Protein AF-0000000078901678 (afdb_homodimer)

Structure (mmCIF, N/CA/C/O backbone):
data_AF-0000000078901678-model_v1
#
loop_
_entity.id
_entity.type
_entity.pdbx_description
1 polymer 'Vitamin B12 transporter btuB, putative'
#
loop_
_atom_site.group_PDB
_atom_site.id
_atom_site.type_symbol
_atom_site.label_atom_id
_atom_site.label_alt_id
_atom_site.label_comp_id
_atom_site.label_asym_id
_atom_site.label_entity_id
_atom_site.label_seq_id
_atom_site.pdbx_PDB_ins_code
_atom_site.Cartn_x
_atom_site.Cartn_y
_atom_site.Cartn_z
_atom_site.occupancy
_atom_site.B_iso_or_equiv
_atom_site.auth_seq_id
_atom_site.auth_comp_id
_atom_site.auth_asym_id
_atom_site.auth_atom_id
_atom_site.pdbx_PDB_model_num
ATOM 1 N N . MET A 1 1 ? 14.195 -11.977 46.625 1 20.39 1 MET A N 1
ATOM 2 C CA . MET A 1 1 ? 13.953 -10.617 46.156 1 20.39 1 MET A CA 1
ATOM 3 C C . MET A 1 1 ? 15.25 -9.812 46.125 1 20.39 1 MET A C 1
ATOM 5 O O . MET A 1 1 ? 15.242 -8.633 45.75 1 20.39 1 MET A O 1
ATOM 9 N N . ASP A 1 2 ? 16.281 -10.297 46.906 1 17.98 2 ASP A N 1
ATOM 10 C CA . ASP A 1 2 ? 17.469 -9.773 47.594 1 17.98 2 ASP A CA 1
ATOM 11 C C . ASP A 1 2 ? 18.516 -9.281 46.594 1 17.98 2 ASP A C 1
ATOM 13 O O . ASP A 1 2 ? 18.188 -9.031 45.438 1 17.98 2 ASP A O 1
ATOM 17 N N . LEU A 1 3 ? 19.688 -9.906 46.562 1 17.17 3 LEU A N 1
ATOM 18 C CA . LEU A 1 3 ? 21.125 -9.695 46.719 1 17.17 3 LEU A CA 1
ATOM 19 C C . LEU A 1 3 ? 21.812 -9.633 45.375 1 17.17 3 LEU A C 1
ATOM 21 O O . LEU A 1 3 ? 23.031 -9.453 45.281 1 17.17 3 LEU A O 1
ATOM 25 N N . ARG A 1 4 ? 21.125 -10.289 44.312 1 21.28 4 ARG A N 1
ATOM 26 C CA . ARG A 1 4 ? 22.047 -10.844 43.312 1 21.28 4 ARG A CA 1
ATOM 27 C C . ARG A 1 4 ? 22.594 -9.75 42.406 1 21.28 4 ARG A C 1
ATOM 29 O O . ARG A 1 4 ? 22.391 -9.797 41.188 1 21.28 4 ARG A O 1
ATOM 36 N N . GLU A 1 5 ? 22.516 -8.336 43 1 19.81 5 GLU A N 1
ATOM 37 C CA . GLU A 1 5 ? 22.703 -7.098 42.25 1 19.81 5 GLU A CA 1
ATOM 38 C C . GLU A 1 5 ? 24.172 -6.918 41.812 1 19.81 5 GLU A C 1
ATOM 40 O O . GLU A 1 5 ? 24.484 -6.055 41 1 19.81 5 GLU A O 1
ATOM 45 N N . THR A 1 6 ? 25.156 -7.57 42.531 1 20.72 6 THR A N 1
ATOM 46 C CA . THR A 1 6 ? 26.375 -6.848 42.906 1 20.72 6 THR A CA 1
ATOM 47 C C . THR A 1 6 ? 27.297 -6.723 41.688 1 20.72 6 THR A C 1
ATOM 49 O O . THR A 1 6 ? 27.812 -5.637 41.406 1 20.72 6 THR A O 1
ATOM 52 N N . ALA A 1 7 ? 28.172 -7.797 41.25 1 20.97 7 ALA A N 1
ATOM 53 C CA . ALA A 1 7 ? 29.625 -7.859 41.188 1 20.97 7 ALA A CA 1
ATOM 54 C C . ALA A 1 7 ? 30.125 -7.613 39.781 1 20.97 7 ALA A C 1
ATOM 56 O O . ALA A 1 7 ? 31.328 -7.582 39.531 1 20.97 7 ALA A O 1
ATOM 57 N N . ILE A 1 8 ? 29.25 -7.797 38.719 1 22.08 8 ILE A N 1
ATOM 58 C CA . ILE A 1 8 ? 29.906 -8.008 37.438 1 22.08 8 ILE A CA 1
ATOM 59 C C . ILE A 1 8 ? 30.594 -6.711 37 1 22.08 8 ILE A C 1
ATOM 61 O O . ILE A 1 8 ? 29.938 -5.824 36.438 1 22.08 8 ILE A O 1
ATOM 65 N N . ARG A 1 9 ? 31.281 -5.844 37.969 1 21.73 9 ARG A N 1
ATOM 66 C CA . ARG A 1 9 ? 31.953 -4.551 38 1 21.73 9 ARG A CA 1
ATOM 67 C C . ARG A 1 9 ? 33.062 -4.477 36.938 1 21.73 9 ARG A C 1
ATOM 69 O O . ARG A 1 9 ? 33.188 -3.471 36.25 1 21.73 9 ARG A O 1
ATOM 76 N N . ARG A 1 10 ? 34.156 -5.23 37.094 1 21.2 10 ARG A N 1
ATOM 77 C CA . ARG A 1 10 ? 35.5 -4.656 37.125 1 21.2 10 ARG A CA 1
ATOM 78 C C . ARG A 1 10 ? 36.062 -4.555 35.688 1 21.2 10 ARG A C 1
ATOM 80 O O . ARG A 1 10 ? 36.906 -3.686 35.406 1 21.2 10 ARG A O 1
ATOM 87 N N . GLY A 1 11 ? 35.938 -5.586 34.938 1 21.55 11 GLY A N 1
ATOM 88 C CA . GLY A 1 11 ? 37.094 -5.926 34.125 1 21.55 11 GLY A CA 1
ATOM 89 C C . GLY A 1 11 ? 37.281 -4.996 32.938 1 21.55 11 GLY A C 1
ATOM 90 O O . GLY A 1 11 ? 38.094 -5.273 32.062 1 21.55 11 GLY A O 1
ATOM 91 N N . LEU A 1 12 ? 36.438 -3.873 32.844 1 19.53 12 LEU A N 1
ATOM 92 C CA . LEU A 1 12 ? 36.375 -3.299 31.5 1 19.53 12 LEU A CA 1
ATOM 93 C C . LEU A 1 12 ? 37.594 -2.467 31.219 1 19.53 12 LEU A C 1
ATOM 95 O O . LEU A 1 12 ? 37.594 -1.642 30.297 1 19.53 12 LEU A O 1
ATOM 99 N N . MET A 1 13 ? 38.719 -2.623 32.062 1 20.05 13 MET A N 1
ATOM 100 C CA . MET A 1 13 ? 39.562 -1.437 32.125 1 20.05 13 MET A CA 1
ATOM 101 C C . MET A 1 13 ? 40.25 -1.18 30.797 1 20.05 13 MET A C 1
ATOM 103 O O . MET A 1 13 ? 40.469 -0.028 30.422 1 20.05 13 MET A O 1
ATOM 107 N N . ALA A 1 14 ? 41.062 -2.123 30.25 1 23.36 14 ALA A N 1
ATOM 108 C CA . ALA A 1 14 ? 42.406 -1.778 29.844 1 23.36 14 ALA A CA 1
ATOM 109 C C . ALA A 1 14 ? 42.406 -1.113 28.469 1 23.36 14 ALA A C 1
ATOM 111 O O . ALA A 1 14 ? 42.281 -1.789 27.453 1 23.36 14 ALA A O 1
ATOM 112 N N . GLY A 1 15 ? 41.719 -0.047 28.266 1 21.25 15 GLY A N 1
ATOM 113 C CA . GLY A 1 15 ? 41.562 0.588 26.969 1 21.25 15 GLY A CA 1
ATOM 114 C C . GLY A 1 15 ? 42.875 1.154 26.438 1 21.25 15 GLY A C 1
ATOM 115 O O . GLY A 1 15 ? 43.5 1.981 27.078 1 21.25 15 GLY A O 1
ATOM 116 N N . ALA A 1 16 ? 43.719 0.34 25.719 1 22.91 16 ALA A N 1
ATOM 117 C CA . ALA A 1 16 ? 45 0.691 25.141 1 22.91 16 ALA A CA 1
ATOM 118 C C . ALA A 1 16 ? 44.906 1.952 24.297 1 22.91 16 ALA A C 1
ATOM 120 O O . ALA A 1 16 ? 44.094 2.025 23.375 1 22.91 16 ALA A O 1
ATOM 121 N N . ALA A 1 17 ? 45.312 3.062 24.781 1 23.89 17 ALA A N 1
ATOM 122 C CA . ALA A 1 17 ? 45.406 4.445 24.312 1 23.89 17 ALA A CA 1
ATOM 123 C C . ALA A 1 17 ? 46.344 4.566 23.109 1 23.89 17 ALA A C 1
ATOM 125 O O . ALA A 1 17 ? 47.562 4.57 23.266 1 23.89 17 ALA A O 1
ATOM 126 N N . ILE A 1 18 ? 46.188 3.814 22.047 1 23.81 18 ILE A N 1
ATOM 127 C CA . ILE A 1 18 ? 47.188 4.027 21.016 1 23.81 18 ILE A CA 1
ATOM 128 C C . ILE A 1 18 ? 47.125 5.461 20.5 1 23.81 18 ILE A C 1
ATOM 130 O O . ILE A 1 18 ? 46.094 5.895 20 1 23.81 18 ILE A O 1
ATOM 134 N N . GLY A 1 19 ? 47.969 6.355 20.969 1 22.89 19 GLY A N 1
ATOM 135 C CA . GLY A 1 19 ? 48.188 7.773 20.719 1 22.89 19 GLY A CA 1
ATOM 136 C C . GLY A 1 19 ? 48.562 8.078 19.281 1 22.89 19 GLY A C 1
ATOM 137 O O . GLY A 1 19 ? 49.688 7.719 18.844 1 22.89 19 GLY A O 1
ATOM 138 N N . VAL A 1 20 ? 47.75 7.863 18.328 1 24.97 20 VAL A N 1
ATOM 139 C CA . VAL A 1 20 ? 48.156 8.242 16.984 1 24.97 20 VAL A CA 1
ATOM 140 C C . VAL A 1 20 ? 48.375 9.75 16.922 1 24.97 20 VAL A C 1
ATOM 142 O O . VAL A 1 20 ? 47.5 10.539 17.219 1 24.97 20 VAL A O 1
ATOM 145 N N . LEU A 1 21 ? 49.594 10.172 17 1 23.38 21 LEU A N 1
ATOM 146 C CA . LEU A 1 21 ? 50.094 11.531 16.812 1 23.38 21 LEU A CA 1
ATOM 147 C C . LEU A 1 21 ? 49.75 12.047 15.422 1 23.38 21 LEU A C 1
ATOM 149 O O . LEU A 1 21 ? 50.312 11.562 14.422 1 23.38 21 LEU A O 1
ATOM 153 N N . ILE A 1 22 ? 48.594 12.422 15.242 1 24.97 22 ILE A N 1
ATOM 154 C CA . ILE A 1 22 ? 48.25 13.102 13.992 1 24.97 22 ILE A CA 1
ATOM 155 C C . ILE A 1 22 ? 49 14.43 13.906 1 24.97 22 ILE A C 1
ATOM 157 O O . ILE A 1 22 ? 48.781 15.32 14.734 1 24.97 22 ILE A O 1
ATOM 161 N N . THR A 1 23 ? 50.219 14.414 13.359 1 26.86 23 THR A N 1
ATOM 162 C CA . THR A 1 23 ? 50.969 15.625 13.047 1 26.86 23 THR A CA 1
ATOM 163 C C . THR A 1 23 ? 50.156 16.562 12.18 1 26.86 23 THR A C 1
ATOM 165 O O . THR A 1 23 ? 49.562 16.141 11.18 1 26.86 23 THR A O 1
ATOM 168 N N . ALA A 1 24 ? 49.781 17.719 12.688 1 26.27 24 ALA A N 1
ATOM 169 C CA . ALA A 1 24 ? 49.094 18.875 12.109 1 26.27 24 ALA A CA 1
ATOM 170 C C . ALA A 1 24 ? 49.938 19.531 11.016 1 26.27 24 ALA A C 1
ATOM 172 O O . ALA A 1 24 ? 50.969 20.109 11.305 1 26.27 24 ALA A O 1
ATOM 173 N N . MET A 1 25 ? 50.094 18.891 9.883 1 29.25 25 MET A N 1
ATOM 174 C CA . MET A 1 25 ? 50.781 19.688 8.875 1 29.25 25 MET A CA 1
ATOM 175 C C . MET A 1 25 ? 50.094 21.031 8.664 1 29.25 25 MET A C 1
ATOM 177 O O . MET A 1 25 ? 48.875 21.094 8.641 1 29.25 25 MET A O 1
ATOM 181 N N . PRO A 1 26 ? 50.812 22.125 8.742 1 27.52 26 PRO A N 1
ATOM 182 C CA . PRO A 1 26 ? 50.25 23.453 8.5 1 27.52 26 PRO A CA 1
ATOM 183 C C . PRO A 1 26 ? 49.625 23.594 7.109 1 27.52 26 PRO A C 1
ATOM 185 O O . PRO A 1 26 ? 50.188 23.141 6.125 1 27.52 26 PRO A O 1
ATOM 188 N N . ALA A 1 27 ? 48.344 23.703 6.973 1 26.05 27 ALA A N 1
ATOM 189 C CA . ALA A 1 27 ? 47.625 23.984 5.734 1 26.05 27 ALA A CA 1
ATOM 190 C C . ALA A 1 27 ? 48.156 25.266 5.082 1 26.05 27 ALA A C 1
ATOM 192 O O . ALA A 1 27 ? 48.094 26.344 5.684 1 26.05 27 ALA A O 1
ATOM 193 N N . ALA A 1 28 ? 49.062 25.203 4.266 1 28.06 28 ALA A N 1
ATOM 194 C CA . ALA A 1 28 ? 49.312 26.359 3.408 1 28.06 28 ALA A CA 1
ATOM 195 C C . ALA A 1 28 ? 48 26.984 2.928 1 28.06 28 ALA A C 1
ATOM 197 O O . ALA A 1 28 ? 47.094 26.281 2.506 1 28.06 28 ALA A O 1
ATOM 198 N N . ALA A 1 29 ? 47.875 28.234 3.213 1 27.08 29 ALA A N 1
ATOM 199 C CA . ALA A 1 29 ? 46.781 29.125 2.785 1 27.08 29 ALA A CA 1
ATOM 200 C C . ALA A 1 29 ? 46.594 29.062 1.272 1 27.08 29 ALA A C 1
ATOM 202 O O . ALA A 1 29 ? 47.406 29.641 0.523 1 27.08 29 ALA A O 1
ATOM 203 N N . GLN A 1 30 ? 46.344 28 0.644 1 28.28 30 GLN A N 1
ATOM 204 C CA . GLN A 1 30 ? 46.062 28.141 -0.781 1 28.28 30 GLN A CA 1
ATOM 205 C C . GLN A 1 30 ? 45.062 29.25 -1.036 1 28.28 30 GLN A C 1
ATOM 207 O O . GLN A 1 30 ? 44.031 29.344 -0.362 1 28.28 30 GLN A O 1
ATOM 212 N N . GLN A 1 31 ? 45.5 30.391 -1.538 1 28.8 31 GLN A N 1
ATOM 213 C CA . GLN A 1 31 ? 44.625 31.375 -2.143 1 28.8 31 GLN A CA 1
ATOM 214 C C . GLN A 1 31 ? 43.438 30.703 -2.861 1 28.8 31 GLN A C 1
ATOM 216 O O . GLN A 1 31 ? 43.625 30.125 -3.936 1 28.8 31 GLN A O 1
ATOM 221 N N . GLY A 1 32 ? 42.688 29.984 -2.211 1 31.53 32 GLY A N 1
ATOM 222 C CA . GLY A 1 32 ? 41.594 29.156 -2.637 1 31.53 32 GLY A CA 1
ATOM 223 C C . GLY A 1 32 ? 40.594 29.891 -3.549 1 31.53 32 GLY A C 1
ATOM 224 O O . GLY A 1 32 ? 40.312 31.062 -3.348 1 31.53 32 GLY A O 1
ATOM 225 N N . GLN A 1 33 ? 40.688 29.609 -4.875 1 34.09 33 GLN A N 1
ATOM 226 C CA . GLN A 1 33 ? 39.625 30.016 -5.785 1 34.09 33 GLN A CA 1
ATOM 227 C C . GLN A 1 33 ? 38.281 30.078 -5.066 1 34.09 33 GLN A C 1
ATOM 229 O O . GLN A 1 33 ? 37.875 29.094 -4.43 1 34.09 33 GLN A O 1
ATOM 234 N N . VAL A 1 34 ? 37.938 31.156 -4.637 1 36.38 34 VAL A N 1
ATOM 235 C CA . VAL A 1 34 ? 36.625 31.406 -4.109 1 36.38 34 VAL A CA 1
ATOM 236 C C . VAL A 1 34 ? 35.594 30.656 -4.945 1 36.38 34 VAL A C 1
ATOM 238 O O . VAL A 1 34 ? 35.406 30.938 -6.133 1 36.38 34 VAL A O 1
ATOM 241 N N . GLU A 1 35 ? 35.344 29.469 -4.754 1 47.03 35 GLU A N 1
ATOM 242 C CA . GLU A 1 35 ? 34.312 28.688 -5.414 1 47.03 35 GLU A CA 1
ATOM 243 C C . GLU A 1 35 ? 32.969 29.391 -5.383 1 47.03 35 GLU A C 1
ATOM 245 O O . GLU A 1 35 ? 32.531 29.875 -4.332 1 47.03 35 GLU A O 1
ATOM 250 N N . GLU A 1 36 ? 32.562 29.859 -6.543 1 55.22 36 GLU A N 1
ATOM 251 C CA . GLU A 1 36 ? 31.219 30.438 -6.727 1 55.22 36 GLU A CA 1
ATOM 252 C C . GLU A 1 36 ? 30.125 29.438 -6.336 1 55.22 36 GLU A C 1
ATOM 254 O O . GLU A 1 36 ? 30.203 28.266 -6.676 1 55.22 36 GLU A O 1
ATOM 259 N N . ILE A 1 37 ? 29.406 29.859 -5.242 1 57.59 37 ILE A N 1
ATOM 260 C CA . ILE A 1 37 ? 28.359 28.984 -4.77 1 57.59 37 ILE A CA 1
ATOM 261 C C . ILE A 1 37 ? 26.984 29.641 -5.004 1 57.59 37 ILE A C 1
ATOM 263 O O . ILE A 1 37 ? 26.859 30.859 -4.941 1 57.59 37 ILE A O 1
ATOM 267 N N . VAL A 1 38 ? 26.172 28.891 -5.5 1 63.94 38 VAL A N 1
ATOM 268 C CA . VAL A 1 38 ? 24.781 29.344 -5.602 1 63.94 38 VAL A CA 1
ATOM 269 C C . VAL A 1 38 ? 24.094 29.234 -4.234 1 63.94 38 VAL A C 1
ATOM 271 O O . VAL A 1 38 ? 24.141 28.172 -3.594 1 63.94 38 VAL A O 1
ATOM 274 N N . ILE A 1 39 ? 23.625 30.312 -3.82 1 70.06 39 ILE A N 1
ATOM 275 C CA . ILE A 1 39 ? 22.938 30.375 -2.533 1 70.06 39 ILE A CA 1
ATOM 276 C C . ILE A 1 39 ? 21.422 30.375 -2.75 1 70.06 39 ILE A C 1
ATOM 278 O O . ILE A 1 39 ? 20.938 30.797 -3.799 1 70.06 39 ILE A O 1
ATOM 282 N N . THR A 1 40 ? 20.766 29.875 -1.802 1 78.81 40 THR A N 1
ATOM 283 C CA . THR A 1 40 ? 19.312 29.875 -1.884 1 78.81 40 THR A CA 1
ATOM 284 C C . THR A 1 40 ? 18.781 31.281 -2.098 1 78.81 40 THR A C 1
ATOM 286 O O . THR A 1 40 ? 19.172 32.219 -1.397 1 78.81 40 THR A O 1
ATOM 289 N N . GLY A 1 41 ? 17.969 31.453 -3.053 1 80.44 41 GLY A N 1
ATOM 290 C CA . GLY A 1 41 ? 17.375 32.75 -3.4 1 80.44 41 GLY A CA 1
ATOM 291 C C . GLY A 1 41 ? 17.828 33.25 -4.758 1 80.44 41 GLY A C 1
ATOM 292 O O . GLY A 1 41 ? 17.234 34.188 -5.293 1 80.44 41 GLY A O 1
ATOM 293 N N . SER A 1 42 ? 18.875 32.656 -5.246 1 82.88 42 SER A N 1
ATOM 294 C CA . SER A 1 42 ? 19.375 33.062 -6.555 1 82.88 42 SER A CA 1
ATOM 295 C C . SER A 1 42 ? 19.938 31.875 -7.324 1 82.88 42 SER A C 1
ATOM 297 O O . SER A 1 42 ? 20.422 30.906 -6.723 1 82.88 42 SER A O 1
ATOM 299 N N . ARG A 1 43 ? 19.844 31.984 -8.672 1 86.44 43 ARG A N 1
ATOM 300 C CA . ARG A 1 43 ? 20.453 30.984 -9.539 1 86.44 43 ARG A CA 1
ATOM 301 C C . ARG A 1 43 ? 21.797 31.453 -10.07 1 86.44 43 ARG A C 1
ATOM 303 O O . ARG A 1 43 ? 22.5 30.719 -10.766 1 86.44 43 ARG A O 1
ATOM 310 N N . ILE A 1 44 ? 22.109 32.688 -9.695 1 83.56 44 ILE A N 1
ATOM 311 C CA . ILE A 1 44 ? 23.375 33.219 -10.148 1 83.56 44 ILE A CA 1
ATOM 312 C C . ILE A 1 44 ? 24.5 32.844 -9.188 1 83.56 44 ILE A C 1
ATOM 314 O O . ILE A 1 44 ? 24.391 33.031 -7.977 1 83.56 44 ILE A O 1
ATOM 318 N N . ALA A 1 45 ? 25.484 32.281 -9.648 1 76.25 45 ALA A N 1
ATOM 319 C CA . ALA A 1 45 ? 26.641 31.922 -8.836 1 76.25 45 ALA A CA 1
ATOM 320 C C . ALA A 1 45 ? 27.391 33.156 -8.359 1 76.25 45 ALA A C 1
ATOM 322 O O . ALA A 1 45 ? 27.547 34.125 -9.109 1 76.25 45 ALA A O 1
ATOM 323 N N . SER A 1 46 ? 27.484 33.25 -7.09 1 64.38 46 SER A N 1
ATOM 324 C CA . SER A 1 46 ? 28.188 34.438 -6.57 1 64.38 46 SER A CA 1
ATOM 325 C C . SER A 1 46 ? 29.297 34.031 -5.602 1 64.38 46 SER A C 1
ATOM 327 O O . SER A 1 46 ? 29.203 32.969 -4.949 1 64.38 46 SER A O 1
ATOM 329 N N . SER A 1 47 ? 30.344 34.719 -5.676 1 51.97 47 SER A N 1
ATOM 330 C CA . SER A 1 47 ? 31.422 34.531 -4.727 1 51.97 47 SER A CA 1
ATOM 331 C C . SER A 1 47 ? 31.062 35.094 -3.355 1 51.97 47 SER A C 1
ATOM 333 O O . SER A 1 47 ? 31.688 34.75 -2.35 1 51.97 47 SER A O 1
ATOM 335 N N . ASN A 1 48 ? 30.094 36 -3.383 1 46.03 48 ASN A N 1
ATOM 336 C CA . ASN A 1 48 ? 29.688 36.594 -2.113 1 46.03 48 ASN A CA 1
ATOM 337 C C . ASN A 1 48 ? 28.609 35.75 -1.427 1 46.03 48 ASN A C 1
ATOM 339 O O . ASN A 1 48 ? 27.625 35.344 -2.059 1 46.03 48 ASN A O 1
ATOM 343 N N . LEU A 1 49 ? 28.844 35.438 -0.237 1 48.94 49 LEU A N 1
ATOM 344 C CA . LEU A 1 49 ? 28 34.531 0.549 1 48.94 49 LEU A CA 1
ATOM 345 C C . LEU A 1 49 ? 26.75 35.25 1.042 1 48.94 49 LEU A C 1
ATOM 347 O O . LEU A 1 49 ? 25.891 34.625 1.682 1 48.94 49 LEU A O 1
ATOM 351 N N . ASN A 1 50 ? 26.594 36.5 0.63 1 59.59 50 ASN A N 1
ATOM 352 C CA . ASN A 1 50 ? 25.438 37.219 1.19 1 59.59 50 ASN A CA 1
ATOM 353 C C . ASN A 1 50 ? 24.188 37 0.33 1 59.59 50 ASN A C 1
ATOM 355 O O . ASN A 1 50 ? 24.234 37.219 -0.883 1 59.59 50 ASN A O 1
ATOM 359 N N . SER A 1 51 ? 23.219 36.531 0.93 1 67.19 51 SER A N 1
ATOM 360 C CA . SER A 1 51 ? 21.953 36.312 0.236 1 67.19 51 SER A CA 1
ATOM 361 C C . SER A 1 51 ? 21.219 37.625 0 1 67.19 51 SER A C 1
ATOM 363 O O . SER A 1 51 ? 21.141 38.469 0.899 1 67.19 51 SER A O 1
ATOM 365 N N . PRO A 1 52 ? 20.781 37.875 -1.171 1 70.88 52 PRO A N 1
ATOM 366 C CA . PRO A 1 52 ? 19.984 39.094 -1.459 1 70.88 52 PRO A CA 1
ATOM 367 C C . PRO A 1 52 ? 18.594 39.062 -0.809 1 70.88 52 PRO A C 1
ATOM 369 O O . PRO A 1 52 ? 17.938 40.094 -0.699 1 70.88 52 PRO A O 1
ATOM 372 N N . SER A 1 53 ? 18.156 37.969 -0.466 1 80.31 53 SER A N 1
ATOM 373 C CA . SER A 1 53 ? 16.844 37.75 0.133 1 80.31 53 SER A CA 1
ATOM 374 C C . SER A 1 53 ? 16.953 37.406 1.61 1 80.31 53 SER A C 1
ATOM 376 O O . SER A 1 53 ? 18 36.938 2.064 1 80.31 53 SER A O 1
ATOM 378 N N . PRO A 1 54 ? 15.859 37.719 2.271 1 82.94 54 PRO A N 1
ATOM 379 C CA . PRO A 1 54 ? 15.883 37.281 3.674 1 82.94 54 PRO A CA 1
ATOM 380 C C . PRO A 1 54 ? 16.031 35.781 3.836 1 82.94 54 PRO A C 1
ATOM 382 O O . PRO A 1 54 ? 15.172 35.031 3.385 1 82.94 54 PRO A O 1
ATOM 385 N N . LEU A 1 55 ? 17.109 35.438 4.406 1 86.06 55 LEU A N 1
ATOM 386 C CA . LEU A 1 55 ? 17.453 34.031 4.547 1 86.06 55 LEU A CA 1
ATOM 387 C C . LEU A 1 55 ? 17.812 33.688 5.992 1 86.06 55 LEU A C 1
ATOM 389 O O . LEU A 1 55 ? 18.688 34.312 6.582 1 86.06 55 LEU A O 1
ATOM 393 N N . GLN A 1 56 ? 17.016 32.812 6.512 1 88.5 56 GLN A N 1
ATOM 394 C CA . GLN A 1 56 ? 17.391 32.25 7.809 1 88.5 56 GLN A CA 1
ATOM 395 C C . GLN A 1 56 ? 17.984 30.844 7.652 1 88.5 56 GLN A C 1
ATOM 397 O O . GLN A 1 56 ? 17.484 30.031 6.871 1 88.5 56 GLN A O 1
ATOM 402 N N . VAL A 1 57 ? 19.016 30.562 8.391 1 88.38 57 VAL A N 1
ATOM 403 C CA . VAL A 1 57 ? 19.703 29.281 8.258 1 88.38 57 VAL A CA 1
ATOM 404 C C . VAL A 1 57 ? 19.641 28.531 9.586 1 88.38 57 VAL A C 1
ATOM 406 O O . VAL A 1 57 ? 19.953 29.094 10.641 1 88.38 57 VAL A O 1
ATOM 409 N N . VAL A 1 58 ? 19.172 27.344 9.516 1 89 58 VAL A N 1
ATOM 410 C CA . VAL A 1 58 ? 19.266 26.391 10.617 1 89 58 VAL A CA 1
ATOM 411 C C . VAL A 1 58 ? 20.406 25.406 10.336 1 89 58 VAL A C 1
ATOM 413 O O . VAL A 1 58 ? 20.266 24.5 9.516 1 89 58 VAL A O 1
ATOM 416 N N . GLY A 1 59 ? 21.438 25.547 11.07 1 86.31 59 GLY A N 1
ATOM 417 C CA . GLY A 1 59 ? 22.656 24.797 10.797 1 86.31 59 GLY A CA 1
ATOM 418 C C . GLY A 1 59 ? 22.672 23.438 11.453 1 86.31 59 GLY A C 1
ATOM 419 O O . GLY A 1 59 ? 21.781 23.109 12.234 1 86.31 59 GLY A O 1
ATOM 420 N N . GLY A 1 60 ? 23.703 22.75 11.102 1 82.06 60 GLY A N 1
ATOM 421 C CA . GLY A 1 60 ? 23.875 21.406 11.633 1 82.06 60 GLY A CA 1
ATOM 422 C C . GLY A 1 60 ? 23.969 21.375 13.148 1 82.06 60 GLY A C 1
ATOM 423 O O . GLY A 1 60 ? 23.438 20.469 13.797 1 82.06 60 GLY A O 1
ATOM 424 N N . GLU A 1 61 ? 24.625 22.297 13.672 1 78.62 61 GLU A N 1
ATOM 425 C CA . GLU A 1 61 ? 24.766 22.375 15.125 1 78.62 61 GLU A CA 1
ATOM 426 C C . GLU A 1 61 ? 23.406 22.547 15.797 1 78.62 61 GLU A C 1
ATOM 428 O O . GLU A 1 61 ? 23.125 21.953 16.844 1 78.62 61 GLU A O 1
ATOM 433 N N . ASP A 1 62 ? 22.609 23.391 15.211 1 81 62 ASP A N 1
ATOM 434 C CA . ASP A 1 62 ? 21.266 23.594 15.719 1 81 62 ASP A CA 1
ATOM 435 C C . ASP A 1 62 ? 20.469 22.297 15.68 1 81 62 ASP A C 1
ATOM 437 O O . ASP A 1 62 ? 19.703 22 16.594 1 81 62 ASP A O 1
ATOM 441 N N . ILE A 1 63 ? 20.656 21.609 14.68 1 84.06 63 ILE A N 1
ATOM 442 C CA . ILE A 1 63 ? 19.938 20.344 14.477 1 84.06 63 ILE A CA 1
ATOM 443 C C . ILE A 1 63 ? 20.406 19.312 15.5 1 84.06 63 ILE A C 1
ATOM 445 O O . ILE A 1 63 ? 19.594 18.594 16.078 1 84.06 63 ILE A O 1
ATOM 449 N N . ASP A 1 64 ? 21.672 19.344 15.75 1 80.31 64 ASP A N 1
ATOM 450 C CA . ASP A 1 64 ? 22.234 18.422 16.734 1 80.31 64 ASP A CA 1
ATOM 451 C C . ASP A 1 64 ? 21.719 18.734 18.141 1 80.31 64 ASP A C 1
ATOM 453 O O . ASP A 1 64 ? 21.406 17.828 18.906 1 80.31 64 ASP A O 1
ATOM 457 N N . ILE A 1 65 ? 21.672 19.984 18.406 1 79.75 65 ILE A N 1
ATOM 458 C CA . ILE A 1 65 ? 21.266 20.406 19.734 1 79.75 65 ILE A CA 1
ATOM 459 C C . ILE A 1 65 ? 19.766 20.141 19.922 1 79.75 65 ILE A C 1
ATOM 461 O O . ILE A 1 65 ? 19.328 19.781 21.016 1 79.75 65 ILE A O 1
ATOM 465 N N . ALA A 1 66 ? 19.078 20.328 18.875 1 78.38 66 ALA A N 1
ATOM 466 C CA . ALA A 1 66 ? 17.656 20.031 18.969 1 78.38 66 ALA A CA 1
ATOM 467 C C . ALA A 1 66 ? 17.422 18.547 19.219 1 78.38 66 ALA A C 1
ATOM 469 O O . ALA A 1 66 ? 16.406 18.172 19.828 1 78.38 66 ALA A O 1
ATOM 470 N N . ALA A 1 67 ? 18.328 17.719 18.75 1 70.56 67 ALA A N 1
ATOM 471 C CA . ALA A 1 67 ? 18.297 16.281 18.953 1 70.56 67 ALA A CA 1
ATOM 472 C C . ALA A 1 67 ? 16.891 15.711 18.734 1 70.56 67 ALA A C 1
ATOM 474 O O . ALA A 1 67 ? 16.438 14.852 19.484 1 70.56 67 ALA A O 1
ATOM 475 N N . SER A 1 68 ? 16.234 16.297 17.781 1 78.75 68 SER A N 1
ATOM 476 C CA . SER A 1 68 ? 14.867 15.844 17.531 1 78.75 68 SER A CA 1
ATOM 477 C C . SER A 1 68 ? 14.844 14.703 16.516 1 78.75 68 SER A C 1
ATOM 479 O O . SER A 1 68 ? 15.734 14.578 15.688 1 78.75 68 SER A O 1
ATOM 481 N N . ALA A 1 69 ? 13.773 13.945 16.703 1 76.94 69 ALA A N 1
ATOM 482 C CA . ALA A 1 69 ? 13.594 12.797 15.82 1 76.94 69 ALA A CA 1
ATOM 483 C C . ALA A 1 69 ? 13.18 13.242 14.414 1 76.94 69 ALA A C 1
ATOM 485 O O . ALA A 1 69 ? 13.406 12.531 13.438 1 76.94 69 ALA A O 1
ATOM 486 N N . THR A 1 70 ? 12.531 14.414 14.367 1 88.38 70 THR A N 1
ATOM 487 C CA . THR A 1 70 ? 12.031 14.844 13.062 1 88.38 70 THR A CA 1
ATOM 488 C C . THR A 1 70 ? 12.461 16.281 12.766 1 88.38 70 THR A C 1
ATOM 490 O O . THR A 1 70 ? 12.602 17.094 13.688 1 88.38 70 THR A O 1
ATOM 493 N N . LEU A 1 71 ? 12.578 16.562 11.531 1 93.06 71 LEU A N 1
ATOM 494 C CA . LEU A 1 71 ? 12.914 17.922 11.086 1 93.06 71 LEU A CA 1
ATOM 495 C C . LEU A 1 71 ? 11.789 18.891 11.398 1 93.06 71 LEU A C 1
ATOM 497 O O . LEU A 1 71 ? 12.031 20.078 11.648 1 93.06 71 LEU A O 1
ATOM 501 N N . GLN A 1 72 ? 10.562 18.375 11.422 1 94.12 72 GLN A N 1
ATOM 502 C CA . GLN A 1 72 ? 9.422 19.219 11.742 1 94.12 72 GLN A CA 1
ATOM 503 C C . GLN A 1 72 ? 9.578 19.859 13.117 1 94.12 72 GLN A C 1
ATOM 505 O O . GLN A 1 72 ? 9.352 21.062 13.281 1 94.12 72 GLN A O 1
ATOM 510 N N . ASP A 1 73 ? 10.031 19.109 14.07 1 90.19 73 ASP A N 1
ATOM 511 C CA . ASP A 1 73 ? 10.172 19.578 15.445 1 90.19 73 ASP A CA 1
ATOM 512 C C . ASP A 1 73 ? 11.227 20.688 15.531 1 90.19 73 ASP A C 1
ATOM 514 O O . ASP A 1 73 ? 11.086 21.625 16.312 1 90.19 73 ASP A O 1
ATOM 518 N N . VAL A 1 74 ? 12.164 20.547 14.742 1 90.25 74 VAL A N 1
ATOM 519 C CA . VAL A 1 74 ? 13.242 21.531 14.719 1 90.25 74 VAL A CA 1
ATOM 520 C C . VAL A 1 74 ? 12.734 22.828 14.125 1 90.25 74 VAL A C 1
ATOM 522 O O . VAL A 1 74 ? 12.961 23.906 14.688 1 90.25 74 VAL A O 1
ATOM 525 N N . LEU A 1 75 ? 12.062 22.719 13.102 1 93.38 75 LEU A N 1
ATOM 526 C CA . LEU A 1 75 ? 11.68 23.906 12.352 1 93.38 75 LEU A CA 1
ATOM 527 C C . LEU A 1 75 ? 10.539 24.641 13.039 1 93.38 75 LEU A C 1
ATOM 529 O O . LEU A 1 75 ? 10.438 25.875 12.938 1 93.38 75 LEU A O 1
ATOM 533 N N . LEU A 1 76 ? 9.703 23.969 13.758 1 92.62 76 LEU A N 1
ATOM 534 C CA . LEU A 1 76 ? 8.531 24.578 14.375 1 92.62 76 LEU A CA 1
ATOM 535 C C . LEU A 1 76 ? 8.938 25.516 15.516 1 92.62 76 LEU A C 1
ATOM 537 O O . LEU A 1 76 ? 8.141 26.328 15.969 1 92.62 76 LEU A O 1
ATOM 541 N N . LYS A 1 77 ? 10.141 25.438 15.992 1 90.62 77 LYS A N 1
ATOM 542 C CA . LYS A 1 77 ? 10.617 26.359 17.016 1 90.62 77 LYS A CA 1
ATOM 543 C C . LYS A 1 77 ? 10.906 27.734 16.406 1 90.62 77 LYS A C 1
ATOM 545 O O . LYS A 1 77 ? 10.93 28.734 17.109 1 90.62 77 LYS A O 1
ATOM 550 N N . ASN A 1 78 ? 11.18 27.688 15.125 1 92.5 78 ASN A N 1
ATOM 551 C CA . ASN A 1 78 ? 11.391 28.953 14.414 1 92.5 78 ASN A CA 1
ATOM 552 C C . ASN A 1 78 ? 10.078 29.719 14.242 1 92.5 78 ASN A C 1
ATOM 554 O O . ASN A 1 78 ? 9.109 29.188 13.695 1 92.5 78 ASN A O 1
ATOM 558 N N . PRO A 1 79 ? 10.047 30.984 14.664 1 94.94 79 PRO A N 1
ATOM 559 C CA . PRO A 1 79 ? 8.797 31.75 14.695 1 94.94 79 PRO A CA 1
ATOM 560 C C . PRO A 1 79 ? 8.25 32.062 13.305 1 94.94 79 PRO A C 1
ATOM 562 O O . PRO A 1 79 ? 7.105 32.5 13.164 1 94.94 79 PRO A O 1
ATOM 565 N N . THR A 1 80 ? 9.008 31.844 12.273 1 94.06 80 THR A N 1
ATOM 566 C CA . THR A 1 80 ? 8.516 32.094 10.922 1 94.06 80 THR A CA 1
ATOM 567 C C . THR A 1 80 ? 7.496 31.047 10.508 1 94.06 80 THR A C 1
ATOM 569 O O . THR A 1 80 ? 6.734 31.25 9.562 1 94.06 80 THR A O 1
ATOM 572 N N . PHE A 1 81 ? 7.539 29.922 11.195 1 94.69 81 PHE A N 1
ATOM 573 C CA . PHE A 1 81 ? 6.617 28.828 10.891 1 94.69 81 PHE A CA 1
ATOM 574 C C . PHE A 1 81 ? 5.375 28.906 11.773 1 94.69 81 PHE A C 1
ATOM 576 O O . PHE A 1 81 ? 5.465 29.234 12.961 1 94.69 81 PHE A O 1
ATOM 583 N N . GLY A 1 82 ? 4.23 28.656 11.164 1 92.94 82 GLY A N 1
ATOM 584 C CA . GLY A 1 82 ? 2.988 28.516 11.906 1 92.94 82 GLY A CA 1
ATOM 585 C C . GLY A 1 82 ? 2.727 27.094 12.367 1 92.94 82 GLY A C 1
ATOM 586 O O . GLY A 1 82 ? 3.633 26.266 12.375 1 92.94 82 GLY A O 1
ATOM 587 N N . ALA A 1 83 ? 1.535 26.906 12.906 1 92.12 83 ALA A N 1
ATOM 588 C CA . ALA A 1 83 ? 1.131 25.562 13.312 1 92.12 83 ALA A CA 1
ATOM 589 C C . ALA A 1 83 ? 1.135 24.609 12.125 1 92.12 83 ALA A C 1
ATOM 591 O O . ALA A 1 83 ? 0.755 24.984 11.016 1 92.12 83 ALA A O 1
ATOM 592 N N . PRO A 1 84 ? 1.607 23.375 12.344 1 93.88 84 PRO A N 1
ATOM 593 C CA . PRO A 1 84 ? 1.607 22.438 11.234 1 93.88 84 PRO A CA 1
ATOM 594 C C . PRO A 1 84 ? 0.203 21.969 10.852 1 93.88 84 PRO A C 1
ATOM 596 O O . PRO A 1 84 ? -0.651 21.797 11.719 1 93.88 84 PRO A O 1
ATOM 599 N N . SER A 1 85 ? 0.002 21.766 9.594 1 92.75 85 SER A N 1
ATOM 600 C CA . SER A 1 85 ? -1.269 21.203 9.148 1 92.75 85 SER A CA 1
ATOM 601 C C . SER A 1 85 ? -1.405 19.734 9.562 1 92.75 85 SER A C 1
ATOM 603 O O . SER A 1 85 ? -2.504 19.281 9.883 1 92.75 85 SER A O 1
ATOM 605 N N . ILE A 1 86 ? -0.351 19.016 9.461 1 96 86 ILE A N 1
ATOM 606 C CA . ILE A 1 86 ? -0.349 17.625 9.898 1 96 86 ILE A CA 1
ATOM 607 C C . ILE A 1 86 ? 0.882 17.359 10.766 1 96 86 ILE A C 1
ATOM 609 O O . ILE A 1 86 ? 1.986 17.812 10.438 1 96 86 ILE A O 1
ATOM 613 N N . SER A 1 87 ? 0.692 16.672 11.805 1 96.12 87 SER A N 1
ATOM 614 C CA . SER A 1 87 ? 1.72 16.156 12.695 1 96.12 87 SER A CA 1
ATOM 615 C C . SER A 1 87 ? 1.241 14.891 13.406 1 96.12 87 SER A C 1
ATOM 617 O O . SER A 1 87 ? 0.076 14.5 13.281 1 96.12 87 SER A O 1
ATOM 619 N N . ARG A 1 88 ? 2.119 14.266 14.148 1 95.5 88 ARG A N 1
ATOM 620 C CA . ARG A 1 88 ? 1.725 13.047 14.844 1 95.5 88 ARG A CA 1
ATOM 621 C C . ARG A 1 88 ? 0.787 13.367 16.016 1 95.5 88 ARG A C 1
ATOM 623 O O . ARG A 1 88 ? 0.12 12.469 16.531 1 95.5 88 ARG A O 1
ATOM 630 N N . THR A 1 89 ? 0.67 14.688 16.375 1 96.5 89 THR A N 1
ATOM 631 C CA . THR A 1 89 ? -0.149 15.031 17.531 1 96.5 89 THR A CA 1
ATOM 632 C C . THR A 1 89 ? -1.477 15.641 17.094 1 96.5 89 THR A C 1
ATOM 634 O O . THR A 1 89 ? -2.277 16.062 17.922 1 96.5 89 THR A O 1
ATOM 637 N N . ASN A 1 90 ? -1.758 15.711 15.836 1 95.88 90 ASN A N 1
ATOM 638 C CA . ASN A 1 90 ? -3.037 16.281 15.438 1 95.88 90 ASN A CA 1
ATOM 639 C C . ASN A 1 90 ? -3.674 15.492 14.297 1 95.88 90 ASN A C 1
ATOM 641 O O . ASN A 1 90 ? -4.543 16.016 13.594 1 95.88 90 ASN A O 1
ATOM 645 N N . SER A 1 91 ? -3.268 14.312 14.047 1 96 91 SER A N 1
ATOM 646 C CA . SER A 1 91 ? -3.732 13.625 12.852 1 96 91 SER A CA 1
ATOM 647 C C . SER A 1 91 ? -4.395 12.289 13.203 1 96 91 SER A C 1
ATOM 649 O O . SER A 1 91 ? -4.594 11.445 12.328 1 96 91 SER A O 1
ATOM 651 N N . ASN A 1 92 ? -4.715 12.102 14.414 1 96.38 92 ASN A N 1
ATOM 652 C CA . ASN A 1 92 ? -5.32 10.836 14.82 1 96.38 92 ASN A CA 1
ATOM 653 C C . ASN A 1 92 ? -6.645 10.586 14.102 1 96.38 92 ASN A C 1
ATOM 655 O O . ASN A 1 92 ? -7.027 9.438 13.875 1 96.38 92 ASN A O 1
ATOM 659 N N . PHE A 1 93 ? -7.367 11.609 13.742 1 92.31 93 PHE A N 1
ATOM 660 C CA . PHE A 1 93 ? -8.703 11.477 13.18 1 92.31 93 PHE A CA 1
ATOM 661 C C . PHE A 1 93 ? -8.672 11.633 11.664 1 92.31 93 PHE A C 1
ATOM 663 O O . PHE A 1 93 ? -9.719 11.648 11.008 1 92.31 93 PHE A O 1
ATOM 670 N N . GLN A 1 94 ? -7.527 11.758 11.125 1 90.44 94 GLN A N 1
ATOM 671 C CA . GLN A 1 94 ? -7.438 11.898 9.672 1 90.44 94 GLN A CA 1
ATOM 672 C C . GLN A 1 94 ? -7.719 10.57 8.977 1 90.44 94 GLN A C 1
ATOM 674 O O . GLN A 1 94 ? -7.328 9.508 9.469 1 90.44 94 GLN A O 1
ATOM 679 N N . THR A 1 95 ? -8.344 10.664 7.832 1 88 95 THR A N 1
ATOM 680 C CA . THR A 1 95 ? -8.672 9.461 7.07 1 88 95 THR A CA 1
ATOM 681 C C . THR A 1 95 ? -7.5 9.055 6.18 1 88 95 THR A C 1
ATOM 683 O O . THR A 1 95 ? -7.441 7.918 5.707 1 88 95 THR A O 1
ATOM 686 N N . ALA A 1 96 ? -6.645 9.961 5.941 1 90.56 96 ALA A N 1
ATOM 687 C CA . ALA A 1 96 ? -5.465 9.711 5.117 1 90.56 96 ALA A CA 1
ATOM 688 C C . ALA A 1 96 ? -4.266 10.508 5.613 1 90.56 96 ALA A C 1
ATOM 690 O O . ALA A 1 96 ? -4.426 11.547 6.258 1 90.56 96 ALA A O 1
ATOM 691 N N . SER A 1 97 ? -3.084 10 5.438 1 94.69 97 SER A N 1
ATOM 692 C CA . SER A 1 97 ? -1.817 10.688 5.664 1 94.69 97 SER A CA 1
ATOM 693 C C . SER A 1 97 ? -1.622 11.008 7.141 1 94.69 97 SER A C 1
ATOM 695 O O . SER A 1 97 ? -0.977 12 7.484 1 94.69 97 SER A O 1
ATOM 697 N N . ALA A 1 98 ? -2.238 10.281 8.008 1 96.25 98 ALA A N 1
ATOM 698 C CA . ALA A 1 98 ? -2.02 10.492 9.438 1 96.25 98 ALA A CA 1
ATOM 699 C C . ALA A 1 98 ? -0.545 10.32 9.797 1 96.25 98 ALA A C 1
ATOM 701 O O . ALA A 1 98 ? 0.127 9.422 9.289 1 96.25 98 ALA A O 1
ATOM 702 N N . GLY A 1 99 ? -0.087 11.234 10.562 1 96.19 99 GLY A N 1
ATOM 703 C CA . GLY A 1 99 ? 1.279 11.133 11.047 1 96.19 99 GLY A CA 1
ATOM 704 C C . GLY A 1 99 ? 2.293 11.781 10.125 1 96.19 99 GLY A C 1
ATOM 705 O O . GLY A 1 99 ? 3.477 11.867 10.453 1 96.19 99 GLY A O 1
ATOM 706 N N . ALA A 1 100 ? 1.889 12.195 8.953 1 96.69 100 ALA A N 1
ATOM 707 C CA . ALA A 1 100 ? 2.801 12.992 8.133 1 96.69 100 ALA A CA 1
ATOM 708 C C . ALA A 1 100 ? 3.25 14.25 8.875 1 96.69 100 ALA A C 1
ATOM 710 O O . ALA A 1 100 ? 2.613 14.664 9.844 1 96.69 100 ALA A O 1
ATOM 711 N N . ALA A 1 101 ? 4.371 14.773 8.453 1 97.38 101 ALA A N 1
ATOM 712 C CA . ALA A 1 101 ? 4.93 15.977 9.062 1 97.38 101 ALA A CA 1
ATOM 713 C C . ALA A 1 101 ? 5.059 17.094 8.031 1 97.38 101 ALA A C 1
ATOM 715 O O . ALA A 1 101 ? 5.957 17.078 7.191 1 97.38 101 ALA A O 1
ATOM 716 N N . THR A 1 102 ? 4.199 18.078 8.156 1 97.06 102 THR A N 1
ATOM 717 C CA . THR A 1 102 ? 4.227 19.172 7.191 1 97.06 102 THR A CA 1
ATOM 718 C C . THR A 1 102 ? 4.641 20.469 7.867 1 97.06 102 THR A C 1
ATOM 720 O O . THR A 1 102 ? 4.688 20.547 9.102 1 97.06 102 THR A O 1
ATOM 723 N N . ILE A 1 103 ? 5.023 21.484 7.102 1 95.56 103 ILE A N 1
ATOM 724 C CA . ILE A 1 103 ? 5.359 22.828 7.602 1 95.56 103 ILE A CA 1
ATOM 725 C C . ILE A 1 103 ? 4.559 23.875 6.836 1 95.56 103 ILE A C 1
ATOM 727 O O . ILE A 1 103 ? 4.164 23.656 5.691 1 95.56 103 ILE A O 1
ATOM 731 N N . ASN A 1 104 ? 4.328 24.922 7.516 1 94.31 104 ASN A N 1
ATOM 732 C CA . ASN A 1 104 ? 3.496 26.031 7.043 1 94.31 104 ASN A CA 1
ATOM 733 C C . ASN A 1 104 ? 4.129 27.375 7.348 1 94.31 104 ASN A C 1
ATOM 735 O O . ASN A 1 104 ? 4.039 27.875 8.477 1 94.31 104 ASN A O 1
ATOM 739 N N . LEU A 1 105 ? 4.703 28.031 6.324 1 93.62 105 LEU A N 1
ATOM 740 C CA . LEU A 1 105 ? 5.336 29.328 6.523 1 93.62 105 LEU A CA 1
ATOM 741 C C . LEU A 1 105 ? 4.289 30.438 6.66 1 93.62 105 LEU A C 1
ATOM 743 O O . LEU A 1 105 ? 3.377 30.531 5.84 1 93.62 105 LEU A O 1
ATOM 747 N N . ARG A 1 106 ? 4.406 31.234 7.719 1 92.94 106 ARG A N 1
ATOM 748 C CA . ARG A 1 106 ? 3.658 32.469 7.945 1 92.94 106 ARG A CA 1
ATOM 749 C C . ARG A 1 106 ? 2.162 32.188 8.047 1 92.94 106 ARG A C 1
ATOM 751 O O . ARG A 1 106 ? 1.344 33.094 7.867 1 92.94 106 ARG A O 1
ATOM 758 N N . ASN A 1 107 ? 1.789 30.844 8.188 1 92.06 107 ASN A N 1
ATOM 759 C CA . ASN A 1 107 ? 0.397 30.422 8.297 1 92.06 107 ASN A CA 1
ATOM 760 C C . ASN A 1 107 ? -0.384 30.719 7.023 1 92.06 107 ASN A C 1
ATOM 762 O O . ASN A 1 107 ? -1.56 31.094 7.078 1 92.06 107 ASN A O 1
ATOM 766 N N . LEU A 1 108 ? 0.297 30.641 5.906 1 92.94 108 LEU A N 1
ATOM 767 C CA . LEU A 1 108 ? -0.358 30.938 4.637 1 92.94 108 LEU A CA 1
ATOM 768 C C . LEU A 1 108 ? -0.808 29.641 3.951 1 92.94 108 LEU A C 1
ATOM 770 O O . LEU A 1 108 ? -1.463 29.688 2.908 1 92.94 108 LEU A O 1
ATOM 774 N N . GLY A 1 109 ? -0.472 28.547 4.578 1 91.62 109 GLY A N 1
ATOM 775 C CA . GLY A 1 109 ? -0.882 27.266 4.023 1 91.62 109 GLY A CA 1
ATOM 776 C C . GLY A 1 109 ? 0.286 26.406 3.58 1 91.62 109 GLY A C 1
ATOM 777 O O . GLY A 1 109 ? 1.284 26.922 3.07 1 91.62 109 GLY A O 1
ATOM 778 N N . VAL A 1 110 ? 0.125 25.125 3.625 1 92.69 110 VAL A N 1
ATOM 779 C CA . VAL A 1 110 ? 1.206 24.188 3.363 1 92.69 110 VAL A CA 1
ATOM 780 C C . VAL A 1 110 ? 1.526 24.172 1.869 1 92.69 110 VAL A C 1
ATOM 782 O O . VAL A 1 110 ? 2.66 23.875 1.475 1 92.69 110 VAL A O 1
ATOM 785 N N . ASP A 1 111 ? 0.534 24.438 1.062 1 93.94 111 ASP A N 1
ATOM 786 C CA . ASP A 1 111 ? 0.723 24.359 -0.383 1 93.94 111 ASP A CA 1
ATOM 787 C C . ASP A 1 111 ? 1.4 25.625 -0.911 1 93.94 111 ASP A C 1
ATOM 789 O O . ASP A 1 111 ? 1.733 25.703 -2.094 1 93.94 111 ASP A O 1
ATOM 793 N N . ARG A 1 112 ? 1.644 26.609 -0.061 1 94.94 112 ARG A N 1
ATOM 794 C CA . ARG A 1 112 ? 2.279 27.859 -0.44 1 94.94 112 ARG A CA 1
ATOM 795 C C . ARG A 1 112 ? 3.705 27.938 0.093 1 94.94 112 ARG A C 1
ATOM 797 O O . ARG A 1 112 ? 4.328 29 0.071 1 94.94 112 ARG A O 1
ATOM 804 N N . THR A 1 113 ? 4.176 26.828 0.658 1 94.69 113 THR A N 1
ATOM 805 C CA . THR A 1 113 ? 5.551 26.656 1.105 1 94.69 113 THR A CA 1
ATOM 806 C C . THR A 1 113 ? 6.281 25.641 0.223 1 94.69 113 THR A C 1
ATOM 808 O O . THR A 1 113 ? 6.008 24.438 0.285 1 94.69 113 THR A O 1
ATOM 811 N N . LEU A 1 114 ? 7.234 26.109 -0.519 1 95.38 114 LEU A N 1
ATOM 812 C CA . LEU A 1 114 ? 7.988 25.203 -1.385 1 95.38 114 LEU A CA 1
ATOM 813 C C . LEU A 1 114 ? 9.141 24.562 -0.624 1 95.38 114 LEU A C 1
ATOM 815 O O . LEU A 1 114 ? 9.938 25.25 0.014 1 95.38 114 LEU A O 1
ATOM 819 N N . VAL A 1 115 ? 9.188 23.266 -0.653 1 96.06 115 VAL A N 1
ATOM 820 C CA . VAL A 1 115 ? 10.266 22.531 -0.002 1 96.06 115 VAL A CA 1
ATOM 821 C C . VAL A 1 115 ? 11.219 21.969 -1.057 1 96.06 115 VAL A C 1
ATOM 823 O O . VAL A 1 115 ? 10.789 21.297 -1.992 1 96.06 115 VAL A O 1
ATOM 826 N N . LEU A 1 116 ? 12.477 22.266 -0.869 1 96.25 116 LEU A N 1
ATOM 827 C CA . LEU A 1 116 ? 13.531 21.812 -1.772 1 96.25 116 LEU A CA 1
ATOM 828 C C . LEU A 1 116 ? 14.57 21 -1.022 1 96.25 116 LEU A C 1
ATOM 830 O O . LEU A 1 116 ? 14.75 21.156 0.187 1 96.25 116 LEU A O 1
ATOM 834 N N . VAL A 1 117 ? 15.188 20.141 -1.757 1 96 117 VAL A N 1
ATOM 835 C CA . VAL A 1 117 ? 16.422 19.5 -1.319 1 96 117 VAL A CA 1
ATOM 836 C C . VAL A 1 117 ? 17.547 19.828 -2.295 1 96 117 VAL A C 1
ATOM 838 O O . VAL A 1 117 ? 17.422 19.578 -3.498 1 96 117 VAL A O 1
ATOM 841 N N . ASN A 1 118 ? 18.547 20.422 -1.813 1 94.38 118 ASN A N 1
ATOM 842 C CA . ASN A 1 118 ? 19.672 20.859 -2.629 1 94.38 118 ASN A CA 1
ATOM 843 C C . ASN A 1 118 ? 19.203 21.719 -3.807 1 94.38 118 ASN A C 1
ATOM 845 O O . ASN A 1 118 ? 19.703 21.562 -4.926 1 94.38 118 ASN A O 1
ATOM 849 N N . GLY A 1 119 ? 18.203 22.469 -3.566 1 93 119 GLY A N 1
ATOM 850 C CA . GLY A 1 119 ? 17.75 23.453 -4.547 1 93 119 GLY A CA 1
ATOM 851 C C . GLY A 1 119 ? 16.75 22.875 -5.543 1 93 119 GLY A C 1
ATOM 852 O O . GLY A 1 119 ? 16.312 23.578 -6.457 1 93 119 GLY A O 1
ATOM 853 N N . ARG A 1 120 ? 16.359 21.688 -5.348 1 94.5 120 ARG A N 1
ATOM 854 C CA . ARG A 1 120 ? 15.438 21.047 -6.281 1 94.5 120 ARG A CA 1
ATOM 855 C C . ARG A 1 120 ? 14.172 20.578 -5.566 1 94.5 120 ARG A C 1
ATOM 857 O O . ARG A 1 120 ? 14.234 20.109 -4.426 1 94.5 120 ARG A O 1
ATOM 864 N N . ARG A 1 121 ? 13.094 20.594 -6.285 1 95.56 121 ARG A N 1
ATOM 865 C CA . ARG A 1 121 ? 11.805 20.219 -5.719 1 95.56 121 ARG A CA 1
ATOM 866 C C . ARG A 1 121 ? 11.82 18.797 -5.199 1 95.56 121 ARG A C 1
ATOM 868 O O . ARG A 1 121 ? 12.414 17.906 -5.82 1 95.56 121 ARG A O 1
ATOM 875 N N . PHE A 1 122 ? 11.18 18.562 -4.102 1 96.5 122 PHE A N 1
ATOM 876 C CA . PHE A 1 122 ? 11 17.25 -3.508 1 96.5 122 PHE A CA 1
ATOM 877 C C . PHE A 1 122 ? 9.57 16.75 -3.707 1 96.5 122 PHE A C 1
ATOM 879 O O . PHE A 1 122 ? 8.625 17.547 -3.684 1 96.5 122 PHE A O 1
ATOM 886 N N . VAL A 1 123 ? 9.391 15.539 -3.898 1 97.19 123 VAL A N 1
ATOM 887 C CA . VAL A 1 123 ? 8.078 14.953 -4.152 1 97.19 123 VAL A CA 1
ATOM 888 C C . VAL A 1 123 ? 7.184 15.148 -2.93 1 97.19 123 VAL A C 1
ATOM 890 O O . VAL A 1 123 ? 7.648 15.055 -1.791 1 97.19 123 VAL A O 1
ATOM 893 N N . SER A 1 124 ? 5.914 15.336 -3.172 1 97 124 SER A N 1
ATOM 894 C CA . SER A 1 124 ? 4.922 15.555 -2.123 1 97 124 SER A CA 1
ATOM 895 C C . SER A 1 124 ? 4.734 14.297 -1.272 1 97 124 SER A C 1
ATOM 897 O O . SER A 1 124 ? 4.949 13.18 -1.748 1 97 124 SER A O 1
ATOM 899 N N . GLY A 1 125 ? 4.367 14.531 -0.049 1 96.62 125 GLY A N 1
ATOM 900 C CA . GLY A 1 125 ? 4.031 13.445 0.849 1 96.62 125 GLY A CA 1
ATOM 901 C C . GLY A 1 125 ? 2.535 13.242 1.016 1 96.62 125 GLY A C 1
ATOM 902 O O . GLY A 1 125 ? 2.098 12.281 1.65 1 96.62 125 GLY A O 1
ATOM 903 N N . ILE A 1 126 ? 1.719 14.117 0.517 1 96.44 126 ILE A N 1
ATOM 904 C CA . ILE A 1 126 ? 0.263 14.102 0.606 1 96.44 126 ILE A CA 1
ATOM 905 C C . ILE A 1 126 ? -0.338 13.969 -0.792 1 96.44 126 ILE A C 1
ATOM 907 O O . ILE A 1 126 ? -0.072 14.797 -1.668 1 96.44 126 ILE A O 1
ATOM 911 N N . PRO A 1 127 ? -1.185 12.961 -0.999 1 95.62 127 PRO A N 1
ATOM 912 C CA . PRO A 1 127 ? -1.717 12.773 -2.352 1 95.62 127 PRO A CA 1
ATOM 913 C C . PRO A 1 127 ? -2.479 13.992 -2.861 1 95.62 127 PRO A C 1
ATOM 915 O O . PRO A 1 127 ? -3.391 14.484 -2.189 1 95.62 127 PRO A O 1
ATOM 918 N N . GLY A 1 128 ? -2.115 14.469 -3.996 1 95.5 128 GLY A N 1
ATOM 919 C CA . GLY A 1 128 ? -2.803 15.547 -4.688 1 95.5 128 GLY A CA 1
ATOM 920 C C . GLY A 1 128 ? -2.395 16.922 -4.203 1 95.5 128 GLY A C 1
ATOM 921 O O . GLY A 1 128 ? -2.854 17.938 -4.734 1 95.5 128 GLY A O 1
ATOM 922 N N . SER A 1 129 ? -1.528 17 -3.207 1 95.44 129 SER A N 1
ATOM 923 C CA . SER A 1 129 ? -1.011 18.25 -2.639 1 95.44 129 SER A CA 1
ATOM 924 C C . SER A 1 129 ? 0.466 18.438 -2.971 1 95.44 129 SER A C 1
ATOM 926 O O . SER A 1 129 ? 1.125 17.5 -3.438 1 95.44 129 SER A O 1
ATOM 928 N N . ALA A 1 130 ? 0.939 19.641 -2.766 1 93.69 130 ALA A N 1
ATOM 929 C CA . ALA A 1 130 ? 2.361 19.906 -2.951 1 93.69 130 ALA A CA 1
ATOM 930 C C . ALA A 1 130 ? 3.129 19.75 -1.643 1 93.69 130 ALA A C 1
ATOM 932 O O . ALA A 1 130 ? 4.359 19.797 -1.627 1 93.69 130 ALA A O 1
ATOM 933 N N . ALA A 1 131 ? 2.459 19.438 -0.607 1 96.12 131 ALA A N 1
ATOM 934 C CA . ALA A 1 131 ? 3.068 19.406 0.719 1 96.12 131 ALA A CA 1
ATOM 935 C C . ALA A 1 131 ? 4.02 18.219 0.851 1 96.12 131 ALA A C 1
ATOM 937 O O . ALA A 1 131 ? 3.65 17.078 0.537 1 96.12 131 ALA A O 1
ATOM 938 N N . VAL A 1 132 ? 5.195 18.484 1.323 1 97.31 132 VAL A N 1
ATOM 939 C CA . VAL A 1 132 ? 6.211 17.469 1.52 1 97.31 132 VAL A CA 1
ATOM 940 C C . VAL A 1 132 ? 6.125 16.922 2.941 1 97.31 132 VAL A C 1
ATOM 942 O O . VAL A 1 132 ? 5.859 17.656 3.887 1 97.31 132 VAL A O 1
ATOM 945 N N . ASP A 1 133 ? 6.234 15.609 3.104 1 97.88 133 ASP A N 1
ATOM 946 C CA . ASP A 1 133 ? 6.332 14.969 4.41 1 97.88 133 ASP A CA 1
ATOM 947 C C . ASP A 1 133 ? 7.77 14.992 4.93 1 97.88 133 ASP A C 1
ATOM 949 O O . ASP A 1 133 ? 8.617 14.227 4.461 1 97.88 133 ASP A O 1
ATOM 953 N N . LEU A 1 134 ? 8.008 15.688 5.906 1 97.44 134 LEU A N 1
ATOM 954 C CA . LEU A 1 134 ? 9.375 15.875 6.395 1 97.44 134 LEU A CA 1
ATOM 955 C C . LEU A 1 134 ? 9.875 14.617 7.094 1 97.44 134 LEU A C 1
ATOM 957 O O . LEU A 1 134 ? 11.078 14.477 7.34 1 97.44 134 LEU A O 1
ATOM 961 N N . ASN A 1 135 ? 8.969 13.695 7.371 1 96.06 135 ASN A N 1
ATOM 962 C CA . ASN A 1 135 ? 9.398 12.414 7.91 1 96.06 135 ASN A CA 1
ATOM 963 C C . ASN A 1 135 ? 10.352 11.695 6.953 1 96.06 135 ASN A C 1
ATOM 965 O O . ASN A 1 135 ? 11.07 10.773 7.355 1 96.06 135 ASN A O 1
ATOM 969 N N . THR A 1 136 ? 10.367 12.086 5.73 1 96 136 THR A N 1
ATOM 970 C CA . THR A 1 136 ? 11.094 11.344 4.707 1 96 136 THR A CA 1
ATOM 971 C C . THR A 1 136 ? 12.531 11.844 4.586 1 96 136 THR A C 1
ATOM 973 O O . THR A 1 136 ? 13.344 11.242 3.873 1 96 136 THR A O 1
ATOM 976 N N . ILE A 1 137 ? 12.852 12.914 5.285 1 94.81 137 ILE A N 1
ATOM 977 C CA . ILE A 1 137 ? 14.172 13.516 5.23 1 94.81 137 ILE A CA 1
ATOM 978 C C . ILE A 1 137 ? 14.953 13.164 6.496 1 94.81 137 ILE A C 1
ATOM 980 O O . ILE A 1 137 ? 14.578 13.57 7.598 1 94.81 137 ILE A O 1
ATOM 984 N N . PRO A 1 138 ? 16.031 12.5 6.34 1 93.5 138 PRO A N 1
ATOM 985 C CA . PRO A 1 138 ? 16.812 12.188 7.543 1 93.5 138 PRO A CA 1
ATOM 986 C C . PRO A 1 138 ? 17.5 13.406 8.148 1 93.5 138 PRO A C 1
ATOM 988 O O . PRO A 1 138 ? 18.359 14.008 7.508 1 93.5 138 PRO A O 1
ATOM 991 N N . THR A 1 139 ? 17.203 13.609 9.312 1 92.25 139 THR A N 1
ATOM 992 C CA . THR A 1 139 ? 17.703 14.812 9.977 1 92.25 139 THR A CA 1
ATOM 993 C C . THR A 1 139 ? 19.219 14.773 10.094 1 92.25 139 THR A C 1
ATOM 995 O O . THR A 1 139 ? 19.891 15.797 9.945 1 92.25 139 THR A O 1
ATOM 998 N N . GLN A 1 140 ? 19.844 13.633 10.344 1 91.19 140 GLN A N 1
ATOM 999 C CA . GLN A 1 140 ? 21.266 13.477 10.562 1 91.19 140 GLN A CA 1
ATOM 1000 C C . GLN A 1 140 ? 22.047 13.625 9.258 1 91.19 140 GLN A C 1
ATOM 1002 O O . GLN A 1 140 ? 23.281 13.773 9.273 1 91.19 140 GLN A O 1
ATOM 1007 N N . PHE A 1 141 ? 21.344 13.562 8.18 1 92.75 141 PHE A N 1
ATOM 1008 C CA . PHE A 1 141 ? 21.969 13.672 6.871 1 92.75 141 PHE A CA 1
ATOM 1009 C C . PHE A 1 141 ? 21.969 15.109 6.383 1 92.75 141 PHE A C 1
ATOM 1011 O O . PHE A 1 141 ? 22.531 15.414 5.324 1 92.75 141 PHE A O 1
ATOM 1018 N N . ILE A 1 142 ? 21.422 16.016 7.195 1 94.19 142 ILE A N 1
ATOM 1019 C CA . ILE A 1 142 ? 21.25 17.422 6.809 1 94.19 142 ILE A CA 1
ATOM 1020 C C . ILE A 1 142 ? 22.469 18.234 7.246 1 94.19 142 ILE A C 1
ATOM 1022 O O . ILE A 1 142 ? 22.953 18.062 8.367 1 94.19 142 ILE A O 1
ATOM 1026 N N . ASP A 1 143 ? 22.969 19.016 6.344 1 93.31 143 ASP A N 1
ATOM 1027 C CA . ASP A 1 143 ? 24 20 6.684 1 93.31 143 ASP A CA 1
ATOM 1028 C C . ASP A 1 143 ? 23.391 21.25 7.285 1 93.31 143 ASP A C 1
ATOM 1030 O O . ASP A 1 143 ? 23.891 21.781 8.289 1 93.31 143 ASP A O 1
ATOM 1034 N N . ARG A 1 144 ? 22.422 21.766 6.609 1 93 144 ARG A N 1
ATOM 1035 C CA . ARG A 1 144 ? 21.703 22.953 7.07 1 93 144 ARG A CA 1
ATOM 1036 C C . ARG A 1 144 ? 20.375 23.094 6.348 1 93 144 ARG A C 1
ATOM 1038 O O . ARG A 1 144 ? 20.156 22.484 5.297 1 93 144 ARG A O 1
ATOM 1045 N N . VAL A 1 145 ? 19.469 23.812 6.906 1 94.19 145 VAL A N 1
ATOM 1046 C CA . VAL A 1 145 ? 18.203 24.188 6.301 1 94.19 145 VAL A CA 1
ATOM 1047 C C . VAL A 1 145 ? 18.141 25.688 6.082 1 94.19 145 VAL A C 1
ATOM 1049 O O . VAL A 1 145 ? 18.453 26.469 6.992 1 94.19 145 VAL A O 1
ATOM 1052 N N . GLU A 1 146 ? 17.859 26.109 4.898 1 93.25 146 GLU A N 1
ATOM 1053 C CA . GLU A 1 146 ? 17.719 27.516 4.547 1 93.25 146 GLU A CA 1
ATOM 1054 C C . GLU A 1 146 ? 16.25 27.891 4.34 1 93.25 146 GLU A C 1
ATOM 1056 O O . GLU A 1 146 ? 15.555 27.281 3.527 1 93.25 146 GLU A O 1
ATOM 1061 N N . VAL A 1 147 ? 15.828 28.812 5.086 1 92.75 147 VAL A N 1
ATOM 1062 C CA . VAL A 1 147 ? 14.453 29.281 4.996 1 92.75 147 VAL A CA 1
ATOM 1063 C C . VAL A 1 147 ? 14.406 30.672 4.359 1 92.75 147 VAL A C 1
ATOM 1065 O O . VAL A 1 147 ? 14.906 31.625 4.941 1 92.75 147 VAL A O 1
ATOM 1068 N N . LEU A 1 148 ? 13.906 30.656 3.191 1 91.25 148 LEU A N 1
ATOM 1069 C CA . LEU A 1 148 ? 13.711 31.922 2.469 1 91.25 148 LEU A CA 1
ATOM 1070 C C . LEU A 1 148 ? 12.273 32.406 2.588 1 91.25 148 LEU A C 1
ATOM 1072 O O . LEU A 1 148 ? 11.344 31.703 2.172 1 91.25 148 LEU A O 1
ATOM 1076 N N . THR A 1 149 ? 12.164 33.531 3.158 1 84.19 149 THR A N 1
ATOM 1077 C CA . THR A 1 149 ? 10.805 34.062 3.312 1 84.19 149 THR A CA 1
ATOM 1078 C C . THR A 1 149 ? 10.508 35.125 2.262 1 84.19 149 THR A C 1
ATOM 1080 O O . THR A 1 149 ? 11.398 35.875 1.854 1 84.19 149 THR A O 1
ATOM 1083 N N . GLY A 1 150 ? 9.414 35.125 1.706 1 79.44 150 GLY A N 1
ATOM 1084 C CA . GLY A 1 150 ? 8.992 36.031 0.636 1 79.44 150 GLY A CA 1
ATOM 1085 C C . GLY A 1 150 ? 8.805 35.312 -0.692 1 79.44 150 GLY A C 1
ATOM 1086 O O . GLY A 1 150 ? 9.211 34.156 -0.845 1 79.44 150 GLY A O 1
ATOM 1087 N N . GLY A 1 151 ? 8.195 36.031 -1.597 1 77.44 151 GLY A N 1
ATOM 1088 C CA . GLY A 1 151 ? 7.891 35.469 -2.902 1 77.44 151 GLY A CA 1
ATOM 1089 C C . GLY A 1 151 ? 9.133 35.094 -3.691 1 77.44 151 GLY A C 1
ATOM 1090 O O . GLY A 1 151 ? 10.031 35.906 -3.885 1 77.44 151 GLY A O 1
ATOM 1091 N N . ALA A 1 152 ? 9.234 33.812 -4.062 1 80.44 152 ALA A N 1
ATOM 1092 C CA . ALA A 1 152 ? 10.438 33.312 -4.719 1 80.44 152 ALA A CA 1
ATOM 1093 C C . ALA A 1 152 ? 10.094 32.5 -5.969 1 80.44 152 ALA A C 1
ATOM 1095 O O . ALA A 1 152 ? 10.914 31.719 -6.465 1 80.44 152 ALA A O 1
ATOM 1096 N N . SER A 1 153 ? 8.977 32.719 -6.484 1 82.88 153 SER A N 1
ATOM 1097 C CA . SER A 1 153 ? 8.484 31.922 -7.602 1 82.88 153 SER A CA 1
ATOM 1098 C C . SER A 1 153 ? 9.281 32.188 -8.875 1 82.88 153 SER A C 1
ATOM 1100 O O . SER A 1 153 ? 9.398 31.328 -9.742 1 82.88 153 SER A O 1
ATOM 1102 N N . ALA A 1 154 ? 9.75 33.375 -8.992 1 86.56 154 ALA A N 1
ATOM 1103 C CA . ALA A 1 154 ? 10.492 33.688 -10.203 1 86.56 154 ALA A CA 1
ATOM 1104 C C . ALA A 1 154 ? 11.781 32.875 -10.305 1 86.56 154 ALA A C 1
ATOM 1106 O O . ALA A 1 154 ? 12.242 32.562 -11.406 1 86.56 154 ALA A O 1
ATOM 1107 N N . VAL A 1 155 ? 12.266 32.531 -9.195 1 85 155 VAL A N 1
ATOM 1108 C CA . VAL A 1 155 ? 13.523 31.781 -9.156 1 85 155 VAL A CA 1
ATOM 1109 C C . VAL A 1 155 ? 13.242 30.281 -9.094 1 85 155 VAL A C 1
ATOM 1111 O O . VAL A 1 155 ? 13.922 29.484 -9.75 1 85 155 VAL A O 1
ATOM 1114 N N . TYR A 1 156 ? 12.234 29.891 -8.273 1 87.75 156 TYR A N 1
ATOM 1115 C CA . TYR A 1 156 ? 12.094 28.484 -7.973 1 87.75 156 TYR A CA 1
ATOM 1116 C C . TYR A 1 156 ? 10.805 27.922 -8.555 1 87.75 156 TYR A C 1
ATOM 1118 O O . TYR A 1 156 ? 10.586 26.703 -8.547 1 87.75 156 TYR A O 1
ATOM 1126 N N . GLY A 1 157 ? 9.945 28.75 -8.977 1 86.44 157 GLY A N 1
ATOM 1127 C CA . GLY A 1 157 ? 8.711 28.281 -9.586 1 86.44 157 GLY A CA 1
ATOM 1128 C C . GLY A 1 157 ? 7.52 28.344 -8.648 1 86.44 157 GLY A C 1
ATOM 1129 O O . GLY A 1 157 ? 7.605 28.938 -7.57 1 86.44 157 GLY A O 1
ATOM 1130 N N . SER A 1 158 ? 6.52 27.719 -9.094 1 86.81 158 SER A N 1
ATOM 1131 C CA . SER A 1 158 ? 5.227 27.766 -8.414 1 86.81 158 SER A CA 1
ATOM 1132 C C . SER A 1 158 ? 5.348 27.312 -6.961 1 86.81 158 SER A C 1
ATOM 1134 O O . SER A 1 158 ? 6.289 26.594 -6.605 1 86.81 158 SER A O 1
ATOM 1136 N N . ASP A 1 159 ? 4.398 27.766 -6.027 1 87.12 159 ASP A N 1
ATOM 1137 C CA . ASP A 1 159 ? 4.18 27.344 -4.648 1 87.12 159 ASP A CA 1
ATOM 1138 C C . ASP A 1 159 ? 5.035 28.156 -3.682 1 87.12 159 ASP A C 1
ATOM 1140 O O . ASP A 1 159 ? 4.801 28.141 -2.471 1 87.12 159 ASP A O 1
ATOM 1144 N N . ALA A 1 160 ? 5.996 28.812 -4.195 1 90.94 160 ALA A N 1
ATOM 1145 C CA . ALA A 1 160 ? 6.832 29.641 -3.318 1 90.94 160 ALA A CA 1
ATOM 1146 C C . ALA A 1 160 ? 6.18 30.984 -3.047 1 90.94 160 ALA A C 1
ATOM 1148 O O . ALA A 1 160 ? 6.809 32.031 -3.23 1 90.94 160 ALA A O 1
ATOM 1149 N N . VAL A 1 161 ? 5.043 30.938 -2.588 1 91.38 161 VAL A N 1
ATOM 1150 C CA . VAL A 1 161 ? 4.293 32.156 -2.299 1 91.38 161 VAL A CA 1
ATOM 1151 C C . VAL A 1 161 ? 4.66 32.688 -0.912 1 91.38 161 VAL A C 1
ATOM 1153 O O . VAL A 1 161 ? 4.953 33.875 -0.744 1 91.38 161 VAL A O 1
ATOM 1156 N N . ALA A 1 162 ? 4.641 31.734 0.009 1 92.62 162 ALA A N 1
ATOM 1157 C CA . ALA A 1 162 ? 5.043 32.094 1.363 1 92.62 162 ALA A CA 1
ATOM 1158 C C . ALA A 1 162 ? 6.566 32.094 1.501 1 92.62 162 ALA A C 1
ATOM 1160 O O . ALA A 1 162 ? 7.117 32.844 2.332 1 92.62 162 ALA A O 1
ATOM 1161 N N . GLY A 1 163 ? 7.176 31.281 0.735 1 93.31 163 GLY A N 1
ATOM 1162 C CA . GLY A 1 163 ? 8.625 31.156 0.78 1 93.31 163 GLY A CA 1
ATOM 1163 C C . GLY A 1 163 ? 9.125 29.781 0.409 1 93.31 163 GLY A C 1
ATOM 1164 O O . GLY A 1 163 ? 8.383 28.984 -0.177 1 93.31 163 GLY A O 1
ATOM 1165 N N . VAL A 1 164 ? 10.461 29.609 0.66 1 94.19 164 VAL A N 1
ATOM 1166 C CA . VAL A 1 164 ? 11.133 28.359 0.294 1 94.19 164 VAL A CA 1
ATOM 1167 C C . VAL A 1 164 ? 11.875 27.797 1.502 1 94.19 164 VAL A C 1
ATOM 1169 O O . VAL A 1 164 ? 12.508 28.547 2.254 1 94.19 164 VAL A O 1
ATOM 1172 N N . VAL A 1 165 ? 11.672 26.531 1.719 1 95.5 165 VAL A N 1
ATOM 1173 C CA . VAL A 1 165 ? 12.508 25.781 2.65 1 95.5 165 VAL A CA 1
ATOM 1174 C C . VAL A 1 165 ? 13.438 24.844 1.876 1 95.5 165 VAL A C 1
ATOM 1176 O O . VAL A 1 165 ? 12.984 23.844 1.311 1 95.5 165 VAL A O 1
ATOM 1179 N N . ASN A 1 166 ? 14.672 25.172 1.879 1 95.44 166 ASN A N 1
ATOM 1180 C CA . ASN A 1 166 ? 15.672 24.391 1.157 1 95.44 166 ASN A CA 1
ATOM 1181 C C . ASN A 1 166 ? 16.547 23.594 2.111 1 95.44 166 ASN A C 1
ATOM 1183 O O . ASN A 1 166 ? 17.312 24.156 2.885 1 95.44 166 ASN A O 1
ATOM 1187 N N . ILE A 1 167 ? 16.438 22.328 2.002 1 96.19 167 ILE A N 1
ATOM 1188 C CA . ILE A 1 167 ? 17.219 21.406 2.828 1 96.19 167 ILE A CA 1
ATOM 1189 C C . ILE A 1 167 ? 18.484 21 2.084 1 96.19 167 ILE A C 1
ATOM 1191 O O . ILE A 1 167 ? 18.422 20.469 0.974 1 96.19 167 ILE A O 1
ATOM 1195 N N . ILE A 1 168 ? 19.578 21.266 2.715 1 94.5 168 ILE A N 1
ATOM 1196 C CA . ILE A 1 168 ? 20.859 20.953 2.102 1 94.5 168 ILE A CA 1
ATOM 1197 C C . ILE A 1 168 ? 21.469 19.719 2.775 1 94.5 168 ILE A C 1
ATOM 1199 O O . ILE A 1 168 ? 21.703 19.719 3.988 1 94.5 168 ILE A O 1
ATOM 1203 N N . TYR A 1 169 ? 21.812 18.734 2.002 1 93.5 169 TYR A N 1
ATOM 1204 C CA . TYR A 1 169 ? 22.422 17.5 2.502 1 93.5 169 TYR A CA 1
ATOM 1205 C C . TYR A 1 169 ? 23.922 17.688 2.723 1 93.5 169 TYR A C 1
ATOM 1207 O O . TYR A 1 169 ? 24.547 18.594 2.139 1 93.5 169 TYR A O 1
ATOM 1215 N N . LYS A 1 170 ? 24.438 16.922 3.598 1 90.75 170 LYS A N 1
ATOM 1216 C CA . LYS A 1 170 ? 25.891 16.891 3.795 1 90.75 170 LYS A CA 1
ATOM 1217 C C . LYS A 1 170 ? 26.609 16.469 2.521 1 90.75 170 LYS A C 1
ATOM 1219 O O . LYS A 1 170 ? 26.188 15.508 1.862 1 90.75 170 LYS A O 1
ATOM 1224 N N . GLN A 1 171 ? 27.625 17.281 2.264 1 85.06 171 GLN A N 1
ATOM 1225 C CA . GLN A 1 171 ? 28.469 17 1.106 1 85.06 171 GLN A CA 1
ATOM 1226 C C . GLN A 1 171 ? 29.906 16.734 1.529 1 85.06 171 GLN A C 1
ATOM 1228 O O . GLN A 1 171 ? 30.344 17.203 2.586 1 85.06 171 GLN A O 1
ATOM 1233 N N . ASP A 1 172 ? 30.656 15.961 0.801 1 86.69 172 ASP A N 1
ATOM 1234 C CA . ASP A 1 172 ? 32.062 15.711 0.98 1 86.69 172 ASP A CA 1
ATOM 1235 C C . ASP A 1 172 ? 32.344 15.109 2.354 1 86.69 172 ASP A C 1
ATOM 1237 O O . ASP A 1 172 ? 33.312 15.5 3.025 1 86.69 172 ASP A O 1
ATOM 1241 N N . PHE A 1 173 ? 31.406 14.367 2.783 1 88.88 173 PHE A N 1
ATOM 1242 C CA . PHE A 1 173 ? 31.578 13.68 4.059 1 88.88 173 PHE A CA 1
ATOM 1243 C C . PHE A 1 173 ? 32.625 12.578 3.947 1 88.88 173 PHE A C 1
ATOM 1245 O O . PHE A 1 173 ? 32.688 11.859 2.945 1 88.88 173 PHE A O 1
ATOM 1252 N N . GLU A 1 174 ? 33.5 12.492 4.902 1 87.5 174 GLU A N 1
ATOM 1253 C CA . GLU A 1 174 ? 34.531 11.445 4.988 1 87.5 174 GLU A CA 1
ATOM 1254 C C . GLU A 1 174 ? 34.5 10.773 6.359 1 87.5 174 GLU A C 1
ATOM 1256 O O . GLU A 1 174 ? 34.594 11.453 7.387 1 87.5 174 GLU A O 1
ATOM 1261 N N . GLY A 1 175 ? 34.406 9.461 6.336 1 85.88 175 GLY A N 1
ATOM 1262 C CA . GLY A 1 175 ? 34.469 8.719 7.586 1 85.88 175 GLY A CA 1
ATOM 1263 C C . GLY A 1 175 ? 33.156 8.008 7.914 1 85.88 175 GLY A C 1
ATOM 1264 O O . GLY A 1 175 ? 32.438 7.57 7.012 1 85.88 175 GLY A O 1
ATOM 1265 N N . ILE A 1 176 ? 33.031 7.73 9.203 1 87.88 176 ILE A N 1
ATOM 1266 C CA . ILE A 1 176 ? 31.828 7.062 9.703 1 87.88 176 ILE A CA 1
ATOM 1267 C C . ILE A 1 176 ? 31.266 7.824 10.906 1 87.88 176 ILE A C 1
ATOM 1269 O O . ILE A 1 176 ? 32.031 8.336 11.734 1 87.88 176 ILE A O 1
ATOM 1273 N N . GLU A 1 177 ? 30.016 7.941 10.961 1 91.62 177 GLU A N 1
ATOM 1274 C CA . GLU A 1 177 ? 29.312 8.547 12.078 1 91.62 177 GLU A CA 1
ATOM 1275 C C . GLU A 1 177 ? 28.094 7.703 12.484 1 91.62 177 GLU A C 1
ATOM 1277 O O . GLU A 1 177 ? 27.297 7.316 11.633 1 91.62 177 GLU A O 1
ATOM 1282 N N . ALA A 1 178 ? 28.047 7.285 13.688 1 92.12 178 ALA A N 1
ATOM 1283 C CA . ALA A 1 178 ? 26.906 6.555 14.234 1 92.12 178 ALA A CA 1
ATOM 1284 C C . ALA A 1 178 ? 26.266 7.32 15.391 1 92.12 178 ALA A C 1
ATOM 1286 O O . ALA A 1 178 ? 26.969 7.949 16.188 1 92.12 178 ALA A O 1
ATOM 1287 N N . ASP A 1 179 ? 24.969 7.262 15.492 1 94 179 ASP A N 1
ATOM 1288 C CA . ASP A 1 179 ? 24.234 7.938 16.547 1 94 179 ASP A CA 1
ATOM 1289 C C . ASP A 1 179 ? 23.109 7.043 17.094 1 94 179 ASP A C 1
ATOM 1291 O O . ASP A 1 179 ? 22.438 6.355 16.328 1 94 179 ASP A O 1
ATOM 1295 N N . ALA A 1 180 ? 22.969 6.934 18.391 1 95.19 180 ALA A N 1
ATOM 1296 C CA . ALA A 1 180 ? 21.875 6.219 19.062 1 95.19 180 ALA A CA 1
ATOM 1297 C C . ALA A 1 180 ? 21.266 7.078 20.156 1 95.19 180 ALA A C 1
ATOM 1299 O O . ALA A 1 180 ? 21.969 7.652 20.984 1 95.19 180 ALA A O 1
ATOM 1300 N N . ARG A 1 181 ? 19.953 7.172 20.156 1 95.81 181 ARG A N 1
ATOM 1301 C CA . ARG A 1 181 ? 19.234 8.008 21.094 1 95.81 181 ARG A CA 1
ATOM 1302 C C . ARG A 1 181 ? 18 7.285 21.641 1 95.81 181 ARG A C 1
ATOM 1304 O O . ARG A 1 181 ? 17.297 6.609 20.891 1 95.81 181 ARG A O 1
ATOM 1311 N N . TYR A 1 182 ? 17.734 7.363 22.938 1 97.19 182 TYR A N 1
ATOM 1312 C CA . TYR A 1 182 ? 16.547 6.852 23.625 1 97.19 182 TYR A CA 1
ATOM 1313 C C . TYR A 1 182 ? 15.836 7.965 24.375 1 97.19 182 TYR A C 1
ATOM 1315 O O . TYR A 1 182 ? 16.484 8.789 25.031 1 97.19 182 TYR A O 1
ATOM 1323 N N . GLY A 1 183 ? 14.539 8.047 24.234 1 97.5 183 GLY A N 1
ATOM 1324 C CA . GLY A 1 183 ? 13.75 9.047 24.938 1 97.5 183 GLY A CA 1
ATOM 1325 C C . GLY A 1 183 ? 12.477 8.484 25.547 1 97.5 183 GLY A C 1
ATOM 1326 O O . GLY A 1 183 ? 11.977 7.445 25.109 1 97.5 183 GLY A O 1
ATOM 1327 N N . ILE A 1 184 ? 11.914 9.219 26.547 1 97.88 184 ILE A N 1
ATOM 1328 C CA . ILE A 1 184 ? 10.719 8.781 27.266 1 97.88 184 ILE A CA 1
ATOM 1329 C C . ILE A 1 184 ? 10.055 9.984 27.938 1 97.88 184 ILE A C 1
ATOM 1331 O O . ILE A 1 184 ? 10.734 10.883 28.438 1 97.88 184 ILE A O 1
ATOM 1335 N N . SER A 1 185 ? 8.789 10 27.844 1 98 185 SER A N 1
ATOM 1336 C CA . SER A 1 185 ? 8.086 11.055 28.562 1 98 185 SER A CA 1
ATOM 1337 C C . SER A 1 185 ? 8.094 10.789 30.078 1 98 185 SER A C 1
ATOM 1339 O O . SER A 1 185 ? 8.336 9.664 30.516 1 98 185 SER A O 1
ATOM 1341 N N . GLU A 1 186 ? 7.828 11.805 30.844 1 97.44 186 GLU A N 1
ATOM 1342 C CA . GLU A 1 186 ? 7.785 11.664 32.281 1 97.44 186 GLU A CA 1
ATOM 1343 C C . GLU A 1 186 ? 6.703 10.68 32.719 1 97.44 186 GLU A C 1
ATOM 1345 O O . GLU A 1 186 ? 6.836 10.016 33.75 1 97.44 186 GLU A O 1
ATOM 1350 N N . GLU A 1 187 ? 5.691 10.539 31.922 1 97.19 187 GLU A N 1
ATOM 1351 C CA . GLU A 1 187 ? 4.586 9.648 32.25 1 97.19 187 GLU A CA 1
ATOM 1352 C C . GLU A 1 187 ? 4.914 8.203 31.875 1 97.19 187 GLU A C 1
ATOM 1354 O O . GLU A 1 187 ? 4.086 7.309 32.031 1 97.19 187 GLU A O 1
ATOM 1359 N N . GLY A 1 188 ? 5.973 7.957 31.281 1 97.38 188 GLY A N 1
ATOM 1360 C CA . GLY A 1 188 ? 6.441 6.609 30.984 1 97.38 188 GLY A CA 1
ATOM 1361 C C . GLY A 1 188 ? 6.004 6.105 29.625 1 97.38 188 GLY A C 1
ATOM 1362 O O . GLY A 1 188 ? 6.059 4.902 29.359 1 97.38 188 GLY A O 1
ATOM 1363 N N . ASP A 1 189 ? 5.512 6.941 28.812 1 97.81 189 ASP A N 1
ATOM 1364 C CA . ASP A 1 189 ? 5.074 6.566 27.469 1 97.81 189 ASP A CA 1
ATOM 1365 C C . ASP A 1 189 ? 5.75 7.438 26.406 1 97.81 189 ASP A C 1
ATOM 1367 O O . ASP A 1 189 ? 6.781 8.062 26.672 1 97.81 189 ASP A O 1
ATOM 1371 N N . GLY A 1 190 ? 5.359 7.281 25.172 1 97.06 190 GLY A N 1
ATOM 1372 C CA . GLY A 1 190 ? 5.98 8.031 24.094 1 97.06 190 GLY A CA 1
ATOM 1373 C C . GLY A 1 190 ? 7.438 7.664 23.875 1 97.06 190 GLY A C 1
ATOM 1374 O O . GLY A 1 190 ? 8.25 8.516 23.5 1 97.06 190 GLY A O 1
ATOM 1375 N N . ILE A 1 191 ? 7.82 6.508 24.109 1 97.56 191 ILE A N 1
ATOM 1376 C CA . ILE A 1 191 ? 9.203 6.066 23.984 1 97.56 191 ILE A CA 1
ATOM 1377 C C . ILE A 1 191 ? 9.711 6.34 22.578 1 97.56 191 ILE A C 1
ATOM 1379 O O . ILE A 1 191 ? 9.008 6.082 21.594 1 97.56 191 ILE A O 1
ATOM 1383 N N . GLU A 1 192 ? 10.898 6.898 22.516 1 96.75 192 GLU A N 1
ATOM 1384 C CA . GLU A 1 192 ? 11.555 7.168 21.234 1 96.75 192 GLU A CA 1
ATOM 1385 C C . GLU A 1 192 ? 12.867 6.402 21.125 1 96.75 192 GLU A C 1
ATOM 1387 O O . GLU A 1 192 ? 13.641 6.336 22.078 1 96.75 192 GLU A O 1
ATOM 1392 N N . LYS A 1 193 ? 13.055 5.762 20.078 1 96.38 193 LYS A N 1
ATOM 1393 C CA . LYS A 1 193 ? 14.305 5.09 19.734 1 96.38 193 LYS A CA 1
ATOM 1394 C C . LYS A 1 193 ? 14.805 5.543 18.359 1 96.38 193 LYS A C 1
ATOM 1396 O O . LYS A 1 193 ? 14.102 5.414 17.359 1 96.38 193 LYS A O 1
ATOM 1401 N N . ASP A 1 194 ? 16 6.078 18.359 1 95.19 194 ASP A N 1
ATOM 1402 C CA . ASP A 1 194 ? 16.625 6.523 17.109 1 95.19 194 ASP A CA 1
ATOM 1403 C C . ASP A 1 194 ? 18.031 5.945 16.953 1 95.19 194 ASP A C 1
ATOM 1405 O O . ASP A 1 194 ? 18.844 6.02 17.891 1 95.19 194 ASP A O 1
ATOM 1409 N N . VAL A 1 195 ? 18.328 5.359 15.844 1 94.06 195 VAL A N 1
ATOM 1410 C CA . VAL A 1 195 ? 19.656 4.855 15.523 1 94.06 195 VAL A CA 1
ATOM 1411 C C . VAL A 1 195 ? 20 5.191 14.07 1 94.06 195 VAL A C 1
ATOM 1413 O O . VAL A 1 195 ? 19.156 5.094 13.188 1 94.06 195 VAL A O 1
ATOM 1416 N N . SER A 1 196 ? 21.188 5.656 13.844 1 93.12 196 SER A N 1
ATOM 1417 C CA . SER A 1 196 ? 21.594 5.965 12.477 1 93.12 196 SER A CA 1
ATOM 1418 C C . SER A 1 196 ? 23.062 5.656 12.242 1 93.12 196 SER A C 1
ATOM 1420 O O . SER A 1 196 ? 23.844 5.602 13.188 1 93.12 196 SER A O 1
ATOM 1422 N N . LEU A 1 197 ? 23.453 5.461 11.031 1 90.75 197 LEU A N 1
ATOM 1423 C CA . LEU A 1 197 ? 24.797 5.227 10.547 1 90.75 197 LEU A CA 1
ATOM 1424 C C . LEU A 1 197 ? 25.047 5.969 9.234 1 90.75 197 LEU A C 1
ATOM 1426 O O . LEU A 1 197 ? 24.25 5.871 8.305 1 90.75 197 LEU A O 1
ATOM 1430 N N . MET A 1 198 ? 26.031 6.738 9.172 1 90.88 198 MET A N 1
ATOM 1431 C CA . MET A 1 198 ? 26.469 7.453 7.973 1 90.88 198 MET A CA 1
ATOM 1432 C C . MET A 1 198 ? 27.906 7.113 7.629 1 90.88 198 MET A C 1
ATOM 1434 O O . MET A 1 198 ? 28.766 7.031 8.516 1 90.88 198 MET A O 1
ATOM 1438 N N . MET A 1 199 ? 28.172 6.926 6.395 1 88.12 199 MET A N 1
ATOM 1439 C CA . MET A 1 199 ? 29.5 6.594 5.914 1 88.12 199 MET A CA 1
ATOM 1440 C C . MET A 1 199 ? 29.766 7.242 4.559 1 88.12 199 MET A C 1
ATOM 1442 O O . MET A 1 199 ? 28.875 7.344 3.725 1 88.12 199 MET A O 1
ATOM 1446 N N . GLY A 1 200 ? 30.984 7.711 4.355 1 87.5 200 GLY A N 1
ATOM 1447 C CA . GLY A 1 200 ? 31.359 8.289 3.072 1 87.5 200 GLY A CA 1
ATOM 1448 C C . GLY A 1 200 ? 32.844 8.57 2.951 1 87.5 200 GLY A C 1
ATOM 1449 O O . GLY A 1 200 ? 33.594 8.398 3.914 1 87.5 200 GLY A O 1
ATOM 1450 N N . GLY A 1 201 ? 33.219 8.875 1.655 1 86.88 201 GLY A N 1
ATOM 1451 C CA . GLY A 1 201 ? 34.625 9.188 1.442 1 86.88 201 GLY A CA 1
ATOM 1452 C C . GLY A 1 201 ? 34.906 9.742 0.06 1 86.88 201 GLY A C 1
ATOM 1453 O O . GLY A 1 201 ? 34.094 9.617 -0.847 1 86.88 201 GLY A O 1
ATOM 1454 N N . ASN A 1 202 ? 36 10.375 0.011 1 89 202 ASN A N 1
ATOM 1455 C CA . ASN A 1 202 ? 36.562 10.844 -1.262 1 89 202 ASN A CA 1
ATOM 1456 C C . ASN A 1 202 ? 37.375 9.758 -1.947 1 89 202 ASN A C 1
ATOM 1458 O O . ASN A 1 202 ? 38.062 8.977 -1.281 1 89 202 ASN A O 1
ATOM 1462 N N . PHE A 1 203 ? 37.219 9.727 -3.273 1 81.94 203 PHE A N 1
ATOM 1463 C CA . PHE A 1 203 ? 37.969 8.711 -3.986 1 81.94 203 PHE A CA 1
ATOM 1464 C C . PHE A 1 203 ? 38.531 9.258 -5.293 1 81.94 203 PHE A C 1
ATOM 1466 O O . PHE A 1 203 ? 38.156 10.352 -5.723 1 81.94 203 PHE A O 1
ATOM 1473 N N . ASP A 1 204 ? 39.438 8.523 -5.941 1 82.25 204 ASP A N 1
ATOM 1474 C CA . ASP A 1 204 ? 40.094 8.875 -7.195 1 82.25 204 ASP A CA 1
ATOM 1475 C C . ASP A 1 204 ? 40.781 10.242 -7.098 1 82.25 204 ASP A C 1
ATOM 1477 O O . ASP A 1 204 ? 40.5 11.133 -7.914 1 82.25 204 ASP A O 1
ATOM 1481 N N . ASP A 1 205 ? 41.625 10.406 -6.18 1 82.81 205 ASP A N 1
ATOM 1482 C CA . ASP A 1 205 ? 42.344 11.641 -5.934 1 82.81 205 ASP A CA 1
ATOM 1483 C C . ASP A 1 205 ? 41.406 12.828 -5.781 1 82.81 205 ASP A C 1
ATOM 1485 O O . ASP A 1 205 ? 41.562 13.852 -6.449 1 82.81 205 ASP A O 1
ATOM 1489 N N . ASN A 1 206 ? 40.219 12.594 -5.059 1 83.94 206 ASN A N 1
ATOM 1490 C CA . ASN A 1 206 ? 39.25 13.602 -4.664 1 83.94 206 ASN A CA 1
ATOM 1491 C C . ASN A 1 206 ? 38.375 14.039 -5.844 1 83.94 206 ASN A C 1
ATOM 1493 O O . ASN A 1 206 ? 37.719 15.086 -5.785 1 83.94 206 ASN A O 1
ATOM 1497 N N . ARG A 1 207 ? 38.375 13.305 -6.926 1 88.06 207 ARG A N 1
ATOM 1498 C CA . ARG A 1 207 ? 37.5 13.594 -8.055 1 88.06 207 ARG A CA 1
ATOM 1499 C C . ARG A 1 207 ? 36.062 13.125 -7.785 1 88.06 207 ARG A C 1
ATOM 1501 O O . ARG A 1 207 ? 35.125 13.555 -8.461 1 88.06 207 ARG A O 1
ATOM 1508 N N . GLY A 1 208 ? 36.031 12.312 -6.855 1 88.62 208 GLY A N 1
ATOM 1509 C CA . GLY A 1 208 ? 34.719 11.789 -6.543 1 88.62 208 GLY A CA 1
ATOM 1510 C C . GLY A 1 208 ? 34.438 11.727 -5.051 1 88.62 208 GLY A C 1
ATOM 1511 O O . GLY A 1 208 ? 35.375 11.68 -4.242 1 88.62 208 GLY A O 1
ATOM 1512 N N . ASN A 1 209 ? 33.188 11.758 -4.656 1 91.5 209 ASN A N 1
ATOM 1513 C CA . ASN A 1 209 ? 32.719 11.57 -3.289 1 91.5 209 ASN A CA 1
ATOM 1514 C C . ASN A 1 209 ? 31.375 10.852 -3.258 1 91.5 209 ASN A C 1
ATOM 1516 O O . ASN A 1 209 ? 30.516 11.102 -4.109 1 91.5 209 ASN A O 1
ATOM 1520 N N . ILE A 1 210 ? 31.25 9.984 -2.363 1 89.81 210 ILE A N 1
ATOM 1521 C CA . ILE A 1 210 ? 29.938 9.359 -2.154 1 89.81 210 ILE A CA 1
ATOM 1522 C C . ILE A 1 210 ? 29.688 9.172 -0.66 1 89.81 210 ILE A C 1
ATOM 1524 O O . ILE A 1 210 ? 30.625 8.875 0.1 1 89.81 210 ILE A O 1
ATOM 1528 N N . VAL A 1 211 ? 28.484 9.508 -0.221 1 90.25 211 VAL A N 1
ATOM 1529 C CA . VAL A 1 211 ? 28.062 9.344 1.165 1 90.25 211 VAL A CA 1
ATOM 1530 C C . VAL A 1 211 ? 26.781 8.523 1.215 1 90.25 211 VAL A C 1
ATOM 1532 O O . VAL A 1 211 ? 25.891 8.703 0.384 1 90.25 211 VAL A O 1
ATOM 1535 N N . GLY A 1 212 ? 26.719 7.605 2.145 1 88 212 GLY A N 1
ATOM 1536 C CA . GLY A 1 212 ? 25.531 6.824 2.412 1 88 212 GLY A CA 1
ATOM 1537 C C . GLY A 1 212 ? 25.047 6.93 3.85 1 88 212 GLY A C 1
ATOM 1538 O O . GLY A 1 212 ? 25.859 7.066 4.766 1 88 212 GLY A O 1
ATOM 1539 N N . PHE A 1 213 ? 23.734 6.855 4.094 1 91.44 213 PHE A N 1
ATOM 1540 C CA . PHE A 1 213 ? 23.109 6.988 5.402 1 91.44 213 PHE A CA 1
ATOM 1541 C C . PHE A 1 213 ? 22.016 5.945 5.594 1 91.44 213 PHE A C 1
ATOM 1543 O O . PHE A 1 213 ? 21.234 5.668 4.672 1 91.44 213 PHE A O 1
ATOM 1550 N N . LEU A 1 214 ? 22 5.285 6.707 1 91.38 214 LEU A N 1
ATOM 1551 C CA . LEU A 1 214 ? 20.938 4.422 7.184 1 91.38 214 LEU A CA 1
ATOM 1552 C C . LEU A 1 214 ? 20.406 4.906 8.531 1 91.38 214 LEU A C 1
ATOM 1554 O O . LEU A 1 214 ? 21.188 5.277 9.406 1 91.38 214 LEU A O 1
ATOM 1558 N N . GLY A 1 215 ? 19.062 4.961 8.625 1 92.56 215 GLY A N 1
ATOM 1559 C CA . GLY A 1 215 ? 18.469 5.402 9.883 1 92.56 215 GLY A CA 1
ATOM 1560 C C . GLY A 1 215 ? 17.203 4.652 10.25 1 92.56 215 GLY A C 1
ATOM 1561 O O . GLY A 1 215 ? 16.469 4.207 9.367 1 92.56 215 GLY A O 1
ATOM 1562 N N . TYR A 1 216 ? 16.953 4.461 11.5 1 93.38 216 TYR A N 1
ATOM 1563 C CA . TYR A 1 216 ? 15.75 3.916 12.102 1 93.38 216 TYR A CA 1
ATOM 1564 C C . TYR A 1 216 ? 15.219 4.84 13.195 1 93.38 216 TYR A C 1
ATOM 1566 O O . TYR A 1 216 ? 15.984 5.332 14.023 1 93.38 216 TYR A O 1
ATOM 1574 N N . SER A 1 217 ? 13.961 5.098 13.117 1 95.62 217 SER A N 1
ATOM 1575 C CA . SER A 1 217 ? 13.312 5.922 14.125 1 95.62 217 SER A CA 1
ATOM 1576 C C . SER A 1 217 ? 11.953 5.352 14.523 1 95.62 217 SER A C 1
ATOM 1578 O O . SER A 1 217 ? 11.18 4.922 13.664 1 95.62 217 SER A O 1
ATOM 1580 N N . ASN A 1 218 ? 11.695 5.262 15.812 1 96.25 218 ASN A N 1
ATOM 1581 C CA . ASN A 1 218 ? 10.422 4.832 16.375 1 96.25 218 ASN A CA 1
ATOM 1582 C C . ASN A 1 218 ? 9.938 5.777 17.469 1 96.25 218 ASN A C 1
ATOM 1584 O O . ASN A 1 218 ? 10.633 5.969 18.469 1 96.25 218 ASN A O 1
ATOM 1588 N N . GLN A 1 219 ? 8.82 6.359 17.266 1 97.06 219 GLN A N 1
ATOM 1589 C CA . GLN A 1 219 ? 8.148 7.184 18.266 1 97.06 219 GLN A CA 1
ATOM 1590 C C . GLN A 1 219 ? 6.852 6.539 18.734 1 97.06 219 GLN A C 1
ATOM 1592 O O . GLN A 1 219 ? 5.914 6.375 17.953 1 97.06 219 GLN A O 1
ATOM 1597 N N . GLY A 1 220 ? 6.758 6.328 19.984 1 97.5 220 GLY A N 1
ATOM 1598 C CA . GLY A 1 220 ? 5.637 5.59 20.547 1 97.5 220 GLY A CA 1
ATOM 1599 C C . GLY A 1 220 ? 4.398 6.445 20.734 1 97.5 220 GLY A C 1
ATOM 1600 O O . GLY A 1 220 ? 4.465 7.676 20.656 1 97.5 220 GLY A O 1
ATOM 1601 N N . ALA A 1 221 ? 3.295 5.797 21.078 1 98 221 ALA A N 1
ATOM 1602 C CA . ALA A 1 221 ? 1.995 6.441 21.25 1 98 221 ALA A CA 1
ATOM 1603 C C . ALA A 1 221 ? 1.908 7.148 22.609 1 98 221 ALA A C 1
ATOM 1605 O O . ALA A 1 221 ? 2.598 6.77 23.562 1 98 221 ALA A O 1
ATOM 1606 N N . VAL A 1 222 ? 1.141 8.148 22.656 1 98.44 222 VAL A N 1
ATOM 1607 C CA . VAL A 1 222 ? 0.667 8.797 23.875 1 98.44 222 VAL A CA 1
ATOM 1608 C C . VAL A 1 222 ? -0.859 8.844 23.875 1 98.44 222 VAL A C 1
ATOM 1610 O O . VAL A 1 222 ? -1.47 9.492 23.016 1 98.44 222 VAL A O 1
ATOM 1613 N N . PHE A 1 223 ? -1.442 8.234 24.797 1 98.44 223 PHE A N 1
ATOM 1614 C CA . PHE A 1 223 ? -2.896 8.141 24.859 1 98.44 223 PHE A CA 1
ATOM 1615 C C . PHE A 1 223 ? -3.473 9.25 25.734 1 98.44 223 PHE A C 1
ATOM 1617 O O . PHE A 1 223 ? -2.865 9.641 26.734 1 98.44 223 PHE A O 1
ATOM 1624 N N . SER A 1 224 ? -4.672 9.672 25.344 1 98.31 224 SER A N 1
ATOM 1625 C CA . SER A 1 224 ? -5.367 10.703 26.125 1 98.31 224 SER A CA 1
ATOM 1626 C C . SER A 1 224 ? -5.605 10.25 27.562 1 98.31 224 SER A C 1
ATOM 1628 O O . SER A 1 224 ? -5.48 11.039 28.5 1 98.31 224 SER A O 1
ATOM 1630 N N . ARG A 1 225 ? -5.922 9.031 27.75 1 98 225 ARG A N 1
ATOM 1631 C CA . ARG A 1 225 ? -6.246 8.469 29.062 1 98 225 ARG A CA 1
ATOM 1632 C C . ARG A 1 225 ? -5.062 8.594 30.016 1 98 225 ARG A C 1
ATOM 1634 O O . ARG A 1 225 ? -5.234 8.531 31.234 1 98 225 ARG A O 1
ATOM 1641 N N . ASN A 1 226 ? -3.887 8.789 29.484 1 97.56 226 ASN A N 1
ATOM 1642 C CA . ASN A 1 226 ? -2.688 8.812 30.312 1 97.56 226 ASN A CA 1
ATOM 1643 C C . ASN A 1 226 ? -2.303 10.234 30.703 1 97.56 226 ASN A C 1
ATOM 1645 O O . ASN A 1 226 ? -1.243 10.453 31.297 1 97.56 226 ASN A O 1
ATOM 1649 N N . ARG A 1 227 ? -3.041 11.148 30.359 1 97.69 227 ARG A N 1
ATOM 1650 C CA . ARG A 1 227 ? -2.914 12.539 30.797 1 97.69 227 ARG A CA 1
ATOM 1651 C C . ARG A 1 227 ? -4.156 12.992 31.562 1 97.69 227 ARG A C 1
ATOM 1653 O O . ARG A 1 227 ? -5.254 13.023 31 1 97.69 227 ARG A O 1
ATOM 1660 N N . ASP A 1 228 ? -4.066 13.477 32.688 1 96.12 228 ASP A N 1
ATOM 1661 C CA . ASP A 1 228 ? -5.188 13.828 33.562 1 96.12 228 ASP A CA 1
ATOM 1662 C C . ASP A 1 228 ? -6.082 14.875 32.906 1 96.12 228 ASP A C 1
ATOM 1664 O O . ASP A 1 228 ? -7.305 14.82 33.031 1 96.12 228 ASP A O 1
ATOM 1668 N N . PHE A 1 229 ? -5.574 15.789 32.219 1 96.62 229 PHE A N 1
ATOM 1669 C CA . PHE A 1 229 ? -6.348 16.891 31.672 1 96.62 229 PHE A CA 1
ATOM 1670 C C . PHE A 1 229 ? -7.125 16.453 30.438 1 96.62 229 PHE A C 1
ATOM 1672 O O . PHE A 1 229 ? -8.008 17.172 29.969 1 96.62 229 PHE A O 1
ATOM 1679 N N . ALA A 1 230 ? -6.867 15.234 29.859 1 97.38 230 ALA A N 1
ATOM 1680 C CA . ALA A 1 230 ? -7.504 14.797 28.609 1 97.38 230 ALA A CA 1
ATOM 1681 C C . ALA A 1 230 ? -8.141 13.422 28.781 1 97.38 230 ALA A C 1
ATOM 1683 O O . ALA A 1 230 ? -8.719 12.883 27.828 1 97.38 230 ALA A O 1
ATOM 1684 N N . ALA A 1 231 ? -8.141 12.812 29.922 1 97.75 231 ALA A N 1
ATOM 1685 C CA . ALA A 1 231 ? -8.508 11.422 30.172 1 97.75 231 ALA A CA 1
ATOM 1686 C C . ALA A 1 231 ? -10.023 11.234 30.094 1 97.75 231 ALA A C 1
ATOM 1688 O O . ALA A 1 231 ? -10.508 10.109 29.938 1 97.75 231 ALA A O 1
ATOM 1689 N N . VAL A 1 232 ? -10.797 12.305 30.328 1 97.69 232 VAL A N 1
ATOM 1690 C CA . VAL A 1 232 ? -12.25 12.258 30.359 1 97.69 232 VAL A CA 1
ATOM 1691 C C . VAL A 1 232 ? -12.82 13.211 29.312 1 97.69 232 VAL A C 1
ATOM 1693 O O . VAL A 1 232 ? -12.352 14.336 29.172 1 97.69 232 VAL A O 1
ATOM 1696 N N . ASP A 1 233 ? -13.844 12.648 28.578 1 96.12 233 ASP A N 1
ATOM 1697 C CA . ASP A 1 233 ? -14.539 13.562 27.688 1 96.12 233 ASP A CA 1
ATOM 1698 C C . ASP A 1 233 ? -15.039 14.797 28.438 1 96.12 233 ASP A C 1
ATOM 1700 O O . ASP A 1 233 ? -15.664 14.672 29.5 1 96.12 233 ASP A O 1
ATOM 1704 N N . GLN A 1 234 ? -14.781 15.953 27.859 1 96.12 234 GLN A N 1
ATOM 1705 C CA . GLN A 1 234 ? -15.094 17.203 28.531 1 96.12 234 GLN A CA 1
ATOM 1706 C C . GLN A 1 234 ? -15.461 18.297 27.531 1 96.12 234 GLN A C 1
ATOM 1708 O O . GLN A 1 234 ? -15.461 18.062 26.328 1 96.12 234 GLN A O 1
ATOM 1713 N N . SER A 1 235 ? -15.977 19.391 28 1 93.25 235 SER A N 1
ATOM 1714 C CA . SER A 1 235 ? -16.312 20.562 27.203 1 93.25 235 SER A CA 1
ATOM 1715 C C . SER A 1 235 ? -15.953 21.859 27.938 1 93.25 235 SER A C 1
ATOM 1717 O O . SER A 1 235 ? -15.758 21.844 29.156 1 93.25 235 SER A O 1
ATOM 1719 N N . SER A 1 236 ? -15.773 22.906 27.203 1 95.69 236 SER A N 1
ATOM 1720 C CA . SER A 1 236 ? -15.734 24.234 27.781 1 95.69 236 SER A CA 1
ATOM 1721 C C . SER A 1 236 ? -17.062 24.594 28.453 1 95.69 236 SER A C 1
ATOM 1723 O O . SER A 1 236 ? -18.109 24.5 27.812 1 95.69 236 SER A O 1
ATOM 1725 N N . LEU A 1 237 ? -16.953 24.922 29.734 1 96.44 237 LEU A N 1
ATOM 1726 C CA . LEU A 1 237 ? -18.156 25.375 30.406 1 96.44 237 LEU A CA 1
ATOM 1727 C C . LEU A 1 237 ? -18.719 26.625 29.75 1 96.44 237 LEU A C 1
ATOM 1729 O O . LEU A 1 237 ? -19.938 26.797 29.656 1 96.44 237 LEU A O 1
ATOM 1733 N N . GLY A 1 238 ? -17.828 27.484 29.297 1 95.06 238 GLY A N 1
ATOM 1734 C CA . GLY A 1 238 ? -18.25 28.703 28.609 1 95.06 238 GLY A CA 1
ATOM 1735 C C . GLY A 1 238 ? -19 28.422 27.328 1 95.06 238 GLY A C 1
ATOM 1736 O O . GLY A 1 238 ? -19.969 29.125 27 1 95.06 238 GLY A O 1
ATOM 1737 N N . ALA A 1 239 ? -18.547 27.484 26.578 1 88.69 239 ALA A N 1
ATOM 1738 C CA . ALA A 1 239 ? -19.234 27.141 25.344 1 88.69 239 ALA A CA 1
ATOM 1739 C C . ALA A 1 239 ? -20.625 26.594 25.609 1 88.69 239 ALA A C 1
ATOM 1741 O O . ALA A 1 239 ? -21.531 26.734 24.781 1 88.69 239 ALA A O 1
ATOM 1742 N N . LEU A 1 240 ? -20.781 26.016 26.797 1 85.44 240 LEU A N 1
ATOM 1743 C CA . LEU A 1 240 ? -22.062 25.422 27.141 1 85.44 240 LEU A CA 1
ATOM 1744 C C . LEU A 1 240 ? -23.016 26.469 27.719 1 85.44 240 LEU A C 1
ATOM 1746 O O . LEU A 1 240 ? -24.203 26.453 27.422 1 85.44 240 LEU A O 1
ATOM 1750 N N . ASP A 1 241 ? -22.547 27.344 28.578 1 90.06 241 ASP A N 1
ATOM 1751 C CA . ASP A 1 241 ? -23.453 28.234 29.312 1 90.06 241 ASP A CA 1
ATOM 1752 C C . ASP A 1 241 ? -23.438 29.641 28.719 1 90.06 241 ASP A C 1
ATOM 1754 O O . ASP A 1 241 ? -24.25 30.484 29.125 1 90.06 241 ASP A O 1
ATOM 1758 N N . GLY A 1 242 ? -22.5 29.891 27.766 1 89.5 242 GLY A N 1
ATOM 1759 C CA . GLY A 1 242 ? -22.469 31.172 27.078 1 89.5 242 GLY A CA 1
ATOM 1760 C C . GLY A 1 242 ? -21.703 32.219 27.828 1 89.5 242 GLY A C 1
ATOM 1761 O O . GLY A 1 242 ? -21.594 33.375 27.359 1 89.5 242 GLY A O 1
ATOM 1762 N N . ASP A 1 243 ? -21.078 31.906 29 1 95.38 243 ASP A N 1
ATOM 1763 C CA . ASP A 1 243 ? -20.297 32.875 29.797 1 95.38 243 ASP A CA 1
ATOM 1764 C C . ASP A 1 243 ? -18.828 32.875 29.375 1 95.38 243 ASP A C 1
ATOM 1766 O O . ASP A 1 243 ? -18.141 31.875 29.547 1 95.38 243 ASP A O 1
ATOM 1770 N N . PRO A 1 244 ? -18.391 33.969 28.859 1 96.31 244 PRO A N 1
ATOM 1771 C CA . PRO A 1 244 ? -17 34.031 28.406 1 96.31 244 PRO A CA 1
ATOM 1772 C C . PRO A 1 244 ? -16 33.812 29.531 1 96.31 244 PRO A C 1
ATOM 1774 O O . PRO A 1 244 ? -14.883 33.344 29.281 1 96.31 244 PRO A O 1
ATOM 1777 N N . SER A 1 245 ? -16.391 34.094 30.766 1 96.31 245 SER A N 1
ATOM 1778 C CA . SER A 1 245 ? -15.492 33.938 31.891 1 96.31 245 SER A CA 1
ATOM 1779 C C . SER A 1 245 ? -15.234 32.438 32.156 1 96.31 245 SER A C 1
ATOM 1781 O O . SER A 1 245 ? -14.273 32.094 32.844 1 96.31 245 SER A O 1
ATOM 1783 N N . HIS A 1 246 ? -16.031 31.578 31.609 1 97.06 246 HIS A N 1
ATOM 1784 C CA . HIS A 1 246 ? -15.898 30.141 31.797 1 97.06 246 HIS A CA 1
ATOM 1785 C C . HIS A 1 246 ? -15.297 29.484 30.562 1 97.06 246 HIS A C 1
ATOM 1787 O O . HIS A 1 246 ? -15.32 28.25 30.438 1 97.06 246 HIS A O 1
ATOM 1793 N N . ALA A 1 247 ? -14.75 30.266 29.672 1 97 247 ALA A N 1
ATOM 1794 C CA . ALA A 1 247 ? -14.266 29.719 28.406 1 97 247 ALA A CA 1
ATOM 1795 C C . ALA A 1 247 ? -13.281 28.594 28.625 1 97 247 ALA A C 1
ATOM 1797 O O . ALA A 1 247 ? -13.328 27.562 27.938 1 97 247 ALA A O 1
ATOM 1798 N N . PHE A 1 248 ? -12.414 28.719 29.594 1 97.44 248 PHE A N 1
ATOM 1799 C CA . PHE A 1 248 ? -11.352 27.75 29.781 1 97.44 248 PHE A CA 1
ATOM 1800 C C . PHE A 1 248 ? -11.57 26.953 31.062 1 97.44 248 PHE A C 1
ATOM 1802 O O . PHE A 1 248 ? -10.625 26.359 31.609 1 97.44 248 PHE A O 1
ATOM 1809 N N . THR A 1 249 ? -12.805 27.016 31.562 1 97.44 249 THR A N 1
ATOM 1810 C CA . THR A 1 249 ? -13.219 26.188 32.688 1 97.44 249 THR A CA 1
ATOM 1811 C C . THR A 1 249 ? -13.758 24.844 32.188 1 97.44 249 THR A C 1
ATOM 1813 O O . THR A 1 249 ? -14.586 24.797 31.281 1 97.44 249 THR A O 1
ATOM 1816 N N . VAL A 1 250 ? -13.328 23.797 32.812 1 97.25 250 VAL A N 1
ATOM 1817 C CA . VAL A 1 250 ? -13.648 22.438 32.375 1 97.25 250 VAL A CA 1
ATOM 1818 C C . VAL A 1 250 ? -15.023 22.031 32.875 1 97.25 250 VAL A C 1
ATOM 1820 O O . VAL A 1 250 ? -15.352 22.266 34.031 1 97.25 250 VAL A O 1
ATOM 1823 N N . SER A 1 251 ? -15.844 21.562 32.031 1 95.56 251 SER A N 1
ATOM 1824 C CA . SER A 1 251 ? -17.047 20.828 32.375 1 95.56 251 SER A CA 1
ATOM 1825 C C . SER A 1 251 ? -16.906 19.344 32.062 1 95.56 251 SER A C 1
ATOM 1827 O O . SER A 1 251 ? -16.828 18.953 30.891 1 95.56 251 SER A O 1
ATOM 1829 N N . ARG A 1 252 ? -16.828 18.547 33 1 93.69 252 ARG A N 1
ATOM 1830 C CA . ARG A 1 252 ? -16.688 17.109 32.781 1 93.69 252 ARG A CA 1
ATOM 1831 C C . ARG A 1 252 ? -17.484 16.312 33.844 1 93.69 252 ARG A C 1
ATOM 1833 O O . ARG A 1 252 ? -17.625 16.75 34.969 1 93.69 252 ARG A O 1
ATOM 1840 N N . PRO A 1 253 ? -18.266 15.203 33.438 1 94.88 253 PRO A N 1
ATOM 1841 C CA . PRO A 1 253 ? -18.078 14.586 32.125 1 94.88 253 PRO A CA 1
ATOM 1842 C C . PRO A 1 253 ? -18.969 15.219 31.047 1 94.88 253 PRO A C 1
ATOM 1844 O O . PRO A 1 253 ? -19.969 15.859 31.375 1 94.88 253 PRO A O 1
ATOM 1847 N N . TYR A 1 254 ? -18.562 15.188 29.844 1 93.5 254 TYR A N 1
ATOM 1848 C CA . TYR A 1 254 ? -19.328 15.461 28.641 1 93.5 254 TYR A CA 1
ATOM 1849 C C . TYR A 1 254 ? -19.234 14.297 27.656 1 93.5 254 TYR A C 1
ATOM 1851 O O . TYR A 1 254 ? -18.688 14.445 26.562 1 93.5 254 TYR A O 1
ATOM 1859 N N . TYR A 1 255 ? -19.844 13.188 28.016 1 95.25 255 TYR A N 1
ATOM 1860 C CA . TYR A 1 255 ? -19.688 11.898 27.359 1 95.25 255 TYR A CA 1
ATOM 1861 C C . TYR A 1 255 ? -20.422 11.875 26.016 1 95.25 255 TYR A C 1
ATOM 1863 O O . TYR A 1 255 ? -21.203 12.789 25.719 1 95.25 255 TYR A O 1
ATOM 1871 N N . SER A 1 256 ? -20.094 10.914 25.234 1 93 256 SER A N 1
ATOM 1872 C CA . SER A 1 256 ? -20.859 10.617 24.031 1 93 256 SER A CA 1
ATOM 1873 C C . SER A 1 256 ? -22.188 9.93 24.359 1 93 256 SER A C 1
ATOM 1875 O O . SER A 1 256 ? -22.234 9.07 25.25 1 93 256 SER A O 1
ATOM 1877 N N . SER A 1 257 ? -23.219 10.344 23.672 1 92.44 257 SER A N 1
ATOM 1878 C CA . SER A 1 257 ? -24.531 9.734 23.891 1 92.44 257 SER A CA 1
ATOM 1879 C C . SER A 1 257 ? -24.641 8.383 23.188 1 92.44 257 SER A C 1
ATOM 1881 O O . SER A 1 257 ? -25.656 7.691 23.328 1 92.44 257 SER A O 1
ATOM 1883 N N . TYR A 1 258 ? -23.719 7.961 22.328 1 95 258 TYR A N 1
ATOM 1884 C CA . TYR A 1 258 ? -23.656 6.613 21.781 1 95 258 TYR A CA 1
ATOM 1885 C C . TYR A 1 258 ? -23.047 5.637 22.781 1 95 258 TYR A C 1
ATOM 1887 O O . TYR A 1 258 ? -21.812 5.527 22.891 1 95 258 TYR A O 1
ATOM 1895 N N . ALA A 1 259 ? -23.891 4.969 23.453 1 96.62 259 ALA A N 1
ATOM 1896 C CA . ALA A 1 259 ? -23.453 4.105 24.547 1 96.62 259 ALA A CA 1
ATOM 1897 C C . ALA A 1 259 ? -23.359 2.652 24.094 1 96.62 259 ALA A C 1
ATOM 1899 O O . ALA A 1 259 ? -24.094 2.221 23.203 1 96.62 259 ALA A O 1
ATOM 1900 N N . PRO A 1 260 ? -22.484 1.867 24.766 1 97.75 260 PRO A N 1
ATOM 1901 C CA . PRO A 1 260 ? -22.312 0.472 24.359 1 97.75 260 PRO A CA 1
ATOM 1902 C C . PRO A 1 260 ? -23.531 -0.392 24.656 1 97.75 260 PRO A C 1
ATOM 1904 O O . PRO A 1 260 ? -23.734 -1.417 24 1 97.75 260 PRO A O 1
ATOM 1907 N N . GLN A 1 261 ? -24.359 0.059 25.625 1 98 261 GLN A N 1
ATOM 1908 C CA . GLN A 1 261 ? -25.578 -0.684 25.953 1 98 261 GLN A CA 1
ATOM 1909 C C . GLN A 1 261 ? -26.75 -0.267 25.062 1 98 261 GLN A C 1
ATOM 1911 O O . GLN A 1 261 ? -27.781 -0.924 25.047 1 98 261 GLN A O 1
ATOM 1916 N N . GLY A 1 262 ? -26.625 0.739 24.359 1 97.62 262 GLY A N 1
ATOM 1917 C CA . GLY A 1 262 ? -27.641 1.208 23.422 1 97.62 262 GLY A CA 1
ATOM 1918 C C . GLY A 1 262 ? -28.562 2.25 24.016 1 97.62 262 GLY A C 1
ATOM 1919 O O . GLY A 1 262 ? -28.766 2.285 25.234 1 97.62 262 GLY A O 1
ATOM 1920 N N . ARG A 1 263 ? -28.969 3.131 23.25 1 96.62 263 ARG A N 1
ATOM 1921 C CA . ARG A 1 263 ? -30.078 4.047 23.5 1 96.62 263 ARG A CA 1
ATOM 1922 C C . ARG A 1 263 ? -31.203 3.84 22.469 1 96.62 263 ARG A C 1
ATOM 1924 O O . ARG A 1 263 ? -30.938 3.803 21.266 1 96.62 263 ARG A O 1
ATOM 1931 N N . PHE A 1 264 ? -32.344 3.633 22.969 1 96.94 264 PHE A N 1
ATOM 1932 C CA . PHE A 1 264 ? -33.5 3.285 22.125 1 96.94 264 PHE A CA 1
ATOM 1933 C C . PHE A 1 264 ? -34.656 4.266 22.328 1 96.94 264 PHE A C 1
ATOM 1935 O O . PHE A 1 264 ? -34.938 4.648 23.469 1 96.94 264 PHE A O 1
ATOM 1942 N N . THR A 1 265 ? -35.188 4.707 21.297 1 93.81 265 THR A N 1
ATOM 1943 C CA . THR A 1 265 ? -36.344 5.594 21.359 1 93.81 265 THR A CA 1
ATOM 1944 C C . THR A 1 265 ? -37.594 4.902 20.812 1 93.81 265 THR A C 1
ATOM 1946 O O . THR A 1 265 ? -37.625 4.496 19.656 1 93.81 265 THR A O 1
ATOM 1949 N N . ALA A 1 266 ? -38.5 4.73 21.594 1 94.19 266 ALA A N 1
ATOM 1950 C CA . ALA A 1 266 ? -39.812 4.113 21.297 1 94.19 266 ALA A CA 1
ATOM 1951 C C . ALA A 1 266 ? -40.938 4.918 21.891 1 94.19 266 ALA A C 1
ATOM 1953 O O . ALA A 1 266 ? -40.906 5.281 23.062 1 94.19 266 ALA A O 1
ATOM 1954 N N . GLY A 1 267 ? -41.875 5.266 21.094 1 90.44 267 GLY A N 1
ATOM 1955 C CA . GLY A 1 267 ? -43.031 6.016 21.578 1 90.44 267 GLY A CA 1
ATOM 1956 C C . GLY A 1 267 ? -42.656 7.367 22.156 1 90.44 267 GLY A C 1
ATOM 1957 O O . GLY A 1 267 ? -43.219 7.785 23.172 1 90.44 267 GLY A O 1
ATOM 1958 N N . GLY A 1 268 ? -41.594 7.895 21.625 1 83.12 268 GLY A N 1
ATOM 1959 C CA . GLY A 1 268 ? -41.188 9.219 22.062 1 83.12 268 GLY A CA 1
ATOM 1960 C C . GLY A 1 268 ? -40.375 9.195 23.344 1 83.12 268 GLY A C 1
ATOM 1961 O O . GLY A 1 268 ? -40 10.25 23.875 1 83.12 268 GLY A O 1
ATOM 1962 N N . ARG A 1 269 ? -40.156 8.016 23.875 1 89.44 269 ARG A N 1
ATOM 1963 C CA . ARG A 1 269 ? -39.406 7.871 25.094 1 89.44 269 ARG A CA 1
ATOM 1964 C C . ARG A 1 269 ? -38.062 7.156 24.828 1 89.44 269 ARG A C 1
ATOM 1966 O O . ARG A 1 269 ? -38 6.305 23.938 1 89.44 269 ARG A O 1
ATOM 1973 N N . ASN A 1 270 ? -37.094 7.562 25.656 1 93.56 270 ASN A N 1
ATOM 1974 C CA . ASN A 1 270 ? -35.812 6.895 25.562 1 93.56 270 ASN A CA 1
ATOM 1975 C C . ASN A 1 270 ? -35.688 5.75 26.562 1 93.56 270 ASN A C 1
ATOM 1977 O O . ASN A 1 270 ? -36.219 5.824 27.656 1 93.56 270 ASN A O 1
ATOM 1981 N N . PHE A 1 271 ? -35.031 4.766 26.109 1 96.81 271 PHE A N 1
ATOM 1982 C CA . PHE A 1 271 ? -34.719 3.604 26.938 1 96.81 271 PHE A CA 1
ATOM 1983 C C . PHE A 1 271 ? -33.25 3.236 26.812 1 96.81 271 PHE A C 1
ATOM 1985 O O . PHE A 1 271 ? -32.625 3.562 25.812 1 96.81 271 PHE A O 1
ATOM 1992 N N . THR A 1 272 ? -32.75 2.617 27.844 1 98 272 THR A N 1
ATOM 1993 C CA . THR A 1 272 ? -31.406 2.059 27.812 1 98 272 THR A CA 1
ATOM 1994 C C . THR A 1 272 ? -31.281 0.906 28.812 1 98 272 THR A C 1
ATOM 1996 O O . THR A 1 272 ? -32.281 0.38 29.281 1 98 272 THR A O 1
ATOM 1999 N N . TYR A 1 273 ? -30.094 0.459 28.984 1 98.06 273 TYR A N 1
ATOM 2000 C CA . TYR A 1 273 ? -29.844 -0.599 29.953 1 98.06 273 TYR A CA 1
ATOM 2001 C C . TYR A 1 273 ? -28.938 -0.105 31.078 1 98.06 273 TYR A C 1
ATOM 2003 O O . TYR A 1 273 ? -28 0.656 30.828 1 98.06 273 TYR A O 1
ATOM 2011 N N . ASP A 1 274 ? -29.188 -0.51 32.25 1 95.38 274 ASP A N 1
ATOM 2012 C CA . ASP A 1 274 ? -28.344 -0.145 33.375 1 95.38 274 ASP A CA 1
ATOM 2013 C C . ASP A 1 274 ? -27.141 -1.079 33.5 1 95.38 274 ASP A C 1
ATOM 2015 O O . ASP A 1 274 ? -26.938 -1.932 32.625 1 95.38 274 ASP A O 1
ATOM 2019 N N . LYS A 1 275 ? -26.297 -0.923 34.5 1 92.5 275 LYS A N 1
ATOM 2020 C CA . LYS A 1 275 ? -25.031 -1.648 34.656 1 92.5 275 LYS A CA 1
ATOM 2021 C C . LYS A 1 275 ? -25.281 -3.146 34.812 1 92.5 275 LYS A C 1
ATOM 2023 O O . LYS A 1 275 ? -24.391 -3.957 34.5 1 92.5 275 LYS A O 1
ATOM 2028 N N . ASN A 1 276 ? -26.484 -3.518 35.312 1 94.69 276 ASN A N 1
ATOM 2029 C CA . ASN A 1 276 ? -26.859 -4.922 35.469 1 94.69 276 ASN A CA 1
ATOM 2030 C C . ASN A 1 276 ? -27.562 -5.457 34.219 1 94.69 276 ASN A C 1
ATOM 2032 O O . ASN A 1 276 ? -28.078 -6.574 34.219 1 94.69 276 ASN A O 1
ATOM 2036 N N . ASN A 1 277 ? -27.641 -4.605 33.188 1 96.88 277 ASN A N 1
ATOM 2037 C CA . ASN A 1 277 ? -28.188 -4.941 31.875 1 96.88 277 ASN A CA 1
ATOM 2038 C C . ASN A 1 277 ? -29.703 -5.086 31.922 1 96.88 277 ASN A C 1
ATOM 2040 O O . ASN A 1 277 ? -30.266 -5.93 31.234 1 96.88 277 ASN A O 1
ATOM 2044 N N . ASN A 1 278 ? -30.328 -4.398 32.875 1 96.56 278 ASN A N 1
ATOM 2045 C CA . ASN A 1 278 ? -31.781 -4.285 32.906 1 96.56 278 ASN A CA 1
ATOM 2046 C C . ASN A 1 278 ? -32.25 -3.113 32.031 1 96.56 278 ASN A C 1
ATOM 2048 O O . ASN A 1 278 ? -31.656 -2.035 32.062 1 96.56 278 ASN A O 1
ATOM 2052 N N . LEU A 1 279 ? -33.312 -3.451 31.266 1 97.75 279 LEU A N 1
ATOM 2053 C CA . LEU A 1 279 ? -33.906 -2.377 30.469 1 97.75 279 LEU A CA 1
ATOM 2054 C C . LEU A 1 279 ? -34.562 -1.342 31.375 1 97.75 279 LEU A C 1
ATOM 2056 O O . LEU A 1 279 ? -35.344 -1.693 32.25 1 97.75 279 LEU A O 1
ATOM 2060 N N . ILE A 1 280 ? -34.219 -0.101 31.219 1 96.31 280 ILE A N 1
ATOM 2061 C CA . ILE A 1 280 ? -34.781 0.969 32.031 1 96.31 280 ILE A CA 1
ATOM 2062 C C . ILE A 1 280 ? -35.25 2.111 31.141 1 96.31 280 ILE A C 1
ATOM 2064 O O . ILE A 1 280 ? -34.781 2.25 30 1 96.31 280 ILE A O 1
ATOM 2068 N N . SER A 1 281 ? -36.125 2.9 31.656 1 95.06 281 SER A N 1
ATOM 2069 C CA . SER A 1 281 ? -36.594 4.09 30.953 1 95.06 281 SER A CA 1
ATOM 2070 C C . SER A 1 281 ? -35.688 5.281 31.203 1 95.06 281 SER A C 1
ATOM 2072 O O . SER A 1 281 ? -35.125 5.43 32.281 1 95.06 281 SER A O 1
ATOM 2074 N N . GLY A 1 282 ? -35.5 6.016 30.125 1 92.88 282 GLY A N 1
ATOM 2075 C CA . GLY A 1 282 ? -34.688 7.219 30.234 1 92.88 282 GLY A CA 1
ATOM 2076 C C . GLY A 1 282 ? -33.25 7.02 29.781 1 92.88 282 GLY A C 1
ATOM 2077 O O . GLY A 1 282 ? -32.812 5.883 29.594 1 92.88 282 GLY A O 1
ATOM 2078 N N . PHE A 1 283 ? -32.594 8.07 29.578 1 93.44 283 PHE A N 1
ATOM 2079 C CA . PHE A 1 283 ? -31.188 8.117 29.219 1 93.44 283 PHE A CA 1
ATOM 2080 C C . PHE A 1 283 ? -30.547 9.43 29.641 1 93.44 283 PHE A C 1
ATOM 2082 O O . PHE A 1 283 ? -31.078 10.508 29.359 1 93.44 283 PHE A O 1
ATOM 2089 N N . SER A 1 284 ? -29.469 9.32 30.422 1 94.19 284 SER A N 1
ATOM 2090 C CA . SER A 1 284 ? -28.703 10.5 30.812 1 94.19 284 SER A CA 1
ATOM 2091 C C . SER A 1 284 ? -27.25 10.375 30.391 1 94.19 284 SER A C 1
ATOM 2093 O O . SER A 1 284 ? -26.469 9.641 31.016 1 94.19 284 SER A O 1
ATOM 2095 N N . THR A 1 285 ? -26.922 11.102 29.422 1 93.31 285 THR A N 1
ATOM 2096 C CA . THR A 1 285 ? -25.594 10.977 28.828 1 93.31 285 THR A CA 1
ATOM 2097 C C . THR A 1 285 ? -24.5 11.219 29.875 1 93.31 285 THR A C 1
ATOM 2099 O O . THR A 1 285 ? -23.594 10.398 30.031 1 93.31 285 THR A O 1
ATOM 2102 N N . ASN A 1 286 ? -24.641 12.312 30.688 1 94.25 286 ASN A N 1
ATOM 2103 C CA . ASN A 1 286 ? -23.594 12.75 31.594 1 94.25 286 ASN A CA 1
ATOM 2104 C C . ASN A 1 286 ? -23.953 12.508 33.031 1 94.25 286 ASN A C 1
ATOM 2106 O O . ASN A 1 286 ? -23.172 12.789 33.938 1 94.25 286 ASN A O 1
ATOM 2110 N N . GLY A 1 287 ? -25.078 12.023 33.281 1 93.44 287 GLY A N 1
ATOM 2111 C CA . GLY A 1 287 ? -25.531 11.789 34.656 1 93.44 287 GLY A CA 1
ATOM 2112 C C . GLY A 1 287 ? -26.125 13.031 35.312 1 93.44 287 GLY A C 1
ATOM 2113 O O . GLY A 1 287 ? -26.062 14.117 34.719 1 93.44 287 GLY A O 1
ATOM 2114 N N . THR A 1 288 ? -26.875 12.781 36.312 1 90.44 288 THR A N 1
ATOM 2115 C CA . THR A 1 288 ? -27.391 13.812 37.188 1 90.44 288 THR A CA 1
ATOM 2116 C C . THR A 1 288 ? -27.047 13.5 38.656 1 90.44 288 THR A C 1
ATOM 2118 O O . THR A 1 288 ? -26.281 12.578 38.906 1 90.44 288 THR A O 1
ATOM 2121 N N . GLU A 1 289 ? -27.594 14.383 39.469 1 88.06 289 GLU A N 1
ATOM 2122 C CA . GLU A 1 289 ? -27.375 14.156 40.875 1 88.06 289 GLU A CA 1
ATOM 2123 C C . GLU A 1 289 ? -28 12.852 41.344 1 88.06 289 GLU A C 1
ATOM 2125 O O . GLU A 1 289 ? -27.516 12.211 42.281 1 88.06 289 GLU A O 1
ATOM 2130 N N . THR A 1 290 ? -28.984 12.461 40.688 1 88.5 290 THR A N 1
ATOM 2131 C CA . THR A 1 290 ? -29.734 11.32 41.188 1 88.5 290 THR A CA 1
ATOM 2132 C C . THR A 1 290 ? -29.594 10.125 40.25 1 88.5 290 THR A C 1
ATOM 2134 O O . THR A 1 290 ? -30.141 9.055 40.531 1 88.5 290 THR A O 1
ATOM 2137 N N . ARG A 1 291 ? -28.844 10.375 39.156 1 91 291 ARG A N 1
ATOM 2138 C CA . ARG A 1 291 ? -28.688 9.297 38.188 1 91 291 ARG A CA 1
ATOM 2139 C C . ARG A 1 291 ? -27.281 9.242 37.625 1 91 291 ARG A C 1
ATOM 2141 O O . ARG A 1 291 ? -26.688 10.281 37.312 1 91 291 ARG A O 1
ATOM 2148 N N . ALA A 1 292 ? -26.812 8.086 37.594 1 92.38 292 ALA A N 1
ATOM 2149 C CA . ALA A 1 292 ? -25.484 7.895 37.031 1 92.38 292 ALA A CA 1
ATOM 2150 C C . ALA A 1 292 ? -25.469 8.172 35.531 1 92.38 292 ALA A C 1
ATOM 2152 O O . ALA A 1 292 ? -26.5 8.047 34.844 1 92.38 292 ALA A O 1
ATOM 2153 N N . ALA A 1 293 ? -24.312 8.531 34.969 1 95.56 293 ALA A N 1
ATOM 2154 C CA . ALA A 1 293 ? -24.172 8.781 33.531 1 95.56 293 ALA A CA 1
ATOM 2155 C C . ALA A 1 293 ? -24.328 7.496 32.719 1 95.56 293 ALA A C 1
ATOM 2157 O O . ALA A 1 293 ? -23.859 6.434 33.156 1 95.56 293 ALA A O 1
ATOM 2158 N N . ASP A 1 294 ? -25.016 7.551 31.594 1 95.88 294 ASP A N 1
ATOM 2159 C CA . ASP A 1 294 ? -25.203 6.426 30.672 1 95.88 294 ASP A CA 1
ATOM 2160 C C . ASP A 1 294 ? -24.266 6.535 29.469 1 95.88 294 ASP A C 1
ATOM 2162 O O . ASP A 1 294 ? -24.156 5.598 28.672 1 95.88 294 ASP A O 1
ATOM 2166 N N . GLY A 1 295 ? -23.578 7.695 29.359 1 95.19 295 GLY A N 1
ATOM 2167 C CA . GLY A 1 295 ? -22.797 7.984 28.172 1 95.19 295 GLY A CA 1
ATOM 2168 C C . GLY A 1 295 ? -21.469 7.242 28.125 1 95.19 295 GLY A C 1
ATOM 2169 O O . GLY A 1 295 ? -21.219 6.383 28.969 1 95.19 295 GLY A O 1
ATOM 2170 N N . PHE A 1 296 ? -20.719 7.453 27.125 1 96.25 296 PHE A N 1
ATOM 2171 C CA . PHE A 1 296 ? -19.484 6.723 26.828 1 96.25 296 PHE A CA 1
ATOM 2172 C C . PHE A 1 296 ? -18.297 7.668 26.797 1 96.25 296 PHE A C 1
ATOM 2174 O O . PHE A 1 296 ? -18.312 8.688 26.094 1 96.25 296 PHE A O 1
ATOM 2181 N N . ASN A 1 297 ? -17.172 7.293 27.5 1 97.38 297 ASN A N 1
ATOM 2182 C CA . ASN A 1 297 ? -15.945 8.086 27.5 1 97.38 297 ASN A CA 1
ATOM 2183 C C . ASN A 1 297 ? -15.047 7.734 26.328 1 97.38 297 ASN A C 1
ATOM 2185 O O . ASN A 1 297 ? -14.352 6.715 26.344 1 97.38 297 ASN A O 1
ATOM 2189 N N . ARG A 1 298 ? -14.938 8.57 25.406 1 96.62 298 ARG A N 1
ATOM 2190 C CA . ARG A 1 298 ? -14.164 8.336 24.188 1 96.62 298 ARG A CA 1
ATOM 2191 C C . ARG A 1 298 ? -12.672 8.516 24.453 1 96.62 298 ARG A C 1
ATOM 2193 O O . ARG A 1 298 ? -11.844 7.898 23.781 1 96.62 298 ARG A O 1
ATOM 2200 N N . SER A 1 299 ? -12.266 9.281 25.328 1 97.69 299 SER A N 1
ATOM 2201 C CA . SER A 1 299 ? -10.883 9.609 25.641 1 97.69 299 SER A CA 1
ATOM 2202 C C . SER A 1 299 ? -10.117 8.383 26.125 1 97.69 299 SER A C 1
ATOM 2204 O O . SER A 1 299 ? -8.883 8.375 26.125 1 97.69 299 SER A O 1
ATOM 2206 N N . ASP A 1 300 ? -10.82 7.375 26.547 1 97.38 300 ASP A N 1
ATOM 2207 C CA . ASP A 1 300 ? -10.188 6.129 26.953 1 97.38 300 ASP A CA 1
ATOM 2208 C C . ASP A 1 300 ? -9.445 5.469 25.797 1 97.38 300 ASP A C 1
ATOM 2210 O O . ASP A 1 300 ? -8.578 4.617 26.016 1 97.38 300 ASP A O 1
ATOM 2214 N N . TYR A 1 301 ? -9.812 5.879 24.594 1 97.56 301 TYR A N 1
ATOM 2215 C CA . TYR A 1 301 ? -9.297 5.188 23.422 1 97.56 301 TYR A CA 1
ATOM 2216 C C . TYR A 1 301 ? -8.445 6.117 22.578 1 97.56 301 TYR A C 1
ATOM 2218 O O . TYR A 1 301 ? -7.539 5.668 21.859 1 97.56 301 TYR A O 1
ATOM 2226 N N . ARG A 1 302 ? -8.641 7.387 22.547 1 97.88 302 ARG A N 1
ATOM 2227 C CA . ARG A 1 302 ? -8.039 8.367 21.656 1 97.88 302 ARG A CA 1
ATOM 2228 C C . ARG A 1 302 ? -6.566 8.594 22 1 97.88 302 ARG A C 1
ATOM 2230 O O . ARG A 1 302 ? -6.117 8.227 23.078 1 97.88 302 ARG A O 1
ATOM 2237 N N . THR A 1 303 ? -5.875 9.125 21.062 1 97.62 303 THR A N 1
ATOM 2238 C CA . THR A 1 303 ? -4.461 9.391 21.281 1 97.62 303 THR A CA 1
ATOM 2239 C C . THR A 1 303 ? -4.168 10.891 21.188 1 97.62 303 THR A C 1
ATOM 2241 O O . THR A 1 303 ? -4.844 11.609 20.438 1 97.62 303 THR A O 1
ATOM 2244 N N . ILE A 1 304 ? -3.158 11.273 21.938 1 97.94 304 ILE A N 1
ATOM 2245 C CA . ILE A 1 304 ? -2.547 12.594 21.828 1 97.94 304 ILE A CA 1
ATOM 2246 C C . ILE A 1 304 ? -1.487 12.578 20.719 1 97.94 304 ILE A C 1
ATOM 2248 O O . ILE A 1 304 ? -1.381 13.531 19.938 1 97.94 304 ILE A O 1
ATOM 2252 N N . ALA A 1 305 ? -0.754 11.523 20.656 1 97.75 305 ALA A N 1
ATOM 2253 C CA . ALA A 1 305 ? 0.262 11.336 19.625 1 97.75 305 ALA A CA 1
ATOM 2254 C C . ALA A 1 305 ? 0.206 9.922 19.047 1 97.75 305 ALA A C 1
ATOM 2256 O O . ALA A 1 305 ? 0.214 8.938 19.797 1 97.75 305 ALA A O 1
ATOM 2257 N N . ILE A 1 306 ? 0.14 9.836 17.797 1 96.94 306 ILE A N 1
ATOM 2258 C CA . ILE A 1 306 ? 0.075 8.516 17.188 1 96.94 306 ILE A CA 1
ATOM 2259 C C . ILE A 1 306 ? 1.486 7.953 17.031 1 96.94 306 ILE A C 1
ATOM 2261 O O . ILE A 1 306 ? 2.434 8.703 16.781 1 96.94 306 ILE A O 1
ATOM 2265 N N . PRO A 1 307 ? 1.663 6.703 17.203 1 97.69 307 PRO A N 1
ATOM 2266 C CA . PRO A 1 307 ? 2.986 6.109 17 1 97.69 307 PRO A CA 1
ATOM 2267 C C . PRO A 1 307 ? 3.432 6.164 15.539 1 97.69 307 PRO A C 1
ATOM 2269 O O . PRO A 1 307 ? 2.609 6.008 14.633 1 97.69 307 PRO A O 1
ATOM 2272 N N . THR A 1 308 ? 4.707 6.359 15.297 1 96.75 308 THR A N 1
ATOM 2273 C CA . THR A 1 308 ? 5.312 6.512 13.977 1 96.75 308 THR A CA 1
ATOM 2274 C C . THR A 1 308 ? 6.648 5.785 13.914 1 96.75 308 THR A C 1
ATOM 2276 O O . THR A 1 308 ? 7.578 6.105 14.656 1 96.75 308 THR A O 1
ATOM 2279 N N . GLU A 1 309 ? 6.754 4.812 13.086 1 95.12 309 GLU A N 1
ATOM 2280 C CA . GLU A 1 309 ? 7.988 4.074 12.836 1 95.12 309 GLU A CA 1
ATOM 2281 C C . GLU A 1 309 ? 8.539 4.391 11.445 1 95.12 309 GLU A C 1
ATOM 2283 O O . GLU A 1 309 ? 7.805 4.383 10.461 1 95.12 309 GLU A O 1
ATOM 2288 N N . ARG A 1 310 ? 9.906 4.629 11.352 1 95.19 310 ARG A N 1
ATOM 2289 C CA . ARG A 1 310 ? 10.477 5.035 10.07 1 95.19 310 ARG A CA 1
ATOM 2290 C C . ARG A 1 310 ? 11.797 4.312 9.805 1 95.19 310 ARG A C 1
ATOM 2292 O O . ARG A 1 310 ? 12.602 4.125 10.727 1 95.19 310 ARG A O 1
ATOM 2299 N N . TYR A 1 311 ? 12.031 3.941 8.672 1 91.44 311 TYR A N 1
ATOM 2300 C CA . TYR A 1 311 ? 13.297 3.5 8.102 1 91.44 311 TYR A CA 1
ATOM 2301 C C . TYR A 1 311 ? 13.758 4.457 7.008 1 91.44 311 TYR A C 1
ATOM 2303 O O . TYR A 1 311 ? 13.023 4.738 6.062 1 91.44 311 TYR A O 1
ATOM 2311 N N . LEU A 1 312 ? 14.938 4.934 7.168 1 93.38 312 LEU A N 1
ATOM 2312 C CA . LEU A 1 312 ? 15.406 6.004 6.293 1 93.38 312 LEU A CA 1
ATOM 2313 C C . LEU A 1 312 ? 16.719 5.617 5.609 1 93.38 312 LEU A C 1
ATOM 2315 O O . LEU A 1 312 ? 17.594 5.016 6.234 1 93.38 312 LEU A O 1
ATOM 2319 N N . PHE A 1 313 ? 16.812 5.949 4.367 1 90.75 313 PHE A N 1
ATOM 2320 C CA . PHE A 1 313 ? 18.031 5.832 3.57 1 90.75 313 PHE A CA 1
ATOM 2321 C C . PHE A 1 313 ? 18.266 7.098 2.756 1 90.75 313 PHE A C 1
ATOM 2323 O O . PHE A 1 313 ? 17.328 7.715 2.262 1 90.75 313 PHE A O 1
ATOM 2330 N N . ALA A 1 314 ? 19.422 7.484 2.674 1 92.5 314 ALA A N 1
ATOM 2331 C CA . ALA A 1 314 ? 19.812 8.602 1.812 1 92.5 314 ALA A CA 1
ATOM 2332 C C . ALA A 1 314 ? 21.234 8.422 1.277 1 92.5 314 ALA A C 1
ATOM 2334 O O . ALA A 1 314 ? 22.078 7.844 1.952 1 92.5 314 ALA A O 1
ATOM 2335 N N . THR A 1 315 ? 21.5 8.898 0.106 1 90.12 315 THR A N 1
ATOM 2336 C CA . THR A 1 315 ? 22.828 8.875 -0.498 1 90.12 315 THR A CA 1
ATOM 2337 C C . THR A 1 315 ? 23.016 10.078 -1.419 1 90.12 315 THR A C 1
ATOM 2339 O O . THR A 1 315 ? 22.047 10.641 -1.932 1 90.12 315 THR A O 1
ATOM 2342 N N . GLN A 1 316 ? 24.203 10.516 -1.513 1 91.38 316 GLN A N 1
ATOM 2343 C CA . GLN A 1 316 ? 24.625 11.523 -2.475 1 91.38 316 GLN A CA 1
ATOM 2344 C C . GLN A 1 316 ? 26.062 11.273 -2.941 1 91.38 316 GLN A C 1
ATOM 2346 O O . GLN A 1 316 ? 26.906 10.836 -2.158 1 91.38 316 GLN A O 1
ATOM 2351 N N . GLY A 1 317 ? 26.281 11.547 -4.195 1 89.5 317 GLY A N 1
ATOM 2352 C CA . GLY A 1 317 ? 27.609 11.375 -4.77 1 89.5 317 GLY A CA 1
ATOM 2353 C C . GLY A 1 317 ? 27.875 12.297 -5.941 1 89.5 317 GLY A C 1
ATOM 2354 O O . GLY A 1 317 ? 26.953 12.82 -6.559 1 89.5 317 GLY A O 1
ATOM 2355 N N . ASP A 1 318 ? 29.062 12.539 -6.172 1 91.31 318 ASP A N 1
ATOM 2356 C CA . ASP A 1 318 ? 29.484 13.289 -7.352 1 91.31 318 ASP A CA 1
ATOM 2357 C C . ASP A 1 318 ? 30.828 12.797 -7.859 1 91.31 318 ASP A C 1
ATOM 2359 O O . ASP A 1 318 ? 31.594 12.172 -7.121 1 91.31 318 ASP A O 1
ATOM 2363 N N . TYR A 1 319 ? 31.109 13.055 -9.102 1 90.25 319 TYR A N 1
ATOM 2364 C CA . TYR A 1 319 ? 32.344 12.656 -9.75 1 90.25 319 TYR A CA 1
ATOM 2365 C C . TYR A 1 319 ? 32.719 13.625 -10.867 1 90.25 319 TYR A C 1
ATOM 2367 O O . TYR A 1 319 ? 31.938 13.844 -11.797 1 90.25 319 TYR A O 1
ATOM 2375 N N . GLU A 1 320 ? 33.875 14.078 -10.711 1 92.19 320 GLU A N 1
ATOM 2376 C CA . GLU A 1 320 ? 34.406 14.977 -11.734 1 92.19 320 GLU A CA 1
ATOM 2377 C C . GLU A 1 320 ? 35.031 14.195 -12.875 1 92.19 320 GLU A C 1
ATOM 2379 O O . GLU A 1 320 ? 36.188 13.781 -12.773 1 92.19 320 GLU A O 1
ATOM 2384 N N . VAL A 1 321 ? 34.344 14.148 -14 1 87.12 321 VAL A N 1
ATOM 2385 C CA . VAL A 1 321 ? 34.875 13.461 -15.172 1 87.12 321 VAL A CA 1
ATOM 2386 C C . VAL A 1 321 ? 36.031 14.258 -15.766 1 87.12 321 VAL A C 1
ATOM 2388 O O . VAL A 1 321 ? 37.094 13.695 -16.109 1 87.12 321 VAL A O 1
ATOM 2391 N N . ASN A 1 322 ? 35.844 15.492 -15.938 1 87.69 322 ASN A N 1
ATOM 2392 C CA . ASN A 1 322 ? 36.844 16.484 -16.344 1 87.69 322 ASN A CA 1
ATOM 2393 C C . ASN A 1 322 ? 36.438 17.891 -15.875 1 87.69 322 ASN A C 1
ATOM 2395 O O . ASN A 1 322 ? 35.5 18.047 -15.094 1 87.69 322 ASN A O 1
ATOM 2399 N N . ASP A 1 323 ? 37.156 18.75 -16.281 1 82.19 323 ASP A N 1
ATOM 2400 C CA . ASP A 1 323 ? 36.938 20.109 -15.805 1 82.19 323 ASP A CA 1
ATOM 2401 C C . ASP A 1 323 ? 35.562 20.641 -16.266 1 82.19 323 ASP A C 1
ATOM 2403 O O . ASP A 1 323 ? 35 21.562 -15.656 1 82.19 323 ASP A O 1
ATOM 2407 N N . ASN A 1 324 ? 35.031 20.109 -17.25 1 91.19 324 ASN A N 1
ATOM 2408 C CA . ASN 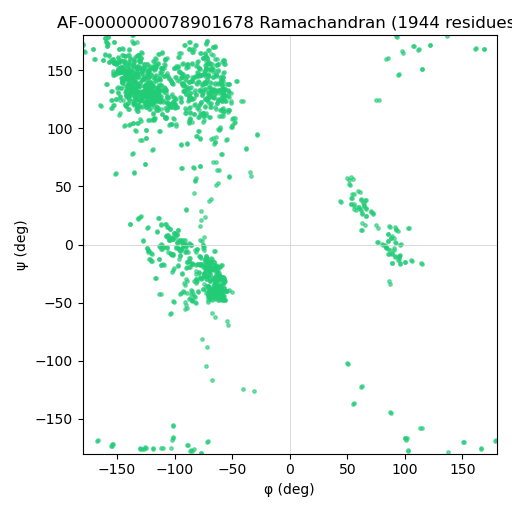A 1 324 ? 33.812 20.641 -17.844 1 91.19 324 ASN A CA 1
ATOM 2409 C C . ASN A 1 324 ? 32.594 19.781 -17.531 1 91.19 324 ASN A C 1
ATOM 2411 O O . ASN A 1 324 ? 31.453 20.156 -17.844 1 91.19 324 ASN A O 1
ATOM 2415 N N . LEU A 1 325 ? 32.844 18.719 -16.844 1 91.62 325 LEU A N 1
ATOM 2416 C CA . LEU A 1 325 ? 31.75 17.812 -16.641 1 91.62 325 LEU A CA 1
ATOM 2417 C C . LEU A 1 325 ? 31.859 17.094 -15.297 1 91.62 325 LEU A C 1
ATOM 2419 O O . LEU A 1 325 ? 32.781 16.312 -15.078 1 91.62 325 LEU A O 1
ATOM 2423 N N . ARG A 1 326 ? 30.953 17.391 -14.367 1 93.69 326 ARG A N 1
ATOM 2424 C CA . ARG A 1 326 ? 30.766 16.703 -13.094 1 93.69 326 ARG A CA 1
ATOM 2425 C C . ARG A 1 326 ? 29.391 16.078 -13 1 93.69 326 ARG A C 1
ATOM 2427 O O . ARG A 1 326 ? 28.375 16.766 -13.125 1 93.69 326 ARG A O 1
ATOM 2434 N N . PHE A 1 327 ? 29.5 14.797 -12.789 1 92.44 327 PHE A N 1
ATOM 2435 C CA . PHE A 1 327 ? 28.25 14.078 -12.586 1 92.44 327 PHE A CA 1
ATOM 2436 C C . PHE A 1 327 ? 27.859 14.07 -11.109 1 92.44 327 PHE A C 1
ATOM 2438 O O . PHE A 1 327 ? 28.734 14.031 -10.242 1 92.44 327 PHE A O 1
ATOM 2445 N N . PHE A 1 328 ? 26.5 14.141 -10.828 1 91.44 328 PHE A N 1
ATOM 2446 C CA . PHE A 1 328 ? 26.047 13.969 -9.453 1 91.44 328 PHE A CA 1
ATOM 2447 C C . PHE A 1 328 ? 24.781 13.133 -9.398 1 91.44 328 PHE A C 1
ATOM 2449 O O . PHE A 1 328 ? 24.031 13.055 -10.383 1 91.44 328 PHE A O 1
ATOM 2456 N N . MET A 1 329 ? 24.594 12.508 -8.289 1 91 329 MET A N 1
ATOM 2457 C CA . MET A 1 329 ? 23.391 11.711 -8.031 1 91 329 MET A CA 1
ATOM 2458 C C . MET A 1 329 ? 22.906 11.914 -6.605 1 91 329 MET A C 1
ATOM 2460 O O . MET A 1 329 ? 23.688 12.188 -5.699 1 91 329 MET A O 1
ATOM 2464 N N . GLU A 1 330 ? 21.594 11.844 -6.387 1 93.19 330 GLU A N 1
ATOM 2465 C CA . GLU A 1 330 ? 20.922 11.891 -5.098 1 93.19 330 GLU A CA 1
ATOM 2466 C C . GLU A 1 330 ? 19.844 10.812 -4.992 1 93.19 330 GLU A C 1
ATOM 2468 O O . GLU A 1 330 ? 19.125 10.547 -5.957 1 93.19 330 GLU A O 1
ATOM 2473 N N . GLY A 1 331 ? 19.875 10.141 -3.885 1 91.19 331 GLY A N 1
ATOM 2474 C CA . GLY A 1 331 ? 18.844 9.156 -3.594 1 91.19 331 GLY A CA 1
ATOM 2475 C C . GLY A 1 331 ? 18.297 9.258 -2.18 1 91.19 331 GLY A C 1
ATOM 2476 O O . GLY A 1 331 ? 19.062 9.492 -1.235 1 91.19 331 GLY A O 1
ATOM 2477 N N . THR A 1 332 ? 16.969 9.195 -2.061 1 94.06 332 THR A N 1
ATOM 2478 C CA . THR A 1 332 ? 16.312 9.172 -0.759 1 94.06 332 THR A CA 1
ATOM 2479 C C . THR A 1 332 ? 15.195 8.141 -0.736 1 94.06 332 THR A C 1
ATOM 2481 O O . THR A 1 332 ? 14.453 7.996 -1.709 1 94.06 332 THR A O 1
ATOM 2484 N N . TYR A 1 333 ? 15.102 7.367 0.34 1 92.38 333 TYR A N 1
ATOM 2485 C CA . TYR A 1 333 ? 13.977 6.484 0.618 1 92.38 333 TYR A CA 1
ATOM 2486 C C . TYR A 1 333 ? 13.531 6.609 2.07 1 92.38 333 TYR A C 1
ATOM 2488 O O . TYR A 1 333 ? 14.359 6.758 2.971 1 92.38 333 TYR A O 1
ATOM 2496 N N . ALA A 1 334 ? 12.25 6.547 2.244 1 95.12 334 ALA A N 1
ATOM 2497 C CA . ALA A 1 334 ? 11.68 6.52 3.588 1 95.12 334 ALA A CA 1
ATOM 2498 C C . ALA A 1 334 ? 10.477 5.578 3.652 1 95.12 334 ALA A C 1
ATOM 2500 O O . ALA A 1 334 ? 9.531 5.723 2.879 1 95.12 334 ALA A O 1
ATOM 2501 N N . GLY A 1 335 ? 10.547 4.555 4.484 1 92.81 335 GLY A N 1
ATOM 2502 C CA . GLY A 1 335 ? 9.391 3.764 4.879 1 92.81 335 GLY A CA 1
ATOM 2503 C C . GLY A 1 335 ? 8.836 4.148 6.238 1 92.81 335 GLY A C 1
ATOM 2504 O O . GLY A 1 335 ? 9.555 4.098 7.242 1 92.81 335 GLY A O 1
ATOM 2505 N N . THR A 1 336 ? 7.57 4.551 6.227 1 95.5 336 THR A N 1
ATOM 2506 C CA . THR A 1 336 ? 6.934 4.992 7.465 1 95.5 336 THR A CA 1
ATOM 2507 C C . THR A 1 336 ? 5.684 4.168 7.75 1 95.5 336 THR A C 1
ATOM 2509 O O . THR A 1 336 ? 4.895 3.887 6.848 1 95.5 336 THR A O 1
ATOM 2512 N N . GLN A 1 337 ? 5.504 3.742 8.969 1 94.19 337 GLN A N 1
ATOM 2513 C CA . GLN A 1 337 ? 4.258 3.143 9.43 1 94.19 337 GLN A CA 1
ATOM 2514 C C . GLN A 1 337 ? 3.645 3.959 10.57 1 94.19 337 GLN A C 1
ATOM 2516 O O . GLN A 1 337 ? 4.344 4.352 11.508 1 94.19 337 GLN A O 1
ATOM 2521 N N . THR A 1 338 ? 2.449 4.277 10.453 1 97.19 338 THR A N 1
ATOM 2522 C CA . THR A 1 338 ? 1.702 4.957 11.508 1 97.19 338 THR A CA 1
ATOM 2523 C C . THR A 1 338 ? 0.457 4.164 11.891 1 97.19 338 THR A C 1
ATOM 2525 O O . THR A 1 338 ? -0.032 3.35 11.102 1 97.19 338 THR A O 1
ATOM 2528 N N . LYS A 1 339 ? -0.018 4.367 13.109 1 97 339 LYS A N 1
ATOM 2529 C CA . LYS A 1 339 ? -1.228 3.725 13.617 1 97 339 LYS A CA 1
ATOM 2530 C C . LYS A 1 339 ? -2.113 4.719 14.359 1 97 339 LYS A C 1
ATOM 2532 O O . LYS A 1 339 ? -1.671 5.363 15.312 1 97 339 LYS A O 1
ATOM 2537 N N . THR A 1 340 ? -3.305 4.898 13.891 1 97.44 340 THR A N 1
ATOM 2538 C CA . THR A 1 340 ? -4.297 5.688 14.609 1 97.44 340 THR A CA 1
ATOM 2539 C C . THR A 1 340 ? -5.215 4.785 15.43 1 97.44 340 THR A C 1
ATOM 2541 O O . THR A 1 340 ? -5.379 3.605 15.117 1 97.44 340 THR A O 1
ATOM 2544 N N . GLU A 1 341 ? -5.758 5.309 16.484 1 96.12 341 GLU A N 1
ATOM 2545 C CA . GLU A 1 341 ? -6.688 4.582 17.344 1 96.12 341 GLU A CA 1
ATOM 2546 C C . GLU A 1 341 ? -7.727 5.52 17.953 1 96.12 341 GLU A C 1
ATOM 2548 O O . GLU A 1 341 ? -7.379 6.555 18.516 1 96.12 341 GLU A O 1
ATOM 2553 N N . MET A 1 342 ? -8.938 5.172 17.797 1 95.62 342 MET A N 1
ATOM 2554 C CA . MET A 1 342 ? -10.102 5.883 18.312 1 95.62 342 MET A CA 1
ATOM 2555 C C . MET A 1 342 ? -11.117 4.906 18.906 1 95.62 342 MET A C 1
ATOM 2557 O O . MET A 1 342 ? -10.922 3.691 18.844 1 95.62 342 MET A O 1
ATOM 2561 N N . GLU A 1 343 ? -12.109 5.445 19.469 1 97.44 343 GLU A N 1
ATOM 2562 C CA . GLU A 1 343 ? -13.18 4.656 20.078 1 97.44 343 GLU A CA 1
ATOM 2563 C C . GLU A 1 343 ? -13.938 3.857 19.016 1 97.44 343 GLU A C 1
ATOM 2565 O O . GLU A 1 343 ? -13.891 4.184 17.828 1 97.44 343 GLU A O 1
ATOM 2570 N N . PRO A 1 344 ? -14.648 2.791 19.469 1 97.62 344 PRO A N 1
ATOM 2571 C CA . PRO A 1 344 ? -15.469 2.018 18.531 1 97.62 344 PRO A CA 1
ATOM 2572 C C . PRO A 1 344 ? -16.516 2.873 17.828 1 97.62 344 PRO A C 1
ATOM 2574 O O . PRO A 1 344 ? -16.891 3.943 18.312 1 97.62 344 PRO A O 1
ATOM 2577 N N . PHE A 1 345 ? -16.969 2.441 16.766 1 96.44 345 PHE A N 1
ATOM 2578 C CA . PHE A 1 345 ? -17.875 3.188 15.906 1 96.44 345 PHE A CA 1
ATOM 2579 C C . PHE A 1 345 ? -19.234 3.389 16.594 1 96.44 345 PHE A C 1
ATOM 2581 O O . PHE A 1 345 ? -19.734 2.477 17.234 1 96.44 345 PHE A O 1
ATOM 2588 N N . GLY A 1 346 ? -19.766 4.633 16.562 1 95.25 346 GLY A N 1
ATOM 2589 C CA . GLY A 1 346 ? -21.125 4.926 16.984 1 95.25 346 GLY A CA 1
ATOM 2590 C C . GLY A 1 346 ? -22.156 4.754 15.875 1 95.25 346 GLY A C 1
ATOM 2591 O O . GLY A 1 346 ? -22.281 5.617 15.008 1 95.25 346 GLY A O 1
ATOM 2592 N N . LEU A 1 347 ? -22.875 3.715 15.945 1 95.75 347 LEU A N 1
ATOM 2593 C CA . LEU A 1 347 ? -23.859 3.381 14.914 1 95.75 347 LEU A CA 1
ATOM 2594 C C . LEU A 1 347 ? -25.234 3.961 15.266 1 95.75 347 LEU A C 1
ATOM 2596 O O . LEU A 1 347 ? -25.688 3.85 16.406 1 95.75 347 LEU A O 1
ATOM 2600 N N . ALA A 1 348 ? -25.859 4.598 14.344 1 93.44 348 ALA A N 1
ATOM 2601 C CA . ALA A 1 348 ? -27.234 5.086 14.484 1 93.44 348 ALA A CA 1
ATOM 2602 C C . ALA A 1 348 ? -28.156 4.418 13.469 1 93.44 348 ALA A C 1
ATOM 2604 O O . ALA A 1 348 ? -27.703 3.959 12.414 1 93.44 348 ALA A O 1
ATOM 2605 N N . SER A 1 349 ? -29.406 4.316 13.828 1 94.31 349 SER A N 1
ATOM 2606 C CA . SER A 1 349 ? -30.391 3.67 12.953 1 94.31 349 SER A CA 1
ATOM 2607 C C . SER A 1 349 ? -30.438 4.344 11.586 1 94.31 349 SER A C 1
ATOM 2609 O O . SER A 1 349 ? -30.672 3.684 10.57 1 94.31 349 SER A O 1
ATOM 2611 N N . ASP A 1 350 ? -30.156 5.641 11.484 1 90.19 350 ASP A N 1
ATOM 2612 C CA . ASP A 1 350 ? -30.25 6.352 10.211 1 90.19 350 ASP A CA 1
ATOM 2613 C C . ASP A 1 350 ? -29.047 6.043 9.32 1 90.19 350 ASP A C 1
ATOM 2615 O O . ASP A 1 350 ? -29.078 6.316 8.117 1 90.19 350 ASP A O 1
ATOM 2619 N N . ASP A 1 351 ? -27.953 5.52 9.898 1 91.81 351 ASP A N 1
ATOM 2620 C CA . ASP A 1 351 ? -26.844 5.023 9.086 1 91.81 351 ASP A CA 1
ATOM 2621 C C . ASP A 1 351 ? -27.281 3.826 8.242 1 91.81 351 ASP A C 1
ATOM 2623 O O . ASP A 1 351 ? -26.766 3.613 7.141 1 91.81 351 ASP A O 1
ATOM 2627 N N . ILE A 1 352 ? -28.188 3.064 8.781 1 95.75 352 ILE A N 1
ATOM 2628 C CA . ILE A 1 352 ? -28.672 1.829 8.164 1 95.75 352 ILE A CA 1
ATOM 2629 C C . ILE A 1 352 ? -29.891 2.121 7.301 1 95.75 352 ILE A C 1
ATOM 2631 O O . ILE A 1 352 ? -30.047 1.538 6.227 1 95.75 352 ILE A O 1
ATOM 2635 N N . PHE A 1 353 ? -30.766 3.002 7.848 1 94.5 353 PHE A N 1
ATOM 2636 C CA . PHE A 1 353 ? -32.031 3.355 7.203 1 94.5 353 PHE A CA 1
ATOM 2637 C C . PHE A 1 353 ? -32.062 4.844 6.887 1 94.5 353 PHE A C 1
ATOM 2639 O O . PHE A 1 353 ? -32.75 5.609 7.574 1 94.5 353 PHE A O 1
ATOM 2646 N N . PRO A 1 354 ? -31.469 5.238 5.801 1 89.81 354 PRO A N 1
ATOM 2647 C CA . PRO A 1 354 ? -31.344 6.672 5.52 1 89.81 354 PRO A CA 1
ATOM 2648 C C . PRO A 1 354 ? -32.656 7.285 5.004 1 89.81 354 PRO A C 1
ATOM 2650 O O . PRO A 1 354 ? -32.781 8.508 4.969 1 89.81 354 PRO A O 1
ATOM 2653 N N . ALA A 1 355 ? -33.594 6.477 4.559 1 89.88 355 ALA A N 1
ATOM 2654 C CA . ALA A 1 355 ? -34.844 7.016 4.004 1 89.88 355 ALA A CA 1
ATOM 2655 C C . ALA A 1 355 ? -36.062 6.527 4.789 1 89.88 355 ALA A C 1
ATOM 2657 O O . ALA A 1 355 ? -37.156 7.094 4.68 1 89.88 355 ALA A O 1
ATOM 2658 N N . THR A 1 356 ? -35.812 5.52 5.594 1 91.62 356 THR A N 1
ATOM 2659 C CA . THR A 1 356 ? -36.875 4.949 6.406 1 91.62 356 THR A CA 1
ATOM 2660 C C . THR A 1 356 ? -36.438 4.824 7.863 1 91.62 356 THR A C 1
ATOM 2662 O O . THR A 1 356 ? -35.469 5.453 8.281 1 91.62 356 THR A O 1
ATOM 2665 N N . VAL A 1 357 ? -37.344 4.219 8.641 1 91.31 357 VAL A N 1
ATOM 2666 C CA . VAL A 1 357 ? -37.031 3.891 10.023 1 91.31 357 VAL A CA 1
ATOM 2667 C C . VAL A 1 357 ? -37.125 2.379 10.227 1 91.31 357 VAL A C 1
ATOM 2669 O O . VAL A 1 357 ? -37.781 1.678 9.461 1 91.31 357 VAL A O 1
ATOM 2672 N N . TRP A 1 358 ? -36.406 1.875 11.148 1 94.5 358 TRP A N 1
ATOM 2673 C CA . TRP A 1 358 ? -36.406 0.435 11.383 1 94.5 358 TRP A CA 1
ATOM 2674 C C . TRP A 1 358 ? -37.812 -0.035 11.766 1 94.5 358 TRP A C 1
ATOM 2676 O O . TRP A 1 358 ? -38.281 0.264 12.859 1 94.5 358 TRP A O 1
ATOM 2686 N N . ASN A 1 359 ? -38.438 -0.78 10.852 1 93.25 359 ASN A N 1
ATOM 2687 C CA . ASN A 1 359 ? -39.719 -1.434 11.133 1 93.25 359 ASN A CA 1
ATOM 2688 C C . ASN A 1 359 ? -39.531 -2.699 11.961 1 93.25 359 ASN A C 1
ATOM 2690 O O . ASN A 1 359 ? -38.875 -3.645 11.523 1 93.25 359 ASN A O 1
ATOM 2694 N N . ILE A 1 360 ? -40.156 -2.732 13.125 1 94.62 360 ILE A N 1
ATOM 2695 C CA . ILE A 1 360 ? -39.875 -3.836 14.039 1 94.62 360 ILE A CA 1
ATOM 2696 C C . ILE A 1 360 ? -41.062 -4.789 14.062 1 94.62 360 ILE A C 1
ATOM 2698 O O . ILE A 1 360 ? -41.219 -5.586 14.992 1 94.62 360 ILE A O 1
ATOM 2702 N N . GLN A 1 361 ? -41.875 -4.59 13.086 1 88.81 361 GLN A N 1
ATOM 2703 C CA . GLN A 1 361 ? -43.031 -5.457 12.906 1 88.81 361 GLN A CA 1
ATOM 2704 C C . GLN A 1 361 ? -42.938 -6.242 11.602 1 88.81 361 GLN A C 1
ATOM 2706 O O . GLN A 1 361 ? -42.625 -5.672 10.555 1 88.81 361 GLN A O 1
ATOM 2711 N N . ASN A 1 362 ? -43.188 -7.523 11.656 1 83.69 362 ASN A N 1
ATOM 2712 C CA . ASN A 1 362 ? -43.156 -8.383 10.484 1 83.69 362 ASN A CA 1
ATOM 2713 C C . ASN A 1 362 ? -44.438 -8.203 9.648 1 83.69 362 ASN A C 1
ATOM 2715 O O . ASN A 1 362 ? -45.406 -7.609 10.109 1 83.69 362 ASN A O 1
ATOM 2719 N N . ALA A 1 363 ? -44.312 -8.711 8.438 1 75.56 363 ALA A N 1
ATOM 2720 C CA . ALA A 1 363 ? -45.438 -8.594 7.52 1 75.56 363 ALA A CA 1
ATOM 2721 C C . ALA A 1 363 ? -46.688 -9.227 8.102 1 75.56 363 ALA A C 1
ATOM 2723 O O . ALA A 1 363 ? -47.812 -8.758 7.863 1 75.56 363 ALA A O 1
ATOM 2724 N N . ASP A 1 364 ? -46.531 -10.219 8.93 1 80.56 364 ASP A N 1
ATOM 2725 C CA . ASP A 1 364 ? -47.688 -10.906 9.523 1 80.56 364 ASP A CA 1
ATOM 2726 C C . ASP A 1 364 ? -48.156 -10.203 10.789 1 80.56 364 ASP A C 1
ATOM 2728 O O . ASP A 1 364 ? -49.031 -10.703 11.492 1 80.56 364 ASP A O 1
ATOM 2732 N N . GLY A 1 365 ? -47.469 -9.148 11.102 1 83.94 365 GLY A N 1
ATOM 2733 C CA . GLY A 1 365 ? -47.875 -8.352 12.25 1 83.94 365 GLY A CA 1
ATOM 2734 C C . GLY A 1 365 ? -47.125 -8.719 13.516 1 83.94 365 GLY A C 1
ATOM 2735 O O . GLY A 1 365 ? -47.188 -7.988 14.508 1 83.94 365 GLY A O 1
ATOM 2736 N N . SER A 1 366 ? -46.406 -9.773 13.43 1 90.75 366 SER A N 1
ATOM 2737 C CA . SER A 1 366 ? -45.688 -10.203 14.617 1 90.75 366 SER A CA 1
ATOM 2738 C C . SER A 1 366 ? -44.469 -9.312 14.883 1 90.75 366 SER A C 1
ATOM 2740 O O . SER A 1 366 ? -44 -8.609 13.992 1 90.75 366 SER A O 1
ATOM 2742 N N . ARG A 1 367 ? -44 -9.352 16.109 1 94.31 367 ARG A N 1
ATOM 2743 C CA . ARG A 1 367 ? -42.844 -8.602 16.547 1 94.31 367 ARG A CA 1
ATOM 2744 C C . ARG A 1 367 ? -41.562 -9.211 15.992 1 94.31 367 ARG A C 1
ATOM 2746 O O . ARG A 1 367 ? -41.406 -10.438 15.961 1 94.31 367 ARG A O 1
ATOM 2753 N N . ASN A 1 368 ? -40.688 -8.367 15.469 1 95.38 368 ASN A N 1
ATOM 2754 C CA . ASN A 1 368 ? -39.312 -8.82 15.281 1 95.38 368 ASN A CA 1
ATOM 2755 C C . ASN A 1 368 ? -38.75 -9.43 16.547 1 95.38 368 ASN A C 1
ATOM 2757 O O . ASN A 1 368 ? -38.688 -8.758 17.594 1 95.38 368 ASN A O 1
ATOM 2761 N N . PRO A 1 369 ? -38.344 -10.594 16.516 1 95.56 369 PRO A N 1
ATOM 2762 C CA . PRO A 1 369 ? -38 -11.297 17.766 1 95.56 369 PRO A CA 1
ATOM 2763 C C . PRO A 1 369 ? -36.75 -10.719 18.438 1 95.56 369 PRO A C 1
ATOM 2765 O O . PRO A 1 369 ? -36.469 -11.023 19.594 1 95.56 369 PRO A O 1
ATOM 2768 N N . LEU A 1 370 ? -36 -9.961 17.781 1 96.12 370 LEU A N 1
ATOM 2769 C CA . LEU A 1 370 ? -34.812 -9.328 18.375 1 96.12 370 LEU A CA 1
ATOM 2770 C C . LEU A 1 370 ? -35.219 -8.258 19.375 1 96.12 370 LEU A C 1
ATOM 2772 O O . LEU A 1 370 ? -34.5 -7.977 20.328 1 96.12 370 LEU A O 1
ATOM 2776 N N . VAL A 1 371 ? -36.344 -7.676 19.188 1 97.81 371 VAL A N 1
ATOM 2777 C CA . VAL A 1 371 ? -36.75 -6.484 19.906 1 97.81 371 VAL A CA 1
ATOM 2778 C C . VAL A 1 371 ? -37.438 -6.891 21.219 1 97.81 371 VAL A C 1
ATOM 2780 O O . VAL A 1 371 ? -38.375 -7.668 21.219 1 97.81 371 VAL A O 1
ATOM 2783 N N . PRO A 1 372 ? -36.938 -6.371 22.312 1 97.25 372 PRO A N 1
ATOM 2784 C CA . PRO A 1 372 ? -37.594 -6.652 23.594 1 97.25 372 PRO A CA 1
ATOM 2785 C C . PRO A 1 372 ? -39.062 -6.234 23.594 1 97.25 372 PRO A C 1
ATOM 2787 O O . PRO A 1 372 ? -39.438 -5.195 23.031 1 97.25 372 PRO A O 1
ATOM 2790 N N . THR A 1 373 ? -39.844 -7.008 24.375 1 96.44 373 THR A N 1
ATOM 2791 C CA . THR A 1 373 ? -41.312 -6.805 24.406 1 96.44 373 THR A CA 1
ATOM 2792 C C . THR A 1 373 ? -41.625 -5.398 24.891 1 96.44 373 THR A C 1
ATOM 2794 O O . THR A 1 373 ? -42.5 -4.738 24.328 1 96.44 373 THR A O 1
ATOM 2797 N N . ALA A 1 374 ? -40.906 -4.98 25.875 1 96.56 374 ALA A N 1
ATOM 2798 C CA . ALA A 1 374 ? -41.219 -3.674 26.469 1 96.56 374 ALA A CA 1
ATOM 2799 C C . ALA A 1 374 ? -41 -2.557 25.453 1 96.56 374 ALA A C 1
ATOM 2801 O O . ALA A 1 374 ? -41.75 -1.578 25.422 1 96.56 374 ALA A O 1
ATOM 2802 N N . LEU A 1 375 ? -40.031 -2.664 24.672 1 97.44 375 LEU A N 1
ATOM 2803 C CA . LEU A 1 375 ? -39.75 -1.671 23.641 1 97.44 375 LEU A CA 1
ATOM 2804 C C . LEU A 1 375 ? -40.781 -1.749 22.531 1 97.44 375 LEU A C 1
ATOM 2806 O O . LEU A 1 375 ? -41.219 -0.719 22.016 1 97.44 375 LEU A O 1
ATOM 2810 N N . TYR A 1 376 ? -41.094 -2.957 22.172 1 96.69 376 TYR A N 1
ATOM 2811 C CA . TYR A 1 376 ? -42.094 -3.152 21.156 1 96.69 376 TYR A CA 1
ATOM 2812 C C . TYR A 1 376 ? -43.438 -2.535 21.594 1 96.69 376 TYR A C 1
ATOM 2814 O O . TYR A 1 376 ? -44.125 -1.879 20.797 1 96.69 376 TYR A O 1
ATOM 2822 N N . ASP A 1 377 ? -43.781 -2.787 22.859 1 96.12 377 ASP A N 1
ATOM 2823 C CA . ASP A 1 377 ? -45.031 -2.287 23.391 1 96.12 377 ASP A CA 1
ATOM 2824 C C . ASP A 1 377 ? -45.062 -0.761 23.422 1 96.12 377 ASP A C 1
ATOM 2826 O O . ASP A 1 377 ? -46.125 -0.146 23.234 1 96.12 377 ASP A O 1
ATOM 2830 N N . ALA A 1 378 ? -43.938 -0.192 23.609 1 96.25 378 ALA A N 1
ATOM 2831 C CA . ALA A 1 378 ? -43.812 1.263 23.688 1 96.25 378 ALA A CA 1
ATOM 2832 C C . ALA A 1 378 ? -43.781 1.887 22.297 1 96.25 378 ALA A C 1
ATOM 2834 O O . ALA A 1 378 ? -44.188 3.035 22.109 1 96.25 378 ALA A O 1
ATOM 2835 N N . ALA A 1 379 ? -43.375 1.209 21.281 1 96.31 379 ALA A N 1
ATOM 2836 C CA . ALA A 1 379 ? -43.125 1.727 19.938 1 96.31 379 ALA A CA 1
ATOM 2837 C C . ALA A 1 379 ? -44.438 2.09 19.234 1 96.31 379 ALA A C 1
ATOM 2839 O O . ALA A 1 379 ? -45.5 1.475 19.5 1 96.31 379 ALA A O 1
ATOM 2840 N N . THR A 1 380 ? -44.406 3.148 18.406 1 93.81 380 THR A N 1
ATOM 2841 C CA . THR A 1 380 ? -45.531 3.598 17.578 1 93.81 380 THR A CA 1
ATOM 2842 C C . THR A 1 380 ? -45.094 3.77 16.125 1 93.81 380 THR A C 1
ATOM 2844 O O . THR A 1 380 ? -43.906 3.676 15.812 1 93.81 380 THR A O 1
ATOM 2847 N N . ASP A 1 381 ? -46.031 3.861 15.312 1 91.75 381 ASP A N 1
ATOM 2848 C CA . ASP A 1 381 ? -45.75 4.223 13.922 1 91.75 381 ASP A CA 1
ATOM 2849 C C . ASP A 1 381 ? -45.375 5.695 13.805 1 91.75 381 ASP A C 1
ATOM 2851 O O . ASP A 1 381 ? -46.188 6.578 14.031 1 91.75 381 ASP A O 1
ATOM 2855 N N . THR A 1 382 ? -44.188 5.918 13.469 1 84.94 382 THR A N 1
ATOM 2856 C CA . THR A 1 382 ? -43.719 7.293 13.477 1 84.94 382 THR A CA 1
ATOM 2857 C C . THR A 1 382 ? -43.594 7.844 12.055 1 84.94 382 THR A C 1
ATOM 2859 O O . THR A 1 382 ? -43.344 9.031 11.859 1 84.94 382 THR A O 1
ATOM 2862 N N . ASN A 1 383 ? -43.781 7.047 11.031 1 81.69 383 ASN A N 1
ATOM 2863 C CA . ASN A 1 383 ? -43.594 7.527 9.664 1 81.69 383 ASN A CA 1
ATOM 2864 C C . ASN A 1 383 ? -44.875 7.32 8.836 1 81.69 383 ASN A C 1
ATOM 2866 O O . ASN A 1 383 ? -44.875 7.613 7.637 1 81.69 383 ASN A O 1
ATOM 2870 N N . GLY A 1 384 ? -45.938 6.691 9.336 1 83.44 384 GLY A N 1
ATOM 2871 C CA . GLY A 1 384 ? -47.25 6.617 8.711 1 83.44 384 GLY A CA 1
ATOM 2872 C C . GLY A 1 384 ? -47.438 5.398 7.828 1 83.44 384 GLY A C 1
ATOM 2873 O O . GLY A 1 384 ? -48.375 5.32 7.043 1 83.44 384 GLY A O 1
ATOM 2874 N N . ASP A 1 385 ? -46.562 4.387 7.902 1 84.81 385 ASP A N 1
ATOM 2875 C CA . ASP A 1 385 ? -46.656 3.236 7.012 1 84.81 385 ASP A CA 1
ATOM 2876 C C . ASP A 1 385 ? -47.469 2.107 7.664 1 84.81 385 ASP A C 1
ATOM 2878 O O . ASP A 1 385 ? -47.594 1.027 7.086 1 84.81 385 ASP A O 1
ATOM 2882 N N . GLY A 1 386 ? -47.844 2.355 8.867 1 88.75 386 GLY A N 1
ATOM 2883 C CA . GLY A 1 386 ? -48.719 1.407 9.531 1 88.75 386 GLY A CA 1
ATOM 2884 C C . GLY A 1 386 ? -47.969 0.416 10.406 1 88.75 386 GLY A C 1
ATOM 2885 O O . GLY A 1 386 ? -48.594 -0.411 11.078 1 88.75 386 GLY A O 1
ATOM 2886 N N . LEU A 1 387 ? -46.656 0.521 10.461 1 91.94 387 LEU A N 1
ATOM 2887 C CA . LEU A 1 387 ? -45.844 -0.406 11.242 1 91.94 387 LEU A CA 1
ATOM 2888 C C . LEU A 1 387 ? -45.125 0.323 12.359 1 91.94 387 LEU A C 1
ATOM 2890 O O . LEU A 1 387 ? -44.781 1.499 12.227 1 91.94 387 LEU A O 1
ATOM 2894 N N . LYS A 1 388 ? -44.781 -0.389 13.492 1 94.25 388 LYS A N 1
ATOM 2895 C CA . LYS A 1 388 ? -44.062 0.195 14.625 1 94.25 388 LYS A CA 1
ATOM 2896 C C . LYS A 1 388 ? -42.594 0.421 14.289 1 94.25 388 LYS A C 1
ATOM 2898 O O . LYS A 1 388 ? -41.969 -0.407 13.625 1 94.25 388 LYS A O 1
ATOM 2903 N N . ASP A 1 389 ? -42.156 1.551 14.773 1 93 389 ASP A N 1
ATOM 2904 C CA . ASP A 1 389 ? -40.781 1.963 14.453 1 93 389 ASP A CA 1
ATOM 2905 C C . ASP A 1 389 ? -39.906 2.025 15.711 1 93 389 ASP A C 1
ATOM 2907 O O . ASP A 1 389 ? -40.406 2.361 16.781 1 93 389 ASP A O 1
ATOM 2911 N N . LEU A 1 390 ? -38.656 1.711 15.586 1 95.5 390 LEU A N 1
ATOM 2912 C CA . LEU A 1 390 ? -37.688 1.851 16.656 1 95.5 390 LEU A CA 1
ATOM 2913 C C . LEU A 1 390 ? -36.438 2.566 16.156 1 95.5 390 LEU A C 1
ATOM 2915 O O . LEU A 1 390 ? -35.906 2.225 15.102 1 95.5 390 LEU A O 1
ATOM 2919 N N . VAL A 1 391 ? -36.031 3.625 16.859 1 93.94 391 VAL A N 1
ATOM 2920 C CA . VAL A 1 391 ? -34.781 4.34 16.594 1 93.94 391 VAL A CA 1
ATOM 2921 C C . VAL A 1 391 ? -33.719 3.953 17.625 1 93.94 391 VAL A C 1
ATOM 2923 O O . VAL A 1 391 ? -34.062 3.762 18.812 1 93.94 391 VAL A O 1
ATOM 2926 N N . PHE A 1 392 ? -32.469 3.801 17.172 1 96 392 PHE A N 1
ATOM 2927 C CA . PHE A 1 392 ? -31.469 3.426 18.156 1 96 392 PHE A CA 1
ATOM 2928 C C . PHE A 1 392 ? -30.141 4.117 17.844 1 96 392 PHE A C 1
ATOM 2930 O O . PHE A 1 392 ? -29.922 4.578 16.734 1 96 392 PHE A O 1
ATOM 2937 N N . THR A 1 393 ? -29.266 4.273 18.812 1 95.12 393 THR A N 1
ATOM 2938 C CA . THR A 1 393 ? -27.828 4.496 18.734 1 95.12 393 THR A CA 1
ATOM 2939 C C . THR A 1 393 ? -27.078 3.445 19.547 1 95.12 393 THR A C 1
ATOM 2941 O O . THR A 1 393 ? -27.562 2.977 20.578 1 95.12 393 THR A O 1
ATOM 2944 N N . ARG A 1 394 ? -25.938 3.012 19.047 1 96.81 394 ARG A N 1
ATOM 2945 C CA . ARG A 1 394 ? -25.203 1.915 19.672 1 96.81 394 ARG A CA 1
ATOM 2946 C C . ARG A 1 394 ? -23.703 2.025 19.391 1 96.81 394 ARG A C 1
ATOM 2948 O O . ARG A 1 394 ? -23.297 2.096 18.219 1 96.81 394 ARG A O 1
ATOM 2955 N N . ARG A 1 395 ? -22.922 2.135 20.5 1 97.75 395 ARG A N 1
ATOM 2956 C CA . ARG A 1 395 ? -21.469 2.016 20.344 1 97.75 395 ARG A CA 1
ATOM 2957 C C . ARG A 1 395 ? -21.062 0.566 20.094 1 97.75 395 ARG A C 1
ATOM 2959 O O . ARG A 1 395 ? -21.359 -0.315 20.906 1 97.75 395 ARG A O 1
ATOM 2966 N N . LEU A 1 396 ? -20.344 0.299 19.031 1 98 396 LEU A N 1
ATOM 2967 C CA . LEU A 1 396 ? -20.078 -1.071 18.609 1 98 396 LEU A CA 1
ATOM 2968 C C . LEU A 1 396 ? -18.766 -1.571 19.172 1 98 396 LEU A C 1
ATOM 2970 O O . LEU A 1 396 ? -17.859 -1.975 18.422 1 98 396 LEU A O 1
ATOM 2974 N N . ARG A 1 397 ? -18.672 -1.712 20.453 1 97.31 397 ARG A N 1
ATOM 2975 C CA . ARG A 1 397 ? -17.469 -2.178 21.141 1 97.31 397 ARG A CA 1
ATOM 2976 C C . ARG A 1 397 ? -17.078 -3.582 20.672 1 97.31 397 ARG A C 1
ATOM 2978 O O . ARG A 1 397 ? -15.898 -3.893 20.531 1 97.31 397 ARG A O 1
ATOM 2985 N N . GLU A 1 398 ? -18.109 -4.402 20.391 1 97.56 398 GLU A N 1
ATOM 2986 C CA . GLU A 1 398 ? -17.891 -5.805 20.047 1 97.56 398 GLU A CA 1
ATOM 2987 C C . GLU A 1 398 ? -17.266 -5.941 18.656 1 97.56 398 GLU A C 1
ATOM 2989 O O . GLU A 1 398 ? -16.672 -6.973 18.328 1 97.56 398 GLU A O 1
ATOM 2994 N N . VAL A 1 399 ? -17.422 -4.965 17.797 1 96.75 399 VAL A N 1
ATOM 2995 C CA . VAL A 1 399 ? -16.844 -4.98 16.453 1 96.75 399 VAL A CA 1
ATOM 2996 C C . VAL A 1 399 ? -15.375 -4.574 16.5 1 96.75 399 VAL A C 1
ATOM 2998 O O . VAL A 1 399 ? -14.57 -5.035 15.688 1 96.75 399 VAL A O 1
ATOM 3001 N N . GLY A 1 400 ? -15.055 -3.709 17.453 1 96.06 400 GLY A N 1
ATOM 3002 C CA . GLY A 1 400 ? -13.672 -3.285 17.656 1 96.06 400 GLY A CA 1
ATOM 3003 C C . GLY A 1 400 ? -13.492 -1.784 17.531 1 96.06 400 GLY A C 1
ATOM 3004 O O . GLY A 1 400 ? -14.406 -1.072 17.109 1 96.06 400 GLY A O 1
ATOM 3005 N N . ASN A 1 401 ? -12.266 -1.278 17.875 1 96.81 401 ASN A N 1
ATOM 3006 C CA . ASN A 1 401 ? -11.93 0.139 17.812 1 96.81 401 ASN A CA 1
ATOM 3007 C C . ASN A 1 401 ? -11.773 0.611 16.359 1 96.81 401 ASN A C 1
ATOM 3009 O O . ASN A 1 401 ? -11.477 -0.187 15.477 1 96.81 401 ASN A O 1
ATOM 3013 N N . ARG A 1 402 ? -12.047 1.876 16.188 1 95.88 402 ARG A N 1
ATOM 3014 C CA . ARG A 1 402 ? -11.688 2.488 14.906 1 95.88 402 ARG A CA 1
ATOM 3015 C C . ARG A 1 402 ? -10.211 2.852 14.875 1 95.88 402 ARG A C 1
ATOM 3017 O O . ARG A 1 402 ? -9.617 3.168 15.906 1 95.88 402 ARG A O 1
ATOM 3024 N N . GLY A 1 403 ? -9.664 2.795 13.789 1 95.56 403 GLY A N 1
ATOM 3025 C CA . GLY A 1 403 ? -8.266 3.133 13.57 1 95.56 403 GLY A CA 1
ATOM 3026 C C . GLY A 1 403 ? -7.711 2.564 12.281 1 95.56 403 GLY A C 1
ATOM 3027 O O . GLY A 1 403 ? -8.398 1.817 11.578 1 95.56 403 GLY A O 1
ATOM 3028 N N . ASN A 1 404 ? -6.566 3.012 11.922 1 95.5 404 ASN A N 1
ATOM 3029 C CA . ASN A 1 404 ? -5.93 2.477 10.727 1 95.5 404 ASN A CA 1
ATOM 3030 C C . ASN A 1 404 ? -4.43 2.279 10.93 1 95.5 404 ASN A C 1
ATOM 3032 O O . ASN A 1 404 ? -3.836 2.883 11.82 1 95.5 404 ASN A O 1
ATOM 3036 N N . THR A 1 405 ? -3.885 1.36 10.289 1 95.19 405 THR A N 1
ATOM 3037 C CA . THR A 1 405 ? -2.451 1.208 10.07 1 95.19 405 THR A CA 1
ATOM 3038 C C . THR A 1 405 ? -2.074 1.614 8.648 1 95.19 405 THR A C 1
ATOM 3040 O O . THR A 1 405 ? -2.59 1.051 7.68 1 95.19 405 THR A O 1
ATOM 3043 N N . ALA A 1 406 ? -1.214 2.566 8.578 1 96 406 ALA A N 1
ATOM 3044 C CA . ALA A 1 406 ? -0.817 3.09 7.277 1 96 406 ALA A CA 1
ATOM 3045 C C . ALA A 1 406 ? 0.667 2.844 7.016 1 96 406 ALA A C 1
ATOM 3047 O O . ALA A 1 406 ? 1.511 3.148 7.859 1 96 406 ALA A O 1
ATOM 3048 N N . ASP A 1 407 ? 0.971 2.252 5.918 1 92.62 407 ASP A N 1
ATOM 3049 C CA . ASP A 1 407 ? 2.332 2.141 5.402 1 92.62 407 ASP A CA 1
ATOM 3050 C C . ASP A 1 407 ? 2.582 3.15 4.285 1 92.62 407 ASP A C 1
ATOM 3052 O O . ASP A 1 407 ? 1.862 3.17 3.287 1 92.62 407 ASP A O 1
ATOM 3056 N N . ARG A 1 408 ? 3.553 3.953 4.465 1 94.88 408 ARG A N 1
ATOM 3057 C CA . ARG A 1 408 ? 3.895 4.969 3.473 1 94.88 408 ARG A CA 1
ATOM 3058 C C . ARG A 1 408 ? 5.336 4.809 2.998 1 94.88 408 ARG A C 1
ATOM 3060 O O . ARG A 1 408 ? 6.258 4.75 3.811 1 94.88 408 ARG A O 1
ATOM 3067 N N . ASP A 1 409 ? 5.496 4.758 1.75 1 92.31 409 ASP A N 1
ATOM 3068 C CA . ASP A 1 409 ? 6.816 4.648 1.136 1 92.31 409 ASP A CA 1
ATOM 3069 C C . ASP A 1 409 ? 7.086 5.824 0.203 1 92.31 409 ASP A C 1
ATOM 3071 O O . ASP A 1 409 ? 6.273 6.133 -0.671 1 92.31 409 ASP A O 1
ATOM 3075 N N . THR A 1 410 ? 8.172 6.449 0.436 1 95.19 410 THR A N 1
ATOM 3076 C CA . THR A 1 410 ? 8.625 7.539 -0.425 1 95.19 410 THR A CA 1
ATOM 3077 C C . THR A 1 410 ? 10.008 7.25 -0.99 1 95.19 410 THR A C 1
ATOM 3079 O O . THR A 1 410 ? 10.922 6.887 -0.248 1 95.19 410 THR A O 1
ATOM 3082 N N . TYR A 1 411 ? 10.188 7.43 -2.225 1 92.44 411 TYR A N 1
ATOM 3083 C CA . TYR A 1 411 ? 11.531 7.402 -2.791 1 92.44 411 TYR A CA 1
ATOM 3084 C C . TYR A 1 411 ? 11.727 8.539 -3.793 1 92.44 411 TYR A C 1
ATOM 3086 O O . TYR A 1 411 ? 10.758 9 -4.402 1 92.44 411 TYR A O 1
ATOM 3094 N N . ARG A 1 412 ? 12.836 9.008 -3.893 1 95.06 412 ARG A N 1
ATOM 3095 C CA . ARG A 1 412 ? 13.273 10.055 -4.805 1 95.06 412 ARG A CA 1
ATOM 3096 C C . ARG A 1 412 ? 14.672 9.781 -5.328 1 95.06 412 ARG A C 1
ATOM 3098 O O . ARG A 1 412 ? 15.594 9.523 -4.547 1 95.06 412 ARG A O 1
ATOM 3105 N N . PHE A 1 413 ? 14.852 9.828 -6.656 1 92.06 413 PHE A N 1
ATOM 3106 C CA . PHE A 1 413 ? 16.156 9.695 -7.316 1 92.06 413 PHE A CA 1
ATOM 3107 C C . PHE A 1 413 ? 16.406 10.867 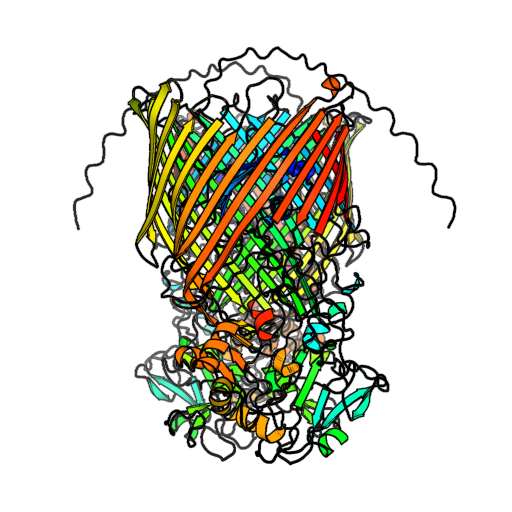-8.258 1 92.06 413 PHE A C 1
ATOM 3109 O O . PHE A 1 413 ? 15.492 11.312 -8.953 1 92.06 413 PHE A O 1
ATOM 3116 N N . LEU A 1 414 ? 17.578 11.359 -8.195 1 94.19 414 LEU A N 1
ATOM 3117 C CA . LEU A 1 414 ? 17.984 12.469 -9.055 1 94.19 414 LEU A CA 1
ATOM 3118 C C . LEU A 1 414 ? 19.391 12.266 -9.586 1 94.19 414 LEU A C 1
ATOM 3120 O O . LEU A 1 414 ? 20.297 11.867 -8.836 1 94.19 414 LEU A O 1
ATOM 3124 N N . VAL A 1 415 ? 19.578 12.43 -10.914 1 92.75 415 VAL A N 1
ATOM 3125 C CA . VAL A 1 415 ? 20.891 12.445 -11.555 1 92.75 415 VAL A CA 1
ATOM 3126 C C . VAL A 1 415 ? 21.094 13.75 -12.32 1 92.75 415 VAL A C 1
ATOM 3128 O O . VAL A 1 415 ? 20.125 14.352 -12.781 1 92.75 415 VAL A O 1
ATOM 3131 N N . GLY A 1 416 ? 22.266 14.203 -12.312 1 94.56 416 GLY A N 1
ATOM 3132 C CA . GLY A 1 416 ? 22.547 15.43 -13.047 1 94.56 416 GLY A CA 1
ATOM 3133 C C . GLY A 1 416 ? 24.016 15.617 -13.352 1 94.56 416 GLY A C 1
ATOM 3134 O O . GLY A 1 416 ? 24.828 14.734 -13.086 1 94.56 416 GLY A O 1
ATOM 3135 N N . ALA A 1 417 ? 24.266 16.688 -14.047 1 95.25 417 ALA A N 1
ATOM 3136 C CA . ALA A 1 417 ? 25.625 17.094 -14.406 1 95.25 417 ALA A CA 1
ATOM 3137 C C . ALA A 1 417 ? 25.781 18.609 -14.359 1 95.25 417 ALA A C 1
ATOM 3139 O O . ALA A 1 417 ? 24.828 19.344 -14.609 1 95.25 417 ALA A O 1
ATOM 3140 N N . ASP A 1 418 ? 26.906 19.016 -13.945 1 93.81 418 ASP A N 1
ATOM 3141 C CA . ASP A 1 418 ? 27.219 20.438 -14 1 93.81 418 ASP A CA 1
ATOM 3142 C C . ASP A 1 418 ? 28.688 20.656 -14.359 1 93.81 418 ASP A C 1
ATOM 3144 O O . ASP A 1 418 ? 29.469 19.703 -14.43 1 93.81 418 ASP A O 1
ATOM 3148 N N . GLY A 1 419 ? 29.016 21.891 -14.812 1 93.5 419 GLY A N 1
ATOM 3149 C CA . GLY A 1 419 ? 30.375 22.219 -15.188 1 93.5 419 GLY A CA 1
ATOM 3150 C C . GLY A 1 419 ? 30.484 23.516 -15.969 1 93.5 419 GLY A C 1
ATOM 3151 O O . GLY A 1 419 ? 29.5 24.266 -16.078 1 93.5 419 GLY A O 1
ATOM 3152 N N . ASP A 1 420 ? 31.688 23.734 -16.375 1 93.75 420 ASP A N 1
ATOM 3153 C CA . ASP A 1 420 ? 31.953 24.922 -17.203 1 93.75 420 ASP A CA 1
ATOM 3154 C C . ASP A 1 420 ? 31.562 24.656 -18.656 1 93.75 420 ASP A C 1
ATOM 3156 O O . ASP A 1 420 ? 31.703 23.547 -19.156 1 93.75 420 ASP A O 1
ATOM 3160 N N . ILE A 1 421 ? 31.078 25.719 -19.234 1 93.5 421 ILE A N 1
ATOM 3161 C CA . ILE A 1 421 ? 30.844 25.641 -20.672 1 93.5 421 ILE A CA 1
ATOM 3162 C C . ILE A 1 421 ? 32.125 26 -21.438 1 93.5 421 ILE A C 1
ATOM 3164 O O . ILE A 1 421 ? 32.562 27.141 -21.406 1 93.5 421 ILE A O 1
ATOM 3168 N N . PRO A 1 422 ? 32.688 25.094 -22.125 1 89 422 PRO A N 1
ATOM 3169 C CA . PRO A 1 422 ? 34 25.297 -22.719 1 89 422 PRO A CA 1
ATOM 3170 C C . PRO A 1 422 ? 34.031 26.422 -23.766 1 89 422 PRO A C 1
ATOM 3172 O O . PRO A 1 422 ? 35.031 27.141 -23.891 1 89 422 PRO A O 1
ATOM 3175 N N . MET A 1 423 ? 33 26.672 -24.406 1 88.62 423 MET A N 1
ATOM 3176 C CA . MET A 1 423 ? 33 27.625 -25.516 1 88.62 423 MET A CA 1
ATOM 3177 C C . MET A 1 423 ? 32.812 29.047 -25.016 1 88.62 423 MET A C 1
ATOM 3179 O O . MET A 1 423 ? 33.094 30 -25.75 1 88.62 423 MET A O 1
ATOM 3183 N N . VAL A 1 424 ? 32.406 29.125 -23.891 1 89.06 424 VAL A N 1
ATOM 3184 C CA . VAL A 1 424 ? 32.156 30.469 -23.344 1 89.06 424 VAL A CA 1
ATOM 3185 C C . VAL A 1 424 ? 32.781 30.578 -21.969 1 89.06 424 VAL A C 1
ATOM 3187 O O . VAL A 1 424 ? 32.25 30.078 -20.984 1 89.06 424 VAL A O 1
ATOM 3190 N N . GLU A 1 425 ? 33.875 31.25 -21.875 1 84.31 425 GLU A N 1
ATOM 3191 C CA . GLU A 1 425 ? 34.625 31.359 -20.625 1 84.31 425 GLU A CA 1
ATOM 3192 C C . GLU A 1 425 ? 33.781 31.953 -19.516 1 84.31 425 GLU A C 1
ATOM 3194 O O . GLU A 1 425 ? 33.062 32.969 -19.734 1 84.31 425 GLU A O 1
ATOM 3199 N N . GLY A 1 426 ? 33.75 31.375 -18.438 1 85.62 426 GLY A N 1
ATOM 3200 C CA . GLY A 1 426 ? 33.094 31.875 -17.25 1 85.62 426 GLY A CA 1
ATOM 3201 C C . GLY A 1 426 ? 31.656 31.422 -17.141 1 85.62 426 GLY A C 1
ATOM 3202 O O . GLY A 1 426 ? 30.969 31.75 -16.156 1 85.62 426 GLY A O 1
ATOM 3203 N N . TRP A 1 427 ? 31.219 30.75 -18.094 1 92.56 427 TRP A N 1
ATOM 3204 C CA . TRP A 1 427 ? 29.828 30.281 -18.047 1 92.56 427 TRP A CA 1
ATOM 3205 C C . TRP A 1 427 ? 29.766 28.828 -17.562 1 92.56 427 TRP A C 1
ATOM 3207 O O . TRP A 1 427 ? 30.641 28.016 -17.891 1 92.56 427 TRP A O 1
ATOM 3217 N N . ARG A 1 428 ? 28.75 28.578 -16.766 1 94.5 428 ARG A N 1
ATOM 3218 C CA . ARG A 1 428 ? 28.531 27.266 -16.188 1 94.5 428 ARG A CA 1
ATOM 3219 C C . ARG A 1 428 ? 27.125 26.766 -16.484 1 94.5 428 ARG A C 1
ATOM 3221 O O . ARG A 1 428 ? 26.203 27.562 -16.688 1 94.5 428 ARG A O 1
ATOM 3228 N N . TYR A 1 429 ? 27 25.469 -16.469 1 94.81 429 TYR A N 1
ATOM 3229 C CA . TYR A 1 429 ? 25.688 24.875 -16.656 1 94.81 429 TYR A CA 1
ATOM 3230 C C . TYR A 1 429 ? 25.391 23.844 -15.57 1 94.81 429 TYR A C 1
ATOM 3232 O O . TYR A 1 429 ? 26.312 23.328 -14.914 1 94.81 429 TYR A O 1
ATOM 3240 N N . GLU A 1 430 ? 24.141 23.547 -15.32 1 95.31 430 GLU A N 1
ATOM 3241 C CA . GLU A 1 430 ? 23.625 22.453 -14.516 1 95.31 430 GLU A CA 1
ATOM 3242 C C . GLU A 1 430 ? 22.375 21.844 -15.148 1 95.31 430 GLU A C 1
ATOM 3244 O O . GLU A 1 430 ? 21.453 22.578 -15.523 1 95.31 430 GLU A O 1
ATOM 3249 N N . THR A 1 431 ? 22.391 20.578 -15.328 1 96.88 431 THR A N 1
ATOM 3250 C CA . THR A 1 431 ? 21.219 19.875 -15.805 1 96.88 431 THR A CA 1
ATOM 3251 C C . THR A 1 431 ? 20.891 18.688 -14.883 1 96.88 431 THR A C 1
ATOM 3253 O O . THR A 1 431 ? 21.766 18.172 -14.211 1 96.88 431 THR A O 1
ATOM 3256 N N . TYR A 1 432 ? 19.625 18.359 -14.766 1 96.56 432 TYR A N 1
ATOM 3257 C CA . TYR A 1 432 ? 19.234 17.234 -13.906 1 96.56 432 TYR A CA 1
ATOM 3258 C C . TYR A 1 432 ? 17.938 16.594 -14.391 1 96.56 432 TYR A C 1
ATOM 3260 O O . TYR A 1 432 ? 17.172 17.219 -15.125 1 96.56 432 TYR A O 1
ATOM 3268 N N . LEU A 1 433 ? 17.734 15.375 -14.062 1 96.31 433 LEU A N 1
ATOM 3269 C CA . LEU A 1 433 ? 16.531 14.562 -14.188 1 96.31 433 LEU A CA 1
ATOM 3270 C C . LEU A 1 433 ? 16.188 13.867 -12.875 1 96.31 433 LEU A C 1
ATOM 3272 O O . LEU A 1 433 ? 17.062 13.242 -12.258 1 96.31 433 LEU A O 1
ATOM 3276 N N . GLY A 1 434 ? 14.953 14.117 -12.398 1 94.88 434 GLY A N 1
ATOM 3277 C CA . GLY A 1 434 ? 14.547 13.539 -11.125 1 94.88 434 GLY A CA 1
ATOM 3278 C C . GLY A 1 434 ? 13.18 12.867 -11.188 1 94.88 434 GLY A C 1
ATOM 3279 O O . GLY A 1 434 ? 12.328 13.258 -11.984 1 94.88 434 GLY A O 1
ATOM 3280 N N . TYR A 1 435 ? 12.977 11.875 -10.352 1 94.12 435 TYR A N 1
ATOM 3281 C CA . TYR A 1 435 ? 11.711 11.164 -10.164 1 94.12 435 TYR A CA 1
ATOM 3282 C C . TYR A 1 435 ? 11.469 10.875 -8.688 1 94.12 435 TYR A C 1
ATOM 3284 O O . TYR A 1 435 ? 12.391 10.539 -7.953 1 94.12 435 TYR A O 1
ATOM 3292 N N . GLY A 1 436 ? 10.273 11.062 -8.258 1 95.75 436 GLY A N 1
ATOM 3293 C CA . GLY A 1 436 ? 9.875 10.742 -6.898 1 95.75 436 GLY A CA 1
ATOM 3294 C C . GLY A 1 436 ? 8.445 10.234 -6.797 1 95.75 436 GLY A C 1
ATOM 3295 O O . GLY A 1 436 ? 7.594 10.617 -7.602 1 95.75 436 GLY A O 1
ATOM 3296 N N . LYS A 1 437 ? 8.188 9.43 -5.809 1 95.56 437 LYS A N 1
ATOM 3297 C CA . LYS A 1 437 ? 6.855 8.891 -5.562 1 95.56 437 LYS A CA 1
ATOM 3298 C C . LYS A 1 437 ? 6.629 8.641 -4.074 1 95.56 437 LYS A C 1
ATOM 3300 O O . LYS A 1 437 ? 7.527 8.172 -3.377 1 95.56 437 LYS A O 1
ATOM 3305 N N . THR A 1 438 ? 5.512 9.031 -3.625 1 96.56 438 THR A N 1
ATOM 3306 C CA . THR A 1 438 ? 5.004 8.648 -2.312 1 96.56 438 THR A CA 1
ATOM 3307 C C . THR A 1 438 ? 3.736 7.809 -2.445 1 96.56 438 THR A C 1
ATOM 3309 O O . THR A 1 438 ? 2.787 8.211 -3.117 1 96.56 438 THR A O 1
ATOM 3312 N N . SER A 1 439 ? 3.75 6.691 -1.874 1 94.25 439 SER A N 1
ATOM 3313 C CA . SER A 1 439 ? 2.57 5.832 -1.86 1 94.25 439 SER A CA 1
ATOM 3314 C C . SER A 1 439 ? 2.146 5.5 -0.434 1 94.25 439 SER A C 1
ATOM 3316 O O . SER A 1 439 ? 2.98 5.453 0.472 1 94.25 439 SER A O 1
ATOM 3318 N N . GLU A 1 440 ? 0.882 5.297 -0.246 1 95.69 440 GLU A N 1
ATOM 3319 C CA . GLU A 1 440 ? 0.322 4.922 1.05 1 95.69 440 GLU A CA 1
ATOM 3320 C C . GLU A 1 440 ? -0.695 3.795 0.908 1 95.69 440 GLU A C 1
ATOM 3322 O O . GLU A 1 440 ? -1.5 3.791 -0.026 1 95.69 440 GLU A O 1
ATOM 3327 N N . SER A 1 441 ? -0.571 2.783 1.733 1 95.06 441 SER A N 1
ATOM 3328 C CA . SER A 1 441 ? -1.531 1.697 1.894 1 95.06 441 SER A CA 1
ATOM 3329 C C . SER A 1 441 ? -2.045 1.62 3.328 1 95.06 441 SER A C 1
ATOM 3331 O O . SER A 1 441 ? -1.257 1.509 4.27 1 95.06 441 SER A O 1
ATOM 3333 N N . GLN A 1 442 ? -3.34 1.726 3.443 1 96.31 442 GLN A N 1
ATOM 3334 C CA . GLN A 1 442 ? -3.939 1.715 4.773 1 96.31 442 GLN A CA 1
ATOM 3335 C C . GLN A 1 442 ? -4.938 0.569 4.918 1 96.31 442 GLN A C 1
ATOM 3337 O O . GLN A 1 442 ? -5.695 0.279 3.992 1 96.31 442 GLN A O 1
ATOM 3342 N N . VAL A 1 443 ? -4.91 -0.049 6.07 1 95.25 443 VAL A N 1
ATOM 3343 C CA . VAL A 1 443 ? -5.957 -0.967 6.508 1 95.25 443 VAL A CA 1
ATOM 3344 C C . VAL A 1 443 ? -6.625 -0.425 7.77 1 95.25 443 VAL A C 1
ATOM 3346 O O . VAL A 1 443 ? -5.945 -0.028 8.719 1 95.25 443 VAL A O 1
ATOM 3349 N N . SER A 1 444 ? -7.918 -0.347 7.695 1 95.5 444 SER A N 1
ATOM 3350 C CA . SER A 1 444 ? -8.672 0.223 8.805 1 95.5 444 SER A CA 1
ATOM 3351 C C . SER A 1 444 ? -9.633 -0.799 9.406 1 95.5 444 SER A C 1
ATOM 3353 O O . SER A 1 444 ? -9.961 -1.801 8.766 1 95.5 444 SER A O 1
ATOM 3355 N N . ASN A 1 445 ? -10.016 -0.549 10.656 1 93.75 445 ASN A N 1
ATOM 3356 C CA . ASN A 1 445 ? -10.945 -1.415 11.375 1 93.75 445 ASN A CA 1
ATOM 3357 C C . ASN A 1 445 ? -12.062 -0.612 12.039 1 93.75 445 ASN A C 1
ATOM 3359 O O . ASN A 1 445 ? -12 0.618 12.094 1 93.75 445 ASN A O 1
ATOM 3363 N N . GLY A 1 446 ? -13.125 -1.303 12.406 1 95.75 446 GLY A N 1
ATOM 3364 C CA . GLY A 1 446 ? -14.148 -0.74 13.273 1 95.75 446 GLY A CA 1
ATOM 3365 C C . GLY A 1 446 ? -15.43 -0.394 12.531 1 95.75 446 GLY A C 1
ATOM 3366 O O . GLY A 1 446 ? -16.469 -0.182 13.156 1 95.75 446 GLY A O 1
ATOM 3367 N N . GLN A 1 447 ? -15.453 -0.345 11.25 1 96.06 447 GLN A N 1
ATOM 3368 C CA . GLN A 1 447 ? -16.625 0.03 10.477 1 96.06 447 GLN A CA 1
ATOM 3369 C C . GLN A 1 447 ? -17.469 -1.196 10.109 1 96.06 447 GLN A C 1
ATOM 3371 O O . GLN A 1 447 ? -17.031 -2.332 10.328 1 96.06 447 GLN A O 1
ATOM 3376 N N . VAL A 1 448 ? -18.641 -0.944 9.555 1 98.19 448 VAL A N 1
ATOM 3377 C CA . VAL A 1 448 ? -19.578 -2.037 9.281 1 98.19 448 VAL A CA 1
ATOM 3378 C C . VAL A 1 448 ? -20.125 -1.904 7.859 1 98.19 448 VAL A C 1
ATOM 3380 O O . VAL A 1 448 ? -20.047 -0.828 7.262 1 98.19 448 VAL A O 1
ATOM 3383 N N . ASN A 1 449 ? -20.516 -2.986 7.238 1 98.19 449 ASN A N 1
ATOM 3384 C CA . ASN A 1 449 ? -21.281 -3.008 5.992 1 98.19 449 ASN A CA 1
ATOM 3385 C C . ASN A 1 449 ? -22.766 -2.734 6.23 1 98.19 449 ASN A C 1
ATOM 3387 O O . ASN A 1 449 ? -23.469 -3.588 6.758 1 98.19 449 ASN A O 1
ATOM 3391 N N . VAL A 1 450 ? -23.234 -1.591 5.809 1 97.69 450 VAL A N 1
ATOM 3392 C CA . VAL A 1 450 ? -24.578 -1.09 6.09 1 97.69 450 VAL A CA 1
ATOM 3393 C C . VAL A 1 450 ? -25.609 -2.08 5.566 1 97.69 450 VAL A C 1
ATOM 3395 O O . VAL A 1 450 ? -26.609 -2.34 6.234 1 97.69 450 VAL A O 1
ATOM 3398 N N . GLN A 1 451 ? -25.375 -2.633 4.445 1 97.44 451 GLN A N 1
ATOM 3399 C CA . GLN A 1 451 ? -26.328 -3.568 3.854 1 97.44 451 GLN A CA 1
ATOM 3400 C C . GLN A 1 451 ? -26.359 -4.879 4.633 1 97.44 451 GLN A C 1
ATOM 3402 O O . GLN A 1 451 ? -27.438 -5.48 4.785 1 97.44 451 GLN A O 1
ATOM 3407 N N . SER A 1 452 ? -25.266 -5.309 5.137 1 98.19 452 SER A N 1
ATOM 3408 C CA . SER A 1 452 ? -25.219 -6.512 5.961 1 98.19 452 SER A CA 1
ATOM 3409 C C . SER A 1 452 ? -25.906 -6.293 7.297 1 98.19 452 SER A C 1
ATOM 3411 O O . SER A 1 452 ? -26.578 -7.195 7.812 1 98.19 452 SER A O 1
ATOM 3413 N N . VAL A 1 453 ? -25.734 -5.117 7.879 1 98.38 453 VAL A N 1
ATOM 3414 C CA . VAL A 1 453 ? -26.406 -4.805 9.133 1 98.38 453 VAL A CA 1
ATOM 3415 C C . VAL A 1 453 ? -27.922 -4.879 8.938 1 98.38 453 VAL A C 1
ATOM 3417 O O . VAL A 1 453 ? -28.641 -5.395 9.797 1 98.38 453 VAL A O 1
ATOM 3420 N N . ARG A 1 454 ? -28.422 -4.383 7.875 1 97.38 454 ARG A N 1
ATOM 3421 C CA . ARG A 1 454 ? -29.844 -4.418 7.59 1 97.38 454 ARG A CA 1
ATOM 3422 C C . ARG A 1 454 ? -30.359 -5.855 7.562 1 97.38 454 ARG A C 1
ATOM 3424 O O . ARG A 1 454 ? -31.422 -6.148 8.109 1 97.38 454 ARG A O 1
ATOM 3431 N N . GLN A 1 455 ? -29.609 -6.762 6.871 1 97.19 455 GLN A N 1
ATOM 3432 C CA . GLN A 1 455 ? -29.984 -8.172 6.824 1 97.19 455 GLN A CA 1
ATOM 3433 C C . GLN A 1 455 ? -29.969 -8.789 8.219 1 97.19 455 GLN A C 1
ATOM 3435 O O . GLN A 1 455 ? -30.828 -9.602 8.555 1 97.19 455 GLN A O 1
ATOM 3440 N N . ALA A 1 456 ? -29.016 -8.375 9.008 1 98.25 456 ALA A N 1
ATOM 3441 C CA . ALA A 1 456 ? -28.859 -8.945 10.344 1 98.25 456 ALA A CA 1
ATOM 3442 C C . ALA A 1 456 ? -29.969 -8.477 11.281 1 98.25 456 ALA A C 1
ATOM 3444 O O . ALA A 1 456 ? -30.297 -9.164 12.25 1 98.25 456 ALA A O 1
ATOM 3445 N N . LEU A 1 457 ? -30.531 -7.324 11.047 1 97.75 457 LEU A N 1
ATOM 3446 C CA . LEU A 1 457 ? -31.594 -6.766 11.867 1 97.75 457 LEU A CA 1
ATOM 3447 C C . LEU A 1 457 ? -32.938 -7.367 11.492 1 97.75 457 LEU A C 1
ATOM 3449 O O . LEU A 1 457 ? -33.906 -7.238 12.234 1 97.75 457 LEU A O 1
ATOM 3453 N N . ASP A 1 458 ? -33.031 -7.973 10.328 1 96.38 458 ASP A N 1
ATOM 3454 C CA . ASP A 1 458 ? -34.25 -8.633 9.867 1 96.38 458 ASP A CA 1
ATOM 3455 C C . ASP A 1 458 ? -34.219 -10.125 10.211 1 96.38 458 ASP A C 1
ATOM 3457 O O . ASP A 1 458 ? -33.906 -10.961 9.359 1 96.38 458 ASP A O 1
ATOM 3461 N N . ALA A 1 459 ? -34.656 -10.414 11.414 1 95.75 459 ALA A N 1
ATOM 3462 C CA . ALA A 1 459 ? -34.562 -11.773 11.945 1 95.75 459 ALA A CA 1
ATOM 3463 C C . ALA A 1 459 ? -35.938 -12.383 12.164 1 95.75 459 ALA A C 1
ATOM 3465 O O . ALA A 1 459 ? -36.938 -11.656 12.344 1 95.75 459 ALA A O 1
ATOM 3466 N N . VAL A 1 460 ? -36 -13.711 12.156 1 94.69 460 VAL A N 1
ATOM 3467 C CA . VAL A 1 460 ? -37.188 -14.492 12.445 1 94.69 460 VAL A CA 1
ATOM 3468 C C . VAL A 1 460 ? -36.844 -15.703 13.297 1 94.69 460 VAL A C 1
ATOM 3470 O O . VAL A 1 460 ? -35.656 -16.078 13.391 1 94.69 460 VAL A O 1
ATOM 3473 N N . VAL A 1 461 ? -37.844 -16.234 13.945 1 94.56 461 VAL A N 1
ATOM 3474 C CA . VAL A 1 461 ? -37.625 -17.484 14.664 1 94.56 461 VAL A CA 1
ATOM 3475 C C . VAL A 1 461 ? -37.594 -18.656 13.68 1 94.56 461 VAL A C 1
ATOM 3477 O O . VAL A 1 461 ? -38.438 -18.734 12.781 1 94.56 461 VAL A O 1
ATOM 3480 N N . ASP A 1 462 ? -36.656 -19.484 13.773 1 94.38 462 ASP A N 1
ATOM 3481 C CA . ASP A 1 462 ? -36.5 -20.609 12.867 1 94.38 462 ASP A CA 1
ATOM 3482 C C . ASP A 1 462 ? -37.469 -21.734 13.227 1 94.38 462 ASP A C 1
ATOM 3484 O O . ASP A 1 462 ? -37.062 -22.859 13.531 1 94.38 462 ASP A O 1
ATOM 3488 N N . VAL A 1 463 ? -38.688 -21.562 13.078 1 92.25 463 VAL A N 1
ATOM 3489 C CA . VAL A 1 463 ? -39.75 -22.469 13.523 1 92.25 463 VAL A CA 1
ATOM 3490 C C . VAL A 1 463 ? -39.719 -23.734 12.68 1 92.25 463 VAL A C 1
ATOM 3492 O O . VAL A 1 463 ? -40.094 -24.812 13.156 1 92.25 463 VAL A O 1
ATOM 3495 N N . ASN A 1 464 ? -39.188 -23.625 11.461 1 90.94 464 ASN A N 1
ATOM 3496 C CA . ASN A 1 464 ? -39.188 -24.766 10.547 1 90.94 464 ASN A CA 1
ATOM 3497 C C . ASN A 1 464 ? -37.812 -25.406 10.453 1 90.94 464 ASN A C 1
ATOM 3499 O O . ASN A 1 464 ? -37.594 -26.266 9.594 1 90.94 464 ASN A O 1
ATOM 3503 N N . ASP A 1 465 ? -36.969 -24.969 11.227 1 91.12 465 ASP A N 1
ATOM 3504 C CA . ASP A 1 465 ? -35.594 -25.484 11.266 1 91.12 465 ASP A CA 1
ATOM 3505 C C . ASP A 1 465 ? -34.969 -25.5 9.867 1 91.12 465 ASP A C 1
ATOM 3507 O O . ASP A 1 465 ? -34.531 -26.531 9.391 1 91.12 465 ASP A O 1
ATOM 3511 N N . ILE A 1 466 ? -35.062 -24.375 9.273 1 86.75 466 ILE A N 1
ATOM 3512 C CA . ILE A 1 466 ? -34.594 -24.188 7.902 1 86.75 466 ILE A CA 1
ATOM 3513 C C . ILE A 1 466 ? -33.125 -24.562 7.797 1 86.75 466 ILE A C 1
ATOM 3515 O O . ILE A 1 466 ? -32.688 -25.078 6.762 1 86.75 466 ILE A O 1
ATOM 3519 N N . ASN A 1 467 ? -32.344 -24.359 8.82 1 80.12 467 ASN A N 1
ATOM 3520 C CA . ASN A 1 467 ? -30.922 -24.672 8.75 1 80.12 467 ASN A CA 1
ATOM 3521 C C . ASN A 1 467 ? -30.625 -26.094 9.211 1 80.12 467 ASN A C 1
ATOM 3523 O O . ASN A 1 467 ? -29.469 -26.5 9.297 1 80.12 467 ASN A O 1
ATOM 3527 N N . SER A 1 468 ? -31.562 -26.828 9.57 1 84.12 468 SER A N 1
ATOM 3528 C CA . SER A 1 468 ? -31.531 -28.25 9.867 1 84.12 468 SER A CA 1
ATOM 3529 C C . SER A 1 468 ? -30.594 -28.547 11.039 1 84.12 468 SER A C 1
ATOM 3531 O O . SER A 1 468 ? -29.828 -29.516 11 1 84.12 468 SER A O 1
ATOM 3533 N N . ASN A 1 469 ? -30.594 -27.719 12 1 85.38 469 ASN A N 1
ATOM 3534 C CA . ASN A 1 469 ? -29.719 -27.969 13.133 1 85.38 469 ASN A CA 1
ATOM 3535 C C . ASN A 1 469 ? -30.5 -28.5 14.344 1 85.38 469 ASN A C 1
ATOM 3537 O O . ASN A 1 469 ? -29.938 -28.641 15.43 1 85.38 469 ASN A O 1
ATOM 3541 N N . GLY A 1 470 ? -31.75 -28.734 14.227 1 91.38 470 GLY A N 1
ATOM 3542 C CA . GLY A 1 470 ? -32.594 -29.328 15.258 1 91.38 470 GLY A CA 1
ATOM 3543 C C . GLY A 1 470 ? -33.156 -28.297 16.219 1 91.38 470 GLY A C 1
ATOM 3544 O O . GLY A 1 470 ? -33.938 -28.625 17.125 1 91.38 470 GLY A O 1
ATOM 3545 N N . ASN A 1 471 ? -32.75 -27.062 16.078 1 93.19 471 ASN A N 1
ATOM 3546 C CA . ASN A 1 471 ? -33.219 -25.984 16.938 1 93.19 471 ASN A CA 1
ATOM 3547 C C . ASN A 1 471 ? -34.312 -25.172 16.266 1 93.19 471 ASN A C 1
ATOM 3549 O O . ASN A 1 471 ? -34.062 -24.5 15.266 1 93.19 471 ASN A O 1
ATOM 3553 N N . ARG A 1 472 ? -35.5 -25.125 16.766 1 92.94 472 ARG A N 1
ATOM 3554 C CA . ARG A 1 472 ? -36.656 -24.484 16.141 1 92.94 472 ARG A CA 1
ATOM 3555 C C . ARG A 1 472 ? -37 -23.188 16.844 1 92.94 472 ARG A C 1
ATOM 3557 O O . ARG A 1 472 ? -38.062 -22.578 16.562 1 92.94 472 ARG A O 1
ATOM 3564 N N . THR A 1 473 ? -36.125 -22.781 17.766 1 93.5 473 THR A N 1
ATOM 3565 C CA . THR A 1 473 ? -36.438 -21.578 18.531 1 93.5 473 THR A CA 1
ATOM 3566 C C . THR A 1 473 ? -35.375 -20.516 18.328 1 93.5 473 THR A C 1
ATOM 3568 O O . THR A 1 473 ? -35.531 -19.359 18.734 1 93.5 473 THR A O 1
ATOM 3571 N N . GLU A 1 474 ? -34.312 -20.906 17.656 1 94.19 474 GLU A N 1
ATOM 3572 C CA . GLU A 1 474 ? -33.25 -19.953 17.438 1 94.19 474 GLU A CA 1
ATOM 3573 C C . GLU A 1 474 ? -33.656 -18.875 16.438 1 94.19 474 GLU A C 1
ATOM 3575 O O . GLU A 1 474 ? -34.656 -19.031 15.719 1 94.19 474 GLU A O 1
ATOM 3580 N N . LEU A 1 475 ? -32.969 -17.734 16.516 1 95.75 475 LEU A N 1
ATOM 3581 C CA . LEU A 1 475 ? -33.188 -16.656 15.547 1 95.75 475 LEU A CA 1
ATOM 3582 C C . LEU A 1 475 ? -32.281 -16.812 14.336 1 95.75 475 LEU A C 1
ATOM 3584 O O . LEU A 1 475 ? -31.109 -17.156 14.477 1 95.75 475 LEU A O 1
ATOM 3588 N N . ILE A 1 476 ? -32.781 -16.641 13.156 1 95.69 476 ILE A N 1
ATOM 3589 C CA . ILE A 1 476 ? -32 -16.625 11.914 1 95.69 476 ILE A CA 1
ATOM 3590 C C . ILE A 1 476 ? -32.406 -15.391 11.094 1 95.69 476 ILE A C 1
ATOM 3592 O O . ILE A 1 476 ? -33.438 -14.789 11.336 1 95.69 476 ILE A O 1
ATOM 3596 N N . CYS A 1 477 ? -31.578 -15 10.258 1 96.62 477 CYS A N 1
ATOM 3597 C CA . CYS A 1 477 ? -31.953 -13.93 9.328 1 96.62 477 CYS A CA 1
ATOM 3598 C C . CYS A 1 477 ? -33.094 -14.375 8.414 1 96.62 477 CYS A C 1
ATOM 3600 O O . CYS A 1 477 ? -33.125 -15.531 7.977 1 96.62 477 CYS A O 1
ATOM 3602 N N . ARG A 1 478 ? -33.906 -13.5 8.086 1 94.19 478 ARG A N 1
ATOM 3603 C CA . ARG A 1 478 ? -35.094 -13.844 7.297 1 94.19 478 ARG A CA 1
ATOM 3604 C C . ARG A 1 478 ? -34.688 -14.227 5.871 1 94.19 478 ARG A C 1
ATOM 3606 O O . ARG A 1 478 ? -35.219 -15.203 5.324 1 94.19 478 ARG A O 1
ATOM 3613 N N . ASP A 1 479 ? -33.812 -13.43 5.238 1 94.06 479 ASP A N 1
ATOM 3614 C CA . ASP A 1 479 ? -33.469 -13.578 3.83 1 94.06 479 ASP A CA 1
ATOM 3615 C C . ASP A 1 479 ? -32.594 -14.812 3.611 1 94.06 479 ASP A C 1
ATOM 3617 O O . ASP A 1 479 ? -31.531 -14.945 4.227 1 94.06 479 ASP A O 1
ATOM 3621 N N . ALA A 1 480 ? -33 -15.727 2.709 1 93.25 480 ALA A N 1
ATOM 3622 C CA . ALA A 1 480 ? -32.312 -16.984 2.477 1 93.25 480 ALA A CA 1
ATOM 3623 C C . ALA A 1 480 ? -30.938 -16.734 1.852 1 93.25 480 ALA A C 1
ATOM 3625 O O . ALA A 1 480 ? -29.969 -17.453 2.152 1 93.25 480 ALA A O 1
ATOM 3626 N N . ASP A 1 481 ? -30.859 -15.789 0.913 1 94.12 481 ASP A N 1
ATOM 3627 C CA . ASP A 1 481 ? -29.578 -15.492 0.271 1 94.12 481 ASP A CA 1
ATOM 3628 C C . ASP A 1 481 ? -28.594 -14.891 1.269 1 94.12 481 ASP A C 1
ATOM 3630 O O . ASP A 1 481 ? -27.406 -15.203 1.236 1 94.12 481 ASP A O 1
ATOM 3634 N N . ALA A 1 482 ? -29.062 -14.008 2.166 1 96 482 ALA A N 1
ATOM 3635 C CA . ALA A 1 482 ? -28.203 -13.453 3.207 1 96 482 ALA A CA 1
ATOM 3636 C C . ALA A 1 482 ? -27.656 -14.555 4.113 1 96 482 ALA A C 1
ATOM 3638 O O . ALA A 1 482 ? -26.484 -14.508 4.527 1 96 482 ALA A O 1
ATOM 3639 N N . ARG A 1 483 ? -28.562 -15.547 4.469 1 95.31 483 ARG A N 1
ATOM 3640 C CA . ARG A 1 483 ? -28.109 -16.672 5.285 1 95.31 483 ARG A CA 1
ATOM 3641 C C . ARG A 1 483 ? -27.016 -17.453 4.582 1 95.31 483 ARG A C 1
ATOM 3643 O O . ARG A 1 483 ? -26.016 -17.812 5.207 1 95.31 483 ARG A O 1
ATOM 3650 N N . ALA A 1 484 ? -27.203 -17.609 3.291 1 92 484 ALA A N 1
ATOM 3651 C CA . ALA A 1 484 ? -26.188 -18.328 2.504 1 92 484 ALA A CA 1
ATOM 3652 C C . ALA A 1 484 ? -24.891 -17.531 2.445 1 92 484 ALA A C 1
ATOM 3654 O O . ALA A 1 484 ? -23.812 -18.109 2.219 1 92 484 ALA A O 1
ATOM 3655 N N . GLN A 1 485 ? -24.969 -16.266 2.67 1 93.19 485 GLN A N 1
ATOM 3656 C CA . GLN A 1 485 ? -23.797 -15.391 2.645 1 93.19 485 GLN A CA 1
ATOM 3657 C C . GLN A 1 485 ? -23.266 -15.148 4.055 1 93.19 485 GLN A C 1
ATOM 3659 O O . GLN A 1 485 ? -22.484 -14.219 4.273 1 93.19 485 GLN A O 1
ATOM 3664 N N . GLY A 1 486 ? -23.75 -15.844 5.086 1 93.12 486 GLY A N 1
ATOM 3665 C CA . GLY A 1 486 ? -23.156 -15.844 6.418 1 93.12 486 GLY A CA 1
ATOM 3666 C C . GLY A 1 486 ? -23.922 -14.992 7.41 1 93.12 486 GLY A C 1
ATOM 3667 O O . GLY A 1 486 ? -23.453 -14.781 8.539 1 93.12 486 GLY A O 1
ATOM 3668 N N . CYS A 1 487 ? -25.094 -14.578 7.145 1 97.25 487 CYS A N 1
ATOM 3669 C CA . CYS A 1 487 ? -25.844 -13.656 7.977 1 97.25 487 CYS A CA 1
ATOM 3670 C C . CYS A 1 487 ? -26.172 -14.273 9.328 1 97.25 487 CYS A C 1
ATOM 3672 O O . CYS A 1 487 ? -26.625 -15.422 9.406 1 97.25 487 CYS A O 1
ATOM 3674 N N . HIS A 1 488 ? -25.891 -13.562 10.336 1 97.38 488 HIS A N 1
ATOM 3675 C CA . HIS A 1 488 ? -26.297 -13.836 11.711 1 97.38 488 HIS A CA 1
ATOM 3676 C C . HIS A 1 488 ? -27.031 -12.641 12.312 1 97.38 488 HIS A C 1
ATOM 3678 O O . HIS A 1 488 ? -26.578 -11.5 12.18 1 97.38 488 HIS A O 1
ATOM 3684 N N . PRO A 1 489 ? -28.141 -12.93 12.922 1 97.94 489 PRO A N 1
ATOM 3685 C CA . PRO A 1 489 ? -28.891 -11.82 13.516 1 97.94 489 PRO A CA 1
ATOM 3686 C C . PRO A 1 489 ? -28.062 -11.039 14.539 1 97.94 489 PRO A C 1
ATOM 3688 O O . PRO A 1 489 ? -27.297 -11.633 15.305 1 97.94 489 PRO A O 1
ATOM 3691 N N . ILE A 1 490 ? -28.266 -9.742 14.57 1 98.44 490 ILE A N 1
ATOM 3692 C CA . ILE A 1 490 ? -27.5 -8.891 15.484 1 98.44 490 ILE A CA 1
ATOM 3693 C C . ILE A 1 490 ? -28.406 -8.43 16.625 1 98.44 490 ILE A C 1
ATOM 3695 O O . ILE A 1 490 ? -29.438 -7.805 16.406 1 98.44 490 ILE A O 1
ATOM 3699 N N . ASN A 1 491 ? -28.031 -8.727 17.844 1 98.25 491 ASN A N 1
ATOM 3700 C CA . ASN A 1 491 ? -28.688 -8.227 19.047 1 98.25 491 ASN A CA 1
ATOM 3701 C C . ASN A 1 491 ? -28.047 -6.918 19.531 1 98.25 491 ASN A C 1
ATOM 3703 O O . ASN A 1 491 ? -26.922 -6.914 20 1 98.25 491 ASN A O 1
ATOM 3707 N N . LEU A 1 492 ? -28.781 -5.848 19.453 1 98.12 492 LEU A N 1
ATOM 3708 C CA . LEU A 1 492 ? -28.25 -4.531 19.797 1 98.12 492 LEU A CA 1
ATOM 3709 C C . LEU A 1 492 ? -28.562 -4.188 21.25 1 98.12 492 LEU A C 1
ATOM 3711 O O . LEU A 1 492 ? -28.141 -3.146 21.75 1 98.12 492 LEU A O 1
ATOM 3715 N N . PHE A 1 493 ? -29.297 -4.992 21.969 1 98.31 493 PHE A N 1
ATOM 3716 C CA . PHE A 1 493 ? -29.953 -4.609 23.219 1 98.31 493 PHE A CA 1
ATOM 3717 C C . PHE A 1 493 ? -29.125 -5.07 24.422 1 98.31 493 PHE A C 1
ATOM 3719 O O . PHE A 1 493 ? -29.188 -6.238 24.812 1 98.31 493 PHE A O 1
ATOM 3726 N N . GLY A 1 494 ? -28.422 -4.051 24.969 1 98 494 GLY A N 1
ATOM 3727 C CA . GLY A 1 494 ? -27.688 -4.336 26.188 1 98 494 GLY A CA 1
ATOM 3728 C C . GLY A 1 494 ? -26.188 -4.387 25.984 1 98 494 GLY A C 1
ATOM 3729 O O . GLY A 1 494 ? -25.719 -4.352 24.844 1 98 494 GLY A O 1
ATOM 3730 N N . PHE A 1 495 ? -25.438 -4.449 27.172 1 97.25 495 PHE A N 1
ATOM 3731 C CA . PHE A 1 495 ? -23.984 -4.543 27.156 1 97.25 495 PHE A CA 1
ATOM 3732 C C . PHE A 1 495 ? -23.531 -5.898 26.609 1 97.25 495 PHE A C 1
ATOM 3734 O O . PHE A 1 495 ? -24.062 -6.938 27.016 1 97.25 495 PHE A O 1
ATOM 3741 N N . GLY A 1 496 ? -22.562 -5.914 25.656 1 97.19 496 GLY A N 1
ATOM 3742 C CA . GLY A 1 496 ? -21.984 -7.148 25.156 1 97.19 496 GLY A CA 1
ATOM 3743 C C . GLY A 1 496 ? -22.984 -8.047 24.469 1 97.19 496 GLY A C 1
ATOM 3744 O O . GLY A 1 496 ? -22.828 -9.273 24.453 1 97.19 496 GLY A O 1
ATOM 3745 N N . SER A 1 497 ? -23.969 -7.516 23.938 1 97.75 497 SER A N 1
ATOM 3746 C CA . SER A 1 497 ? -25.094 -8.289 23.422 1 97.75 497 SER A CA 1
ATOM 3747 C C . SER A 1 497 ? -24.844 -8.766 22 1 97.75 497 SER A C 1
ATOM 3749 O O . SER A 1 497 ? -25.531 -9.648 21.5 1 97.75 497 SER A O 1
ATOM 3751 N N . ILE A 1 498 ? -23.922 -8.242 21.281 1 98.25 498 ILE A N 1
ATOM 3752 C CA . ILE A 1 498 ? -23.641 -8.648 19.906 1 98.25 498 ILE A CA 1
ATOM 3753 C C . ILE A 1 498 ? -22.75 -9.891 19.922 1 98.25 498 ILE A C 1
ATOM 3755 O O . ILE A 1 498 ? -21.625 -9.852 20.438 1 98.25 498 ILE A O 1
ATOM 3759 N N . SER A 1 499 ? -23.203 -10.945 19.344 1 97.5 499 SER A N 1
ATOM 3760 C CA . SER A 1 499 ? -22.422 -12.18 19.297 1 97.5 499 SER A CA 1
ATOM 3761 C C . SER A 1 499 ? -21.219 -12.039 18.391 1 97.5 499 SER A C 1
ATOM 3763 O O . SER A 1 499 ? -21.203 -11.195 17.484 1 97.5 499 SER A O 1
ATOM 3765 N N . PRO A 1 500 ? -20.172 -12.867 18.656 1 96.94 500 PRO A N 1
ATOM 3766 C CA . PRO A 1 500 ? -19.016 -12.836 17.766 1 96.94 500 PRO A CA 1
ATOM 3767 C C . PRO A 1 500 ? -19.375 -13.117 16.297 1 96.94 500 PRO A C 1
ATOM 3769 O O . PRO A 1 500 ? -18.781 -12.539 15.391 1 96.94 500 PRO A O 1
ATOM 3772 N N . GLU A 1 501 ? -20.312 -14.031 16.031 1 96.31 501 GLU A N 1
ATOM 3773 C CA . GLU A 1 501 ? -20.734 -14.359 14.672 1 96.31 501 GLU A CA 1
ATOM 3774 C C . GLU A 1 501 ? -21.391 -13.172 13.984 1 96.31 501 GLU A C 1
ATOM 3776 O O . GLU A 1 501 ? -21.109 -12.883 12.82 1 96.31 501 GLU A O 1
ATOM 3781 N N . ALA A 1 502 ? -22.234 -12.477 14.742 1 98.19 502 ALA A N 1
ATOM 3782 C CA . ALA A 1 502 ? -22.891 -11.297 14.188 1 98.19 502 ALA A CA 1
ATOM 3783 C C . ALA A 1 502 ? -21.891 -10.188 13.922 1 98.19 502 ALA A C 1
ATOM 3785 O O . ALA A 1 502 ? -21.969 -9.5 12.898 1 98.19 502 ALA A O 1
ATOM 3786 N N . ALA A 1 503 ? -20.953 -9.984 14.906 1 98.06 503 ALA A N 1
ATOM 3787 C CA . ALA A 1 503 ? -19.922 -8.977 14.734 1 98.06 503 ALA A CA 1
ATOM 3788 C C . ALA A 1 503 ? -19.094 -9.242 13.484 1 98.06 503 ALA A C 1
ATOM 3790 O O . ALA A 1 503 ? -18.781 -8.32 12.727 1 98.06 503 ALA A O 1
ATOM 3791 N N . LYS A 1 504 ? -18.734 -10.5 13.273 1 95.69 504 LYS A N 1
ATOM 3792 C CA . LYS A 1 504 ? -17.953 -10.883 12.102 1 95.69 504 LYS A CA 1
ATOM 3793 C C . LYS A 1 504 ? -18.734 -10.633 10.812 1 95.69 504 LYS A C 1
ATOM 3795 O O . LYS A 1 504 ? -18.172 -10.164 9.82 1 95.69 504 LYS A O 1
ATOM 3800 N N . TYR A 1 505 ? -20.047 -10.938 10.805 1 96.69 505 TYR A N 1
ATOM 3801 C CA . TYR A 1 505 ? -20.875 -10.805 9.609 1 96.69 505 TYR A CA 1
ATOM 3802 C C . TYR A 1 505 ? -20.984 -9.344 9.188 1 96.69 505 TYR A C 1
ATOM 3804 O O . TYR A 1 505 ? -20.984 -9.039 7.988 1 96.69 505 TYR A O 1
ATOM 3812 N N . ILE A 1 506 ? -21.016 -8.422 10.156 1 98.12 506 ILE A N 1
ATOM 3813 C CA . ILE A 1 506 ? -21.328 -7.047 9.789 1 98.12 506 ILE A CA 1
ATOM 3814 C C . ILE A 1 506 ? -20.031 -6.258 9.625 1 98.12 506 ILE A C 1
ATOM 3816 O O . ILE A 1 506 ? -20.031 -5.148 9.078 1 98.12 506 ILE A O 1
ATOM 3820 N N . ALA A 1 507 ? -18.906 -6.73 10.148 1 97.12 507 ALA A N 1
ATOM 3821 C CA . ALA A 1 507 ? -17.625 -6.012 10.109 1 97.12 507 ALA A CA 1
ATOM 3822 C C . ALA A 1 507 ? -17.203 -5.723 8.68 1 97.12 507 ALA A C 1
ATOM 3824 O O . ALA A 1 507 ? -17.344 -6.57 7.793 1 97.12 507 ALA A O 1
ATOM 3825 N N . ALA A 1 508 ? -16.719 -4.559 8.414 1 96.44 508 ALA A N 1
ATOM 3826 C CA . ALA A 1 508 ? -16.25 -4.152 7.098 1 96.44 508 ALA A CA 1
ATOM 3827 C C . ALA A 1 508 ? -14.93 -3.383 7.207 1 96.44 508 ALA A C 1
ATOM 3829 O O . ALA A 1 508 ? -14.914 -2.154 7.117 1 96.44 508 ALA A O 1
ATOM 3830 N N . PRO A 1 509 ? -13.836 -4.07 7.398 1 93.5 509 PRO A N 1
ATOM 3831 C CA . PRO A 1 509 ? -12.555 -3.354 7.391 1 93.5 509 PRO A CA 1
ATOM 3832 C C . PRO A 1 509 ? -12.367 -2.504 6.137 1 93.5 509 PRO A C 1
ATOM 3834 O O . PRO A 1 509 ? -12.75 -2.918 5.039 1 93.5 509 PRO A O 1
ATOM 3837 N N . GLY A 1 510 ? -11.836 -1.283 6.363 1 94.88 510 GLY A N 1
ATOM 3838 C CA . GLY A 1 510 ? -11.617 -0.356 5.262 1 94.88 510 GLY A CA 1
ATOM 3839 C C . GLY A 1 510 ? -10.203 -0.386 4.727 1 94.88 510 GLY A C 1
ATOM 3840 O O . GLY A 1 510 ? -9.289 -0.887 5.391 1 94.88 510 GLY A O 1
ATOM 3841 N N . MET A 1 511 ? -10.07 0.131 3.516 1 96.5 511 MET A N 1
ATOM 3842 C CA . MET A 1 511 ? -8.742 0.235 2.91 1 96.5 511 MET A CA 1
ATOM 3843 C C . MET A 1 511 ? -8.602 1.539 2.131 1 96.5 511 MET A C 1
ATOM 3845 O O . MET A 1 511 ? -9.594 2.08 1.633 1 96.5 511 MET A O 1
ATOM 3849 N N . LEU A 1 512 ? -7.367 1.977 2.078 1 96.62 512 LEU A N 1
ATOM 3850 C CA . LEU A 1 512 ? -6.988 3.143 1.289 1 96.62 512 LEU A CA 1
ATOM 3851 C C . LEU A 1 512 ? -5.684 2.891 0.538 1 96.62 512 LEU A C 1
ATOM 3853 O O . LEU A 1 512 ? -4.738 2.326 1.097 1 96.62 512 LEU A O 1
ATOM 3857 N N . SER A 1 513 ? -5.672 3.184 -0.716 1 95.88 513 SER A N 1
ATOM 3858 C CA . SER A 1 513 ? -4.473 3.18 -1.547 1 95.88 513 SER A CA 1
ATOM 3859 C C . SER A 1 513 ? -4.266 4.531 -2.225 1 95.88 513 SER A C 1
ATOM 3861 O O . SER A 1 513 ? -5.145 5.008 -2.945 1 95.88 513 SER A O 1
ATOM 3863 N N . THR A 1 514 ? -3.113 5.117 -1.994 1 96.12 514 THR A N 1
ATOM 3864 C CA . THR A 1 514 ? -2.82 6.398 -2.623 1 96.12 514 THR A CA 1
ATOM 3865 C C . THR A 1 514 ? -1.406 6.41 -3.197 1 96.12 514 THR A C 1
ATOM 3867 O O . THR A 1 514 ? -0.568 5.594 -2.812 1 96.12 514 THR A O 1
ATOM 3870 N N . PHE A 1 515 ? -1.194 7.289 -4.156 1 93.81 515 PHE A N 1
ATOM 3871 C CA . PHE A 1 515 ? 0.166 7.668 -4.52 1 93.81 515 PHE A CA 1
ATOM 3872 C C . PHE A 1 515 ? 0.205 9.086 -5.07 1 93.81 515 PHE A C 1
ATOM 3874 O O . PHE A 1 515 ? -0.822 9.625 -5.492 1 93.81 515 PHE A O 1
ATOM 3881 N N . THR A 1 516 ? 1.292 9.719 -5.027 1 96.38 516 THR A N 1
ATOM 3882 C CA . THR A 1 516 ? 1.681 10.93 -5.746 1 96.38 516 THR A CA 1
ATOM 3883 C C . THR A 1 516 ? 3.064 10.773 -6.367 1 96.38 516 THR A C 1
ATOM 3885 O O . THR A 1 516 ? 4 10.32 -5.703 1 96.38 516 THR A O 1
ATOM 3888 N N . GLN A 1 517 ? 3.158 11.07 -7.609 1 95.62 517 GLN A N 1
ATOM 3889 C CA . GLN A 1 517 ? 4.406 10.93 -8.352 1 95.62 517 GLN A CA 1
ATOM 3890 C C . GLN A 1 517 ? 4.812 12.242 -9.008 1 95.62 517 GLN A C 1
ATOM 3892 O O . GLN A 1 517 ? 3.955 13.062 -9.359 1 95.62 517 GLN A O 1
ATOM 3897 N N . GLN A 1 518 ? 6.094 12.43 -9.125 1 97.19 518 GLN A N 1
ATOM 3898 C CA . GLN A 1 518 ? 6.66 13.656 -9.68 1 97.19 518 GLN A CA 1
ATOM 3899 C C . GLN A 1 518 ? 7.867 13.352 -10.562 1 97.19 518 GLN A C 1
ATOM 3901 O O . GLN A 1 518 ? 8.742 12.57 -10.18 1 97.19 518 GLN A O 1
ATOM 3906 N N . THR A 1 519 ? 7.883 13.852 -11.789 1 96.69 519 THR A N 1
ATOM 3907 C CA . THR A 1 519 ? 9.039 13.875 -12.68 1 96.69 519 THR A CA 1
ATOM 3908 C C . THR A 1 519 ? 9.5 15.305 -12.938 1 96.69 519 THR A C 1
ATOM 3910 O O . THR A 1 519 ? 8.695 16.156 -13.297 1 96.69 519 THR A O 1
ATOM 3913 N N . ILE A 1 520 ? 10.766 15.523 -12.766 1 97.31 520 ILE A N 1
ATOM 3914 C CA . ILE A 1 520 ? 11.289 16.875 -13 1 97.31 520 ILE A CA 1
ATOM 3915 C C . ILE A 1 520 ? 12.539 16.797 -13.859 1 97.31 520 ILE A C 1
ATOM 3917 O O . ILE A 1 520 ? 13.305 15.828 -13.781 1 97.31 520 ILE A O 1
ATOM 3921 N N . ALA A 1 521 ? 12.758 17.781 -14.672 1 97.81 521 ALA A N 1
ATOM 3922 C CA . ALA A 1 521 ? 13.961 18 -15.477 1 97.81 521 ALA A CA 1
ATOM 3923 C C . ALA A 1 521 ? 14.281 19.484 -15.609 1 97.81 521 ALA A C 1
ATOM 3925 O O . ALA A 1 521 ? 13.375 20.312 -15.703 1 97.81 521 ALA A O 1
ATOM 3926 N N . GLY A 1 522 ? 15.57 19.797 -15.555 1 97.19 522 GLY A N 1
ATOM 3927 C CA . GLY A 1 522 ? 15.93 21.203 -15.641 1 97.19 522 GLY A CA 1
ATOM 3928 C C . GLY A 1 522 ? 17.297 21.438 -16.25 1 97.19 522 GLY A C 1
ATOM 3929 O O . GLY A 1 522 ? 18.125 20.516 -16.281 1 97.19 522 GLY A O 1
ATOM 3930 N N . LEU A 1 523 ? 17.469 22.609 -16.797 1 97.56 523 LEU A N 1
ATOM 3931 C CA . LEU A 1 523 ? 18.734 23.141 -17.312 1 97.56 523 LEU A CA 1
ATOM 3932 C C . LEU A 1 523 ? 18.906 24.594 -16.891 1 97.56 523 LEU A C 1
ATOM 3934 O O . LEU A 1 523 ? 18 25.406 -17.031 1 97.56 523 LEU A O 1
ATOM 3938 N N . ASN A 1 524 ? 19.938 24.875 -16.25 1 96.19 524 ASN A N 1
ATOM 3939 C CA . ASN A 1 524 ? 20.312 26.234 -15.859 1 96.19 524 ASN A CA 1
ATOM 3940 C C . ASN A 1 524 ? 21.688 26.609 -16.406 1 96.19 524 ASN A C 1
ATOM 3942 O O . ASN A 1 524 ? 22.641 25.828 -16.328 1 96.19 524 ASN A O 1
ATOM 3946 N N . VAL A 1 525 ? 21.812 27.781 -16.969 1 96.06 525 VAL A N 1
ATOM 3947 C CA . VAL A 1 525 ? 23.062 28.328 -17.469 1 96.06 525 VAL A CA 1
ATOM 3948 C C . VAL A 1 525 ? 23.312 29.688 -16.828 1 96.06 525 VAL A C 1
ATOM 3950 O O . VAL A 1 525 ? 22.422 30.531 -16.781 1 96.06 525 VAL A O 1
ATOM 3953 N N . THR A 1 526 ? 24.5 29.922 -16.328 1 94.94 526 THR A N 1
ATOM 3954 C CA . THR A 1 526 ? 24.781 31.188 -15.664 1 94.94 526 THR A CA 1
ATOM 3955 C C . THR A 1 526 ? 26.188 31.672 -16.016 1 94.94 526 THR A C 1
ATOM 3957 O O . THR A 1 526 ? 27.078 30.859 -16.312 1 94.94 526 THR A O 1
ATOM 3960 N N . GLY A 1 527 ? 26.344 32.938 -16.047 1 92.81 527 GLY A N 1
ATOM 3961 C CA . GLY A 1 527 ? 27.641 33.562 -16.328 1 92.81 527 GLY A CA 1
ATOM 3962 C C . GLY A 1 527 ? 27.609 35.062 -16.297 1 92.81 527 GLY A C 1
ATOM 3963 O O . GLY A 1 527 ? 26.547 35.656 -16.078 1 92.81 527 GLY A O 1
ATOM 3964 N N . ASP A 1 528 ? 28.781 35.625 -16.391 1 92.25 528 ASP A N 1
ATOM 3965 C CA . ASP A 1 528 ? 28.938 37.062 -16.469 1 92.25 528 ASP A CA 1
ATOM 3966 C C . ASP A 1 528 ? 28.922 37.531 -17.922 1 92.25 528 ASP A C 1
ATOM 3968 O O . ASP A 1 528 ? 29.688 37.031 -18.766 1 92.25 528 ASP A O 1
ATOM 3972 N N . VAL A 1 529 ? 28.109 38.5 -18.156 1 92.38 529 VAL A N 1
ATOM 3973 C CA . VAL A 1 529 ? 27.906 38.938 -19.547 1 92.38 529 VAL A CA 1
ATOM 3974 C C . VAL A 1 529 ? 28.922 40.031 -19.906 1 92.38 529 VAL A C 1
ATOM 3976 O O . VAL A 1 529 ? 29.516 40 -20.984 1 92.38 529 VAL A O 1
ATOM 3979 N N . VAL A 1 530 ? 29 41.094 -19.047 1 91.56 530 VAL A N 1
ATOM 3980 C CA . VAL A 1 530 ? 29.891 42.219 -19.297 1 91.56 530 VAL A CA 1
ATOM 3981 C C . VAL A 1 530 ? 30.422 42.781 -17.969 1 91.56 530 VAL A C 1
ATOM 3983 O O . VAL A 1 530 ? 29.719 42.719 -16.953 1 91.56 530 VAL A O 1
ATOM 3986 N N . ASP A 1 531 ? 31.547 43.25 -18.031 1 91.56 531 ASP A N 1
ATOM 3987 C CA . ASP A 1 531 ? 32.094 43.906 -16.859 1 91.56 531 ASP A CA 1
ATOM 3988 C C . ASP A 1 531 ? 31.688 45.375 -16.812 1 91.56 531 ASP A C 1
ATOM 3990 O O . ASP A 1 531 ? 32.062 46.156 -17.703 1 91.56 531 ASP A O 1
ATOM 3994 N N . LEU A 1 532 ? 31.016 45.719 -15.859 1 93.69 532 LEU A N 1
ATOM 3995 C CA . LEU A 1 532 ? 30.656 47.094 -15.633 1 93.69 532 LEU A CA 1
ATOM 3996 C C . LEU A 1 532 ? 31.625 47.75 -14.656 1 93.69 532 LEU A C 1
ATOM 3998 O O . LEU A 1 532 ? 32.375 47.062 -13.953 1 93.69 532 LEU A O 1
ATOM 4002 N N . PRO A 1 533 ? 31.625 49.031 -14.586 1 92.19 533 PRO A N 1
ATOM 4003 C CA . PRO A 1 533 ? 32.562 49.688 -13.688 1 92.19 533 PRO A CA 1
ATOM 4004 C C . PRO A 1 533 ? 32.438 49.25 -12.242 1 92.19 533 PRO A C 1
ATOM 4006 O O . PRO A 1 533 ? 33.438 49.156 -11.523 1 92.19 533 PRO A O 1
ATOM 4009 N N . ALA A 1 534 ? 31.266 48.906 -11.906 1 93.19 534 ALA A N 1
ATOM 4010 C CA . ALA A 1 534 ? 31.031 48.531 -10.516 1 93.19 534 ALA A CA 1
ATOM 4011 C C . ALA A 1 534 ? 31.078 47.031 -10.336 1 93.19 534 ALA A C 1
ATOM 4013 O O . ALA A 1 534 ? 30.891 46.531 -9.227 1 93.19 534 ALA A O 1
ATOM 4014 N N . GLY A 1 535 ? 31.391 46.25 -11.352 1 90.19 535 GLY A N 1
ATOM 4015 C CA . GLY A 1 535 ? 31.438 44.812 -11.289 1 90.19 535 GLY A CA 1
ATOM 4016 C C . GLY A 1 535 ? 30.797 44.125 -12.492 1 90.19 535 GLY A C 1
ATOM 4017 O O . GLY A 1 535 ? 30.234 44.812 -13.359 1 90.19 535 GLY A O 1
ATOM 4018 N N . ALA A 1 536 ? 30.797 42.844 -12.539 1 91.06 536 ALA A N 1
ATOM 4019 C CA . ALA A 1 536 ? 30.312 42.094 -13.695 1 91.06 536 ALA A CA 1
ATOM 4020 C C . ALA A 1 536 ? 28.781 42 -13.672 1 91.06 536 ALA A C 1
ATOM 4022 O O . ALA A 1 536 ? 28.188 41.812 -12.602 1 91.06 536 ALA A O 1
ATOM 4023 N N . LEU A 1 537 ? 28.141 42.156 -14.789 1 94.19 537 LEU A N 1
ATOM 4024 C CA . LEU A 1 537 ? 26.703 41.875 -14.953 1 94.19 537 LEU A CA 1
ATOM 4025 C C . LEU A 1 537 ? 26.438 40.375 -15 1 94.19 537 LEU A C 1
ATOM 4027 O O . LEU A 1 537 ? 26.75 39.719 -16 1 94.19 537 LEU A O 1
ATOM 4031 N N . GLY A 1 538 ? 25.859 39.812 -13.906 1 92.62 538 GLY A N 1
ATOM 4032 C CA . GLY A 1 538 ? 25.547 38.375 -13.836 1 92.62 538 GLY A CA 1
ATOM 4033 C C . GLY A 1 538 ? 24.188 38.031 -14.398 1 92.62 538 GLY A C 1
ATOM 4034 O O . GLY A 1 538 ? 23.234 38.781 -14.219 1 92.62 538 GLY A O 1
ATOM 4035 N N . VAL A 1 539 ? 24.156 36.875 -15.133 1 94.31 539 VAL A N 1
ATOM 4036 C CA . VAL A 1 539 ? 22.891 36.438 -15.711 1 94.31 539 VAL A CA 1
ATOM 4037 C C . VAL A 1 539 ? 22.75 34.938 -15.5 1 94.31 539 VAL A C 1
ATOM 4039 O O . VAL A 1 539 ? 23.734 34.188 -15.469 1 94.31 539 VAL A O 1
ATOM 4042 N N . ALA A 1 540 ? 21.5 34.5 -15.258 1 95 540 ALA A N 1
ATOM 4043 C CA . ALA A 1 540 ? 21.109 33.094 -15.273 1 95 540 ALA A CA 1
ATOM 4044 C C . ALA A 1 540 ? 19.875 32.875 -16.141 1 95 540 ALA A C 1
ATOM 4046 O O . ALA A 1 540 ? 18.938 33.656 -16.094 1 95 540 ALA A O 1
ATOM 4047 N N . LEU A 1 541 ? 20 31.859 -17.031 1 96.12 541 LEU A N 1
ATOM 4048 C CA . LEU A 1 541 ? 18.891 31.391 -17.875 1 96.12 541 LEU A CA 1
ATOM 4049 C C . LEU A 1 541 ? 18.625 29.906 -17.656 1 96.12 541 LEU A C 1
ATOM 4051 O O . LEU A 1 541 ? 19.562 29.125 -17.5 1 96.12 541 LEU A O 1
ATOM 4055 N N . GLY A 1 542 ? 17.312 29.609 -17.641 1 96.25 542 GLY A N 1
ATOM 4056 C CA . GLY A 1 542 ? 17.047 28.188 -17.469 1 96.25 542 GLY A CA 1
ATOM 4057 C C . GLY A 1 542 ? 15.656 27.781 -17.906 1 96.25 542 GLY A C 1
ATOM 4058 O O . GLY A 1 542 ? 14.836 28.641 -18.25 1 96.25 542 GLY A O 1
ATOM 4059 N N . THR A 1 543 ? 15.484 26.484 -18.094 1 97.25 543 THR A N 1
ATOM 4060 C CA . THR A 1 543 ? 14.203 25.828 -18.359 1 97.25 543 THR A CA 1
ATOM 4061 C C . THR A 1 543 ? 13.984 24.656 -17.406 1 97.25 543 THR A C 1
ATOM 4063 O O . THR A 1 543 ? 14.945 24.047 -16.953 1 97.25 543 THR A O 1
ATOM 4066 N N . GLU A 1 544 ? 12.688 24.469 -17.078 1 97.25 544 GLU A N 1
ATOM 4067 C CA . GLU A 1 544 ? 12.305 23.344 -16.219 1 97.25 544 GLU A CA 1
ATOM 4068 C C . GLU A 1 544 ? 11.016 22.688 -16.719 1 97.25 544 GLU A C 1
ATOM 4070 O O . GLU A 1 544 ? 10.141 23.359 -17.25 1 97.25 544 GLU A O 1
ATOM 4075 N N . TYR A 1 545 ? 10.961 21.375 -16.594 1 98 545 TYR A N 1
ATOM 4076 C CA . TYR A 1 545 ? 9.773 20.562 -16.844 1 98 545 TYR A CA 1
ATOM 4077 C C . TYR A 1 545 ? 9.375 19.797 -15.586 1 98 545 TYR A C 1
ATOM 4079 O O . TYR A 1 545 ? 10.234 19.266 -14.875 1 98 545 TYR A O 1
ATOM 4087 N N . ARG A 1 546 ? 8.094 19.734 -15.289 1 97.81 546 ARG A N 1
ATOM 4088 C CA . ARG A 1 546 ? 7.578 18.984 -14.148 1 97.81 546 ARG A CA 1
ATOM 4089 C C . ARG A 1 546 ? 6.246 18.328 -14.492 1 97.81 546 ARG A C 1
ATOM 4091 O O . ARG A 1 546 ? 5.379 18.938 -15.117 1 97.81 546 ARG A O 1
ATOM 4098 N N . ALA A 1 547 ? 6.105 17.125 -14.219 1 97.88 547 ALA A N 1
ATOM 4099 C CA . ALA A 1 547 ? 4.855 16.375 -14.336 1 97.88 547 ALA A CA 1
ATOM 4100 C C . ALA A 1 547 ? 4.473 15.742 -13.008 1 97.88 547 ALA A C 1
ATOM 4102 O O . ALA A 1 547 ? 5.32 15.188 -12.305 1 97.88 547 ALA A O 1
ATOM 4103 N N . GLU A 1 548 ? 3.211 15.875 -12.648 1 97.19 548 GLU A N 1
ATOM 4104 C CA . GLU A 1 548 ? 2.693 15.289 -11.414 1 97.19 548 GLU A CA 1
ATOM 4105 C C . GLU A 1 548 ? 1.438 14.461 -11.68 1 97.19 548 GLU A C 1
ATOM 4107 O O . GLU A 1 548 ? 0.621 14.82 -12.531 1 97.19 548 GLU A O 1
ATOM 4112 N N . ARG A 1 549 ? 1.276 13.398 -11.055 1 96.69 549 ARG A N 1
ATOM 4113 C CA . ARG A 1 549 ? 0.115 12.516 -11.07 1 96.69 549 ARG A CA 1
ATOM 4114 C C . ARG A 1 549 ? -0.221 12.023 -9.672 1 96.69 549 ARG A C 1
ATOM 4116 O O . ARG A 1 549 ? 0.676 11.766 -8.867 1 96.69 549 ARG A O 1
ATOM 4123 N N . SER A 1 550 ? -1.483 11.875 -9.344 1 96.94 550 SER A N 1
ATOM 4124 C CA . SER A 1 550 ? -1.886 11.422 -8.016 1 96.94 550 SER A CA 1
ATOM 4125 C C . SER A 1 550 ? -3.191 10.633 -8.07 1 96.94 550 SER A C 1
ATOM 4127 O O . SER A 1 550 ? -4.012 10.844 -8.961 1 96.94 550 SER A O 1
ATOM 4129 N N . ARG A 1 551 ? -3.307 9.734 -7.195 1 95.19 551 ARG A N 1
ATOM 4130 C CA . ARG A 1 551 ? -4.535 8.977 -6.988 1 95.19 551 ARG A CA 1
ATOM 4131 C C . ARG A 1 551 ? -4.801 8.75 -5.504 1 95.19 551 ARG A C 1
ATOM 4133 O O . ARG A 1 551 ? -3.871 8.492 -4.738 1 95.19 551 ARG A O 1
ATOM 4140 N N . SER A 1 552 ? -5.93 8.852 -5.09 1 95.94 552 SER A N 1
ATOM 4141 C CA . SER A 1 552 ? -6.445 8.461 -3.779 1 95.94 552 SER A CA 1
ATOM 4142 C C . SER A 1 552 ? -7.727 7.648 -3.908 1 95.94 552 SER A C 1
ATOM 4144 O O . SER A 1 552 ? -8.734 8.148 -4.414 1 95.94 552 SER A O 1
ATOM 4146 N N . GLU A 1 553 ? -7.668 6.453 -3.439 1 95.5 553 GLU A N 1
ATOM 4147 C CA . GLU A 1 553 ? -8.805 5.562 -3.645 1 95.5 553 GLU A CA 1
ATOM 4148 C C . GLU A 1 553 ? -9.078 4.715 -2.404 1 95.5 553 GLU A C 1
ATOM 4150 O O . GLU A 1 553 ? -8.195 3.992 -1.938 1 95.5 553 GLU A O 1
ATOM 4155 N N . PHE A 1 554 ? -10.258 4.816 -1.865 1 95.75 554 PHE A N 1
ATOM 4156 C CA . PHE A 1 554 ? -10.742 3.945 -0.8 1 95.75 554 PHE A CA 1
ATOM 4157 C C . PHE A 1 554 ? -11.398 2.697 -1.377 1 95.75 554 PHE A C 1
ATOM 4159 O O . PHE A 1 554 ? -11.609 2.604 -2.588 1 95.75 554 PHE A O 1
ATOM 4166 N N . ASP A 1 555 ? -11.664 1.717 -0.498 1 96.12 555 ASP A N 1
ATOM 4167 C CA . ASP A 1 555 ? -12.383 0.519 -0.927 1 96.12 555 ASP A CA 1
ATOM 4168 C C . ASP A 1 555 ? -13.805 0.854 -1.355 1 96.12 555 ASP A C 1
ATOM 4170 O O . ASP A 1 555 ? -14.289 1.964 -1.117 1 96.12 555 ASP A O 1
ATOM 4174 N N . ALA A 1 556 ? -14.492 -0.06 -1.942 1 96.56 556 ALA A N 1
ATOM 4175 C CA . ALA A 1 556 ? -15.781 0.152 -2.604 1 96.56 556 ALA A CA 1
ATOM 4176 C C . ALA A 1 556 ? -16.844 0.618 -1.608 1 96.56 556 ALA A C 1
ATOM 4178 O O . ALA A 1 556 ? -17.672 1.472 -1.93 1 96.56 556 ALA A O 1
ATOM 4179 N N . LEU A 1 557 ? -16.891 0.073 -0.437 1 97.31 557 LEU A N 1
ATOM 4180 C CA . LEU A 1 557 ? -17.906 0.427 0.537 1 97.31 557 LEU A CA 1
ATOM 4181 C C . LEU A 1 557 ? -17.75 1.87 1.001 1 97.31 557 LEU A C 1
ATOM 4183 O O . LEU A 1 557 ? -18.734 2.604 1.126 1 97.31 557 LEU A O 1
ATOM 4187 N N . GLN A 1 558 ? -16.562 2.252 1.223 1 95.56 558 GLN A N 1
ATOM 4188 C CA . GLN A 1 558 ? -16.312 3.627 1.635 1 95.56 558 GLN A CA 1
ATOM 4189 C C . GLN A 1 558 ? -16.625 4.605 0.504 1 95.56 558 GLN A C 1
ATOM 4191 O O . GLN A 1 558 ? -17.172 5.684 0.741 1 95.56 558 GLN A O 1
ATOM 4196 N N . GLN A 1 559 ? -16.234 4.281 -0.677 1 94.62 559 GLN A N 1
ATOM 4197 C CA . GLN A 1 559 ? -16.5 5.156 -1.812 1 94.62 559 GLN A CA 1
ATOM 4198 C C . GLN A 1 559 ? -18 5.402 -1.967 1 94.62 559 GLN A C 1
ATOM 4200 O O . GLN A 1 559 ? -18.422 6.508 -2.312 1 94.62 559 GLN A O 1
ATOM 4205 N N . SER A 1 560 ? -18.766 4.387 -1.627 1 94.12 560 SER A N 1
ATOM 4206 C CA . SER A 1 560 ? -20.219 4.461 -1.848 1 94.12 560 SER A CA 1
ATOM 4207 C C . SER A 1 560 ? -20.953 4.867 -0.574 1 94.12 560 SER A C 1
ATOM 4209 O O . SER A 1 560 ? -22.172 4.895 -0.544 1 94.12 560 SER A O 1
ATOM 4211 N N . GLY A 1 561 ? -20.219 5.117 0.491 1 93.56 561 GLY A N 1
ATOM 4212 C CA . GLY A 1 561 ? -20.844 5.484 1.752 1 93.56 561 GLY A CA 1
ATOM 4213 C C . GLY A 1 561 ? -21.578 4.332 2.408 1 93.56 561 GLY A C 1
ATOM 4214 O O . GLY A 1 561 ? -22.562 4.543 3.137 1 93.56 561 GLY A O 1
ATOM 4215 N N . LEU A 1 562 ? -21.156 3.129 2.174 1 96.69 562 LEU A N 1
ATOM 4216 C CA . LEU A 1 562 ? -21.891 1.959 2.637 1 96.69 562 LEU A CA 1
ATOM 4217 C C . LEU A 1 562 ? -21.156 1.284 3.797 1 96.69 562 LEU A C 1
ATOM 4219 O O . LEU A 1 562 ? -21.406 0.116 4.098 1 96.69 562 LEU A O 1
ATOM 4223 N N . ASN A 1 563 ? -20.266 1.931 4.43 1 95.44 563 ASN A N 1
ATOM 4224 C CA . ASN A 1 563 ? -19.625 1.38 5.621 1 95.44 563 ASN A CA 1
ATOM 4225 C C . ASN A 1 563 ? -19.953 2.189 6.867 1 95.44 563 ASN A C 1
ATOM 4227 O O . ASN A 1 563 ? -19.25 2.113 7.875 1 95.44 563 ASN A O 1
ATOM 4231 N N . ALA A 1 564 ? -20.875 3.062 6.762 1 91.31 564 ALA A N 1
ATOM 4232 C CA . ALA A 1 564 ? -21.422 3.896 7.828 1 91.31 564 ALA A CA 1
ATOM 4233 C C . ALA A 1 564 ? -20.469 5.035 8.18 1 91.31 564 ALA A C 1
ATOM 4235 O O . ALA A 1 564 ? -20.719 5.785 9.125 1 91.31 564 ALA A O 1
ATOM 4236 N N . GLY A 1 565 ? -19.391 5.105 7.48 1 88.38 565 GLY A N 1
ATOM 4237 C CA . GLY A 1 565 ? -18.469 6.215 7.637 1 88.38 565 GLY A CA 1
ATOM 4238 C C . GLY A 1 565 ? -18.594 7.258 6.543 1 88.38 565 GLY A C 1
ATOM 4239 O O . GLY A 1 565 ? -19.656 7.406 5.941 1 88.38 565 GLY A O 1
ATOM 4240 N N . ASN A 1 566 ? -17.5 7.996 6.328 1 87.94 566 ASN A N 1
ATOM 4241 C CA . ASN A 1 566 ? -17.5 9.055 5.32 1 87.94 566 ASN A CA 1
ATOM 4242 C C . ASN A 1 566 ? -17.594 8.477 3.91 1 87.94 566 ASN A C 1
ATOM 4244 O O . ASN A 1 566 ? -16.891 7.527 3.578 1 87.94 566 ASN A O 1
ATOM 4248 N N . ALA A 1 567 ? -18.484 8.992 3.164 1 91.94 567 ALA A N 1
ATOM 4249 C CA . ALA A 1 567 ? -18.484 8.664 1.74 1 91.94 567 ALA A CA 1
ATOM 4250 C C . ALA A 1 567 ? -17.422 9.453 0.992 1 91.94 567 ALA A C 1
ATOM 4252 O O . ALA A 1 567 ? -17.531 10.672 0.825 1 91.94 567 ALA A O 1
ATOM 4253 N N . ILE A 1 568 ? -16.438 8.781 0.514 1 93.94 568 ILE A N 1
ATOM 4254 C CA . ILE A 1 568 ? -15.305 9.445 -0.128 1 93.94 568 ILE A CA 1
ATOM 4255 C C . ILE A 1 568 ? -14.969 8.742 -1.439 1 93.94 568 ILE A C 1
ATOM 4257 O O . ILE A 1 568 ? -14.188 7.789 -1.456 1 93.94 568 ILE A O 1
ATOM 4261 N N . PRO A 1 569 ? -15.43 9.227 -2.545 1 94.25 569 PRO A N 1
ATOM 4262 C CA . PRO A 1 569 ? -15.078 8.648 -3.848 1 94.25 569 PRO A CA 1
ATOM 4263 C C . PRO A 1 569 ? -13.602 8.82 -4.188 1 94.25 569 PRO A C 1
ATOM 4265 O O . PRO A 1 569 ? -12.891 9.57 -3.516 1 94.25 569 PRO A O 1
ATOM 4268 N N . ALA A 1 570 ? -13.188 8.133 -5.25 1 94.62 570 ALA A N 1
ATOM 4269 C CA . ALA A 1 570 ? -11.789 8.188 -5.672 1 94.62 570 ALA A CA 1
ATOM 4270 C C . ALA A 1 570 ? -11.453 9.547 -6.289 1 94.62 570 ALA A C 1
ATOM 4272 O O . ALA A 1 570 ? -12.281 10.125 -6.996 1 94.62 570 ALA A O 1
ATOM 4273 N N . THR A 1 571 ? -10.273 10.047 -6.023 1 95.75 571 THR A N 1
ATOM 4274 C CA . THR A 1 571 ? -9.711 11.234 -6.664 1 95.75 571 THR A CA 1
ATOM 4275 C C . THR A 1 571 ? -8.508 10.867 -7.527 1 95.75 571 THR A C 1
ATOM 4277 O O . THR A 1 571 ? -7.582 10.203 -7.059 1 95.75 571 THR A O 1
ATOM 4280 N N . ARG A 1 572 ? -8.555 11.266 -8.773 1 95.06 572 ARG A N 1
ATOM 4281 C CA . ARG A 1 572 ? -7.457 11.047 -9.703 1 95.06 572 ARG A CA 1
ATOM 4282 C C . ARG A 1 572 ? -7.188 12.297 -10.531 1 95.06 572 ARG A C 1
ATOM 4284 O O . ARG A 1 572 ? -8.109 13.055 -10.844 1 95.06 572 ARG A O 1
ATOM 4291 N N . GLY A 1 573 ? -5.906 12.508 -10.836 1 96.56 573 GLY A N 1
ATOM 4292 C CA . GLY A 1 573 ? -5.57 13.602 -11.727 1 96.56 573 GLY A CA 1
ATOM 4293 C C . GLY A 1 573 ? -4.086 13.703 -12.023 1 96.56 573 GLY A C 1
ATOM 4294 O O . GLY A 1 573 ? -3.279 12.984 -11.422 1 96.56 573 GLY A O 1
ATOM 4295 N N . ASP A 1 574 ? -3.809 14.453 -12.992 1 96.88 574 ASP A N 1
ATOM 4296 C CA . ASP A 1 574 ? -2.428 14.719 -13.383 1 96.88 574 ASP A CA 1
ATOM 4297 C C . ASP A 1 574 ? -2.309 16.078 -14.078 1 96.88 574 ASP A C 1
ATOM 4299 O O . ASP A 1 574 ? -3.309 16.641 -14.531 1 96.88 574 ASP A O 1
ATOM 4303 N N . PHE A 1 575 ? -1.142 16.609 -14.102 1 97.31 575 PHE A N 1
ATOM 4304 C CA . PHE A 1 575 ? -0.814 17.781 -14.914 1 97.31 575 PHE A CA 1
ATOM 4305 C C . PHE A 1 575 ? 0.682 17.844 -15.195 1 97.31 575 PHE A C 1
ATOM 4307 O O . PHE A 1 575 ? 1.466 17.109 -14.578 1 97.31 575 PHE A O 1
ATOM 4314 N N . ASP A 1 576 ? 1.061 18.594 -16.156 1 97.75 576 ASP A N 1
ATOM 4315 C CA . ASP A 1 576 ? 2.459 18.922 -16.406 1 97.75 576 ASP A CA 1
ATOM 4316 C C . ASP A 1 576 ? 2.635 20.422 -16.641 1 97.75 576 ASP A C 1
ATOM 4318 O O . ASP A 1 576 ? 1.659 21.141 -16.906 1 97.75 576 ASP A O 1
ATOM 4322 N N . VAL A 1 577 ? 3.824 20.938 -16.531 1 97.94 577 VAL A N 1
ATOM 4323 C CA . VAL A 1 577 ? 4.148 22.359 -16.719 1 97.94 577 VAL A CA 1
ATOM 4324 C C . VAL A 1 577 ? 5.543 22.484 -17.328 1 97.94 577 VAL A C 1
ATOM 4326 O O . VAL A 1 577 ? 6.461 21.75 -16.953 1 97.94 577 VAL A O 1
ATOM 4329 N N . PHE A 1 578 ? 5.68 23.297 -18.297 1 98.12 578 PHE A N 1
ATOM 4330 C CA . PHE A 1 578 ? 6.961 23.734 -18.859 1 98.12 578 PHE A CA 1
ATOM 4331 C C . PHE A 1 578 ? 7.246 25.172 -18.484 1 98.12 578 PHE A C 1
ATOM 4333 O O . PHE A 1 578 ? 6.387 26.047 -18.656 1 98.12 578 PHE A O 1
ATOM 4340 N N . GLU A 1 579 ? 8.438 25.438 -18.031 1 97.69 579 GLU A N 1
ATOM 4341 C CA . GLU A 1 579 ? 8.766 26.766 -17.547 1 97.69 579 GLU A CA 1
ATOM 4342 C C . GLU A 1 579 ? 10.102 27.266 -18.109 1 97.69 579 GLU A C 1
ATOM 4344 O O . GLU A 1 579 ? 11.016 26.469 -18.312 1 97.69 579 GLU A O 1
ATOM 4349 N N . GLY A 1 580 ? 10.195 28.547 -18.359 1 97.75 580 GLY A N 1
ATOM 4350 C CA . GLY A 1 580 ? 11.414 29.266 -18.672 1 97.75 580 GLY A CA 1
ATOM 4351 C C . GLY A 1 580 ? 11.633 30.484 -17.781 1 97.75 580 GLY A C 1
ATOM 4352 O O . GLY A 1 580 ? 10.68 31.156 -17.391 1 97.75 580 GLY A O 1
ATOM 4353 N N . TYR A 1 581 ? 12.883 30.734 -17.422 1 97.12 581 TYR A N 1
ATOM 4354 C CA . TYR A 1 581 ? 13.133 31.875 -16.531 1 97.12 581 TYR A CA 1
ATOM 4355 C C . TYR A 1 581 ? 14.453 32.562 -16.859 1 97.12 581 TYR A C 1
ATOM 4357 O O . TYR A 1 581 ? 15.312 31.953 -17.516 1 97.12 581 TYR A O 1
ATOM 4365 N N . ALA A 1 582 ? 14.602 33.781 -16.359 1 97.06 582 ALA A N 1
ATOM 4366 C CA . ALA A 1 582 ? 15.812 34.594 -16.469 1 97.06 582 ALA A CA 1
ATOM 4367 C C . ALA A 1 582 ? 16.016 35.438 -15.219 1 97.06 582 ALA A C 1
ATOM 4369 O O . ALA A 1 582 ? 15.055 35.938 -14.641 1 97.06 582 ALA A O 1
ATOM 4370 N N . GLU A 1 583 ? 17.234 35.562 -14.758 1 95.69 583 GLU A N 1
ATOM 4371 C CA . GLU A 1 583 ? 17.641 36.375 -13.625 1 95.69 583 GLU A CA 1
ATOM 4372 C C . GLU A 1 583 ? 18.875 37.219 -13.961 1 95.69 583 GLU A C 1
ATOM 4374 O O . GLU A 1 583 ? 19.734 36.781 -14.727 1 95.69 583 GLU A O 1
ATOM 4379 N N . THR A 1 584 ? 18.906 38.438 -13.352 1 94.69 584 THR A N 1
ATOM 4380 C CA . THR A 1 584 ? 20.078 39.281 -13.57 1 94.69 584 THR A CA 1
ATOM 4381 C C . THR A 1 584 ? 20.469 40 -12.281 1 94.69 584 THR A C 1
ATOM 4383 O O . THR A 1 584 ? 19.625 40.219 -11.406 1 94.69 584 THR A O 1
ATOM 4386 N N . ASN A 1 585 ? 21.672 40.219 -12.094 1 93.31 585 ASN A N 1
ATOM 4387 C CA . ASN A 1 585 ? 22.266 41.062 -11.062 1 93.31 585 ASN A CA 1
ATOM 4388 C C . ASN A 1 585 ? 23.141 42.156 -11.656 1 93.31 585 ASN A C 1
ATOM 4390 O O . ASN A 1 585 ? 24.156 41.875 -12.297 1 93.31 585 ASN A O 1
ATOM 4394 N N . VAL A 1 586 ? 22.812 43.406 -11.406 1 95.12 586 VAL A N 1
ATOM 4395 C CA . VAL A 1 586 ? 23.516 44.562 -12.008 1 95.12 586 VAL A CA 1
ATOM 4396 C C . VAL A 1 586 ? 24.172 45.375 -10.922 1 95.12 586 VAL A C 1
ATOM 4398 O O . VAL A 1 586 ? 23.5 46.125 -10.195 1 95.12 586 VAL A O 1
ATOM 4401 N N . PRO A 1 587 ? 25.406 45.312 -10.867 1 94.12 587 PRO A N 1
ATOM 4402 C CA . PRO A 1 587 ? 26.094 46.25 -9.961 1 94.12 587 PRO A CA 1
ATOM 4403 C C . PRO A 1 587 ? 26.062 47.688 -10.477 1 94.12 587 PRO A C 1
ATOM 4405 O O . PRO A 1 587 ? 26.578 47.969 -11.57 1 94.12 587 PRO A O 1
ATOM 4408 N N . ILE A 1 588 ? 25.609 48.594 -9.734 1 95.5 588 ILE A N 1
ATOM 4409 C CA . ILE A 1 588 ? 25.422 49.969 -10.164 1 95.5 588 ILE A CA 1
ATOM 4410 C C . ILE A 1 588 ? 26.562 50.844 -9.641 1 95.5 588 ILE A C 1
ATOM 4412 O O . ILE A 1 588 ? 27.156 51.625 -10.383 1 95.5 588 ILE A O 1
ATOM 4416 N N . LEU A 1 589 ? 26.875 50.719 -8.312 1 95.38 589 LEU A N 1
ATOM 4417 C CA . LEU A 1 589 ? 27.953 51.438 -7.676 1 95.38 589 LEU A CA 1
ATOM 4418 C C . LEU A 1 589 ? 28.812 50.531 -6.809 1 95.38 589 LEU A C 1
ATOM 4420 O O . LEU A 1 589 ? 28.297 49.531 -6.262 1 95.38 589 LEU A O 1
ATOM 4424 N N . ALA A 1 590 ? 30.078 50.875 -6.715 1 93.56 590 ALA A N 1
ATOM 4425 C CA . ALA A 1 590 ? 31 50.125 -5.863 1 93.56 590 ALA A CA 1
ATOM 4426 C C . ALA A 1 590 ? 32.094 51.031 -5.312 1 93.56 590 ALA A C 1
ATOM 4428 O O . ALA A 1 590 ? 32.625 51.875 -6.023 1 93.56 590 ALA A O 1
ATOM 4429 N N . ASP A 1 591 ? 32.312 50.969 -4.09 1 93.25 591 ASP A N 1
ATOM 4430 C CA . ASP A 1 591 ? 33.438 51.562 -3.414 1 93.25 591 ASP A CA 1
ATOM 4431 C C . ASP A 1 591 ? 33.375 53.094 -3.488 1 93.25 591 ASP A C 1
ATOM 4433 O O . ASP A 1 591 ? 34.406 53.75 -3.777 1 93.25 591 ASP A O 1
ATOM 4437 N N . LEU A 1 592 ? 32.281 53.625 -3.381 1 93.56 592 LEU A N 1
ATOM 4438 C CA . LEU A 1 592 ? 32.094 55.062 -3.262 1 93.56 592 LEU A CA 1
ATOM 4439 C C . LEU A 1 592 ? 31.609 55.438 -1.866 1 93.56 592 LEU A C 1
ATOM 4441 O O . LEU A 1 592 ? 31.094 54.594 -1.135 1 93.56 592 LEU A O 1
ATOM 4445 N N . PRO A 1 593 ? 31.938 56.594 -1.492 1 92.12 593 PRO A N 1
ATOM 4446 C CA . PRO A 1 593 ? 31.391 56.969 -0.19 1 92.12 593 PRO A CA 1
ATOM 4447 C C . PRO A 1 593 ? 29.875 56.781 -0.091 1 92.12 593 PRO A C 1
ATOM 4449 O O . PRO A 1 593 ? 29.141 57.219 -0.967 1 92.12 593 PRO A O 1
ATOM 4452 N N . PHE A 1 594 ? 29.438 56.188 0.898 1 93.06 594 PHE A N 1
ATOM 4453 C CA . PHE A 1 594 ? 28.031 55.875 1.189 1 93.06 594 PHE A CA 1
ATOM 4454 C C . PHE A 1 594 ? 27.453 54.938 0.141 1 93.06 594 PHE A C 1
ATOM 4456 O O . PHE A 1 594 ? 26.25 54.875 -0.069 1 93.06 594 PHE A O 1
ATOM 4463 N N . ALA A 1 595 ? 28.359 54.281 -0.594 1 93.75 595 ALA A N 1
ATOM 4464 C CA . ALA A 1 595 ? 27.969 53.281 -1.573 1 93.75 595 ALA A CA 1
ATOM 4465 C C . ALA A 1 595 ? 29.062 52.219 -1.758 1 93.75 595 ALA A C 1
ATOM 4467 O O . ALA A 1 595 ? 29.625 52.094 -2.846 1 93.75 595 ALA A O 1
ATOM 4468 N N . LYS A 1 596 ? 29.344 51.562 -0.704 1 92.75 596 LYS A N 1
ATOM 4469 C CA . LYS A 1 596 ? 30.297 50.469 -0.825 1 92.75 596 LYS A CA 1
ATOM 4470 C C . LYS A 1 596 ? 29.859 49.469 -1.895 1 92.75 596 LYS A C 1
ATOM 4472 O O . LYS A 1 596 ? 30.688 48.875 -2.582 1 92.75 596 LYS A O 1
ATOM 4477 N N . GLN A 1 597 ? 28.609 49.281 -1.844 1 92.31 597 GLN A N 1
ATOM 4478 C CA . GLN A 1 597 ? 28.031 48.438 -2.885 1 92.31 597 GLN A CA 1
ATOM 4479 C C . GLN A 1 597 ? 26.562 48.781 -3.115 1 92.31 597 GLN A C 1
ATOM 4481 O O . GLN A 1 597 ? 25.797 49 -2.158 1 92.31 597 GLN A O 1
ATOM 4486 N N . LEU A 1 598 ? 26.172 48.938 -4.355 1 95.31 598 LEU A N 1
ATOM 4487 C CA . LEU A 1 598 ? 24.766 49.062 -4.773 1 95.31 598 LEU A CA 1
ATOM 4488 C C . LEU A 1 598 ? 24.469 48.156 -5.957 1 95.31 598 LEU A C 1
ATOM 4490 O O . LEU A 1 598 ? 25.031 48.344 -7.043 1 95.31 598 LEU A O 1
ATOM 4494 N N . ASN A 1 599 ? 23.641 47.219 -5.738 1 93.75 599 ASN A N 1
ATOM 4495 C CA . ASN A 1 599 ? 23.266 46.25 -6.777 1 93.75 599 ASN A CA 1
ATOM 4496 C C . ASN A 1 599 ? 21.766 46.25 -7.031 1 93.75 599 ASN A C 1
ATOM 4498 O O . ASN A 1 599 ? 20.969 46.406 -6.098 1 93.75 599 ASN A O 1
ATOM 4502 N N . LEU A 1 600 ? 21.391 46.062 -8.266 1 95.44 600 LEU A N 1
ATOM 4503 C CA . LEU A 1 600 ? 20.016 45.844 -8.664 1 95.44 600 LEU A CA 1
ATOM 4504 C C . LEU A 1 600 ? 19.828 44.438 -9.203 1 95.44 600 LEU A C 1
ATOM 4506 O O . LEU A 1 600 ? 20.688 43.906 -9.922 1 95.44 600 LEU A O 1
ATOM 4510 N N . ARG A 1 601 ? 18.75 43.844 -8.789 1 93.31 601 ARG A N 1
ATOM 4511 C CA . ARG A 1 601 ? 18.469 42.469 -9.219 1 93.31 601 ARG A CA 1
ATOM 4512 C C . ARG A 1 601 ? 17.062 42.375 -9.797 1 93.31 601 ARG A C 1
ATOM 4514 O O . ARG A 1 601 ? 16.156 43.094 -9.367 1 93.31 601 ARG A O 1
ATOM 4521 N N . GLY A 1 602 ? 16.922 41.438 -10.742 1 94.44 602 GLY A N 1
ATOM 4522 C CA . GLY A 1 602 ? 15.633 41.156 -11.336 1 94.44 602 GLY A CA 1
ATOM 4523 C C . GLY A 1 602 ? 15.531 39.719 -11.852 1 94.44 602 GLY A C 1
ATOM 4524 O O . GLY A 1 602 ? 16.516 39.156 -12.312 1 94.44 602 GLY A O 1
ATOM 4525 N N . ALA A 1 603 ? 14.305 39.125 -11.75 1 95.19 603 ALA A N 1
ATOM 4526 C CA . ALA A 1 603 ? 14.031 37.781 -12.297 1 95.19 603 ALA A CA 1
ATOM 4527 C C . ALA A 1 603 ? 12.617 37.719 -12.852 1 95.19 603 ALA A C 1
ATOM 4529 O O . ALA A 1 603 ? 11.703 38.375 -12.352 1 95.19 603 ALA A O 1
ATOM 4530 N N . VAL A 1 604 ? 12.477 36.906 -13.852 1 97.12 604 VAL A N 1
ATOM 4531 C CA . VAL A 1 604 ? 11.164 36.688 -14.438 1 97.12 604 VAL A CA 1
ATOM 4532 C C . VAL A 1 604 ? 11.039 35.188 -14.836 1 97.12 604 VAL A C 1
ATOM 4534 O O . VAL A 1 604 ? 12.023 34.594 -15.242 1 97.12 604 VAL A O 1
ATOM 4537 N N . ARG A 1 605 ? 9.891 34.594 -14.68 1 97.5 605 ARG A N 1
ATOM 4538 C CA . ARG A 1 605 ? 9.609 33.219 -15.016 1 97.5 605 ARG A CA 1
ATOM 4539 C C . ARG A 1 605 ? 8.25 33.062 -15.688 1 97.5 605 ARG A C 1
ATOM 4541 O O . ARG A 1 605 ? 7.258 33.656 -15.219 1 97.5 605 ARG A O 1
ATOM 4548 N N . PHE A 1 606 ? 8.242 32.375 -16.781 1 97.69 606 PHE A N 1
ATOM 4549 C CA . PHE A 1 606 ? 7.023 32 -17.5 1 97.69 606 PHE A CA 1
ATOM 4550 C C . PHE A 1 606 ? 6.723 30.516 -17.344 1 97.69 606 PHE A C 1
ATOM 4552 O O . PHE A 1 606 ? 7.613 29.672 -17.469 1 97.69 606 PHE A O 1
ATOM 4559 N N . SER A 1 607 ? 5.473 30.25 -16.984 1 97.38 607 SER A N 1
ATOM 4560 C CA . SER A 1 607 ? 5.055 28.875 -16.812 1 97.38 607 SER A CA 1
ATOM 4561 C C . SER A 1 607 ? 3.826 28.547 -17.672 1 97.38 607 SER A C 1
ATOM 4563 O O . SER A 1 607 ? 2.867 29.328 -17.703 1 97.38 607 SER A O 1
ATOM 4565 N N . ASP A 1 608 ? 3.855 27.359 -18.344 1 98 608 ASP A N 1
ATOM 4566 C CA . ASP A 1 608 ? 2.717 26.891 -19.125 1 98 608 ASP A CA 1
ATOM 4567 C C . ASP A 1 608 ? 2.176 25.578 -18.562 1 98 608 ASP A C 1
ATOM 4569 O O . ASP A 1 608 ? 2.746 24.5 -18.797 1 98 608 ASP A O 1
ATOM 4573 N N . TYR A 1 609 ? 1.051 25.672 -17.953 1 97.69 609 TYR A N 1
ATOM 4574 C CA . TYR A 1 609 ? 0.423 24.516 -17.312 1 97.69 609 TYR A CA 1
ATOM 4575 C C . TYR A 1 609 ? -0.555 23.844 -18.266 1 97.69 609 TYR A C 1
ATOM 4577 O O . TYR A 1 609 ? -1.265 24.516 -19.031 1 97.69 609 TYR A O 1
ATOM 4585 N N . SER A 1 610 ? -0.695 22.562 -18.188 1 97.69 610 SER A N 1
ATOM 4586 C CA . SER A 1 610 ? -1.694 21.797 -18.938 1 97.69 610 SER A CA 1
ATOM 4587 C C . SER A 1 610 ? -3.096 22.031 -18.375 1 97.69 610 SER A C 1
ATOM 4589 O O . SER A 1 610 ? -4.09 21.719 -19.031 1 97.69 610 SER A O 1
ATOM 4591 N N . THR A 1 611 ? -3.271 22.656 -17.281 1 96.81 611 THR A N 1
ATOM 4592 C CA . THR A 1 611 ? -4.551 22.859 -16.609 1 96.81 611 THR A CA 1
ATOM 4593 C C . THR A 1 611 ? -5.035 24.297 -16.812 1 96.81 611 THR A C 1
ATOM 4595 O O . THR A 1 611 ? -6.043 24.531 -17.484 1 96.81 611 THR A O 1
ATOM 4598 N N . ILE A 1 612 ? -4.297 25.359 -16.391 1 96.31 612 ILE A N 1
ATOM 4599 C CA . ILE A 1 612 ? -4.793 26.719 -16.297 1 96.31 612 ILE A CA 1
ATOM 4600 C C . ILE A 1 612 ? -4.117 27.594 -17.359 1 96.31 612 ILE A C 1
ATOM 4602 O O . ILE A 1 612 ? -4.406 28.781 -17.469 1 96.31 612 ILE A O 1
ATOM 4606 N N . GLY A 1 613 ? -3.225 27.078 -18.078 1 96.69 613 GLY A N 1
ATOM 4607 C CA . GLY A 1 613 ? -2.545 27.859 -19.094 1 96.69 613 GLY A CA 1
ATOM 4608 C C . GLY A 1 613 ? -1.329 28.594 -18.578 1 96.69 613 GLY A C 1
ATOM 4609 O O . GLY A 1 613 ? -0.625 28.109 -17.703 1 96.69 613 GLY A O 1
ATOM 4610 N N . THR A 1 614 ? -1.069 29.766 -19.078 1 96.88 614 THR A N 1
ATOM 4611 C CA . THR A 1 614 ? 0.199 30.453 -18.875 1 96.88 614 THR A CA 1
ATOM 4612 C C . THR A 1 614 ? 0.115 31.375 -17.656 1 96.88 614 THR A C 1
ATOM 4614 O O . THR A 1 614 ? -0.895 32.062 -17.453 1 96.88 614 THR A O 1
ATOM 4617 N N . THR A 1 615 ? 1.117 31.359 -16.859 1 96.56 615 THR A N 1
ATOM 4618 C CA . THR A 1 615 ? 1.277 32.281 -15.734 1 96.56 615 THR A CA 1
ATOM 4619 C C . THR A 1 615 ? 2.65 32.938 -15.758 1 96.56 615 THR A C 1
ATOM 4621 O O . THR A 1 615 ? 3.566 32.438 -16.422 1 96.56 615 THR A O 1
ATOM 4624 N N . THR A 1 616 ? 2.766 34.125 -15.016 1 96.56 616 THR A N 1
ATOM 4625 C CA . THR A 1 616 ? 4.023 34.844 -14.961 1 96.56 616 THR A CA 1
ATOM 4626 C C . THR A 1 616 ? 4.359 35.219 -13.523 1 96.56 616 THR A C 1
ATOM 4628 O O . THR A 1 616 ? 3.484 35.688 -12.773 1 96.56 616 THR A O 1
ATOM 4631 N N . SER A 1 617 ? 5.512 35.094 -13.125 1 96.75 617 SER A N 1
ATOM 4632 C CA . SER A 1 617 ? 6.062 35.562 -11.852 1 96.75 617 SER A CA 1
ATOM 4633 C C . SER A 1 617 ? 7.297 36.438 -12.07 1 96.75 617 SER A C 1
ATOM 4635 O O . SER A 1 617 ? 8.023 36.25 -13.055 1 96.75 617 SER A O 1
ATOM 4637 N N . TRP A 1 618 ? 7.547 37.344 -11.156 1 96.12 618 TRP A N 1
ATOM 4638 C CA . TRP A 1 618 ? 8.727 38.188 -11.266 1 96.12 618 TRP A CA 1
ATOM 4639 C C . TRP A 1 618 ? 9.148 38.75 -9.906 1 96.12 618 TRP A C 1
ATOM 4641 O O . TRP A 1 618 ? 8.344 38.75 -8.961 1 96.12 618 TRP A O 1
ATOM 4651 N N . ASN A 1 619 ? 10.328 39.125 -9.703 1 93.25 619 ASN A N 1
ATOM 4652 C CA . ASN A 1 619 ? 10.812 39.906 -8.562 1 93.25 619 ASN A CA 1
ATOM 4653 C C . ASN A 1 619 ? 11.844 40.938 -9 1 93.25 619 ASN A C 1
ATOM 4655 O O . ASN A 1 619 ? 12.594 40.719 -9.945 1 93.25 619 ASN A O 1
ATOM 4659 N N . ILE A 1 620 ? 11.836 42.094 -8.391 1 94.94 620 ILE A N 1
ATOM 4660 C CA . ILE A 1 620 ? 12.789 43.188 -8.547 1 94.94 620 ILE A CA 1
ATOM 4661 C C . ILE A 1 620 ? 13.25 43.656 -7.176 1 94.94 620 ILE A C 1
ATOM 4663 O O . ILE A 1 620 ? 12.453 43.719 -6.234 1 94.94 620 ILE A O 1
ATOM 4667 N N . GLY A 1 621 ? 14.516 43.875 -7.09 1 93 621 GLY A N 1
ATOM 4668 C CA . GLY A 1 621 ? 15.023 44.312 -5.801 1 93 621 GLY A CA 1
ATOM 4669 C C . GLY A 1 621 ? 16.359 45.031 -5.898 1 93 621 GLY A C 1
ATOM 4670 O O . GLY A 1 621 ? 16.953 45.094 -6.969 1 93 621 GLY A O 1
ATOM 4671 N N . GLY A 1 622 ? 16.734 45.594 -4.785 1 92.69 622 GLY A N 1
ATOM 4672 C CA . GLY A 1 622 ? 18 46.281 -4.645 1 92.69 622 GLY A CA 1
ATOM 4673 C C . GLY A 1 622 ? 18.688 46.031 -3.316 1 92.69 622 GLY A C 1
ATOM 4674 O O . GLY A 1 622 ? 18.016 45.812 -2.297 1 92.69 622 GLY A O 1
ATOM 4675 N N . GLU A 1 623 ? 19.938 45.969 -3.379 1 92.88 623 GLU A N 1
ATOM 4676 C CA . GLU A 1 623 ? 20.781 45.875 -2.191 1 92.88 623 GLU A CA 1
ATOM 4677 C C . GLU A 1 623 ? 21.75 47.062 -2.105 1 92.88 623 GLU A C 1
ATOM 4679 O O . GLU A 1 623 ? 22.453 47.375 -3.074 1 92.88 623 GLU A O 1
ATOM 4684 N N . TRP A 1 624 ? 21.781 47.688 -0.913 1 94.81 624 TRP A N 1
ATOM 4685 C CA . TRP A 1 624 ? 22.609 48.875 -0.726 1 94.81 624 TRP A CA 1
ATOM 4686 C C . TRP A 1 624 ? 23.438 48.75 0.541 1 94.81 624 TRP A C 1
ATOM 4688 O O . TRP A 1 624 ? 22.906 48.594 1.638 1 94.81 624 TRP A O 1
ATOM 4698 N N . GLN A 1 625 ? 24.656 48.781 0.344 1 94.56 625 GLN A N 1
ATOM 4699 C CA . GLN A 1 625 ? 25.609 48.812 1.451 1 94.56 625 GLN A CA 1
ATOM 4700 C C . GLN A 1 625 ? 26.344 50.156 1.501 1 94.56 625 GLN A C 1
ATOM 4702 O O . GLN A 1 625 ? 27.391 50.344 0.87 1 94.56 625 GLN A O 1
ATOM 4707 N N . PRO A 1 626 ? 25.891 51.031 2.322 1 94.81 626 PRO A N 1
ATOM 4708 C CA . PRO A 1 626 ? 26.531 52.344 2.379 1 94.81 626 PRO A CA 1
ATOM 4709 C C . PRO A 1 626 ? 27.906 52.312 3.041 1 94.81 626 PRO A C 1
ATOM 4711 O O . PRO A 1 626 ? 28.828 53.031 2.619 1 94.81 626 PRO A O 1
ATOM 4714 N N . ILE A 1 627 ? 27.891 51.469 4.105 1 92.88 627 ILE A N 1
ATOM 4715 C CA . ILE A 1 627 ? 29.141 51.25 4.824 1 92.88 627 ILE A CA 1
ATOM 4716 C C . ILE A 1 627 ? 29.312 49.75 5.102 1 92.88 627 ILE A C 1
ATOM 4718 O O . ILE A 1 627 ? 28.391 48.969 4.887 1 92.88 627 ILE A O 1
ATOM 4722 N N . ASP A 1 628 ? 30.453 49.438 5.621 1 87.81 628 ASP A N 1
ATOM 4723 C CA . ASP A 1 628 ? 30.766 48 5.809 1 87.81 628 ASP A CA 1
ATOM 4724 C C . ASP A 1 628 ? 29.859 47.375 6.875 1 87.81 628 ASP A C 1
ATOM 4726 O O . ASP A 1 628 ? 29.562 46.188 6.82 1 87.81 628 ASP A O 1
ATOM 4730 N N . ASP A 1 629 ? 29.266 48.156 7.758 1 89.69 629 ASP A N 1
ATOM 4731 C CA . ASP A 1 629 ? 28.625 47.688 8.961 1 89.69 629 ASP A CA 1
ATOM 4732 C C . ASP A 1 629 ? 27.141 47.375 8.703 1 89.69 629 ASP A C 1
ATOM 4734 O O . ASP A 1 629 ? 26.5 46.688 9.492 1 89.69 629 ASP A O 1
ATOM 4738 N N . ILE A 1 630 ? 26.609 47.938 7.648 1 92.75 630 ILE A N 1
ATOM 4739 C CA . ILE A 1 630 ? 25.172 47.812 7.48 1 92.75 630 ILE A CA 1
ATOM 4740 C C . ILE A 1 630 ? 24.828 47.625 6 1 92.75 630 ILE A C 1
ATOM 4742 O O . ILE A 1 630 ? 25.422 48.281 5.137 1 92.75 630 ILE A O 1
ATOM 4746 N N . ARG A 1 631 ? 24 46.688 5.695 1 93.19 631 ARG A N 1
ATOM 4747 C CA . ARG A 1 631 ? 23.469 46.438 4.363 1 93.19 631 ARG A CA 1
ATOM 4748 C C . ARG A 1 631 ? 21.953 46.531 4.363 1 93.19 631 ARG A C 1
ATOM 4750 O O . ARG A 1 631 ? 21.297 45.969 5.242 1 93.19 631 ARG A O 1
ATOM 4757 N N . PHE A 1 632 ? 21.375 47.25 3.396 1 95 632 PHE A N 1
ATOM 4758 C CA . PHE A 1 632 ? 19.938 47.344 3.23 1 95 632 PHE A CA 1
ATOM 4759 C C . PHE A 1 632 ? 19.469 46.531 2.014 1 95 632 PHE A C 1
ATOM 4761 O O . PHE A 1 632 ? 20.203 46.438 1.025 1 95 632 PHE A O 1
ATOM 4768 N N . ARG A 1 633 ? 18.312 46 2.1 1 93 633 ARG A N 1
ATOM 4769 C CA . ARG A 1 633 ? 17.734 45.312 0.958 1 93 633 ARG A CA 1
ATOM 4770 C C . ARG A 1 633 ? 16.25 45.625 0.812 1 93 633 ARG A C 1
ATOM 4772 O O . ARG A 1 633 ? 15.547 45.812 1.81 1 93 633 ARG A O 1
ATOM 4779 N N . VAL A 1 634 ? 15.781 45.688 -0.363 1 94.94 634 VAL A N 1
ATOM 4780 C CA . VAL A 1 634 ? 14.375 45.875 -0.717 1 94.94 634 VAL A CA 1
ATOM 4781 C C . VAL A 1 634 ? 14.031 44.969 -1.902 1 94.94 634 VAL A C 1
ATOM 4783 O O . VAL A 1 634 ? 14.789 44.906 -2.875 1 94.94 634 VAL A O 1
ATOM 4786 N N . ILE A 1 635 ? 12.93 44.156 -1.766 1 93.88 635 ILE A N 1
ATOM 4787 C CA . ILE A 1 635 ? 12.5 43.281 -2.84 1 93.88 635 ILE A CA 1
ATOM 4788 C C . ILE A 1 635 ? 10.992 43.375 -3.033 1 93.88 635 ILE A C 1
ATOM 4790 O O . ILE A 1 635 ? 10.234 43.312 -2.064 1 93.88 635 ILE A O 1
ATOM 4794 N N . ARG A 1 636 ? 10.523 43.562 -4.191 1 95.5 636 ARG A N 1
ATOM 4795 C CA . ARG A 1 636 ? 9.133 43.406 -4.625 1 95.5 636 ARG A CA 1
ATOM 4796 C C . ARG A 1 636 ? 8.961 42.219 -5.539 1 95.5 636 ARG A C 1
ATOM 4798 O O . ARG A 1 636 ? 9.734 42.031 -6.48 1 95.5 636 ARG A O 1
ATOM 4805 N N . ALA A 1 637 ? 7.934 41.469 -5.199 1 95.31 637 ALA A N 1
ATOM 4806 C CA . ALA A 1 637 ? 7.805 40.25 -5.98 1 95.31 637 ALA A CA 1
ATOM 4807 C C . ALA A 1 637 ? 6.336 39.906 -6.223 1 95.31 637 ALA A C 1
ATOM 4809 O O . ALA A 1 637 ? 5.469 40.281 -5.43 1 95.31 637 ALA A O 1
ATOM 4810 N N . GLN A 1 638 ? 6.098 39.281 -7.332 1 96.12 638 GLN A N 1
ATOM 4811 C CA . GLN A 1 638 ? 4.852 38.562 -7.609 1 96.12 638 GLN A CA 1
ATOM 4812 C C . GLN A 1 638 ? 5.086 37.062 -7.789 1 96.12 638 GLN A C 1
ATOM 4814 O O . GLN A 1 638 ? 5.828 36.656 -8.688 1 96.12 638 GLN A O 1
ATOM 4819 N N . SER A 1 639 ? 4.496 36.344 -6.969 1 95.75 639 SER A N 1
ATOM 4820 C CA . SER A 1 639 ? 4.539 34.875 -7.051 1 95.75 639 SER A CA 1
ATOM 4821 C C . SER A 1 639 ? 3.199 34.312 -7.496 1 95.75 639 SER A C 1
ATOM 4823 O O . SER A 1 639 ? 2.172 35 -7.418 1 95.75 639 SER A O 1
ATOM 4825 N N . VAL A 1 640 ? 3.26 33.094 -8 1 95.06 640 VAL A N 1
ATOM 4826 C CA . VAL A 1 640 ? 2.029 32.438 -8.438 1 95.06 640 VAL A CA 1
ATOM 4827 C C . VAL A 1 640 ? 1.984 31.016 -7.898 1 95.06 640 VAL A C 1
ATOM 4829 O O . VAL A 1 640 ? 3.027 30.406 -7.637 1 95.06 640 VAL A O 1
ATOM 4832 N N . ARG A 1 641 ? 0.801 30.469 -7.691 1 95.62 641 ARG A N 1
ATOM 4833 C CA . ARG A 1 641 ? 0.546 29.062 -7.402 1 95.62 641 ARG A CA 1
ATOM 4834 C C . ARG A 1 641 ? -0.63 28.547 -8.219 1 95.62 641 ARG A C 1
ATOM 4836 O O . ARG A 1 641 ? -1.719 29.125 -8.195 1 95.62 641 ARG A O 1
ATOM 4843 N N . ALA A 1 642 ? -0.361 27.594 -8.945 1 96.38 642 ALA A N 1
ATOM 4844 C CA . ALA A 1 642 ? -1.442 26.891 -9.641 1 96.38 642 ALA A CA 1
ATOM 4845 C C . ALA A 1 642 ? -2.178 25.938 -8.695 1 96.38 642 ALA A C 1
ATOM 4847 O O . ALA A 1 642 ? -1.609 25.484 -7.707 1 96.38 642 ALA A O 1
ATOM 4848 N N . PRO A 1 643 ? -3.461 25.703 -8.977 1 96.44 643 PRO A N 1
ATOM 4849 C CA . PRO A 1 643 ? -4.16 24.703 -8.164 1 96.44 643 PRO A CA 1
ATOM 4850 C C . PRO A 1 643 ? -3.521 23.328 -8.25 1 96.44 643 PRO A C 1
ATOM 4852 O O . PRO A 1 643 ? -3.014 22.938 -9.305 1 96.44 643 PRO A O 1
ATOM 4855 N N . ASN A 1 644 ? -3.527 22.609 -7.176 1 96.62 644 ASN A N 1
ATOM 4856 C CA . ASN A 1 644 ? -3.018 21.25 -7.195 1 96.62 644 ASN A CA 1
ATOM 4857 C C . ASN A 1 644 ? -4.094 20.25 -7.613 1 96.62 644 ASN A C 1
ATOM 4859 O O . ASN A 1 644 ? -5.211 20.641 -7.961 1 96.62 644 ASN A O 1
ATOM 4863 N N . ILE A 1 645 ? -3.785 18.969 -7.633 1 97.44 645 ILE A N 1
ATOM 4864 C CA . ILE A 1 645 ? -4.641 17.922 -8.195 1 97.44 645 ILE A CA 1
ATOM 4865 C C . ILE A 1 645 ? -5.898 17.766 -7.34 1 97.44 645 ILE A C 1
ATOM 4867 O O . ILE A 1 645 ? -7.008 17.656 -7.867 1 97.44 645 ILE A O 1
ATOM 4871 N N . SER A 1 646 ? -5.828 17.75 -6.066 1 96.62 646 SER A N 1
ATOM 4872 C CA . SER A 1 646 ? -6.984 17.609 -5.188 1 96.62 646 SER A CA 1
ATOM 4873 C C . SER A 1 646 ? -7.922 18.797 -5.305 1 96.62 646 SER A C 1
ATOM 4875 O O . SER A 1 646 ? -9.148 18.641 -5.312 1 96.62 646 SER A O 1
ATOM 4877 N N . GLU A 1 647 ? -7.363 19.969 -5.363 1 96.12 647 GLU A N 1
ATOM 4878 C CA . GLU A 1 647 ? -8.172 21.188 -5.484 1 96.12 647 GLU A CA 1
ATOM 4879 C C . GLU A 1 647 ? -8.961 21.188 -6.793 1 96.12 647 GLU A C 1
ATOM 4881 O O . GLU A 1 647 ? -10.102 21.656 -6.832 1 96.12 647 GLU A O 1
ATOM 4886 N N . LEU A 1 648 ? -8.336 20.688 -7.828 1 97.5 648 LEU A N 1
ATOM 4887 C CA . LEU A 1 648 ? -8.961 20.688 -9.141 1 97.5 648 LEU A CA 1
ATOM 4888 C C . LEU A 1 648 ? -9.969 19.547 -9.266 1 97.5 648 LEU A C 1
ATOM 4890 O O . LEU A 1 648 ? -11.07 19.734 -9.781 1 97.5 648 LEU A O 1
ATOM 4894 N N . TYR A 1 649 ? -9.625 18.359 -8.727 1 96.94 649 TYR A N 1
ATOM 4895 C CA . TYR A 1 649 ? -10.305 17.188 -9.258 1 96.94 649 TYR A CA 1
ATOM 4896 C C . TYR A 1 649 ? -10.992 16.406 -8.141 1 96.94 649 TYR A C 1
ATOM 4898 O O . TYR A 1 649 ? -11.656 15.391 -8.398 1 96.94 649 TYR A O 1
ATOM 4906 N N . SER A 1 650 ? -10.898 16.75 -6.891 1 95.5 650 SER A N 1
ATOM 4907 C CA . SER A 1 650 ? -11.578 16.016 -5.828 1 95.5 650 SER A CA 1
ATOM 4908 C C . SER A 1 650 ? -13.086 16 -6.047 1 95.5 650 SER A C 1
ATOM 4910 O O . SER A 1 650 ? -13.711 17.062 -6.164 1 95.5 650 SER A O 1
ATOM 4912 N N . PRO A 1 651 ? -13.656 14.867 -6.109 1 95.12 651 PRO A N 1
ATOM 4913 C CA . PRO A 1 651 ? -15.117 14.805 -6.066 1 95.12 651 PRO A CA 1
ATOM 4914 C C . PRO A 1 651 ? -15.68 15.156 -4.691 1 95.12 651 PRO A C 1
ATOM 4916 O O . PRO A 1 651 ? -14.93 15.297 -3.727 1 95.12 651 PRO A O 1
ATOM 4919 N N . PRO A 1 652 ? -17 15.383 -4.656 1 93.94 652 PRO A N 1
ATOM 4920 C CA . PRO A 1 652 ? -17.578 15.625 -3.328 1 93.94 652 PRO A CA 1
ATOM 4921 C C . PRO A 1 652 ? -17.219 14.531 -2.324 1 93.94 652 PRO A C 1
ATOM 4923 O O . PRO A 1 652 ? -17.578 13.367 -2.518 1 93.94 652 PRO A O 1
ATOM 4926 N N . SER A 1 653 ? -16.5 14.898 -1.329 1 93.69 653 SER A N 1
ATOM 4927 C CA . SER A 1 653 ? -16.062 13.992 -0.275 1 93.69 653 SER A CA 1
ATOM 4928 C C . SER A 1 653 ? -16.672 14.367 1.071 1 93.69 653 SER A C 1
ATOM 4930 O O . SER A 1 653 ? -16.531 15.508 1.522 1 93.69 653 SER A O 1
ATOM 4932 N N . GLN A 1 654 ? -17.25 13.43 1.696 1 91.31 654 GLN A N 1
ATOM 4933 C CA . GLN A 1 654 ? -18.016 13.688 2.916 1 91.31 654 GLN A CA 1
ATOM 4934 C C . GLN A 1 654 ? -17.078 14.008 4.082 1 91.31 654 GLN A C 1
ATOM 4936 O O . GLN A 1 654 ? -16.016 13.398 4.215 1 91.31 654 GLN A O 1
ATOM 4941 N N . ASN A 1 655 ? -17.438 14.914 4.82 1 88.25 655 ASN A N 1
ATOM 4942 C CA . ASN A 1 655 ? -16.75 15.328 6.039 1 88.25 655 ASN A CA 1
ATOM 4943 C C . ASN A 1 655 ? -17.734 15.672 7.148 1 88.25 655 ASN A C 1
ATOM 4945 O O . ASN A 1 655 ? -18.938 15.812 6.898 1 88.25 655 ASN A O 1
ATOM 4949 N N . TYR A 1 656 ? -17.266 15.719 8.375 1 83 656 TYR A N 1
ATOM 4950 C CA . TYR A 1 656 ? -18.031 16.125 9.547 1 83 656 TYR A CA 1
ATOM 4951 C C . TYR A 1 656 ? -17.328 17.266 10.289 1 83 656 TYR A C 1
ATOM 4953 O O . TYR A 1 656 ? -16.547 17.016 11.219 1 83 656 TYR A O 1
ATOM 4961 N N . PRO A 1 657 ? -17.719 18.438 9.891 1 80.94 657 PRO A N 1
ATOM 4962 C CA . PRO A 1 657 ? -17.031 19.578 10.508 1 80.94 657 PRO A CA 1
ATOM 4963 C C . PRO A 1 657 ? -17.438 19.797 11.961 1 80.94 657 PRO A C 1
ATOM 4965 O O . PRO A 1 657 ? -18.578 19.484 12.344 1 80.94 657 PRO A O 1
ATOM 4968 N N . THR A 1 658 ? -16.547 20.359 12.734 1 72.75 658 THR A N 1
ATOM 4969 C CA . THR A 1 658 ? -16.828 20.656 14.133 1 72.75 658 THR A CA 1
ATOM 4970 C C . THR A 1 658 ? -16.922 22.172 14.344 1 72.75 658 THR A C 1
ATOM 4972 O O . THR A 1 658 ? -16.406 22.953 13.539 1 72.75 658 THR A O 1
ATOM 4975 N N . GLY A 1 659 ? -17.656 22.578 15.273 1 69.88 659 GLY A N 1
ATOM 4976 C CA . GLY A 1 659 ? -17.641 23.953 15.742 1 69.88 659 GLY A CA 1
ATOM 4977 C C . GLY A 1 659 ? -18.562 24.859 14.953 1 69.88 659 GLY A C 1
ATOM 4978 O O . GLY A 1 659 ? -18.469 26.094 15.039 1 69.88 659 GLY A O 1
ATOM 4979 N N . LEU A 1 660 ? -19.484 24.297 14.195 1 80.19 660 LEU A N 1
ATOM 4980 C CA . LEU A 1 660 ? -20.422 25.125 13.445 1 80.19 660 LEU A CA 1
ATOM 4981 C C . LEU A 1 660 ? -21.547 25.625 14.359 1 80.19 660 LEU A C 1
ATOM 4983 O O . LEU A 1 660 ? -22.016 24.875 15.227 1 80.19 660 LEU A O 1
ATOM 4987 N N . ILE A 1 661 ? -21.875 26.812 14.117 1 81.31 661 ILE A N 1
ATOM 4988 C CA . ILE A 1 661 ? -23 27.406 14.852 1 81.31 661 ILE A CA 1
ATOM 4989 C C . ILE A 1 661 ? -24.188 27.609 13.906 1 81.31 661 ILE A C 1
ATOM 4991 O O . ILE A 1 661 ? -24.078 28.312 12.906 1 81.31 661 ILE A O 1
ATOM 4995 N N . ASP A 1 662 ? -25.297 27.078 14.234 1 91.31 662 ASP A N 1
ATOM 4996 C CA . ASP A 1 662 ? -26.547 27.25 13.484 1 91.31 662 ASP A CA 1
ATOM 4997 C C . ASP A 1 662 ? -27.203 28.578 13.82 1 91.31 662 ASP A C 1
ATOM 4999 O O . ASP A 1 662 ? -27.641 28.797 14.953 1 91.31 662 ASP A O 1
ATOM 5003 N N . PRO A 1 663 ? -27.359 29.469 12.836 1 90.81 663 PRO A N 1
ATOM 5004 C CA . PRO A 1 663 ? -27.953 30.781 13.094 1 90.81 663 PRO A CA 1
ATOM 5005 C C . PRO A 1 663 ? -29.422 30.688 13.516 1 90.81 663 PRO A C 1
ATOM 5007 O O . PRO A 1 663 ? -29.969 31.656 14.055 1 90.81 663 PRO A O 1
ATOM 5010 N N . CYS A 1 664 ? -30 29.609 13.312 1 94.69 664 CYS A N 1
ATOM 5011 C CA . CYS A 1 664 ? -31.438 29.5 13.539 1 94.69 664 CYS A CA 1
ATOM 5012 C C . CYS A 1 664 ? -31.734 29.094 14.977 1 94.69 664 CYS A C 1
ATOM 5014 O O . CYS A 1 664 ? -32.875 29.188 15.43 1 94.69 664 CYS A O 1
ATOM 5016 N N . VAL A 1 665 ? -30.766 28.625 15.664 1 91.94 665 VAL A N 1
ATOM 5017 C CA . VAL A 1 665 ? -31 28.188 17.031 1 91.94 665 VAL A CA 1
ATOM 5018 C C . VAL A 1 665 ? -31.562 29.344 17.859 1 91.94 665 VAL A C 1
ATOM 5020 O O . VAL A 1 665 ? -31.062 30.469 17.781 1 91.94 665 VAL A O 1
ATOM 5023 N N . GLY A 1 666 ? -32.688 29.172 18.625 1 91.12 666 GLY A N 1
ATOM 5024 C CA . GLY A 1 666 ? -33.312 30.156 19.5 1 91.12 666 GLY A CA 1
ATOM 5025 C C . GLY A 1 666 ? -34.375 30.984 18.797 1 91.12 666 GLY A C 1
ATOM 5026 O O . GLY A 1 666 ? -35.125 31.719 19.453 1 91.12 666 GLY A O 1
ATOM 5027 N N . ILE A 1 667 ? -34.438 30.875 17.547 1 95.25 667 ILE A N 1
ATOM 5028 C CA . ILE A 1 667 ? -35.469 31.609 16.797 1 95.25 667 ILE A CA 1
ATOM 5029 C C . ILE A 1 667 ? -36.844 31.031 17.109 1 95.25 667 ILE A C 1
ATOM 5031 O O . ILE A 1 667 ? -37.062 29.828 17.078 1 95.25 667 ILE A O 1
ATOM 5035 N N . GLY A 1 668 ? -37.781 31.859 17.438 1 95.5 668 GLY A N 1
ATOM 5036 C CA . GLY A 1 668 ? -39.156 31.469 17.703 1 95.5 668 GLY A CA 1
ATOM 5037 C C . GLY A 1 668 ? -40.094 31.75 16.547 1 95.5 668 GLY A C 1
ATOM 5038 O O . GLY A 1 668 ? -39.625 32 15.43 1 95.5 668 GLY A O 1
ATOM 5039 N N . ALA A 1 669 ? -41.438 31.688 16.906 1 95.38 669 ALA A N 1
ATOM 5040 C CA . ALA A 1 669 ? -42.469 31.875 15.883 1 95.38 669 ALA A CA 1
ATOM 5041 C C . ALA A 1 669 ? -42.438 33.281 15.305 1 95.38 669 ALA A C 1
ATOM 5043 O O . ALA A 1 669 ? -42.844 33.5 14.164 1 95.38 669 ALA A O 1
ATOM 5044 N N . THR A 1 670 ? -42.031 34.125 16.156 1 94.06 670 THR A N 1
ATOM 5045 C CA . THR A 1 670 ? -41.844 35.531 15.75 1 94.06 670 THR A CA 1
ATOM 5046 C C . THR A 1 670 ? -40.469 36.031 16.234 1 94.06 670 THR A C 1
ATOM 5048 O O . THR A 1 670 ? -39.781 35.344 16.984 1 94.06 670 THR A O 1
ATOM 5051 N N . GLY A 1 671 ? -40.062 37.125 15.633 1 92.38 671 GLY A N 1
ATOM 5052 C CA . GLY A 1 671 ? -38.812 37.75 16.078 1 92.38 671 GLY A CA 1
ATOM 5053 C C . GLY A 1 671 ? -37.594 37.25 15.289 1 92.38 671 GLY A C 1
ATOM 5054 O O . GLY A 1 671 ? -37.75 36.562 14.281 1 92.38 671 GLY A O 1
ATOM 5055 N N . GLY A 1 672 ? -36.375 37.781 15.609 1 91.5 672 GLY A N 1
ATOM 5056 C CA . GLY A 1 672 ? -35.125 37.375 15.008 1 91.5 672 GLY A CA 1
ATOM 5057 C C . GLY A 1 672 ? -34.75 38.188 13.766 1 91.5 672 GLY A C 1
ATOM 5058 O O . GLY A 1 672 ? -33.812 37.844 13.055 1 91.5 672 GLY A O 1
ATOM 5059 N N . GLY A 1 673 ? -35.562 39.219 13.484 1 93.94 673 GLY A N 1
ATOM 5060 C CA . GLY A 1 673 ? -35.25 40.062 12.344 1 93.94 673 GLY A CA 1
ATOM 5061 C C . GLY A 1 673 ? -35.125 39.281 11.039 1 93.94 673 GLY A C 1
ATOM 5062 O O . GLY A 1 673 ? -35.938 38.375 10.773 1 93.94 673 GLY A O 1
ATOM 5063 N N . VAL A 1 674 ? -34.156 39.594 10.289 1 94.12 674 VAL A N 1
ATOM 5064 C CA . VAL A 1 674 ? -33.938 39 8.977 1 94.12 674 VAL A CA 1
ATOM 5065 C C . VAL A 1 674 ? -33.562 37.531 9.141 1 94.12 674 VAL A C 1
ATOM 5067 O O . VAL A 1 674 ? -34 36.688 8.352 1 94.12 674 VAL A O 1
ATOM 5070 N N . ILE A 1 675 ? -32.75 37.219 10.086 1 94.62 675 ILE A N 1
ATOM 5071 C CA . ILE A 1 675 ? -32.344 35.844 10.344 1 94.62 675 ILE A CA 1
ATOM 5072 C C . ILE A 1 675 ? -33.594 35 10.641 1 94.62 675 ILE A C 1
ATOM 5074 O O . ILE A 1 675 ? -33.719 33.875 10.117 1 94.62 675 ILE A O 1
ATOM 5078 N N . GLY A 1 676 ? -34.406 35.531 11.508 1 95.75 676 GLY A N 1
ATOM 5079 C CA . GLY A 1 676 ? -35.656 34.812 11.844 1 95.75 676 GLY A CA 1
ATOM 5080 C C . GLY A 1 676 ? -36.531 34.531 10.633 1 95.75 676 GLY A C 1
ATOM 5081 O O . GLY A 1 676 ? -37.062 33.438 10.5 1 95.75 676 GLY A O 1
ATOM 5082 N N . GLU A 1 677 ? -36.656 35.531 9.828 1 95.25 677 GLU A N 1
ATOM 5083 C CA . GLU A 1 677 ? -37.469 35.375 8.625 1 95.25 677 GLU A CA 1
ATOM 5084 C C . GLU A 1 677 ? -36.906 34.312 7.707 1 95.25 677 GLU A C 1
ATOM 5086 O O . GLU A 1 677 ? -37.688 33.5 7.156 1 95.25 677 GLU A O 1
ATOM 5091 N N . ASN A 1 678 ? -35.594 34.344 7.52 1 96.25 678 ASN A N 1
ATOM 5092 C CA . ASN A 1 678 ? -34.969 33.375 6.625 1 96.25 678 ASN A CA 1
ATOM 5093 C C . ASN A 1 678 ? -35 31.984 7.207 1 96.25 678 ASN A C 1
ATOM 5095 O O . ASN A 1 678 ? -35.125 31 6.465 1 96.25 678 ASN A O 1
ATOM 5099 N N . CYS A 1 679 ? -34.844 31.875 8.492 1 96.88 679 CYS A N 1
ATOM 5100 C CA . CYS A 1 679 ? -34.938 30.578 9.148 1 96.88 679 CYS A CA 1
ATOM 5101 C C . CYS A 1 679 ? -36.344 29.984 8.977 1 96.88 679 CYS A C 1
ATOM 5103 O O . CYS A 1 679 ? -36.469 28.797 8.688 1 96.88 679 CYS A O 1
ATOM 5105 N N . ARG A 1 680 ? -37.344 30.766 9.078 1 96.44 680 ARG A N 1
ATOM 5106 C CA . ARG A 1 680 ? -38.719 30.312 9.062 1 96.44 680 ARG A CA 1
ATOM 5107 C C . ARG A 1 680 ? -39.156 29.938 7.652 1 96.44 680 ARG A C 1
ATOM 5109 O O . ARG A 1 680 ? -40.25 29.422 7.457 1 96.44 680 ARG A O 1
ATOM 5116 N N . ARG A 1 681 ? -38.281 30.078 6.699 1 93.94 681 ARG A N 1
ATOM 5117 C CA . ARG A 1 681 ? -38.594 29.641 5.344 1 93.94 681 ARG A CA 1
ATOM 5118 C C . ARG A 1 681 ? -38.438 28.141 5.211 1 93.94 681 ARG A C 1
ATOM 5120 O O . ARG A 1 681 ? -38.938 27.531 4.254 1 93.94 681 ARG A O 1
ATOM 5127 N N . ASP A 1 682 ? -37.656 27.562 6.035 1 94.5 682 ASP A N 1
ATOM 5128 C CA . ASP A 1 682 ? -37.469 26.125 6.016 1 94.5 682 ASP A CA 1
ATOM 5129 C C . ASP A 1 682 ? -38.562 25.391 6.781 1 94.5 682 ASP A C 1
ATOM 5131 O O . ASP A 1 682 ? -38.781 25.656 7.965 1 94.5 682 ASP A O 1
ATOM 5135 N N . PRO A 1 683 ? -39.188 24.484 6.168 1 92.5 683 PRO A N 1
ATOM 5136 C CA . PRO A 1 683 ? -40.281 23.781 6.84 1 92.5 683 PRO A CA 1
ATOM 5137 C C . PRO A 1 683 ? -39.812 23.016 8.07 1 92.5 683 PRO A C 1
ATOM 5139 O O . PRO A 1 683 ? -40.594 22.875 9.039 1 92.5 683 PRO A O 1
ATOM 5142 N N . GLY A 1 684 ? -38.656 22.438 8.023 1 93.94 684 GLY A N 1
ATOM 5143 C CA . GLY A 1 684 ? -38.125 21.75 9.195 1 93.94 684 GLY A CA 1
ATOM 5144 C C . GLY A 1 684 ? -37.969 22.672 10.383 1 93.94 684 GLY A C 1
ATOM 5145 O O . GLY A 1 684 ? -38.25 22.297 11.523 1 93.94 684 GLY A O 1
ATOM 5146 N N . VAL A 1 685 ? -37.5 23.891 10.18 1 95.81 685 VAL A N 1
ATOM 5147 C CA . VAL A 1 685 ? -37.344 24.891 11.234 1 95.81 685 VAL A CA 1
ATOM 5148 C C . VAL A 1 685 ? -38.688 25.25 11.828 1 95.81 685 VAL A C 1
ATOM 5150 O O . VAL A 1 685 ? -38.844 25.359 13.047 1 95.81 685 VAL A O 1
ATOM 5153 N N . LEU A 1 686 ? -39.656 25.406 10.984 1 95.12 686 LEU A N 1
ATOM 5154 C CA . LEU A 1 686 ? -41 25.719 11.445 1 95.12 686 LEU A CA 1
ATOM 5155 C C . LEU A 1 686 ? -41.531 24.609 12.328 1 95.12 686 LEU A C 1
ATOM 5157 O O . LEU A 1 686 ? -42.188 24.875 13.344 1 95.12 686 LEU A O 1
ATOM 5161 N N . SER A 1 687 ? -41.219 23.422 11.898 1 94.06 687 SER A N 1
ATOM 5162 C CA . SER A 1 687 ? -41.656 22.281 12.688 1 94.06 687 SER A CA 1
ATOM 5163 C C . SER A 1 687 ? -40.969 22.266 14.055 1 94.06 687 SER A C 1
ATOM 5165 O O . SER A 1 687 ? -41.594 21.875 15.055 1 94.06 687 SER A O 1
ATOM 5167 N N . ASN A 1 688 ? -39.812 22.531 14.086 1 94.94 688 ASN A N 1
ATOM 5168 C CA . ASN A 1 688 ? -39.062 22.609 15.336 1 94.94 688 ASN A CA 1
ATOM 5169 C C . ASN A 1 688 ? -39.625 23.688 16.266 1 94.94 688 ASN A C 1
ATOM 5171 O O . ASN A 1 688 ? -39.781 23.453 17.469 1 94.94 688 ASN A O 1
ATOM 5175 N N . ILE A 1 689 ? -39.969 24.844 15.766 1 95.88 689 ILE A N 1
ATOM 5176 C CA . ILE A 1 689 ? -40.562 25.953 16.516 1 95.88 689 ILE A CA 1
ATOM 5177 C C . ILE A 1 689 ? -41.906 25.547 17.078 1 95.88 689 ILE A C 1
ATOM 5179 O O . ILE A 1 689 ? -42.219 25.828 18.234 1 95.88 689 ILE A O 1
ATOM 5183 N N . ALA A 1 690 ? -42.656 24.938 16.297 1 94.12 690 ALA A N 1
ATOM 5184 C CA . ALA A 1 690 ? -43.969 24.5 16.703 1 94.12 690 ALA A CA 1
ATOM 5185 C C . ALA A 1 690 ? -43.875 23.531 17.875 1 94.12 690 ALA A C 1
ATOM 5187 O O . ALA A 1 690 ? -44.719 23.562 18.781 1 94.12 690 ALA A O 1
ATOM 5188 N N . ALA A 1 691 ? -42.906 22.703 17.844 1 90.25 691 ALA A N 1
ATOM 5189 C CA . ALA A 1 691 ? -42.781 21.656 18.844 1 90.25 691 ALA A CA 1
ATOM 5190 C C . ALA A 1 691 ? -42.156 22.188 20.125 1 90.25 691 ALA A C 1
ATOM 5192 O O . ALA A 1 691 ? -42.5 21.734 21.219 1 90.25 691 ALA A O 1
ATOM 5193 N N . ASN A 1 692 ? -41.25 23.156 20.031 1 93.38 692 ASN A N 1
ATOM 5194 C CA . ASN A 1 692 ? -40.438 23.516 21.188 1 93.38 692 ASN A CA 1
ATOM 5195 C C . ASN A 1 692 ? -40.594 24.984 21.562 1 93.38 692 ASN A C 1
ATOM 5197 O O . ASN A 1 692 ? -40.031 25.438 22.562 1 93.38 692 ASN A O 1
ATOM 5201 N N . GLY A 1 693 ? -41.312 25.734 20.781 1 94.75 693 GLY A N 1
ATOM 5202 C CA . GLY A 1 693 ? -41.438 27.172 20.984 1 94.75 693 GLY A CA 1
ATOM 5203 C C . GLY A 1 693 ? -40.344 27.969 20.312 1 94.75 693 GLY A C 1
ATOM 5204 O O . GLY A 1 693 ? -40.562 29.125 19.953 1 94.75 693 GLY A O 1
ATOM 5205 N N . LYS A 1 694 ? -39.188 27.453 20.25 1 95.88 694 LYS A N 1
ATOM 5206 C CA . LYS A 1 694 ? -38.031 27.969 19.547 1 95.88 694 LYS A CA 1
ATOM 5207 C C . LYS A 1 694 ? -37.156 26.828 19.016 1 95.88 694 LYS A C 1
ATOM 5209 O O . LYS A 1 694 ? -37.25 25.688 19.469 1 95.88 694 LYS A O 1
ATOM 5214 N N . VAL A 1 695 ? -36.406 27.172 18.031 1 95.56 695 VAL A N 1
ATOM 5215 C CA . VAL A 1 695 ? -35.531 26.141 17.484 1 95.56 695 VAL A CA 1
ATOM 5216 C C . VAL A 1 695 ? -34.594 25.609 18.578 1 95.56 695 VAL A C 1
ATOM 5218 O O . VAL A 1 695 ? -33.812 26.359 19.141 1 95.56 695 VAL A O 1
ATOM 5221 N N . THR A 1 696 ? -34.719 24.406 18.875 1 91.38 696 THR A N 1
ATOM 5222 C CA . THR A 1 696 ? -33.938 23.703 19.875 1 91.38 696 THR A CA 1
ATOM 5223 C C . THR A 1 696 ? -33.25 22.469 19.266 1 91.38 696 THR A C 1
ATOM 5225 O O . THR A 1 696 ? -33.906 21.672 18.594 1 91.38 696 THR A O 1
ATOM 5228 N N . LEU A 1 697 ? -31.938 22.422 19.484 1 88.69 697 LEU A N 1
ATOM 5229 C CA . LEU A 1 697 ? -31.156 21.312 18.938 1 88.69 697 LEU A CA 1
ATOM 5230 C C . LEU A 1 697 ? -30.625 20.422 20.047 1 88.69 697 LEU A C 1
ATOM 5232 O O . LEU A 1 697 ? -30.281 20.906 21.125 1 88.69 697 LEU A O 1
ATOM 5236 N N . THR A 1 698 ? -30.531 19.109 19.766 1 80.19 698 THR A N 1
ATOM 5237 C CA . THR A 1 698 ? -29.859 18.172 20.656 1 80.19 698 THR A CA 1
ATOM 5238 C C . THR A 1 698 ? -28.359 18.172 20.422 1 80.19 698 THR A C 1
ATOM 5240 O O . THR A 1 698 ? -27.875 18.766 19.469 1 80.19 698 THR A O 1
ATOM 5243 N N . GLN A 1 699 ? -27.578 17.5 21.391 1 76.5 699 GLN A N 1
ATOM 5244 C CA . GLN A 1 699 ? -26.141 17.344 21.203 1 76.5 699 GLN A CA 1
ATOM 5245 C C . GLN A 1 699 ? -25.828 16.578 19.922 1 76.5 699 GLN A C 1
ATOM 5247 O O . GLN A 1 699 ? -24.859 16.906 19.219 1 76.5 699 GLN A O 1
ATOM 5252 N N . SER A 1 700 ? -26.594 15.57 19.609 1 76.25 700 SER A N 1
ATOM 5253 C CA . SER A 1 700 ? -26.391 14.781 18.391 1 76.25 700 SER A CA 1
ATOM 5254 C C . SER A 1 700 ? -26.578 15.641 17.141 1 76.25 700 SER A C 1
ATOM 5256 O O . SER A 1 700 ? -25.922 15.406 16.125 1 76.25 700 SER A O 1
ATOM 5258 N N . ASP A 1 701 ? -27.531 16.562 17.219 1 84.44 701 ASP A N 1
ATOM 5259 C CA . ASP A 1 701 ? -27.781 17.453 16.094 1 84.44 701 ASP A CA 1
ATOM 5260 C C . ASP A 1 701 ? -26.578 18.328 15.812 1 84.44 701 ASP A C 1
ATOM 5262 O O . ASP A 1 701 ? -26.219 18.562 14.648 1 84.44 701 ASP A O 1
ATOM 5266 N N . VAL A 1 702 ? -25.938 18.781 16.812 1 79.19 702 VAL A N 1
ATOM 5267 C CA . VAL A 1 702 ? -24.828 19.734 16.719 1 79.19 702 VAL A CA 1
ATOM 5268 C C . VAL A 1 702 ? -23.578 19.016 16.234 1 79.19 702 VAL A C 1
ATOM 5270 O O . VAL A 1 702 ? -22.812 19.531 15.422 1 79.19 702 VAL A O 1
ATOM 5273 N N . GLN A 1 703 ? -23.438 17.844 16.719 1 73.44 703 GLN A N 1
ATOM 5274 C CA . GLN A 1 703 ? -22.203 17.109 16.422 1 73.44 703 GLN A CA 1
ATOM 5275 C C . GLN A 1 703 ? -22.344 16.344 15.109 1 73.44 703 GLN A C 1
ATOM 5277 O O . GLN A 1 703 ? -21.344 15.906 14.539 1 73.44 703 GLN A O 1
ATOM 5282 N N . GLY A 1 704 ? -23.5 16.188 14.602 1 78 704 GLY A N 1
ATOM 5283 C CA . GLY A 1 704 ? -23.734 15.305 13.469 1 78 704 GLY A CA 1
ATOM 5284 C C . GLY A 1 704 ? -23.828 16.047 12.148 1 78 704 GLY A C 1
ATOM 5285 O O . GLY A 1 704 ? -24.125 15.445 11.109 1 78 704 GLY A O 1
ATOM 5286 N N . VAL A 1 705 ? -23.484 17.344 12.164 1 87.62 705 VAL A N 1
ATOM 5287 C CA . VAL A 1 705 ? -23.547 18.094 10.914 1 87.62 705 VAL A CA 1
ATOM 5288 C C . VAL A 1 705 ? -22.516 17.562 9.93 1 87.62 705 VAL A C 1
ATOM 5290 O O . VAL A 1 705 ? -21.344 17.391 10.289 1 87.62 705 VAL A O 1
ATOM 5293 N N . SER A 1 706 ? -22.953 17.203 8.758 1 90.31 706 SER A N 1
ATOM 5294 C CA . SER A 1 706 ? -22.062 16.703 7.719 1 90.31 706 SER A CA 1
ATOM 5295 C C . SER A 1 706 ? -21.938 17.703 6.574 1 90.31 706 SER A C 1
ATOM 5297 O O . SER A 1 706 ? -22.453 18.828 6.664 1 90.31 706 SER A O 1
ATOM 5299 N N . GLY A 1 707 ? -21.266 17.328 5.586 1 93.12 707 GLY A N 1
ATOM 5300 C CA . GLY A 1 707 ? -21.109 18.094 4.355 1 93.12 707 GLY A CA 1
ATOM 5301 C C . GLY A 1 707 ? -20.031 17.531 3.445 1 93.12 707 GLY A C 1
ATOM 5302 O O . GLY A 1 707 ? -19.281 16.656 3.844 1 93.12 707 GLY A O 1
ATOM 5303 N N . PHE A 1 708 ? -20 18.016 2.258 1 94 708 PHE A N 1
ATOM 5304 C CA . PHE A 1 708 ? -19.047 17.531 1.277 1 94 708 PHE A CA 1
ATOM 5305 C C . PHE A 1 708 ? -18.031 18.609 0.919 1 94 708 PHE A C 1
ATOM 5307 O O . PHE A 1 708 ? -18.391 19.781 0.772 1 94 708 PHE A O 1
ATOM 5314 N N . ASP A 1 709 ? -16.797 18.234 0.927 1 93.88 709 ASP A N 1
ATOM 5315 C CA . ASP A 1 709 ? -15.727 19.047 0.355 1 93.88 709 ASP A CA 1
ATOM 5316 C C . ASP A 1 709 ? -15.57 18.781 -1.14 1 93.88 709 ASP A C 1
ATOM 5318 O O . ASP A 1 709 ? -15.516 17.625 -1.564 1 93.88 709 ASP A O 1
ATOM 5322 N N . LEU A 1 710 ? -15.523 19.844 -1.915 1 94.56 710 LEU A N 1
ATOM 5323 C CA . LEU A 1 710 ? -15.516 19.672 -3.365 1 94.56 710 LEU A CA 1
ATOM 5324 C C . LEU A 1 710 ? -14.32 20.391 -3.984 1 94.56 710 LEU A C 1
ATOM 5326 O O . LEU A 1 710 ? -14 21.516 -3.615 1 94.56 710 LEU A O 1
ATOM 5330 N N . GLY A 1 711 ? -13.664 19.656 -4.938 1 95.38 711 GLY A N 1
ATOM 5331 C CA . GLY A 1 711 ? -12.758 20.359 -5.832 1 95.38 711 GLY A CA 1
ATOM 5332 C C . GLY A 1 711 ? -13.484 21.234 -6.844 1 95.38 711 GLY A C 1
ATOM 5333 O O . GLY A 1 711 ? -14.711 21.281 -6.859 1 95.38 711 GLY A O 1
ATOM 5334 N N . ASN A 1 712 ? -12.727 21.984 -7.617 1 96.19 712 ASN A N 1
ATOM 5335 C CA . ASN A 1 712 ? -13.25 22.891 -8.641 1 96.19 712 ASN A CA 1
ATOM 5336 C C . ASN A 1 712 ? -12.344 22.938 -9.867 1 96.19 712 ASN A C 1
ATOM 5338 O O . ASN A 1 712 ? -11.281 23.562 -9.836 1 96.19 712 ASN A O 1
ATOM 5342 N N . PRO A 1 713 ? -12.711 22.25 -10.922 1 95.5 713 PRO A N 1
ATOM 5343 C CA . PRO A 1 713 ? -11.852 22.188 -12.109 1 95.5 713 PRO A CA 1
ATOM 5344 C C . PRO A 1 713 ? -11.68 23.531 -12.797 1 95.5 713 PRO A C 1
ATOM 5346 O O . PRO A 1 713 ? -10.852 23.672 -13.695 1 95.5 713 PRO A O 1
ATOM 5349 N N . ASN A 1 714 ? -12.422 24.578 -12.32 1 94.69 714 ASN A N 1
ATOM 5350 C CA . ASN A 1 714 ? -12.367 25.891 -12.961 1 94.69 714 ASN A CA 1
ATOM 5351 C C . ASN A 1 714 ? -11.453 26.844 -12.203 1 94.69 714 ASN A C 1
ATOM 5353 O O . ASN A 1 714 ? -11.469 28.047 -12.453 1 94.69 714 ASN A O 1
ATOM 5357 N N . LEU A 1 715 ? -10.75 26.344 -11.281 1 96.56 715 LEU A N 1
ATOM 5358 C CA . LEU A 1 715 ? -9.82 27.188 -10.531 1 96.56 715 LEU A CA 1
ATOM 5359 C C . LEU A 1 715 ? -8.75 27.766 -11.453 1 96.56 715 LEU A C 1
ATOM 5361 O O . LEU A 1 715 ? -8.406 27.156 -12.469 1 96.56 715 LEU A O 1
ATOM 5365 N N . SER A 1 716 ? -8.297 28.906 -11.102 1 95.69 716 SER A N 1
ATOM 5366 C CA . SER A 1 716 ? -7.145 29.547 -11.727 1 95.69 716 SER A CA 1
ATOM 5367 C C . SER A 1 716 ? -6.023 29.766 -10.711 1 95.69 716 SER A C 1
ATOM 5369 O O . SER A 1 716 ? -6.117 29.328 -9.57 1 95.69 716 SER A O 1
ATOM 5371 N N . GLU A 1 717 ? -4.973 30.438 -11.188 1 96.06 717 GLU A N 1
ATOM 5372 C CA . GLU A 1 717 ? -3.836 30.656 -10.297 1 96.06 717 GLU A CA 1
ATOM 5373 C C . GLU A 1 717 ? -4.152 31.734 -9.25 1 96.06 717 GLU A C 1
ATOM 5375 O O . GLU A 1 717 ? -4.977 32.625 -9.492 1 96.06 717 GLU A O 1
ATOM 5380 N N . GLU A 1 718 ? -3.557 31.594 -8.125 1 96 718 GLU A N 1
ATOM 5381 C CA . GLU A 1 718 ? -3.502 32.719 -7.191 1 96 718 GLU A CA 1
ATOM 5382 C C . GLU A 1 718 ? -2.229 33.531 -7.387 1 96 718 GLU A C 1
ATOM 5384 O O . GLU A 1 718 ? -1.209 33 -7.836 1 96 718 GLU A O 1
ATOM 5389 N N . LYS A 1 719 ? -2.262 34.75 -7.004 1 95.62 719 LYS A N 1
ATOM 5390 C CA . LYS A 1 719 ? -1.122 35.656 -7.156 1 95.62 719 LYS A CA 1
ATOM 5391 C C . LYS A 1 719 ? -0.723 36.281 -5.816 1 95.62 719 LYS A C 1
ATOM 5393 O O . LYS A 1 719 ? -1.543 36.906 -5.148 1 95.62 719 LYS A O 1
ATOM 5398 N N . GLY A 1 720 ? 0.457 36.031 -5.438 1 95.44 720 GLY A N 1
ATOM 5399 C CA . GLY A 1 720 ? 1.009 36.594 -4.223 1 95.44 720 GLY A CA 1
ATOM 5400 C C . GLY A 1 720 ? 1.9 37.812 -4.488 1 95.44 720 GLY A C 1
ATOM 5401 O O . GLY A 1 720 ? 2.93 37.688 -5.16 1 95.44 720 GLY A O 1
ATOM 5402 N N . LYS A 1 721 ? 1.542 38.906 -3.99 1 95.88 721 LYS A N 1
ATOM 5403 C CA . LYS A 1 721 ? 2.354 40.125 -4.055 1 95.88 721 LYS A CA 1
ATOM 5404 C C . LYS A 1 721 ? 3.049 40.406 -2.723 1 95.88 721 LYS A C 1
ATOM 5406 O O . LYS A 1 721 ? 2.398 40.469 -1.677 1 95.88 721 LYS A O 1
ATOM 5411 N N . SER A 1 722 ? 4.328 40.594 -2.807 1 94.81 722 SER A N 1
ATOM 5412 C CA . SER A 1 722 ? 5.043 40.719 -1.539 1 94.81 722 SER A CA 1
ATOM 5413 C C . SER A 1 722 ? 6.062 41.844 -1.577 1 94.81 722 SER A C 1
ATOM 5415 O O . SER A 1 722 ? 6.555 42.219 -2.646 1 94.81 722 SER A O 1
ATOM 5417 N N . TRP A 1 723 ? 6.289 42.438 -0.419 1 94.88 723 TRP A N 1
ATOM 5418 C CA . TRP A 1 723 ? 7.375 43.375 -0.117 1 94.88 723 TRP A CA 1
ATOM 5419 C C . TRP A 1 723 ? 8.25 42.812 1.006 1 94.88 723 TRP A C 1
ATOM 5421 O O . TRP A 1 723 ? 7.75 42.312 2 1 94.88 723 TRP A O 1
ATOM 5431 N N . THR A 1 724 ? 9.492 42.938 0.789 1 94 724 THR A N 1
ATOM 5432 C CA . THR A 1 724 ? 10.461 42.688 1.851 1 94 724 THR A CA 1
ATOM 5433 C C . THR A 1 724 ? 11.461 43.812 1.959 1 94 724 THR A C 1
ATOM 5435 O O . THR A 1 724 ? 12.094 44.188 0.968 1 94 724 THR A O 1
ATOM 5438 N N . ILE A 1 725 ? 11.578 44.406 3.084 1 95.81 725 ILE A N 1
ATOM 5439 C CA . ILE A 1 725 ? 12.547 45.438 3.396 1 95.81 725 ILE A CA 1
ATOM 5440 C C . ILE A 1 725 ? 13.352 45.062 4.629 1 95.81 725 ILE A C 1
ATOM 5442 O O . ILE A 1 725 ? 12.781 44.719 5.676 1 95.81 725 ILE A O 1
ATOM 5446 N N . GLY A 1 726 ? 14.594 45 4.406 1 94.25 726 GLY A N 1
ATOM 5447 C CA . GLY A 1 726 ? 15.367 44.531 5.531 1 94.25 726 GLY A CA 1
ATOM 5448 C C . GLY A 1 726 ? 16.719 45.188 5.66 1 94.25 726 GLY A C 1
ATOM 5449 O O . GLY A 1 726 ? 17.156 45.938 4.77 1 94.25 726 GLY A O 1
ATOM 5450 N N . ALA A 1 727 ? 17.344 44.969 6.777 1 94.81 727 ALA A N 1
ATOM 5451 C CA . ALA A 1 727 ? 18.703 45.438 7.09 1 94.81 727 ALA A CA 1
ATOM 5452 C C . ALA A 1 727 ? 19.516 44.344 7.777 1 94.81 727 ALA A C 1
ATOM 5454 O O . ALA A 1 727 ? 18.984 43.594 8.602 1 94.81 727 ALA A O 1
ATOM 5455 N N . VAL A 1 728 ? 20.703 44.25 7.316 1 92.56 728 VAL A N 1
ATOM 5456 C CA . VAL A 1 728 ? 21.672 43.344 7.961 1 92.56 728 VAL A CA 1
ATOM 5457 C C . VAL A 1 728 ? 22.781 44.188 8.617 1 92.56 728 VAL A C 1
ATOM 5459 O O . VAL A 1 728 ? 23.438 44.969 7.949 1 92.56 728 VAL A O 1
ATOM 5462 N N . ILE A 1 729 ? 22.922 43.969 9.852 1 93.06 729 ILE A N 1
ATOM 5463 C CA . ILE A 1 729 ? 23.875 44.75 10.633 1 93.06 729 ILE A CA 1
ATOM 5464 C C . ILE A 1 729 ? 24.984 43.844 11.133 1 93.06 729 ILE A C 1
ATOM 5466 O O . ILE A 1 729 ? 24.734 42.906 11.891 1 93.06 729 ILE A O 1
ATOM 5470 N N . THR A 1 730 ? 26.141 44.094 10.695 1 90.06 730 THR A N 1
ATOM 5471 C CA . THR A 1 730 ? 27.344 43.375 11.125 1 90.06 730 THR A CA 1
ATOM 5472 C C . THR A 1 730 ? 28.438 44.375 11.531 1 90.06 730 THR A C 1
ATOM 5474 O O . THR A 1 730 ? 29.359 44.656 10.758 1 90.06 730 THR A O 1
ATOM 5477 N N . PRO A 1 731 ? 28.422 44.719 12.773 1 87 731 PRO A N 1
ATOM 5478 C CA . PRO A 1 731 ? 29.375 45.75 13.203 1 87 731 PRO A CA 1
ATOM 5479 C C . PRO A 1 731 ? 30.828 45.312 13.078 1 87 731 PRO A C 1
ATOM 5481 O O . PRO A 1 731 ? 31.141 44.156 13.359 1 87 731 PRO A O 1
ATOM 5484 N N . THR A 1 732 ? 31.656 46.188 12.641 1 80.69 732 THR A N 1
ATOM 5485 C CA . THR A 1 732 ? 33.062 45.875 12.492 1 80.69 732 THR A CA 1
ATOM 5486 C C . THR A 1 732 ? 33.875 46.344 13.711 1 80.69 732 THR A C 1
ATOM 5488 O O . THR A 1 732 ? 35.062 46.031 13.852 1 80.69 732 THR A O 1
ATOM 5491 N N . ILE A 1 733 ? 33.188 47 14.594 1 79.38 733 ILE A N 1
ATOM 5492 C CA . ILE A 1 733 ? 33.875 47.438 15.812 1 79.38 733 ILE A CA 1
ATOM 5493 C C . ILE A 1 733 ? 34.219 46.188 16.656 1 79.38 733 ILE A C 1
ATOM 5495 O O . ILE A 1 733 ? 33.406 45.281 16.797 1 79.38 733 ILE A O 1
ATOM 5499 N N . GLU A 1 734 ? 35.344 46.156 17.109 1 69.25 734 GLU A N 1
ATOM 5500 C CA . GLU A 1 734 ? 35.938 45 17.812 1 69.25 734 GLU A CA 1
ATOM 5501 C C . GLU A 1 734 ? 35.031 44.562 18.938 1 69.25 734 GLU A C 1
ATOM 5503 O O . GLU A 1 734 ? 34.844 43.344 19.141 1 69.25 734 GLU A O 1
ATOM 5508 N N . ALA A 1 735 ? 34.438 45.531 19.625 1 70.56 735 ALA A N 1
ATOM 5509 C CA . ALA A 1 735 ? 33.594 45.188 20.781 1 70.56 735 ALA A CA 1
ATOM 5510 C C . ALA A 1 735 ? 32.344 44.438 20.375 1 70.56 735 ALA A C 1
ATOM 5512 O O . ALA A 1 735 ? 31.75 43.719 21.172 1 70.56 735 ALA A O 1
ATOM 5513 N N . LEU A 1 736 ? 32.031 44.531 19.141 1 79.31 736 LEU A N 1
ATOM 5514 C CA . LEU A 1 736 ? 30.766 43.938 18.672 1 79.31 736 LEU A CA 1
ATOM 5515 C C . LEU A 1 736 ? 31 43.062 17.453 1 79.31 736 LEU A C 1
ATOM 5517 O O . LEU A 1 736 ? 30.078 42.812 16.688 1 79.31 736 LEU A O 1
ATOM 5521 N N . SER A 1 737 ? 32.188 42.562 17.281 1 76 737 SER A N 1
ATOM 5522 C CA . SER A 1 737 ? 32.5 41.812 16.062 1 76 737 SER A CA 1
ATOM 5523 C C . SER A 1 737 ? 31.844 40.438 16.062 1 76 737 SER A C 1
ATOM 5525 O O . SER A 1 737 ? 31.672 39.844 15 1 76 737 SER A O 1
ATOM 5527 N N . ALA A 1 738 ? 31.5 40.062 17.172 1 81.5 738 ALA A N 1
ATOM 5528 C CA . ALA A 1 738 ? 30.891 38.75 17.25 1 81.5 738 ALA A CA 1
ATOM 5529 C C . ALA A 1 738 ? 29.359 38.844 17.25 1 81.5 738 ALA A C 1
ATOM 5531 O O . ALA A 1 738 ? 28.672 37.844 17.516 1 81.5 738 ALA A O 1
ATOM 5532 N N . PHE A 1 739 ? 28.938 40.031 16.922 1 88.06 739 PHE A N 1
ATOM 5533 C CA . PHE A 1 739 ? 27.516 40.281 16.938 1 88.06 739 PHE A CA 1
ATOM 5534 C C . PHE A 1 739 ? 26.984 40.5 15.516 1 88.06 739 PHE A C 1
ATOM 5536 O O . PHE A 1 739 ? 27.641 41.094 14.68 1 88.06 739 PHE A O 1
ATOM 5543 N N . SER A 1 740 ? 25.812 39.906 15.211 1 90.31 740 SER A N 1
ATOM 5544 C CA . SER A 1 740 ? 25.109 40.188 13.961 1 90.31 740 SER A CA 1
ATOM 5545 C C . SER A 1 740 ? 23.594 40.25 14.195 1 90.31 740 SER A C 1
ATOM 5547 O O . SER A 1 740 ? 23.062 39.531 15.039 1 90.31 740 SER A O 1
ATOM 5549 N N . MET A 1 741 ? 22.922 41.156 13.484 1 92.5 741 MET A N 1
ATOM 5550 C CA . MET A 1 741 ? 21.484 41.344 13.617 1 92.5 741 MET A CA 1
ATOM 5551 C C . MET A 1 741 ? 20.828 41.531 12.25 1 92.5 741 MET A C 1
ATOM 5553 O O . MET A 1 741 ? 21.391 42.219 11.391 1 92.5 741 MET A O 1
ATOM 5557 N N . THR A 1 742 ? 19.812 40.844 12.023 1 92.62 742 THR A N 1
ATOM 5558 C CA . THR A 1 742 ? 19 41.031 10.828 1 92.62 742 THR A CA 1
ATOM 5559 C C . THR A 1 742 ? 17.578 41.469 11.203 1 92.62 742 THR A C 1
ATOM 5561 O O . THR A 1 742 ? 16.969 40.875 12.109 1 92.62 742 THR A O 1
ATOM 5564 N N . VAL A 1 743 ? 17.062 42.469 10.578 1 95.31 743 VAL A N 1
ATOM 5565 C CA . VAL A 1 743 ? 15.688 42.938 10.727 1 95.31 743 VAL A CA 1
ATOM 5566 C C . VAL A 1 743 ? 15.008 43 9.359 1 95.31 743 VAL A C 1
ATOM 5568 O O . VAL A 1 743 ? 15.477 43.656 8.453 1 95.31 743 VAL A O 1
ATOM 5571 N N . ASP A 1 744 ? 13.906 42.312 9.242 1 95 744 ASP A N 1
ATOM 5572 C CA . ASP A 1 744 ? 13.219 42.25 7.957 1 95 744 ASP A CA 1
ATOM 5573 C C . ASP A 1 744 ? 11.727 42.5 8.117 1 95 744 ASP A C 1
ATOM 5575 O O . ASP A 1 744 ? 11.031 41.75 8.828 1 95 744 ASP A O 1
ATOM 5579 N N . TYR A 1 745 ? 11.266 43.5 7.488 1 96.69 745 TYR A N 1
ATOM 5580 C CA . TYR A 1 745 ? 9.828 43.719 7.332 1 96.69 745 TYR A CA 1
ATOM 5581 C C . TYR A 1 745 ? 9.281 42.906 6.156 1 96.69 745 TYR A C 1
ATOM 5583 O O . TYR A 1 745 ? 9.875 42.906 5.07 1 96.69 745 TYR A O 1
ATOM 5591 N N . PHE A 1 746 ? 8.195 42.188 6.387 1 95.5 746 PHE A N 1
ATOM 5592 C CA . PHE A 1 746 ? 7.57 41.438 5.309 1 95.5 746 PHE A CA 1
ATOM 5593 C C . PHE A 1 746 ? 6.105 41.844 5.156 1 95.5 746 PHE A C 1
ATOM 5595 O O . PHE A 1 746 ? 5.434 42.156 6.141 1 95.5 746 PHE A O 1
ATOM 5602 N N . ASN A 1 747 ? 5.66 41.812 3.916 1 96.38 747 ASN A N 1
ATOM 5603 C CA . ASN A 1 747 ? 4.262 41.969 3.52 1 96.38 747 ASN A CA 1
ATOM 5604 C C . ASN A 1 747 ? 3.908 41.062 2.342 1 96.38 747 ASN A C 1
ATOM 5606 O O . ASN A 1 747 ? 4.559 41.094 1.297 1 96.38 747 ASN A O 1
ATOM 5610 N N . VAL A 1 748 ? 2.934 40.188 2.576 1 96 748 VAL A N 1
ATOM 5611 C CA . VAL A 1 748 ? 2.484 39.281 1.531 1 96 748 VAL A CA 1
ATOM 5612 C C . VAL A 1 748 ? 0.967 39.375 1.382 1 96 748 VAL A C 1
ATOM 5614 O O . VAL A 1 748 ? 0.229 39.219 2.355 1 96 748 VAL A O 1
ATOM 5617 N N . LYS A 1 749 ? 0.505 39.625 0.234 1 95.69 749 LYS A N 1
ATOM 5618 C CA . LYS A 1 749 ? -0.913 39.625 -0.111 1 95.69 749 LYS A CA 1
ATOM 5619 C C . LYS A 1 749 ? -1.19 38.656 -1.267 1 95.69 749 LYS A C 1
ATOM 5621 O O . LYS A 1 749 ? -0.628 38.812 -2.354 1 95.69 749 LYS A O 1
ATOM 5626 N N . ILE A 1 750 ? -2.016 37.75 -0.991 1 95.94 750 ILE A N 1
ATOM 5627 C CA . ILE A 1 750 ? -2.395 36.781 -2.012 1 95.94 750 ILE A CA 1
ATOM 5628 C C . ILE A 1 750 ? -3.773 37.125 -2.568 1 95.94 750 ILE A C 1
ATOM 5630 O O . ILE A 1 750 ? -4.762 37.156 -1.833 1 95.94 750 ILE A O 1
ATOM 5634 N N . GLU A 1 751 ? -3.812 37.406 -3.811 1 94.5 751 GLU A N 1
ATOM 5635 C CA . GLU A 1 751 ? -5.059 37.656 -4.52 1 94.5 751 GLU A CA 1
ATOM 5636 C C . GLU A 1 751 ? -5.582 36.438 -5.227 1 94.5 751 GLU A C 1
ATOM 5638 O O . GLU A 1 751 ? -4.801 35.562 -5.637 1 94.5 751 GLU A O 1
ATOM 5643 N N . ASP A 1 752 ? -6.914 36.344 -5.324 1 93.75 752 ASP A N 1
ATOM 5644 C CA . ASP A 1 752 ? -7.562 35.188 -5.918 1 93.75 752 ASP A CA 1
ATOM 5645 C C . ASP A 1 752 ? -7.121 33.906 -5.223 1 93.75 752 ASP A C 1
ATOM 5647 O O . ASP A 1 752 ? -6.777 32.906 -5.883 1 93.75 752 ASP A O 1
ATOM 5651 N N . ALA A 1 753 ? -7.074 34 -3.938 1 94.62 753 ALA A N 1
ATOM 5652 C CA . ALA A 1 753 ? -6.574 32.875 -3.158 1 94.62 753 ALA A CA 1
ATOM 5653 C C . ALA A 1 753 ? -7.445 31.641 -3.365 1 94.62 753 ALA A C 1
ATOM 5655 O O . ALA A 1 753 ? -8.672 31.75 -3.434 1 94.62 753 ALA A O 1
ATOM 5656 N N . ILE A 1 754 ? -6.855 30.531 -3.646 1 93.94 754 ILE A N 1
ATOM 5657 C CA . ILE A 1 754 ? -7.566 29.25 -3.721 1 93.94 754 ILE A CA 1
ATOM 5658 C C . ILE A 1 754 ? -7.898 28.766 -2.312 1 93.94 754 ILE A C 1
ATOM 5660 O O . ILE A 1 754 ? -7 28.438 -1.537 1 93.94 754 ILE A O 1
ATOM 5664 N N . SER A 1 755 ? -9.07 28.766 -1.958 1 90.94 755 SER A N 1
ATOM 5665 C CA . SER A 1 755 ? -9.5 28.359 -0.625 1 90.94 755 SER A CA 1
ATOM 5666 C C . SER A 1 755 ? -10.906 27.766 -0.655 1 90.94 755 SER A C 1
ATOM 5668 O O . SER A 1 755 ? -11.68 28.031 -1.575 1 90.94 755 SER A O 1
ATOM 5670 N N . ALA A 1 756 ? -11.172 26.969 0.326 1 90.69 756 ALA A N 1
ATOM 5671 C CA . ALA A 1 756 ? -12.539 26.5 0.542 1 90.69 756 ALA A CA 1
ATOM 5672 C C . ALA A 1 756 ? -13.398 27.594 1.169 1 90.69 756 ALA A C 1
ATOM 5674 O O . ALA A 1 756 ? -12.953 28.297 2.076 1 90.69 756 ALA A O 1
ATOM 5675 N N . ILE A 1 757 ? -14.562 27.719 0.696 1 86.94 757 ILE A N 1
ATOM 5676 C CA . ILE A 1 757 ? -15.477 28.672 1.325 1 86.94 757 ILE A CA 1
ATOM 5677 C C . ILE A 1 757 ? -15.867 28.172 2.711 1 86.94 757 ILE A C 1
ATOM 5679 O O . ILE A 1 757 ? -16.453 27.094 2.842 1 86.94 757 ILE A O 1
ATOM 5683 N N . PRO A 1 758 ? -15.531 28.922 3.674 1 85.81 758 PRO A N 1
ATOM 5684 C CA . PRO A 1 758 ? -15.812 28.422 5.02 1 85.81 758 PRO A CA 1
ATOM 5685 C C . PRO A 1 758 ? -17.297 28.125 5.25 1 85.81 758 PRO A C 1
ATOM 5687 O O . PRO A 1 758 ? -18.156 28.922 4.859 1 85.81 758 PRO A O 1
ATOM 5690 N N . ARG A 1 759 ? -17.625 27.094 5.934 1 89.69 759 ARG A N 1
ATOM 5691 C CA . ARG A 1 759 ? -19 26.641 6.152 1 89.69 759 ARG A CA 1
ATOM 5692 C C . ARG A 1 759 ? -19.781 27.656 6.98 1 89.69 759 ARG A C 1
ATOM 5694 O O . ARG A 1 759 ? -20.969 27.906 6.707 1 89.69 759 ARG A O 1
ATOM 5701 N N . GLN A 1 760 ? -19.156 28.172 8.047 1 84.31 760 GLN A N 1
ATOM 5702 C CA . GLN A 1 760 ? -19.859 29.156 8.852 1 84.31 760 GLN A CA 1
ATOM 5703 C C . GLN A 1 760 ? -20.219 30.391 8.016 1 84.31 760 GLN A C 1
ATOM 5705 O O . GLN A 1 760 ? -21.266 31 8.219 1 84.31 760 GLN A O 1
ATOM 5710 N N . PHE A 1 761 ? -19.375 30.797 7.164 1 83.88 761 PHE A N 1
ATOM 5711 C CA . PHE A 1 761 ? -19.656 31.906 6.254 1 83.88 761 PHE A CA 1
ATOM 5712 C C . PHE A 1 761 ? -20.859 31.578 5.367 1 83.88 761 PHE A C 1
ATOM 5714 O O . PHE A 1 761 ? -21.719 32.438 5.141 1 83.88 761 PHE A O 1
ATOM 5721 N N . ILE A 1 762 ? -20.891 30.406 4.844 1 90.44 762 ILE A N 1
ATOM 5722 C CA . ILE A 1 762 ? -22 29.953 4.008 1 90.44 762 ILE A CA 1
ATOM 5723 C C . ILE A 1 762 ? -23.312 30.078 4.785 1 90.44 762 ILE A C 1
ATOM 5725 O O . ILE A 1 762 ? -24.297 30.609 4.27 1 90.44 762 ILE A O 1
ATOM 5729 N N . LEU A 1 763 ? -23.344 29.625 5.949 1 91.38 763 LEU A N 1
ATOM 5730 C CA . LEU A 1 763 ? -24.516 29.719 6.805 1 91.38 763 LEU A CA 1
ATOM 5731 C C . LEU A 1 763 ? -24.906 31.188 7.02 1 91.38 763 LEU A C 1
ATOM 5733 O O . LEU A 1 763 ? -26.078 31.547 6.887 1 91.38 763 LEU A O 1
ATOM 5737 N N . ASP A 1 764 ? -23.969 31.969 7.312 1 86.25 764 ASP A N 1
ATOM 5738 C CA . ASP A 1 764 ? -24.25 33.375 7.586 1 86.25 764 ASP A CA 1
ATOM 5739 C C . ASP A 1 764 ? -24.781 34.094 6.344 1 86.25 764 ASP A C 1
ATOM 5741 O O . ASP A 1 764 ? -25.719 34.875 6.43 1 86.25 764 ASP A O 1
ATOM 5745 N N . GLN A 1 765 ? -24.109 33.844 5.227 1 88.38 765 GLN A N 1
ATOM 5746 C CA . GLN A 1 765 ? -24.562 34.5 3.996 1 88.38 765 GLN A CA 1
ATOM 5747 C C . GLN A 1 765 ? -25.984 34.062 3.641 1 88.38 765 GLN A C 1
ATOM 5749 O O . GLN A 1 765 ? -26.766 34.875 3.148 1 88.38 765 GLN A O 1
ATOM 5754 N N . CYS A 1 766 ? -26.281 32.906 3.836 1 93.94 766 CYS A N 1
ATOM 5755 C CA . CYS A 1 766 ? -27.625 32.438 3.549 1 93.94 766 CYS A CA 1
ATOM 5756 C C . CYS A 1 766 ? -28.641 33.031 4.508 1 93.94 766 CYS A C 1
ATOM 5758 O O . CYS A 1 766 ? -29.672 33.562 4.078 1 93.94 766 CYS A O 1
ATOM 5760 N N . TYR A 1 767 ? -28.453 33.062 5.746 1 94.06 767 TYR A N 1
ATOM 5761 C CA . TYR A 1 767 ? -29.484 33.375 6.719 1 94.06 767 TYR A CA 1
ATOM 5762 C C . TYR A 1 767 ? -29.484 34.844 7.07 1 94.06 767 TYR A C 1
ATOM 5764 O O . TYR A 1 767 ? -30.5 35.406 7.488 1 94.06 767 TYR A O 1
ATOM 5772 N N . ARG A 1 768 ? -28.406 35.5 6.926 1 89.5 768 ARG A N 1
ATOM 5773 C CA . ARG A 1 768 ? -28.359 36.938 7.227 1 89.5 768 ARG A CA 1
ATOM 5774 C C . ARG A 1 768 ? -28.719 37.75 5.992 1 89.5 768 ARG A C 1
ATOM 5776 O O . ARG A 1 768 ? -29.266 38.844 6.113 1 89.5 768 ARG A O 1
ATOM 5783 N N . THR A 1 769 ? -28.406 37.25 4.801 1 89.56 769 THR A N 1
ATOM 5784 C CA . THR A 1 769 ? -28.609 38.062 3.611 1 89.56 769 THR A CA 1
ATOM 5785 C C . THR A 1 769 ? -29.547 37.375 2.629 1 89.56 769 THR A C 1
ATOM 5787 O O . THR A 1 769 ? -29.953 37.969 1.624 1 89.56 769 THR A O 1
ATOM 5790 N N . ASN A 1 770 ? -29.828 36.156 2.818 1 93.69 770 ASN A N 1
ATOM 5791 C CA . ASN A 1 770 ? -30.688 35.344 1.958 1 93.69 770 ASN A CA 1
ATOM 5792 C C . ASN A 1 770 ? -30.094 35.188 0.563 1 93.69 770 ASN A C 1
ATOM 5794 O O . ASN A 1 770 ? -30.812 35.25 -0.436 1 93.69 770 ASN A O 1
ATOM 5798 N N . ASP A 1 771 ? -28.875 35.094 0.481 1 92.12 771 ASP A N 1
ATOM 5799 C CA . ASP A 1 771 ? -28.234 34.812 -0.795 1 92.12 771 ASP A CA 1
ATOM 5800 C C . ASP A 1 771 ? -28.438 33.344 -1.216 1 92.12 771 ASP A C 1
ATOM 5802 O O . ASP A 1 771 ? -27.844 32.438 -0.642 1 92.12 771 ASP A O 1
ATOM 5806 N N . GLN A 1 772 ? -29.047 33.156 -2.283 1 92.38 772 GLN A N 1
ATOM 5807 C CA . GLN A 1 772 ? -29.531 31.828 -2.689 1 92.38 772 GLN A CA 1
ATOM 5808 C C . GLN A 1 772 ? -28.375 30.953 -3.16 1 92.38 772 GLN A C 1
ATOM 5810 O O . GLN A 1 772 ? -28.453 29.719 -3.104 1 92.38 772 GLN A O 1
ATOM 5815 N N . GLU A 1 773 ? -27.312 31.562 -3.666 1 89.56 773 GLU A N 1
ATOM 5816 C CA . GLU A 1 773 ? -26.172 30.781 -4.121 1 89.56 773 GLU A CA 1
ATOM 5817 C C . GLU A 1 773 ? -25.531 30 -2.971 1 89.56 773 GLU A C 1
ATOM 5819 O O . GLU A 1 773 ? -25 28.922 -3.174 1 89.56 773 GLU A O 1
ATOM 5824 N N . TYR A 1 774 ? -25.641 30.562 -1.767 1 92.19 774 TYR A N 1
ATOM 5825 C CA . TYR A 1 774 ? -25.094 29.891 -0.59 1 92.19 774 TYR A CA 1
ATOM 5826 C C . TYR A 1 774 ? -26.141 29 0.065 1 92.19 774 TYR A C 1
ATOM 5828 O O . TYR A 1 774 ? -25.797 27.969 0.652 1 92.19 774 TYR A O 1
ATOM 5836 N N . CYS A 1 775 ? -27.344 29.406 0.031 1 94.69 775 CYS A N 1
ATOM 5837 C CA . CYS A 1 775 ? -28.406 28.625 0.651 1 94.69 775 CYS A CA 1
ATOM 5838 C C . CYS A 1 775 ? -28.516 27.25 0.01 1 94.69 775 CYS A C 1
ATOM 5840 O O . CYS A 1 775 ? -28.875 26.266 0.678 1 94.69 775 CYS A O 1
ATOM 5842 N N . LYS A 1 776 ? -28.109 27.203 -1.239 1 93.62 776 LYS A N 1
ATOM 5843 C CA . LYS A 1 776 ? -28.172 25.922 -1.96 1 93.62 776 LYS A CA 1
ATOM 5844 C C . LYS A 1 776 ? -27.156 24.938 -1.408 1 93.62 776 LYS A C 1
ATOM 5846 O O . LYS A 1 776 ? -27.281 23.719 -1.649 1 93.62 776 LYS A O 1
ATOM 5851 N N . LEU A 1 777 ? -26.188 25.375 -0.737 1 95.31 777 LEU A N 1
ATOM 5852 C CA . LEU A 1 777 ? -25.141 24.531 -0.192 1 95.31 777 LEU A CA 1
ATOM 5853 C C . LEU A 1 777 ? -25.531 23.969 1.168 1 95.31 777 LEU A C 1
ATOM 5855 O O . LEU A 1 777 ? -24.781 23.203 1.781 1 95.31 777 LEU A O 1
ATOM 5859 N N . ILE A 1 778 ? -26.75 24.359 1.624 1 95.62 778 ILE A N 1
ATOM 5860 C CA . ILE A 1 778 ? -27.234 23.953 2.945 1 95.62 778 ILE A CA 1
ATOM 5861 C C . ILE A 1 778 ? -28.438 23.047 2.801 1 95.62 778 ILE A C 1
ATOM 5863 O O . ILE A 1 778 ? -29.359 23.328 2.033 1 95.62 778 ILE A O 1
ATOM 5867 N N . ARG A 1 779 ? -28.391 21.953 3.506 1 93.62 779 ARG A N 1
ATOM 5868 C CA . ARG A 1 779 ? -29.547 21.062 3.609 1 93.62 779 ARG A CA 1
ATOM 5869 C C . ARG A 1 779 ? -29.922 20.844 5.066 1 93.62 779 ARG A C 1
ATOM 5871 O O . ARG A 1 779 ? -29.062 20.672 5.926 1 93.62 779 ARG A O 1
ATOM 5878 N N . ARG A 1 780 ? -31.156 20.922 5.367 1 94.12 780 ARG A N 1
ATOM 5879 C CA . ARG A 1 780 ? -31.672 20.703 6.715 1 94.12 780 ARG A CA 1
ATOM 5880 C C . ARG A 1 780 ? -32.625 19.5 6.75 1 94.12 780 ARG A C 1
ATOM 5882 O O . ARG A 1 780 ? -33.281 19.188 5.758 1 94.12 780 ARG A O 1
ATOM 5889 N N . TYR A 1 781 ? -32.75 18.891 7.887 1 89.06 781 TYR A N 1
ATOM 5890 C CA . TYR A 1 781 ? -33.625 17.75 8.094 1 89.06 781 TYR A CA 1
ATOM 5891 C C . TYR A 1 781 ? -35.094 18.203 8.211 1 89.06 781 TYR A C 1
ATOM 5893 O O . TYR A 1 781 ? -35.375 19.281 8.719 1 89.06 781 TYR A O 1
ATOM 5901 N N . GLN A 1 782 ? -36.219 17.406 7.707 1 79 782 GLN A N 1
ATOM 5902 C CA . GLN A 1 782 ? -37.625 17.516 8.062 1 79 782 GLN A CA 1
ATOM 5903 C C . GLN A 1 782 ? -37.969 16.609 9.242 1 79 782 GLN A C 1
ATOM 5905 O O . GLN A 1 782 ? -39.125 16.312 9.492 1 79 782 GLN A O 1
ATOM 5910 N N . ALA A 1 783 ? -37.25 16.25 10.148 1 70.75 783 ALA A N 1
ATOM 5911 C CA . ALA A 1 783 ? -37.281 15.281 11.242 1 70.75 783 ALA A CA 1
ATOM 5912 C C . ALA A 1 783 ? -37 13.875 10.719 1 70.75 783 ALA A C 1
ATOM 5914 O O . ALA A 1 783 ? -37.719 13.375 9.844 1 70.75 783 ALA A O 1
ATOM 5915 N N . PHE A 1 784 ? -36.062 13.32 11.266 1 70.5 784 PHE A N 1
ATOM 5916 C CA . PHE A 1 784 ? -35.719 12.016 10.742 1 70.5 784 PHE A CA 1
ATOM 5917 C C . PHE A 1 784 ? -34.812 11.273 11.719 1 70.5 784 PHE A C 1
ATOM 5919 O O . PHE A 1 784 ? -33.719 11.766 12.078 1 70.5 784 PHE A O 1
ATOM 5926 N N . GLY A 1 785 ? -35.344 10.117 12.141 1 66.5 785 GLY A N 1
ATOM 5927 C CA . GLY A 1 785 ? -34.5 9.297 13.023 1 66.5 785 GLY A CA 1
ATOM 5928 C C . GLY A 1 785 ? -34.156 9.992 14.328 1 66.5 785 GLY A C 1
ATOM 5929 O O . GLY A 1 785 ? -35.062 10.469 15.039 1 66.5 785 GLY A O 1
ATOM 5930 N N . VAL A 1 786 ? -32.844 10.086 14.492 1 74.25 786 VAL A N 1
ATOM 5931 C CA . VAL A 1 786 ? -32.344 10.656 15.75 1 74.25 786 VAL A CA 1
ATOM 5932 C C . VAL A 1 786 ? -32.219 12.172 15.617 1 74.25 786 VAL A C 1
ATOM 5934 O O . VAL A 1 786 ? -31.984 12.875 16.609 1 74.25 786 VAL A O 1
ATOM 5937 N N . ASN A 1 787 ? -32.438 12.648 14.383 1 83.44 787 ASN A N 1
ATOM 5938 C CA . ASN A 1 787 ? -32.188 14.055 14.086 1 83.44 787 ASN A CA 1
ATOM 5939 C C . ASN A 1 787 ? -33.438 14.898 14.242 1 83.44 787 ASN A C 1
ATOM 5941 O O . ASN A 1 787 ? -34.531 14.5 13.805 1 83.44 787 ASN A O 1
ATOM 5945 N N . SER A 1 788 ? -33.25 16.047 14.828 1 88.06 788 SER A N 1
ATOM 5946 C CA . SER A 1 788 ? -34.375 16.969 15.039 1 88.06 788 SER A CA 1
ATOM 5947 C C . SER A 1 788 ? -34.781 17.641 13.734 1 88.06 788 SER A C 1
ATOM 5949 O O . SER A 1 788 ? -33.969 17.906 12.875 1 88.06 788 SER A O 1
ATOM 5951 N N . ALA A 1 789 ? -36.031 17.875 13.664 1 91.5 789 ALA A N 1
ATOM 5952 C CA . ALA A 1 789 ? -36.5 18.688 12.539 1 91.5 789 ALA A CA 1
ATOM 5953 C C . ALA A 1 789 ? -35.812 20.047 12.516 1 91.5 789 ALA A C 1
ATOM 5955 O O . ALA A 1 789 ? -35.625 20.672 13.562 1 91.5 789 ALA A O 1
ATOM 5956 N N . GLY A 1 790 ? -35.375 20.406 11.328 1 93.38 790 GLY A N 1
ATOM 5957 C CA . GLY A 1 790 ? -34.781 21.719 11.164 1 93.38 790 GLY A CA 1
ATOM 5958 C C . GLY A 1 790 ? -33.312 21.75 11.484 1 93.38 790 GLY A C 1
ATOM 5959 O O . GLY A 1 790 ? -32.625 22.734 11.211 1 93.38 790 GLY A O 1
ATOM 5960 N N . ALA A 1 791 ? -32.781 20.656 12.023 1 93.12 791 ALA A N 1
ATOM 5961 C CA . ALA A 1 791 ? -31.359 20.578 12.258 1 93.12 791 ALA A CA 1
ATOM 5962 C C . ALA A 1 791 ? -30.578 20.562 10.945 1 93.12 791 ALA A C 1
ATOM 5964 O O . ALA A 1 791 ? -31.094 20.109 9.922 1 93.12 791 ALA A O 1
ATOM 5965 N N . ILE A 1 792 ? -29.375 21.109 10.93 1 93.75 792 ILE A N 1
ATOM 5966 C CA . ILE A 1 792 ? -28.547 21.094 9.727 1 93.75 792 ILE A CA 1
ATOM 5967 C C . ILE A 1 792 ? -28.078 19.672 9.445 1 93.75 792 ILE A C 1
ATOM 5969 O O . ILE A 1 792 ? -27.531 19 10.328 1 93.75 792 ILE A O 1
ATOM 5973 N N . ASP A 1 793 ? -28.328 19.266 8.227 1 92.06 793 ASP A N 1
ATOM 5974 C CA . ASP A 1 793 ? -27.844 17.969 7.758 1 92.06 793 ASP A CA 1
ATOM 5975 C C . ASP A 1 793 ? -26.469 18.094 7.117 1 92.06 793 ASP A C 1
ATOM 5977 O O . ASP A 1 793 ? -25.531 17.391 7.5 1 92.06 793 ASP A O 1
ATOM 5981 N N . GLU A 1 794 ? -26.438 18.969 6.152 1 93.88 794 GLU A N 1
ATOM 5982 C CA . GLU A 1 794 ? -25.203 19.125 5.391 1 93.88 794 GLU A CA 1
ATOM 5983 C C . GLU A 1 794 ? -24.938 20.594 5.074 1 93.88 794 GLU A C 1
ATOM 5985 O O . GLU A 1 794 ? -25.875 21.359 4.828 1 93.88 794 GLU A O 1
ATOM 5990 N N . VAL A 1 795 ? -23.703 20.938 5.109 1 95.31 795 VAL A N 1
ATOM 5991 C CA . VAL A 1 795 ? -23.203 22.172 4.527 1 95.31 795 VAL A CA 1
ATOM 5992 C C . VAL A 1 795 ? -22.016 21.875 3.619 1 95.31 795 VAL A C 1
ATOM 5994 O O . VAL A 1 795 ? -20.891 21.641 4.098 1 95.31 795 VAL A O 1
ATOM 5997 N N . ASP A 1 796 ? -22.203 21.938 2.305 1 94.81 796 ASP A N 1
ATOM 5998 C CA . ASP A 1 796 ? -21.141 21.625 1.346 1 94.81 796 ASP A CA 1
ATOM 5999 C C . ASP A 1 796 ? -20.156 22.781 1.227 1 94.81 796 ASP A C 1
ATOM 6001 O O . ASP A 1 796 ? -20.531 23.953 1.388 1 94.81 796 ASP A O 1
ATOM 6005 N N . GLN A 1 797 ? -18.938 22.406 1.022 1 93.31 797 GLN A N 1
ATOM 6006 C CA . GLN A 1 797 ? -17.859 23.391 0.976 1 93.31 797 GLN A CA 1
ATOM 6007 C C . GLN A 1 797 ? -17.078 23.281 -0.327 1 93.31 797 GLN A C 1
ATOM 6009 O O . GLN A 1 797 ? -16.078 22.547 -0.402 1 93.31 797 GLN A O 1
ATOM 6014 N N . PRO A 1 798 ? -17.312 24.094 -1.349 1 91.75 798 PRO A N 1
ATOM 6015 C CA . PRO A 1 798 ? -16.562 24.078 -2.607 1 91.75 798 PRO A CA 1
ATOM 6016 C C . PRO A 1 798 ? -15.281 24.906 -2.543 1 91.75 798 PRO A C 1
ATOM 6018 O O . PRO A 1 798 ? -15.188 25.844 -1.75 1 91.75 798 PRO A O 1
ATOM 6021 N N . MET A 1 799 ? -14.336 24.547 -3.4 1 92.94 799 MET A N 1
ATOM 6022 C CA . MET A 1 799 ? -13.141 25.359 -3.625 1 92.94 799 MET A CA 1
ATOM 6023 C C . MET A 1 799 ? -13.438 26.484 -4.602 1 92.94 799 MET A C 1
ATOM 6025 O O . MET A 1 799 ? -14.211 26.328 -5.543 1 92.94 799 MET A O 1
ATOM 6029 N N . ALA A 1 800 ? -12.828 27.594 -4.359 1 91.19 800 ALA A N 1
ATOM 6030 C CA . ALA A 1 800 ? -12.969 28.734 -5.27 1 91.19 800 ALA A CA 1
ATOM 6031 C C . ALA A 1 800 ? -11.75 29.656 -5.199 1 91.19 800 ALA A C 1
ATOM 6033 O O . ALA A 1 800 ? -10.977 29.594 -4.238 1 91.19 800 ALA A O 1
ATOM 6034 N N . ASN A 1 801 ? -11.461 30.281 -6.422 1 91.69 801 ASN A N 1
ATOM 6035 C CA . ASN A 1 801 ? -10.602 31.469 -6.312 1 91.69 801 ASN A CA 1
ATOM 6036 C C . ASN A 1 801 ? -11.305 32.594 -5.59 1 91.69 801 ASN A C 1
ATOM 6038 O O . ASN A 1 801 ? -12.086 33.344 -6.199 1 91.69 801 ASN A O 1
ATOM 6042 N N . ALA A 1 802 ? -11.078 32.531 -4.469 1 79.44 802 ALA A N 1
ATOM 6043 C CA . ALA A 1 802 ? -11.875 33.375 -3.613 1 79.44 802 ALA A CA 1
ATOM 6044 C C . ALA A 1 802 ? -11.078 34.625 -3.182 1 79.44 802 ALA A C 1
ATOM 6046 O O . ALA A 1 802 ? -9.938 34.812 -3.604 1 79.44 802 ALA A O 1
ATOM 6047 N N . GLY A 1 803 ? -11.523 35.406 -2.23 1 78.44 803 GLY A N 1
ATOM 6048 C CA . GLY A 1 803 ? -11.086 36.688 -1.717 1 78.44 803 GLY A CA 1
ATOM 6049 C C . GLY A 1 803 ? -9.578 36.812 -1.604 1 78.44 803 GLY A C 1
ATOM 6050 O O . GLY A 1 803 ? -8.859 36.594 -2.582 1 78.44 803 GLY A O 1
ATOM 6051 N N . SER A 1 804 ? -8.992 37.094 -0.566 1 90.81 804 SER A N 1
ATOM 6052 C CA . SER A 1 804 ? -7.578 37.406 -0.4 1 90.81 804 SER A CA 1
ATOM 6053 C C . SER A 1 804 ? -7.051 36.906 0.942 1 90.81 804 SER A C 1
ATOM 6055 O O . SER A 1 804 ? -7.828 36.688 1.868 1 90.81 804 SER A O 1
ATOM 6057 N N . LEU A 1 805 ? -5.852 36.562 0.931 1 93.56 805 LEU A N 1
ATOM 6058 C CA . LEU A 1 805 ? -5.082 36.25 2.125 1 93.56 805 LEU A CA 1
ATOM 6059 C C . LEU A 1 805 ? -3.885 37.188 2.273 1 93.56 805 LEU A C 1
ATOM 6061 O O . LEU A 1 805 ? -3.207 37.469 1.29 1 93.56 805 LEU A O 1
ATOM 6065 N N . ALA A 1 806 ? -3.703 37.625 3.504 1 95 806 ALA A N 1
ATOM 6066 C CA . ALA A 1 806 ? -2.605 38.594 3.666 1 95 806 ALA A CA 1
ATOM 6067 C C . ALA A 1 806 ? -1.968 38.438 5.047 1 95 806 ALA A C 1
ATOM 6069 O O . ALA A 1 806 ? -2.639 38.094 6.016 1 95 806 ALA A O 1
ATOM 6070 N N . THR A 1 807 ? -0.684 38.75 5.102 1 95.75 807 THR A N 1
ATOM 6071 C CA . THR A 1 807 ? 0.054 38.844 6.355 1 95.75 807 THR A CA 1
ATOM 6072 C C . THR A 1 807 ? 1.203 39.844 6.242 1 95.75 807 THR A C 1
ATOM 6074 O O . THR A 1 807 ? 1.697 40.094 5.145 1 95.75 807 THR A O 1
ATOM 6077 N N . SER A 1 808 ? 1.542 40.531 7.281 1 97 808 SER A N 1
ATOM 6078 C CA . SER A 1 808 ? 2.697 41.406 7.375 1 97 808 SER A CA 1
ATOM 6079 C C . SER A 1 808 ? 3.275 41.406 8.789 1 97 808 SER A C 1
ATOM 6081 O O . SER A 1 808 ? 2.566 41.125 9.758 1 97 808 SER A O 1
ATOM 6083 N N . GLY A 1 809 ? 4.477 41.656 8.852 1 97.12 809 GLY A N 1
ATOM 6084 C CA . GLY A 1 809 ? 5.117 41.656 10.164 1 97.12 809 GLY A CA 1
ATOM 6085 C C . GLY A 1 809 ? 6.605 41.938 10.094 1 97.12 809 GLY A C 1
ATOM 6086 O O . GLY A 1 809 ? 7.102 42.469 9.102 1 97.12 809 GLY A O 1
ATOM 6087 N N . LEU A 1 810 ? 7.297 41.719 11.273 1 97.19 810 LEU A N 1
ATOM 6088 C CA . LEU A 1 810 ? 8.727 41.969 11.453 1 97.19 810 LEU A CA 1
ATOM 6089 C C . LEU A 1 810 ? 9.422 40.688 11.953 1 97.19 810 LEU A C 1
ATOM 6091 O O . LEU A 1 810 ? 8.961 40.062 12.914 1 97.19 810 LEU A O 1
ATOM 6095 N N . ASP A 1 811 ? 10.492 40.375 11.227 1 96.19 811 ASP A N 1
ATOM 6096 C CA . ASP A 1 811 ? 11.383 39.312 11.688 1 96.19 811 ASP A CA 1
ATOM 6097 C C . ASP A 1 811 ? 12.703 39.875 12.203 1 96.19 811 ASP A C 1
ATOM 6099 O O . ASP A 1 811 ? 13.328 40.688 11.531 1 96.19 811 ASP A O 1
ATOM 6103 N N . ILE A 1 812 ? 13.117 39.406 13.367 1 96.19 812 ILE A N 1
ATOM 6104 C CA . ILE A 1 812 ? 14.398 39.812 13.945 1 96.19 812 ILE A CA 1
ATOM 6105 C C . ILE A 1 812 ? 15.211 38.594 14.312 1 96.19 812 ILE A C 1
ATOM 6107 O O . ILE A 1 812 ? 14.695 37.656 14.961 1 96.19 812 ILE A O 1
ATOM 6111 N N . THR A 1 813 ? 16.406 38.562 13.836 1 94.25 813 THR A N 1
ATOM 6112 C CA . THR A 1 813 ? 17.344 37.531 14.258 1 94.25 813 THR A CA 1
ATOM 6113 C C . THR A 1 813 ? 18.625 38.156 14.82 1 94.25 813 THR A C 1
ATOM 6115 O O . THR A 1 813 ? 19.219 39.031 14.188 1 94.25 813 THR A O 1
ATOM 6118 N N . LEU A 1 814 ? 19.031 37.719 15.969 1 94.31 814 LEU A N 1
ATOM 6119 C CA . LEU A 1 814 ? 20.25 38.156 16.625 1 94.31 814 LEU A CA 1
ATOM 6120 C C . LEU A 1 814 ? 21.188 37 16.922 1 94.31 814 LEU A C 1
ATOM 6122 O O . LEU A 1 814 ? 20.75 35.969 17.453 1 94.31 814 LEU A O 1
ATOM 6126 N N . ASN A 1 815 ? 22.375 37.156 16.516 1 91.75 815 ASN A N 1
ATOM 6127 C CA . ASN A 1 815 ? 23.438 36.188 16.844 1 91.75 815 ASN A CA 1
ATOM 6128 C C . ASN A 1 815 ? 24.594 36.875 17.578 1 91.75 815 ASN A C 1
ATOM 6130 O O . ASN A 1 815 ? 25 37.969 17.219 1 91.75 815 ASN A O 1
ATOM 6134 N N . HIS A 1 816 ? 25.062 36.219 18.625 1 91.62 816 HIS A N 1
ATOM 6135 C CA . HIS A 1 816 ? 26.172 36.75 19.406 1 91.62 816 HIS A CA 1
ATOM 6136 C C . HIS A 1 816 ? 27.062 35.656 19.922 1 91.62 816 HIS A C 1
ATOM 6138 O O . HIS A 1 816 ? 26.594 34.656 20.516 1 91.62 816 HIS A O 1
ATOM 6144 N N . ARG A 1 817 ? 28.328 35.719 19.625 1 90.94 817 ARG A N 1
ATOM 6145 C CA . ARG A 1 817 ? 29.328 34.812 20.203 1 90.94 817 ARG A CA 1
ATOM 6146 C C . ARG A 1 817 ? 30.203 35.562 21.203 1 90.94 817 ARG A C 1
ATOM 6148 O O . ARG A 1 817 ? 30.938 36.5 20.844 1 90.94 817 ARG A O 1
ATOM 6155 N N . LEU A 1 818 ? 30.141 35.125 22.453 1 88.81 818 LEU A N 1
ATOM 6156 C CA . LEU A 1 818 ? 30.891 35.781 23.531 1 88.81 818 LEU A CA 1
ATOM 6157 C C . LEU A 1 818 ? 31.938 34.844 24.094 1 88.81 818 LEU A C 1
ATOM 6159 O O . LEU A 1 818 ? 31.625 33.75 24.578 1 88.81 818 LEU A O 1
ATOM 6163 N N . ASP A 1 819 ? 33.125 35.219 23.984 1 89.56 819 ASP A N 1
ATOM 6164 C CA . ASP A 1 819 ? 34.188 34.531 24.703 1 89.56 819 ASP A CA 1
ATOM 6165 C C . ASP A 1 819 ? 34.219 34.969 26.172 1 89.56 819 ASP A C 1
ATOM 6167 O O . ASP A 1 819 ? 34.594 36.094 26.484 1 89.56 819 ASP A O 1
ATOM 6171 N N . LEU A 1 820 ? 33.969 34.125 27 1 90.56 820 LEU A N 1
ATOM 6172 C CA . LEU A 1 820 ? 33.812 34.469 28.406 1 90.56 820 LEU A CA 1
ATOM 6173 C C . LEU A 1 820 ? 35.156 34.75 29.062 1 90.56 820 LEU A C 1
ATOM 6175 O O . LEU A 1 820 ? 35.219 35.344 30.141 1 90.56 820 LEU A O 1
ATOM 6179 N N . GLU A 1 821 ? 36.156 34.281 28.422 1 87.19 821 GLU A N 1
ATOM 6180 C CA . GLU A 1 821 ? 37.5 34.625 28.938 1 87.19 821 GLU A CA 1
ATOM 6181 C C . GLU A 1 821 ? 37.688 36.125 29.031 1 87.19 821 GLU A C 1
ATOM 6183 O O . GLU A 1 821 ? 38.406 36.625 29.906 1 87.19 821 GLU A O 1
ATOM 6188 N N . ASP A 1 822 ? 37.062 36.781 28.156 1 83.62 822 ASP A N 1
ATOM 6189 C CA . ASP A 1 822 ? 37.125 38.25 28.172 1 83.62 822 ASP A CA 1
ATOM 6190 C C . ASP A 1 822 ? 36.531 38.812 29.453 1 83.62 822 ASP A C 1
ATOM 6192 O O . ASP A 1 822 ? 36.844 39.938 29.859 1 83.62 822 ASP A O 1
ATOM 6196 N N . LEU A 1 823 ? 35.688 38.125 30.125 1 88.06 823 LEU A N 1
ATOM 6197 C CA . LEU A 1 823 ? 35.031 38.531 31.359 1 88.06 823 LEU A CA 1
ATOM 6198 C C . LEU A 1 823 ? 35.625 37.812 32.562 1 88.06 823 LEU A C 1
ATOM 6200 O O . LEU A 1 823 ? 35.094 37.875 33.656 1 88.06 823 LEU A O 1
ATOM 6204 N N . GLY A 1 824 ? 36.688 37.031 32.344 1 89.69 824 GLY A N 1
ATOM 6205 C CA . GLY A 1 824 ? 37.375 36.312 33.406 1 89.69 824 GLY A CA 1
ATOM 6206 C C . GLY A 1 824 ? 36.75 35 33.719 1 89.69 824 GLY A C 1
ATOM 6207 O O . GLY A 1 824 ? 37 34.406 34.781 1 89.69 824 GLY A O 1
ATOM 6208 N N . LEU A 1 825 ? 35.812 34.594 32.906 1 92.38 825 LEU A N 1
ATOM 6209 C CA . LEU A 1 825 ? 35.156 33.312 33.094 1 92.38 825 LEU A CA 1
ATOM 6210 C C . LEU A 1 825 ? 35.625 32.312 32.031 1 92.38 825 LEU A C 1
ATOM 6212 O O . LEU A 1 825 ? 36.188 32.688 31.016 1 92.38 825 LEU A O 1
ATOM 6216 N N . ALA A 1 826 ? 35.469 31.094 32.25 1 91.88 826 ALA A N 1
ATOM 6217 C CA . ALA A 1 826 ? 35.875 30.062 31.312 1 91.88 826 ALA A CA 1
ATOM 6218 C C . ALA A 1 826 ? 34.75 29.719 30.344 1 91.88 826 ALA A C 1
ATOM 6220 O O . ALA A 1 826 ? 33.594 29.766 30.703 1 91.88 826 ALA A O 1
ATOM 6221 N N . GLY A 1 827 ? 35.25 29.5 29.078 1 93.38 827 GLY A N 1
ATOM 6222 C CA . GLY A 1 827 ? 34.312 28.969 28.109 1 93.38 827 GLY A CA 1
ATOM 6223 C C . GLY A 1 827 ? 33.781 30 27.125 1 93.38 827 GLY A C 1
ATOM 6224 O O . GLY A 1 827 ? 34.312 31.125 27.094 1 93.38 827 GLY A O 1
ATOM 6225 N N . GLN A 1 828 ? 32.906 29.578 26.297 1 93.44 828 GLN A N 1
ATOM 6226 C CA . GLN A 1 828 ? 32.281 30.422 25.281 1 93.44 828 GLN A CA 1
ATOM 6227 C C . GLN A 1 828 ? 30.75 30.328 25.344 1 93.44 828 GLN A C 1
ATOM 6229 O O . GLN A 1 828 ? 30.203 29.266 25.625 1 93.44 828 GLN A O 1
ATOM 6234 N N . LEU A 1 829 ? 30.094 31.469 25.109 1 93.75 829 LEU A N 1
ATOM 6235 C CA . LEU A 1 829 ? 28.641 31.516 25.078 1 93.75 829 LEU A CA 1
ATOM 6236 C C . LEU A 1 829 ? 28.141 31.969 23.703 1 93.75 829 LEU A C 1
ATOM 6238 O O . LEU A 1 829 ? 28.453 33.094 23.266 1 93.75 829 LEU A O 1
ATOM 6242 N N . ASN A 1 830 ? 27.516 31.109 23.031 1 92 830 ASN A N 1
ATOM 6243 C CA . ASN A 1 830 ? 26.844 31.453 21.781 1 92 830 ASN A CA 1
ATOM 6244 C C . ASN A 1 830 ? 25.359 31.656 21.984 1 92 830 ASN A C 1
ATOM 6246 O O . ASN A 1 830 ? 24.672 30.797 22.531 1 92 830 ASN A O 1
ATOM 6250 N N . SER A 1 831 ? 24.875 32.812 21.578 1 93.5 831 SER A N 1
ATOM 6251 C CA . SER A 1 831 ? 23.453 33.156 21.719 1 93.5 831 SER A CA 1
ATOM 6252 C C . SER A 1 831 ? 22.812 33.438 20.375 1 93.5 831 SER A C 1
ATOM 6254 O O . SER A 1 831 ? 23.406 34.094 19.516 1 93.5 831 SER A O 1
ATOM 6256 N N . ARG A 1 832 ? 21.641 32.906 20.156 1 93.12 832 ARG A N 1
ATOM 6257 C CA . ARG A 1 832 ? 20.844 33.188 18.969 1 93.12 832 ARG A CA 1
ATOM 6258 C C . ARG A 1 832 ? 19.391 33.5 19.344 1 93.12 832 ARG A C 1
ATOM 6260 O O . ARG A 1 832 ? 18.75 32.688 20.031 1 93.12 832 ARG A O 1
ATOM 6267 N N . LEU A 1 833 ? 18.875 34.562 18.953 1 95.56 833 LEU A N 1
ATOM 6268 C CA . LEU A 1 833 ? 17.484 34.969 19.156 1 95.56 833 LEU A CA 1
ATOM 6269 C C . LEU A 1 833 ? 16.75 35.125 17.828 1 95.56 833 LEU A C 1
ATOM 6271 O O . LEU A 1 833 ? 17.266 35.75 16.906 1 95.56 833 LEU A O 1
ATOM 6275 N N . SER A 1 834 ? 15.664 34.5 17.672 1 95.5 834 SER A N 1
ATOM 6276 C CA . SER A 1 834 ? 14.734 34.719 16.578 1 95.5 834 SER A CA 1
ATOM 6277 C C . SER A 1 834 ? 13.383 35.188 17.078 1 95.5 834 SER A C 1
ATOM 6279 O O . SER A 1 834 ? 12.781 34.594 17.969 1 95.5 834 SER A O 1
ATOM 6281 N N . TYR A 1 835 ? 12.945 36.281 16.594 1 97.38 835 TYR A N 1
ATOM 6282 C CA . TYR A 1 835 ? 11.695 36.906 17.031 1 97.38 835 TYR A CA 1
ATOM 6283 C C . TYR A 1 835 ? 10.867 37.375 15.828 1 97.38 835 TYR A C 1
ATOM 6285 O O . TYR A 1 835 ? 11.398 37.938 14.883 1 97.38 835 TYR A O 1
ATOM 6293 N N . THR A 1 836 ? 9.57 37.062 15.805 1 97.38 836 THR A N 1
ATOM 6294 C CA . THR A 1 836 ? 8.633 37.562 14.797 1 97.38 836 THR A CA 1
ATOM 6295 C C . THR A 1 836 ? 7.461 38.281 15.453 1 97.38 836 THR A C 1
ATOM 6297 O O . THR A 1 836 ? 6.859 37.781 16.406 1 97.38 836 THR A O 1
ATOM 6300 N N . HIS A 1 837 ? 7.199 39.406 14.953 1 98.12 837 HIS A N 1
ATOM 6301 C CA . HIS A 1 837 ? 5.996 40.156 15.297 1 98.12 837 HIS A CA 1
ATOM 6302 C C . HIS A 1 837 ? 5.094 40.344 14.078 1 98.12 837 HIS A C 1
ATOM 6304 O O . HIS A 1 837 ? 5.508 40.938 13.078 1 98.12 837 HIS A O 1
ATOM 6310 N N . VAL A 1 838 ? 3.875 39.938 14.211 1 97.75 838 VAL A N 1
ATOM 6311 C CA . VAL A 1 838 ? 2.938 40.031 13.094 1 97.75 838 VAL A CA 1
ATOM 6312 C C . VAL A 1 838 ? 2.045 41.25 13.273 1 97.75 838 VAL A C 1
ATOM 6314 O O . VAL A 1 838 ? 1.414 41.438 14.32 1 97.75 838 VAL A O 1
ATOM 6317 N N . PHE A 1 839 ? 1.989 42.125 12.258 1 97.69 839 PHE A N 1
ATOM 6318 C CA . PHE A 1 839 ? 1.176 43.344 12.289 1 97.69 839 PHE A CA 1
ATOM 6319 C C . PHE A 1 839 ? -0.258 43.031 11.867 1 97.69 839 PHE A C 1
ATOM 6321 O O . PHE A 1 839 ? -1.207 43.531 12.492 1 97.69 839 PHE A O 1
ATOM 6328 N N . LYS A 1 840 ? -0.315 42.312 10.789 1 96 840 LYS A N 1
ATOM 6329 C CA . LYS A 1 840 ? -1.63 41.969 10.25 1 96 840 LYS A CA 1
ATOM 6330 C C . LYS A 1 840 ? -1.646 40.531 9.68 1 96 840 LYS A C 1
ATOM 6332 O O . LYS A 1 840 ? -0.633 40.062 9.172 1 96 840 LYS A O 1
ATOM 6337 N N . GLY A 1 841 ? -2.738 39.906 9.82 1 95.5 841 GLY A N 1
ATOM 6338 C CA . GLY A 1 841 ? -3.08 38.625 9.234 1 95.5 841 GLY A CA 1
ATOM 6339 C C . GLY A 1 841 ? -4.574 38.406 9.078 1 95.5 841 GLY A C 1
ATOM 6340 O O . GLY A 1 841 ? -5.32 38.5 10.055 1 95.5 841 GLY A O 1
ATOM 6341 N N . TYR A 1 842 ? -5.012 38.25 7.82 1 93.94 842 TYR A N 1
ATOM 6342 C CA . TYR A 1 842 ? -6.449 38.094 7.629 1 93.94 842 TYR A CA 1
ATOM 6343 C C . TYR A 1 842 ? -6.75 37.344 6.336 1 93.94 842 TYR A C 1
ATOM 6345 O O . TYR A 1 842 ? -5.875 37.188 5.48 1 93.94 842 TYR A O 1
ATOM 6353 N N . GLU A 1 843 ? -7.895 36.812 6.34 1 91.5 843 GLU A N 1
ATOM 6354 C CA . GLU A 1 843 ? -8.461 36.219 5.141 1 91.5 843 GLU A CA 1
ATOM 6355 C C . GLU A 1 843 ? -9.75 36.906 4.727 1 91.5 843 GLU A C 1
ATOM 6357 O O . GLU A 1 843 ? -10.523 37.37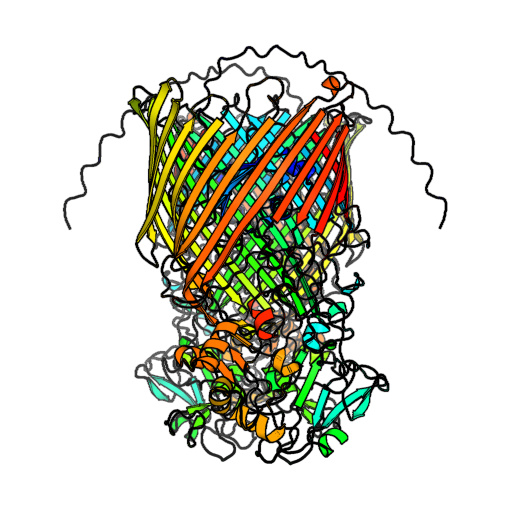5 5.574 1 91.5 843 GLU A O 1
ATOM 6362 N N . ILE A 1 844 ? -9.906 37.156 3.49 1 90.25 844 ILE A N 1
ATOM 6363 C CA . ILE A 1 844 ? -11.18 37.562 2.902 1 90.25 844 ILE A CA 1
ATOM 6364 C C . ILE A 1 844 ? -11.797 36.375 2.174 1 90.25 844 ILE A C 1
ATOM 6366 O O . ILE A 1 844 ? -11.344 36 1.09 1 90.25 844 ILE A O 1
ATOM 6370 N N . PRO A 1 845 ? -12.773 35.781 2.785 1 82.38 845 PRO A N 1
ATOM 6371 C CA . PRO A 1 845 ? -13.289 34.531 2.254 1 82.38 845 PRO A CA 1
ATOM 6372 C C . PRO A 1 845 ? -13.828 34.656 0.831 1 82.38 845 PRO A C 1
ATOM 6374 O O . PRO A 1 845 ? -13.656 33.75 0.012 1 82.38 845 PRO A O 1
ATOM 6377 N N . LEU A 1 846 ? -14.547 35.688 0.564 1 81.19 846 LEU A N 1
ATOM 6378 C CA . LEU A 1 846 ? -15.062 36 -0.759 1 81.19 846 LEU A CA 1
ATOM 6379 C C . LEU A 1 846 ? -14.867 37.5 -1.066 1 81.19 846 LEU A C 1
ATOM 6381 O O . LEU A 1 846 ? -14.891 38.344 -0.16 1 81.19 846 LEU A O 1
ATOM 6385 N N . GLU A 1 847 ? -14.773 37.688 -2.338 1 78.56 847 GLU A N 1
ATOM 6386 C CA . GLU A 1 847 ? -14.602 39.094 -2.705 1 78.56 847 GLU A CA 1
ATOM 6387 C C . GLU A 1 847 ? -15.75 39.938 -2.174 1 78.56 847 GLU A C 1
ATOM 6389 O O . GLU A 1 847 ? -16.922 39.594 -2.352 1 78.56 847 GLU A O 1
ATOM 6394 N N . GLY A 1 848 ? -15.398 40.938 -1.536 1 77.31 848 GLY A N 1
ATOM 6395 C CA . GLY A 1 848 ? -16.406 41.844 -1.003 1 77.31 848 GLY A CA 1
ATOM 6396 C C . GLY A 1 848 ? -16.781 41.531 0.434 1 77.31 848 GLY A C 1
ATOM 6397 O O . GLY A 1 848 ? -17.375 42.375 1.12 1 77.31 848 GLY A O 1
ATOM 6398 N N . ALA A 1 849 ? -16.391 40.375 0.91 1 81.19 849 ALA A N 1
ATOM 6399 C CA . ALA A 1 849 ? -16.688 40 2.291 1 81.19 849 ALA A CA 1
ATOM 6400 C C . ALA A 1 849 ? -15.781 40.75 3.266 1 81.19 849 ALA A C 1
ATOM 6402 O O . ALA A 1 849 ? -14.742 41.281 2.867 1 81.19 849 ALA A O 1
ATOM 6403 N N . ALA A 1 850 ? -16.219 40.781 4.461 1 84.5 850 ALA A N 1
ATOM 6404 C CA . ALA A 1 850 ? -15.398 41.375 5.512 1 84.5 850 ALA A CA 1
ATOM 6405 C C . ALA A 1 850 ? -14.156 40.531 5.793 1 84.5 850 ALA A C 1
ATOM 6407 O O . ALA A 1 850 ? -14.18 39.312 5.621 1 84.5 850 ALA A O 1
ATOM 6408 N N . LYS A 1 851 ? -13.195 41.219 6.203 1 89.19 851 LYS A N 1
ATOM 6409 C CA . LYS A 1 851 ? -11.953 40.562 6.598 1 89.19 851 LYS A CA 1
ATOM 6410 C C . LYS A 1 851 ? -12.164 39.688 7.824 1 89.19 851 LYS A C 1
ATOM 6412 O O . LYS A 1 851 ? -12.867 40.062 8.758 1 89.19 851 LYS A O 1
ATOM 6417 N N . ASP A 1 852 ? -11.664 38.562 7.723 1 88.94 852 ASP A N 1
ATOM 6418 C CA . ASP A 1 852 ? -11.555 37.656 8.875 1 88.94 852 ASP A CA 1
ATOM 6419 C C . ASP A 1 852 ? -10.117 37.625 9.391 1 88.94 852 ASP A C 1
ATOM 6421 O O . ASP A 1 852 ? -9.273 36.938 8.812 1 88.94 852 ASP A O 1
ATOM 6425 N N . SER A 1 853 ? -9.859 38.281 10.469 1 92.88 853 SER A N 1
ATOM 6426 C CA . SER A 1 853 ? -8.508 38.375 11 1 92.88 853 SER A CA 1
ATOM 6427 C C . SER A 1 853 ? -8.125 37.094 11.742 1 92.88 853 SER A C 1
ATOM 6429 O O . SER A 1 853 ? -8.93 36.531 12.508 1 92.88 853 SER A O 1
ATOM 6431 N N . PHE A 1 854 ? -6.941 36.594 11.445 1 92.75 854 PHE A N 1
ATOM 6432 C CA . PHE A 1 854 ? -6.426 35.469 12.227 1 92.75 854 PHE A CA 1
ATOM 6433 C C . PHE A 1 854 ? -5.238 35.906 13.078 1 92.75 854 PHE A C 1
ATOM 6435 O O . PHE A 1 854 ? -4.672 35.094 13.82 1 92.75 854 PHE A O 1
ATOM 6442 N N . ASN A 1 855 ? -4.863 37.188 12.977 1 94.75 855 ASN A N 1
ATOM 6443 C CA . ASN A 1 855 ? -3.742 37.75 13.734 1 94.75 855 ASN A CA 1
ATOM 6444 C C . ASN A 1 855 ? -4.016 37.719 15.234 1 94.75 855 ASN A C 1
ATOM 6446 O O . ASN A 1 855 ? -4.965 38.344 15.711 1 94.75 855 ASN A O 1
ATOM 6450 N N . GLY A 1 856 ? -3.111 36.906 15.938 1 95.31 856 GLY A N 1
ATOM 6451 C CA . GLY A 1 856 ? -3.229 36.875 17.391 1 95.31 856 GLY A CA 1
ATOM 6452 C C . GLY A 1 856 ? -4.121 35.75 17.875 1 95.31 856 GLY A C 1
ATOM 6453 O O . GLY A 1 856 ? -4.336 35.594 19.078 1 95.31 856 GLY A O 1
ATOM 6454 N N . GLU A 1 857 ? -4.609 35 17.062 1 95.75 857 GLU A N 1
ATOM 6455 C CA . GLU A 1 857 ? -5.461 33.906 17.453 1 95.75 857 GLU A CA 1
ATOM 6456 C C . GLU A 1 857 ? -4.629 32.656 17.828 1 95.75 857 GLU A C 1
ATOM 6458 O O . GLU A 1 857 ? -3.426 32.625 17.578 1 95.75 857 GLU A O 1
ATOM 6463 N N . ILE A 1 858 ? -5.297 31.719 18.469 1 95.56 858 ILE A N 1
ATOM 6464 C CA . ILE A 1 858 ? -4.637 30.469 18.828 1 95.56 858 ILE A CA 1
ATOM 6465 C C . ILE A 1 858 ? -4.055 29.828 17.562 1 95.56 858 ILE A C 1
ATOM 6467 O O . ILE A 1 858 ? -4.77 29.609 16.578 1 95.56 858 ILE A O 1
ATOM 6471 N N . GLY A 1 859 ? -2.789 29.578 17.578 1 93.69 859 GLY A N 1
ATOM 6472 C CA . GLY A 1 859 ? -2.1 29.016 16.438 1 93.69 859 GLY A CA 1
ATOM 6473 C C . GLY A 1 859 ? -1.438 30.062 15.562 1 93.69 859 GLY A C 1
ATOM 6474 O O . GLY A 1 859 ? -0.577 29.75 14.742 1 93.69 859 GLY A O 1
ATOM 6475 N N . THR A 1 860 ? -1.818 31.328 15.734 1 95.88 860 THR A N 1
ATOM 6476 C CA . THR A 1 860 ? -1.257 32.469 14.984 1 95.88 860 THR A CA 1
ATOM 6477 C C . THR A 1 860 ? -0.957 33.625 15.914 1 95.88 860 THR A C 1
ATOM 6479 O O . THR A 1 860 ? -1.45 34.75 15.695 1 95.88 860 THR A O 1
ATOM 6482 N N . PRO A 1 861 ? -0.097 33.375 16.812 1 95.88 861 PRO A N 1
ATOM 6483 C CA . PRO A 1 861 ? 0.208 34.469 17.734 1 95.88 861 PRO A CA 1
ATOM 6484 C C . PRO A 1 861 ? 0.845 35.688 17.047 1 95.88 861 PRO A C 1
ATOM 6486 O O . PRO A 1 861 ? 1.564 35.531 16.062 1 95.88 861 PRO A O 1
ATOM 6489 N N . ARG A 1 862 ? 0.658 36.812 17.672 1 96.75 862 ARG A N 1
ATOM 6490 C CA . ARG A 1 862 ? 1.279 38.031 17.125 1 96.75 862 ARG A CA 1
ATOM 6491 C C . ARG A 1 862 ? 2.781 38.031 17.391 1 96.75 862 ARG A C 1
ATOM 6493 O O . ARG A 1 862 ? 3.551 38.594 16.609 1 96.75 862 ARG A O 1
ATOM 6500 N N . ASP A 1 863 ? 3.078 37.469 18.531 1 97.62 863 ASP A N 1
ATOM 6501 C CA . ASP A 1 863 ? 4.484 37.438 18.938 1 97.62 863 ASP A CA 1
ATOM 6502 C C . ASP A 1 863 ? 4.934 36 19.203 1 97.62 863 ASP A C 1
ATOM 6504 O O . ASP A 1 863 ? 4.242 35.25 19.875 1 97.62 863 ASP A O 1
ATOM 6508 N N . LYS A 1 864 ? 5.996 35.656 18.688 1 97.69 864 LYS A N 1
ATOM 6509 C CA . LYS A 1 864 ? 6.668 34.375 18.953 1 97.69 864 LYS A CA 1
ATOM 6510 C C . LYS A 1 864 ? 8.188 34.562 18.922 1 97.69 864 LYS A C 1
ATOM 6512 O O . LYS A 1 864 ? 8.719 35.344 18.141 1 97.69 864 LYS A O 1
ATOM 6517 N N . ALA A 1 865 ? 8.914 33.844 19.812 1 97.88 865 ALA A N 1
ATOM 6518 C CA . ALA A 1 865 ? 10.367 33.969 19.875 1 97.88 865 ALA A CA 1
ATOM 6519 C C . ALA A 1 865 ? 11.016 32.656 20.266 1 97.88 865 ALA A C 1
ATOM 6521 O O . ALA A 1 865 ? 10.391 31.828 20.938 1 97.88 865 ALA A O 1
ATOM 6522 N N . ALA A 1 866 ? 12.188 32.5 19.844 1 95.81 866 ALA A N 1
ATOM 6523 C CA . ALA A 1 866 ? 13.047 31.375 20.25 1 95.81 866 ALA A CA 1
ATOM 6524 C C . ALA A 1 866 ? 14.445 31.875 20.625 1 95.81 866 ALA A C 1
ATOM 6526 O O . ALA A 1 866 ? 15.086 32.594 19.828 1 95.81 866 ALA A O 1
ATOM 6527 N N . LEU A 1 867 ? 14.914 31.562 21.781 1 96.44 867 LEU A N 1
ATOM 6528 C CA . LEU A 1 867 ? 16.25 31.906 22.25 1 96.44 867 LEU A CA 1
ATOM 6529 C C . LEU A 1 867 ? 17.078 30.641 22.484 1 96.44 867 LEU A C 1
ATOM 6531 O O . LEU A 1 867 ? 16.656 29.75 23.219 1 96.44 867 LEU A O 1
ATOM 6535 N N . ASN A 1 868 ? 18.172 30.578 21.859 1 94.81 868 ASN A N 1
ATOM 6536 C CA . ASN A 1 868 ? 19.109 29.469 22.047 1 94.81 868 ASN A CA 1
ATOM 6537 C C . ASN A 1 868 ? 20.406 29.953 22.688 1 94.81 868 ASN A C 1
ATOM 6539 O O . ASN A 1 868 ? 21.094 30.828 22.125 1 94.81 868 ASN A O 1
ATOM 6543 N N . LEU A 1 869 ? 20.766 29.375 23.797 1 95.81 869 LEU A N 1
ATOM 6544 C CA . LEU A 1 869 ? 22.016 29.641 24.5 1 95.81 869 LEU A CA 1
ATOM 6545 C C . LEU A 1 869 ? 22.875 28.375 24.562 1 95.81 869 LEU A C 1
ATOM 6547 O O . LEU A 1 869 ? 22.453 27.359 25.109 1 95.81 869 LEU A O 1
ATOM 6551 N N . ILE A 1 870 ? 24.062 28.469 24.047 1 95.25 870 ILE A N 1
ATOM 6552 C CA . ILE A 1 870 ? 24.984 27.328 24.094 1 95.25 870 ILE A CA 1
ATOM 6553 C C . ILE A 1 870 ? 26.266 27.734 24.797 1 95.25 870 ILE A C 1
ATOM 6555 O O . ILE A 1 870 ? 27 28.625 24.328 1 95.25 870 ILE A O 1
ATOM 6559 N N . TYR A 1 871 ? 26.516 27.109 25.891 1 95.94 871 TYR A N 1
ATOM 6560 C CA . TYR A 1 871 ? 27.75 27.312 26.625 1 95.94 871 TYR A CA 1
ATOM 6561 C C . TYR A 1 871 ? 28.734 26.172 26.375 1 95.94 871 TYR A C 1
ATOM 6563 O O . TYR A 1 871 ? 28.391 25 26.547 1 95.94 871 TYR A O 1
ATOM 6571 N N . GLY A 1 872 ? 29.906 26.547 25.891 1 94.62 872 GLY A N 1
ATOM 6572 C CA . GLY A 1 872 ? 30.938 25.562 25.625 1 94.62 872 GLY A CA 1
ATOM 6573 C C . GLY A 1 872 ? 32.156 25.734 26.516 1 94.62 872 GLY A C 1
ATOM 6574 O O . GLY A 1 872 ? 32.625 26.859 26.703 1 94.62 872 GLY A O 1
ATOM 6575 N N . LEU A 1 873 ? 32.594 24.625 27.094 1 94.44 873 LEU A N 1
ATOM 6576 C CA . LEU A 1 873 ? 33.812 24.562 27.906 1 94.44 873 LEU A CA 1
ATOM 6577 C C . LEU A 1 873 ? 34.594 23.297 27.609 1 94.44 873 LEU A C 1
ATOM 6579 O O . LEU A 1 873 ? 34.281 22.234 28.141 1 94.44 873 LEU A O 1
ATOM 6583 N N . ASP A 1 874 ? 35.656 23.391 26.875 1 91.06 874 ASP A N 1
ATOM 6584 C CA . ASP A 1 874 ? 36.5 22.25 26.469 1 91.06 874 ASP A CA 1
ATOM 6585 C C . ASP A 1 874 ? 35.656 21.125 25.875 1 91.06 874 ASP A C 1
ATOM 6587 O O . ASP A 1 874 ? 35.062 21.297 24.781 1 91.06 874 ASP A O 1
ATOM 6591 N N . ASN A 1 875 ? 35.438 20.078 26.766 1 93.44 875 ASN A N 1
ATOM 6592 C CA . ASN A 1 875 ? 34.75 18.922 26.234 1 93.44 875 ASN A CA 1
ATOM 6593 C C . ASN A 1 875 ? 33.281 18.922 26.656 1 93.44 875 ASN A C 1
ATOM 6595 O O . ASN A 1 875 ? 32.562 17.953 26.375 1 93.44 875 ASN A O 1
ATOM 6599 N N . LEU A 1 876 ? 32.844 19.969 27.281 1 95.62 876 LEU A N 1
ATOM 6600 C CA . LEU A 1 876 ? 31.469 20.062 27.781 1 95.62 876 LEU A CA 1
ATOM 6601 C C . LEU A 1 876 ? 30.703 21.172 27.047 1 95.62 876 LEU A C 1
ATOM 6603 O O . LEU A 1 876 ? 31.234 22.266 26.828 1 95.62 876 LEU A O 1
ATOM 6607 N N . SER A 1 877 ? 29.5 20.859 26.641 1 94.94 877 SER A N 1
ATOM 6608 C CA . SER A 1 877 ? 28.594 21.844 26.078 1 94.94 877 SER A CA 1
ATOM 6609 C C . SER A 1 877 ? 27.203 21.766 26.719 1 94.94 877 SER A C 1
ATOM 6611 O O . SER A 1 877 ? 26.672 20.672 26.906 1 94.94 877 SER A O 1
ATOM 6613 N N . VAL A 1 878 ? 26.688 22.844 27.141 1 96.75 878 VAL A N 1
ATOM 6614 C CA . VAL A 1 878 ? 25.344 22.938 27.703 1 96.75 878 VAL A CA 1
ATOM 6615 C C . VAL A 1 878 ? 24.5 23.875 26.859 1 96.75 878 VAL A C 1
ATOM 6617 O O . VAL A 1 878 ? 24.891 25.031 26.609 1 96.75 878 VAL A O 1
ATOM 6620 N N . ALA A 1 879 ? 23.406 23.375 26.406 1 96.56 879 ALA A N 1
ATOM 6621 C CA . ALA A 1 879 ? 22.516 24.188 25.594 1 96.56 879 ALA A CA 1
ATOM 6622 C C . ALA A 1 879 ? 21.172 24.406 26.297 1 96.56 879 ALA A C 1
ATOM 6624 O O . ALA A 1 879 ? 20.641 23.5 26.938 1 96.56 879 ALA A O 1
ATOM 6625 N N . TRP A 1 880 ? 20.672 25.578 26.297 1 97 880 TRP A N 1
ATOM 6626 C CA . TRP A 1 880 ? 19.359 25.969 26.812 1 97 880 TRP A CA 1
ATOM 6627 C C . TRP A 1 880 ? 18.547 26.672 25.734 1 97 880 TRP A C 1
ATOM 6629 O O . TRP A 1 880 ? 18.969 27.703 25.188 1 97 880 TRP A O 1
ATOM 6639 N N . THR A 1 881 ? 17.406 26.156 25.391 1 95.94 881 THR A N 1
ATOM 6640 C CA . THR A 1 881 ? 16.531 26.766 24.406 1 95.94 881 THR A CA 1
ATOM 6641 C C . THR A 1 881 ? 15.211 27.203 25.047 1 95.94 881 THR A C 1
ATOM 6643 O O . THR A 1 881 ? 14.547 26.406 25.719 1 95.94 881 THR A O 1
ATOM 6646 N N . SER A 1 882 ? 14.836 28.422 24.859 1 97 882 SER A N 1
ATOM 6647 C CA . SER A 1 882 ? 13.562 28.953 25.328 1 97 882 SER A CA 1
ATOM 6648 C C . SER A 1 882 ? 12.672 29.344 24.156 1 97 882 SER A C 1
ATOM 6650 O O . SER A 1 882 ? 13.094 30.094 23.266 1 97 882 SER A O 1
ATOM 6652 N N . THR A 1 883 ? 11.469 28.828 24.125 1 96.75 883 THR A N 1
ATOM 6653 C CA . THR A 1 883 ? 10.461 29.188 23.125 1 96.75 883 THR A CA 1
ATOM 6654 C C . THR A 1 883 ? 9.312 29.953 23.781 1 96.75 883 THR A C 1
ATOM 6656 O O . THR A 1 883 ? 8.742 29.484 24.766 1 96.75 883 THR A O 1
ATOM 6659 N N . TRP A 1 884 ? 9.016 31.078 23.234 1 98.06 884 TRP A N 1
ATOM 6660 C CA . TRP A 1 884 ? 7.98 31.953 23.781 1 98.06 884 TRP A CA 1
ATOM 6661 C C . TRP A 1 884 ? 6.863 32.188 22.781 1 98.06 884 TRP A C 1
ATOM 6663 O O . TRP A 1 884 ? 7.121 32.562 21.625 1 98.06 884 TRP A O 1
ATOM 6673 N N . ILE A 1 885 ? 5.598 31.906 23.172 1 97.81 885 ILE A N 1
ATOM 6674 C CA . ILE A 1 885 ? 4.391 32.156 22.391 1 97.81 885 ILE A CA 1
ATOM 6675 C C . ILE A 1 885 ? 3.568 33.25 23.062 1 97.81 885 ILE A C 1
ATOM 6677 O O . ILE A 1 885 ? 3.17 33.125 24.219 1 97.81 885 ILE A O 1
ATOM 6681 N N . GLY A 1 886 ? 3.271 34.281 22.344 1 97.38 886 GLY A N 1
ATOM 6682 C CA . GLY A 1 886 ? 2.549 35.406 22.906 1 97.38 886 GLY A CA 1
ATOM 6683 C C . GLY A 1 886 ? 1.086 35.125 23.172 1 97.38 886 GLY A C 1
ATOM 6684 O O . GLY A 1 886 ? 0.6 34.031 22.859 1 97.38 886 GLY A O 1
ATOM 6685 N N . ASN A 1 887 ? 0.463 36.125 23.812 1 96.62 887 ASN A N 1
ATOM 6686 C CA . ASN A 1 887 ? -0.966 35.969 24.078 1 96.62 887 ASN A CA 1
ATOM 6687 C C . ASN A 1 887 ? -1.747 35.688 22.797 1 96.62 887 ASN A C 1
ATOM 6689 O O . ASN A 1 887 ? -1.437 36.219 21.734 1 96.62 887 ASN A O 1
ATOM 6693 N N . SER A 1 888 ? -2.676 34.75 22.969 1 96.81 888 SER A N 1
ATOM 6694 C CA . SER A 1 888 ? -3.484 34.344 21.828 1 96.81 888 SER A CA 1
ATOM 6695 C C . SER A 1 888 ? -4.965 34.281 22.188 1 96.81 888 SER A C 1
ATOM 6697 O O . SER A 1 888 ? -5.32 33.906 23.297 1 96.81 888 SER A O 1
ATOM 6699 N N . TYR A 1 889 ? -5.805 34.594 21.266 1 97.19 889 TYR A N 1
ATOM 6700 C CA . TYR A 1 889 ? -7.246 34.688 21.5 1 97.19 889 TYR A CA 1
ATOM 6701 C C . TYR A 1 889 ? -7.98 33.625 20.672 1 97.19 889 TYR A C 1
ATOM 6703 O O . TYR A 1 889 ? -7.418 33.062 19.734 1 97.19 889 TYR A O 1
ATOM 6711 N N . LEU A 1 890 ? -9.203 33.344 21.109 1 95.56 890 LEU A N 1
ATOM 6712 C CA . LEU A 1 890 ? -10.07 32.5 20.328 1 95.56 890 LEU A CA 1
ATOM 6713 C C . LEU A 1 890 ? -10.469 33.156 19.016 1 95.56 890 LEU A C 1
ATOM 6715 O O . LEU A 1 890 ? -10.344 34.375 18.891 1 95.56 890 LEU A O 1
ATOM 6719 N N . ASP A 1 891 ? -10.945 32.406 18.109 1 91.56 891 ASP A N 1
ATOM 6720 C CA . ASP A 1 891 ? -11.336 32.875 16.797 1 91.56 891 ASP A CA 1
ATOM 6721 C C . ASP A 1 891 ? -12.383 34 16.891 1 91.56 891 ASP A C 1
ATOM 6723 O O . ASP A 1 891 ? -13.344 33.875 17.656 1 91.56 891 ASP A O 1
ATOM 6727 N N . ASN A 1 892 ? -12.188 35.062 16.172 1 89.25 892 ASN A N 1
ATOM 6728 C CA . ASN A 1 892 ? -13.031 36.25 16.297 1 89.25 892 ASN A CA 1
ATOM 6729 C C . ASN A 1 892 ? -14.453 35.969 15.82 1 89.25 892 ASN A C 1
ATOM 6731 O O . ASN A 1 892 ? -15.414 36.5 16.359 1 89.25 892 ASN A O 1
ATOM 6735 N N . GLN A 1 893 ? -14.578 35.156 14.812 1 80.5 893 GLN A N 1
ATOM 6736 C CA . GLN A 1 893 ? -15.914 34.812 14.352 1 80.5 893 GLN A CA 1
ATOM 6737 C C . GLN A 1 893 ? -16.672 34 15.391 1 80.5 893 GLN A C 1
ATOM 6739 O O . GLN A 1 893 ? -17.875 34.156 15.562 1 80.5 893 GLN A O 1
ATOM 6744 N N . PHE A 1 894 ? -16.047 33.094 16.062 1 85.81 894 PHE A N 1
ATOM 6745 C CA . PHE A 1 894 ? -16.641 32.344 17.156 1 85.81 894 PHE A CA 1
ATOM 6746 C C . PHE A 1 894 ? -17.062 33.25 18.297 1 85.81 894 PHE A C 1
ATOM 6748 O O . PHE A 1 894 ? -18.172 33.156 18.797 1 85.81 894 PHE A O 1
ATOM 6755 N N . LEU A 1 895 ? -16.125 34.125 18.656 1 90.5 895 LEU A N 1
ATOM 6756 C CA . LEU A 1 895 ? -16.422 35.062 19.734 1 90.5 895 LEU A CA 1
ATOM 6757 C C . LEU A 1 895 ? -17.625 35.938 19.391 1 90.5 895 LEU A C 1
ATOM 6759 O O . LEU A 1 895 ? -18.484 36.156 20.25 1 90.5 895 LEU A O 1
ATOM 6763 N N . ALA A 1 896 ? -17.641 36.344 18.141 1 84.31 896 ALA A N 1
ATOM 6764 C CA . ALA A 1 896 ? -18.781 37.156 17.703 1 84.31 896 ALA A CA 1
ATOM 6765 C C . ALA A 1 896 ? -20.078 36.344 17.766 1 84.31 896 ALA A C 1
ATOM 6767 O O . ALA A 1 896 ? -21.109 36.844 18.188 1 84.31 896 ALA A O 1
ATOM 6768 N N . SER A 1 897 ? -20 35.156 17.312 1 76.88 897 SER A N 1
ATOM 6769 C CA . SER A 1 897 ? -21.172 34.281 17.297 1 76.88 897 SER A CA 1
ATOM 6770 C C . SER A 1 897 ? -21.672 33.969 18.703 1 76.88 897 SER A C 1
ATOM 6772 O O . SER A 1 897 ? -22.875 33.812 18.922 1 76.88 897 SER A O 1
ATOM 6774 N N . MET A 1 898 ? -20.766 33.938 19.688 1 84.12 898 MET A N 1
ATOM 6775 C CA . MET A 1 898 ? -21.125 33.656 21.078 1 84.12 898 MET A CA 1
ATOM 6776 C C . MET A 1 898 ? -21.453 34.969 21.812 1 84.12 898 MET A C 1
ATOM 6778 O O . MET A 1 898 ? -21.812 34.938 23 1 84.12 898 MET A O 1
ATOM 6782 N N . GLU A 1 899 ? -21.328 36.062 21.062 1 86.69 899 GLU A N 1
ATOM 6783 C CA . GLU A 1 899 ? -21.484 37.375 21.688 1 86.69 899 GLU A CA 1
ATOM 6784 C C . GLU A 1 899 ? -20.531 37.562 22.859 1 86.69 899 GLU A C 1
ATOM 6786 O O . GLU A 1 899 ? -20.922 38.062 23.922 1 86.69 899 GLU A O 1
ATOM 6791 N N . TRP A 1 900 ? -19.391 36.969 22.719 1 93.81 900 TRP A N 1
ATOM 6792 C CA . TRP A 1 900 ? -18.312 37.094 23.688 1 93.81 900 TRP A CA 1
ATOM 6793 C C . TRP A 1 900 ? -17.422 38.312 23.344 1 93.81 900 TRP A C 1
ATOM 6795 O O . TRP A 1 900 ? -17.375 38.75 22.188 1 93.81 900 TRP A O 1
ATOM 6805 N N . PRO A 1 901 ? -16.75 38.844 24.359 1 94.69 901 PRO A N 1
ATOM 6806 C CA . PRO A 1 901 ? -15.75 39.875 24.047 1 94.69 901 PRO A CA 1
ATOM 6807 C C . PRO A 1 901 ? -14.609 39.344 23.172 1 94.69 901 PRO A C 1
ATOM 6809 O O . PRO A 1 901 ? -14.25 38.156 23.266 1 94.69 901 PRO A O 1
ATOM 6812 N N . GLY A 1 902 ? -13.969 40.188 22.453 1 92.25 902 GLY A N 1
ATOM 6813 C CA . GLY A 1 902 ? -12.945 39.844 21.484 1 92.25 902 GLY A CA 1
ATOM 6814 C C . GLY A 1 902 ? -11.625 39.438 22.125 1 92.25 902 GLY A C 1
ATOM 6815 O O . GLY A 1 902 ? -10.727 38.938 21.453 1 92.25 902 GLY A O 1
ATOM 6816 N N . ASN A 1 903 ? -11.539 39.531 23.438 1 92.94 903 ASN A N 1
ATOM 6817 C CA . ASN A 1 903 ? -10.25 39.281 24.078 1 92.94 903 ASN A CA 1
ATOM 6818 C C . ASN A 1 903 ? -10.281 38.031 24.938 1 92.94 903 ASN A C 1
ATOM 6820 O O . ASN A 1 903 ? -9.523 37.906 25.891 1 92.94 903 ASN A O 1
ATOM 6824 N N . VAL A 1 904 ? -11.219 37.094 24.672 1 97.06 904 VAL A N 1
ATOM 6825 C CA . VAL A 1 904 ? -11.195 35.812 25.359 1 97.06 904 VAL A CA 1
ATOM 6826 C C . VAL A 1 904 ? -10.078 34.938 24.781 1 97.06 904 VAL A C 1
ATOM 6828 O O . VAL A 1 904 ? -10.094 34.625 23.594 1 97.06 904 VAL A O 1
ATOM 6831 N N . GLY A 1 905 ? -9.109 34.688 25.562 1 97 905 GLY A N 1
ATOM 6832 C CA . GLY A 1 905 ? -7.969 33.938 25.078 1 97 905 GLY A CA 1
ATOM 6833 C C . GLY A 1 905 ? -7.062 33.438 26.203 1 97 905 GLY A C 1
ATOM 6834 O O . GLY A 1 905 ? -7.48 33.375 27.359 1 97 905 GLY A O 1
ATOM 6835 N N . VAL A 1 906 ? -5.898 32.969 25.844 1 96.62 906 VAL A N 1
ATOM 6836 C CA . VAL A 1 906 ? -4.914 32.469 26.797 1 96.62 906 VAL A CA 1
ATOM 6837 C C . VAL A 1 906 ? -3.699 33.406 26.828 1 96.62 906 VAL A C 1
ATOM 6839 O O . VAL A 1 906 ? -3.408 34.062 25.828 1 96.62 906 VAL A O 1
ATOM 6842 N N . GLY A 1 907 ? -3.057 33.438 27.938 1 95.31 907 GLY A N 1
ATOM 6843 C CA . GLY A 1 907 ? -1.874 34.25 28.094 1 95.31 907 GLY A CA 1
ATOM 6844 C C . GLY A 1 907 ? -0.664 33.719 27.344 1 95.31 907 GLY A C 1
ATOM 6845 O O . GLY A 1 907 ? -0.792 32.844 26.5 1 95.31 907 GLY A O 1
ATOM 6846 N N . ASN A 1 908 ? 0.481 34.281 27.609 1 95.25 908 ASN A N 1
ATOM 6847 C CA . ASN A 1 908 ? 1.726 33.844 26.984 1 95.25 908 ASN A CA 1
ATOM 6848 C C . ASN A 1 908 ? 2.15 32.469 27.5 1 95.25 908 ASN A C 1
ATOM 6850 O O . ASN A 1 908 ? 1.804 32.094 28.625 1 95.25 908 ASN A O 1
ATOM 6854 N N . TRP A 1 909 ? 2.803 31.75 26.734 1 95.25 909 TRP A N 1
ATOM 6855 C CA . TRP A 1 909 ? 3.291 30.422 27.078 1 95.25 909 TRP A CA 1
ATOM 6856 C C . TRP A 1 909 ? 4.793 30.312 26.844 1 95.25 909 TRP A C 1
ATOM 6858 O O . TRP A 1 909 ? 5.309 30.812 25.828 1 95.25 909 TRP A O 1
ATOM 6868 N N . PHE A 1 910 ? 5.57 29.703 27.781 1 96.31 910 PHE A N 1
ATOM 6869 C CA . PHE A 1 910 ? 7.016 29.516 27.688 1 96.31 910 PHE A CA 1
ATOM 6870 C C . PHE A 1 910 ? 7.383 28.047 27.828 1 96.31 910 PHE A C 1
ATOM 6872 O O . PHE A 1 910 ? 6.918 27.375 28.75 1 96.31 910 PHE A O 1
ATOM 6879 N N . TYR A 1 911 ? 8.148 27.547 26.922 1 96.81 911 TYR A N 1
ATOM 6880 C CA . TYR A 1 911 ? 8.766 26.219 27.047 1 96.81 911 TYR A CA 1
ATOM 6881 C C . TYR A 1 911 ? 10.281 26.344 27.156 1 96.81 911 TYR A C 1
ATOM 6883 O O . TYR A 1 911 ? 10.891 27.203 26.531 1 96.81 911 TYR A O 1
ATOM 6891 N N . HIS A 1 912 ? 10.898 25.469 27.984 1 97.69 912 HIS A N 1
ATOM 6892 C CA . HIS A 1 912 ? 12.344 25.422 28.156 1 97.69 912 HIS A CA 1
ATOM 6893 C C . HIS A 1 912 ? 12.875 24.016 27.922 1 97.69 912 HIS A C 1
ATOM 6895 O O . HIS A 1 912 ? 12.336 23.047 28.453 1 97.69 912 HIS A O 1
ATOM 6901 N N . ASP A 1 913 ? 13.898 23.922 27.141 1 96.94 913 ASP A N 1
ATOM 6902 C CA . ASP A 1 913 ? 14.617 22.688 26.875 1 96.94 913 ASP A CA 1
ATOM 6903 C C . ASP A 1 913 ? 16.094 22.812 27.281 1 96.94 913 ASP A C 1
ATOM 6905 O O . ASP A 1 913 ? 16.688 23.875 27.125 1 96.94 913 ASP A O 1
ATOM 6909 N N . VAL A 1 914 ? 16.625 21.703 27.734 1 97.38 914 VAL A N 1
ATOM 6910 C CA . VAL A 1 914 ? 18.031 21.688 28.125 1 97.38 914 VAL A CA 1
ATOM 6911 C C . VAL A 1 914 ? 18.703 20.438 27.562 1 97.38 914 VAL A C 1
ATOM 6913 O O . VAL A 1 914 ? 18.109 19.359 27.547 1 97.38 914 VAL A O 1
ATOM 6916 N N . GLN A 1 915 ? 19.891 20.594 27.125 1 96.69 915 GLN A N 1
ATOM 6917 C CA . GLN A 1 915 ? 20.719 19.469 26.672 1 96.69 915 GLN A CA 1
ATOM 6918 C C . GLN A 1 915 ? 22.172 19.641 27.125 1 96.69 915 GLN A C 1
ATOM 6920 O O . GLN A 1 915 ? 22.703 20.75 27.109 1 96.69 915 GLN A O 1
ATOM 6925 N N . VAL A 1 916 ? 22.766 18.562 27.562 1 97.12 916 VAL A N 1
ATOM 6926 C CA . VAL A 1 916 ? 24.188 18.516 27.922 1 97.12 916 VAL A CA 1
ATOM 6927 C C . VAL A 1 916 ? 24.906 17.516 27.016 1 97.12 916 VAL A C 1
ATOM 6929 O O . VAL A 1 916 ? 24.438 16.391 26.812 1 97.12 916 VAL A O 1
ATOM 6932 N N . ARG A 1 917 ? 25.953 17.984 26.469 1 96.25 917 ARG A N 1
ATOM 6933 C CA . ARG A 1 917 ? 26.812 17.125 25.656 1 96.25 917 ARG A CA 1
ATOM 6934 C C . ARG A 1 917 ? 28.219 17.031 26.234 1 96.25 917 ARG A C 1
ATOM 6936 O O . ARG A 1 917 ? 28.781 18.047 26.672 1 96.25 917 ARG A O 1
ATOM 6943 N N . TYR A 1 918 ? 28.766 15.836 26.203 1 96.75 918 TYR A N 1
ATOM 6944 C CA . TYR A 1 918 ? 30.109 15.586 26.734 1 96.75 918 TYR A CA 1
ATOM 6945 C C . TYR A 1 918 ? 30.938 14.75 25.766 1 96.75 918 TYR A C 1
ATOM 6947 O O . TYR A 1 918 ? 30.609 13.594 25.5 1 96.75 918 TYR A O 1
ATOM 6955 N N . ALA A 1 919 ? 31.969 15.375 25.312 1 95.38 919 ALA A N 1
ATOM 6956 C CA . ALA A 1 919 ? 32.906 14.641 24.469 1 95.38 919 ALA A CA 1
ATOM 6957 C C . ALA A 1 919 ? 33.875 13.805 25.312 1 95.38 919 ALA A C 1
ATOM 6959 O O . ALA A 1 919 ? 34.969 14.25 25.656 1 95.38 919 ALA A O 1
ATOM 6960 N N . ALA A 1 920 ? 33.531 12.609 25.516 1 94.38 920 ALA A N 1
ATOM 6961 C CA . ALA A 1 920 ? 34.312 11.727 26.359 1 94.38 920 ALA A CA 1
ATOM 6962 C C . ALA A 1 920 ? 35.688 11.445 25.734 1 94.38 920 ALA A C 1
ATOM 6964 O O . ALA A 1 920 ? 36.688 11.336 26.438 1 94.38 920 ALA A O 1
ATOM 6965 N N . THR A 1 921 ? 35.688 11.172 24.469 1 92.44 921 THR A N 1
ATOM 6966 C CA . THR A 1 921 ? 36.906 11.039 23.672 1 92.44 921 THR A CA 1
ATOM 6967 C C . THR A 1 921 ? 36.719 11.758 22.328 1 92.44 921 THR A C 1
ATOM 6969 O O . THR A 1 921 ? 35.719 12.414 22.094 1 92.44 921 THR A O 1
ATOM 6972 N N . GLU A 1 922 ? 37.781 11.664 21.594 1 88.19 922 GLU A N 1
ATOM 6973 C CA . GLU A 1 922 ? 37.688 12.273 20.266 1 88.19 922 GLU A CA 1
ATOM 6974 C C . GLU A 1 922 ? 36.625 11.602 19.406 1 88.19 922 GLU A C 1
ATOM 6976 O O . GLU A 1 922 ? 36.062 12.227 18.5 1 88.19 922 GLU A O 1
ATOM 6981 N N . ASN A 1 923 ? 36.312 10.406 19.734 1 89.56 923 ASN A N 1
ATOM 6982 C CA . ASN A 1 923 ? 35.406 9.648 18.875 1 89.56 923 ASN A CA 1
ATOM 6983 C C . ASN A 1 923 ? 34.031 9.453 19.516 1 89.56 923 ASN A C 1
ATOM 6985 O O . ASN A 1 923 ? 33.062 9.094 18.844 1 89.56 923 ASN A O 1
ATOM 6989 N N . PHE A 1 924 ? 34 9.664 20.828 1 93.38 924 PHE A N 1
ATOM 6990 C CA . PHE A 1 924 ? 32.75 9.336 21.547 1 93.38 924 PHE A CA 1
ATOM 6991 C C . PHE A 1 924 ? 32.188 10.578 22.219 1 93.38 924 PHE A C 1
ATOM 6993 O O . PHE A 1 924 ? 32.844 11.219 23.047 1 93.38 924 PHE A O 1
ATOM 7000 N N . GLU A 1 925 ? 30.969 10.867 21.906 1 95.06 925 GLU A N 1
ATOM 7001 C CA . GLU A 1 925 ? 30.234 11.961 22.531 1 95.06 925 GLU A CA 1
ATOM 7002 C C . GLU A 1 925 ? 28.938 11.453 23.172 1 95.06 925 GLU A C 1
ATOM 7004 O O . GLU A 1 925 ? 28.156 10.758 22.516 1 95.06 925 GLU A O 1
ATOM 7009 N N . LEU A 1 926 ? 28.734 11.766 24.406 1 96.75 926 LEU A N 1
ATOM 7010 C CA . LEU A 1 926 ? 27.5 11.453 25.109 1 96.75 926 LEU A CA 1
ATOM 7011 C C . LEU A 1 926 ? 26.641 12.695 25.281 1 96.75 926 LEU A C 1
ATOM 7013 O O . LEU A 1 926 ? 27.156 13.797 25.469 1 96.75 926 LEU A O 1
ATOM 7017 N N . TYR A 1 927 ? 25.375 12.508 25.156 1 95.75 927 TYR A N 1
ATOM 7018 C CA . TYR A 1 927 ? 24.5 13.648 25.438 1 95.75 927 TYR A CA 1
ATOM 7019 C C . TYR A 1 927 ? 23.219 13.211 26.141 1 95.75 927 TYR A C 1
ATOM 7021 O O . TYR A 1 927 ? 22.828 12.047 26.047 1 95.75 927 TYR A O 1
ATOM 7029 N N . ALA A 1 928 ? 22.641 14.094 26.859 1 97.31 928 ALA A N 1
ATOM 7030 C CA . ALA A 1 928 ? 21.359 13.938 27.547 1 97.31 928 ALA A CA 1
ATOM 7031 C C . ALA A 1 928 ? 20.625 15.266 27.641 1 97.31 928 ALA A C 1
ATOM 7033 O O . ALA A 1 928 ? 21.234 16.328 27.656 1 97.31 928 ALA A O 1
ATOM 7034 N N . GLY A 1 929 ? 19.328 15.172 27.609 1 96.88 929 GLY A N 1
ATOM 7035 C CA . GLY A 1 929 ? 18.547 16.391 27.688 1 96.88 929 GLY A CA 1
ATOM 7036 C C . GLY A 1 929 ? 17.125 16.172 28.125 1 96.88 929 GLY A C 1
ATOM 7037 O O . GLY A 1 929 ? 16.734 15.039 28.422 1 96.88 929 GLY A O 1
ATOM 7038 N N . ALA A 1 930 ? 16.469 17.266 28.297 1 97.38 930 ALA A N 1
ATOM 7039 C CA . ALA A 1 930 ? 15.062 17.297 28.672 1 97.38 930 ALA A CA 1
ATOM 7040 C C . ALA A 1 930 ? 14.32 18.406 27.938 1 97.38 930 ALA A C 1
ATOM 7042 O O . ALA A 1 930 ? 14.789 19.547 27.875 1 97.38 930 ALA A O 1
ATOM 7043 N N . ASP A 1 931 ? 13.258 18.047 27.312 1 96.44 931 ASP A N 1
ATOM 7044 C CA . ASP A 1 931 ? 12.344 19.016 26.719 1 96.44 931 ASP A CA 1
ATOM 7045 C C . ASP A 1 931 ? 11.219 19.375 27.688 1 96.44 931 ASP A C 1
ATOM 7047 O O . ASP A 1 931 ? 10.719 18.516 28.422 1 96.44 931 ASP A O 1
ATOM 7051 N N . ASN A 1 932 ? 10.812 20.641 27.625 1 97.5 932 ASN A N 1
ATOM 7052 C CA . ASN A 1 932 ? 9.82 21.109 28.594 1 97.5 932 ASN A CA 1
ATOM 7053 C C . ASN A 1 932 ? 10.219 20.75 30.016 1 97.5 932 ASN A C 1
ATOM 7055 O O . ASN A 1 932 ? 9.445 20.125 30.75 1 97.5 932 ASN A O 1
ATOM 7059 N N . VAL A 1 933 ? 11.352 21.188 30.375 1 97.5 933 VAL A N 1
ATOM 7060 C CA . VAL A 1 933 ? 12.023 20.734 31.578 1 97.5 933 VAL A CA 1
ATOM 7061 C C . VAL A 1 933 ? 11.18 21.094 32.812 1 97.5 933 VAL A C 1
ATOM 7063 O O . VAL A 1 933 ? 11.188 20.391 33.812 1 97.5 933 VAL A O 1
ATOM 7066 N N . PHE A 1 934 ? 10.406 22.156 32.75 1 97.75 934 PHE A N 1
ATOM 7067 C CA . PHE A 1 934 ? 9.633 22.578 33.906 1 97.75 934 PHE A CA 1
ATOM 7068 C C . PHE A 1 934 ? 8.227 22 33.875 1 97.75 934 PHE A C 1
ATOM 7070 O O . PHE A 1 934 ? 7.379 22.328 34.688 1 97.75 934 PHE A O 1
ATOM 7077 N N . ASP A 1 935 ? 7.906 21.188 32.875 1 97.12 935 ASP A N 1
ATOM 7078 C CA . ASP A 1 935 ? 6.641 20.484 32.688 1 97.12 935 ASP A CA 1
ATOM 7079 C C . ASP A 1 935 ? 5.473 21.453 32.594 1 97.12 935 ASP A C 1
ATOM 7081 O O . ASP A 1 935 ? 4.484 21.328 33.312 1 97.12 935 ASP A O 1
ATOM 7085 N N . LYS A 1 936 ? 5.719 22.438 31.812 1 97.06 936 LYS A N 1
ATOM 7086 C CA . LYS A 1 936 ? 4.629 23.359 31.516 1 97.06 936 LYS A CA 1
ATOM 7087 C C . LYS A 1 936 ? 3.465 22.656 30.844 1 97.06 936 LYS A C 1
ATOM 7089 O O . LYS A 1 936 ? 3.648 22.016 29.797 1 97.06 936 LYS A O 1
ATOM 7094 N N . LYS A 1 937 ? 2.256 22.766 31.438 1 95.94 937 LYS A N 1
ATOM 7095 C CA . LYS A 1 937 ? 1.066 22.156 30.844 1 95.94 937 LYS A CA 1
ATOM 7096 C C . LYS A 1 937 ? 0.618 22.922 29.609 1 95.94 937 LYS A C 1
ATOM 7098 O O . LYS A 1 937 ? 0.905 24.109 29.469 1 95.94 937 LYS A O 1
ATOM 7103 N N . PRO A 1 938 ? -0.062 22.219 28.734 1 97.19 938 PRO A N 1
ATOM 7104 C CA . PRO A 1 938 ? -0.551 22.938 27.562 1 97.19 938 PRO A CA 1
ATOM 7105 C C . PRO A 1 938 ? -1.69 23.906 27.891 1 97.19 938 PRO A C 1
ATOM 7107 O O . PRO A 1 938 ? -2.389 23.719 28.891 1 97.19 938 PRO A O 1
ATOM 7110 N N . ALA A 1 939 ? -1.799 24.891 27 1 97.12 939 ALA A N 1
ATOM 7111 C CA . ALA A 1 939 ? -2.947 25.781 27.156 1 97.12 939 ALA A CA 1
ATOM 7112 C C . ALA A 1 939 ? -4.258 25.016 27.047 1 97.12 939 ALA A C 1
ATOM 7114 O O . ALA A 1 939 ? -4.391 24.094 26.219 1 97.12 939 ALA A O 1
ATOM 7115 N N . PRO A 1 940 ? -5.227 25.312 27.859 1 96.88 940 PRO A N 1
ATOM 7116 C CA . PRO A 1 940 ? -6.469 24.531 27.906 1 96.88 940 PRO A CA 1
ATOM 7117 C C . PRO A 1 940 ? -7.465 24.953 26.828 1 96.88 940 PRO A C 1
ATOM 7119 O O . PRO A 1 940 ? -8.562 25.422 27.141 1 96.88 940 PRO A O 1
ATOM 7122 N N . ILE A 1 941 ? -7.125 24.734 25.656 1 97.31 941 ILE A N 1
ATOM 7123 C CA . ILE A 1 941 ? -8.086 24.906 24.578 1 97.31 941 ILE A CA 1
ATOM 7124 C C . ILE A 1 941 ? -9.031 23.703 24.531 1 97.31 941 ILE A C 1
ATOM 7126 O O . ILE A 1 941 ? -8.805 22.766 23.766 1 97.31 941 ILE A O 1
ATOM 7130 N N . LEU A 1 942 ? -10.109 23.812 25.219 1 96.25 942 LEU A N 1
ATOM 7131 C CA . LEU A 1 942 ? -11 22.688 25.516 1 96.25 942 LEU A CA 1
ATOM 7132 C C . LEU A 1 942 ? -11.906 22.375 24.328 1 96.25 942 LEU A C 1
ATOM 7134 O O . LEU A 1 942 ? -12.094 23.219 23.453 1 96.25 942 LEU A O 1
ATOM 7138 N N . SER A 1 943 ? -12.414 21.109 24.297 1 92.88 943 SER A N 1
ATOM 7139 C CA . SER A 1 943 ? -13.422 20.734 23.312 1 92.88 943 SER A CA 1
ATOM 7140 C C . SER A 1 943 ? -14.531 21.781 23.219 1 92.88 943 SER A C 1
ATOM 7142 O O . SER A 1 943 ? -14.945 22.344 24.234 1 92.88 943 SER A O 1
ATOM 7144 N N . ASN A 1 944 ? -14.992 22.031 21.938 1 88.06 944 ASN A N 1
ATOM 7145 C CA . ASN A 1 944 ? -16.031 23 21.578 1 88.06 944 ASN A CA 1
ATOM 7146 C C . ASN A 1 944 ? -15.469 24.422 21.516 1 88.06 944 ASN A C 1
ATOM 7148 O O . ASN A 1 944 ? -16.219 25.375 21.297 1 88.06 944 ASN A O 1
ATOM 7152 N N . LEU A 1 945 ? -14.211 24.594 21.766 1 92.25 945 LEU A N 1
ATOM 7153 C CA . LEU A 1 945 ? -13.539 25.844 21.453 1 92.25 945 LEU A CA 1
ATOM 7154 C C . LEU A 1 945 ? -12.766 25.734 20.141 1 92.25 945 LEU A C 1
ATOM 7156 O O . LEU A 1 945 ? -12.195 24.688 19.844 1 92.25 945 LEU A O 1
ATOM 7160 N N . PRO A 1 946 ? -12.734 26.828 19.359 1 90.12 946 PRO A N 1
ATOM 7161 C CA . PRO A 1 946 ? -11.93 26.781 18.141 1 90.12 946 PRO A CA 1
ATOM 7162 C C . PRO A 1 946 ? -10.445 26.562 18.422 1 90.12 946 PRO A C 1
ATOM 7164 O O . PRO A 1 946 ? -9.906 27.156 19.375 1 90.12 946 PRO A O 1
ATOM 7167 N N . GLY A 1 947 ? -9.828 25.734 17.625 1 90.88 947 GLY A N 1
ATOM 7168 C CA . GLY A 1 947 ? -8.414 25.453 17.766 1 90.88 947 GLY A CA 1
ATOM 7169 C C . GLY A 1 947 ? -8.141 24.141 18.484 1 90.88 947 GLY A C 1
ATOM 7170 O O . GLY A 1 947 ? -7.023 23.609 18.422 1 90.88 947 GLY A O 1
ATOM 7171 N N . ASN A 1 948 ? -9.148 23.625 19.125 1 93.94 948 ASN A N 1
ATOM 7172 C CA . ASN A 1 948 ? -8.984 22.344 19.812 1 93.94 948 ASN A CA 1
ATOM 7173 C C . ASN A 1 948 ? -8.711 21.203 18.844 1 93.94 948 ASN A C 1
ATOM 7175 O O . ASN A 1 948 ? -9.305 21.156 17.766 1 93.94 948 ASN A O 1
ATOM 7179 N N . GLU A 1 949 ? -7.691 20.453 19.219 1 93.62 949 GLU A N 1
ATOM 7180 C CA . GLU A 1 949 ? -7.477 19.188 18.531 1 93.62 949 GLU A CA 1
ATOM 7181 C C . GLU A 1 949 ? -8.141 18.031 19.266 1 93.62 949 GLU A C 1
ATOM 7183 O O . GLU A 1 949 ? -7.836 17.781 20.438 1 93.62 949 GLU A O 1
ATOM 7188 N N . THR A 1 950 ? -8.953 17.297 18.562 1 91.5 950 THR A N 1
ATOM 7189 C CA . THR A 1 950 ? -9.766 16.266 19.188 1 91.5 950 THR A CA 1
ATOM 7190 C C . THR A 1 950 ? -8.891 15.266 19.938 1 91.5 950 THR A C 1
ATOM 7192 O O . THR A 1 950 ? -7.945 14.711 19.375 1 91.5 950 THR A O 1
ATOM 7195 N N . GLY A 1 951 ? -9.219 15.102 21.172 1 93.81 951 GLY A N 1
ATOM 7196 C CA . GLY A 1 951 ? -8.531 14.125 22 1 93.81 951 GLY A CA 1
ATOM 7197 C C . GLY A 1 951 ? -7.391 14.711 22.812 1 93.81 951 GLY A C 1
ATOM 7198 O O . GLY A 1 951 ? -6.887 14.086 23.734 1 93.81 951 GLY A O 1
ATOM 7199 N N . THR A 1 952 ? -7.035 15.953 22.531 1 96.94 952 THR A N 1
ATOM 7200 C CA . THR A 1 952 ? -5.84 16.484 23.172 1 96.94 952 THR A CA 1
ATOM 7201 C C . THR A 1 952 ? -6.203 17.578 24.172 1 96.94 952 THR A C 1
ATOM 7203 O O . THR A 1 952 ? -5.387 17.953 25.016 1 96.94 952 THR A O 1
ATOM 7206 N N . GLU A 1 953 ? -7.414 18.141 24.062 1 97.06 953 GLU A N 1
ATOM 7207 C CA . GLU A 1 953 ? -7.941 19.203 24.922 1 97.06 953 GLU A CA 1
ATOM 7208 C C . GLU A 1 953 ? -7.027 20.438 24.906 1 97.06 953 GLU A C 1
ATOM 7210 O O . GLU A 1 953 ? -6.855 21.094 25.922 1 97.06 953 GLU A O 1
ATOM 7215 N N . THR A 1 954 ? -6.379 20.609 23.812 1 97.88 954 THR A N 1
ATOM 7216 C CA . THR A 1 954 ? -5.543 21.766 23.5 1 97.88 954 THR A CA 1
ATOM 7217 C C . THR A 1 954 ? -5.379 21.906 21.984 1 97.88 954 THR A C 1
ATOM 7219 O O . THR A 1 954 ? -6.055 21.234 21.219 1 97.88 954 THR A O 1
ATOM 7222 N N . ALA A 1 955 ? -4.684 22.922 21.578 1 96.88 955 ALA A N 1
ATOM 7223 C CA . ALA A 1 955 ? -4.191 23.031 20.219 1 96.88 955 ALA A CA 1
ATOM 7224 C C . ALA A 1 955 ? -2.814 22.391 20.078 1 96.88 955 ALA A C 1
ATOM 7226 O O . ALA A 1 955 ? -1.793 23.078 20.094 1 96.88 955 ALA A O 1
ATOM 7227 N N . SER A 1 956 ? -2.826 21.156 19.828 1 96 956 SER A N 1
ATOM 7228 C CA . SER A 1 956 ? -1.621 20.359 20 1 96 956 SER A CA 1
ATOM 7229 C C . SER A 1 956 ? -0.586 20.672 18.922 1 96 956 SER A C 1
ATOM 7231 O O . SER A 1 956 ? 0.586 20.312 19.062 1 96 956 SER A O 1
ATOM 7233 N N . GLY A 1 957 ? -0.918 21.297 17.891 1 92.69 957 GLY A N 1
ATOM 7234 C CA . GLY A 1 957 ? 0.062 21.781 16.922 1 92.69 957 GLY A CA 1
ATOM 7235 C C . GLY A 1 957 ? 0.855 22.969 17.438 1 92.69 957 GLY A C 1
ATOM 7236 O O . GLY A 1 957 ? 1.93 23.281 16.922 1 92.69 957 GLY A O 1
ATOM 7237 N N . THR A 1 958 ? 0.34 23.609 18.422 1 94.94 958 THR A N 1
ATOM 7238 C CA . THR A 1 958 ? 0.938 24.828 18.969 1 94.94 958 THR A CA 1
ATOM 7239 C C . THR A 1 958 ? 1.484 24.594 20.375 1 94.94 958 THR A C 1
ATOM 7241 O O . THR A 1 958 ? 2.564 25.078 20.703 1 94.94 958 THR A O 1
ATOM 7244 N N . TYR A 1 959 ? 0.693 23.875 21.141 1 97.19 959 TYR A N 1
ATOM 7245 C CA . TYR A 1 959 ? 1.067 23.672 22.531 1 97.19 959 TYR A CA 1
ATOM 7246 C C . TYR A 1 959 ? 1.414 22.219 22.797 1 97.19 959 TYR A C 1
ATOM 7248 O O . TYR A 1 959 ? 0.755 21.312 22.281 1 97.19 959 TYR A O 1
ATOM 7256 N N . ASP A 1 960 ? 2.393 21.984 23.609 1 96.19 960 ASP A N 1
ATOM 7257 C CA . ASP A 1 960 ? 2.932 20.656 23.891 1 96.19 960 ASP A CA 1
ATOM 7258 C C . ASP A 1 960 ? 1.945 19.828 24.703 1 96.19 960 ASP A C 1
ATOM 7260 O O . ASP A 1 960 ? 1.806 20.031 25.906 1 96.19 960 ASP A O 1
ATOM 7264 N N . ALA A 1 961 ? 1.395 18.875 24.141 1 96.75 961 ALA A N 1
ATOM 7265 C CA . ALA A 1 961 ? 0.408 18.031 24.797 1 96.75 961 ALA A CA 1
ATOM 7266 C C . ALA A 1 961 ? 1.062 16.781 25.391 1 96.75 961 ALA A C 1
ATOM 7268 O O . ALA A 1 961 ? 0.431 16.047 26.141 1 96.75 961 ALA A O 1
ATOM 7269 N N . ILE A 1 962 ? 2.287 16.531 25.094 1 96.81 962 ILE A N 1
ATOM 7270 C CA . ILE A 1 962 ? 2.979 15.336 25.562 1 96.81 962 ILE A CA 1
ATOM 7271 C C . ILE A 1 962 ? 3.502 15.555 26.984 1 96.81 962 ILE A C 1
ATOM 7273 O O . ILE A 1 962 ? 3.4 14.672 27.828 1 96.81 962 ILE A O 1
ATOM 7277 N N . GLY A 1 963 ? 4.102 16.703 27.203 1 96.69 963 GLY A N 1
ATOM 7278 C CA . GLY A 1 963 ? 4.703 17.016 28.5 1 96.69 963 GLY A CA 1
ATOM 7279 C C . GLY A 1 963 ? 6.207 16.828 28.516 1 96.69 963 GLY A C 1
ATOM 7280 O O . GLY A 1 963 ? 6.836 16.734 27.453 1 96.69 963 GLY A O 1
ATOM 7281 N N . ARG A 1 964 ? 6.703 16.828 29.75 1 97.69 964 ARG A N 1
ATOM 7282 C CA . ARG A 1 964 ? 8.148 16.75 29.922 1 97.69 964 ARG A CA 1
ATOM 7283 C C . ARG A 1 964 ? 8.703 15.445 29.344 1 97.69 964 ARG A C 1
ATOM 7285 O O . ARG A 1 964 ? 8.156 14.367 29.578 1 97.69 964 ARG A O 1
ATOM 7292 N N . PHE A 1 965 ? 9.734 15.594 28.609 1 97.06 965 PHE A N 1
ATOM 7293 C CA . PHE A 1 965 ? 10.32 14.492 27.859 1 97.06 965 PHE A CA 1
ATOM 7294 C C . PHE A 1 965 ? 11.82 14.414 28.094 1 97.06 965 PHE A C 1
ATOM 7296 O O . PHE A 1 965 ? 12.531 15.398 27.906 1 97.06 965 PHE A O 1
ATOM 7303 N N . PHE A 1 966 ? 12.344 13.219 28.453 1 98.12 966 PHE A N 1
ATOM 7304 C CA . PHE A 1 966 ? 13.758 13 28.719 1 98.12 966 PHE A CA 1
ATOM 7305 C C . PHE A 1 966 ? 14.391 12.164 27.609 1 98.12 966 PHE A C 1
ATOM 7307 O O . PHE A 1 966 ? 13.727 11.305 27.016 1 98.12 966 PHE A O 1
ATOM 7314 N N . TYR A 1 967 ? 15.625 12.469 27.328 1 97 967 TYR A N 1
ATOM 7315 C CA . TYR A 1 967 ? 16.312 11.633 26.344 1 97 967 TYR A CA 1
ATOM 7316 C C . TYR A 1 967 ? 17.812 11.57 26.641 1 97 967 TYR A C 1
ATOM 7318 O O . TYR A 1 967 ? 18.344 12.406 27.375 1 97 967 TYR A O 1
ATOM 7326 N N . ALA A 1 968 ? 18.5 10.586 26.109 1 97.69 968 ALA A N 1
ATOM 7327 C CA . ALA A 1 968 ? 19.953 10.398 26.141 1 97.69 968 ALA A CA 1
ATOM 7328 C C . ALA A 1 968 ? 20.438 9.664 24.891 1 97.69 968 ALA A C 1
ATOM 7330 O O . ALA A 1 968 ? 19.656 8.961 24.234 1 97.69 968 ALA A O 1
ATOM 7331 N N . GLY A 1 969 ? 21.656 10.008 24.562 1 96.25 969 GLY A N 1
ATOM 7332 C CA . GLY A 1 969 ? 22.172 9.352 23.375 1 96.25 969 GLY A CA 1
ATOM 7333 C C . GLY A 1 969 ? 23.688 9.359 23.312 1 96.25 969 GLY A C 1
ATOM 7334 O O . GLY A 1 969 ? 24.359 9.898 24.203 1 96.25 969 GLY A O 1
ATOM 7335 N N . VAL A 1 970 ? 24.266 8.672 22.344 1 96.31 970 VAL A N 1
ATOM 7336 C CA . VAL A 1 970 ? 25.688 8.562 22.094 1 96.31 970 VAL A CA 1
ATOM 7337 C C . VAL A 1 970 ? 25.969 8.773 20.594 1 96.31 970 VAL A C 1
ATOM 7339 O O . VAL A 1 970 ? 25.203 8.305 19.75 1 96.31 970 VAL A O 1
ATOM 7342 N N . LYS A 1 971 ? 26.922 9.523 20.328 1 94.62 971 LYS A N 1
ATOM 7343 C CA . LYS A 1 971 ? 27.406 9.75 18.969 1 94.62 971 LYS A CA 1
ATOM 7344 C C . LYS A 1 971 ? 28.859 9.289 18.828 1 94.62 971 LYS A C 1
ATOM 7346 O O . LYS A 1 971 ? 29.703 9.617 19.656 1 94.62 971 LYS A O 1
ATOM 7351 N N . VAL A 1 972 ? 29.125 8.539 17.812 1 93.5 972 VAL A N 1
ATOM 7352 C CA . VAL A 1 972 ? 30.453 7.996 17.562 1 93.5 972 VAL A CA 1
ATOM 7353 C C . VAL A 1 972 ? 30.922 8.414 16.172 1 93.5 972 VAL A C 1
ATOM 7355 O O . VAL A 1 972 ? 30.172 8.297 15.195 1 93.5 972 VAL A O 1
ATOM 7358 N N . THR A 1 973 ? 32.156 8.906 16.109 1 91.12 973 THR A N 1
ATOM 7359 C CA . THR A 1 973 ? 32.719 9.344 14.828 1 91.12 973 THR A CA 1
ATOM 7360 C C . THR A 1 973 ? 34.125 8.773 14.625 1 91.12 973 THR A C 1
ATOM 7362 O O . THR A 1 973 ? 34.906 8.711 15.57 1 91.12 973 THR A O 1
ATOM 7365 N N . PHE A 1 974 ? 34.375 8.477 13.414 1 86.62 974 PHE A N 1
ATOM 7366 C CA . PHE A 1 974 ? 35.719 8.016 13.031 1 86.62 974 PHE A CA 1
ATOM 7367 C C . PHE A 1 974 ? 36.125 8.609 11.688 1 86.62 974 PHE A C 1
ATOM 7369 O O . PHE A 1 974 ? 35.281 8.773 10.797 1 86.62 974 PHE A O 1
ATOM 7376 N N . MET B 1 1 ? 5.609 14.062 -46.562 1 19 1 MET B N 1
ATOM 7377 C CA . MET B 1 1 ? 5.812 12.859 -45.75 1 19 1 MET B CA 1
ATOM 7378 C C . MET B 1 1 ? 7.289 12.492 -45.688 1 19 1 MET B C 1
ATOM 7380 O O . MET B 1 1 ? 7.699 11.711 -44.812 1 19 1 MET B O 1
ATOM 7384 N N . ASP B 1 2 ? 8.07 12.828 -46.812 1 17.56 2 ASP B N 1
ATOM 7385 C CA . ASP B 1 2 ? 9.266 12.305 -47.469 1 17.56 2 ASP B CA 1
ATOM 7386 C C . ASP B 1 2 ? 10.516 12.594 -46.656 1 17.56 2 ASP B C 1
ATOM 7388 O O . ASP B 1 2 ? 11.273 11.68 -46.312 1 17.56 2 ASP B O 1
ATOM 7392 N N . LEU B 1 3 ? 11.328 13.547 -47.062 1 16.53 3 LEU B N 1
ATOM 7393 C CA . LEU B 1 3 ? 12.75 13.672 -47.375 1 16.53 3 LEU B CA 1
ATOM 7394 C C . LEU B 1 3 ? 13.523 14.219 -46.188 1 16.53 3 LEU B C 1
ATOM 7396 O O . LEU B 1 3 ? 14.711 14.531 -46.312 1 16.53 3 LEU B O 1
ATOM 7400 N N . ARG B 1 4 ? 12.672 14.75 -45.156 1 21.66 4 ARG B N 1
ATOM 7401 C CA . ARG B 1 4 ? 13.336 15.805 -44.406 1 21.66 4 ARG B CA 1
ATOM 7402 C C . ARG B 1 4 ? 14.391 15.234 -43.469 1 21.66 4 ARG B C 1
ATOM 7404 O O . ARG B 1 4 ? 14.273 15.352 -42.25 1 21.66 4 ARG B O 1
ATOM 7411 N N . GLU B 1 5 ? 14.93 13.797 -43.938 1 19.83 5 GLU B N 1
ATOM 7412 C CA . GLU B 1 5 ? 15.734 12.883 -43.125 1 19.83 5 GLU B CA 1
ATOM 7413 C C . GLU B 1 5 ? 17.172 13.398 -42.969 1 19.83 5 GLU B C 1
ATOM 7415 O O . GLU B 1 5 ? 18 12.766 -42.312 1 19.83 5 GLU B O 1
ATOM 7420 N N . THR B 1 6 ? 17.609 14.422 -43.781 1 20.5 6 THR B N 1
ATOM 7421 C CA . THR B 1 6 ? 18.953 14.414 -44.344 1 20.5 6 THR B CA 1
ATOM 7422 C C . THR B 1 6 ? 19.984 14.703 -43.25 1 20.5 6 THR B C 1
ATOM 7424 O O . THR B 1 6 ? 20.984 13.992 -43.125 1 20.5 6 THR B O 1
ATOM 7427 N N . ALA B 1 7 ? 20.391 16.047 -42.906 1 21.22 7 ALA B N 1
ATOM 7428 C CA . ALA B 1 7 ? 21.672 16.734 -43 1 21.22 7 ALA B CA 1
ATOM 7429 C C . ALA B 1 7 ? 22.375 16.797 -41.656 1 21.22 7 ALA B C 1
ATOM 7431 O O . ALA B 1 7 ? 23.516 17.281 -41.562 1 21.22 7 ALA B O 1
ATOM 7432 N N . ILE B 1 8 ? 21.609 16.672 -40.5 1 21.95 8 ILE B N 1
ATOM 7433 C CA . ILE B 1 8 ? 22.281 17.203 -39.344 1 21.95 8 ILE B CA 1
ATOM 7434 C C . ILE B 1 8 ? 23.453 16.297 -38.969 1 21.95 8 ILE B C 1
ATOM 7436 O O . ILE B 1 8 ? 23.281 15.266 -38.312 1 21.95 8 ILE B O 1
ATOM 7440 N N . ARG B 1 9 ? 24.281 15.641 -40 1 22 9 ARG B N 1
ATOM 7441 C CA . ARG B 1 9 ? 25.391 14.688 -40.062 1 22 9 ARG B CA 1
ATOM 7442 C C . ARG B 1 9 ? 26.562 15.133 -39.219 1 22 9 ARG B C 1
ATOM 7444 O O . ARG B 1 9 ? 27.156 14.32 -38.5 1 22 9 ARG B O 1
ATOM 7451 N N . ARG B 1 10 ? 27.266 16.266 -39.531 1 21.66 10 ARG B N 1
ATOM 7452 C CA . ARG B 1 10 ? 28.719 16.234 -39.719 1 21.66 10 ARG B CA 1
ATOM 7453 C C . ARG B 1 10 ? 29.438 16.469 -38.406 1 21.66 10 ARG B C 1
ATOM 7455 O O . ARG B 1 10 ? 30.594 16.047 -38.25 1 21.66 10 ARG B O 1
ATOM 7462 N N . GLY B 1 11 ? 28.953 17.391 -37.625 1 21.41 11 GLY B N 1
ATOM 7463 C CA . GLY B 1 11 ? 29.969 18.219 -37 1 21.41 11 GLY B CA 1
ATOM 7464 C C . GLY B 1 11 ? 30.703 17.516 -35.875 1 21.41 11 GLY B C 1
ATOM 7465 O O . GLY B 1 11 ? 31.5 18.125 -35.156 1 21.41 11 GLY B O 1
ATOM 7466 N N . LEU B 1 12 ? 30.281 16.203 -35.562 1 19.53 12 LEU B N 1
ATOM 7467 C CA . LEU B 1 12 ? 30.656 15.82 -34.219 1 19.53 12 LEU B CA 1
ATOM 7468 C C . LEU B 1 12 ? 32.125 15.453 -34.156 1 19.53 12 LEU B C 1
ATOM 7470 O O . LEU B 1 12 ? 32.469 14.281 -33.969 1 19.53 12 LEU B O 1
ATOM 7474 N N . MET B 1 13 ? 32.969 16.062 -35.062 1 20.02 13 MET B N 1
ATOM 7475 C CA . MET B 1 13 ? 34.25 15.414 -35.312 1 20.02 13 MET B CA 1
ATOM 7476 C C . MET B 1 13 ? 35.094 15.43 -34.031 1 20.02 13 MET B C 1
ATOM 7478 O O . MET B 1 13 ? 35.781 14.453 -33.719 1 20.02 13 MET B O 1
ATOM 7482 N N . ALA B 1 14 ? 35.469 16.625 -33.5 1 23.42 14 ALA B N 1
ATOM 7483 C CA . ALA B 1 14 ? 36.875 16.875 -33.25 1 23.42 14 ALA B CA 1
ATOM 7484 C C . ALA B 1 14 ? 37.312 16.281 -31.891 1 23.42 14 ALA B C 1
ATOM 7486 O O . ALA B 1 14 ? 37.094 16.891 -30.844 1 23.42 14 ALA B O 1
ATOM 7487 N N . GLY B 1 15 ? 36.938 15.102 -31.547 1 21.09 15 GLY B N 1
ATOM 7488 C CA . GLY B 1 15 ? 37.188 14.602 -30.203 1 21.09 15 GLY B CA 1
ATOM 7489 C C . GLY B 1 15 ? 38.656 14.469 -29.891 1 21.09 15 GLY B C 1
ATOM 7490 O O . GLY B 1 15 ? 39.406 13.82 -30.625 1 21.09 15 GLY B O 1
ATOM 7491 N N . ALA B 1 16 ? 39.312 15.516 -29.297 1 22.89 16 ALA B N 1
ATOM 7492 C CA . ALA B 1 16 ? 40.719 15.641 -28.906 1 22.89 16 ALA B CA 1
ATOM 7493 C C . ALA B 1 16 ? 41.188 14.445 -28.078 1 22.89 16 ALA B C 1
ATOM 7495 O O . ALA B 1 16 ? 40.5 14.078 -27.109 1 22.89 16 ALA B O 1
ATOM 7496 N N . ALA B 1 17 ? 41.969 13.609 -28.578 1 24.34 17 ALA B N 1
ATOM 7497 C CA . ALA B 1 17 ? 42.625 12.367 -28.172 1 24.34 17 ALA B CA 1
ATOM 7498 C C . ALA B 1 17 ? 43.594 12.609 -27.031 1 24.34 17 ALA B C 1
ATOM 7500 O O . ALA B 1 17 ? 44.719 13.086 -27.234 1 24.34 17 ALA B O 1
ATOM 7501 N N . ILE B 1 18 ? 43.219 13.266 -25.922 1 24.39 18 ILE B N 1
ATOM 7502 C CA . ILE B 1 18 ? 44.281 13.453 -24.953 1 24.39 18 ILE B CA 1
ATOM 7503 C C . ILE B 1 18 ? 44.812 12.094 -24.5 1 24.39 18 ILE B C 1
ATOM 7505 O O . ILE B 1 18 ? 44.031 11.289 -23.953 1 24.39 18 ILE B O 1
ATOM 7509 N N . GLY B 1 19 ? 45.906 11.602 -25.016 1 23.36 19 GLY B N 1
ATOM 7510 C CA . GLY B 1 19 ? 46.656 10.375 -24.828 1 23.36 19 GLY B CA 1
ATOM 7511 C C . GLY B 1 19 ? 47.219 10.234 -23.422 1 23.36 19 GLY B C 1
ATOM 7512 O O . GLY B 1 19 ? 48.125 10.977 -23.031 1 23.36 19 GLY B O 1
ATOM 7513 N N . VAL B 1 20 ? 46.406 10.133 -22.406 1 25.48 20 VAL B N 1
ATOM 7514 C CA . VAL B 1 20 ? 47 9.938 -21.109 1 25.48 20 VAL B CA 1
ATOM 7515 C C . VAL B 1 20 ? 47.812 8.625 -21.094 1 25.48 20 VAL B C 1
ATOM 7517 O O . VAL B 1 20 ? 47.25 7.559 -21.344 1 25.48 20 VAL B O 1
ATOM 7520 N N . LEU B 1 21 ? 49.094 8.711 -21.219 1 23.78 21 LEU B N 1
ATOM 7521 C CA . LEU B 1 21 ? 50.062 7.637 -21.078 1 23.78 21 LEU B CA 1
ATOM 7522 C C . LEU B 1 21 ? 50 7.027 -19.688 1 23.78 21 LEU B C 1
ATOM 7524 O O . LEU B 1 21 ? 50.375 7.676 -18.703 1 23.78 21 LEU B O 1
ATOM 7528 N N . ILE B 1 22 ? 49.062 6.23 -19.469 1 25.42 22 ILE B N 1
ATOM 7529 C CA . ILE B 1 22 ? 49.062 5.477 -18.219 1 25.42 22 ILE B CA 1
ATOM 7530 C C . ILE B 1 22 ? 50.25 4.527 -18.188 1 25.42 22 ILE B C 1
ATOM 7532 O O . ILE B 1 22 ? 50.375 3.623 -19.016 1 25.42 22 ILE B O 1
ATOM 7536 N N . THR B 1 23 ? 51.406 5.016 -17.688 1 27.69 23 THR B N 1
ATOM 7537 C CA . THR B 1 23 ? 52.562 4.176 -17.438 1 27.69 23 THR B CA 1
ATOM 7538 C C . THR B 1 23 ? 52.188 3.002 -16.531 1 27.69 23 THR B C 1
ATOM 7540 O O . THR B 1 23 ? 51.531 3.188 -15.5 1 27.69 23 THR B O 1
ATOM 7543 N N . ALA B 1 24 ? 52.281 1.772 -17.031 1 26.77 24 ALA B N 1
ATOM 7544 C CA . ALA B 1 24 ? 52.094 0.454 -16.422 1 26.77 24 ALA B CA 1
ATOM 7545 C C . ALA B 1 24 ? 53.188 0.183 -15.383 1 26.77 24 ALA B C 1
ATOM 7547 O O . ALA B 1 24 ? 54.375 0.03 -15.727 1 26.77 24 ALA B O 1
ATOM 7548 N N . MET B 1 25 ? 53.156 0.857 -14.25 1 29.47 25 MET B N 1
ATOM 7549 C CA . MET B 1 25 ? 54.125 0.389 -13.281 1 29.47 25 MET B CA 1
ATOM 7550 C C . MET B 1 25 ? 54 -1.111 -13.047 1 29.47 25 MET B C 1
ATOM 7552 O O . MET B 1 25 ? 52.875 -1.633 -12.969 1 29.47 25 MET B O 1
ATOM 7556 N N . PRO B 1 26 ? 55.062 -1.872 -13.172 1 27.75 26 PRO B N 1
ATOM 7557 C CA . PRO B 1 26 ? 55.031 -3.314 -12.914 1 27.75 26 PRO B CA 1
ATOM 7558 C C . PRO B 1 26 ? 54.562 -3.654 -11.5 1 27.75 26 PRO B C 1
ATOM 7560 O O . PRO B 1 26 ? 55 -3.002 -10.539 1 27.75 26 PRO B O 1
ATOM 7563 N N . ALA B 1 27 ? 53.469 -4.258 -11.305 1 26.12 27 ALA B N 1
ATOM 7564 C CA . ALA B 1 27 ? 52.938 -4.793 -10.055 1 26.12 27 ALA B CA 1
ATOM 7565 C C . ALA B 1 27 ? 53.938 -5.77 -9.422 1 26.12 27 ALA B C 1
ATOM 7567 O O . ALA B 1 27 ? 54.281 -6.797 -10.016 1 26.12 27 ALA B O 1
ATOM 7568 N N . ALA B 1 28 ? 54.781 -5.359 -8.648 1 28.47 28 ALA B N 1
ATOM 7569 C CA . ALA B 1 28 ? 55.5 -6.312 -7.809 1 28.47 28 ALA B CA 1
ATOM 7570 C C . ALA B 1 28 ? 54.562 -7.371 -7.246 1 28.47 28 ALA B C 1
ATOM 7572 O O . ALA B 1 28 ? 53.469 -7.051 -6.766 1 28.47 28 ALA B O 1
ATOM 7573 N N . ALA B 1 29 ? 54.875 -8.594 -7.512 1 27.47 29 ALA B N 1
ATOM 7574 C CA . ALA B 1 29 ? 54.25 -9.82 -7.027 1 27.47 29 ALA B CA 1
ATOM 7575 C C . ALA B 1 29 ? 54.156 -9.812 -5.504 1 27.47 29 ALA B C 1
ATOM 7577 O O . ALA B 1 29 ? 55.125 -10.016 -4.805 1 27.47 29 ALA B O 1
ATOM 7578 N N . GLN B 1 30 ? 53.531 -8.914 -4.859 1 28.52 30 GLN B N 1
ATOM 7579 C CA . GLN B 1 30 ? 53.375 -9.125 -3.424 1 28.52 30 GLN B CA 1
ATOM 7580 C C . GLN B 1 30 ? 52.875 -10.539 -3.129 1 28.52 30 GLN B C 1
ATOM 7582 O O . GLN B 1 30 ? 51.938 -11.023 -3.764 1 28.52 30 GLN B O 1
ATOM 7587 N N . GLN B 1 31 ? 53.75 -11.43 -2.648 1 29.02 31 GLN B N 1
ATOM 7588 C CA . GLN B 1 31 ? 53.312 -12.672 -2.014 1 29.02 31 GLN B CA 1
ATOM 7589 C C . GLN B 1 31 ? 52 -12.469 -1.241 1 29.02 31 GLN B C 1
ATOM 7591 O O . GLN B 1 31 ? 52 -11.852 -0.174 1 29.02 31 GLN B O 1
ATOM 7596 N N . GLY B 1 32 ? 51 -12.133 -1.87 1 32.12 32 GLY B N 1
ATOM 7597 C CA . GLY B 1 32 ? 49.688 -11.766 -1.401 1 32.12 32 GLY B CA 1
ATOM 7598 C C . GLY B 1 32 ? 49.094 -12.773 -0.426 1 32.12 32 GLY B C 1
ATOM 7599 O O . GLY B 1 32 ? 49.219 -13.984 -0.626 1 32.12 32 GLY B O 1
ATOM 7600 N N . GLN B 1 33 ? 49.156 -12.453 0.891 1 34.44 33 GLN B N 1
ATOM 7601 C CA . GLN B 1 33 ? 48.344 -13.203 1.858 1 34.44 33 GLN B CA 1
ATOM 7602 C C . GLN B 1 33 ? 47.094 -13.742 1.217 1 34.44 33 GLN B C 1
ATOM 7604 O O . GLN B 1 33 ? 46.312 -12.992 0.616 1 34.44 33 GLN B O 1
ATOM 7609 N N . VAL B 1 34 ? 47.125 -14.883 0.786 1 36.62 34 VAL B N 1
ATOM 7610 C CA . VAL B 1 34 ? 45.938 -15.609 0.333 1 36.62 34 VAL B CA 1
ATOM 7611 C C . VAL B 1 34 ? 44.75 -15.273 1.234 1 36.62 34 VAL B C 1
ATOM 7613 O O . VAL B 1 34 ? 44.781 -15.602 2.424 1 36.62 34 VAL B O 1
ATOM 7616 N N . GLU B 1 35 ? 44.094 -14.266 1.06 1 47.25 35 GLU B N 1
ATOM 7617 C CA . GLU B 1 35 ? 42.875 -13.898 1.79 1 47.25 35 GLU B CA 1
ATOM 7618 C C . GLU B 1 35 ? 41.906 -15.07 1.856 1 47.25 35 GLU B C 1
ATOM 7620 O O . GLU B 1 35 ? 41.594 -15.695 0.838 1 47.25 35 GLU B O 1
ATOM 7625 N N . GLU B 1 36 ? 41.75 -15.641 3.029 1 55.75 36 GLU B N 1
ATOM 7626 C CA . GLU B 1 36 ? 40.75 -16.656 3.309 1 55.75 36 GLU B CA 1
ATOM 7627 C C . GLU B 1 36 ? 39.344 -16.141 3.008 1 55.75 36 GLU B C 1
ATOM 7629 O O . GLU B 1 36 ? 39 -15.016 3.359 1 55.75 36 GLU B O 1
ATOM 7634 N N . ILE B 1 37 ? 38.75 -16.844 1.967 1 57.25 37 ILE B N 1
ATOM 7635 C CA . ILE B 1 37 ? 37.406 -16.422 1.583 1 57.25 37 ILE B CA 1
ATOM 7636 C C . ILE B 1 37 ? 36.406 -17.531 1.912 1 57.25 37 ILE B C 1
ATOM 7638 O O . ILE B 1 37 ? 36.75 -18.719 1.842 1 57.25 37 ILE B O 1
ATOM 7642 N N . VAL B 1 38 ? 35.406 -17.141 2.477 1 63.88 38 VAL B N 1
ATOM 7643 C CA . VAL B 1 38 ? 34.312 -18.062 2.676 1 63.88 38 VAL B CA 1
ATOM 7644 C C . VAL B 1 38 ? 33.531 -18.25 1.367 1 63.88 38 VAL B C 1
ATOM 7646 O O . VAL B 1 38 ? 33.125 -17.266 0.737 1 63.88 38 VAL B O 1
ATOM 7649 N N . ILE B 1 39 ? 33.469 -19.438 0.974 1 70 39 ILE B N 1
ATOM 7650 C CA . ILE B 1 39 ? 32.781 -19.781 -0.258 1 70 39 ILE B CA 1
ATOM 7651 C C . ILE B 1 39 ? 31.391 -20.328 0.076 1 70 39 ILE B C 1
ATOM 7653 O O . ILE B 1 39 ? 31.172 -20.906 1.15 1 70 39 ILE B O 1
ATOM 7657 N N . THR B 1 40 ? 30.516 -20.141 -0.82 1 78.88 40 THR B N 1
ATOM 7658 C CA . THR B 1 40 ? 29.172 -20.672 -0.625 1 78.88 40 THR B CA 1
ATOM 7659 C C . THR B 1 40 ? 29.219 -22.188 -0.394 1 78.88 40 THR B C 1
ATOM 7661 O O . THR B 1 40 ? 29.891 -22.906 -1.135 1 78.88 40 THR B O 1
ATOM 7664 N N . GLY B 1 41 ? 28.609 -22.641 0.62 1 80.69 41 GLY B N 1
ATOM 7665 C CA . GLY B 1 41 ? 28.578 -24.047 0.992 1 80.69 41 GLY B CA 1
ATOM 7666 C C . GLY B 1 41 ? 29.281 -24.328 2.305 1 80.69 41 GLY B C 1
ATOM 7667 O O . GLY B 1 41 ? 29.125 -25.422 2.869 1 80.69 41 GLY B O 1
ATOM 7668 N N . SER B 1 42 ? 30.078 -23.375 2.719 1 83.12 42 SER B N 1
ATOM 7669 C CA . SER B 1 42 ? 30.781 -23.547 3.982 1 83.12 42 SER B CA 1
ATOM 7670 C C . SER B 1 42 ? 30.922 -22.219 4.719 1 83.12 42 SER B C 1
ATOM 7672 O O . SER B 1 42 ? 30.969 -21.156 4.094 1 83.12 42 SER B O 1
ATOM 7674 N N . ARG B 1 43 ? 30.969 -22.344 6.07 1 86.38 43 ARG B N 1
ATOM 7675 C CA . ARG B 1 43 ? 31.219 -21.172 6.906 1 86.38 43 ARG B CA 1
ATOM 7676 C C . ARG B 1 43 ? 32.688 -21.109 7.328 1 86.38 43 ARG B C 1
ATOM 7678 O O . ARG B 1 43 ? 33.094 -20.141 7.973 1 86.38 43 ARG B O 1
ATOM 7685 N N . ILE B 1 44 ? 33.406 -22.109 6.914 1 83.75 44 ILE B N 1
ATOM 7686 C CA . ILE B 1 44 ? 34.812 -22.156 7.266 1 83.75 44 ILE B CA 1
ATOM 7687 C C . ILE B 1 44 ? 35.625 -21.375 6.23 1 83.75 44 ILE B C 1
ATOM 7689 O O . ILE B 1 44 ? 35.5 -21.625 5.031 1 83.75 44 ILE B O 1
ATOM 7693 N N . ALA B 1 45 ? 36.375 -20.5 6.629 1 76.19 45 ALA B N 1
ATOM 7694 C CA . ALA B 1 45 ? 37.25 -19.734 5.738 1 76.19 45 ALA B CA 1
ATOM 7695 C C . ALA B 1 45 ? 38.375 -20.625 5.188 1 76.19 45 ALA B C 1
ATOM 7697 O O . ALA B 1 45 ? 38.906 -21.453 5.906 1 76.19 45 ALA B O 1
ATOM 7698 N N . SER B 1 46 ? 38.375 -20.688 3.914 1 64.5 46 SER B N 1
ATOM 7699 C CA . SER B 1 46 ? 39.438 -21.531 3.326 1 64.5 46 SER B CA 1
ATOM 7700 C C . SER B 1 46 ? 40.25 -20.75 2.285 1 64.5 46 SER B C 1
ATOM 7702 O O . SER B 1 46 ? 39.719 -19.812 1.671 1 64.5 46 SER B O 1
ATOM 7704 N N . SER B 1 47 ? 41.469 -21.016 2.277 1 52.12 47 SER B N 1
ATOM 7705 C CA . SER B 1 47 ? 42.344 -20.438 1.253 1 52.12 47 SER B CA 1
ATOM 7706 C C . SER B 1 47 ? 42.125 -21.109 -0.098 1 52.12 47 SER B C 1
ATOM 7708 O O . SER B 1 47 ? 42.5 -20.562 -1.14 1 52.12 47 SER B O 1
ATOM 7710 N N . ASN B 1 48 ? 41.562 -22.328 -0.023 1 46.19 48 ASN B N 1
ATOM 7711 C CA . ASN B 1 48 ? 41.312 -23.031 -1.268 1 46.19 48 ASN B CA 1
ATOM 7712 C C . ASN B 1 48 ? 39.938 -22.672 -1.856 1 46.19 48 ASN B C 1
ATOM 7714 O O . ASN B 1 48 ? 38.938 -22.672 -1.146 1 46.19 48 ASN B O 1
ATOM 7718 N N . LEU B 1 49 ? 39.969 -22.297 -3.059 1 48.94 49 LEU B N 1
ATOM 7719 C CA . LEU B 1 49 ? 38.781 -21.797 -3.766 1 48.94 49 LEU B CA 1
ATOM 7720 C C . LEU B 1 49 ? 37.844 -22.938 -4.168 1 48.94 49 LEU B C 1
ATOM 7722 O O . LEU B 1 49 ? 36.781 -22.703 -4.73 1 48.94 49 LEU B O 1
ATOM 7726 N N . ASN B 1 50 ? 38.219 -24.156 -3.764 1 59.5 50 ASN B N 1
ATOM 7727 C CA . ASN B 1 50 ? 37.375 -25.25 -4.238 1 59.5 50 ASN B CA 1
ATOM 7728 C C . ASN B 1 50 ? 36.188 -25.5 -3.285 1 59.5 50 ASN B C 1
ATOM 7730 O O . ASN B 1 50 ? 36.406 -25.656 -2.08 1 59.5 50 ASN B O 1
ATOM 7734 N N . SER B 1 51 ? 35.062 -25.453 -3.797 1 67.19 51 SER B N 1
ATOM 7735 C CA . SER B 1 51 ? 33.875 -25.703 -3.008 1 67.19 51 SER B CA 1
ATOM 7736 C C . SER B 1 51 ? 33.719 -27.203 -2.734 1 67.19 51 SER B C 1
ATOM 7738 O O . SER B 1 51 ? 33.875 -28.031 -3.633 1 67.19 51 SER B O 1
ATOM 7740 N N . PRO B 1 52 ? 33.469 -27.578 -1.526 1 70.44 52 PRO B N 1
ATOM 7741 C CA . PRO B 1 52 ? 33.219 -28.969 -1.197 1 70.44 52 PRO B CA 1
ATOM 7742 C C . PRO B 1 52 ? 31.875 -29.469 -1.744 1 70.44 52 PRO B C 1
ATOM 7744 O O . PRO B 1 52 ? 31.641 -30.672 -1.816 1 70.44 52 PRO B O 1
ATOM 7747 N N . SER B 1 53 ? 31.031 -28.641 -2.055 1 80.06 53 SER B N 1
ATOM 7748 C CA . SER B 1 53 ? 29.688 -28.953 -2.553 1 80.06 53 SER B CA 1
ATOM 7749 C C . SER B 1 53 ? 29.547 -28.609 -4.027 1 80.06 53 SER B C 1
ATOM 7751 O O . SER B 1 53 ? 30.328 -27.797 -4.555 1 80.06 53 SER B O 1
ATOM 7753 N N . PRO B 1 54 ? 28.609 -29.312 -4.613 1 82.75 54 PRO B N 1
ATOM 7754 C CA . PRO B 1 54 ? 28.375 -28.938 -6.012 1 82.75 54 PRO B CA 1
ATOM 7755 C C . PRO B 1 54 ? 27.938 -27.484 -6.168 1 82.75 54 PRO B C 1
ATOM 7757 O O . PRO B 1 54 ? 26.891 -27.094 -5.645 1 82.75 54 PRO B O 1
ATOM 7760 N N . LEU B 1 55 ? 28.75 -26.766 -6.812 1 85.94 55 LEU B N 1
ATOM 7761 C CA . LEU B 1 55 ? 28.531 -25.328 -6.961 1 85.94 55 LEU B CA 1
ATOM 7762 C C . LEU B 1 55 ? 28.625 -24.906 -8.422 1 85.94 55 LEU B C 1
ATOM 7764 O O . LEU B 1 55 ? 29.641 -25.188 -9.094 1 85.94 55 LEU B O 1
ATOM 7768 N N . GLN B 1 56 ? 27.531 -24.391 -8.867 1 88.5 56 GLN B N 1
ATOM 7769 C CA . GLN B 1 56 ? 27.562 -23.75 -10.18 1 88.5 56 GLN B CA 1
ATOM 7770 C C . GLN B 1 56 ? 27.609 -22.234 -10.055 1 88.5 56 GLN B C 1
ATOM 7772 O O . GLN B 1 56 ? 26.891 -21.656 -9.227 1 88.5 56 GLN B O 1
ATOM 7777 N N . VAL B 1 57 ? 28.391 -21.609 -10.867 1 88.38 57 VAL B N 1
ATOM 7778 C CA . VAL B 1 57 ? 28.562 -20.156 -10.773 1 88.38 57 VAL B CA 1
ATOM 7779 C C . VAL B 1 57 ? 28.125 -19.5 -12.086 1 88.38 57 VAL B C 1
ATOM 7781 O O . VAL B 1 57 ? 28.531 -19.922 -13.164 1 88.38 57 VAL B O 1
ATOM 7784 N N . VAL B 1 58 ? 27.25 -18.578 -11.969 1 89.06 58 VAL B N 1
ATOM 7785 C CA . VAL B 1 58 ? 26.906 -17.656 -13.055 1 89.06 58 VAL B CA 1
ATOM 7786 C C . VAL B 1 58 ? 27.609 -16.328 -12.852 1 89.06 58 VAL B C 1
ATOM 7788 O O . VAL B 1 58 ? 27.203 -15.516 -12.016 1 89.06 58 VAL B O 1
ATOM 7791 N N . GLY B 1 59 ? 28.562 -16.078 -13.656 1 86.44 59 GLY B N 1
ATOM 7792 C CA . GLY B 1 59 ? 29.422 -14.93 -13.461 1 86.44 59 GLY B CA 1
ATOM 7793 C C . GLY B 1 59 ? 28.891 -13.664 -14.102 1 86.44 59 GLY B C 1
ATOM 7794 O O . GLY B 1 59 ? 27.875 -13.703 -14.805 1 86.44 59 GLY B O 1
ATOM 7795 N N . GLY B 1 60 ? 29.609 -12.641 -13.82 1 82.19 60 GLY B N 1
ATOM 7796 C CA . GLY B 1 60 ? 29.234 -11.344 -14.344 1 82.19 60 GLY B CA 1
ATOM 7797 C C . GLY B 1 60 ? 29.203 -11.297 -15.859 1 82.19 60 GLY B C 1
ATOM 7798 O O . GLY B 1 60 ? 28.312 -10.664 -16.453 1 82.19 60 GLY B O 1
ATOM 7799 N N . GLU B 1 61 ? 30.109 -11.922 -16.453 1 78.69 61 GLU B N 1
ATOM 7800 C CA . GLU B 1 61 ? 30.141 -11.961 -17.906 1 78.69 61 GLU B CA 1
ATOM 7801 C C . GLU B 1 61 ? 28.906 -12.648 -18.484 1 78.69 61 GLU B C 1
ATOM 7803 O O . GLU B 1 61 ? 28.359 -12.211 -19.5 1 78.69 61 GLU B O 1
ATOM 7808 N N . ASP B 1 62 ? 28.531 -13.703 -17.844 1 81.19 62 ASP B N 1
ATOM 7809 C CA . ASP B 1 62 ? 27.312 -14.398 -18.25 1 81.19 62 ASP B CA 1
ATOM 7810 C C . ASP B 1 62 ? 26.094 -13.492 -18.141 1 81.19 62 ASP B C 1
ATOM 7812 O O . ASP B 1 62 ? 25.219 -13.516 -19 1 81.19 62 ASP B O 1
ATOM 7816 N N . ILE B 1 63 ? 26.094 -12.773 -17.141 1 84.25 63 ILE B N 1
ATOM 7817 C CA . ILE B 1 63 ? 24.969 -11.875 -16.859 1 84.25 63 ILE B CA 1
ATOM 7818 C C . ILE B 1 63 ? 24.953 -10.758 -17.906 1 84.25 63 ILE B C 1
ATOM 7820 O O . ILE B 1 63 ? 23.891 -10.391 -18.406 1 84.25 63 ILE B O 1
ATOM 7824 N N . ASP B 1 64 ? 26.109 -10.32 -18.25 1 80.25 64 ASP B N 1
ATOM 7825 C CA . ASP B 1 64 ? 26.219 -9.273 -19.25 1 80.25 64 ASP B CA 1
ATOM 7826 C C . ASP B 1 64 ? 25.766 -9.773 -20.625 1 80.25 64 ASP B C 1
ATOM 7828 O O . ASP B 1 64 ? 25.078 -9.047 -21.359 1 80.25 64 ASP B O 1
ATOM 7832 N N . ILE B 1 65 ? 26.156 -10.938 -20.922 1 79.75 65 ILE B N 1
ATOM 7833 C CA . ILE B 1 65 ? 25.844 -11.508 -22.219 1 79.75 65 ILE B CA 1
ATOM 7834 C C . ILE B 1 65 ? 24.344 -11.82 -22.281 1 79.75 65 ILE B C 1
ATOM 7836 O O . ILE B 1 65 ? 23.719 -11.664 -23.344 1 79.75 65 ILE B O 1
ATOM 7840 N N . ALA B 1 66 ? 23.859 -12.242 -21.172 1 78.75 66 ALA B N 1
ATOM 7841 C CA . ALA B 1 66 ? 22.422 -12.5 -21.172 1 78.75 66 ALA B CA 1
ATOM 7842 C C . ALA B 1 66 ? 21.625 -11.211 -21.391 1 78.75 66 ALA B C 1
ATOM 7844 O O . ALA B 1 66 ? 20.5 -11.242 -21.891 1 78.75 66 ALA B O 1
ATOM 7845 N N . ALA B 1 67 ? 22.188 -10.094 -20.984 1 70.5 67 ALA B N 1
ATOM 7846 C CA . ALA B 1 67 ? 21.609 -8.766 -21.156 1 70.5 67 ALA B CA 1
ATOM 7847 C C . ALA B 1 67 ? 20.125 -8.773 -20.828 1 70.5 67 ALA B C 1
ATOM 7849 O O . ALA B 1 67 ? 19.312 -8.156 -21.531 1 70.5 67 ALA B O 1
ATOM 7850 N N . SER B 1 68 ? 19.812 -9.547 -19.828 1 79 68 SER B N 1
ATOM 7851 C CA . SER B 1 68 ? 18.391 -9.633 -19.484 1 79 68 SER B CA 1
ATOM 7852 C C . SER B 1 68 ? 18.016 -8.57 -18.453 1 79 68 SER B C 1
ATOM 7854 O O . SER B 1 68 ? 18.859 -8.109 -17.688 1 79 68 SER B O 1
ATOM 7856 N N . ALA B 1 69 ? 16.719 -8.273 -18.531 1 76.81 69 ALA B N 1
ATOM 7857 C CA . ALA B 1 69 ? 16.188 -7.262 -17.625 1 76.81 69 ALA B CA 1
ATOM 7858 C C . ALA B 1 69 ? 16.062 -7.809 -16.203 1 76.81 69 ALA B C 1
ATOM 7860 O O . ALA B 1 69 ? 16.078 -7.047 -15.242 1 76.81 69 ALA B O 1
ATOM 7861 N N . THR B 1 70 ? 15.93 -9.148 -16.125 1 88.38 70 THR B N 1
ATOM 7862 C CA . THR B 1 70 ? 15.727 -9.703 -14.797 1 88.38 70 THR B CA 1
ATOM 7863 C C . THR B 1 70 ? 16.672 -10.875 -14.547 1 88.38 70 THR B C 1
ATOM 7865 O O . THR B 1 70 ? 17.047 -11.586 -15.484 1 88.38 70 THR B O 1
ATOM 7868 N N . LEU B 1 71 ? 16.984 -11.07 -13.32 1 93 71 LEU B N 1
ATOM 7869 C CA . LEU B 1 71 ? 17.828 -12.188 -12.922 1 93 71 LEU B CA 1
ATOM 7870 C C . LEU B 1 71 ? 17.125 -13.516 -13.164 1 93 71 LEU B C 1
ATOM 7872 O O . LEU B 1 71 ? 17.766 -14.523 -13.453 1 93 71 LEU B O 1
ATOM 7876 N N . GLN B 1 72 ? 15.805 -13.508 -13.094 1 94.06 72 GLN B N 1
ATOM 7877 C CA . GLN B 1 72 ? 15.039 -14.719 -13.336 1 94.06 72 GLN B CA 1
ATOM 7878 C C . GLN B 1 72 ? 15.32 -15.273 -14.734 1 94.06 72 GLN B C 1
ATOM 7880 O O . GLN B 1 72 ? 15.555 -16.469 -14.891 1 94.06 72 GLN B O 1
ATOM 7885 N N . ASP B 1 73 ? 15.383 -14.422 -15.703 1 90.19 73 ASP B N 1
ATOM 7886 C CA . ASP B 1 73 ? 15.594 -14.836 -17.094 1 90.19 73 ASP B CA 1
ATOM 7887 C C . ASP B 1 73 ? 16.969 -15.461 -17.266 1 90.19 73 ASP B C 1
ATOM 7889 O O . ASP B 1 73 ? 17.125 -16.406 -18.047 1 90.19 73 ASP B O 1
ATOM 7893 N N . VAL B 1 74 ? 17.844 -14.961 -16.547 1 90.25 74 VAL B N 1
ATOM 7894 C CA . VAL B 1 74 ? 19.219 -15.469 -16.625 1 90.25 74 VAL B CA 1
ATOM 7895 C C . VAL B 1 74 ? 19.281 -16.859 -16 1 90.25 74 VAL B C 1
ATOM 7897 O O . VAL B 1 74 ? 19.828 -17.797 -16.594 1 90.25 74 VAL B O 1
ATOM 7900 N N . LEU B 1 75 ? 18.688 -17 -14.938 1 93.38 75 LEU B N 1
ATOM 7901 C CA . LEU B 1 75 ? 18.828 -18.234 -14.172 1 93.38 75 LEU B CA 1
ATOM 7902 C C . LEU B 1 75 ? 18 -19.359 -14.789 1 93.38 75 LEU B C 1
ATOM 7904 O O . LEU B 1 75 ? 18.375 -20.531 -14.695 1 93.38 75 LEU B O 1
ATOM 7908 N N . LEU B 1 76 ? 16.922 -19.047 -15.43 1 92.62 76 LEU B N 1
ATOM 7909 C CA . LEU B 1 76 ? 16.031 -20.062 -15.961 1 92.62 76 LEU B CA 1
ATOM 7910 C C . LEU B 1 76 ? 16.672 -20.797 -17.141 1 92.62 76 LEU B C 1
ATOM 7912 O O . LEU B 1 76 ? 16.203 -21.859 -17.547 1 92.62 76 LEU B O 1
ATOM 7916 N N . LYS B 1 77 ? 17.703 -20.266 -17.719 1 90.56 77 LYS B N 1
ATOM 7917 C CA . LYS B 1 77 ? 18.406 -20.969 -18.781 1 90.56 77 LYS B CA 1
ATOM 7918 C C . LYS B 1 77 ? 19.234 -22.125 -18.203 1 90.56 77 LYS B C 1
ATOM 7920 O O . LYS B 1 77 ? 19.578 -23.062 -18.938 1 90.56 77 LYS B O 1
ATOM 7925 N N . ASN B 1 78 ? 19.578 -21.969 -16.953 1 92.5 78 ASN B N 1
ATOM 7926 C CA . ASN B 1 78 ? 20.281 -23.047 -16.281 1 92.5 78 ASN B CA 1
ATOM 7927 C C . ASN B 1 78 ? 19.375 -24.25 -16.016 1 92.5 78 ASN B C 1
ATOM 7929 O O . ASN B 1 78 ? 18.328 -24.109 -15.391 1 92.5 78 ASN B O 1
ATOM 7933 N N . PRO B 1 79 ? 19.797 -25.453 -16.453 1 94.94 79 PRO B N 1
ATOM 7934 C CA . PRO B 1 79 ? 18.922 -26.625 -16.406 1 94.94 79 PRO B CA 1
ATOM 7935 C C . PRO B 1 79 ? 18.625 -27.078 -14.977 1 94.94 79 PRO B C 1
ATOM 7937 O O . PRO B 1 79 ? 17.75 -27.906 -14.758 1 94.94 79 PRO B O 1
ATOM 7940 N N . THR B 1 80 ? 19.328 -26.594 -14.008 1 94 80 THR B N 1
ATOM 7941 C CA . THR B 1 80 ? 19.078 -26.984 -12.625 1 94 80 THR B CA 1
ATOM 7942 C C . THR B 1 80 ? 17.766 -26.375 -12.125 1 94 80 THR B C 1
ATOM 7944 O O . THR B 1 80 ? 17.203 -26.828 -11.125 1 94 80 THR B O 1
ATOM 7947 N N . PHE B 1 81 ? 17.328 -25.328 -12.789 1 94.62 81 PHE B N 1
ATOM 7948 C CA . PHE B 1 81 ? 16.094 -24.656 -12.406 1 94.62 81 PHE B CA 1
ATOM 7949 C C . PHE B 1 81 ? 14.914 -25.219 -13.188 1 94.62 81 PHE B C 1
ATOM 7951 O O . PHE B 1 81 ? 15.031 -25.5 -14.383 1 94.62 81 PHE B O 1
ATOM 7958 N N . GLY B 1 82 ? 13.805 -25.391 -12.5 1 92.75 82 GLY B N 1
ATOM 7959 C CA . GLY B 1 82 ? 12.555 -25.734 -13.141 1 92.75 82 GLY B CA 1
ATOM 7960 C C . GLY B 1 82 ? 11.742 -24.531 -13.57 1 92.75 82 GLY B C 1
ATOM 7961 O O . GLY B 1 82 ? 12.273 -23.422 -13.625 1 92.75 82 GLY B O 1
ATOM 7962 N N . ALA B 1 83 ? 10.531 -24.812 -14.016 1 91.88 83 ALA B N 1
ATOM 7963 C CA . ALA B 1 83 ? 9.625 -23.719 -14.375 1 91.88 83 ALA B CA 1
ATOM 7964 C C . ALA B 1 83 ? 9.359 -22.812 -13.18 1 91.88 83 ALA B C 1
ATOM 7966 O O . ALA B 1 83 ? 9.234 -23.281 -12.047 1 91.88 83 ALA B O 1
ATOM 7967 N N . PRO B 1 84 ? 9.336 -21.5 -13.414 1 93.69 84 PRO B N 1
ATOM 7968 C CA . PRO B 1 84 ? 9.062 -20.609 -12.289 1 93.69 84 PRO B CA 1
ATOM 7969 C C . PRO B 1 84 ? 7.621 -20.703 -11.805 1 93.69 84 PRO B C 1
ATOM 7971 O O . PRO B 1 84 ? 6.699 -20.859 -12.609 1 93.69 84 PRO B O 1
ATOM 7974 N N . SER B 1 85 ? 7.438 -20.562 -10.539 1 92.62 85 SER B N 1
ATOM 7975 C CA . SER B 1 85 ? 6.086 -20.5 -9.992 1 92.62 85 SER B CA 1
ATOM 7976 C C . SER B 1 85 ? 5.383 -19.203 -10.375 1 92.62 85 SER B C 1
ATOM 7978 O O . SER B 1 85 ? 4.172 -19.203 -10.609 1 92.62 85 SER B O 1
ATOM 7980 N N . ILE B 1 86 ? 6.098 -18.156 -10.344 1 95.94 86 ILE B N 1
ATOM 7981 C CA . ILE B 1 86 ? 5.547 -16.875 -10.766 1 95.94 86 ILE B CA 1
ATOM 7982 C C . ILE B 1 86 ? 6.52 -16.172 -11.711 1 95.94 86 ILE B C 1
ATOM 7984 O O . ILE B 1 86 ? 7.727 -16.156 -11.469 1 95.94 86 ILE B O 1
ATOM 7988 N N . SER B 1 87 ? 6.008 -15.617 -12.727 1 96.19 87 SER B N 1
ATOM 7989 C CA . SER B 1 87 ? 6.695 -14.758 -13.688 1 96.19 87 SER B CA 1
ATOM 7990 C C . SER B 1 87 ? 5.73 -13.781 -14.336 1 96.19 87 SER B C 1
ATOM 7992 O O . SER B 1 87 ? 4.52 -13.852 -14.125 1 96.19 87 SER B O 1
ATOM 7994 N N . ARG B 1 88 ? 6.258 -12.891 -15.133 1 95.38 88 ARG B N 1
ATOM 7995 C CA . ARG B 1 88 ? 5.383 -11.914 -15.781 1 95.38 88 ARG B CA 1
ATOM 7996 C C . ARG B 1 88 ? 4.551 -12.578 -16.875 1 95.38 88 ARG B C 1
ATOM 7998 O O . ARG B 1 88 ? 3.559 -12.008 -17.344 1 95.38 88 ARG B O 1
ATOM 8005 N N . THR B 1 89 ? 4.91 -13.852 -17.25 1 96.5 89 THR B N 1
ATOM 8006 C CA . THR B 1 89 ? 4.195 -14.492 -18.344 1 96.5 89 THR B CA 1
ATOM 8007 C C . THR B 1 89 ? 3.23 -15.547 -17.812 1 96.5 89 THR B C 1
ATOM 8009 O O . THR B 1 89 ? 2.596 -16.266 -18.594 1 96.5 89 THR B O 1
ATOM 8012 N N . ASN B 1 90 ? 3.096 -15.703 -16.547 1 95.88 90 ASN B N 1
ATOM 8013 C CA . ASN B 1 90 ? 2.158 -16.719 -16.062 1 95.88 90 ASN B CA 1
ATOM 8014 C C . ASN B 1 90 ? 1.355 -16.203 -14.867 1 95.88 90 ASN B C 1
ATOM 8016 O O . ASN B 1 90 ? 0.795 -16.984 -14.102 1 95.88 90 ASN B O 1
ATOM 8020 N N . SER B 1 91 ? 1.301 -14.938 -14.641 1 95.94 91 SER B N 1
ATOM 8021 C CA . SER B 1 91 ? 0.704 -14.453 -13.398 1 95.94 91 SER B CA 1
ATOM 8022 C C . SER B 1 91 ? -0.431 -13.477 -13.68 1 95.94 91 SER B C 1
ATOM 8024 O O . SER B 1 91 ? -0.867 -12.75 -12.781 1 95.94 91 SER B O 1
ATOM 8026 N N . ASN B 1 92 ? -0.893 -13.43 -14.867 1 96.38 92 ASN B N 1
ATOM 8027 C CA . ASN B 1 92 ? -1.953 -12.492 -15.203 1 96.38 92 ASN B CA 1
ATOM 8028 C C . ASN B 1 92 ? -3.215 -12.742 -14.383 1 96.38 92 ASN B C 1
ATOM 8030 O O . ASN B 1 92 ? -3.982 -11.82 -14.109 1 96.38 92 ASN B O 1
ATOM 8034 N N . PHE B 1 93 ? -3.475 -13.953 -13.984 1 92.25 93 PHE B N 1
ATOM 8035 C CA . PHE B 1 93 ? -4.719 -14.32 -13.32 1 92.25 93 PHE B CA 1
ATOM 8036 C C . PHE B 1 93 ? -4.52 -14.438 -11.812 1 92.25 93 PHE B C 1
ATOM 8038 O O . PHE B 1 93 ? -5.434 -14.828 -11.086 1 92.25 93 PHE B O 1
ATOM 8045 N N . GLN B 1 94 ? -3.381 -14.117 -11.367 1 90.31 94 GLN B N 1
ATOM 8046 C CA . GLN B 1 94 ? -3.141 -14.188 -9.93 1 90.31 94 GLN B CA 1
ATOM 8047 C C . GLN B 1 94 ? -3.85 -13.055 -9.195 1 90.31 94 GLN B C 1
ATOM 8049 O O . GLN B 1 94 ? -3.926 -11.93 -9.703 1 90.31 94 GLN B O 1
ATOM 8054 N N . THR B 1 95 ? -4.285 -13.352 -8.008 1 87.94 95 THR B N 1
ATOM 8055 C CA . THR B 1 95 ? -4.98 -12.352 -7.203 1 87.94 95 THR B CA 1
ATOM 8056 C C . THR B 1 95 ? -3.984 -11.523 -6.398 1 87.94 95 THR B C 1
ATOM 8058 O O . THR B 1 95 ? -4.32 -10.438 -5.918 1 87.94 95 THR B O 1
ATOM 8061 N N . ALA B 1 96 ? -2.84 -12.039 -6.238 1 90.62 96 ALA B N 1
ATOM 8062 C CA . ALA B 1 96 ? -1.784 -11.352 -5.496 1 90.62 96 ALA B CA 1
ATOM 8063 C C . ALA B 1 96 ? -0.413 -11.656 -6.098 1 90.62 96 ALA B C 1
ATOM 8065 O O . ALA B 1 96 ? -0.221 -12.688 -6.742 1 90.62 96 ALA B O 1
ATOM 8066 N N . SER B 1 97 ? 0.495 -10.734 -6.004 1 94.69 97 SER B N 1
ATOM 8067 C CA . SER B 1 97 ? 1.906 -10.906 -6.332 1 94.69 97 SER B CA 1
ATOM 8068 C C . SER B 1 97 ? 2.098 -11.156 -7.824 1 94.69 97 SER B C 1
ATOM 8070 O O . SER B 1 97 ? 3.041 -11.844 -8.227 1 94.69 97 SER B O 1
ATOM 8072 N N . ALA B 1 98 ? 1.195 -10.727 -8.633 1 96.19 98 ALA B N 1
ATOM 8073 C CA . ALA B 1 98 ? 1.369 -10.859 -10.078 1 96.19 98 ALA B CA 1
ATOM 8074 C C . ALA B 1 98 ? 2.643 -10.156 -10.547 1 96.19 98 ALA B C 1
ATOM 8076 O O . ALA B 1 98 ? 2.967 -9.062 -10.07 1 96.19 98 ALA B O 1
ATOM 8077 N N . GLY B 1 99 ? 3.35 -10.836 -11.344 1 96.19 99 GLY B N 1
ATOM 8078 C CA . GLY B 1 99 ? 4.543 -10.242 -11.93 1 96.19 99 GLY B CA 1
ATOM 8079 C C . GLY B 1 99 ? 5.785 -10.445 -11.086 1 96.19 99 GLY B C 1
ATOM 8080 O O . GLY B 1 99 ? 6.891 -10.086 -11.5 1 96.19 99 GLY B O 1
ATOM 8081 N N . ALA B 1 100 ? 5.652 -10.977 -9.906 1 96.69 100 ALA B N 1
ATOM 8082 C CA . ALA B 1 100 ? 6.852 -11.359 -9.164 1 96.69 100 ALA B CA 1
ATOM 8083 C C . ALA B 1 100 ? 7.684 -12.367 -9.953 1 96.69 100 ALA B C 1
ATOM 8085 O O . ALA B 1 100 ? 7.18 -13.008 -10.883 1 96.69 100 ALA B O 1
ATOM 8086 N N . ALA B 1 101 ? 8.945 -12.414 -9.633 1 97.38 101 ALA B N 1
ATOM 8087 C CA . ALA B 1 101 ? 9.875 -13.336 -10.289 1 97.38 101 ALA B CA 1
ATOM 8088 C C . ALA B 1 101 ? 10.484 -14.305 -9.289 1 97.38 101 ALA B C 1
ATOM 8090 O O . ALA B 1 101 ? 11.375 -13.938 -8.516 1 97.38 101 ALA B O 1
ATOM 8091 N N . THR B 1 102 ? 10.055 -15.547 -9.367 1 97 102 THR B N 1
ATOM 8092 C CA . THR B 1 102 ? 10.562 -16.531 -8.422 1 97 102 THR B CA 1
ATOM 8093 C C . THR B 1 102 ? 11.383 -17.609 -9.148 1 97 102 THR B C 1
ATOM 8095 O O . THR B 1 102 ? 11.367 -17.688 -10.383 1 97 102 THR B O 1
ATOM 8098 N N . ILE B 1 103 ? 12.172 -18.391 -8.414 1 95.5 103 ILE B N 1
ATOM 8099 C CA . ILE B 1 103 ? 12.938 -19.5 -8.953 1 95.5 103 ILE B CA 1
ATOM 8100 C C . ILE B 1 103 ? 12.648 -20.766 -8.148 1 95.5 103 ILE B C 1
ATOM 8102 O O . ILE B 1 103 ? 12.281 -20.688 -6.973 1 95.5 103 ILE B O 1
ATOM 8106 N N . ASN B 1 104 ? 12.781 -21.844 -8.828 1 94.25 104 ASN B N 1
ATOM 8107 C CA . ASN B 1 104 ? 12.453 -23.172 -8.305 1 94.25 104 ASN B CA 1
ATOM 8108 C C . ASN B 1 104 ? 13.531 -24.203 -8.672 1 94.25 104 ASN B C 1
ATOM 8110 O O . ASN B 1 104 ? 13.547 -24.703 -9.797 1 94.25 104 ASN B O 1
ATOM 8114 N N . LEU B 1 105 ? 14.367 -24.578 -7.699 1 93.69 105 LEU B N 1
ATOM 8115 C CA . LEU B 1 105 ? 15.422 -25.547 -7.961 1 93.69 105 LEU B CA 1
ATOM 8116 C C . LEU B 1 105 ? 14.859 -26.969 -8.039 1 93.69 105 LEU B C 1
ATOM 8118 O O . LEU B 1 105 ? 14.109 -27.391 -7.152 1 93.69 105 LEU B O 1
ATOM 8122 N N . ARG B 1 106 ? 15.195 -27.672 -9.109 1 92.94 106 ARG B N 1
ATOM 8123 C CA . ARG B 1 106 ? 14.945 -29.094 -9.297 1 92.94 106 ARG B CA 1
ATOM 8124 C C . ARG B 1 106 ? 13.453 -29.406 -9.281 1 92.94 106 ARG B C 1
ATOM 8126 O O . ARG B 1 106 ? 13.047 -30.547 -9.055 1 92.94 106 ARG B O 1
ATOM 8133 N N . ASN B 1 107 ? 12.602 -28.312 -9.375 1 92 107 ASN B N 1
ATOM 8134 C CA . ASN B 1 107 ? 11.148 -28.438 -9.375 1 92 107 ASN B CA 1
ATOM 8135 C C . ASN B 1 107 ? 10.633 -28.984 -8.047 1 92 107 ASN B C 1
ATOM 8137 O O . ASN B 1 107 ? 9.68 -29.766 -8.023 1 92 107 ASN B O 1
ATOM 8141 N N . LEU B 1 108 ? 11.312 -28.641 -6.984 1 92.94 108 LEU B N 1
ATOM 8142 C CA . LEU B 1 108 ? 10.906 -29.125 -5.672 1 92.94 108 LEU B CA 1
ATOM 8143 C C . LEU B 1 108 ? 10.062 -28.094 -4.941 1 92.94 108 LEU B C 1
ATOM 8145 O O . LEU B 1 108 ? 9.555 -28.359 -3.85 1 92.94 108 LEU B O 1
ATOM 8149 N N . GLY B 1 109 ? 9.914 -26.969 -5.578 1 91.62 109 GLY B N 1
ATOM 8150 C CA . GLY B 1 109 ? 9.094 -25.922 -4.98 1 91.62 109 GLY B CA 1
ATOM 8151 C C . GLY B 1 109 ? 9.883 -24.688 -4.617 1 91.62 109 GLY B C 1
ATOM 8152 O O . GLY B 1 109 ? 11.039 -24.781 -4.188 1 91.62 109 GLY B O 1
ATOM 8153 N N . VAL B 1 110 ? 9.258 -23.547 -4.633 1 92.69 110 VAL B N 1
ATOM 8154 C CA . VAL B 1 110 ? 9.914 -22.266 -4.434 1 92.69 110 VAL B CA 1
ATOM 8155 C C . VAL B 1 110 ? 10.32 -22.109 -2.971 1 92.69 110 VAL B C 1
ATOM 8157 O O . VAL B 1 110 ? 11.281 -21.406 -2.656 1 92.69 110 VAL B O 1
ATOM 8160 N N . ASP B 1 111 ? 9.562 -22.719 -2.098 1 94 111 ASP B N 1
ATOM 8161 C CA . ASP B 1 111 ? 9.82 -22.562 -0.668 1 94 111 ASP B CA 1
ATOM 8162 C C . ASP B 1 111 ? 10.961 -23.469 -0.212 1 94 111 ASP B C 1
ATOM 8164 O O . ASP B 1 111 ? 11.391 -23.391 0.941 1 94 111 ASP B O 1
ATOM 8168 N N . ARG B 1 112 ? 11.484 -24.297 -1.09 1 94.94 112 ARG B N 1
ATOM 8169 C CA . ARG B 1 112 ? 12.57 -25.219 -0.778 1 94.94 112 ARG B CA 1
ATOM 8170 C C . ARG B 1 112 ? 13.875 -24.75 -1.421 1 94.94 112 ARG B C 1
ATOM 8172 O O . ARG B 1 112 ? 14.852 -25.516 -1.465 1 94.94 112 ARG B O 1
ATOM 8179 N N . THR B 1 113 ? 13.852 -23.562 -2 1 94.69 113 THR B N 1
ATOM 8180 C CA . THR B 1 113 ? 15.023 -22.891 -2.551 1 94.69 113 THR B CA 1
ATOM 8181 C C . THR B 1 113 ? 15.383 -21.656 -1.712 1 94.69 113 THR B C 1
ATOM 8183 O O . THR B 1 113 ? 14.68 -20.656 -1.735 1 94.69 113 THR B O 1
ATOM 8186 N N . LEU B 1 114 ? 16.5 -21.719 -1.047 1 95.38 114 LEU B N 1
ATOM 8187 C CA . LEU B 1 114 ? 16.922 -20.594 -0.228 1 95.38 114 LEU B CA 1
ATOM 8188 C C . LEU B 1 114 ? 17.688 -19.578 -1.065 1 95.38 114 LEU B C 1
ATOM 8190 O O . LEU B 1 114 ? 18.625 -19.922 -1.776 1 95.38 114 LEU B O 1
ATOM 8194 N N . VAL B 1 115 ? 17.266 -18.359 -1.02 1 96.06 115 VAL B N 1
ATOM 8195 C CA . VAL B 1 115 ? 17.938 -17.281 -1.737 1 96.06 115 VAL B CA 1
ATOM 8196 C C . VAL B 1 115 ? 18.688 -16.391 -0.748 1 96.06 115 VAL B C 1
ATOM 8198 O O . VAL B 1 115 ? 18.109 -15.914 0.227 1 96.06 115 VAL B O 1
ATOM 8201 N N . LEU B 1 116 ? 19.938 -16.203 -1.033 1 96.25 116 LEU B N 1
ATOM 8202 C CA . LEU B 1 116 ? 20.812 -15.375 -0.205 1 96.25 116 LEU B CA 1
ATOM 8203 C C . LEU B 1 116 ? 21.406 -14.234 -1.019 1 96.25 116 LEU B C 1
ATOM 8205 O O . LEU B 1 116 ? 21.547 -14.336 -2.24 1 96.25 116 LEU B O 1
ATOM 8209 N N . VAL B 1 117 ? 21.719 -13.211 -0.324 1 96 117 VAL B N 1
ATOM 8210 C CA . VAL B 1 117 ? 22.594 -12.156 -0.843 1 96 117 VAL B CA 1
ATOM 8211 C C . VAL B 1 117 ? 23.828 -12.023 0.042 1 96 117 VAL B C 1
ATOM 8213 O O . VAL B 1 117 ? 23.719 -11.82 1.253 1 96 117 VAL B O 1
ATOM 8216 N N . ASN B 1 118 ? 24.922 -12.211 -0.523 1 94.44 118 ASN B N 1
ATOM 8217 C CA . ASN B 1 118 ? 26.188 -12.188 0.201 1 94.44 118 ASN B CA 1
ATOM 8218 C C . ASN B 1 118 ? 26.172 -13.133 1.399 1 94.44 118 ASN B C 1
ATOM 8220 O O . ASN B 1 118 ? 26.641 -12.781 2.48 1 94.44 118 ASN B O 1
ATOM 8224 N N . GLY B 1 119 ? 25.5 -14.211 1.227 1 93.06 119 GLY B N 1
ATOM 8225 C CA . GLY B 1 119 ? 25.516 -15.273 2.225 1 93.06 119 GLY B CA 1
ATOM 8226 C C . GLY B 1 119 ? 24.469 -15.102 3.297 1 93.06 119 GLY B C 1
ATOM 8227 O O . GLY B 1 119 ? 24.375 -15.898 4.23 1 93.06 119 GLY B O 1
ATOM 8228 N N . ARG B 1 120 ? 23.641 -14.148 3.148 1 94.56 120 ARG B N 1
ATOM 8229 C CA . ARG B 1 120 ? 22.609 -13.891 4.156 1 94.56 120 ARG B CA 1
ATOM 8230 C C . ARG B 1 120 ? 21.219 -13.93 3.545 1 94.56 120 ARG B C 1
ATOM 8232 O O . ARG B 1 120 ? 21.016 -13.492 2.41 1 94.56 120 ARG B O 1
ATOM 8239 N N . ARG B 1 121 ? 20.281 -14.344 4.344 1 95.56 121 ARG B N 1
ATOM 8240 C CA . ARG B 1 121 ? 18.906 -14.492 3.881 1 95.56 121 ARG B CA 1
ATOM 8241 C C . ARG B 1 121 ? 18.344 -13.164 3.383 1 95.56 121 ARG B C 1
ATOM 8243 O O . ARG B 1 121 ? 18.609 -12.109 3.973 1 95.56 121 ARG B O 1
ATOM 8250 N N . PHE B 1 122 ? 17.594 -13.211 2.34 1 96.5 122 PHE B N 1
ATOM 8251 C CA . PHE B 1 122 ? 16.891 -12.062 1.779 1 96.5 122 PHE B CA 1
ATOM 8252 C C . PHE B 1 122 ? 15.398 -12.133 2.09 1 96.5 122 PHE B C 1
ATOM 8254 O O . PHE B 1 122 ? 14.82 -13.227 2.129 1 96.5 122 PHE B O 1
ATOM 8261 N N . VAL B 1 123 ? 14.797 -11.07 2.299 1 97.19 123 VAL B N 1
ATOM 8262 C CA . VAL B 1 123 ? 13.383 -11.016 2.656 1 97.19 123 VAL B CA 1
ATOM 8263 C C . VAL B 1 123 ? 12.531 -11.555 1.505 1 97.19 123 VAL B C 1
ATOM 8265 O O . VAL B 1 123 ? 12.844 -11.312 0.335 1 97.19 123 VAL B O 1
ATOM 8268 N N . SER B 1 124 ? 11.445 -12.188 1.84 1 97 124 SER B N 1
ATOM 8269 C CA . SER B 1 124 ? 10.531 -12.773 0.868 1 97 124 SER B CA 1
ATOM 8270 C C . SER B 1 124 ? 9.828 -11.695 0.051 1 97 124 SER B C 1
ATOM 8272 O O . SER B 1 124 ? 9.648 -10.57 0.522 1 97 124 SER B O 1
ATOM 8274 N N . GLY B 1 125 ? 9.477 -12.078 -1.14 1 96.62 125 GLY B N 1
ATOM 8275 C CA . GLY B 1 125 ? 8.695 -11.211 -1.998 1 96.62 125 GLY B CA 1
ATOM 8276 C C . GLY B 1 125 ? 7.227 -11.586 -2.053 1 96.62 125 GLY B C 1
ATOM 8277 O O . GLY B 1 125 ? 6.414 -10.867 -2.641 1 96.62 125 GLY B O 1
ATOM 8278 N N . ILE B 1 126 ? 6.84 -12.688 -1.506 1 96.38 126 ILE B N 1
ATOM 8279 C CA . ILE B 1 126 ? 5.48 -13.219 -1.488 1 96.38 126 ILE B CA 1
ATOM 8280 C C . ILE B 1 126 ? 4.977 -13.305 -0.049 1 96.38 126 ILE B C 1
ATOM 8282 O O . ILE B 1 126 ? 5.598 -13.961 0.793 1 96.38 126 ILE B O 1
ATOM 8286 N N . PRO B 1 127 ? 3.834 -12.688 0.227 1 95.56 127 PRO B N 1
ATOM 8287 C CA . PRO B 1 127 ? 3.371 -12.688 1.617 1 95.56 127 PRO B CA 1
ATOM 8288 C C . PRO B 1 127 ? 3.158 -14.102 2.164 1 95.56 127 PRO B C 1
ATOM 8290 O O . PRO B 1 127 ? 2.443 -14.898 1.557 1 95.56 127 PRO B O 1
ATOM 8293 N N . GLY B 1 128 ? 3.766 -14.383 3.266 1 95.5 128 GLY B N 1
ATOM 8294 C CA . GLY B 1 128 ? 3.584 -15.625 3.994 1 95.5 128 GLY B CA 1
ATOM 8295 C C . GLY B 1 128 ? 4.441 -16.766 3.463 1 95.5 128 GLY B C 1
ATOM 8296 O O . GLY B 1 128 ? 4.441 -17.859 4.02 1 95.5 128 GLY B O 1
ATOM 8297 N N . SER B 1 129 ? 5.188 -16.531 2.406 1 95.38 129 SER B N 1
ATOM 8298 C CA . SER B 1 129 ? 6.086 -17.5 1.783 1 95.38 129 SER B CA 1
ATOM 8299 C C . SER B 1 129 ? 7.547 -17.109 1.998 1 95.38 129 SER B C 1
ATOM 8301 O O . SER B 1 129 ? 7.844 -15.984 2.416 1 95.38 129 SER B O 1
ATOM 8303 N N . ALA B 1 130 ? 8.422 -18.062 1.746 1 93.69 130 ALA B N 1
ATOM 8304 C CA . ALA B 1 130 ? 9.852 -17.781 1.821 1 93.69 130 ALA B CA 1
ATOM 8305 C C . ALA B 1 130 ? 10.398 -17.359 0.461 1 93.69 130 ALA B C 1
ATOM 8307 O O . ALA B 1 130 ? 11.555 -16.938 0.351 1 93.69 130 ALA B O 1
ATOM 8308 N N . ALA B 1 131 ? 9.586 -17.328 -0.517 1 96.06 131 ALA B N 1
ATOM 8309 C CA . ALA B 1 131 ? 10.031 -17.078 -1.885 1 96.06 131 ALA B CA 1
ATOM 8310 C C . ALA B 1 131 ? 10.461 -15.633 -2.068 1 96.06 131 ALA B C 1
ATOM 8312 O O . ALA B 1 131 ? 9.727 -14.711 -1.712 1 96.06 131 ALA B O 1
ATOM 8313 N N . VAL B 1 132 ? 11.617 -15.453 -2.629 1 97.31 132 VAL B N 1
ATOM 8314 C CA . VAL B 1 132 ? 12.164 -14.125 -2.885 1 97.31 132 VAL B CA 1
ATOM 8315 C C . VAL B 1 132 ? 11.773 -13.672 -4.289 1 97.31 132 VAL B C 1
ATOM 8317 O O . VAL B 1 132 ? 11.742 -14.477 -5.223 1 97.31 132 VAL B O 1
ATOM 8320 N N . ASP B 1 133 ? 11.383 -12.422 -4.445 1 97.88 133 ASP B N 1
ATOM 8321 C CA . ASP B 1 133 ? 11.141 -11.812 -5.746 1 97.88 133 ASP B CA 1
ATOM 8322 C C . ASP B 1 133 ? 12.438 -11.305 -6.367 1 97.88 133 ASP B C 1
ATOM 8324 O O . ASP B 1 133 ? 12.969 -10.273 -5.957 1 97.88 133 ASP B O 1
ATOM 8328 N N . LEU B 1 134 ? 12.844 -11.867 -7.363 1 97.44 134 LEU B N 1
ATOM 8329 C CA . LEU B 1 134 ? 14.141 -11.539 -7.953 1 97.44 134 LEU B CA 1
ATOM 8330 C C . LEU B 1 134 ? 14.078 -10.195 -8.672 1 97.44 134 LEU B C 1
ATOM 8332 O O . LEU B 1 134 ? 15.117 -9.617 -9.008 1 97.44 134 LEU B O 1
ATOM 8336 N N . ASN B 1 135 ? 12.883 -9.688 -8.875 1 96.12 135 ASN B N 1
ATOM 8337 C CA . ASN B 1 135 ? 12.758 -8.344 -9.422 1 96.12 135 ASN B CA 1
ATOM 8338 C C . ASN B 1 135 ? 13.438 -7.309 -8.531 1 96.12 135 ASN B C 1
ATOM 8340 O O . ASN B 1 135 ? 13.734 -6.195 -8.977 1 96.12 135 ASN B O 1
ATOM 8344 N N . THR B 1 136 ? 13.703 -7.648 -7.316 1 96 136 THR B N 1
ATOM 8345 C CA . THR B 1 136 ? 14.164 -6.672 -6.34 1 96 136 THR B CA 1
ATOM 8346 C C . THR B 1 136 ? 15.688 -6.598 -6.332 1 96 136 THR B C 1
ATOM 8348 O O . THR B 1 136 ? 16.266 -5.73 -5.672 1 96 136 THR B O 1
ATOM 8351 N N . ILE B 1 137 ? 16.328 -7.477 -7.066 1 94.81 137 ILE B N 1
ATOM 8352 C CA . ILE B 1 137 ? 17.781 -7.539 -7.121 1 94.81 137 ILE B CA 1
ATOM 8353 C C . ILE B 1 137 ? 18.281 -6.949 -8.438 1 94.81 137 ILE B C 1
ATOM 8355 O O . ILE B 1 137 ? 18 -7.492 -9.516 1 94.81 137 ILE B O 1
ATOM 8359 N N . PRO B 1 138 ? 19.047 -5.93 -8.359 1 93.5 138 PRO B N 1
ATOM 8360 C CA . PRO B 1 138 ? 19.547 -5.371 -9.617 1 93.5 138 PRO B CA 1
ATOM 8361 C C . PRO B 1 138 ? 20.594 -6.258 -10.281 1 93.5 138 PRO B C 1
ATOM 8363 O O . PRO B 1 138 ? 21.672 -6.477 -9.719 1 93.5 138 PRO B O 1
ATOM 8366 N N . THR B 1 139 ? 20.312 -6.57 -11.43 1 92.31 139 THR B N 1
ATOM 8367 C CA . THR B 1 139 ? 21.172 -7.508 -12.148 1 92.31 139 THR B CA 1
ATOM 8368 C C . THR B 1 139 ? 22.562 -6.902 -12.383 1 92.31 139 THR B C 1
ATOM 8370 O O . THR B 1 139 ? 23.562 -7.602 -12.297 1 92.31 139 THR B O 1
ATOM 8373 N N . GLN B 1 140 ? 22.672 -5.625 -12.656 1 91.19 140 GLN B N 1
ATOM 8374 C CA . GLN B 1 140 ? 23.922 -4.949 -12.984 1 91.19 140 GLN B CA 1
ATOM 8375 C C . GLN B 1 140 ? 24.797 -4.77 -11.742 1 91.19 140 GLN B C 1
ATOM 8377 O O . GLN B 1 140 ? 25.984 -4.449 -11.852 1 91.19 140 GLN B O 1
ATOM 8382 N N . PHE B 1 141 ? 24.203 -4.965 -10.609 1 92.69 141 PHE B N 1
ATOM 8383 C CA . PHE B 1 141 ? 24.922 -4.805 -9.359 1 92.69 141 PHE B CA 1
ATOM 8384 C C . PHE B 1 141 ? 25.5 -6.133 -8.891 1 92.69 141 PHE B C 1
ATOM 8386 O O . PHE B 1 141 ? 26.203 -6.188 -7.879 1 92.69 141 PHE B O 1
ATOM 8393 N N . ILE B 1 142 ? 25.266 -7.195 -9.664 1 94.19 142 ILE B N 1
ATOM 8394 C CA . ILE B 1 142 ? 25.656 -8.547 -9.281 1 94.19 142 ILE B CA 1
ATOM 8395 C C . ILE B 1 142 ? 27.062 -8.852 -9.82 1 94.19 142 ILE B C 1
ATOM 8397 O O . ILE B 1 142 ? 27.359 -8.539 -10.977 1 94.19 142 ILE B O 1
ATOM 8401 N N . ASP B 1 143 ? 27.875 -9.383 -8.969 1 93.31 143 ASP B N 1
ATOM 8402 C CA . ASP B 1 143 ? 29.172 -9.898 -9.398 1 93.31 143 ASP B CA 1
ATOM 8403 C C . ASP B 1 143 ? 29.047 -11.305 -9.969 1 93.31 143 ASP B C 1
ATOM 8405 O O . ASP B 1 143 ? 29.625 -11.617 -11.016 1 93.31 143 ASP B O 1
ATOM 8409 N N . ARG B 1 144 ? 28.391 -12.133 -9.234 1 92.88 144 ARG B N 1
ATOM 8410 C CA . ARG B 1 144 ? 28.141 -13.508 -9.648 1 92.88 144 ARG B CA 1
ATOM 8411 C C . ARG B 1 144 ? 27.016 -14.125 -8.836 1 92.88 144 ARG B C 1
ATOM 8413 O O . ARG B 1 144 ? 26.656 -13.625 -7.762 1 92.88 144 ARG B O 1
ATOM 8420 N N . VAL B 1 145 ? 26.406 -15.148 -9.336 1 94.19 145 VAL B N 1
ATOM 8421 C CA . VAL B 1 145 ? 25.422 -15.961 -8.641 1 94.19 145 VAL B CA 1
ATOM 8422 C C . VAL B 1 145 ? 25.953 -17.375 -8.438 1 94.19 145 VAL B C 1
ATOM 8424 O O . VAL B 1 145 ? 26.453 -18 -9.383 1 94.19 145 VAL B O 1
ATOM 8427 N N . GLU B 1 146 ? 25.938 -17.859 -7.242 1 93.19 146 GLU B N 1
ATOM 8428 C CA . GLU B 1 146 ? 26.359 -19.203 -6.898 1 93.19 146 GLU B CA 1
ATOM 8429 C C . GLU B 1 146 ? 25.156 -20.094 -6.586 1 93.19 146 GLU B C 1
ATOM 8431 O O . GLU B 1 146 ? 24.344 -19.766 -5.715 1 93.19 146 GLU B O 1
ATOM 8436 N N . VAL B 1 147 ? 25.047 -21.125 -7.305 1 92.81 147 VAL B N 1
ATOM 8437 C CA . VAL B 1 147 ? 23.953 -22.062 -7.117 1 92.81 147 VAL B CA 1
ATOM 8438 C C . VAL B 1 147 ? 24.469 -23.359 -6.5 1 92.81 147 VAL B C 1
ATOM 8440 O O . VAL B 1 147 ? 25.25 -24.078 -7.129 1 92.81 147 VAL B O 1
ATOM 8443 N N . LEU B 1 148 ? 24.094 -23.516 -5.301 1 91.25 148 LEU B N 1
ATOM 8444 C CA . LEU B 1 148 ? 24.422 -24.734 -4.578 1 91.25 148 LEU B CA 1
ATOM 8445 C C . LEU B 1 148 ? 23.266 -25.719 -4.602 1 91.25 148 LEU B C 1
ATOM 8447 O O . LEU B 1 148 ? 22.172 -25.422 -4.102 1 91.25 148 LEU B O 1
ATOM 8451 N N . THR B 1 149 ? 23.562 -26.844 -5.184 1 84.12 149 THR B N 1
ATOM 8452 C CA . THR B 1 149 ? 22.484 -27.828 -5.246 1 84.12 149 THR B CA 1
ATOM 8453 C C . THR B 1 149 ? 22.688 -28.906 -4.191 1 84.12 149 THR B C 1
ATOM 8455 O O . THR B 1 149 ? 23.828 -29.266 -3.861 1 84.12 149 THR B O 1
ATOM 8458 N N . GLY B 1 150 ? 21.719 -29.312 -3.557 1 79.5 150 GLY B N 1
ATOM 8459 C CA . GLY B 1 150 ? 21.75 -30.281 -2.473 1 79.5 150 GLY B CA 1
ATOM 8460 C C . GLY B 1 150 ? 21.406 -29.672 -1.124 1 79.5 150 GLY B C 1
ATOM 8461 O O . GLY B 1 150 ? 21.359 -28.453 -0.984 1 79.5 150 GLY B O 1
ATOM 8462 N N . GLY B 1 151 ? 21.172 -30.562 -0.176 1 77.75 151 GLY B N 1
ATOM 8463 C CA . GLY B 1 151 ? 20.781 -30.125 1.157 1 77.75 151 GLY B CA 1
ATOM 8464 C C . GLY B 1 151 ? 21.844 -29.297 1.855 1 77.75 151 GLY B C 1
ATOM 8465 O O . GLY B 1 151 ? 22.984 -29.719 1.972 1 77.75 151 GLY B O 1
ATOM 8466 N N . ALA B 1 152 ? 21.484 -28.062 2.242 1 80.56 152 ALA B N 1
ATOM 8467 C CA . ALA B 1 152 ? 22.469 -27.141 2.814 1 80.56 152 ALA B CA 1
ATOM 8468 C C . ALA B 1 152 ? 21.938 -26.5 4.098 1 80.56 152 ALA B C 1
ATOM 8470 O O . ALA B 1 152 ? 22.438 -25.469 4.543 1 80.56 152 ALA B O 1
ATOM 8471 N N . SER B 1 153 ? 21.031 -27.125 4.691 1 82.88 153 SER B N 1
ATOM 8472 C CA . SER B 1 153 ? 20.359 -26.562 5.852 1 82.88 153 SER B CA 1
ATOM 8473 C C . SER B 1 153 ? 21.297 -26.5 7.055 1 82.88 153 SER B C 1
ATOM 8475 O O . SER B 1 153 ? 21.141 -25.641 7.926 1 82.88 153 SER B O 1
ATOM 8477 N N . ALA B 1 154 ? 22.172 -27.391 7.125 1 86.62 154 ALA B N 1
ATOM 8478 C CA . ALA B 1 154 ? 23.078 -27.406 8.273 1 86.62 154 ALA B CA 1
ATOM 8479 C C . ALA B 1 154 ? 23.969 -26.172 8.281 1 86.62 154 ALA B C 1
ATOM 8481 O O . ALA B 1 154 ? 24.375 -25.703 9.352 1 86.62 154 ALA B O 1
ATOM 8482 N N . VAL B 1 155 ? 24.203 -25.672 7.148 1 85.19 155 VAL B N 1
ATOM 8483 C CA . VAL B 1 155 ? 25.078 -24.516 7.023 1 85.19 155 VAL B CA 1
ATOM 8484 C C . VAL B 1 155 ? 24.25 -23.234 7 1 85.19 155 VAL B C 1
ATOM 8486 O O . VAL B 1 155 ? 24.625 -22.234 7.613 1 85.19 155 VAL B O 1
ATOM 8489 N N . TYR B 1 156 ? 23.125 -23.266 6.258 1 87.69 156 TYR B N 1
ATOM 8490 C CA . TYR B 1 156 ? 22.438 -22 5.984 1 87.69 156 TYR B CA 1
ATOM 8491 C C . TYR B 1 156 ? 21.078 -21.953 6.672 1 87.69 156 TYR B C 1
ATOM 8493 O O . TYR B 1 156 ? 20.422 -20.922 6.688 1 87.69 156 TYR B O 1
ATOM 8501 N N . GLY B 1 157 ? 20.625 -23.031 7.145 1 86.56 157 GLY B N 1
ATOM 8502 C CA . GLY B 1 157 ? 19.359 -23.062 7.852 1 86.56 157 GLY B CA 1
ATOM 8503 C C . GLY B 1 157 ? 18.219 -23.594 7.012 1 86.56 157 GLY B C 1
ATOM 8504 O O . GLY B 1 157 ? 18.438 -24.125 5.926 1 86.56 157 GLY B O 1
ATOM 8505 N N . SER B 1 158 ? 17.078 -23.359 7.531 1 86.62 158 SER B N 1
ATOM 8506 C CA . SER B 1 158 ? 15.852 -23.891 6.953 1 86.62 158 SER B CA 1
ATOM 8507 C C . SER B 1 158 ? 15.688 -23.453 5.504 1 86.62 158 SER B C 1
ATOM 8509 O O . SER B 1 158 ? 16.266 -22.453 5.082 1 86.62 158 SER B O 1
ATOM 8511 N N . ASP B 1 159 ? 14.906 -24.25 4.637 1 86.81 159 ASP B N 1
ATOM 8512 C CA . ASP B 1 159 ? 14.445 -23.969 3.283 1 86.81 159 ASP B CA 1
ATOM 8513 C C . ASP B 1 159 ? 15.469 -24.422 2.244 1 86.81 159 ASP B C 1
ATOM 8515 O O . ASP B 1 159 ? 15.148 -24.516 1.057 1 86.81 159 ASP B O 1
ATOM 8519 N N . ALA B 1 160 ? 16.641 -24.656 2.682 1 90.81 160 ALA B N 1
ATOM 8520 C CA . ALA B 1 160 ? 17.656 -25.109 1.734 1 90.81 160 ALA B CA 1
ATOM 8521 C C . ALA B 1 160 ? 17.547 -26.609 1.499 1 90.81 160 ALA B C 1
ATOM 8523 O O . ALA B 1 160 ? 18.531 -27.344 1.623 1 90.81 160 ALA B O 1
ATOM 8524 N N . VAL B 1 161 ? 16.438 -27 1.115 1 91.5 161 VAL B N 1
ATOM 8525 C CA . VAL B 1 161 ? 16.172 -28.422 0.867 1 91.5 161 VAL B CA 1
ATOM 8526 C C . VAL B 1 161 ? 16.609 -28.781 -0.551 1 91.5 161 VAL B C 1
ATOM 8528 O O . VAL B 1 161 ? 17.312 -29.766 -0.755 1 91.5 161 VAL B O 1
ATOM 8531 N N . ALA B 1 162 ? 16.172 -27.938 -1.458 1 92.69 162 ALA B N 1
ATOM 8532 C CA . ALA B 1 162 ? 16.578 -28.141 -2.844 1 92.69 162 ALA B CA 1
ATOM 8533 C C . ALA B 1 162 ? 17.969 -27.578 -3.096 1 92.69 162 ALA B C 1
ATOM 8535 O O . ALA B 1 162 ? 18.688 -28.047 -3.988 1 92.69 162 ALA B O 1
ATOM 8536 N N . GLY B 1 163 ? 18.281 -26.562 -2.359 1 93.31 163 GLY B N 1
ATOM 8537 C CA . GLY B 1 163 ? 19.578 -25.922 -2.512 1 93.31 163 GLY B CA 1
ATOM 8538 C C . GLY B 1 163 ? 19.547 -24.438 -2.158 1 93.31 163 GLY B C 1
ATOM 8539 O O . GLY B 1 163 ? 18.609 -23.969 -1.506 1 93.31 163 GLY B O 1
ATOM 8540 N N . VAL B 1 164 ? 20.703 -23.781 -2.506 1 94.25 164 VAL B N 1
ATOM 8541 C CA . VAL B 1 164 ? 20.875 -22.375 -2.174 1 94.25 164 VAL B CA 1
ATOM 8542 C C . VAL B 1 164 ? 21.281 -21.594 -3.428 1 94.25 164 VAL B C 1
ATOM 8544 O O . VAL B 1 164 ? 22.078 -22.062 -4.234 1 94.25 164 VAL B O 1
ATOM 8547 N N . VAL B 1 165 ? 20.594 -20.5 -3.613 1 95.5 165 VAL B N 1
ATOM 8548 C CA . VAL B 1 165 ? 21.016 -19.516 -4.598 1 95.5 165 VAL B CA 1
ATOM 8549 C C . VAL B 1 165 ? 21.578 -18.281 -3.883 1 95.5 165 VAL B C 1
ATOM 8551 O O . VAL B 1 165 ? 20.844 -17.516 -3.277 1 95.5 165 VAL B O 1
ATOM 8554 N N . ASN B 1 166 ? 22.859 -18.125 -3.979 1 95.38 166 ASN B N 1
ATOM 8555 C CA . ASN B 1 166 ? 23.531 -17.016 -3.322 1 95.38 166 ASN B CA 1
ATOM 8556 C C . ASN B 1 166 ? 23.969 -15.961 -4.328 1 95.38 166 ASN B C 1
ATOM 8558 O O . ASN B 1 166 ? 24.844 -16.203 -5.164 1 95.38 166 ASN B O 1
ATOM 8562 N N . ILE B 1 167 ? 23.406 -14.828 -4.191 1 96.12 167 ILE B N 1
ATOM 8563 C CA . ILE B 1 167 ? 23.734 -13.703 -5.062 1 96.12 167 ILE B CA 1
ATOM 8564 C C . ILE B 1 167 ? 24.812 -12.836 -4.41 1 96.12 167 ILE B C 1
ATOM 8566 O O . ILE B 1 167 ? 24.625 -12.352 -3.291 1 96.12 167 ILE B O 1
ATOM 8570 N N . ILE B 1 168 ? 25.859 -12.672 -5.121 1 94.5 168 ILE B N 1
ATOM 8571 C CA . ILE B 1 168 ? 26.969 -11.891 -4.602 1 94.5 168 ILE B CA 1
ATOM 8572 C C . ILE B 1 168 ? 27.031 -10.539 -5.301 1 94.5 168 ILE B C 1
ATOM 8574 O O . ILE B 1 168 ? 27.141 -10.469 -6.527 1 94.5 168 ILE B O 1
ATOM 8578 N N . TYR B 1 169 ? 27.031 -9.484 -4.543 1 93.56 169 TYR B N 1
ATOM 8579 C CA . TYR B 1 169 ? 27.109 -8.125 -5.07 1 93.56 169 TYR B CA 1
ATOM 8580 C C . TYR B 1 169 ? 28.547 -7.746 -5.41 1 93.56 169 TYR B C 1
ATOM 8582 O O . TYR B 1 169 ? 29.484 -8.336 -4.891 1 93.56 169 TYR B O 1
ATOM 8590 N N . LYS B 1 170 ? 28.656 -6.844 -6.316 1 90.81 170 LYS B N 1
ATOM 8591 C CA . LYS B 1 170 ? 29.969 -6.289 -6.621 1 90.81 170 LYS B CA 1
ATOM 8592 C C . LYS B 1 170 ? 30.578 -5.602 -5.402 1 90.81 170 LYS B C 1
ATOM 8594 O O . LYS B 1 170 ? 29.891 -4.859 -4.695 1 90.81 170 LYS B O 1
ATOM 8599 N N . GLN B 1 171 ? 31.844 -5.969 -5.234 1 85.38 171 GLN B N 1
ATOM 8600 C CA . GLN B 1 171 ? 32.594 -5.375 -4.145 1 85.38 171 GLN B CA 1
ATOM 8601 C C . GLN B 1 171 ? 33.812 -4.605 -4.676 1 85.38 171 GLN B C 1
ATOM 8603 O O . GLN B 1 171 ? 34.312 -4.887 -5.77 1 85.38 171 GLN B O 1
ATOM 8608 N N . ASP B 1 172 ? 34.25 -3.592 -3.98 1 86.88 172 ASP B N 1
ATOM 8609 C CA . ASP B 1 172 ? 35.469 -2.83 -4.262 1 86.88 172 ASP B CA 1
ATOM 8610 C C . ASP B 1 172 ? 35.406 -2.189 -5.645 1 86.88 172 ASP B C 1
ATOM 8612 O O . ASP B 1 172 ? 36.375 -2.213 -6.395 1 86.88 172 ASP B O 1
ATOM 8616 N N . PHE B 1 173 ? 34.219 -1.854 -5.996 1 88.94 173 PHE B N 1
ATOM 8617 C CA . PHE B 1 173 ? 34.031 -1.176 -7.273 1 88.94 173 PHE B CA 1
ATOM 8618 C C . PHE B 1 173 ? 34.594 0.239 -7.223 1 88.94 173 PHE B C 1
ATOM 8620 O O . PHE B 1 173 ? 34.438 0.939 -6.223 1 88.94 173 PHE B O 1
ATOM 8627 N N . GLU B 1 174 ? 35.312 0.639 -8.242 1 87.62 174 GLU B N 1
ATOM 8628 C CA . GLU B 1 174 ? 35.844 1.987 -8.383 1 87.62 174 GLU B CA 1
ATOM 8629 C C . GLU B 1 174 ? 35.469 2.586 -9.742 1 87.62 174 GLU B C 1
ATOM 8631 O O . GLU B 1 174 ? 35.75 1.979 -10.781 1 87.62 174 GLU B O 1
ATOM 8636 N N . GLY B 1 175 ? 34.906 3.768 -9.688 1 86 175 GLY B N 1
ATOM 8637 C CA . GLY B 1 175 ? 34.562 4.457 -10.93 1 86 175 GLY B CA 1
ATOM 8638 C C . GLY B 1 175 ? 33.062 4.617 -11.148 1 86 175 GLY B C 1
ATOM 8639 O O . GLY B 1 175 ? 32.312 4.766 -10.195 1 86 175 GLY B O 1
ATOM 8640 N N . ILE B 1 176 ? 32.75 4.801 -12.422 1 88 176 ILE B N 1
ATOM 8641 C CA . ILE B 1 176 ? 31.359 4.965 -12.828 1 88 176 ILE B CA 1
ATOM 8642 C C . ILE B 1 176 ? 31.047 4.031 -13.992 1 88 176 ILE B C 1
ATOM 8644 O O . ILE B 1 176 ? 31.875 3.834 -14.883 1 88 176 ILE B O 1
ATOM 8648 N N . GLU B 1 177 ? 29.922 3.461 -13.953 1 91.62 177 GLU B N 1
ATOM 8649 C CA . GLU B 1 177 ? 29.406 2.617 -15.023 1 91.62 177 GLU B CA 1
ATOM 8650 C C . GLU B 1 177 ? 27.938 2.939 -15.32 1 91.62 177 GLU B C 1
ATOM 8652 O O . GLU B 1 177 ? 27.109 3.006 -14.406 1 91.62 177 GLU B O 1
ATOM 8657 N N . ALA B 1 178 ? 27.656 3.293 -16.516 1 92.19 178 ALA B N 1
ATOM 8658 C CA . ALA B 1 178 ? 26.281 3.535 -16.969 1 92.19 178 ALA B CA 1
ATOM 8659 C C . ALA B 1 178 ? 25.891 2.57 -18.078 1 92.19 178 ALA B C 1
ATOM 8661 O O . ALA B 1 178 ? 26.719 2.238 -18.938 1 92.19 178 ALA B O 1
ATOM 8662 N N . ASP B 1 179 ? 24.672 2.137 -18.078 1 94 179 ASP B N 1
ATOM 8663 C CA . ASP B 1 179 ? 24.141 1.214 -19.094 1 94 179 ASP B CA 1
ATOM 8664 C C . ASP B 1 179 ? 22.75 1.622 -19.547 1 94 179 ASP B C 1
ATOM 8666 O O . ASP B 1 179 ? 21.922 2.02 -18.719 1 94 179 ASP B O 1
ATOM 8670 N N . ALA B 1 180 ? 22.469 1.647 -20.812 1 95.25 180 ALA B N 1
ATOM 8671 C CA . ALA B 1 180 ? 21.156 1.895 -21.391 1 95.25 180 ALA B CA 1
ATOM 8672 C C . ALA B 1 180 ? 20.812 0.853 -22.453 1 95.25 180 ALA B C 1
ATOM 8674 O O . ALA B 1 180 ? 21.641 0.57 -23.344 1 95.25 180 ALA B O 1
ATOM 8675 N N . ARG B 1 181 ? 19.641 0.282 -22.359 1 95.88 181 ARG B N 1
ATOM 8676 C CA . ARG B 1 181 ? 19.203 -0.782 -23.266 1 95.88 181 ARG B CA 1
ATOM 8677 C C . ARG B 1 181 ? 17.766 -0.579 -23.703 1 95.88 181 ARG B C 1
ATOM 8679 O O . ARG B 1 181 ? 16.906 -0.203 -22.906 1 95.88 181 ARG B O 1
ATOM 8686 N N . TYR B 1 182 ? 17.469 -0.779 -24.969 1 97.19 182 TYR B N 1
ATOM 8687 C CA . TYR B 1 182 ? 16.125 -0.755 -25.562 1 97.19 182 TYR B CA 1
ATOM 8688 C C . TYR B 1 182 ? 15.828 -2.066 -26.281 1 97.19 182 TYR B C 1
ATOM 8690 O O . TYR B 1 182 ? 16.672 -2.598 -27 1 97.19 182 TYR B O 1
ATOM 8698 N N . GLY B 1 183 ? 14.656 -2.631 -26.047 1 97.5 183 GLY B N 1
ATOM 8699 C CA . GLY B 1 183 ? 14.25 -3.869 -26.688 1 97.5 183 GLY B CA 1
ATOM 8700 C C . GLY B 1 183 ? 12.82 -3.834 -27.203 1 97.5 183 GLY B C 1
ATOM 8701 O O . GLY B 1 183 ? 12.008 -3.049 -26.719 1 97.5 183 GLY B O 1
ATOM 8702 N N . ILE B 1 184 ? 12.516 -4.738 -28.172 1 97.88 184 ILE B N 1
ATOM 8703 C CA . ILE B 1 184 ? 11.195 -4.789 -28.797 1 97.88 184 ILE B CA 1
ATOM 8704 C C . ILE B 1 184 ? 10.977 -6.164 -29.422 1 97.88 184 ILE B C 1
ATOM 8706 O O . ILE B 1 184 ? 11.906 -6.75 -29.984 1 97.88 184 ILE B O 1
ATOM 8710 N N . SER B 1 185 ? 9.812 -6.652 -29.234 1 98 185 SER B N 1
ATOM 8711 C CA . SER B 1 185 ? 9.508 -7.906 -29.922 1 98 185 SER B CA 1
ATOM 8712 C C . SER B 1 185 ? 9.297 -7.688 -31.422 1 98 185 SER B C 1
ATOM 8714 O O . SER B 1 185 ? 9.078 -6.559 -31.859 1 98 185 SER B O 1
ATOM 8716 N N . GLU B 1 186 ? 9.383 -8.734 -32.188 1 97.5 186 GLU B N 1
ATOM 8717 C CA . GLU B 1 186 ? 9.18 -8.648 -33.625 1 97.5 186 GLU B CA 1
ATOM 8718 C C . GLU B 1 186 ? 7.777 -8.141 -33.938 1 97.5 186 GLU B C 1
ATOM 8720 O O . GLU B 1 186 ? 7.574 -7.496 -34.969 1 97.5 186 GLU B O 1
ATOM 8725 N N . GLU B 1 187 ? 6.852 -8.383 -33.062 1 97.19 187 GLU B N 1
ATOM 8726 C CA . GLU B 1 187 ? 5.469 -7.973 -33.281 1 97.19 187 GLU B CA 1
ATOM 8727 C C . GLU B 1 187 ? 5.258 -6.508 -32.938 1 97.19 187 GLU B C 1
ATOM 8729 O O . GLU B 1 187 ? 4.145 -5.992 -33 1 97.19 187 GLU B O 1
ATOM 8734 N N . GLY B 1 188 ? 6.195 -5.867 -32.406 1 97.31 188 GLY B N 1
ATOM 8735 C CA . GLY B 1 188 ? 6.145 -4.438 -32.156 1 97.31 188 GLY B CA 1
ATOM 8736 C C . GLY B 1 188 ? 5.652 -4.113 -30.75 1 97.31 188 GLY B C 1
ATOM 8737 O O . GLY B 1 188 ? 5.266 -2.977 -30.469 1 97.31 188 GLY B O 1
ATOM 8738 N N . ASP B 1 189 ? 5.566 -5.07 -29.906 1 97.81 189 ASP B N 1
ATOM 8739 C CA . ASP B 1 189 ? 5.121 -4.871 -28.531 1 97.81 189 ASP B CA 1
ATOM 8740 C C . ASP B 1 189 ? 6.148 -5.406 -27.547 1 97.81 189 ASP B C 1
ATOM 8742 O O . ASP B 1 189 ? 7.316 -5.602 -27.891 1 97.81 189 ASP B O 1
ATOM 8746 N N . GLY B 1 190 ? 5.824 -5.379 -26.281 1 97.06 190 GLY B N 1
ATOM 8747 C CA . GLY B 1 190 ? 6.758 -5.824 -25.266 1 97.06 190 GLY B CA 1
ATOM 8748 C C . GLY B 1 190 ? 7.984 -4.938 -25.141 1 97.06 190 GLY B C 1
ATOM 8749 O O . GLY B 1 190 ? 9.078 -5.418 -24.859 1 97.06 190 GLY B O 1
ATOM 8750 N N . ILE B 1 191 ? 7.883 -3.721 -25.391 1 97.56 191 ILE B N 1
ATOM 8751 C CA . ILE B 1 191 ? 9.008 -2.791 -25.359 1 97.56 191 ILE B CA 1
ATOM 8752 C C . ILE B 1 191 ? 9.68 -2.832 -24 1 97.56 191 ILE B C 1
ATOM 8754 O O . ILE B 1 191 ? 9.008 -2.85 -22.969 1 97.56 191 ILE B O 1
ATOM 8758 N N . GLU B 1 192 ? 11 -2.906 -24.047 1 96.75 192 GLU B N 1
ATOM 8759 C CA . GLU B 1 192 ? 11.797 -2.891 -22.812 1 96.75 192 GLU B CA 1
ATOM 8760 C C . GLU B 1 192 ? 12.734 -1.688 -22.781 1 96.75 192 GLU B C 1
ATOM 8762 O O . GLU B 1 192 ? 13.359 -1.355 -23.797 1 96.75 192 GLU B O 1
ATOM 8767 N N . LYS B 1 193 ? 12.734 -0.989 -21.75 1 96.38 193 LYS B N 1
ATOM 8768 C CA . LYS B 1 193 ? 13.664 0.106 -21.484 1 96.38 193 LYS B CA 1
ATOM 8769 C C . LYS B 1 193 ? 14.398 -0.106 -20.172 1 96.38 193 LYS B C 1
ATOM 8771 O O . LYS B 1 193 ? 13.773 -0.232 -19.109 1 96.38 193 LYS B O 1
ATOM 8776 N N . ASP B 1 194 ? 15.727 -0.172 -20.25 1 95.25 194 ASP B N 1
ATOM 8777 C CA . ASP B 1 194 ? 16.562 -0.333 -19.062 1 95.25 194 ASP B CA 1
ATOM 8778 C C . ASP B 1 194 ? 17.641 0.734 -19.016 1 95.25 194 ASP B C 1
ATOM 8780 O O . ASP B 1 194 ? 18.359 0.958 -20 1 95.25 194 ASP B O 1
ATOM 8784 N N . VAL B 1 195 ? 17.781 1.422 -17.922 1 94.06 195 VAL B N 1
ATOM 8785 C CA . VAL B 1 195 ? 18.844 2.395 -17.688 1 94.06 195 VAL B CA 1
ATOM 8786 C C . VAL B 1 195 ? 19.391 2.23 -16.281 1 94.06 195 VAL B C 1
ATOM 8788 O O . VAL B 1 195 ? 18.641 2.012 -15.32 1 94.06 195 VAL B O 1
ATOM 8791 N N . SER B 1 196 ? 20.703 2.23 -16.141 1 93.12 196 SER B N 1
ATOM 8792 C CA . SER B 1 196 ? 21.281 2.111 -14.812 1 93.12 196 SER B CA 1
ATOM 8793 C C . SER B 1 196 ? 22.547 2.951 -14.68 1 93.12 196 SER B C 1
ATOM 8795 O O . SER B 1 196 ? 23.188 3.283 -15.688 1 93.12 196 SER B O 1
ATOM 8797 N N . LEU B 1 197 ? 22.922 3.303 -13.508 1 90.75 197 LEU B N 1
ATOM 8798 C CA . LEU B 1 197 ? 24.109 4.035 -13.117 1 90.75 197 LEU B CA 1
ATOM 8799 C C . LEU B 1 197 ? 24.719 3.457 -11.836 1 90.75 197 LEU B C 1
ATOM 8801 O O . LEU B 1 197 ? 24 3.262 -10.852 1 90.75 197 LEU B O 1
ATOM 8805 N N . MET B 1 198 ? 25.922 3.105 -11.852 1 90.88 198 MET B N 1
ATOM 8806 C CA . MET B 1 198 ? 26.688 2.621 -10.703 1 90.88 198 MET B CA 1
ATOM 8807 C C . MET B 1 198 ? 27.922 3.479 -10.461 1 90.88 198 MET B C 1
ATOM 8809 O O . MET B 1 198 ? 28.609 3.861 -11.414 1 90.88 198 MET B O 1
ATOM 8813 N N . MET B 1 199 ? 28.172 3.779 -9.258 1 88.19 199 MET B N 1
ATOM 8814 C CA . MET B 1 199 ? 29.328 4.594 -8.875 1 88.19 199 MET B CA 1
ATOM 8815 C C . MET B 1 199 ? 29.906 4.117 -7.551 1 88.19 199 MET B C 1
ATOM 8817 O O . MET B 1 199 ? 29.188 3.697 -6.656 1 88.19 199 MET B O 1
ATOM 8821 N N . GLY B 1 200 ? 31.219 4.125 -7.441 1 87.62 200 GLY B N 1
ATOM 8822 C CA . GLY B 1 200 ? 31.875 3.752 -6.199 1 87.62 200 GLY B CA 1
ATOM 8823 C C . GLY B 1 200 ? 33.375 4.043 -6.195 1 87.62 200 GLY B C 1
ATOM 8824 O O . GLY B 1 200 ? 33.938 4.465 -7.211 1 87.62 200 GLY B O 1
ATOM 8825 N N . GLY B 1 201 ? 33.938 3.936 -4.926 1 86.94 201 GLY B N 1
ATOM 8826 C CA . GLY B 1 201 ? 35.375 4.172 -4.824 1 86.94 201 GLY B CA 1
ATOM 8827 C C . GLY B 1 201 ? 35.938 3.785 -3.477 1 86.94 201 GLY B C 1
ATOM 8828 O O . GLY B 1 201 ? 35.188 3.611 -2.506 1 86.94 201 GLY B O 1
ATOM 8829 N N . ASN B 1 202 ? 37.188 3.602 -3.52 1 89.12 202 ASN B N 1
ATOM 8830 C CA . ASN B 1 202 ? 37.969 3.391 -2.297 1 89.12 202 ASN B CA 1
ATOM 8831 C C . ASN B 1 202 ? 38.375 4.715 -1.658 1 89.12 202 ASN B C 1
ATOM 8833 O O . ASN B 1 202 ? 38.656 5.688 -2.361 1 89.12 202 ASN B O 1
ATOM 8837 N N . PHE B 1 203 ? 38.312 4.699 -0.324 1 82 203 PHE B N 1
ATOM 8838 C CA . PHE B 1 203 ? 38.656 5.938 0.344 1 82 203 PHE B CA 1
ATOM 8839 C C . PHE B 1 203 ? 39.5 5.656 1.598 1 82 203 PHE B C 1
ATOM 8841 O O . PHE B 1 203 ? 39.594 4.508 2.039 1 82 203 PHE B O 1
ATOM 8848 N N . ASP B 1 204 ? 40.125 6.688 2.197 1 82.25 204 ASP B N 1
ATOM 8849 C CA . ASP B 1 204 ? 40.969 6.625 3.391 1 82.25 204 ASP B CA 1
ATOM 8850 C C . ASP B 1 204 ? 42.062 5.602 3.223 1 82.25 204 ASP B C 1
ATOM 8852 O O . ASP B 1 204 ? 42.219 4.691 4.039 1 82.25 204 ASP B O 1
ATOM 8856 N N . ASP B 1 205 ? 42.844 5.766 2.246 1 82.62 205 ASP B N 1
ATOM 8857 C CA . ASP B 1 205 ? 43.969 4.895 1.927 1 82.62 205 ASP B CA 1
ATOM 8858 C C . ASP B 1 205 ? 43.531 3.436 1.826 1 82.62 205 ASP B C 1
ATOM 8860 O O . ASP B 1 205 ? 44.125 2.559 2.469 1 82.62 205 ASP B O 1
ATOM 8864 N N . ASN B 1 206 ? 42.281 3.178 1.187 1 83.94 206 ASN B N 1
ATOM 8865 C CA . ASN B 1 206 ? 41.719 1.872 0.852 1 83.94 206 ASN B CA 1
ATOM 8866 C C . ASN B 1 206 ? 41.188 1.164 2.086 1 83.94 206 ASN B C 1
ATOM 8868 O O . ASN B 1 206 ? 40.938 -0.046 2.062 1 83.94 206 ASN B O 1
ATOM 8872 N N . ARG B 1 207 ? 40.969 1.866 3.178 1 88.12 207 ARG B N 1
ATOM 8873 C CA . ARG B 1 207 ? 40.375 1.285 4.367 1 88.12 207 ARG B CA 1
ATOM 8874 C C . ARG B 1 207 ? 38.844 1.188 4.211 1 88.12 207 ARG B C 1
ATOM 8876 O O . ARG B 1 207 ? 38.188 0.459 4.953 1 88.12 207 ARG B O 1
ATOM 8883 N N . GLY B 1 208 ? 38.438 1.915 3.295 1 88.62 208 GLY B N 1
ATOM 8884 C CA . GLY B 1 208 ? 37 1.909 3.086 1 88.62 208 GLY B CA 1
ATOM 8885 C C . GLY B 1 208 ? 36.625 1.835 1.623 1 88.62 208 GLY B C 1
ATOM 8886 O O . GLY B 1 208 ? 37.406 2.203 0.746 1 88.62 208 GLY B O 1
ATOM 8887 N N . ASN B 1 209 ? 35.469 1.336 1.31 1 91.62 209 ASN B N 1
ATOM 8888 C CA . ASN B 1 209 ? 34.844 1.31 -0.015 1 91.62 209 ASN B CA 1
ATOM 8889 C C . ASN B 1 209 ? 33.344 1.468 0.065 1 91.62 209 ASN B C 1
ATOM 8891 O O . ASN B 1 209 ? 32.688 0.936 0.976 1 91.62 209 ASN B O 1
ATOM 8895 N N . ILE B 1 210 ? 32.812 2.209 -0.794 1 89.69 210 ILE B N 1
ATOM 8896 C CA . ILE B 1 210 ? 31.359 2.307 -0.896 1 89.69 210 ILE B CA 1
ATOM 8897 C C . ILE B 1 210 ? 30.953 2.355 -2.365 1 89.69 210 ILE B C 1
ATOM 8899 O O . ILE B 1 210 ? 31.641 2.963 -3.189 1 89.69 210 ILE B O 1
ATOM 8903 N N . VAL B 1 211 ? 29.938 1.584 -2.721 1 90.19 211 VAL B N 1
ATOM 8904 C CA . VAL B 1 211 ? 29.375 1.561 -4.066 1 90.19 211 VAL B CA 1
ATOM 8905 C C . VAL B 1 211 ? 27.875 1.837 -4.008 1 90.19 211 VAL B C 1
ATOM 8907 O O . VAL B 1 211 ? 27.172 1.346 -3.113 1 90.19 211 VAL B O 1
ATOM 8910 N N . GLY B 1 212 ? 27.406 2.648 -4.914 1 87.94 212 GLY B N 1
ATOM 8911 C CA . GLY B 1 212 ? 26 2.922 -5.078 1 87.94 212 GLY B CA 1
ATOM 8912 C C . GLY B 1 212 ? 25.484 2.629 -6.477 1 87.94 212 GLY B C 1
ATOM 8913 O O . GLY B 1 212 ? 26.219 2.789 -7.453 1 87.94 212 GLY B O 1
ATOM 8914 N N . PHE B 1 213 ? 24.219 2.213 -6.621 1 91.56 213 PHE B N 1
ATOM 8915 C CA . PHE B 1 213 ? 23.594 1.834 -7.883 1 91.56 213 PHE B CA 1
ATOM 8916 C C . PHE B 1 213 ? 22.172 2.391 -7.98 1 91.56 213 PHE B C 1
ATOM 8918 O O . PHE B 1 213 ? 21.422 2.373 -6.996 1 91.56 213 PHE B O 1
ATOM 8925 N N . LEU B 1 214 ? 21.844 2.988 -9.078 1 91.44 214 LEU B N 1
ATOM 8926 C CA . LEU B 1 214 ? 20.484 3.377 -9.453 1 91.44 214 LEU B CA 1
ATOM 8927 C C . LEU B 1 214 ? 20.078 2.715 -10.766 1 91.44 214 LEU B C 1
ATOM 8929 O O . LEU B 1 214 ? 20.875 2.654 -11.711 1 91.44 214 LEU B O 1
ATOM 8933 N N . GLY B 1 215 ? 18.844 2.154 -10.773 1 92.62 215 GLY B N 1
ATOM 8934 C CA . GLY B 1 215 ? 18.375 1.512 -11.992 1 92.62 215 GLY B CA 1
ATOM 8935 C C . GLY B 1 215 ? 16.906 1.732 -12.25 1 92.62 215 GLY B C 1
ATOM 8936 O O . GLY B 1 215 ? 16.109 1.882 -11.312 1 92.62 215 GLY B O 1
ATOM 8937 N N . TYR B 1 216 ? 16.516 1.798 -13.469 1 93.38 216 TYR B N 1
ATOM 8938 C CA . TYR B 1 216 ? 15.148 1.843 -13.969 1 93.38 216 TYR B CA 1
ATOM 8939 C C . TYR B 1 216 ? 14.914 0.774 -15.031 1 93.38 216 TYR B C 1
ATOM 8941 O O . TYR B 1 216 ? 15.75 0.589 -15.922 1 93.38 216 TYR B O 1
ATOM 8949 N N . SER B 1 217 ? 13.852 0.07 -14.859 1 95.62 217 SER B N 1
ATOM 8950 C CA . SER B 1 217 ? 13.484 -0.954 -15.836 1 95.62 217 SER B CA 1
ATOM 8951 C C . SER B 1 217 ? 11.992 -0.936 -16.125 1 95.62 217 SER B C 1
ATOM 8953 O O . SER B 1 217 ? 11.18 -0.81 -15.203 1 95.62 217 SER B O 1
ATOM 8955 N N . ASN B 1 218 ? 11.617 -0.971 -17.391 1 96.19 218 ASN B N 1
ATOM 8956 C CA . ASN B 1 218 ? 10.234 -1.06 -17.844 1 96.19 218 ASN B CA 1
ATOM 8957 C C . ASN B 1 218 ? 10.062 -2.127 -18.922 1 96.19 218 ASN B C 1
ATOM 8959 O O . ASN B 1 218 ? 10.695 -2.059 -19.969 1 96.19 218 ASN B O 1
ATOM 8963 N N . GLN B 1 219 ? 9.266 -3.09 -18.641 1 97.06 219 GLN B N 1
ATOM 8964 C CA . GLN B 1 219 ? 8.883 -4.125 -19.594 1 97.06 219 GLN B CA 1
ATOM 8965 C C . GLN B 1 219 ? 7.406 -4.02 -19.969 1 97.06 219 GLN B C 1
ATOM 8967 O O . GLN B 1 219 ? 6.535 -4.199 -19.109 1 97.06 219 GLN B O 1
ATOM 8972 N N . GLY B 1 220 ? 7.156 -3.891 -21.203 1 97.56 220 GLY B N 1
ATOM 8973 C CA . GLY B 1 220 ? 5.801 -3.635 -21.672 1 97.56 220 GLY B CA 1
ATOM 8974 C C . GLY B 1 220 ? 4.961 -4.891 -21.781 1 97.56 220 GLY B C 1
ATOM 8975 O O . GLY B 1 220 ? 5.488 -6.004 -21.719 1 97.56 220 GLY B O 1
ATOM 8976 N N . ALA B 1 221 ? 3.668 -4.703 -22.031 1 98 221 ALA B N 1
ATOM 8977 C CA . ALA B 1 221 ? 2.693 -5.789 -22.109 1 98 221 ALA B CA 1
ATOM 8978 C C . ALA B 1 221 ? 2.777 -6.5 -23.453 1 98 221 ALA B C 1
ATOM 8980 O O . ALA B 1 221 ? 3.201 -5.906 -24.453 1 98 221 ALA B O 1
ATOM 8981 N N . VAL B 1 222 ? 2.436 -7.715 -23.453 1 98.44 222 VAL B N 1
ATOM 8982 C CA . VAL B 1 222 ? 2.148 -8.516 -24.641 1 98.44 222 VAL B CA 1
ATOM 8983 C C . VAL B 1 222 ? 0.753 -9.125 -24.531 1 98.44 222 VAL B C 1
ATOM 8985 O O 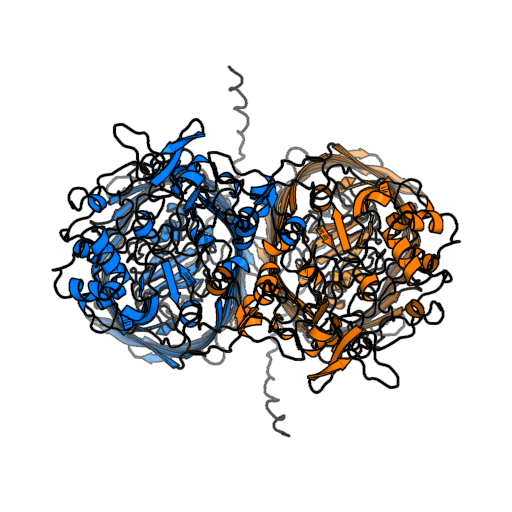. VAL B 1 222 ? 0.495 -9.938 -23.641 1 98.44 222 VAL B O 1
ATOM 8988 N N . PHE B 1 223 ? -0.078 -8.797 -25.406 1 98.44 223 PHE B N 1
ATOM 8989 C CA . PHE B 1 223 ? -1.46 -9.258 -25.344 1 98.44 223 PHE B CA 1
ATOM 8990 C C . PHE B 1 223 ? -1.644 -10.516 -26.188 1 98.44 223 PHE B C 1
ATOM 8992 O O . PHE B 1 223 ? -1.012 -10.664 -27.234 1 98.44 223 PHE B O 1
ATOM 8999 N N . SER B 1 224 ? -2.57 -11.359 -25.734 1 98.31 224 SER B N 1
ATOM 9000 C CA . SER B 1 224 ? -2.887 -12.578 -26.469 1 98.31 224 SER B CA 1
ATOM 9001 C C . SER B 1 224 ? -3.379 -12.273 -27.875 1 98.31 224 SER B C 1
ATOM 9003 O O . SER B 1 224 ? -3.035 -12.977 -28.828 1 98.31 224 SER B O 1
ATOM 9005 N N . ARG B 1 225 ? -4.133 -11.25 -28.031 1 98.06 225 ARG B N 1
ATOM 9006 C CA . ARG B 1 225 ? -4.734 -10.875 -29.297 1 98.06 225 ARG B CA 1
ATOM 9007 C C . ARG B 1 225 ? -3.666 -10.562 -30.344 1 98.06 225 ARG B C 1
ATOM 9009 O O . ARG B 1 225 ? -3.936 -10.586 -31.547 1 98.06 225 ARG B O 1
ATOM 9016 N N . ASN B 1 226 ? -2.473 -10.289 -29.906 1 97.62 226 ASN B N 1
ATOM 9017 C CA . ASN B 1 226 ? -1.412 -9.875 -30.812 1 97.62 226 ASN B CA 1
ATOM 9018 C C . ASN B 1 226 ? -0.557 -11.062 -31.25 1 97.62 226 ASN B C 1
ATOM 9020 O O . ASN B 1 226 ? 0.465 -10.883 -31.922 1 97.62 226 ASN B O 1
ATOM 9024 N N . ARG B 1 227 ? -0.872 -12.195 -30.875 1 97.69 227 ARG B N 1
ATOM 9025 C CA . ARG B 1 227 ? -0.271 -13.438 -31.328 1 97.69 227 ARG B CA 1
ATOM 9026 C C . ARG B 1 227 ? -1.311 -14.336 -32 1 97.69 227 ARG B C 1
ATOM 9028 O O . ARG B 1 227 ? -2.27 -14.766 -31.359 1 97.69 227 ARG B O 1
ATOM 9035 N N . ASP B 1 228 ? -1.125 -14.766 -33.156 1 96.12 228 ASP B N 1
ATOM 9036 C CA . ASP B 1 228 ? -2.098 -15.523 -33.938 1 96.12 228 ASP B CA 1
ATOM 9037 C C . ASP B 1 228 ? -2.482 -16.828 -33.219 1 96.12 228 ASP B C 1
ATOM 9039 O O . ASP B 1 228 ? -3.645 -17.234 -33.25 1 96.12 228 ASP B O 1
ATOM 9043 N N . PHE B 1 229 ? -1.629 -17.469 -32.594 1 96.62 229 PHE B N 1
ATOM 9044 C CA . PHE B 1 229 ? -1.885 -18.766 -32 1 96.62 229 PHE B CA 1
ATOM 9045 C C . PHE B 1 229 ? -2.682 -18.641 -30.703 1 96.62 229 PHE B C 1
ATOM 9047 O O . PHE B 1 229 ? -3.193 -19.625 -30.172 1 96.62 229 PHE B O 1
ATOM 9054 N N . ALA B 1 230 ? -2.848 -17.391 -30.125 1 97.44 230 ALA B N 1
ATOM 9055 C CA . ALA B 1 230 ? -3.508 -17.219 -28.844 1 97.44 230 ALA B CA 1
ATOM 9056 C C . ALA B 1 230 ? -4.625 -16.188 -28.938 1 97.44 230 ALA B C 1
ATOM 9058 O O . ALA B 1 230 ? -5.289 -15.883 -27.938 1 97.44 230 ALA B O 1
ATOM 9059 N N . ALA B 1 231 ? -4.941 -15.633 -30.078 1 97.75 231 ALA B N 1
ATOM 9060 C CA . ALA B 1 231 ? -5.82 -14.484 -30.281 1 97.75 231 ALA B CA 1
ATOM 9061 C C . ALA B 1 231 ? -7.281 -14.875 -30.094 1 97.75 231 ALA B C 1
ATOM 9063 O O . ALA B 1 231 ? -8.133 -14.016 -29.859 1 97.75 231 ALA B O 1
ATOM 9064 N N . VAL B 1 232 ? -7.605 -16.156 -30.281 1 97.69 232 VAL B N 1
ATOM 9065 C CA . VAL B 1 232 ? -8.977 -16.656 -30.203 1 97.69 232 VAL B CA 1
ATOM 9066 C C . VAL B 1 232 ? -9.07 -17.734 -29.125 1 97.69 232 VAL B C 1
ATOM 9068 O O . VAL B 1 232 ? -8.195 -18.609 -29.031 1 97.69 232 VAL B O 1
ATOM 9071 N N . ASP B 1 233 ? -10.172 -17.594 -28.312 1 96.25 233 ASP B N 1
ATOM 9072 C CA . ASP B 1 233 ? -10.406 -18.688 -27.391 1 96.25 233 ASP B CA 1
ATOM 9073 C C . ASP B 1 233 ? -10.469 -20.031 -28.109 1 96.25 233 ASP B C 1
ATOM 9075 O O . ASP B 1 233 ? -11.164 -20.156 -29.125 1 96.25 233 ASP B O 1
ATOM 9079 N N . GLN B 1 234 ? -9.75 -20.984 -27.562 1 96.12 234 GLN B N 1
ATOM 9080 C CA . GLN B 1 234 ? -9.617 -22.266 -28.234 1 96.12 234 GLN B CA 1
ATOM 9081 C C . GLN B 1 234 ? -9.477 -23.406 -27.219 1 96.12 234 GLN B C 1
ATOM 9083 O O . GLN B 1 234 ? -9.469 -23.172 -26.016 1 96.12 234 GLN B O 1
ATOM 9088 N N . SER B 1 235 ? -9.578 -24.625 -27.656 1 93.19 235 SER B N 1
ATOM 9089 C CA . SER B 1 235 ? -9.391 -25.844 -26.859 1 93.19 235 SER B CA 1
ATOM 9090 C C . SER B 1 235 ? -8.633 -26.906 -27.625 1 93.19 235 SER B C 1
ATOM 9092 O O . SER B 1 235 ? -8.539 -26.844 -28.859 1 93.19 235 SER B O 1
ATOM 9094 N N . SER B 1 236 ? -8.023 -27.797 -26.922 1 95.69 236 SER B N 1
ATOM 9095 C CA . SER B 1 236 ? -7.527 -29.031 -27.531 1 95.69 236 SER B CA 1
ATOM 9096 C C . SER B 1 236 ? -8.672 -29.859 -28.094 1 95.69 236 SER B C 1
ATOM 9098 O O . SER B 1 236 ? -9.633 -30.172 -27.391 1 95.69 236 SER B O 1
ATOM 9100 N N . LEU B 1 237 ? -8.539 -30.156 -29.391 1 96.44 237 LEU B N 1
ATOM 9101 C CA . LEU B 1 237 ? -9.539 -31.031 -29.984 1 96.44 237 LEU B CA 1
ATOM 9102 C C . LEU B 1 237 ? -9.531 -32.406 -29.297 1 96.44 237 LEU B C 1
ATOM 9104 O O . LEU B 1 237 ? -10.586 -33 -29.125 1 96.44 237 LEU B O 1
ATOM 9108 N N . GLY B 1 238 ? -8.359 -32.844 -28.906 1 95.06 238 GLY B N 1
ATOM 9109 C CA . GLY B 1 238 ? -8.25 -34.125 -28.203 1 95.06 238 GLY B CA 1
ATOM 9110 C C . GLY B 1 238 ? -8.945 -34.125 -26.859 1 95.06 238 GLY B C 1
ATOM 9111 O O . GLY B 1 238 ? -9.562 -35.125 -26.484 1 95.06 238 GLY B O 1
ATOM 9112 N N . ALA B 1 239 ? -8.836 -33.062 -26.156 1 88.56 239 ALA B N 1
ATOM 9113 C CA . ALA B 1 239 ? -9.508 -32.969 -24.859 1 88.56 239 ALA B CA 1
ATOM 9114 C C . ALA B 1 239 ? -11.023 -33 -25.031 1 88.56 239 ALA B C 1
ATOM 9116 O O . ALA B 1 239 ? -11.742 -33.438 -24.125 1 88.56 239 ALA B O 1
ATOM 9117 N N . LEU B 1 240 ? -11.461 -32.531 -26.188 1 85.19 240 LEU B N 1
ATOM 9118 C CA . LEU B 1 240 ? -12.898 -32.469 -26.438 1 85.19 240 LEU B CA 1
ATOM 9119 C C . LEU B 1 240 ? -13.422 -33.812 -26.953 1 85.19 240 LEU B C 1
ATOM 9121 O O . LEU B 1 240 ? -14.508 -34.25 -26.562 1 85.19 240 LEU B O 1
ATOM 9125 N N . ASP B 1 241 ? -12.719 -34.469 -27.859 1 90 241 ASP B N 1
ATOM 9126 C CA . ASP B 1 241 ? -13.281 -35.625 -28.531 1 90 241 ASP B CA 1
ATOM 9127 C C . ASP B 1 241 ? -12.703 -36.938 -27.969 1 90 241 ASP B C 1
ATOM 9129 O O . ASP B 1 241 ? -13.148 -38.031 -28.312 1 90 241 ASP B O 1
ATOM 9133 N N . GLY B 1 242 ? -11.68 -36.812 -27.094 1 89.5 242 GLY B N 1
ATOM 9134 C CA . GLY B 1 242 ? -11.117 -37.969 -26.406 1 89.5 242 GLY B CA 1
ATOM 9135 C C . GLY B 1 242 ? -10.055 -38.688 -27.219 1 89.5 242 GLY B C 1
ATOM 9136 O O . GLY B 1 242 ? -9.5 -39.688 -26.781 1 89.5 242 GLY B O 1
ATOM 9137 N N . ASP B 1 243 ? -9.688 -38.156 -28.453 1 95.31 243 ASP B N 1
ATOM 9138 C CA . ASP B 1 243 ? -8.672 -38.781 -29.297 1 95.31 243 ASP B CA 1
ATOM 9139 C C . ASP B 1 243 ? -7.285 -38.219 -28.984 1 95.31 243 ASP B C 1
ATOM 9141 O O . ASP B 1 243 ? -7.02 -37.031 -29.203 1 95.31 243 ASP B O 1
ATOM 9145 N N . PRO B 1 244 ? -6.422 -39.094 -28.531 1 96.25 244 PRO B N 1
ATOM 9146 C CA . PRO B 1 244 ? -5.086 -38.594 -28.172 1 96.25 244 PRO B CA 1
ATOM 9147 C C . PRO B 1 244 ? -4.32 -38.031 -29.359 1 96.25 244 PRO B C 1
ATOM 9149 O O . PRO B 1 244 ? -3.447 -37.188 -29.188 1 96.25 244 PRO B O 1
ATOM 9152 N N . SER B 1 245 ? -4.66 -38.469 -30.562 1 96.31 245 SER B N 1
ATOM 9153 C CA . SER B 1 245 ? -3.973 -37.969 -31.75 1 96.31 245 SER B CA 1
ATOM 9154 C C . SER B 1 245 ? -4.309 -36.531 -32.031 1 96.31 245 SER B C 1
ATOM 9156 O O . SER B 1 245 ? -3.605 -35.844 -32.781 1 96.31 245 SER B O 1
ATOM 9158 N N . HIS B 1 246 ? -5.336 -36 -31.406 1 97.12 246 HIS B N 1
ATOM 9159 C CA . HIS B 1 246 ? -5.77 -34.625 -31.578 1 97.12 246 HIS B CA 1
ATOM 9160 C C . HIS B 1 246 ? -5.371 -33.781 -30.391 1 97.12 246 HIS B C 1
ATOM 9162 O O . HIS B 1 246 ? -5.852 -32.656 -30.234 1 97.12 246 HIS B O 1
ATOM 9168 N N . ALA B 1 247 ? -4.504 -34.281 -29.562 1 97 247 ALA B N 1
ATOM 9169 C CA . ALA B 1 247 ? -4.164 -33.594 -28.312 1 97 247 ALA B CA 1
ATOM 9170 C C . ALA B 1 247 ? -3.691 -32.156 -28.594 1 97 247 ALA B C 1
ATOM 9172 O O . ALA B 1 247 ? -4.07 -31.234 -27.891 1 97 247 ALA B O 1
ATOM 9173 N N . PHE B 1 248 ? -2.926 -31.984 -29.625 1 97.44 248 PHE B N 1
ATOM 9174 C CA . PHE B 1 248 ? -2.32 -30.688 -29.891 1 97.44 248 PHE B CA 1
ATOM 9175 C C . PHE B 1 248 ? -2.906 -30.047 -31.141 1 97.44 248 PHE B C 1
ATOM 9177 O O . PHE B 1 248 ? -2.295 -29.172 -31.75 1 97.44 248 PHE B O 1
ATOM 9184 N N . THR B 1 249 ? -4.07 -30.562 -31.547 1 97.44 249 THR B N 1
ATOM 9185 C CA . THR B 1 249 ? -4.848 -29.969 -32.625 1 97.44 249 THR B CA 1
ATOM 9186 C C . THR B 1 249 ? -5.812 -28.922 -32.062 1 97.44 249 THR B C 1
ATOM 9188 O O . THR B 1 249 ? -6.523 -29.172 -31.094 1 97.44 249 THR B O 1
ATOM 9191 N N . VAL B 1 250 ? -5.844 -27.797 -32.688 1 97.25 250 VAL B N 1
ATOM 9192 C CA . VAL B 1 250 ? -6.609 -26.641 -32.219 1 97.25 250 VAL B CA 1
ATOM 9193 C C . VAL B 1 250 ? -8.078 -26.797 -32.625 1 97.25 250 VAL B C 1
ATOM 9195 O O . VAL B 1 250 ? -8.375 -27.156 -33.75 1 97.25 250 VAL B O 1
ATOM 9198 N N . SER B 1 251 ? -8.945 -26.641 -31.703 1 95.56 251 SER B N 1
ATOM 9199 C CA . SER B 1 251 ? -10.367 -26.422 -31.953 1 95.56 251 SER B CA 1
ATOM 9200 C C . SER B 1 251 ? -10.758 -24.984 -31.641 1 95.56 251 SER B C 1
ATOM 9202 O O . SER B 1 251 ? -10.75 -24.562 -30.469 1 95.56 251 SER B O 1
ATOM 9204 N N . ARG B 1 252 ? -11.039 -24.219 -32.562 1 93.69 252 ARG B N 1
ATOM 9205 C CA . ARG B 1 252 ? -11.438 -22.844 -32.344 1 93.69 252 ARG B CA 1
ATOM 9206 C C . ARG B 1 252 ? -12.539 -22.422 -33.312 1 93.69 252 ARG B C 1
ATOM 9208 O O . ARG B 1 252 ? -12.586 -22.891 -34.438 1 93.69 252 ARG B O 1
ATOM 9215 N N . PRO B 1 253 ? -13.656 -21.672 -32.875 1 94.88 253 PRO B N 1
ATOM 9216 C CA . PRO B 1 253 ? -13.625 -21.016 -31.547 1 94.88 253 PRO B CA 1
ATOM 9217 C C . PRO B 1 253 ? -14.117 -21.922 -30.422 1 94.88 253 PRO B C 1
ATOM 9219 O O . PRO B 1 253 ? -14.828 -22.891 -30.672 1 94.88 253 PRO B O 1
ATOM 9222 N N . TYR B 1 254 ? -13.664 -21.719 -29.25 1 93.5 254 TYR B N 1
ATOM 9223 C CA . TYR B 1 254 ? -14.195 -22.25 -28 1 93.5 254 TYR B CA 1
ATOM 9224 C C . TYR B 1 254 ? -14.469 -21.125 -27.016 1 93.5 254 TYR B C 1
ATOM 9226 O O . TYR B 1 254 ? -13.828 -21.031 -25.953 1 93.5 254 TYR B O 1
ATOM 9234 N N . TYR B 1 255 ? -15.469 -20.312 -27.312 1 95.25 255 TYR B N 1
ATOM 9235 C CA . TYR B 1 255 ? -15.766 -19.047 -26.641 1 95.25 255 TYR B CA 1
ATOM 9236 C C . TYR B 1 255 ? -16.359 -19.297 -25.25 1 95.25 255 TYR B C 1
ATOM 9238 O O . TYR B 1 255 ? -16.703 -20.422 -24.906 1 95.25 255 TYR B O 1
ATOM 9246 N N . SER B 1 256 ? -16.344 -18.266 -24.484 1 93.06 256 SER B N 1
ATOM 9247 C CA . SER B 1 256 ? -17.078 -18.25 -23.219 1 93.06 256 SER B CA 1
ATOM 9248 C C . SER B 1 256 ? -18.578 -18.109 -23.453 1 93.06 256 SER B C 1
ATOM 9250 O O . SER B 1 256 ? -19.016 -17.344 -24.312 1 93.06 256 SER B O 1
ATOM 9252 N N . SER B 1 257 ? -19.344 -18.859 -22.688 1 92.38 257 SER B N 1
ATOM 9253 C CA . SER B 1 257 ? -20.797 -18.797 -22.797 1 92.38 257 SER B CA 1
ATOM 9254 C C . SER B 1 257 ? -21.344 -17.578 -22.078 1 92.38 257 SER B C 1
ATOM 9256 O O . SER B 1 257 ? -22.547 -17.312 -22.109 1 92.38 257 SER B O 1
ATOM 9258 N N . TYR B 1 258 ? -20.578 -16.812 -21.281 1 94.94 258 TYR B N 1
ATOM 9259 C CA . TYR B 1 258 ? -20.984 -15.531 -20.719 1 94.94 258 TYR B CA 1
ATOM 9260 C C . TYR B 1 258 ? -20.859 -14.414 -21.75 1 94.94 258 TYR B C 1
ATOM 9262 O O . TYR B 1 258 ? -19.781 -13.859 -21.938 1 94.94 258 TYR B O 1
ATOM 9270 N N . ALA B 1 259 ? -21.938 -14.117 -22.344 1 96.62 259 ALA B N 1
ATOM 9271 C CA . ALA B 1 259 ? -21.953 -13.18 -23.469 1 96.62 259 ALA B CA 1
ATOM 9272 C C . ALA B 1 259 ? -22.375 -11.781 -23 1 96.62 259 ALA B C 1
ATOM 9274 O O . ALA B 1 259 ? -23.141 -11.641 -22.047 1 96.62 259 ALA B O 1
ATOM 9275 N N . PRO B 1 260 ? -21.891 -10.75 -23.734 1 97.75 260 PRO B N 1
ATOM 9276 C CA . PRO B 1 260 ? -22.219 -9.383 -23.312 1 97.75 260 PRO B CA 1
ATOM 9277 C C . PRO B 1 260 ? -23.703 -9.039 -23.516 1 97.75 260 PRO B C 1
ATOM 9279 O O . PRO B 1 260 ? -24.219 -8.156 -22.844 1 97.75 260 PRO B O 1
ATOM 9282 N N . GLN B 1 261 ? -24.375 -9.781 -24.422 1 97.94 261 GLN B N 1
ATOM 9283 C CA . GLN B 1 261 ? -25.797 -9.555 -24.656 1 97.94 261 GLN B CA 1
ATOM 9284 C C . GLN B 1 261 ? -26.656 -10.367 -23.688 1 97.94 261 GLN B C 1
ATOM 9286 O O . GLN B 1 261 ? -27.859 -10.148 -23.594 1 97.94 261 GLN B O 1
ATOM 9291 N N . GLY B 1 262 ? -26.125 -11.242 -23.016 1 97.62 262 GLY B N 1
ATOM 9292 C CA . GLY B 1 262 ? -26.812 -12.039 -22.016 1 97.62 262 GLY B CA 1
ATOM 9293 C C . GLY B 1 262 ? -27.312 -13.367 -22.562 1 97.62 262 GLY B C 1
ATOM 9294 O O . GLY B 1 262 ? -27.578 -13.492 -23.75 1 97.62 262 GLY B O 1
ATOM 9295 N N . ARG B 1 263 ? -27.312 -14.32 -21.75 1 96.56 263 ARG B N 1
ATOM 9296 C CA . ARG B 1 263 ? -28 -15.594 -21.922 1 96.56 263 ARG B CA 1
ATOM 9297 C C . ARG B 1 263 ? -29.047 -15.797 -20.828 1 96.56 263 ARG B C 1
ATOM 9299 O O . ARG B 1 263 ? -28.734 -15.648 -19.641 1 96.56 263 ARG B O 1
ATOM 9306 N N . PHE B 1 264 ? -30.234 -16.047 -21.234 1 96.94 264 PHE B N 1
ATOM 9307 C CA . PHE B 1 264 ? -31.359 -16.125 -20.312 1 96.94 264 PHE B CA 1
ATOM 9308 C C . PHE B 1 264 ? -32.062 -17.469 -20.438 1 96.94 264 PHE B C 1
ATOM 9310 O O . PHE B 1 264 ? -32.281 -17.953 -21.547 1 96.94 264 PHE B O 1
ATOM 9317 N N . THR B 1 265 ? -32.344 -18.062 -19.375 1 93.88 265 THR B N 1
ATOM 9318 C CA . THR B 1 265 ? -33.094 -19.328 -19.375 1 93.88 265 THR B CA 1
ATOM 9319 C C . THR B 1 265 ? -34.438 -19.141 -18.719 1 93.88 265 THR B C 1
ATOM 9321 O O . THR B 1 265 ? -34.531 -18.75 -17.547 1 93.88 265 THR B O 1
ATOM 9324 N N . ALA B 1 266 ? -35.406 -19.328 -19.438 1 94.25 266 ALA B N 1
ATOM 9325 C CA . ALA B 1 266 ? -36.812 -19.25 -19.031 1 94.25 266 ALA B CA 1
ATOM 9326 C C . ALA B 1 266 ? -37.625 -20.422 -19.547 1 94.25 266 ALA B C 1
ATOM 9328 O O . ALA B 1 266 ? -37.531 -20.766 -20.734 1 94.25 266 ALA B O 1
ATOM 9329 N N . GLY B 1 267 ? -38.281 -21.078 -18.703 1 90.44 267 GLY B N 1
ATOM 9330 C CA . GLY B 1 267 ? -39.094 -22.219 -19.094 1 90.44 267 GLY B CA 1
ATOM 9331 C C . GLY B 1 267 ? -38.312 -23.328 -19.719 1 90.44 267 GLY B C 1
ATOM 9332 O O . GLY B 1 267 ? -38.75 -23.953 -20.703 1 90.44 267 GLY B O 1
ATOM 9333 N N . GLY B 1 268 ? -37.094 -23.422 -19.281 1 83.19 268 GLY B N 1
ATOM 9334 C CA . GLY B 1 268 ? -36.25 -24.5 -19.766 1 83.19 268 GLY B CA 1
ATOM 9335 C C . GLY B 1 268 ? -35.594 -24.188 -21.094 1 83.19 268 GLY B C 1
ATOM 9336 O O . GLY B 1 268 ? -34.875 -25.031 -21.656 1 83.19 268 GLY B O 1
ATOM 9337 N N . ARG B 1 269 ? -35.906 -23.031 -21.625 1 89.38 269 ARG B N 1
ATOM 9338 C CA . ARG B 1 269 ? -35.312 -22.625 -22.906 1 89.38 269 ARG B CA 1
ATOM 9339 C C . ARG B 1 269 ? -34.344 -21.469 -22.719 1 89.38 269 ARG B C 1
ATOM 9341 O O . ARG B 1 269 ? -34.531 -20.641 -21.828 1 89.38 269 ARG B O 1
ATOM 9348 N N . ASN B 1 270 ? -33.344 -21.5 -23.625 1 93.56 270 ASN B N 1
ATOM 9349 C CA . ASN B 1 270 ? -32.375 -20.391 -23.609 1 93.56 270 ASN B CA 1
ATOM 9350 C C . ASN B 1 270 ? -32.781 -19.297 -24.609 1 93.56 270 ASN B C 1
ATOM 9352 O O . ASN B 1 270 ? -33.344 -19.594 -25.656 1 93.56 270 ASN B O 1
ATOM 9356 N N . PHE B 1 271 ? -32.531 -18.141 -24.188 1 96.88 271 PHE B N 1
ATOM 9357 C CA . PHE B 1 271 ? -32.719 -16.953 -25.016 1 96.88 271 PHE B CA 1
ATOM 9358 C C . PHE B 1 271 ? -31.5 -16.062 -25 1 96.88 271 PHE B C 1
ATOM 9360 O O . PHE B 1 271 ? -30.703 -16.109 -24.062 1 96.88 271 PHE B O 1
ATOM 9367 N N . THR B 1 272 ? -31.328 -15.32 -26.062 1 98 272 THR B N 1
ATOM 9368 C CA . THR B 1 272 ? -30.281 -14.305 -26.125 1 98 272 THR B CA 1
ATOM 9369 C C . THR B 1 272 ? -30.672 -13.203 -27.109 1 98 272 THR B C 1
ATOM 9371 O O . THR B 1 272 ? -31.828 -13.102 -27.516 1 98 272 THR B O 1
ATOM 9374 N N . TYR B 1 273 ? -29.75 -12.344 -27.359 1 98.06 273 TYR B N 1
ATOM 9375 C CA . TYR B 1 273 ? -29.984 -11.281 -28.344 1 98.06 273 TYR B CA 1
ATOM 9376 C C . TYR B 1 273 ? -29.031 -11.422 -29.531 1 98.06 273 TYR B C 1
ATOM 9378 O O . TYR B 1 273 ? -27.875 -11.773 -29.359 1 98.06 273 TYR B O 1
ATOM 9386 N N . ASP B 1 274 ? -29.516 -11.172 -30.688 1 95.31 274 ASP B N 1
ATOM 9387 C CA . ASP B 1 274 ? -28.672 -11.211 -31.875 1 95.31 274 ASP B CA 1
ATOM 9388 C C . ASP B 1 274 ? -27.922 -9.898 -32.062 1 95.31 274 ASP B C 1
ATOM 9390 O O . ASP B 1 274 ? -27.984 -9.016 -31.203 1 95.31 274 ASP B O 1
ATOM 9394 N N . LYS B 1 275 ? -27.156 -9.742 -33.156 1 92.38 275 LYS B N 1
ATOM 9395 C CA . LYS B 1 275 ? -26.266 -8.602 -33.375 1 92.38 275 LYS B CA 1
ATOM 9396 C C . LYS B 1 275 ? -27.062 -7.309 -33.5 1 92.38 275 LYS B C 1
ATOM 9398 O O . LYS B 1 275 ? -26.531 -6.223 -33.25 1 92.38 275 LYS B O 1
ATOM 9403 N N . ASN B 1 276 ? -28.359 -7.418 -33.875 1 94.62 276 ASN B N 1
ATOM 9404 C CA . ASN B 1 276 ? -29.234 -6.254 -34 1 94.62 276 ASN B CA 1
ATOM 9405 C C . ASN B 1 276 ? -30 -6 -32.688 1 94.62 276 ASN B C 1
ATOM 9407 O O . ASN B 1 276 ? -30.891 -5.16 -32.656 1 94.62 276 ASN B O 1
ATOM 9411 N N . ASN B 1 277 ? -29.672 -6.809 -31.672 1 96.81 277 ASN B N 1
ATOM 9412 C CA . ASN B 1 277 ? -30.203 -6.676 -30.328 1 96.81 277 ASN B CA 1
ATOM 9413 C C . ASN B 1 277 ? -31.672 -7.105 -30.266 1 96.81 277 ASN B C 1
ATOM 9415 O O . ASN B 1 277 ? -32.469 -6.531 -29.516 1 96.81 277 ASN B O 1
ATOM 9419 N N . ASN B 1 278 ? -32.062 -7.992 -31.172 1 96.56 278 ASN B N 1
ATOM 9420 C CA . ASN B 1 278 ? -33.375 -8.641 -31.078 1 96.56 278 ASN B CA 1
ATOM 9421 C C . ASN B 1 278 ? -33.312 -9.891 -30.203 1 96.56 278 ASN B C 1
ATOM 9423 O O . ASN B 1 278 ? -32.375 -10.672 -30.297 1 96.56 278 ASN B O 1
ATOM 9427 N N . LEU B 1 279 ? -34.344 -9.945 -29.344 1 97.75 279 LEU B N 1
ATOM 9428 C CA . LEU B 1 279 ? -34.438 -11.156 -28.531 1 97.75 279 LEU B CA 1
ATOM 9429 C C . LEU B 1 279 ? -34.75 -12.375 -29.406 1 97.75 279 LEU B C 1
ATOM 9431 O O . LEU B 1 279 ? -35.656 -12.352 -30.219 1 97.75 279 LEU B O 1
ATOM 9435 N N . ILE B 1 280 ? -33.938 -13.398 -29.281 1 96.31 280 ILE B N 1
ATOM 9436 C CA . ILE B 1 280 ? -34.125 -14.609 -30.062 1 96.31 280 ILE B CA 1
ATOM 9437 C C . ILE B 1 280 ? -34.062 -15.836 -29.156 1 96.31 280 ILE B C 1
ATOM 9439 O O . ILE B 1 280 ? -33.5 -15.773 -28.062 1 96.31 280 ILE B O 1
ATOM 9443 N N . SER B 1 281 ? -34.625 -16.906 -29.625 1 95.12 281 SER B N 1
ATOM 9444 C CA . SER B 1 281 ? -34.562 -18.172 -28.906 1 95.12 281 SER B CA 1
ATOM 9445 C C . SER B 1 281 ? -33.281 -18.938 -29.234 1 95.12 281 SER B C 1
ATOM 9447 O O . SER B 1 281 ? -32.812 -18.875 -30.359 1 95.12 281 SER B O 1
ATOM 9449 N N . GLY B 1 282 ? -32.781 -19.531 -28.188 1 92.81 282 GLY B N 1
ATOM 9450 C CA . GLY B 1 282 ? -31.578 -20.359 -28.359 1 92.81 282 GLY B CA 1
ATOM 9451 C C . GLY B 1 282 ? -30.297 -19.625 -28 1 92.81 282 GLY B C 1
ATOM 9452 O O . GLY B 1 282 ? -30.297 -18.406 -27.812 1 92.81 282 GLY B O 1
ATOM 9453 N N . PHE B 1 283 ? -29.281 -20.359 -27.875 1 93.44 283 PHE B N 1
ATOM 9454 C CA . PHE B 1 283 ? -27.938 -19.859 -27.609 1 93.44 283 PHE B CA 1
ATOM 9455 C C . PHE B 1 283 ? -26.891 -20.859 -28.109 1 93.44 283 PHE B C 1
ATOM 9457 O O . PHE B 1 283 ? -26.953 -22.047 -27.781 1 93.44 283 PHE B O 1
ATOM 9464 N N . SER B 1 284 ? -25.984 -20.359 -28.969 1 94.12 284 SER B N 1
ATOM 9465 C CA . SER B 1 284 ? -24.875 -21.172 -29.422 1 94.12 284 SER B CA 1
ATOM 9466 C C . SER B 1 284 ? -23.531 -20.516 -29.109 1 94.12 284 SER B C 1
ATOM 9468 O O . SER B 1 284 ? -23.141 -19.547 -29.766 1 94.12 284 SER B O 1
ATOM 9470 N N . THR B 1 285 ? -22.875 -21.062 -28.172 1 93.31 285 THR B N 1
ATOM 9471 C CA . THR B 1 285 ? -21.656 -20.438 -27.672 1 93.31 285 THR B CA 1
ATOM 9472 C C . THR B 1 285 ? -20.641 -20.266 -28.797 1 93.31 285 THR B C 1
ATOM 9474 O O . THR B 1 285 ? -20.109 -19.172 -29 1 93.31 285 THR B O 1
ATOM 9477 N N . ASN B 1 286 ? -20.422 -21.344 -29.609 1 94.31 286 ASN B N 1
ATOM 9478 C CA . ASN B 1 286 ? -19.344 -21.359 -30.594 1 94.31 286 ASN B CA 1
ATOM 9479 C C . ASN B 1 286 ? -19.891 -21.297 -32 1 94.31 286 ASN B C 1
ATOM 9481 O O . ASN B 1 286 ? -19.109 -21.281 -32.969 1 94.31 286 ASN B O 1
ATOM 9485 N N . GLY B 1 287 ? -21.109 -21.281 -32.156 1 93.44 287 GLY B N 1
ATOM 9486 C CA . GLY B 1 287 ? -21.719 -21.25 -33.5 1 93.44 287 GLY B CA 1
ATOM 9487 C C . GLY B 1 287 ? -21.859 -22.641 -34.094 1 93.44 287 GLY B C 1
ATOM 9488 O O . GLY B 1 287 ? -21.359 -23.625 -33.562 1 93.44 287 GLY B O 1
ATOM 9489 N N . THR B 1 288 ? -22.719 -22.703 -35.062 1 90.38 288 THR B N 1
ATOM 9490 C CA . THR B 1 288 ? -22.875 -23.875 -35.906 1 90.38 288 THR B CA 1
ATOM 9491 C C . THR B 1 288 ? -22.797 -23.484 -37.375 1 90.38 288 THR B C 1
ATOM 9493 O O . THR B 1 288 ? -22.453 -22.344 -37.719 1 90.38 288 THR B O 1
ATOM 9496 N N . GLU B 1 289 ? -23.016 -24.5 -38.156 1 88.12 289 GLU B N 1
ATOM 9497 C CA . GLU B 1 289 ? -23 -24.23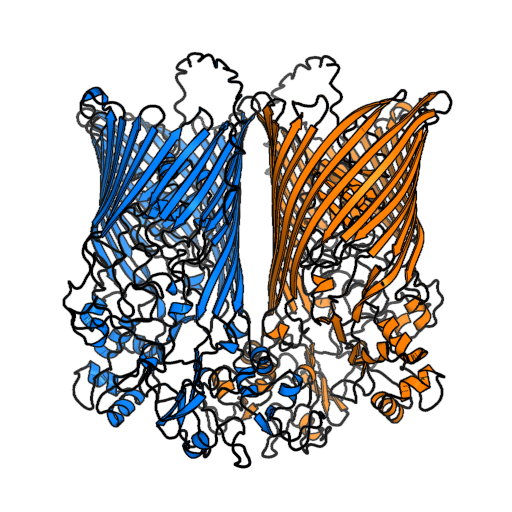4 -39.594 1 88.12 289 GLU B CA 1
ATOM 9498 C C . GLU B 1 289 ? -24.109 -23.266 -40 1 88.12 289 GLU B C 1
ATOM 9500 O O . GLU B 1 289 ? -23.969 -22.516 -40.969 1 88.12 289 GLU B O 1
ATOM 9505 N N . THR B 1 290 ? -25.109 -23.266 -39.281 1 88.56 290 THR B N 1
ATOM 9506 C CA . THR B 1 290 ? -26.266 -22.484 -39.688 1 88.56 290 THR B CA 1
ATOM 9507 C C . THR B 1 290 ? -26.516 -21.312 -38.75 1 88.56 290 THR B C 1
ATOM 9509 O O . THR B 1 290 ? -27.438 -20.531 -38.969 1 88.56 290 THR B O 1
ATOM 9512 N N . ARG B 1 291 ? -25.641 -21.25 -37.688 1 90.94 291 ARG B N 1
ATOM 9513 C CA . ARG B 1 291 ? -25.828 -20.172 -36.75 1 90.94 291 ARG B CA 1
ATOM 9514 C C . ARG B 1 291 ? -24.5 -19.594 -36.281 1 90.94 291 ARG B C 1
ATOM 9516 O O . ARG B 1 291 ? -23.547 -20.328 -36.031 1 90.94 291 ARG B O 1
ATOM 9523 N N . ALA B 1 292 ? -24.5 -18.344 -36.25 1 92.25 292 ALA B N 1
ATOM 9524 C CA . ALA B 1 292 ? -23.297 -17.656 -35.812 1 92.25 292 ALA B CA 1
ATOM 9525 C C . ALA B 1 292 ? -23.078 -17.891 -34.312 1 92.25 292 ALA B C 1
ATOM 9527 O O . ALA B 1 292 ? -24.031 -18.156 -33.562 1 92.25 292 ALA B O 1
ATOM 9528 N N . ALA B 1 293 ? -21.828 -17.766 -33.844 1 95.5 293 ALA B N 1
ATOM 9529 C CA . ALA B 1 293 ? -21.5 -17.922 -32.438 1 95.5 293 ALA B CA 1
ATOM 9530 C C . ALA B 1 293 ? -22.062 -16.781 -31.609 1 95.5 293 ALA B C 1
ATOM 9532 O O . ALA B 1 293 ? -22.062 -15.625 -32.062 1 95.5 293 ALA B O 1
ATOM 9533 N N . ASP B 1 294 ? -22.594 -17.062 -30.422 1 95.81 294 ASP B N 1
ATOM 9534 C CA . ASP B 1 294 ? -23.125 -16.078 -29.484 1 95.81 294 ASP B CA 1
ATOM 9535 C C . ASP B 1 294 ? -22.141 -15.812 -28.344 1 95.81 294 ASP B C 1
ATOM 9537 O O . ASP B 1 294 ? -22.328 -14.891 -27.547 1 95.81 294 ASP B O 1
ATOM 9541 N N . GLY B 1 295 ? -21.062 -16.641 -28.297 1 95.12 295 GLY B N 1
ATOM 9542 C CA . GLY B 1 295 ? -20.141 -16.594 -27.172 1 95.12 295 GLY B CA 1
ATOM 9543 C C . GLY B 1 295 ? -19.188 -15.414 -27.219 1 95.12 295 GLY B C 1
ATOM 9544 O O . GLY B 1 295 ? -19.344 -14.523 -28.062 1 95.12 295 GLY B O 1
ATOM 9545 N N . PHE B 1 296 ? -18.328 -15.305 -26.266 1 96.25 296 PHE B N 1
ATOM 9546 C CA . PHE B 1 296 ? -17.453 -14.164 -26.062 1 96.25 296 PHE B CA 1
ATOM 9547 C C . PHE B 1 296 ? -15.992 -14.586 -26.125 1 96.25 296 PHE B C 1
ATOM 9549 O O . PHE B 1 296 ? -15.586 -15.531 -25.438 1 96.25 296 PHE B O 1
ATOM 9556 N N . ASN B 1 297 ? -15.148 -13.836 -26.906 1 97.38 297 ASN B N 1
ATOM 9557 C CA . ASN B 1 297 ? -13.719 -14.117 -27.016 1 97.38 297 ASN B CA 1
ATOM 9558 C C . ASN B 1 297 ? -12.938 -13.438 -25.906 1 97.38 297 ASN B C 1
ATOM 9560 O O . ASN B 1 297 ? -12.648 -12.242 -25.969 1 97.38 297 ASN B O 1
ATOM 9564 N N . ARG B 1 298 ? -12.469 -14.164 -25 1 96.56 298 ARG B N 1
ATOM 9565 C CA . ARG B 1 298 ? -11.75 -13.633 -23.844 1 96.56 298 ARG B CA 1
ATOM 9566 C C . ARG B 1 298 ? -10.32 -13.25 -24.203 1 96.56 298 ARG B C 1
ATOM 9568 O O . ARG B 1 298 ? -9.742 -12.352 -23.594 1 96.56 298 ARG B O 1
ATOM 9575 N N . SER B 1 299 ? -9.734 -13.828 -25.125 1 97.69 299 SER B N 1
ATOM 9576 C CA . SER B 1 299 ? -8.352 -13.617 -25.547 1 97.69 299 SER B CA 1
ATOM 9577 C C . SER B 1 299 ? -8.141 -12.211 -26.078 1 97.69 299 SER B C 1
ATOM 9579 O O . SER B 1 299 ? -7 -11.742 -26.172 1 97.69 299 SER B O 1
ATOM 9581 N N . ASP B 1 300 ? -9.203 -11.539 -26.422 1 97.38 300 ASP B N 1
ATOM 9582 C CA . ASP B 1 300 ? -9.117 -10.156 -26.891 1 97.38 300 ASP B CA 1
ATOM 9583 C C . ASP B 1 300 ? -8.594 -9.242 -25.781 1 97.38 300 ASP B C 1
ATOM 9585 O O . ASP B 1 300 ? -8.125 -8.141 -26.047 1 97.38 300 ASP B O 1
ATOM 9589 N N . TYR B 1 301 ? -8.688 -9.742 -24.547 1 97.56 301 TYR B N 1
ATOM 9590 C CA . TYR B 1 301 ? -8.383 -8.891 -23.406 1 97.56 301 TYR B CA 1
ATOM 9591 C C . TYR B 1 301 ? -7.176 -9.414 -22.641 1 97.56 301 TYR B C 1
ATOM 9593 O O . TYR B 1 301 ? -6.453 -8.641 -22 1 97.56 301 TYR B O 1
ATOM 9601 N N . ARG B 1 302 ? -6.883 -10.664 -22.625 1 97.81 302 ARG B N 1
ATOM 9602 C CA . ARG B 1 302 ? -5.895 -11.328 -21.781 1 97.81 302 ARG B CA 1
ATOM 9603 C C . ARG B 1 302 ? -4.477 -11 -22.234 1 97.81 302 ARG B C 1
ATOM 9605 O O . ARG B 1 302 ? -4.277 -10.508 -23.344 1 97.81 302 ARG B O 1
ATOM 9612 N N . THR B 1 303 ? -3.574 -11.211 -21.359 1 97.69 303 THR B N 1
ATOM 9613 C CA . THR B 1 303 ? -2.18 -10.938 -21.688 1 97.69 303 THR B CA 1
ATOM 9614 C C . THR B 1 303 ? -1.347 -12.219 -21.641 1 97.69 303 THR B C 1
ATOM 9616 O O . THR B 1 303 ? -1.649 -13.125 -20.859 1 97.69 303 THR B O 1
ATOM 9619 N N . ILE B 1 304 ? -0.315 -12.203 -22.469 1 97.94 304 ILE B N 1
ATOM 9620 C CA . ILE B 1 304 ? 0.752 -13.195 -22.422 1 97.94 304 ILE B CA 1
ATOM 9621 C C . ILE B 1 304 ? 1.809 -12.773 -21.406 1 97.94 304 ILE B C 1
ATOM 9623 O O . ILE B 1 304 ? 2.32 -13.594 -20.641 1 97.94 304 ILE B O 1
ATOM 9627 N N . ALA B 1 305 ? 2.096 -11.523 -21.359 1 97.75 305 ALA B N 1
ATOM 9628 C CA . ALA B 1 305 ? 3.039 -10.953 -20.406 1 97.75 305 ALA B CA 1
ATOM 9629 C C . ALA B 1 305 ? 2.5 -9.648 -19.812 1 97.75 305 ALA B C 1
ATOM 9631 O O . ALA B 1 305 ? 2.082 -8.75 -20.547 1 97.75 305 ALA B O 1
ATOM 9632 N N . ILE B 1 306 ? 2.504 -9.578 -18.562 1 96.88 306 ILE B N 1
ATOM 9633 C CA . ILE B 1 306 ? 1.99 -8.359 -17.938 1 96.88 306 ILE B CA 1
ATOM 9634 C C . ILE B 1 306 ? 3.096 -7.309 -17.875 1 96.88 306 ILE B C 1
ATOM 9636 O O . ILE B 1 306 ? 4.27 -7.645 -17.703 1 96.88 306 ILE B O 1
ATOM 9640 N N . PRO B 1 307 ? 2.775 -6.086 -18.047 1 97.69 307 PRO B N 1
ATOM 9641 C CA . PRO B 1 307 ? 3.791 -5.039 -17.938 1 97.69 307 PRO B CA 1
ATOM 9642 C C . PRO B 1 307 ? 4.332 -4.898 -16.516 1 97.69 307 PRO B C 1
ATOM 9644 O O . PRO B 1 307 ? 3.58 -5.047 -15.539 1 97.69 307 PRO B O 1
ATOM 9647 N N . THR B 1 308 ? 5.609 -4.602 -16.375 1 96.75 308 THR B N 1
ATOM 9648 C CA . THR B 1 308 ? 6.324 -4.496 -15.102 1 96.75 308 THR B CA 1
ATOM 9649 C C . THR B 1 308 ? 7.293 -3.318 -15.125 1 96.75 308 THR B C 1
ATOM 9651 O O . THR B 1 308 ? 8.211 -3.281 -15.945 1 96.75 308 THR B O 1
ATOM 9654 N N . GLU B 1 309 ? 7.082 -2.357 -14.297 1 95.06 309 GLU B N 1
ATOM 9655 C CA . GLU B 1 309 ? 7.965 -1.207 -14.117 1 95.06 309 GLU B CA 1
ATOM 9656 C C . GLU B 1 309 ? 8.695 -1.271 -12.789 1 95.06 309 GLU B C 1
ATOM 9658 O O . GLU B 1 309 ? 8.086 -1.523 -11.742 1 95.06 309 GLU B O 1
ATOM 9663 N N . ARG B 1 310 ? 10.062 -0.995 -12.789 1 95.19 310 ARG B N 1
ATOM 9664 C CA . ARG B 1 310 ? 10.844 -1.14 -11.57 1 95.19 310 ARG B CA 1
ATOM 9665 C C . ARG B 1 310 ? 11.812 0.024 -11.398 1 95.19 310 ARG B C 1
ATOM 9667 O O . ARG B 1 310 ? 12.406 0.489 -12.367 1 95.19 310 ARG B O 1
ATOM 9674 N N . TYR B 1 311 ? 11.961 0.485 -10.273 1 91.5 311 TYR B N 1
ATOM 9675 C CA . TYR B 1 311 ? 13.008 1.377 -9.789 1 91.5 311 TYR B CA 1
ATOM 9676 C C . TYR B 1 311 ? 13.883 0.679 -8.75 1 91.5 311 TYR B C 1
ATOM 9678 O O . TYR B 1 311 ? 13.375 0.159 -7.754 1 91.5 311 TYR B O 1
ATOM 9686 N N . LEU B 1 312 ? 15.141 0.658 -9.008 1 93.44 312 LEU B N 1
ATOM 9687 C CA . LEU B 1 312 ? 16.031 -0.149 -8.188 1 93.44 312 LEU B CA 1
ATOM 9688 C C . LEU B 1 312 ? 17.156 0.707 -7.598 1 93.44 312 LEU B C 1
ATOM 9690 O O . LEU B 1 312 ? 17.703 1.581 -8.281 1 93.44 312 LEU B O 1
ATOM 9694 N N . PHE B 1 313 ? 17.453 0.465 -6.375 1 90.81 313 PHE B N 1
ATOM 9695 C CA . PHE B 1 313 ? 18.594 1.042 -5.668 1 90.81 313 PHE B CA 1
ATOM 9696 C C . PHE B 1 313 ? 19.344 -0.03 -4.891 1 90.81 313 PHE B C 1
ATOM 9698 O O . PHE B 1 313 ? 18.734 -0.947 -4.336 1 90.81 313 PHE B O 1
ATOM 9705 N N . ALA B 1 314 ? 20.578 0.039 -4.898 1 92.56 314 ALA B N 1
ATOM 9706 C CA . ALA B 1 314 ? 21.422 -0.839 -4.086 1 92.56 314 ALA B CA 1
ATOM 9707 C C . ALA B 1 314 ? 22.703 -0.133 -3.654 1 92.56 314 ALA B C 1
ATOM 9709 O O . ALA B 1 314 ? 23.219 0.71 -4.387 1 92.56 314 ALA B O 1
ATOM 9710 N N . THR B 1 315 ? 23.203 -0.447 -2.508 1 90.12 315 THR B N 1
ATOM 9711 C CA . THR B 1 315 ? 24.469 0.08 -2.004 1 90.12 315 THR B CA 1
ATOM 9712 C C . THR B 1 315 ? 25.172 -0.948 -1.12 1 90.12 315 THR B C 1
ATOM 9714 O O . THR B 1 315 ? 24.516 -1.822 -0.542 1 90.12 315 THR B O 1
ATOM 9717 N N . GLN B 1 316 ? 26.438 -0.912 -1.12 1 91.5 316 GLN B N 1
ATOM 9718 C CA . GLN B 1 316 ? 27.281 -1.678 -0.212 1 91.5 316 GLN B CA 1
ATOM 9719 C C . GLN B 1 316 ? 28.547 -0.899 0.152 1 91.5 316 GLN B C 1
ATOM 9721 O O . GLN B 1 316 ? 29.109 -0.187 -0.685 1 91.5 316 GLN B O 1
ATOM 9726 N N . GLY B 1 317 ? 28.953 -1.06 1.384 1 89.5 317 GLY B N 1
ATOM 9727 C CA . GLY B 1 317 ? 30.141 -0.393 1.858 1 89.5 317 GLY B CA 1
ATOM 9728 C C . GLY B 1 317 ? 30.828 -1.133 2.992 1 89.5 317 GLY B C 1
ATOM 9729 O O . GLY B 1 317 ? 30.203 -1.957 3.666 1 89.5 317 GLY B O 1
ATOM 9730 N N . ASP B 1 318 ? 32.031 -0.908 3.137 1 91.44 318 ASP B N 1
ATOM 9731 C CA . ASP B 1 318 ? 32.781 -1.431 4.27 1 91.44 318 ASP B CA 1
ATOM 9732 C C . ASP B 1 318 ? 33.906 -0.464 4.68 1 91.44 318 ASP B C 1
ATOM 9734 O O . ASP B 1 318 ? 34.312 0.393 3.893 1 91.44 318 ASP B O 1
ATOM 9738 N N . TYR B 1 319 ? 34.344 -0.583 5.895 1 90.25 319 TYR B N 1
ATOM 9739 C CA . TYR B 1 319 ? 35.375 0.263 6.457 1 90.25 319 TYR B CA 1
ATOM 9740 C C . TYR B 1 319 ? 36.156 -0.483 7.523 1 90.25 319 TYR B C 1
ATOM 9742 O O . TYR B 1 319 ? 35.594 -0.96 8.508 1 90.25 319 TYR B O 1
ATOM 9750 N N . GLU B 1 320 ? 37.406 -0.473 7.285 1 92.19 320 GLU B N 1
ATOM 9751 C CA . GLU B 1 320 ? 38.281 -1.093 8.258 1 92.19 320 GLU B CA 1
ATOM 9752 C C . GLU B 1 320 ? 38.688 -0.109 9.359 1 92.19 320 GLU B C 1
ATOM 9754 O O . GLU B 1 320 ? 39.562 0.711 9.172 1 92.19 320 GLU B O 1
ATOM 9759 N N . VAL B 1 321 ? 38.125 -0.312 10.523 1 87.25 321 VAL B N 1
ATOM 9760 C CA . VAL B 1 321 ? 38.438 0.542 11.664 1 87.25 321 VAL B CA 1
ATOM 9761 C C . VAL B 1 321 ? 39.875 0.24 12.148 1 87.25 321 VAL B C 1
ATOM 9763 O O . VAL B 1 321 ? 40.625 1.157 12.422 1 87.25 321 VAL B O 1
ATOM 9766 N N . ASN B 1 322 ? 40.125 -0.967 12.32 1 87.81 322 ASN B N 1
ATOM 9767 C CA . ASN B 1 322 ? 41.438 -1.513 12.633 1 87.81 322 ASN B CA 1
ATOM 9768 C C . ASN B 1 322 ? 41.594 -2.965 12.188 1 87.81 322 ASN B C 1
ATOM 9770 O O . ASN B 1 322 ? 40.719 -3.477 11.477 1 87.81 322 ASN B O 1
ATOM 9774 N N . ASP B 1 323 ? 42.594 -3.502 12.523 1 82.38 323 ASP B N 1
ATOM 9775 C CA . ASP B 1 323 ? 42.844 -4.855 12.047 1 82.38 323 ASP B CA 1
ATOM 9776 C C . ASP B 1 323 ? 41.844 -5.844 12.617 1 82.38 323 ASP B C 1
ATOM 9778 O O . ASP B 1 323 ? 41.625 -6.91 12.031 1 82.38 323 ASP B O 1
ATOM 9782 N N . ASN B 1 324 ? 41.219 -5.543 13.633 1 91.31 324 ASN B N 1
ATOM 9783 C CA . ASN B 1 324 ? 40.312 -6.477 14.328 1 91.31 324 ASN B CA 1
ATOM 9784 C C . ASN B 1 324 ? 38.844 -6.137 14.109 1 91.31 324 ASN B C 1
ATOM 9786 O O . ASN B 1 324 ? 37.969 -6.891 14.516 1 91.31 324 ASN B O 1
ATOM 9790 N N . LEU B 1 325 ? 38.656 -5.062 13.414 1 91.69 325 LEU B N 1
ATOM 9791 C CA . LEU B 1 325 ? 37.25 -4.633 13.305 1 91.69 325 LEU B CA 1
ATOM 9792 C C . LEU B 1 325 ? 37 -3.959 11.961 1 91.69 325 LEU B C 1
ATOM 9794 O O . LEU B 1 325 ? 37.531 -2.887 11.688 1 91.69 325 LEU B O 1
ATOM 9798 N N . ARG B 1 326 ? 36.188 -4.582 11.102 1 93.69 326 ARG B N 1
ATOM 9799 C CA . ARG B 1 326 ? 35.688 -4.023 9.859 1 93.69 326 ARG B CA 1
ATOM 9800 C C . ARG B 1 326 ? 34.156 -3.959 9.875 1 93.69 326 ARG B C 1
ATOM 9802 O O . ARG B 1 326 ? 33.5 -4.977 10.07 1 93.69 326 ARG B O 1
ATOM 9809 N N . PHE B 1 327 ? 33.781 -2.738 9.672 1 92.38 327 PHE B N 1
ATOM 9810 C CA . PHE B 1 327 ? 32.344 -2.545 9.57 1 92.38 327 PHE B CA 1
ATOM 9811 C C . PHE B 1 327 ? 31.859 -2.699 8.133 1 92.38 327 PHE B C 1
ATOM 9813 O O . PHE B 1 327 ? 32.594 -2.355 7.195 1 92.38 327 PHE B O 1
ATOM 9820 N N . PHE B 1 328 ? 30.609 -3.279 7.945 1 91.56 328 PHE B N 1
ATOM 9821 C CA . PHE B 1 328 ? 30.031 -3.307 6.609 1 91.56 328 PHE B CA 1
ATOM 9822 C C . PHE B 1 328 ? 28.531 -3.01 6.66 1 91.56 328 PHE B C 1
ATOM 9824 O O . PHE B 1 328 ? 27.891 -3.195 7.699 1 91.56 328 PHE B O 1
ATOM 9831 N N . MET B 1 329 ? 28.047 -2.52 5.574 1 90.94 329 MET B N 1
ATOM 9832 C CA . MET B 1 329 ? 26.625 -2.23 5.422 1 90.94 329 MET B CA 1
ATOM 9833 C C . MET B 1 329 ? 26.125 -2.627 4.031 1 90.94 329 MET B C 1
ATOM 9835 O O . MET B 1 329 ? 26.891 -2.594 3.066 1 90.94 329 MET B O 1
ATOM 9839 N N . GLU B 1 330 ? 24.891 -3.047 3.914 1 93.19 330 GLU B N 1
ATOM 9840 C CA . GLU B 1 330 ? 24.188 -3.367 2.678 1 93.19 330 GLU B CA 1
ATOM 9841 C C . GLU B 1 330 ? 22.781 -2.764 2.668 1 93.19 330 GLU B C 1
ATOM 9843 O O . GLU B 1 330 ? 22.094 -2.773 3.688 1 93.19 330 GLU B O 1
ATOM 9848 N N . GLY B 1 331 ? 22.484 -2.15 1.571 1 91.31 331 GLY B N 1
ATOM 9849 C CA . GLY B 1 331 ? 21.141 -1.624 1.374 1 91.31 331 GLY B CA 1
ATOM 9850 C C . GLY B 1 331 ? 20.562 -1.94 0.004 1 91.31 331 GLY B C 1
ATOM 9851 O O . GLY B 1 331 ? 21.281 -1.894 -0.998 1 91.31 331 GLY B O 1
ATOM 9852 N N . THR B 1 332 ? 19.297 -2.371 -0.015 1 94.12 332 THR B N 1
ATOM 9853 C CA . THR B 1 332 ? 18.594 -2.621 -1.262 1 94.12 332 THR B CA 1
ATOM 9854 C C . THR B 1 332 ? 17.156 -2.078 -1.188 1 94.12 332 THR B C 1
ATOM 9856 O O . THR B 1 332 ? 16.5 -2.205 -0.158 1 94.12 332 THR B O 1
ATOM 9859 N N . TYR B 1 333 ? 16.703 -1.42 -2.242 1 92.31 333 TYR B N 1
ATOM 9860 C CA . TYR B 1 333 ? 15.312 -1.024 -2.424 1 92.31 333 TYR B CA 1
ATOM 9861 C C . TYR B 1 333 ? 14.836 -1.331 -3.838 1 92.31 333 TYR B C 1
ATOM 9863 O O . TYR B 1 333 ? 15.586 -1.172 -4.801 1 92.31 333 TYR B O 1
ATOM 9871 N N . ALA B 1 334 ? 13.625 -1.748 -3.92 1 95.19 334 ALA B N 1
ATOM 9872 C CA . ALA B 1 334 ? 12.984 -1.96 -5.215 1 95.19 334 ALA B CA 1
ATOM 9873 C C . ALA B 1 334 ? 11.516 -1.537 -5.18 1 95.19 334 ALA B C 1
ATOM 9875 O O . ALA B 1 334 ? 10.75 -2.016 -4.34 1 95.19 334 ALA B O 1
ATOM 9876 N N . GLY B 1 335 ? 11.133 -0.58 -5.996 1 92.81 335 GLY B N 1
ATOM 9877 C CA . GLY B 1 335 ? 9.742 -0.285 -6.293 1 92.81 335 GLY B CA 1
ATOM 9878 C C . GLY B 1 335 ? 9.273 -0.869 -7.613 1 92.81 335 GLY B C 1
ATOM 9879 O O . GLY B 1 335 ? 9.852 -0.575 -8.664 1 92.81 335 GLY B O 1
ATOM 9880 N N . THR B 1 336 ? 8.25 -1.709 -7.512 1 95.56 336 THR B N 1
ATOM 9881 C CA . THR B 1 336 ? 7.734 -2.377 -8.703 1 95.56 336 THR B CA 1
ATOM 9882 C C . THR B 1 336 ? 6.246 -2.082 -8.883 1 95.56 336 THR B C 1
ATOM 9884 O O . THR B 1 336 ? 5.48 -2.107 -7.918 1 95.56 336 THR B O 1
ATOM 9887 N N . GLN B 1 337 ? 5.84 -1.767 -10.078 1 94.25 337 GLN B N 1
ATOM 9888 C CA . GLN B 1 337 ? 4.43 -1.685 -10.438 1 94.25 337 GLN B CA 1
ATOM 9889 C C . GLN B 1 337 ? 4.082 -2.688 -11.531 1 94.25 337 GLN B C 1
ATOM 9891 O O . GLN B 1 337 ? 4.801 -2.805 -12.531 1 94.25 337 GLN B O 1
ATOM 9896 N N . THR B 1 338 ? 3.1 -3.43 -11.336 1 97.19 338 THR B N 1
ATOM 9897 C CA . THR B 1 338 ? 2.586 -4.359 -12.336 1 97.19 338 THR B CA 1
ATOM 9898 C C . THR B 1 338 ? 1.11 -4.09 -12.617 1 97.19 338 THR B C 1
ATOM 9900 O O . THR B 1 338 ? 0.415 -3.494 -11.789 1 97.19 338 THR B O 1
ATOM 9903 N N . LYS B 1 339 ? 0.659 -4.484 -13.805 1 97 339 LYS B N 1
ATOM 9904 C CA . LYS B 1 339 ? -0.738 -4.352 -14.203 1 97 339 LYS B CA 1
ATOM 9905 C C . LYS B 1 339 ? -1.238 -5.621 -14.891 1 97 339 LYS B C 1
ATOM 9907 O O . LYS B 1 339 ? -0.652 -6.074 -15.875 1 97 339 LYS B O 1
ATOM 9912 N N . THR B 1 340 ? -2.244 -6.215 -14.344 1 97.44 340 THR B N 1
ATOM 9913 C CA . THR B 1 340 ? -2.922 -7.332 -14.992 1 97.44 340 THR B CA 1
ATOM 9914 C C . THR B 1 340 ? -4.168 -6.852 -15.727 1 97.44 340 THR B C 1
ATOM 9916 O O . THR B 1 340 ? -4.734 -5.809 -15.391 1 97.44 340 THR B O 1
ATOM 9919 N N . GLU B 1 341 ? -4.551 -7.566 -16.75 1 96.12 341 GLU B N 1
ATOM 9920 C CA . GLU B 1 341 ? -5.746 -7.254 -17.531 1 96.12 341 GLU B CA 1
ATOM 9921 C C . GLU B 1 341 ? -6.402 -8.523 -18.078 1 96.12 341 GLU B C 1
ATOM 9923 O O . GLU B 1 341 ? -5.738 -9.352 -18.688 1 96.12 341 GLU B O 1
ATOM 9928 N N . MET B 1 342 ? -7.633 -8.641 -17.812 1 95.62 342 MET B N 1
ATOM 9929 C CA . MET B 1 342 ? -8.484 -9.75 -18.25 1 95.62 342 MET B CA 1
ATOM 9930 C C . MET B 1 342 ? -9.828 -9.234 -18.75 1 95.62 342 MET B C 1
ATOM 9932 O O . MET B 1 342 ? -10.109 -8.031 -18.672 1 95.62 342 MET B O 1
ATOM 9936 N N . GLU B 1 343 ? -10.586 -10.117 -19.266 1 97.44 343 GLU B N 1
ATOM 9937 C CA . GLU B 1 343 ? -11.922 -9.797 -19.766 1 97.44 343 GLU B CA 1
ATOM 9938 C C . GLU B 1 343 ? -12.836 -9.32 -18.656 1 97.44 343 GLU B C 1
ATOM 9940 O O . GLU B 1 343 ? -12.586 -9.586 -17.469 1 97.44 343 GLU B O 1
ATOM 9945 N N . PRO B 1 344 ? -13.922 -8.602 -19.031 1 97.62 344 PRO B N 1
ATOM 9946 C CA . PRO B 1 344 ? -14.906 -8.172 -18.031 1 97.62 344 PRO B CA 1
ATOM 9947 C C . PRO B 1 344 ? -15.5 -9.352 -17.25 1 97.62 344 PRO B C 1
ATOM 9949 O O . PRO B 1 344 ? -15.484 -10.484 -17.734 1 97.62 344 PRO B O 1
ATOM 9952 N N . PHE B 1 345 ? -16 -9.102 -16.156 1 96.38 345 PHE B N 1
ATOM 9953 C CA . PHE B 1 345 ? -16.5 -10.117 -15.242 1 96.38 345 PHE B CA 1
ATOM 9954 C C . PHE B 1 345 ? -17.719 -10.812 -15.828 1 96.38 345 PHE B C 1
ATOM 9956 O O . PHE B 1 345 ? -18.594 -10.172 -16.422 1 96.38 345 PHE B O 1
ATOM 9963 N N . GLY B 1 346 ? -17.75 -12.172 -15.773 1 95.31 346 GLY B N 1
ATOM 9964 C CA . GLY B 1 346 ? -18.938 -12.961 -16.094 1 95.31 346 GLY B CA 1
ATOM 9965 C C . GLY B 1 346 ? -19.859 -13.164 -14.914 1 95.31 346 GLY B C 1
ATOM 9966 O O . GLY B 1 346 ? -19.609 -14 -14.055 1 95.31 346 GLY B O 1
ATOM 9967 N N . LEU B 1 347 ? -20.938 -12.469 -14.922 1 95.75 347 LEU B N 1
ATOM 9968 C CA . LEU B 1 347 ? -21.891 -12.516 -13.82 1 95.75 347 LEU B CA 1
ATOM 9969 C C . LEU B 1 347 ? -22.969 -13.562 -14.078 1 95.75 347 LEU B C 1
ATOM 9971 O O . LEU B 1 347 ? -23.516 -13.648 -15.18 1 95.75 347 LEU B O 1
ATOM 9975 N N . ALA B 1 348 ? -23.25 -14.375 -13.125 1 93.44 348 ALA B N 1
ATOM 9976 C CA . ALA B 1 348 ? -24.344 -15.344 -13.172 1 93.44 348 ALA B CA 1
ATOM 9977 C C . ALA B 1 348 ? -25.375 -15.055 -12.086 1 93.44 348 ALA B C 1
ATOM 9979 O O . ALA B 1 348 ? -25.047 -14.438 -11.07 1 93.44 348 ALA B O 1
ATOM 9980 N N . SER B 1 349 ? -26.594 -15.445 -12.344 1 94.25 349 SER B N 1
ATOM 9981 C CA . SER B 1 349 ? -27.672 -15.195 -11.398 1 94.25 349 SER B CA 1
ATOM 9982 C C . SER B 1 349 ? -27.375 -15.82 -10.039 1 94.25 349 SER B C 1
ATOM 9984 O O . SER B 1 349 ? -27.75 -15.281 -9 1 94.25 349 SER B O 1
ATOM 9986 N N . ASP B 1 350 ? -26.594 -16.906 -9.977 1 90.12 350 ASP B N 1
ATOM 9987 C CA . ASP B 1 350 ? -26.328 -17.578 -8.711 1 90.12 350 ASP B CA 1
ATOM 9988 C C . ASP B 1 350 ? -25.266 -16.844 -7.902 1 90.12 350 ASP B C 1
ATOM 9990 O O . ASP B 1 350 ? -25.109 -17.078 -6.707 1 90.12 350 ASP B O 1
ATOM 9994 N N . ASP B 1 351 ? -24.516 -15.953 -8.555 1 91.75 351 ASP B N 1
ATOM 9995 C CA . ASP B 1 351 ? -23.609 -15.062 -7.816 1 91.75 351 ASP B CA 1
ATOM 9996 C C . ASP B 1 351 ? -24.406 -14.109 -6.926 1 91.75 351 ASP B C 1
ATOM 9998 O O . ASP B 1 351 ? -23.922 -13.703 -5.867 1 91.75 351 ASP B O 1
ATOM 10002 N N . ILE B 1 352 ? -25.578 -13.758 -7.387 1 95.69 352 ILE B N 1
ATOM 10003 C CA . ILE B 1 352 ? -26.422 -12.781 -6.719 1 95.69 352 ILE B CA 1
ATOM 10004 C C . ILE B 1 352 ? -27.391 -13.5 -5.773 1 95.69 352 ILE B C 1
ATOM 10006 O O . ILE B 1 352 ? -27.672 -13 -4.684 1 95.69 352 ILE B O 1
ATOM 10010 N N . PHE B 1 353 ? -27.891 -14.648 -6.27 1 94.5 353 PHE B N 1
ATOM 10011 C CA . PHE B 1 353 ? -28.875 -15.438 -5.543 1 94.5 353 PHE B CA 1
ATOM 10012 C C . PHE B 1 353 ? -28.344 -16.828 -5.246 1 94.5 353 PHE B C 1
ATOM 10014 O O . PHE B 1 353 ? -28.734 -17.812 -5.891 1 94.5 353 PHE B O 1
ATOM 10021 N N . PRO B 1 354 ? -27.562 -16.953 -4.211 1 89.81 354 PRO B N 1
ATOM 10022 C CA . PRO B 1 354 ? -26.891 -18.234 -3.957 1 89.81 354 PRO B CA 1
ATOM 10023 C C . PRO B 1 354 ? -27.828 -19.281 -3.355 1 89.81 354 PRO B C 1
ATOM 10025 O O . PRO B 1 354 ? -27.5 -20.469 -3.33 1 89.81 354 PRO B O 1
ATOM 10028 N N . ALA B 1 355 ? -28.984 -18.875 -2.82 1 89.81 355 ALA B N 1
ATOM 10029 C CA . ALA B 1 355 ? -29.891 -19.828 -2.178 1 89.81 355 ALA B CA 1
ATOM 10030 C C . ALA B 1 355 ? -31.25 -19.844 -2.871 1 89.81 355 ALA B C 1
ATOM 10032 O O . ALA B 1 355 ? -32.031 -20.766 -2.691 1 89.81 355 ALA B O 1
ATOM 10033 N N . THR B 1 356 ? -31.453 -18.828 -3.68 1 91.62 356 THR B N 1
ATOM 10034 C CA . THR B 1 356 ? -32.719 -18.703 -4.406 1 91.62 356 THR B CA 1
ATOM 10035 C C . THR B 1 356 ? -32.469 -18.453 -5.891 1 91.62 356 THR B C 1
ATOM 10037 O O . THR B 1 356 ? -31.359 -18.672 -6.383 1 91.62 356 THR B O 1
ATOM 10040 N N . VAL B 1 357 ? -33.594 -18.234 -6.594 1 91.31 357 VAL B N 1
ATOM 10041 C CA . VAL B 1 357 ? -33.531 -17.828 -7.996 1 91.31 357 VAL B CA 1
ATOM 10042 C C . VAL B 1 357 ? -34.188 -16.469 -8.18 1 91.31 357 VAL B C 1
ATOM 10044 O O . VAL B 1 357 ? -35 -16.047 -7.352 1 91.31 357 VAL B O 1
ATOM 10047 N N . TRP B 1 358 ? -33.75 -15.75 -9.148 1 94.62 358 TRP B N 1
ATOM 10048 C CA . TRP B 1 358 ? -34.344 -14.43 -9.367 1 94.62 358 TRP B CA 1
ATOM 10049 C C . TRP B 1 358 ? -35.844 -14.523 -9.641 1 94.62 358 TRP B C 1
ATOM 10051 O O . TRP B 1 358 ? -36.25 -14.984 -10.703 1 94.62 358 TRP B O 1
ATOM 10061 N N . ASN B 1 359 ? -36.625 -14.031 -8.656 1 93.31 359 ASN B N 1
ATOM 10062 C CA . ASN B 1 359 ? -38.062 -13.906 -8.836 1 93.31 359 ASN B CA 1
ATOM 10063 C C . ASN B 1 359 ? -38.438 -12.672 -9.664 1 93.31 359 ASN B C 1
ATOM 10065 O O . ASN B 1 359 ? -38.156 -11.547 -9.258 1 93.31 359 ASN B O 1
ATOM 10069 N N . ILE B 1 360 ? -39.094 -12.906 -10.789 1 94.69 360 ILE B N 1
ATOM 10070 C CA . ILE B 1 360 ? -39.312 -11.797 -11.703 1 94.69 360 ILE B CA 1
ATOM 10071 C C . ILE B 1 360 ? -40.781 -11.352 -11.625 1 94.69 360 ILE B C 1
ATOM 10073 O O . ILE B 1 360 ? -41.281 -10.688 -12.523 1 94.69 360 ILE B O 1
ATOM 10077 N N . GLN B 1 361 ? -41.375 -11.82 -10.586 1 88.69 361 GLN B N 1
ATOM 10078 C CA . GLN B 1 361 ? -42.75 -11.445 -10.305 1 88.69 361 GLN B CA 1
ATOM 10079 C C . GLN B 1 361 ? -42.844 -10.656 -9 1 88.69 361 GLN B C 1
ATOM 10081 O O . GLN B 1 361 ? -42.281 -11.062 -7.977 1 88.69 361 GLN B O 1
ATOM 10086 N N . ASN B 1 362 ? -43.562 -9.562 -9.016 1 83.75 362 ASN B N 1
ATOM 10087 C CA . ASN B 1 362 ? -43.781 -8.742 -7.832 1 83.75 362 ASN B CA 1
ATOM 10088 C C . ASN B 1 362 ? -44.812 -9.375 -6.906 1 83.75 362 ASN B C 1
ATOM 10090 O O . ASN B 1 362 ? -45.531 -10.297 -7.301 1 83.75 362 ASN B O 1
ATOM 10094 N N . ALA B 1 363 ? -44.812 -8.844 -5.691 1 75.5 363 ALA B N 1
ATOM 10095 C CA . ALA B 1 363 ? -45.719 -9.359 -4.691 1 75.5 363 ALA B CA 1
ATOM 10096 C C . ALA B 1 363 ? -47.188 -9.25 -5.168 1 75.5 363 ALA B C 1
ATOM 10098 O O . ALA B 1 363 ? -48 -10.102 -4.848 1 75.5 363 ALA B O 1
ATOM 10099 N N . ASP B 1 364 ? -47.438 -8.281 -6 1 80.38 364 ASP B N 1
ATOM 10100 C CA . ASP B 1 364 ? -48.812 -8.078 -6.488 1 80.38 364 ASP B CA 1
ATOM 10101 C C . ASP B 1 364 ? -49.094 -8.922 -7.73 1 80.38 364 ASP B C 1
ATOM 10103 O O . ASP B 1 364 ? -50.125 -8.805 -8.352 1 80.38 364 ASP B O 1
ATOM 10107 N N . GLY B 1 365 ? -48.094 -9.672 -8.109 1 84 365 GLY B N 1
ATOM 10108 C CA . GLY B 1 365 ? -48.25 -10.57 -9.234 1 84 365 GLY B CA 1
ATOM 10109 C C . GLY B 1 365 ? -47.781 -9.961 -10.547 1 84 365 GLY B C 1
ATOM 10110 O O . GLY B 1 365 ? -47.656 -10.672 -11.547 1 84 365 GLY B O 1
ATOM 10111 N N . SER B 1 366 ? -47.531 -8.719 -10.5 1 90.81 366 SER B N 1
ATOM 10112 C CA . SER B 1 366 ? -47.094 -8.055 -11.734 1 90.81 366 SER B CA 1
ATOM 10113 C C . SER B 1 366 ? -45.688 -8.438 -12.109 1 90.81 366 SER B C 1
ATOM 10115 O O . SER B 1 366 ? -44.906 -8.898 -11.266 1 90.81 366 SER B O 1
ATOM 10117 N N . ARG B 1 367 ? -45.344 -8.242 -13.359 1 94.38 367 ARG B N 1
ATOM 10118 C CA . ARG B 1 367 ? -44.031 -8.508 -13.891 1 94.38 367 ARG B CA 1
ATOM 10119 C C . ARG B 1 367 ? -43.031 -7.453 -13.43 1 94.38 367 ARG B C 1
ATOM 10121 O O . ARG B 1 367 ? -43.344 -6.262 -13.391 1 94.38 367 ARG B O 1
ATOM 10128 N N . ASN B 1 368 ? -41.875 -7.922 -12.984 1 95.44 368 ASN B N 1
ATOM 10129 C CA . ASN B 1 368 ? -40.75 -6.984 -12.891 1 95.44 368 ASN B CA 1
ATOM 10130 C C . ASN B 1 368 ? -40.562 -6.227 -14.195 1 95.44 368 ASN B C 1
ATOM 10132 O O . ASN B 1 368 ? -40.312 -6.836 -15.242 1 95.44 368 ASN B O 1
ATOM 10136 N N . PRO B 1 369 ? -40.594 -4.98 -14.18 1 95.62 369 PRO B N 1
ATOM 10137 C CA . PRO B 1 369 ? -40.625 -4.219 -15.43 1 95.62 369 PRO B CA 1
ATOM 10138 C C . PRO B 1 369 ? -39.312 -4.297 -16.203 1 95.62 369 PRO B C 1
ATOM 10140 O O . PRO B 1 369 ? -39.281 -3.934 -17.375 1 95.62 369 PRO B O 1
ATOM 10143 N N . LEU B 1 370 ? -38.281 -4.711 -15.617 1 96.12 370 LEU B N 1
ATOM 10144 C CA . LEU B 1 370 ? -37 -4.871 -16.297 1 96.12 370 LEU B CA 1
ATOM 10145 C C . LEU B 1 370 ? -37.062 -6.031 -17.297 1 96.12 370 LEU B C 1
ATOM 10147 O O . LEU B 1 370 ? -36.344 -6.031 -18.297 1 96.12 370 LEU B O 1
ATOM 10151 N N . VAL B 1 371 ? -37.844 -6.98 -17.016 1 97.88 371 VAL B N 1
ATOM 10152 C CA . VAL B 1 371 ? -37.844 -8.25 -17.734 1 97.88 371 VAL B CA 1
ATOM 10153 C C . VAL B 1 371 ? -38.719 -8.141 -18.984 1 97.88 371 VAL B C 1
ATOM 10155 O O . VAL B 1 371 ? -39.906 -7.785 -18.906 1 97.88 371 VAL B O 1
ATOM 10158 N N . PRO B 1 372 ? -38.156 -8.461 -20.125 1 97.31 372 PRO B N 1
ATOM 10159 C CA . PRO B 1 372 ? -38.969 -8.469 -21.344 1 97.31 372 PRO B CA 1
ATOM 10160 C C . PRO B 1 372 ? -40.156 -9.406 -21.25 1 97.31 372 PRO B C 1
ATOM 10162 O O . PRO B 1 372 ? -40.062 -10.492 -20.672 1 97.31 372 PRO B O 1
ATOM 10165 N N . THR B 1 373 ? -41.25 -8.992 -21.953 1 96.5 373 THR B N 1
ATOM 10166 C CA . THR B 1 373 ? -42.5 -9.719 -21.891 1 96.5 373 THR B CA 1
ATOM 10167 C C . THR B 1 373 ? -42.312 -11.156 -22.375 1 96.5 373 THR B C 1
ATOM 10169 O O . THR B 1 373 ? -42.844 -12.094 -21.75 1 96.5 373 THR B O 1
ATOM 10172 N N . ALA B 1 374 ? -41.562 -11.297 -23.406 1 96.56 374 ALA B N 1
ATOM 10173 C CA . ALA B 1 374 ? -41.375 -12.625 -23.984 1 96.56 374 ALA B CA 1
ATOM 10174 C C . ALA B 1 374 ? -40.688 -13.562 -23 1 96.56 374 ALA B C 1
ATOM 10176 O O . ALA B 1 374 ? -41.031 -14.75 -22.938 1 96.56 374 ALA B O 1
ATOM 10177 N N . LEU B 1 375 ? -39.781 -13.094 -22.297 1 97.44 375 LEU B N 1
ATOM 10178 C CA . LEU B 1 375 ? -39.094 -13.898 -21.297 1 97.44 375 LEU B CA 1
ATOM 10179 C C . LEU B 1 375 ? -40 -14.195 -20.109 1 97.44 375 LEU B C 1
ATOM 10181 O O . LEU B 1 375 ? -40 -15.312 -19.578 1 97.44 375 LEU B O 1
ATOM 10185 N N . TYR B 1 376 ? -40.688 -13.18 -19.719 1 96.69 376 TYR B N 1
ATOM 10186 C CA . TYR B 1 376 ? -41.656 -13.367 -18.641 1 96.69 376 TYR B CA 1
ATOM 10187 C C . TYR B 1 376 ? -42.656 -14.438 -18.984 1 96.69 376 TYR B C 1
ATOM 10189 O O . TYR B 1 376 ? -43 -15.289 -18.156 1 96.69 376 TYR B O 1
ATOM 10197 N N . ASP B 1 377 ? -43.188 -14.352 -20.219 1 96.19 377 ASP B N 1
ATOM 10198 C CA . ASP B 1 377 ? -44.219 -15.297 -20.656 1 96.19 377 ASP B CA 1
ATOM 10199 C C . ASP B 1 377 ? -43.656 -16.719 -20.703 1 96.19 377 ASP B C 1
ATOM 10201 O O . ASP B 1 377 ? -44.375 -17.672 -20.453 1 96.19 377 ASP B O 1
ATOM 10205 N N . ALA B 1 378 ? -42.406 -16.828 -21 1 96.31 378 ALA B N 1
ATOM 10206 C CA . ALA B 1 378 ? -41.781 -18.141 -21.094 1 96.31 378 ALA B CA 1
ATOM 10207 C C . ALA B 1 378 ? -41.406 -18.672 -19.719 1 96.31 378 ALA B C 1
ATOM 10209 O O . ALA B 1 378 ? -41.344 -19.891 -19.516 1 96.31 378 ALA B O 1
ATOM 10210 N N . ALA B 1 379 ? -41.219 -17.891 -18.719 1 96.38 379 ALA B N 1
ATOM 10211 C CA . ALA B 1 379 ? -40.688 -18.25 -17.406 1 96.38 379 ALA B CA 1
ATOM 10212 C C . ALA B 1 379 ? -41.719 -19.078 -16.625 1 96.38 379 ALA B C 1
ATOM 10214 O O . ALA B 1 379 ? -42.938 -18.891 -16.797 1 96.38 379 ALA B O 1
ATOM 10215 N N . THR B 1 380 ? -41.219 -20.016 -15.805 1 93.88 380 THR B N 1
ATOM 10216 C CA . THR B 1 380 ? -42.031 -20.844 -14.914 1 93.88 380 THR B CA 1
ATOM 10217 C C . THR B 1 380 ? -41.469 -20.812 -13.492 1 93.88 380 THR B C 1
ATOM 10219 O O . THR B 1 380 ? -40.406 -20.281 -13.258 1 93.88 380 THR B O 1
ATOM 10222 N N . ASP B 1 381 ? -42.25 -21.25 -12.625 1 91.88 381 ASP B N 1
ATOM 10223 C CA . ASP B 1 381 ? -41.75 -21.469 -11.258 1 91.88 381 ASP B CA 1
ATOM 10224 C C . ASP B 1 381 ? -40.844 -22.688 -11.18 1 91.88 381 ASP B C 1
ATOM 10226 O O . ASP B 1 381 ? -41.281 -23.812 -11.352 1 91.88 381 ASP B O 1
ATOM 10230 N N . THR B 1 382 ? -39.625 -22.438 -10.945 1 85 382 THR B N 1
ATOM 10231 C CA . THR B 1 382 ? -38.688 -23.531 -11.008 1 85 382 THR B CA 1
ATOM 10232 C C . THR B 1 382 ? -38.281 -23.984 -9.609 1 85 382 THR B C 1
ATOM 10234 O O . THR B 1 382 ? -37.562 -24.984 -9.445 1 85 382 THR B O 1
ATOM 10237 N N . ASN B 1 383 ? -38.656 -23.312 -8.547 1 82.06 383 ASN B N 1
ATOM 10238 C CA . ASN B 1 383 ? -38.219 -23.672 -7.203 1 82.06 383 ASN B CA 1
ATOM 10239 C C . ASN B 1 383 ? -39.406 -23.938 -6.277 1 82.06 383 ASN B C 1
ATOM 10241 O O . ASN B 1 383 ? -39.219 -24.172 -5.082 1 82.06 383 ASN B O 1
ATOM 10245 N N . GLY B 1 384 ? -40.688 -23.75 -6.688 1 84 384 GLY B N 1
ATOM 10246 C CA . GLY B 1 384 ? -41.875 -24.156 -5.965 1 84 384 GLY B CA 1
ATOM 10247 C C . GLY B 1 384 ? -42.406 -23.078 -5.055 1 84 384 GLY B C 1
ATOM 10248 O O . GLY B 1 384 ? -43.25 -23.344 -4.199 1 84 384 GLY B O 1
ATOM 10249 N N . ASP B 1 385 ? -42 -21.812 -5.188 1 85.12 385 ASP B N 1
ATOM 10250 C CA . ASP B 1 385 ? -42.438 -20.766 -4.277 1 85.12 385 ASP B CA 1
ATOM 10251 C C . ASP B 1 385 ? -43.656 -20.031 -4.852 1 85.12 385 ASP B C 1
ATOM 10253 O O . ASP B 1 385 ? -44.125 -19.062 -4.254 1 85.12 385 ASP B O 1
ATOM 10257 N N . GLY B 1 386 ? -44 -20.406 -6.016 1 88.81 386 GLY B N 1
ATOM 10258 C CA . GLY B 1 386 ? -45.219 -19.875 -6.602 1 88.81 386 GLY B CA 1
ATOM 10259 C C . GLY B 1 386 ? -44.938 -18.688 -7.52 1 88.81 386 GLY B C 1
ATOM 10260 O O . GLY B 1 386 ? -45.875 -18.156 -8.133 1 88.81 386 GLY B O 1
ATOM 10261 N N . LEU B 1 387 ? -43.719 -18.297 -7.68 1 92.12 387 LEU B N 1
ATOM 10262 C CA . LEU B 1 387 ? -43.344 -17.156 -8.508 1 92.12 387 LEU B CA 1
ATOM 10263 C C . LEU B 1 387 ? -42.5 -17.578 -9.688 1 92.12 387 LEU B C 1
ATOM 10265 O O . LEU B 1 387 ? -41.719 -18.547 -9.594 1 92.12 387 LEU B O 1
ATOM 10269 N N . LYS B 1 388 ? -42.531 -16.812 -10.836 1 94.31 388 LYS B N 1
ATOM 10270 C CA . LYS B 1 388 ? -41.75 -17.109 -12.023 1 94.31 388 LYS B CA 1
ATOM 10271 C C . LYS B 1 388 ? -40.281 -16.766 -11.805 1 94.31 388 LYS B C 1
ATOM 10273 O O . LYS B 1 388 ? -39.969 -15.75 -11.172 1 94.31 388 LYS B O 1
ATOM 10278 N N . ASP B 1 389 ? -39.469 -17.656 -12.336 1 93.12 389 ASP B N 1
ATOM 10279 C CA . ASP B 1 389 ? -38.031 -17.516 -12.117 1 93.12 389 ASP B CA 1
ATOM 10280 C C . ASP B 1 389 ? -37.281 -17.281 -13.43 1 93.12 389 ASP B C 1
ATOM 10282 O O . ASP B 1 389 ? -37.688 -17.781 -14.484 1 93.12 389 ASP B O 1
ATOM 10286 N N . LEU B 1 390 ? -36.25 -16.5 -13.398 1 95.5 390 LEU B N 1
ATOM 10287 C CA . LEU B 1 390 ? -35.344 -16.281 -14.539 1 95.5 390 LEU B CA 1
ATOM 10288 C C . LEU B 1 390 ? -33.906 -16.469 -14.133 1 95.5 390 LEU B C 1
ATOM 10290 O O . LEU B 1 390 ? -33.469 -15.953 -13.109 1 95.5 390 LEU B O 1
ATOM 10294 N N . VAL B 1 391 ? -33.188 -17.312 -14.883 1 93.94 391 VAL B N 1
ATOM 10295 C CA . VAL B 1 391 ? -31.734 -17.5 -14.719 1 93.94 391 VAL B CA 1
ATOM 10296 C C . VAL B 1 391 ? -30.984 -16.766 -15.828 1 93.94 391 VAL B C 1
ATOM 10298 O O . VAL B 1 391 ? -31.453 -16.734 -16.969 1 93.94 391 VAL B O 1
ATOM 10301 N N . PHE B 1 392 ? -29.859 -16.156 -15.461 1 96 392 PHE B N 1
ATOM 10302 C CA . PHE B 1 392 ? -29.125 -15.438 -16.5 1 96 392 PHE B CA 1
ATOM 10303 C C . PHE B 1 392 ? -27.625 -15.578 -16.312 1 96 392 PHE B C 1
ATOM 10305 O O . PHE B 1 392 ? -27.156 -15.914 -15.219 1 96 392 PHE B O 1
ATOM 10312 N N . THR B 1 393 ? -26.828 -15.43 -17.328 1 95.12 393 THR B N 1
ATOM 10313 C CA . THR B 1 393 ? -25.406 -15.094 -17.359 1 95.12 393 THR B CA 1
ATOM 10314 C C . THR B 1 393 ? -25.172 -13.852 -18.219 1 95.12 393 THR B C 1
ATOM 10316 O O . THR B 1 393 ? -25.875 -13.617 -19.203 1 95.12 393 THR B O 1
ATOM 10319 N N . ARG B 1 394 ? -24.234 -13.016 -17.797 1 96.88 394 ARG B N 1
ATOM 10320 C CA . ARG B 1 394 ? -24.016 -11.727 -18.453 1 96.88 394 ARG B CA 1
ATOM 10321 C C . ARG B 1 394 ? -22.578 -11.266 -18.266 1 96.88 394 ARG B C 1
ATOM 10323 O O . ARG B 1 394 ? -22.078 -11.172 -17.141 1 96.88 394 ARG B O 1
ATOM 10330 N N . ARG B 1 395 ? -21.891 -11.086 -19.438 1 97.75 395 ARG B N 1
ATOM 10331 C CA . ARG B 1 395 ? -20.578 -10.43 -19.391 1 97.75 395 ARG B CA 1
ATOM 10332 C C . ARG B 1 395 ? -20.734 -8.93 -19.141 1 97.75 395 ARG B C 1
ATOM 10334 O O . ARG B 1 395 ? -21.406 -8.234 -19.922 1 97.75 395 ARG B O 1
ATOM 10341 N N . LEU B 1 396 ? -20.094 -8.398 -18.141 1 97.94 396 LEU B N 1
ATOM 10342 C CA . LEU B 1 396 ? -20.328 -7.02 -17.719 1 97.94 396 LEU B CA 1
ATOM 10343 C C . LEU B 1 396 ? -19.328 -6.066 -18.375 1 97.94 396 LEU B C 1
ATOM 10345 O O . LEU B 1 396 ? -18.609 -5.352 -17.688 1 97.94 396 LEU B O 1
ATOM 10349 N N . ARG B 1 397 ? -19.391 -5.918 -19.656 1 97.31 397 ARG B N 1
ATOM 10350 C CA . ARG B 1 397 ? -18.5 -5.047 -20.422 1 97.31 397 ARG B CA 1
ATOM 10351 C C . ARG B 1 397 ? -18.641 -3.598 -19.969 1 97.31 397 ARG B C 1
ATOM 10353 O O . ARG B 1 397 ? -17.656 -2.863 -19.906 1 97.31 397 ARG B O 1
ATOM 10360 N N . GLU B 1 398 ? -19.875 -3.215 -19.578 1 97.56 398 GLU B N 1
ATOM 10361 C CA . GLU B 1 398 ? -20.172 -1.826 -19.234 1 97.56 398 GLU B CA 1
ATOM 10362 C C . GLU B 1 398 ? -19.547 -1.447 -17.906 1 97.56 398 GLU B C 1
ATOM 10364 O O . GLU B 1 398 ? -19.344 -0.264 -17.609 1 97.56 398 GLU B O 1
ATOM 10369 N N . VAL B 1 399 ? -19.25 -2.406 -17.047 1 96.69 399 VAL B N 1
ATOM 10370 C CA . VAL B 1 399 ? -18.641 -2.16 -15.742 1 96.69 399 VAL B CA 1
ATOM 10371 C C . VAL B 1 399 ? -17.125 -1.989 -15.906 1 96.69 399 VAL B C 1
ATOM 10373 O O . VAL B 1 399 ? -16.5 -1.246 -15.156 1 96.69 399 VAL B O 1
ATOM 10376 N N . GLY B 1 400 ? -16.578 -2.68 -16.906 1 96.06 400 GLY B N 1
ATOM 10377 C CA . GLY B 1 400 ? -15.156 -2.562 -17.188 1 96.06 400 GLY B CA 1
ATOM 10378 C C . GLY B 1 400 ? -14.414 -3.887 -17.125 1 96.06 400 GLY B C 1
ATOM 10379 O O . GLY B 1 400 ? -14.961 -4.879 -16.641 1 96.06 400 GLY B O 1
ATOM 10380 N N . ASN B 1 401 ? -13.125 -3.902 -17.547 1 96.75 401 ASN B N 1
ATOM 10381 C CA . ASN B 1 401 ? -12.273 -5.09 -17.531 1 96.75 401 ASN B CA 1
ATOM 10382 C C . ASN B 1 401 ? -11.852 -5.449 -16.109 1 96.75 401 ASN B C 1
ATOM 10384 O O . ASN B 1 401 ? -11.805 -4.586 -15.234 1 96.75 401 ASN B O 1
ATOM 10388 N N . ARG B 1 402 ? -11.625 -6.734 -15.922 1 95.88 402 ARG B N 1
ATOM 10389 C CA . ARG B 1 402 ? -10.969 -7.152 -14.688 1 95.88 402 ARG B CA 1
ATOM 10390 C C . ARG B 1 402 ? -9.461 -6.934 -14.773 1 95.88 402 ARG B C 1
ATOM 10392 O O . ARG B 1 402 ? -8.875 -7.012 -15.852 1 95.88 402 ARG B O 1
ATOM 10399 N N . GLY B 1 403 ? -8.898 -6.648 -13.734 1 95.56 403 GLY B N 1
ATOM 10400 C CA . GLY B 1 403 ? -7.461 -6.438 -13.625 1 95.56 403 GLY B CA 1
ATOM 10401 C C . GLY B 1 403 ? -7.066 -5.676 -12.375 1 95.56 403 GLY B C 1
ATOM 10402 O O . GLY B 1 403 ? -7.926 -5.227 -11.617 1 95.56 403 GLY B O 1
ATOM 10403 N N . ASN B 1 404 ? -5.812 -5.648 -12.109 1 95.5 404 ASN B N 1
ATOM 10404 C CA . ASN B 1 404 ? -5.336 -4.887 -10.953 1 95.5 404 ASN B CA 1
ATOM 10405 C C . ASN B 1 404 ? -4.039 -4.145 -11.273 1 95.5 404 ASN B C 1
ATOM 10407 O O . ASN B 1 404 ? -3.334 -4.496 -12.219 1 95.5 404 ASN B O 1
ATOM 10411 N N . THR B 1 405 ? -3.836 -3.076 -10.656 1 95.25 405 THR B N 1
ATOM 10412 C CA . THR B 1 405 ? -2.551 -2.398 -10.547 1 95.25 405 THR B CA 1
ATOM 10413 C C . THR B 1 405 ? -1.946 -2.613 -9.164 1 95.25 405 THR B C 1
ATOM 10415 O O . THR B 1 405 ? -2.561 -2.268 -8.148 1 95.25 405 THR B O 1
ATOM 10418 N N . ALA B 1 406 ? -0.783 -3.184 -9.172 1 96.06 406 ALA B N 1
ATOM 10419 C CA . ALA B 1 406 ? -0.121 -3.5 -7.91 1 96.06 406 ALA B CA 1
ATOM 10420 C C . ALA B 1 406 ? 1.178 -2.713 -7.758 1 96.06 406 ALA B C 1
ATOM 10422 O O . ALA B 1 406 ? 2.004 -2.684 -8.672 1 96.06 406 ALA B O 1
ATOM 10423 N N . ASP B 1 407 ? 1.32 -2.025 -6.66 1 92.62 407 ASP B N 1
ATOM 10424 C CA . ASP B 1 407 ? 2.574 -1.405 -6.246 1 92.62 407 ASP B CA 1
ATOM 10425 C C . ASP B 1 407 ? 3.266 -2.234 -5.164 1 92.62 407 ASP B C 1
ATOM 10427 O O . ASP B 1 407 ? 2.684 -2.5 -4.113 1 92.62 407 ASP B O 1
ATOM 10431 N N . ARG B 1 408 ? 4.457 -2.629 -5.438 1 94.88 408 ARG B N 1
ATOM 10432 C CA . ARG B 1 408 ? 5.227 -3.43 -4.492 1 94.88 408 ARG B CA 1
ATOM 10433 C C . ARG B 1 408 ? 6.535 -2.734 -4.125 1 94.88 408 ARG B C 1
ATOM 10435 O O . ARG B 1 408 ? 7.305 -2.346 -5.004 1 94.88 408 ARG B O 1
ATOM 10442 N N . ASP B 1 409 ? 6.746 -2.596 -2.889 1 92.38 409 ASP B N 1
ATOM 10443 C CA . ASP B 1 409 ? 7.973 -1.993 -2.373 1 92.38 409 ASP B CA 1
ATOM 10444 C C . ASP B 1 409 ? 8.734 -2.971 -1.48 1 92.38 409 ASP B C 1
ATOM 10446 O O . ASP B 1 409 ? 8.164 -3.539 -0.547 1 92.38 409 ASP B O 1
ATOM 10450 N N . THR B 1 410 ? 9.953 -3.154 -1.81 1 95.25 410 THR B N 1
ATOM 10451 C CA . THR B 1 410 ? 10.844 -3.986 -1.001 1 95.25 410 THR B CA 1
ATOM 10452 C C . THR B 1 410 ? 12.062 -3.189 -0.539 1 95.25 410 THR B C 1
ATOM 10454 O O . THR B 1 410 ? 12.719 -2.525 -1.344 1 95.25 410 THR B O 1
ATOM 10457 N N . TYR B 1 411 ? 12.383 -3.26 0.682 1 92.5 411 TYR B N 1
ATOM 10458 C CA . TYR B 1 411 ? 13.656 -2.727 1.149 1 92.5 411 TYR B CA 1
ATOM 10459 C C . TYR B 1 411 ? 14.328 -3.691 2.117 1 92.5 411 TYR B C 1
ATOM 10461 O O . TYR B 1 411 ? 13.656 -4.477 2.791 1 92.5 411 TYR B O 1
ATOM 10469 N N . ARG B 1 412 ? 15.539 -3.715 2.125 1 95.12 412 ARG B N 1
ATOM 10470 C CA . ARG B 1 412 ? 16.406 -4.516 2.988 1 95.12 412 ARG B CA 1
ATOM 10471 C C . ARG B 1 412 ? 17.641 -3.725 3.408 1 95.12 412 ARG B C 1
ATOM 10473 O O . ARG B 1 412 ? 18.328 -3.15 2.566 1 95.12 412 ARG B O 1
ATOM 10480 N N . PHE B 1 413 ? 17.906 -3.688 4.719 1 92.12 413 PHE B N 1
ATOM 10481 C CA . PHE B 1 413 ? 19.109 -3.068 5.285 1 92.12 413 PHE B CA 1
ATOM 10482 C C . PHE B 1 413 ? 19.844 -4.047 6.188 1 92.12 413 PHE B C 1
ATOM 10484 O O . PHE B 1 413 ? 19.219 -4.797 6.941 1 92.12 413 PHE B O 1
ATOM 10491 N N . LEU B 1 414 ? 21.125 -4.066 6.027 1 94.25 414 LEU B N 1
ATOM 10492 C CA . LEU B 1 414 ? 21.969 -4.934 6.84 1 94.25 414 LEU B CA 1
ATOM 10493 C C . LEU B 1 414 ? 23.25 -4.207 7.266 1 94.25 414 LEU B C 1
ATOM 10495 O O . LEU B 1 414 ? 23.875 -3.52 6.457 1 94.25 414 LEU B O 1
ATOM 10499 N N . VAL B 1 415 ? 23.578 -4.281 8.578 1 92.81 415 VAL B N 1
ATOM 10500 C CA . VAL B 1 415 ? 24.844 -3.793 9.109 1 92.81 415 VAL B CA 1
ATOM 10501 C C . VAL B 1 415 ? 25.562 -4.922 9.844 1 92.81 415 VAL B C 1
ATOM 10503 O O . VAL B 1 415 ? 24.922 -5.84 10.367 1 92.81 415 VAL B O 1
ATOM 10506 N N . GLY B 1 416 ? 26.828 -4.902 9.742 1 94.62 416 GLY B N 1
ATOM 10507 C CA . GLY B 1 416 ? 27.594 -5.918 10.438 1 94.62 416 GLY B CA 1
ATOM 10508 C C . GLY B 1 416 ? 29.047 -5.539 10.633 1 94.62 416 GLY B C 1
ATOM 10509 O O . GLY B 1 416 ? 29.453 -4.422 10.305 1 94.62 416 GLY B O 1
ATOM 10510 N N . ALA B 1 417 ? 29.734 -6.426 11.297 1 95.25 417 ALA B N 1
ATOM 10511 C CA . ALA B 1 417 ? 31.156 -6.285 11.547 1 95.25 417 ALA B CA 1
ATOM 10512 C C . ALA B 1 417 ? 31.875 -7.633 11.469 1 95.25 417 ALA B C 1
ATOM 10514 O O . ALA B 1 417 ? 31.281 -8.672 11.773 1 95.25 417 ALA B O 1
ATOM 10515 N N . ASP B 1 418 ? 33.031 -7.602 10.969 1 93.88 418 ASP B N 1
ATOM 10516 C CA . ASP B 1 418 ? 33.844 -8.797 10.984 1 93.88 418 ASP B CA 1
ATOM 10517 C C . ASP B 1 418 ? 35.312 -8.445 11.234 1 93.88 418 ASP B C 1
ATOM 10519 O O . ASP B 1 418 ? 35.688 -7.27 11.25 1 93.88 418 ASP B O 1
ATOM 10523 N N . GLY B 1 419 ? 36.125 -9.461 11.648 1 93.5 419 GLY B N 1
ATOM 10524 C CA . GLY B 1 419 ? 37.531 -9.258 11.914 1 93.5 419 GLY B CA 1
ATOM 10525 C C . GLY B 1 419 ? 38.156 -10.406 12.672 1 93.5 419 GLY B C 1
ATOM 10526 O O . GLY B 1 419 ? 37.562 -11.461 12.844 1 93.5 419 GLY B O 1
ATOM 10527 N N . ASP B 1 420 ? 39.406 -10.164 12.984 1 93.69 420 ASP B N 1
ATOM 10528 C CA . ASP B 1 420 ? 40.156 -11.141 13.773 1 93.69 420 ASP B CA 1
ATOM 10529 C C . ASP B 1 420 ? 39.781 -11.031 15.258 1 93.69 420 ASP B C 1
ATOM 10531 O O . ASP B 1 420 ? 39.531 -9.93 15.758 1 93.69 420 ASP B O 1
ATOM 10535 N N . ILE B 1 421 ? 39.781 -12.18 15.859 1 93.56 421 ILE B N 1
ATOM 10536 C CA . ILE B 1 421 ? 39.625 -12.18 17.312 1 93.56 421 ILE B CA 1
ATOM 10537 C C . ILE B 1 421 ? 41 -12.023 17.969 1 93.56 421 ILE B C 1
ATOM 10539 O O . ILE B 1 421 ? 41.844 -12.922 17.891 1 93.56 421 ILE B O 1
ATOM 10543 N N . PRO B 1 422 ? 41.25 -10.938 18.625 1 88.88 422 PRO B N 1
ATOM 10544 C CA . PRO B 1 422 ? 42.594 -10.633 19.125 1 88.88 422 PRO B CA 1
ATOM 10545 C C . PRO B 1 422 ? 43.094 -11.656 20.141 1 88.88 422 PRO B C 1
ATOM 10547 O O . PRO B 1 422 ? 44.281 -11.93 20.203 1 88.88 422 PRO B O 1
ATOM 10550 N N . MET B 1 423 ? 42.281 -12.273 20.859 1 88.62 423 MET B N 1
ATOM 10551 C CA . MET B 1 423 ? 42.719 -13.125 21.969 1 88.62 423 MET B CA 1
ATOM 10552 C C . MET B 1 423 ? 43.062 -14.523 21.469 1 88.62 423 MET B C 1
ATOM 10554 O O . MET B 1 423 ? 43.719 -15.297 22.156 1 88.62 423 MET B O 1
ATOM 10558 N N . VAL B 1 424 ? 42.625 -14.773 20.359 1 89.25 424 VAL B N 1
ATOM 10559 C CA . VAL B 1 424 ? 42.844 -16.109 19.828 1 89.25 424 VAL B CA 1
ATOM 10560 C C . VAL B 1 424 ? 43.375 -16 18.391 1 89.25 424 VAL B C 1
ATOM 10562 O O . VAL B 1 424 ? 42.625 -15.758 17.453 1 89.25 424 VAL B O 1
ATOM 10565 N N . GLU B 1 425 ? 44.625 -16.219 18.203 1 84.44 425 GLU B N 1
ATOM 10566 C CA . GLU B 1 425 ? 45.281 -16.062 16.906 1 84.44 425 GLU B CA 1
ATOM 10567 C C . GLU B 1 425 ? 44.625 -16.953 15.859 1 84.44 425 GLU B C 1
ATOM 10569 O O . GLU B 1 425 ? 44.375 -18.141 16.109 1 84.44 425 GLU B O 1
ATOM 10574 N N . GLY B 1 426 ? 44.312 -16.422 14.789 1 85.75 426 GLY B N 1
ATOM 10575 C CA . GLY B 1 426 ? 43.812 -17.156 13.648 1 85.75 426 GLY B CA 1
ATOM 10576 C C . GLY B 1 426 ? 42.281 -17.281 13.641 1 85.75 426 GLY B C 1
ATOM 10577 O O . GLY B 1 426 ? 41.719 -17.844 12.711 1 85.75 426 GLY B O 1
ATOM 10578 N N . TRP B 1 427 ? 41.719 -16.812 14.648 1 92.56 427 TRP B N 1
ATOM 10579 C CA . TRP B 1 427 ? 40.25 -16.875 14.727 1 92.56 427 TRP B CA 1
ATOM 10580 C C . TRP B 1 427 ? 39.625 -15.57 14.25 1 92.56 427 TRP B C 1
ATOM 10582 O O . TRP B 1 427 ? 40.125 -14.492 14.523 1 92.56 427 TRP B O 1
ATOM 10592 N N . ARG B 1 428 ? 38.531 -15.734 13.539 1 94.5 428 ARG B N 1
ATOM 10593 C CA . ARG B 1 428 ? 37.781 -14.602 12.992 1 94.5 428 ARG B CA 1
ATOM 10594 C C . ARG B 1 428 ? 36.312 -14.664 13.398 1 94.5 428 ARG B C 1
ATOM 10596 O O . ARG B 1 428 ? 35.781 -15.734 13.68 1 94.5 428 ARG B O 1
ATOM 10603 N N . TYR B 1 429 ? 35.719 -13.492 13.398 1 94.75 429 TYR B N 1
ATOM 10604 C CA . TYR B 1 429 ? 34.312 -13.43 13.695 1 94.75 429 TYR B CA 1
ATOM 10605 C C . TYR B 1 429 ? 33.562 -12.602 12.648 1 94.75 429 TYR B C 1
ATOM 10607 O O . TYR B 1 429 ? 34.188 -11.812 11.93 1 94.75 429 TYR B O 1
ATOM 10615 N N . GLU B 1 430 ? 32.281 -12.812 12.5 1 95.31 430 GLU B N 1
ATOM 10616 C CA . GLU B 1 430 ? 31.328 -11.992 11.75 1 95.31 430 GLU B CA 1
ATOM 10617 C C . GLU B 1 430 ? 30 -11.898 12.477 1 95.31 430 GLU B C 1
ATOM 10619 O O . GLU B 1 430 ? 29.438 -12.906 12.914 1 95.31 430 GLU B O 1
ATOM 10624 N N . THR B 1 431 ? 29.547 -10.719 12.68 1 96.94 431 THR B N 1
ATOM 10625 C CA . THR B 1 431 ? 28.234 -10.492 13.25 1 96.94 431 THR B CA 1
ATOM 10626 C C . THR B 1 431 ? 27.422 -9.531 12.375 1 96.94 431 THR B C 1
ATOM 10628 O O . THR B 1 431 ? 28 -8.727 11.641 1 96.94 431 THR B O 1
ATOM 10631 N N . TYR B 1 432 ? 26.109 -9.688 12.352 1 96.62 432 TYR B N 1
ATOM 10632 C CA . TYR B 1 432 ? 25.281 -8.812 11.539 1 96.62 432 TYR B CA 1
ATOM 10633 C C . TYR B 1 432 ? 23.875 -8.695 12.125 1 96.62 432 TYR B C 1
ATOM 10635 O O . TYR B 1 432 ? 23.453 -9.547 12.906 1 96.62 432 TYR B O 1
ATOM 10643 N N . LEU B 1 433 ? 23.203 -7.645 11.812 1 96.31 433 LEU B N 1
ATOM 10644 C CA . LEU B 1 433 ? 21.781 -7.344 12.039 1 96.31 433 LEU B CA 1
ATOM 10645 C C . LEU B 1 433 ? 21.125 -6.848 10.766 1 96.31 433 LEU B C 1
ATOM 10647 O O . LEU B 1 433 ? 21.641 -5.953 10.094 1 96.31 433 LEU B O 1
ATOM 10651 N N . GLY B 1 434 ? 20.031 -7.539 10.383 1 94.94 434 GLY B N 1
ATOM 10652 C CA . GLY B 1 434 ? 19.359 -7.172 9.156 1 94.94 434 GLY B CA 1
ATOM 10653 C C . GLY B 1 434 ? 17.844 -7.062 9.32 1 94.94 434 GLY B C 1
ATOM 10654 O O . GLY B 1 434 ? 17.266 -7.73 10.172 1 94.94 434 GLY B O 1
ATOM 10655 N N . TYR B 1 435 ? 17.219 -6.234 8.516 1 94.19 435 TYR B N 1
ATOM 10656 C CA . TYR B 1 435 ? 15.781 -6.047 8.43 1 94.19 435 TYR B CA 1
ATOM 10657 C C . TYR B 1 435 ? 15.328 -5.891 6.984 1 94.19 435 TYR B C 1
ATOM 10659 O O . TYR B 1 435 ? 16 -5.238 6.184 1 94.19 435 TYR B O 1
ATOM 10667 N N . GLY B 1 436 ? 14.266 -6.516 6.637 1 95.81 436 GLY B N 1
ATOM 10668 C CA . GLY B 1 436 ? 13.68 -6.383 5.316 1 95.81 436 GLY B CA 1
ATOM 10669 C C . GLY B 1 436 ? 12.164 -6.453 5.332 1 95.81 436 GLY B C 1
ATOM 10670 O O . GLY B 1 436 ? 11.578 -7.117 6.188 1 95.81 436 GLY B O 1
ATOM 10671 N N . LYS B 1 437 ? 11.547 -5.824 4.375 1 95.56 437 LYS B N 1
ATOM 10672 C CA . LYS B 1 437 ? 10.094 -5.828 4.238 1 95.56 437 LYS B CA 1
ATOM 10673 C C . LYS B 1 437 ? 9.672 -5.699 2.775 1 95.56 437 LYS B C 1
ATOM 10675 O O . LYS B 1 437 ? 10.281 -4.941 2.016 1 95.56 437 LYS B O 1
ATOM 10680 N N . THR B 1 438 ? 8.758 -6.484 2.404 1 96.56 438 THR B N 1
ATOM 10681 C CA . THR B 1 438 ? 8.047 -6.336 1.139 1 96.56 438 THR B CA 1
ATOM 10682 C C . THR B 1 438 ? 6.57 -6.027 1.378 1 96.56 438 THR B C 1
ATOM 10684 O O . THR B 1 438 ? 5.895 -6.75 2.113 1 96.56 438 THR B O 1
ATOM 10687 N N . SER B 1 439 ? 6.121 -5 0.825 1 94.31 439 SER B N 1
ATOM 10688 C CA . SER B 1 439 ? 4.707 -4.645 0.913 1 94.31 439 SER B CA 1
ATOM 10689 C C . SER B 1 439 ? 4.082 -4.52 -0.472 1 94.31 439 SER B C 1
ATOM 10691 O O . SER B 1 439 ? 4.77 -4.176 -1.438 1 94.31 439 SER B O 1
ATOM 10693 N N . GLU B 1 440 ? 2.83 -4.797 -0.565 1 95.69 440 GLU B N 1
ATOM 10694 C CA . GLU B 1 440 ? 2.074 -4.684 -1.81 1 95.69 440 GLU B CA 1
ATOM 10695 C C . GLU B 1 440 ? 0.724 -4.012 -1.575 1 95.69 440 GLU B C 1
ATOM 10697 O O . GLU B 1 440 ? 0.048 -4.293 -0.584 1 95.69 440 GLU B O 1
ATOM 10702 N N . SER B 1 441 ? 0.4 -3.043 -2.387 1 95.06 441 SER B N 1
ATOM 10703 C CA . SER B 1 441 ? -0.907 -2.396 -2.457 1 95.06 441 SER B CA 1
ATOM 10704 C C . SER B 1 441 ? -1.518 -2.537 -3.848 1 95.06 441 SER B C 1
ATOM 10706 O O . SER B 1 441 ? -0.905 -2.145 -4.844 1 95.06 441 SER B O 1
ATOM 10708 N N . GLN B 1 442 ? -2.686 -3.123 -3.877 1 96.31 442 GLN B N 1
ATOM 10709 C CA . GLN B 1 442 ? -3.342 -3.355 -5.16 1 96.31 442 GLN B CA 1
ATOM 10710 C C . GLN B 1 442 ? -4.703 -2.666 -5.215 1 96.31 442 GLN B C 1
ATOM 10712 O O . GLN B 1 442 ? -5.445 -2.668 -4.23 1 96.31 442 GLN B O 1
ATOM 10717 N N . VAL B 1 443 ? -4.992 -2.098 -6.355 1 95.25 443 VAL B N 1
ATOM 10718 C CA . VAL B 1 443 ? -6.34 -1.648 -6.699 1 95.25 443 VAL B CA 1
ATOM 10719 C C . VAL B 1 443 ? -6.844 -2.422 -7.918 1 95.25 443 VAL B C 1
ATOM 10721 O O . VAL B 1 443 ? -6.141 -2.541 -8.922 1 95.25 443 VAL B O 1
ATOM 10724 N N . SER B 1 444 ? -8 -2.988 -7.746 1 95.5 444 SER B N 1
ATOM 10725 C CA . SER B 1 444 ? -8.57 -3.816 -8.805 1 95.5 444 SER B CA 1
ATOM 10726 C C . SER B 1 444 ? -9.883 -3.238 -9.32 1 95.5 444 SER B C 1
ATOM 10728 O O . SER B 1 444 ? -10.516 -2.428 -8.641 1 95.5 444 SER B O 1
ATOM 10730 N N . ASN B 1 445 ? -10.234 -3.629 -10.539 1 93.75 445 ASN B N 1
ATOM 10731 C CA . ASN B 1 445 ? -11.469 -3.184 -11.18 1 93.75 445 ASN B CA 1
ATOM 10732 C C . ASN B 1 445 ? -12.25 -4.355 -11.766 1 93.75 445 ASN B C 1
ATOM 10734 O O . ASN B 1 445 ? -11.742 -5.473 -11.844 1 93.75 445 ASN B O 1
ATOM 10738 N N . GLY B 1 446 ? -13.523 -4.113 -12.055 1 95.81 446 GLY B N 1
ATOM 10739 C CA . GLY B 1 446 ? -14.32 -5.031 -12.844 1 95.81 446 GLY B CA 1
ATOM 10740 C C . GLY B 1 446 ? -15.32 -5.824 -12.023 1 95.81 446 GLY B C 1
ATOM 10741 O O . GLY B 1 446 ? -16.25 -6.426 -12.57 1 95.81 446 GLY B O 1
ATOM 10742 N N . GLN B 1 447 ? -15.242 -5.855 -10.742 1 96.06 447 GLN B N 1
ATOM 10743 C CA . GLN B 1 447 ? -16.125 -6.637 -9.891 1 96.06 447 GLN B CA 1
ATOM 10744 C C . GLN B 1 447 ? -17.328 -5.805 -9.445 1 96.06 447 GLN B C 1
ATOM 10746 O O . GLN B 1 447 ? -17.375 -4.594 -9.672 1 96.06 447 GLN B O 1
ATOM 10751 N N . VAL B 1 448 ? -18.281 -6.473 -8.805 1 98.19 448 VAL B N 1
ATOM 10752 C CA . VAL B 1 448 ? -19.531 -5.801 -8.445 1 98.19 448 VAL B CA 1
ATOM 10753 C C . VAL B 1 448 ? -19.875 -6.105 -6.988 1 98.19 448 VAL B C 1
ATOM 10755 O O . VAL B 1 448 ? -19.359 -7.07 -6.41 1 98.19 448 VAL B O 1
ATOM 10758 N N . ASN B 1 449 ? -20.609 -5.242 -6.324 1 98.19 449 ASN B N 1
ATOM 10759 C CA . ASN B 1 449 ? -21.234 -5.488 -5.023 1 98.19 449 ASN B CA 1
ATOM 10760 C C . ASN B 1 449 ? -22.516 -6.297 -5.16 1 98.19 449 ASN B C 1
ATOM 10762 O O . ASN B 1 449 ? -23.531 -5.785 -5.621 1 98.19 449 ASN B O 1
ATOM 10766 N N . VAL B 1 450 ? -22.484 -7.523 -4.727 1 97.69 450 VAL B N 1
ATOM 10767 C CA . VAL B 1 450 ? -23.562 -8.492 -4.91 1 97.69 450 VAL B CA 1
ATOM 10768 C C . VAL B 1 450 ? -24.844 -7.961 -4.301 1 97.69 450 VAL B C 1
ATOM 10770 O O . VAL B 1 450 ? -25.922 -8.102 -4.887 1 97.69 450 VAL B O 1
ATOM 10773 N N . GLN B 1 451 ? -24.75 -7.336 -3.193 1 97.44 451 GLN B N 1
ATOM 10774 C CA . GLN B 1 451 ? -25.938 -6.82 -2.518 1 97.44 451 GLN B CA 1
ATOM 10775 C C . GLN B 1 451 ? -26.516 -5.633 -3.277 1 97.44 451 GLN B C 1
ATOM 10777 O O . GLN B 1 451 ? -27.75 -5.473 -3.338 1 97.44 451 GLN B O 1
ATOM 10782 N N . SER B 1 452 ? -25.703 -4.832 -3.857 1 98.19 452 SER B N 1
ATOM 10783 C CA . SER B 1 452 ? -26.172 -3.711 -4.664 1 98.19 452 SER B CA 1
ATOM 10784 C C . SER B 1 452 ? -26.844 -4.195 -5.949 1 98.19 452 SER B C 1
ATOM 10786 O O . SER B 1 452 ? -27.828 -3.615 -6.402 1 98.19 452 SER B O 1
ATOM 10788 N N . VAL B 1 453 ? -26.266 -5.23 -6.559 1 98.38 453 VAL B N 1
ATOM 10789 C CA . VAL B 1 453 ? -26.875 -5.793 -7.762 1 98.38 453 VAL B CA 1
ATOM 10790 C C . VAL B 1 453 ? -28.281 -6.285 -7.457 1 98.38 453 VAL B C 1
ATOM 10792 O O . VAL B 1 453 ? -29.203 -6.09 -8.25 1 98.38 453 VAL B O 1
ATOM 10795 N N . ARG B 1 454 ? -28.469 -6.914 -6.371 1 97.38 454 ARG B N 1
ATOM 10796 C CA . ARG B 1 454 ? -29.781 -7.414 -5.984 1 97.38 454 ARG B CA 1
ATOM 10797 C C . ARG B 1 454 ? -30.797 -6.273 -5.891 1 97.38 454 ARG B C 1
ATOM 10799 O O . ARG B 1 454 ? -31.938 -6.406 -6.352 1 97.38 454 ARG B O 1
ATOM 10806 N N . GLN B 1 455 ? -30.391 -5.148 -5.238 1 97.19 455 GLN B N 1
ATOM 10807 C CA . GLN B 1 455 ? -31.266 -3.982 -5.141 1 97.19 455 GLN B CA 1
ATOM 10808 C C . GLN B 1 455 ? -31.578 -3.418 -6.523 1 97.19 455 GLN B C 1
ATOM 10810 O O . GLN B 1 455 ? -32.719 -2.994 -6.777 1 97.19 455 GLN B O 1
ATOM 10815 N N . ALA B 1 456 ? -30.609 -3.455 -7.391 1 98.25 456 ALA B N 1
ATOM 10816 C CA . ALA B 1 456 ? -30.781 -2.881 -8.727 1 98.25 456 ALA B CA 1
ATOM 10817 C C . ALA B 1 456 ? -31.703 -3.742 -9.586 1 98.25 456 ALA B C 1
ATOM 10819 O O . ALA B 1 456 ? -32.344 -3.244 -10.516 1 98.25 456 ALA B O 1
ATOM 10820 N N . LEU B 1 457 ? -31.766 -5.02 -9.328 1 97.81 457 LEU B N 1
ATOM 10821 C CA . LEU B 1 457 ? -32.625 -5.949 -10.07 1 97.81 457 LEU B CA 1
ATOM 10822 C C . LEU B 1 457 ? -34.062 -5.887 -9.586 1 97.81 457 LEU B C 1
ATOM 10824 O O . LEU B 1 457 ? -34.969 -6.379 -10.266 1 97.81 457 LEU B O 1
ATOM 10828 N N . ASP B 1 458 ? -34.25 -5.332 -8.43 1 96.38 458 ASP B N 1
ATOM 10829 C CA . ASP B 1 458 ? -35.594 -5.168 -7.863 1 96.38 458 ASP B CA 1
ATOM 10830 C C . ASP B 1 458 ? -36.156 -3.785 -8.188 1 96.38 458 ASP B C 1
ATOM 10832 O O . ASP B 1 458 ? -36.125 -2.881 -7.352 1 96.38 458 ASP B O 1
ATOM 10836 N N . ALA B 1 459 ? -36.75 -3.699 -9.352 1 95.75 459 ALA B N 1
ATOM 10837 C CA . ALA B 1 459 ? -37.219 -2.41 -9.867 1 95.75 459 ALA B CA 1
ATOM 10838 C C . ALA B 1 459 ? -38.75 -2.365 -9.977 1 95.75 459 ALA B C 1
ATOM 10840 O O . ALA B 1 459 ? -39.375 -3.404 -10.109 1 95.75 459 ALA B O 1
ATOM 10841 N N . VAL B 1 460 ? -39.281 -1.151 -9.938 1 94.75 460 VAL B N 1
ATOM 10842 C CA . VAL B 1 460 ? -40.719 -0.878 -10.133 1 94.75 460 VAL B CA 1
ATOM 10843 C C . VAL B 1 460 ? -40.875 0.371 -10.992 1 94.75 460 VAL B C 1
ATOM 10845 O O . VAL B 1 460 ? -39.938 1.155 -11.156 1 94.75 460 VAL B O 1
ATOM 10848 N N . VAL B 1 461 ? -42.062 0.481 -11.555 1 94.62 461 VAL B N 1
ATOM 10849 C CA . VAL B 1 461 ? -42.375 1.708 -12.273 1 94.62 461 VAL B CA 1
ATOM 10850 C C . VAL B 1 461 ? -42.719 2.812 -11.273 1 94.62 461 VAL B C 1
ATOM 10852 O O . VAL B 1 461 ? -43.469 2.586 -10.32 1 94.62 461 VAL B O 1
ATOM 10855 N N . ASP B 1 462 ? -42.156 3.936 -11.438 1 94.44 462 ASP B N 1
ATOM 10856 C CA . ASP B 1 462 ? -42.375 5.055 -10.523 1 94.44 462 ASP B CA 1
ATOM 10857 C C . ASP B 1 462 ? -43.719 5.73 -10.797 1 94.44 462 ASP B C 1
ATOM 10859 O O . ASP B 1 462 ? -43.781 6.918 -11.109 1 94.44 462 ASP B O 1
ATOM 10863 N N . VAL B 1 463 ? -44.781 5.105 -10.562 1 92.19 463 VAL B N 1
ATOM 10864 C CA . VAL B 1 463 ? -46.125 5.547 -10.914 1 92.19 463 VAL B CA 1
ATOM 10865 C C . VAL B 1 463 ? -46.5 6.746 -10.062 1 92.19 463 VAL B C 1
ATOM 10867 O O . VAL B 1 463 ? -47.281 7.602 -10.492 1 92.19 463 VAL B O 1
ATOM 10870 N N . ASN B 1 464 ? -45.906 6.863 -8.875 1 90.88 464 ASN B N 1
ATOM 10871 C CA . ASN B 1 464 ? -46.25 7.934 -7.949 1 90.88 464 ASN B CA 1
ATOM 10872 C C . ASN B 1 464 ? -45.219 9.047 -7.945 1 90.88 464 ASN B C 1
ATOM 10874 O O . ASN B 1 464 ? -45.25 9.938 -7.098 1 90.88 464 ASN B O 1
ATOM 10878 N N . ASP B 1 465 ? -44.312 8.945 -8.789 1 91.25 465 ASP B N 1
ATOM 10879 C CA . ASP B 1 465 ? -43.25 9.938 -8.914 1 91.25 465 ASP B CA 1
ATOM 10880 C C . ASP B 1 465 ? -42.562 10.195 -7.57 1 91.25 465 ASP B C 1
ATOM 10882 O O . ASP B 1 465 ? -42.5 11.336 -7.117 1 91.25 465 ASP B O 1
ATOM 10886 N N . ILE B 1 466 ? -42.188 9.125 -6.988 1 86.88 466 ILE B N 1
ATOM 10887 C CA . ILE B 1 466 ? -41.594 9.141 -5.656 1 86.88 466 ILE B CA 1
ATOM 10888 C C . ILE B 1 466 ? -40.344 10.047 -5.648 1 86.88 466 ILE B C 1
ATOM 10890 O O . ILE B 1 466 ? -40.062 10.695 -4.645 1 86.88 466 ILE B O 1
ATOM 10894 N N . ASN B 1 467 ? -39.625 10.125 -6.734 1 80.25 467 ASN B N 1
ATOM 10895 C CA . ASN B 1 467 ? -38.406 10.945 -6.762 1 80.25 467 ASN B CA 1
ATOM 10896 C C . ASN B 1 467 ? -38.719 12.367 -7.223 1 80.25 467 ASN B C 1
ATOM 10898 O O . ASN B 1 467 ? -37.781 13.18 -7.383 1 80.25 467 ASN B O 1
ATOM 10902 N N . SER B 1 468 ? -39.875 12.703 -7.5 1 84.25 468 SER B N 1
ATOM 10903 C CA . SER B 1 468 ? -40.406 14.031 -7.781 1 84.25 468 SER B CA 1
ATOM 10904 C C . SER B 1 468 ? -39.75 14.641 -9.016 1 84.25 468 SER B C 1
ATOM 10906 O O . SER B 1 468 ? -39.406 15.82 -9.016 1 84.25 468 SER B O 1
ATOM 10908 N N . ASN B 1 469 ? -39.5 13.859 -9.977 1 85.38 469 ASN B N 1
ATOM 10909 C CA . ASN B 1 469 ? -38.875 14.398 -11.172 1 85.38 469 ASN B CA 1
ATOM 10910 C C . ASN B 1 469 ? -39.875 14.586 -12.312 1 85.38 469 ASN B C 1
ATOM 10912 O O . ASN B 1 469 ? -39.5 14.922 -13.43 1 85.38 469 ASN B O 1
ATOM 10916 N N . GLY B 1 470 ? -41.125 14.352 -12.109 1 91.56 470 GLY B N 1
ATOM 10917 C CA . GLY B 1 470 ? -42.188 14.57 -13.07 1 91.56 470 GLY B CA 1
ATOM 10918 C C . GLY B 1 470 ? -42.375 13.391 -14.016 1 91.56 470 GLY B C 1
ATOM 10919 O O . GLY B 1 470 ? -43.281 13.406 -14.844 1 91.56 470 GLY B O 1
ATOM 10920 N N . ASN B 1 471 ? -41.531 12.391 -13.898 1 93.38 471 ASN B N 1
ATOM 10921 C CA . ASN B 1 471 ? -41.656 11.195 -14.742 1 93.38 471 ASN B CA 1
ATOM 10922 C C . ASN B 1 471 ? -42.312 10.047 -13.992 1 93.38 471 ASN B C 1
ATOM 10924 O O . ASN B 1 471 ? -41.75 9.516 -13.031 1 93.38 471 ASN B O 1
ATOM 10928 N N . ARG B 1 472 ? -43.438 9.562 -14.406 1 92.81 472 ARG B N 1
ATOM 10929 C CA . ARG B 1 472 ? -44.219 8.547 -13.719 1 92.81 472 ARG B CA 1
ATOM 10930 C C . ARG B 1 472 ? -44.094 7.199 -14.422 1 92.81 472 ARG B C 1
ATOM 10932 O O . ARG B 1 472 ? -44.812 6.254 -14.078 1 92.81 472 ARG B O 1
ATOM 10939 N N . THR B 1 473 ? -43.188 7.145 -15.414 1 93.44 473 THR B N 1
ATOM 10940 C CA . THR B 1 473 ? -43.094 5.906 -16.172 1 93.44 473 THR B CA 1
ATOM 10941 C C . THR B 1 473 ? -41.688 5.316 -16.062 1 93.44 473 THR B C 1
ATOM 10943 O O . THR B 1 473 ? -41.438 4.176 -16.469 1 93.44 473 THR B O 1
ATOM 10946 N N . GLU B 1 474 ? -40.812 6.07 -15.453 1 94.12 474 GLU B N 1
ATOM 10947 C CA . GLU B 1 474 ? -39.438 5.582 -15.336 1 94.12 474 GLU B CA 1
ATOM 10948 C C . GLU B 1 474 ? -39.344 4.445 -14.32 1 94.12 474 GLU B C 1
ATOM 10950 O O . GLU B 1 474 ? -40.281 4.238 -13.531 1 94.12 474 GLU B O 1
ATOM 10955 N N . LEU B 1 475 ? -38.281 3.65 -14.469 1 95.81 475 LEU B N 1
ATOM 10956 C CA . LEU B 1 475 ? -38.031 2.584 -13.508 1 95.81 475 LEU B CA 1
ATOM 10957 C C . LEU B 1 475 ? -37.156 3.086 -12.359 1 95.81 475 LEU B C 1
ATOM 10959 O O . LEU B 1 475 ? -36.219 3.844 -12.586 1 95.81 475 LEU B O 1
ATOM 10963 N N . ILE B 1 476 ? -37.469 2.764 -11.141 1 95.69 476 ILE B N 1
ATOM 10964 C CA . ILE B 1 476 ? -36.656 3.041 -9.961 1 95.69 476 ILE B CA 1
ATOM 10965 C C . ILE B 1 476 ? -36.5 1.769 -9.133 1 95.69 476 ILE B C 1
ATOM 10967 O O . ILE B 1 476 ? -37.25 0.812 -9.297 1 95.69 476 ILE B O 1
ATOM 10971 N N . CYS B 1 477 ? -35.531 1.719 -8.352 1 96.62 477 CYS B N 1
ATOM 10972 C CA . CYS B 1 477 ? -35.406 0.607 -7.418 1 96.62 477 CYS B CA 1
ATOM 10973 C C . CYS B 1 477 ? -36.562 0.609 -6.406 1 96.62 477 CYS B C 1
ATOM 10975 O O . CYS B 1 477 ? -36.969 1.67 -5.957 1 96.62 477 CYS B O 1
ATOM 10977 N N . ARG B 1 478 ? -36.969 -0.501 -6.039 1 94.25 478 ARG B N 1
ATOM 10978 C CA . ARG B 1 478 ? -38.125 -0.613 -5.156 1 94.25 478 ARG B CA 1
ATOM 10979 C C . ARG B 1 478 ? -37.781 -0.093 -3.76 1 94.25 478 ARG B C 1
ATOM 10981 O O . ARG B 1 478 ? -38.594 0.624 -3.156 1 94.25 478 ARG B O 1
ATOM 10988 N N . ASP B 1 479 ? -36.625 -0.494 -3.207 1 94.06 479 ASP B N 1
ATOM 10989 C CA . ASP B 1 479 ? -36.25 -0.2 -1.825 1 94.06 479 ASP B CA 1
ATOM 10990 C C . ASP B 1 479 ? -35.906 1.273 -1.654 1 94.06 479 ASP B C 1
ATOM 10992 O O . ASP B 1 479 ? -35.031 1.784 -2.342 1 94.06 479 ASP B O 1
ATOM 10996 N N . ALA B 1 480 ? -36.562 1.975 -0.715 1 93.25 480 ALA B N 1
ATOM 10997 C CA . ALA B 1 480 ? -36.375 3.408 -0.516 1 93.25 480 ALA B CA 1
ATOM 10998 C C . ALA B 1 480 ? -34.969 3.701 0.005 1 93.25 480 ALA B C 1
ATOM 11000 O O . ALA B 1 480 ? -34.375 4.715 -0.354 1 93.25 480 ALA B O 1
ATOM 11001 N N . ASP B 1 481 ? -34.469 2.863 0.923 1 94.12 481 ASP B N 1
ATOM 11002 C CA . ASP B 1 481 ? -33.125 3.068 1.467 1 94.12 481 ASP B CA 1
ATOM 11003 C C . ASP B 1 481 ? -32.062 2.867 0.391 1 94.12 481 ASP B C 1
ATOM 11005 O O . ASP B 1 481 ? -31.078 3.604 0.343 1 94.12 481 ASP B O 1
ATOM 11009 N N . ALA B 1 482 ? -32.25 1.863 -0.48 1 96 482 ALA B N 1
ATOM 11010 C CA . ALA B 1 482 ? -31.312 1.653 -1.588 1 96 482 ALA B CA 1
ATOM 11011 C C . ALA B 1 482 ? -31.281 2.863 -2.518 1 96 482 ALA B C 1
ATOM 11013 O O . ALA B 1 482 ? -30.219 3.25 -3.014 1 96 482 ALA B O 1
ATOM 11014 N N . ARG B 1 483 ? -32.531 3.439 -2.795 1 95.31 483 ARG B N 1
ATOM 11015 C CA . ARG B 1 483 ? -32.594 4.637 -3.625 1 95.31 483 ARG B CA 1
ATOM 11016 C C . ARG B 1 483 ? -31.797 5.781 -2.994 1 95.31 483 ARG B C 1
ATOM 11018 O O . ARG B 1 483 ? -31.062 6.492 -3.686 1 95.31 483 ARG B O 1
ATOM 11025 N N . ALA B 1 484 ? -31.938 5.891 -1.69 1 92.12 484 ALA B N 1
ATOM 11026 C CA . ALA B 1 484 ? -31.219 6.938 -0.969 1 92.12 484 ALA B CA 1
ATOM 11027 C C . ALA B 1 484 ? -29.719 6.695 -1.016 1 92.12 484 ALA B C 1
ATOM 11029 O O . ALA B 1 484 ? -28.922 7.629 -0.85 1 92.12 484 ALA B O 1
ATOM 11030 N N . GLN B 1 485 ? -29.328 5.477 -1.262 1 93.31 485 GLN B N 1
ATOM 11031 C CA . GLN B 1 485 ? -27.922 5.094 -1.335 1 93.31 485 GLN B CA 1
ATOM 11032 C C . GLN B 1 485 ? -27.438 5.047 -2.781 1 93.31 485 GLN B C 1
ATOM 11034 O O . GLN B 1 485 ? -26.391 4.469 -3.072 1 93.31 485 GLN B O 1
ATOM 11039 N N . GLY B 1 486 ? -28.234 5.5 -3.764 1 93.19 486 GLY B N 1
ATOM 11040 C CA . GLY B 1 486 ? -27.781 5.703 -5.133 1 93.19 486 GLY B CA 1
ATOM 11041 C C . GLY B 1 486 ? -28.234 4.605 -6.078 1 93.19 486 GLY B C 1
ATOM 11042 O O . GLY B 1 486 ? -27.812 4.562 -7.234 1 93.19 486 GLY B O 1
ATOM 11043 N N . CYS B 1 487 ? -29.141 3.797 -5.734 1 97.19 487 CYS B N 1
ATOM 11044 C CA . CYS B 1 487 ? -29.562 2.645 -6.523 1 97.19 487 CYS B CA 1
ATOM 11045 C C . CYS B 1 487 ? -30.188 3.084 -7.84 1 97.19 487 CYS B C 1
ATOM 11047 O O . CYS B 1 487 ? -31.047 3.969 -7.859 1 97.19 487 CYS B O 1
ATOM 11049 N N . HIS B 1 488 ? -29.734 2.521 -8.875 1 97.38 488 HIS B N 1
ATOM 11050 C CA . HIS B 1 488 ? -30.312 2.6 -10.211 1 97.38 488 HIS B CA 1
ATOM 11051 C C . HIS B 1 488 ? -30.594 1.208 -10.773 1 97.38 488 HIS B C 1
ATOM 11053 O O . HIS B 1 488 ? -29.75 0.316 -10.68 1 97.38 488 HIS B O 1
ATOM 11059 N N . PRO B 1 489 ? -31.781 1.048 -11.297 1 97.94 489 PRO B N 1
ATOM 11060 C CA . PRO B 1 489 ? -32.094 -0.268 -11.852 1 97.94 489 PRO B CA 1
ATOM 11061 C C . PRO B 1 489 ? -31.125 -0.703 -12.938 1 97.94 489 PRO B C 1
ATOM 11063 O O . PRO B 1 489 ? -30.688 0.12 -13.75 1 97.94 489 PRO B O 1
ATOM 11066 N N . ILE B 1 490 ? -30.828 -1.993 -12.977 1 98.44 490 ILE B N 1
ATOM 11067 C CA . ILE B 1 490 ? -29.875 -2.516 -13.953 1 98.44 490 ILE B CA 1
ATOM 11068 C C . ILE B 1 490 ? -30.625 -3.297 -15.031 1 98.44 490 ILE B C 1
ATOM 11070 O O . ILE B 1 490 ? -31.328 -4.266 -14.734 1 98.44 490 ILE B O 1
ATOM 11074 N N . ASN B 1 491 ? -30.484 -2.889 -16.281 1 98.25 491 ASN B N 1
ATOM 11075 C CA . ASN B 1 491 ? -30.984 -3.617 -17.438 1 98.25 491 ASN B CA 1
ATOM 11076 C C . ASN B 1 491 ? -29.953 -4.598 -17.969 1 98.25 491 ASN B C 1
ATOM 11078 O O . ASN B 1 491 ? -28.922 -4.184 -18.531 1 98.25 491 ASN B O 1
ATOM 11082 N N . LEU B 1 492 ? -30.219 -5.867 -17.859 1 98.12 492 LEU B N 1
ATOM 11083 C CA . LEU B 1 492 ? -29.266 -6.898 -18.266 1 98.12 492 LEU B CA 1
ATOM 11084 C C . LEU B 1 492 ? -29.531 -7.355 -19.688 1 98.12 492 LEU B C 1
ATOM 11086 O O . LEU B 1 492 ? -28.797 -8.172 -20.234 1 98.12 492 LEU B O 1
ATOM 11090 N N . PHE B 1 493 ? -30.562 -6.887 -20.344 1 98.31 493 PHE B N 1
ATOM 11091 C CA . PHE B 1 493 ? -31.094 -7.5 -21.547 1 98.31 493 PHE B CA 1
ATOM 11092 C C . PHE B 1 493 ? -30.594 -6.785 -22.797 1 98.31 493 PHE B C 1
ATOM 11094 O O . PHE B 1 493 ? -31.109 -5.727 -23.156 1 98.31 493 PHE B O 1
ATOM 11101 N N . GLY B 1 494 ? -29.625 -7.48 -23.422 1 98 494 GLY B N 1
ATOM 11102 C CA . GLY B 1 494 ? -29.141 -6.953 -24.688 1 98 494 GLY B CA 1
ATOM 11103 C C . GLY B 1 494 ? -27.75 -6.344 -24.578 1 98 494 GLY B C 1
ATOM 11104 O O . GLY B 1 494 ? -27.219 -6.176 -23.484 1 98 494 GLY B O 1
ATOM 11105 N N . PHE B 1 495 ? -27.172 -6.02 -25.812 1 97.25 495 PHE B N 1
ATOM 11106 C CA . PHE B 1 495 ? -25.859 -5.383 -25.891 1 97.25 495 PHE B CA 1
ATOM 11107 C C . PHE B 1 495 ? -25.922 -3.953 -25.375 1 97.25 495 PHE B C 1
ATOM 11109 O O . PHE B 1 495 ? -26.828 -3.195 -25.719 1 97.25 495 PHE B O 1
ATOM 11116 N N . GLY B 1 496 ? -24.953 -3.553 -24.484 1 97.19 496 GLY B N 1
ATOM 11117 C CA . GLY B 1 496 ? -24.844 -2.182 -24.016 1 97.19 496 GLY B CA 1
ATOM 11118 C C . GLY B 1 496 ? -26.062 -1.713 -23.234 1 97.19 496 GLY B C 1
ATOM 11119 O O . GLY B 1 496 ? -26.359 -0.52 -23.219 1 97.19 496 GLY B O 1
ATOM 11120 N N . SER B 1 497 ? -26.734 -2.582 -22.656 1 97.75 497 SER B N 1
ATOM 11121 C CA . SER B 1 497 ? -28.031 -2.279 -22.047 1 97.75 497 SER B CA 1
ATOM 11122 C C . SER B 1 497 ? -27.859 -1.719 -20.641 1 97.75 497 SER B C 1
ATOM 11124 O O . SER B 1 497 ? -28.797 -1.147 -20.078 1 97.75 497 SER B O 1
ATOM 11126 N N . ILE B 1 498 ? -26.766 -1.853 -20 1 98.25 498 ILE B N 1
ATOM 11127 C CA . ILE B 1 498 ? -26.547 -1.35 -18.641 1 98.25 498 ILE B CA 1
ATOM 11128 C C . ILE B 1 498 ? -26.172 0.132 -18.703 1 98.25 498 ILE B C 1
ATOM 11130 O O . ILE B 1 498 ? -25.172 0.508 -19.297 1 98.25 498 ILE B O 1
ATOM 11134 N N . SER B 1 499 ? -26.953 0.954 -18.078 1 97.5 499 SER B N 1
ATOM 11135 C CA . SER B 1 499 ? -26.688 2.391 -18.078 1 97.5 499 SER B CA 1
ATOM 11136 C C . SER B 1 499 ? -25.453 2.729 -17.25 1 97.5 499 SER B C 1
ATOM 11138 O O . SER B 1 499 ? -25.062 1.966 -16.375 1 97.5 499 SER B O 1
ATOM 11140 N N . PRO B 1 500 ? -24.812 3.889 -17.578 1 96.94 500 PRO B N 1
ATOM 11141 C CA . PRO B 1 500 ? -23.656 4.305 -16.781 1 96.94 500 PRO B CA 1
ATOM 11142 C C . PRO B 1 500 ? -24 4.457 -15.297 1 96.94 500 PRO B C 1
ATOM 11144 O O . PRO B 1 500 ? -23.172 4.148 -14.438 1 96.94 500 PRO B O 1
ATOM 11147 N N . GLU B 1 501 ? -25.188 4.945 -14.938 1 96.31 501 GLU B N 1
ATOM 11148 C CA . GLU B 1 501 ? -25.594 5.117 -13.547 1 96.31 501 GLU B CA 1
ATOM 11149 C C . GLU B 1 501 ? -25.719 3.771 -12.836 1 96.31 501 GLU B C 1
ATOM 11151 O O . GLU B 1 501 ? -25.266 3.627 -11.695 1 96.31 501 GLU B O 1
ATOM 11156 N N . ALA B 1 502 ? -26.297 2.811 -13.547 1 98.19 502 ALA B N 1
ATOM 11157 C CA . ALA B 1 502 ? -26.422 1.476 -12.961 1 98.19 502 ALA B CA 1
ATOM 11158 C C . ALA B 1 502 ? -25.062 0.826 -12.789 1 98.19 502 ALA B C 1
ATOM 11160 O O . ALA B 1 502 ? -24.797 0.179 -11.773 1 98.19 502 ALA B O 1
ATOM 11161 N N . ALA B 1 503 ? -24.188 0.976 -13.836 1 98.06 503 ALA B N 1
ATOM 11162 C CA . ALA B 1 503 ? -22.844 0.431 -13.758 1 98.06 503 ALA B CA 1
ATOM 11163 C C . ALA B 1 503 ? -22.078 1.011 -12.57 1 98.06 503 ALA B C 1
ATOM 11165 O O . ALA B 1 503 ? -21.391 0.283 -11.844 1 98.06 503 ALA B O 1
ATOM 11166 N N . LYS B 1 504 ? -22.219 2.305 -12.367 1 95.69 504 LYS B N 1
ATOM 11167 C CA . LYS B 1 504 ? -21.547 2.971 -11.25 1 95.69 504 LYS B CA 1
ATOM 11168 C C . LYS B 1 504 ? -22.094 2.461 -9.914 1 95.69 504 LYS B C 1
ATOM 11170 O O . LYS B 1 504 ? -21.312 2.256 -8.969 1 95.69 504 LYS B O 1
ATOM 11175 N N . TYR B 1 505 ? -23.406 2.246 -9.797 1 96.69 505 TYR B N 1
ATOM 11176 C CA . TYR B 1 505 ? -24.031 1.827 -8.547 1 96.69 505 TYR B CA 1
ATOM 11177 C C . TYR B 1 505 ? -23.562 0.439 -8.141 1 96.69 505 TYR B C 1
ATOM 11179 O O . TYR B 1 505 ? -23.359 0.171 -6.953 1 96.69 505 TYR B O 1
ATOM 11187 N N . ILE B 1 506 ? -23.312 -0.434 -9.125 1 98.06 506 ILE B N 1
ATOM 11188 C CA . ILE B 1 506 ? -23.047 -1.822 -8.758 1 98.06 506 ILE B CA 1
ATOM 11189 C C . ILE B 1 506 ? -21.547 -2.066 -8.703 1 98.06 506 ILE B C 1
ATOM 11191 O O . ILE B 1 506 ? -21.094 -3.084 -8.172 1 98.06 506 ILE B O 1
ATOM 11195 N N . ALA B 1 507 ? -20.719 -1.217 -9.305 1 97.12 507 ALA B N 1
ATOM 11196 C CA . ALA B 1 507 ? -19.281 -1.409 -9.375 1 97.12 507 ALA B CA 1
ATOM 11197 C C . ALA B 1 507 ? -18.656 -1.49 -7.977 1 97.12 507 ALA B C 1
ATOM 11199 O O . ALA B 1 507 ? -19.062 -0.745 -7.078 1 97.12 507 ALA B O 1
ATOM 11200 N N . ALA B 1 508 ? -17.766 -2.381 -7.77 1 96.44 508 ALA B N 1
ATOM 11201 C CA . ALA B 1 508 ? -17.078 -2.553 -6.496 1 96.44 508 ALA B CA 1
ATOM 11202 C C . ALA B 1 508 ? -15.586 -2.771 -6.707 1 96.44 508 ALA B C 1
ATOM 11204 O O . ALA B 1 508 ? -15.102 -3.904 -6.641 1 96.44 508 ALA B O 1
ATOM 11205 N N . PRO B 1 509 ? -14.844 -1.723 -6.965 1 93.5 509 PRO B N 1
ATOM 11206 C CA . PRO B 1 509 ? -13.391 -1.907 -7.051 1 93.5 509 PRO B CA 1
ATOM 11207 C C . PRO B 1 509 ? -12.812 -2.607 -5.828 1 93.5 509 PRO B C 1
ATOM 11209 O O . PRO B 1 509 ? -13.242 -2.35 -4.699 1 93.5 509 PRO B O 1
ATOM 11212 N N . GLY B 1 510 ? -11.883 -3.543 -6.113 1 94.88 510 GLY B N 1
ATOM 11213 C CA . GLY B 1 510 ? -11.258 -4.309 -5.047 1 94.88 510 GLY B CA 1
ATOM 11214 C C . GLY B 1 510 ? -9.914 -3.746 -4.617 1 94.88 510 GLY B C 1
ATOM 11215 O O . GLY B 1 510 ? -9.305 -2.953 -5.34 1 94.88 510 GLY B O 1
ATOM 11216 N N . MET B 1 511 ? -9.508 -4.16 -3.422 1 96.56 511 MET B N 1
ATOM 11217 C CA . MET B 1 511 ? -8.195 -3.756 -2.92 1 96.56 511 MET B CA 1
ATOM 11218 C C . MET B 1 511 ? -7.523 -4.902 -2.174 1 96.56 511 MET B C 1
ATOM 11220 O O . MET B 1 511 ? -8.203 -5.77 -1.616 1 96.56 511 MET B O 1
ATOM 11224 N N . LEU B 1 512 ? -6.199 -4.844 -2.219 1 96.62 512 LEU B N 1
ATOM 11225 C CA . LEU B 1 512 ? -5.352 -5.77 -1.478 1 96.62 512 LEU B CA 1
ATOM 11226 C C . LEU B 1 512 ? -4.191 -5.035 -0.82 1 96.62 512 LEU B C 1
ATOM 11228 O O . LEU B 1 512 ? -3.57 -4.168 -1.438 1 96.62 512 LEU B O 1
ATOM 11232 N N . SER B 1 513 ? -3.982 -5.285 0.431 1 95.88 513 SER B N 1
ATOM 11233 C CA . SER B 1 513 ? -2.812 -4.82 1.171 1 95.88 513 SER B CA 1
ATOM 11234 C C . SER B 1 513 ? -2.066 -5.984 1.812 1 95.88 513 SER B C 1
ATOM 11236 O O . SER B 1 513 ? -2.645 -6.75 2.584 1 95.88 513 SER B O 1
ATOM 11238 N N . THR B 1 514 ? -0.797 -6.102 1.485 1 96.12 514 THR B N 1
ATOM 11239 C CA . THR B 1 514 ? 0.001 -7.172 2.068 1 96.12 514 THR B CA 1
ATOM 11240 C C . THR B 1 514 ? 1.355 -6.645 2.535 1 96.12 514 THR B C 1
ATOM 11242 O O . THR B 1 514 ? 1.795 -5.578 2.104 1 96.12 514 THR B O 1
ATOM 11245 N N . PHE B 1 515 ? 1.947 -7.367 3.461 1 93.81 515 PHE B N 1
ATOM 11246 C CA . PHE B 1 515 ? 3.373 -7.203 3.717 1 93.81 515 PHE B CA 1
ATOM 11247 C C . PHE B 1 515 ? 3.98 -8.5 4.246 1 93.81 515 PHE B C 1
ATOM 11249 O O . PHE B 1 515 ? 3.264 -9.375 4.734 1 93.81 515 PHE B O 1
ATOM 11256 N N . THR B 1 516 ? 5.223 -8.672 4.109 1 96.31 516 THR B N 1
ATOM 11257 C CA . THR B 1 516 ? 6.09 -9.641 4.781 1 96.31 516 THR B CA 1
ATOM 11258 C C . THR B 1 516 ? 7.355 -8.961 5.297 1 96.31 516 THR B C 1
ATOM 11260 O O . THR B 1 516 ? 8 -8.203 4.574 1 96.31 516 THR B O 1
ATOM 11263 N N . GLN B 1 517 ? 7.645 -9.188 6.523 1 95.62 517 GLN B N 1
ATOM 11264 C CA . GLN B 1 517 ? 8.805 -8.578 7.168 1 95.62 517 GLN B CA 1
ATOM 11265 C C . GLN B 1 517 ? 9.719 -9.641 7.77 1 95.62 517 GLN B C 1
ATOM 11267 O O . GLN B 1 517 ? 9.258 -10.711 8.172 1 95.62 517 GLN B O 1
ATOM 11272 N N . GLN B 1 518 ? 10.977 -9.32 7.797 1 97.19 518 GLN B N 1
ATOM 11273 C CA . GLN B 1 518 ? 12 -10.242 8.289 1 97.19 518 GLN B CA 1
ATOM 11274 C C . GLN B 1 518 ? 13.07 -9.492 9.078 1 97.19 518 GLN B C 1
ATOM 11276 O O . GLN B 1 518 ? 13.562 -8.453 8.641 1 97.19 518 GLN B O 1
ATOM 11281 N N . THR B 1 519 ? 13.359 -9.945 10.305 1 96.75 519 THR B N 1
ATOM 11282 C CA . THR B 1 519 ? 14.508 -9.516 11.094 1 96.75 519 THR B CA 1
ATOM 11283 C C . THR B 1 519 ? 15.484 -10.672 11.305 1 96.75 519 THR B C 1
ATOM 11285 O O . THR B 1 519 ? 15.086 -11.758 11.711 1 96.75 519 THR B O 1
ATOM 11288 N N . ILE B 1 520 ? 16.719 -10.398 11.039 1 97.38 520 ILE B N 1
ATOM 11289 C CA . ILE B 1 520 ? 17.719 -11.453 11.219 1 97.38 520 ILE B CA 1
ATOM 11290 C C . ILE B 1 520 ? 18.922 -10.898 11.984 1 97.38 520 ILE B C 1
ATOM 11292 O O . ILE B 1 520 ? 19.266 -9.719 11.859 1 97.38 520 ILE B O 1
ATOM 11296 N N . ALA B 1 521 ? 19.547 -11.727 12.758 1 97.88 521 ALA B N 1
ATOM 11297 C CA . ALA B 1 521 ? 20.797 -11.461 13.477 1 97.88 521 ALA B CA 1
ATOM 11298 C C . ALA B 1 521 ? 21.656 -12.711 13.562 1 97.88 521 ALA B C 1
ATOM 11300 O O . ALA B 1 521 ? 21.141 -13.82 13.703 1 97.88 521 ALA B O 1
ATOM 11301 N N . GLY B 1 522 ? 22.969 -12.523 13.406 1 97.25 522 GLY B N 1
ATOM 11302 C CA . GLY B 1 522 ? 23.828 -13.688 13.445 1 97.25 522 GLY B CA 1
ATOM 11303 C C . GLY B 1 522 ? 25.219 -13.383 13.945 1 97.25 522 GLY B C 1
ATOM 11304 O O . GLY B 1 522 ? 25.656 -12.227 13.93 1 97.25 522 GLY B O 1
ATOM 11305 N N . LEU B 1 523 ? 25.859 -14.406 14.484 1 97.56 523 LEU B N 1
ATOM 11306 C CA . LEU B 1 523 ? 27.266 -14.43 14.891 1 97.56 523 LEU B CA 1
ATOM 11307 C C . LEU B 1 523 ? 27.938 -15.711 14.43 1 97.56 523 LEU B C 1
ATOM 11309 O O . LEU B 1 523 ? 27.406 -16.812 14.625 1 97.56 523 LEU B O 1
ATOM 11313 N N . ASN B 1 524 ? 28.953 -15.609 13.727 1 96.19 524 ASN B N 1
ATOM 11314 C CA . ASN B 1 524 ? 29.797 -16.719 13.281 1 96.19 524 ASN B CA 1
ATOM 11315 C C . ASN B 1 524 ? 31.234 -16.547 13.727 1 96.19 524 ASN B C 1
ATOM 11317 O O . ASN B 1 524 ? 31.812 -15.469 13.57 1 96.19 524 ASN B O 1
ATOM 11321 N N . VAL B 1 525 ? 31.812 -17.578 14.258 1 96.06 525 VAL B N 1
ATOM 11322 C CA . VAL B 1 525 ? 33.219 -17.609 14.656 1 96.06 525 VAL B CA 1
ATOM 11323 C C . VAL B 1 525 ? 33.906 -18.797 13.984 1 96.06 525 VAL B C 1
ATOM 11325 O O . VAL B 1 525 ? 33.406 -19.922 14 1 96.06 525 VAL B O 1
ATOM 11328 N N . THR B 1 526 ? 35.062 -18.578 13.398 1 94.94 526 THR B N 1
ATOM 11329 C CA . THR B 1 526 ? 35.75 -19.656 12.695 1 94.94 526 THR B CA 1
ATOM 11330 C C . THR B 1 526 ? 37.25 -19.562 12.938 1 94.94 526 THR B C 1
ATOM 11332 O O . THR B 1 526 ? 37.781 -18.484 13.18 1 94.94 526 THR B O 1
ATOM 11335 N N . GLY B 1 527 ? 37.875 -20.688 12.938 1 92.81 527 GLY B N 1
ATOM 11336 C CA . GLY B 1 527 ? 39.312 -20.766 13.117 1 92.81 527 GLY B CA 1
ATOM 11337 C C . GLY B 1 527 ? 39.844 -22.188 13.07 1 92.81 527 GLY B C 1
ATOM 11338 O O . GLY B 1 527 ? 39.094 -23.141 12.922 1 92.81 527 GLY B O 1
ATOM 11339 N N . ASP B 1 528 ? 41.156 -22.266 13.062 1 92.25 528 ASP B N 1
ATOM 11340 C CA . ASP B 1 528 ? 41.844 -23.547 13.117 1 92.25 528 ASP B CA 1
ATOM 11341 C C . ASP B 1 528 ? 42.125 -23.969 14.562 1 92.25 528 ASP B C 1
ATOM 11343 O O . ASP B 1 528 ? 42.688 -23.188 15.344 1 92.25 528 ASP B O 1
ATOM 11347 N N . VAL B 1 529 ? 41.75 -25.172 14.844 1 92.38 529 VAL B N 1
ATOM 11348 C CA . VAL B 1 529 ? 41.812 -25.609 16.234 1 92.38 529 VAL B CA 1
ATOM 11349 C C . VAL B 1 529 ? 43.156 -26.25 16.5 1 92.38 529 VAL B C 1
ATOM 11351 O O . VAL B 1 529 ? 43.781 -26 17.531 1 92.38 529 VAL B O 1
ATOM 11354 N N . VAL B 1 530 ? 43.594 -27.203 15.633 1 91.62 530 VAL B N 1
ATOM 11355 C CA . VAL B 1 530 ? 44.844 -27.922 15.797 1 91.62 530 VAL B CA 1
ATOM 11356 C C . VAL B 1 530 ? 45.438 -28.25 14.43 1 91.62 530 VAL B C 1
ATOM 11358 O O . VAL B 1 530 ? 44.719 -28.469 13.469 1 91.62 530 VAL B O 1
ATOM 11361 N N . ASP B 1 531 ? 46.688 -28.281 14.391 1 91.56 531 ASP B N 1
ATOM 11362 C CA . ASP B 1 531 ? 47.344 -28.703 13.172 1 91.56 531 ASP B CA 1
ATOM 11363 C C . ASP B 1 531 ? 47.531 -30.219 13.133 1 91.56 531 ASP B C 1
ATOM 11365 O O . ASP B 1 531 ? 48.219 -30.781 13.984 1 91.56 531 ASP B O 1
ATOM 11369 N N . LEU B 1 532 ? 46.938 -30.781 12.227 1 93.69 532 LEU B N 1
ATOM 11370 C CA . LEU B 1 532 ? 47.125 -32.219 12 1 93.69 532 LEU B CA 1
ATOM 11371 C C . LEU B 1 532 ? 48.188 -32.469 10.953 1 93.69 532 LEU B C 1
ATOM 11373 O O . LEU B 1 532 ? 48.562 -31.562 10.203 1 93.69 532 LEU B O 1
ATOM 11377 N N . PRO B 1 533 ? 48.656 -33.656 10.875 1 92.19 533 PRO B N 1
ATOM 11378 C CA . PRO B 1 533 ? 49.719 -33.938 9.906 1 92.19 533 PRO B CA 1
ATOM 11379 C C . PRO B 1 533 ? 49.312 -33.594 8.477 1 92.19 533 PRO B C 1
ATOM 11381 O O . PRO B 1 533 ? 50.156 -33.156 7.68 1 92.19 533 PRO B O 1
ATOM 11384 N N . ALA B 1 534 ? 48.094 -33.719 8.234 1 93.06 534 ALA B N 1
ATOM 11385 C CA . ALA B 1 534 ? 47.625 -33.5 6.867 1 93.06 534 ALA B CA 1
ATOM 11386 C C . ALA B 1 534 ? 47.094 -32.062 6.699 1 93.06 534 ALA B C 1
ATOM 11388 O O . ALA B 1 534 ? 46.656 -31.703 5.617 1 93.06 534 ALA B O 1
ATOM 11389 N N . GLY B 1 535 ? 47.156 -31.234 7.695 1 90.31 535 GLY B N 1
ATOM 11390 C CA . GLY B 1 535 ? 46.688 -29.875 7.648 1 90.31 535 GLY B CA 1
ATOM 11391 C C . GLY B 1 535 ? 45.938 -29.469 8.906 1 90.31 535 GLY B C 1
ATOM 11392 O O . GLY B 1 535 ? 45.719 -30.281 9.805 1 90.31 535 GLY B O 1
ATOM 11393 N N . ALA B 1 536 ? 45.438 -28.266 8.977 1 91.06 536 ALA B N 1
ATOM 11394 C CA . ALA B 1 536 ? 44.781 -27.734 10.18 1 91.06 536 ALA B CA 1
ATOM 11395 C C . ALA B 1 536 ? 43.344 -28.203 10.266 1 91.06 536 ALA B C 1
ATOM 11397 O O . ALA B 1 536 ? 42.656 -28.281 9.25 1 91.06 536 ALA B O 1
ATOM 11398 N N . LEU B 1 537 ? 42.875 -28.562 11.422 1 94.25 537 LEU B N 1
ATOM 11399 C CA . LEU B 1 537 ? 41.469 -28.844 11.695 1 94.25 537 LEU B CA 1
ATOM 11400 C C . LEU B 1 537 ? 40.656 -27.562 11.781 1 94.25 537 LEU B C 1
ATOM 11402 O O . LEU B 1 537 ? 40.781 -26.812 12.766 1 94.25 537 LEU B O 1
ATOM 11406 N N . GLY B 1 538 ? 39.844 -27.266 10.734 1 92.69 538 GLY B N 1
ATOM 11407 C CA . GLY B 1 538 ? 39.031 -26.062 10.711 1 92.69 538 GLY B CA 1
ATOM 11408 C C . GLY B 1 538 ? 37.656 -26.25 11.383 1 92.69 538 GLY B C 1
ATOM 11409 O O . GLY B 1 538 ? 37.062 -27.297 11.258 1 92.69 538 GLY B O 1
ATOM 11410 N N . VAL B 1 539 ? 37.281 -25.172 12.125 1 94.38 539 VAL B N 1
ATOM 11411 C CA . VAL B 1 539 ? 35.969 -25.219 12.805 1 94.38 539 VAL B CA 1
ATOM 11412 C C . VAL B 1 539 ? 35.25 -23.891 12.625 1 94.38 539 VAL B C 1
ATOM 11414 O O . VAL B 1 539 ? 35.906 -22.844 12.523 1 94.38 539 VAL B O 1
ATOM 11417 N N . ALA B 1 540 ? 33.938 -23.969 12.492 1 95.06 540 ALA B N 1
ATOM 11418 C CA . ALA B 1 540 ? 33.062 -22.797 12.547 1 95.06 540 ALA B CA 1
ATOM 11419 C C . ALA B 1 540 ? 31.891 -23.031 13.508 1 95.06 540 ALA B C 1
ATOM 11421 O O . ALA B 1 540 ? 31.297 -24.109 13.523 1 95.06 540 ALA B O 1
ATOM 11422 N N . LEU B 1 541 ? 31.672 -22.047 14.406 1 96.19 541 LEU B N 1
ATOM 11423 C CA . LEU B 1 541 ? 30.547 -22.016 15.336 1 96.19 541 LEU B CA 1
ATOM 11424 C C . LEU B 1 541 ? 29.719 -20.734 15.148 1 96.19 541 LEU B C 1
ATOM 11426 O O . LEU B 1 541 ? 30.281 -19.656 14.93 1 96.19 541 LEU B O 1
ATOM 11430 N N . GLY B 1 542 ? 28.406 -20.953 15.227 1 96.25 542 GLY B N 1
ATOM 11431 C CA . GLY B 1 542 ? 27.625 -19.734 15.094 1 96.25 542 GLY B CA 1
ATOM 11432 C C . GLY B 1 542 ? 26.219 -19.875 15.648 1 96.25 542 GLY B C 1
ATOM 11433 O O . GLY B 1 542 ? 25.797 -20.969 16.047 1 96.25 542 GLY B O 1
ATOM 11434 N N . THR B 1 543 ? 25.578 -18.719 15.852 1 97.25 543 THR B N 1
ATOM 11435 C CA . THR B 1 543 ? 24.172 -18.594 16.219 1 97.25 543 THR B CA 1
ATOM 11436 C C . THR B 1 543 ? 23.453 -17.594 15.312 1 97.25 543 THR B C 1
ATOM 11438 O O . THR B 1 543 ? 24.078 -16.672 14.789 1 97.25 543 THR B O 1
ATOM 11441 N N . GLU B 1 544 ? 22.172 -17.906 15.078 1 97.31 544 GLU B N 1
ATOM 11442 C CA . GLU B 1 544 ? 21.328 -17.016 14.266 1 97.31 544 GLU B CA 1
ATOM 11443 C C . GLU B 1 544 ? 19.938 -16.875 14.867 1 97.31 544 GLU B C 1
ATOM 11445 O O . GLU B 1 544 ? 19.422 -17.828 15.469 1 97.31 544 GLU B O 1
ATOM 11450 N N . TYR B 1 545 ? 19.375 -15.688 14.758 1 98 545 TYR B N 1
ATOM 11451 C CA . TYR B 1 545 ? 17.984 -15.383 15.102 1 98 545 TYR B CA 1
ATOM 11452 C C . TYR B 1 545 ? 17.234 -14.828 13.898 1 98 545 TYR B C 1
ATOM 11454 O O . TYR B 1 545 ? 17.781 -14.031 13.133 1 98 545 TYR B O 1
ATOM 11462 N N . ARG B 1 546 ? 16.016 -15.266 13.703 1 97.81 546 ARG B N 1
ATOM 11463 C CA . ARG B 1 546 ? 15.172 -14.781 12.617 1 97.81 546 ARG B CA 1
ATOM 11464 C C . ARG B 1 546 ? 13.719 -14.656 13.062 1 97.81 546 ARG B C 1
ATOM 11466 O O . ARG B 1 546 ? 13.195 -15.539 13.742 1 97.81 546 ARG B O 1
ATOM 11473 N N . ALA B 1 547 ? 13.117 -13.602 12.812 1 97.88 547 ALA B N 1
ATOM 11474 C CA . ALA B 1 547 ? 11.688 -13.367 13.039 1 97.88 547 ALA B CA 1
ATOM 11475 C C . ALA B 1 547 ? 10.992 -12.945 11.75 1 97.88 547 ALA B C 1
ATOM 11477 O O . ALA B 1 547 ? 11.523 -12.125 10.992 1 97.88 547 ALA B O 1
ATOM 11478 N N . GLU B 1 548 ? 9.859 -13.555 11.484 1 97.19 548 GLU B N 1
ATOM 11479 C CA . GLU B 1 548 ? 9.07 -13.219 10.305 1 97.19 548 GLU B CA 1
ATOM 11480 C C . GLU B 1 548 ? 7.617 -12.922 10.672 1 97.19 548 GLU B C 1
ATOM 11482 O O . GLU B 1 548 ? 7.062 -13.547 11.578 1 97.19 548 GLU B O 1
ATOM 11487 N N . ARG B 1 549 ? 7.02 -12.016 10.07 1 96.69 549 ARG B N 1
ATOM 11488 C CA . ARG B 1 549 ? 5.617 -11.633 10.188 1 96.69 549 ARG B CA 1
ATOM 11489 C C . ARG B 1 549 ? 5.016 -11.32 8.82 1 96.69 549 ARG B C 1
ATOM 11491 O O . ARG B 1 549 ? 5.691 -10.758 7.953 1 96.69 549 ARG B O 1
ATOM 11498 N N . SER B 1 550 ? 3.783 -11.656 8.586 1 97 550 SER B N 1
ATOM 11499 C CA . SER B 1 550 ? 3.143 -11.398 7.297 1 97 550 SER B CA 1
ATOM 11500 C C . SER B 1 550 ? 1.646 -11.156 7.465 1 97 550 SER B C 1
ATOM 11502 O O . SER B 1 550 ? 1.034 -11.648 8.414 1 97 550 SER B O 1
ATOM 11504 N N . ARG B 1 551 ? 1.126 -10.383 6.613 1 95.19 551 ARG B N 1
ATOM 11505 C CA . ARG B 1 551 ? -0.311 -10.148 6.516 1 95.19 551 ARG B CA 1
ATOM 11506 C C . ARG B 1 551 ? -0.75 -10.055 5.055 1 95.19 551 ARG B C 1
ATOM 11508 O O . ARG B 1 551 ? -0.045 -9.477 4.223 1 95.19 551 ARG B O 1
ATOM 11515 N N . SER B 1 552 ? -1.782 -10.586 4.723 1 95.94 552 SER B N 1
ATOM 11516 C CA . SER B 1 552 ? -2.498 -10.438 3.461 1 95.94 552 SER B CA 1
ATOM 11517 C C . SER B 1 552 ? -3.98 -10.156 3.695 1 95.94 552 SER B C 1
ATOM 11519 O O . SER B 1 552 ? -4.691 -10.992 4.266 1 95.94 552 SER B O 1
ATOM 11521 N N . GLU B 1 553 ? -4.41 -9.023 3.242 1 95.56 553 GLU B N 1
ATOM 11522 C CA . GLU B 1 553 ? -5.781 -8.625 3.545 1 95.56 553 GLU B CA 1
ATOM 11523 C C . GLU B 1 553 ? -6.441 -7.961 2.34 1 95.56 553 GLU B C 1
ATOM 11525 O O . GLU B 1 553 ? -5.934 -6.969 1.817 1 95.56 553 GLU B O 1
ATOM 11530 N N . PHE B 1 554 ? -7.527 -8.508 1.882 1 95.81 554 PHE B N 1
ATOM 11531 C CA . PHE B 1 554 ? -8.383 -7.898 0.869 1 95.81 554 PHE B CA 1
ATOM 11532 C C . PHE B 1 554 ? -9.414 -6.977 1.511 1 95.81 554 PHE B C 1
ATOM 11534 O O . PHE B 1 554 ? -9.555 -6.953 2.734 1 95.81 554 PHE B O 1
ATOM 11541 N N . ASP B 1 555 ? -10.094 -6.176 0.669 1 96.19 555 ASP B N 1
ATOM 11542 C CA . ASP B 1 555 ? -11.164 -5.324 1.168 1 96.19 555 ASP B CA 1
ATOM 11543 C C . ASP B 1 555 ? -12.328 -6.164 1.696 1 96.19 555 ASP B C 1
ATOM 11545 O O . ASP B 1 555 ? -12.375 -7.375 1.482 1 96.19 555 ASP B O 1
ATOM 11549 N N . ALA B 1 556 ? -13.266 -5.555 2.34 1 96.69 556 ALA B N 1
ATOM 11550 C CA . ALA B 1 556 ? -14.328 -6.219 3.092 1 96.69 556 ALA B CA 1
ATOM 11551 C C . ALA B 1 556 ? -15.203 -7.066 2.172 1 96.69 556 ALA B C 1
ATOM 11553 O O . ALA B 1 556 ? -15.633 -8.164 2.543 1 96.69 556 ALA B O 1
ATOM 11554 N N . LEU B 1 557 ? -15.539 -6.605 1.013 1 97.31 557 LEU B N 1
ATOM 11555 C CA . LEU B 1 557 ? -16.422 -7.332 0.114 1 97.31 557 LEU B CA 1
ATOM 11556 C C . LEU B 1 557 ? -15.773 -8.617 -0.378 1 97.31 557 LEU B C 1
ATOM 11558 O O . LEU B 1 557 ? -16.422 -9.664 -0.438 1 97.31 557 LEU B O 1
ATOM 11562 N N . GLN B 1 558 ? -14.555 -8.531 -0.692 1 95.62 558 GLN B N 1
ATOM 11563 C CA . GLN B 1 558 ? -13.844 -9.727 -1.137 1 95.62 558 GLN B CA 1
ATOM 11564 C C . GLN B 1 558 ? -13.68 -10.727 0.003 1 95.62 558 GLN B C 1
ATOM 11566 O O . GLN B 1 558 ? -13.805 -11.93 -0.202 1 95.62 558 GLN B O 1
ATOM 11571 N N . GLN B 1 559 ? -13.344 -10.258 1.156 1 94.69 559 GLN B N 1
ATOM 11572 C CA . GLN B 1 559 ? -13.188 -11.156 2.297 1 94.69 559 GLN B CA 1
ATOM 11573 C C . GLN B 1 559 ? -14.469 -11.938 2.562 1 94.69 559 GLN B C 1
ATOM 11575 O O . GLN B 1 559 ? -14.422 -13.109 2.932 1 94.69 559 GLN B O 1
ATOM 11580 N N . SER B 1 560 ? -15.594 -11.281 2.295 1 94.25 560 SER B N 1
ATOM 11581 C CA . SER B 1 560 ? -16.875 -11.883 2.621 1 94.25 560 SER B CA 1
ATOM 11582 C C . SER B 1 560 ? -17.5 -12.555 1.4 1 94.25 560 SER B C 1
ATOM 11584 O O . SER B 1 560 ? -18.625 -13.039 1.462 1 94.25 560 SER B O 1
ATOM 11586 N N . GLY B 1 561 ? -16.812 -12.539 0.284 1 93.56 561 GLY B N 1
ATOM 11587 C CA . GLY B 1 561 ? -17.344 -13.133 -0.932 1 93.56 561 GLY B CA 1
ATOM 11588 C C . GLY B 1 561 ? -18.5 -12.352 -1.519 1 93.56 561 GLY B C 1
ATOM 11589 O O . GLY B 1 561 ? -19.375 -12.922 -2.17 1 93.56 561 GLY B O 1
ATOM 11590 N N . LEU B 1 562 ? -18.531 -11.07 -1.306 1 96.75 562 LEU B N 1
ATOM 11591 C CA . LEU B 1 562 ? -19.688 -10.266 -1.703 1 96.75 562 LEU B CA 1
ATOM 11592 C C . LEU B 1 562 ? -19.344 -9.391 -2.904 1 96.75 562 LEU B C 1
ATOM 11594 O O . LEU B 1 562 ? -20.047 -8.398 -3.172 1 96.75 562 LEU B O 1
ATOM 11598 N N . ASN B 1 563 ? -18.328 -9.672 -3.609 1 95.5 563 ASN B N 1
ATOM 11599 C CA . ASN B 1 563 ? -18.031 -8.945 -4.836 1 95.5 563 ASN B CA 1
ATOM 11600 C C . ASN B 1 563 ? -18.125 -9.844 -6.066 1 95.5 563 ASN B C 1
ATOM 11602 O O . ASN B 1 563 ? -17.578 -9.523 -7.121 1 95.5 563 ASN B O 1
ATOM 11606 N N . ALA B 1 564 ? -18.641 -10.984 -5.91 1 91.38 564 ALA B N 1
ATOM 11607 C CA . ALA B 1 564 ? -18.922 -11.977 -6.941 1 91.38 564 ALA B CA 1
ATOM 11608 C C . ALA B 1 564 ? -17.641 -12.68 -7.379 1 91.38 564 ALA B C 1
ATOM 11610 O O . ALA B 1 564 ? -17.656 -13.477 -8.32 1 91.38 564 ALA B O 1
ATOM 11611 N N . GLY B 1 565 ? -16.562 -12.344 -6.766 1 88.44 565 GLY B N 1
ATOM 11612 C CA . GLY B 1 565 ? -15.297 -13.023 -7.004 1 88.44 565 GLY B CA 1
ATOM 11613 C C . GLY B 1 565 ? -14.945 -14.023 -5.918 1 88.44 565 GLY B C 1
ATOM 11614 O O . GLY B 1 565 ? -15.828 -14.555 -5.242 1 88.44 565 GLY B O 1
ATOM 11615 N N . ASN B 1 566 ? -13.633 -14.289 -5.801 1 88 566 ASN B N 1
ATOM 11616 C CA . ASN B 1 566 ? -13.164 -15.258 -4.809 1 88 566 ASN B CA 1
ATOM 11617 C C . ASN B 1 566 ? -13.352 -14.734 -3.387 1 88 566 ASN B C 1
ATOM 11619 O O . ASN B 1 566 ? -13.016 -13.586 -3.092 1 88 566 ASN B O 1
ATOM 11623 N N . ALA B 1 567 ? -13.938 -15.531 -2.58 1 91.94 567 ALA B N 1
ATOM 11624 C CA . ALA B 1 567 ? -13.969 -15.211 -1.154 1 91.94 567 ALA B CA 1
ATOM 11625 C C . ALA B 1 567 ? -12.625 -15.523 -0.495 1 91.94 567 ALA B C 1
ATOM 11627 O O . ALA B 1 567 ? -12.273 -16.688 -0.33 1 91.94 567 ALA B O 1
ATOM 11628 N N . ILE B 1 568 ? -11.938 -14.523 -0.071 1 93.94 568 ILE B N 1
ATOM 11629 C CA . ILE B 1 568 ? -10.602 -14.719 0.48 1 93.94 568 ILE B CA 1
ATOM 11630 C C . ILE B 1 568 ? -10.461 -13.914 1.772 1 93.94 568 ILE B C 1
ATOM 11632 O O . ILE B 1 568 ? -10.102 -12.734 1.743 1 93.94 568 ILE B O 1
ATOM 11636 N N . PRO B 1 569 ? -10.617 -14.516 2.9 1 94.25 569 PRO B N 1
ATOM 11637 C CA . PRO B 1 569 ? -10.414 -13.828 4.18 1 94.25 569 PRO B CA 1
ATOM 11638 C C . PRO B 1 569 ? -8.961 -13.43 4.406 1 94.25 569 PRO B C 1
ATOM 11640 O O . PRO B 1 569 ? -8.07 -13.859 3.67 1 94.25 569 PRO B O 1
ATOM 11643 N N . ALA B 1 570 ? -8.75 -12.625 5.445 1 94.62 570 ALA B N 1
ATOM 11644 C CA . ALA B 1 570 ? -7.402 -12.148 5.758 1 94.62 570 ALA B CA 1
ATOM 11645 C C . ALA B 1 570 ? -6.543 -13.273 6.328 1 94.62 570 ALA B C 1
ATOM 11647 O O . ALA B 1 570 ? -7.031 -14.109 7.09 1 94.62 570 ALA B O 1
ATOM 11648 N N . THR B 1 571 ? -5.281 -13.289 5.961 1 95.75 571 THR B N 1
ATOM 11649 C CA . THR B 1 571 ? -4.27 -14.172 6.535 1 95.75 571 THR B CA 1
ATOM 11650 C C . THR B 1 571 ? -3.232 -13.367 7.316 1 95.75 571 THR B C 1
ATOM 11652 O O . THR B 1 571 ? -2.664 -12.406 6.793 1 95.75 571 THR B O 1
ATOM 11655 N N . ARG B 1 572 ? -3.035 -13.734 8.555 1 95 572 ARG B N 1
ATOM 11656 C CA . ARG B 1 572 ? -2.031 -13.109 9.414 1 95 572 ARG B CA 1
ATOM 11657 C C . ARG B 1 572 ? -1.253 -14.164 10.203 1 95 572 ARG B C 1
ATOM 11659 O O . ARG B 1 572 ? -1.801 -15.203 10.562 1 95 572 ARG B O 1
ATOM 11666 N N . GLY B 1 573 ? 0.035 -13.867 10.406 1 96.56 573 GLY B N 1
ATOM 11667 C CA . GLY B 1 573 ? 0.823 -14.742 11.25 1 96.56 573 GLY B CA 1
ATOM 11668 C C . GLY B 1 573 ? 2.254 -14.273 11.43 1 96.56 573 GLY B C 1
ATOM 11669 O O . GLY B 1 573 ? 2.688 -13.32 10.781 1 96.56 573 GLY B O 1
ATOM 11670 N N . ASP B 1 574 ? 2.861 -14.859 12.367 1 96.81 574 ASP B N 1
ATOM 11671 C CA . ASP B 1 574 ? 4.27 -14.594 12.648 1 96.81 574 ASP B CA 1
ATOM 11672 C C . ASP B 1 574 ? 4.934 -15.789 13.32 1 96.81 574 ASP B C 1
ATOM 11674 O O . ASP B 1 574 ? 4.254 -16.672 13.836 1 96.81 574 ASP B O 1
ATOM 11678 N N . PHE B 1 575 ? 6.219 -15.844 13.25 1 97.31 575 PHE B N 1
ATOM 11679 C CA . PHE B 1 575 ? 7.016 -16.781 14.016 1 97.31 575 PHE B CA 1
ATOM 11680 C C . PHE B 1 575 ? 8.445 -16.281 14.188 1 97.31 575 PHE B C 1
ATOM 11682 O O . PHE B 1 575 ? 8.852 -15.32 13.523 1 97.31 575 PHE B O 1
ATOM 11689 N N . ASP B 1 576 ? 9.141 -16.828 15.102 1 97.75 576 ASP B N 1
ATOM 11690 C CA . ASP B 1 576 ? 10.578 -16.609 15.242 1 97.75 576 ASP B CA 1
ATOM 11691 C C . ASP B 1 576 ? 11.312 -17.922 15.453 1 97.75 576 ASP B C 1
ATOM 11693 O O . ASP B 1 576 ? 10.695 -18.953 15.766 1 97.75 576 ASP B O 1
ATOM 11697 N N . VAL B 1 577 ? 12.609 -17.953 15.242 1 97.94 577 VAL B N 1
ATOM 11698 C CA . VAL B 1 577 ? 13.453 -19.141 15.391 1 97.94 577 VAL B CA 1
ATOM 11699 C C . VAL B 1 577 ? 14.836 -18.734 15.883 1 97.94 577 VAL B C 1
ATOM 11701 O O . VAL B 1 577 ? 15.383 -17.703 15.461 1 97.94 577 VAL B O 1
ATOM 11704 N N . PHE B 1 578 ? 15.336 -19.438 16.844 1 98.12 578 PHE B N 1
ATOM 11705 C CA . PHE B 1 578 ? 16.719 -19.344 17.281 1 98.12 578 PHE B CA 1
ATOM 11706 C C . PHE B 1 578 ? 17.5 -20.594 16.875 1 98.12 578 PHE B C 1
ATOM 11708 O O . PHE B 1 578 ? 17.047 -21.719 17.078 1 98.12 578 PHE B O 1
ATOM 11715 N N . GLU B 1 579 ? 18.672 -20.375 16.328 1 97.69 579 GLU B N 1
ATOM 11716 C CA . GLU B 1 579 ? 19.438 -21.5 15.797 1 97.69 579 GLU B CA 1
ATOM 11717 C C . GLU B 1 579 ? 20.891 -21.438 16.266 1 97.69 579 GLU B C 1
ATOM 11719 O O . GLU B 1 579 ? 21.453 -20.359 16.422 1 97.69 579 GLU B O 1
ATOM 11724 N N . GLY B 1 580 ? 21.469 -22.609 16.5 1 97.75 580 GLY B N 1
ATOM 11725 C CA . GLY B 1 580 ? 22.891 -22.812 16.703 1 97.75 580 GLY B CA 1
ATOM 11726 C C . GLY B 1 580 ? 23.469 -23.875 15.781 1 97.75 580 GLY B C 1
ATOM 11727 O O . GLY B 1 580 ? 22.828 -24.875 15.469 1 97.75 580 GLY B O 1
ATOM 11728 N N . TYR B 1 581 ? 24.719 -23.656 15.32 1 97.19 581 TYR B N 1
ATOM 11729 C CA . TYR B 1 581 ? 25.297 -24.625 14.398 1 97.19 581 TYR B CA 1
ATOM 11730 C C . TYR B 1 581 ? 26.797 -24.75 14.633 1 97.19 581 TYR B C 1
ATOM 11732 O O . TYR B 1 581 ? 27.422 -23.875 15.234 1 97.19 581 TYR B O 1
ATOM 11740 N N . ALA B 1 582 ? 27.359 -25.844 14.102 1 97.12 582 ALA B N 1
ATOM 11741 C CA . ALA B 1 582 ? 28.781 -26.141 14.117 1 97.12 582 ALA B CA 1
ATOM 11742 C C . ALA B 1 582 ? 29.203 -26.875 12.836 1 97.12 582 ALA B C 1
ATOM 11744 O O . ALA B 1 582 ? 28.469 -27.703 12.328 1 97.12 582 ALA B O 1
ATOM 11745 N N . GLU B 1 583 ? 30.344 -26.547 12.289 1 95.69 583 GLU B N 1
ATOM 11746 C CA . GLU B 1 583 ? 30.938 -27.172 11.117 1 95.69 583 GLU B CA 1
ATOM 11747 C C . GLU B 1 583 ? 32.406 -27.484 11.352 1 95.69 583 GLU B C 1
ATOM 11749 O O . GLU B 1 583 ? 33.094 -26.734 12.055 1 95.69 583 GLU B O 1
ATOM 11754 N N . THR B 1 584 ? 32.844 -28.594 10.727 1 94.75 584 THR B N 1
ATOM 11755 C CA . THR B 1 584 ? 34.25 -28.938 10.844 1 94.75 584 THR B CA 1
ATOM 11756 C C . THR B 1 584 ? 34.812 -29.484 9.523 1 94.75 584 THR B C 1
ATOM 11758 O O . THR B 1 584 ? 34.062 -30.016 8.711 1 94.75 584 THR B O 1
ATOM 11761 N N . ASN B 1 585 ? 36 -29.25 9.242 1 93.25 585 ASN B N 1
ATOM 11762 C CA . ASN B 1 585 ? 36.781 -29.828 8.156 1 93.25 585 ASN B CA 1
ATOM 11763 C C . ASN B 1 585 ? 38.031 -30.5 8.672 1 93.25 585 ASN B C 1
ATOM 11765 O O . ASN B 1 585 ? 38.906 -29.828 9.234 1 93.25 585 ASN B O 1
ATOM 11769 N N . VAL B 1 586 ? 38.188 -31.797 8.438 1 95.12 586 VAL B N 1
ATOM 11770 C CA . VAL B 1 586 ? 39.312 -32.562 8.969 1 95.12 586 VAL B CA 1
ATOM 11771 C C . VAL B 1 586 ? 40.156 -33.125 7.82 1 95.12 586 VAL B C 1
ATOM 11773 O O . VAL B 1 586 ? 39.75 -34.062 7.148 1 95.12 586 VAL B O 1
ATOM 11776 N N . PRO B 1 587 ? 41.25 -32.594 7.672 1 94.12 587 PRO B N 1
ATOM 11777 C CA . PRO B 1 587 ? 42.156 -33.219 6.707 1 94.12 587 PRO B CA 1
ATOM 11778 C C . PRO B 1 587 ? 42.719 -34.562 7.207 1 94.12 587 PRO B C 1
ATOM 11780 O O . PRO B 1 587 ? 43.375 -34.594 8.25 1 94.12 587 PRO B O 1
ATOM 11783 N N . ILE B 1 588 ? 42.562 -35.562 6.484 1 95.5 588 ILE B N 1
ATOM 11784 C CA . ILE B 1 588 ? 42.938 -36.906 6.906 1 95.5 588 ILE B CA 1
ATOM 11785 C C . ILE B 1 588 ? 44.281 -37.281 6.289 1 95.5 588 ILE B C 1
ATOM 11787 O O . ILE B 1 588 ? 45.188 -37.812 6.977 1 95.5 588 ILE B O 1
ATOM 11791 N N . LEU B 1 589 ? 44.438 -37.094 4.934 1 95.38 589 LEU B N 1
ATOM 11792 C CA . LEU B 1 589 ? 45.656 -37.375 4.199 1 95.38 589 LEU B CA 1
ATOM 11793 C C . LEU B 1 589 ? 46.031 -36.219 3.287 1 95.38 589 LEU B C 1
ATOM 11795 O O . LEU B 1 589 ? 45.156 -35.5 2.795 1 95.38 589 LEU B O 1
ATOM 11799 N N . ALA B 1 590 ? 47.344 -36.062 3.098 1 93.44 590 ALA B N 1
ATOM 11800 C CA . ALA B 1 590 ? 47.844 -35.031 2.193 1 93.44 590 ALA B CA 1
ATOM 11801 C C . ALA B 1 590 ? 49.156 -35.438 1.548 1 93.44 590 ALA B C 1
ATOM 11803 O O . ALA B 1 590 ? 50 -36.031 2.203 1 93.44 590 ALA B O 1
ATOM 11804 N N . ASP B 1 591 ? 49.219 -35.312 0.326 1 93.12 591 ASP B N 1
ATOM 11805 C CA . ASP B 1 591 ? 50.469 -35.469 -0.44 1 93.12 591 ASP B CA 1
ATOM 11806 C C . ASP B 1 591 ? 51 -36.906 -0.386 1 93.12 591 ASP B C 1
ATOM 11808 O O . ASP B 1 591 ? 52.188 -37.125 -0.178 1 93.12 591 ASP B O 1
ATOM 11812 N N . LEU B 1 592 ? 50.156 -37.812 -0.425 1 93.56 592 LEU B N 1
ATOM 11813 C CA . LEU B 1 592 ? 50.531 -39.219 -0.55 1 93.56 592 LEU B CA 1
ATOM 11814 C C . LEU B 1 592 ? 50.094 -39.781 -1.913 1 93.56 592 LEU B C 1
ATOM 11816 O O . LEU B 1 592 ? 49.281 -39.188 -2.594 1 93.56 592 LEU B O 1
ATOM 11820 N N . PRO B 1 593 ? 50.812 -40.719 -2.332 1 92 593 PRO B N 1
ATOM 11821 C CA . PRO B 1 593 ? 50.375 -41.312 -3.596 1 92 593 PRO B CA 1
ATOM 11822 C C . PRO B 1 593 ? 48.875 -41.719 -3.578 1 92 593 PRO B C 1
ATOM 11824 O O . PRO B 1 593 ? 48.438 -42.406 -2.658 1 92 593 PRO B O 1
ATOM 11827 N N . PHE B 1 594 ? 48.156 -41.344 -4.516 1 92.94 594 PHE B N 1
ATOM 11828 C CA . PHE B 1 594 ? 46.75 -41.594 -4.699 1 92.94 594 PHE B CA 1
ATOM 11829 C C . PHE B 1 594 ? 45.938 -40.906 -3.594 1 92.94 594 PHE B C 1
ATOM 11831 O O . PHE B 1 594 ? 44.812 -41.344 -3.291 1 92.94 594 PHE B O 1
ATOM 11838 N N . ALA B 1 595 ? 46.562 -39.969 -2.914 1 93.56 595 ALA B N 1
ATOM 11839 C CA . ALA B 1 595 ? 45.906 -39.156 -1.892 1 93.56 595 ALA B CA 1
ATOM 11840 C C . ALA B 1 595 ? 46.531 -37.781 -1.774 1 93.56 595 ALA B C 1
ATOM 11842 O O . ALA B 1 595 ? 47.094 -37.438 -0.729 1 93.56 595 ALA B O 1
ATOM 11843 N N . LYS B 1 596 ? 46.469 -37.062 -2.838 1 92.62 596 LYS B N 1
ATOM 11844 C CA . LYS B 1 596 ? 46.938 -35.688 -2.775 1 92.62 596 LYS B CA 1
ATOM 11845 C C . LYS B 1 596 ? 46.25 -34.906 -1.664 1 92.62 596 LYS B C 1
ATOM 11847 O O . LYS B 1 596 ? 46.844 -34.031 -1.034 1 92.62 596 LYS B O 1
ATOM 11852 N N . GLN B 1 597 ? 45.031 -35.219 -1.619 1 92.25 597 GLN B N 1
ATOM 11853 C CA . GLN B 1 597 ? 44.25 -34.656 -0.527 1 92.25 597 GLN B CA 1
ATOM 11854 C C . GLN B 1 597 ? 43.031 -35.5 -0.192 1 92.25 597 GLN B C 1
ATOM 11856 O O . GLN B 1 597 ? 42.344 -36 -1.091 1 92.25 597 GLN B O 1
ATOM 11861 N N . LEU B 1 598 ? 42.812 -35.781 1.078 1 95.25 598 LEU B N 1
ATOM 11862 C CA . LEU B 1 598 ? 41.625 -36.406 1.599 1 95.25 598 LEU B CA 1
ATOM 11863 C C . LEU B 1 598 ? 41.094 -35.656 2.811 1 95.25 598 LEU B C 1
ATOM 11865 O O . LEU B 1 598 ? 41.75 -35.594 3.85 1 95.25 598 LEU B O 1
ATOM 11869 N N . ASN B 1 599 ? 39.938 -35.094 2.666 1 93.75 599 ASN B N 1
ATOM 11870 C CA . ASN B 1 599 ? 39.312 -34.312 3.742 1 93.75 599 ASN B CA 1
ATOM 11871 C C . ASN B 1 599 ? 37.938 -34.875 4.109 1 93.75 599 ASN B C 1
ATOM 11873 O O . ASN B 1 599 ? 37.188 -35.312 3.234 1 93.75 599 ASN B O 1
ATOM 11877 N N . LEU B 1 600 ? 37.625 -34.812 5.375 1 95.5 600 LEU B N 1
ATOM 11878 C CA . LEU B 1 600 ? 36.281 -35.125 5.879 1 95.5 600 LEU B CA 1
ATOM 11879 C C . LEU B 1 600 ? 35.625 -33.875 6.453 1 95.5 600 LEU B C 1
ATOM 11881 O O . LEU B 1 600 ? 36.281 -33.062 7.109 1 95.5 600 LEU B O 1
ATOM 11885 N N . ARG B 1 601 ? 34.406 -33.75 6.121 1 93.31 601 ARG B N 1
ATOM 11886 C CA . ARG B 1 601 ? 33.656 -32.562 6.594 1 93.31 601 ARG B CA 1
ATOM 11887 C C . ARG B 1 601 ? 32.344 -33 7.273 1 93.31 601 ARG B C 1
ATOM 11889 O O . ARG B 1 601 ? 31.75 -34 6.91 1 93.31 601 ARG B O 1
ATOM 11896 N N . GLY B 1 602 ? 31.969 -32.156 8.234 1 94.44 602 GLY B N 1
ATOM 11897 C CA . GLY B 1 602 ? 30.703 -32.375 8.93 1 94.44 602 GLY B CA 1
ATOM 11898 C C . GLY B 1 602 ? 30.109 -31.078 9.469 1 94.44 602 GLY B C 1
ATOM 11899 O O . GLY B 1 602 ? 30.844 -30.156 9.852 1 94.44 602 GLY B O 1
ATOM 11900 N N . ALA B 1 603 ? 28.75 -30.984 9.469 1 95.19 603 ALA B N 1
ATOM 11901 C CA . ALA B 1 603 ? 28.031 -29.844 10.039 1 95.19 603 ALA B CA 1
ATOM 11902 C C . ALA B 1 603 ? 26.734 -30.281 10.703 1 95.19 603 ALA B C 1
ATOM 11904 O O . ALA B 1 603 ? 26.109 -31.25 10.266 1 95.19 603 ALA B O 1
ATOM 11905 N N . VAL B 1 604 ? 26.375 -29.594 11.727 1 97.12 604 VAL B N 1
ATOM 11906 C CA . VAL B 1 604 ? 25.125 -29.844 12.414 1 97.12 604 VAL B CA 1
ATOM 11907 C C . VAL B 1 604 ? 24.484 -28.531 12.836 1 97.12 604 VAL B C 1
ATOM 11909 O O . VAL B 1 604 ? 25.188 -27.578 13.172 1 97.12 604 VAL B O 1
ATOM 11912 N N . ARG B 1 605 ? 23.188 -28.406 12.773 1 97.5 605 ARG B N 1
ATOM 11913 C CA . ARG B 1 605 ? 22.438 -27.203 13.141 1 97.5 605 ARG B CA 1
ATOM 11914 C C . ARG B 1 605 ? 21.172 -27.578 13.922 1 97.5 605 ARG B C 1
ATOM 11916 O O . ARG B 1 605 ? 20.438 -28.484 13.523 1 97.5 605 ARG B O 1
ATOM 11923 N N . PHE B 1 606 ? 20.984 -26.891 15.008 1 97.69 606 PHE B N 1
ATOM 11924 C CA . PHE B 1 606 ? 19.766 -27 15.82 1 97.69 606 PHE B CA 1
ATOM 11925 C C . PHE B 1 606 ? 18.922 -25.75 15.711 1 97.69 606 PHE B C 1
ATOM 11927 O O . PHE B 1 606 ? 19.453 -24.625 15.781 1 97.69 606 PHE B O 1
ATOM 11934 N N . SER B 1 607 ? 17.656 -25.984 15.461 1 97.38 607 SER B N 1
ATOM 11935 C CA . SER B 1 607 ? 16.734 -24.844 15.344 1 97.38 607 SER B CA 1
ATOM 11936 C C . SER B 1 607 ? 15.555 -25 16.281 1 97.38 607 SER B C 1
ATOM 11938 O O . SER B 1 607 ? 14.961 -26.078 16.391 1 97.38 607 SER B O 1
ATOM 11940 N N . ASP B 1 608 ? 15.164 -23.875 16.969 1 98 608 ASP B N 1
ATOM 11941 C CA . ASP B 1 608 ? 13.992 -23.844 17.828 1 98 608 ASP B CA 1
ATOM 11942 C C . ASP B 1 608 ? 12.961 -22.844 17.328 1 98 608 ASP B C 1
ATOM 11944 O O . ASP B 1 608 ? 13.102 -21.641 17.547 1 98 608 ASP B O 1
ATOM 11948 N N . TYR B 1 609 ? 11.922 -23.375 16.797 1 97.69 609 TYR B N 1
ATOM 11949 C CA . TYR B 1 609 ? 10.859 -22.547 16.234 1 97.69 609 TYR B CA 1
ATOM 11950 C C . TYR B 1 609 ? 9.773 -22.281 17.266 1 97.69 609 TYR B C 1
ATOM 11952 O O . TYR B 1 609 ? 9.422 -23.156 18.062 1 97.69 609 TYR B O 1
ATOM 11960 N N . SER B 1 610 ? 9.164 -21.125 17.203 1 97.69 610 SER B N 1
ATOM 11961 C CA . SER B 1 610 ? 8.016 -20.781 18.047 1 97.69 610 SER B CA 1
ATOM 11962 C C . SER B 1 610 ? 6.77 -21.531 17.594 1 97.69 610 SER B C 1
ATOM 11964 O O . SER B 1 610 ? 5.785 -21.609 18.328 1 97.69 610 SER B O 1
ATOM 11966 N N . THR B 1 611 ? 6.746 -22.188 16.5 1 96.75 611 THR B N 1
ATOM 11967 C CA . THR B 1 611 ? 5.59 -22.875 15.93 1 96.75 611 THR B CA 1
ATOM 11968 C C . THR B 1 611 ? 5.691 -24.375 16.141 1 96.75 611 THR B C 1
ATOM 11970 O O . THR B 1 611 ? 4.883 -24.969 16.859 1 96.75 611 THR B O 1
ATOM 11973 N N . ILE B 1 612 ? 6.742 -25.094 15.664 1 96.31 612 ILE B N 1
ATOM 11974 C CA . ILE B 1 612 ? 6.785 -26.547 15.586 1 96.31 612 ILE B CA 1
ATOM 11975 C C . ILE B 1 612 ? 7.816 -27.078 16.578 1 96.31 612 ILE B C 1
ATOM 11977 O O . ILE B 1 612 ? 7.992 -28.297 16.703 1 96.31 612 ILE B O 1
ATOM 11981 N N . GLY B 1 613 ? 8.5 -26.266 17.234 1 96.69 613 GLY B N 1
ATOM 11982 C CA . GLY B 1 613 ? 9.5 -26.719 18.188 1 96.69 613 GLY B CA 1
ATOM 11983 C C . GLY B 1 613 ? 10.859 -26.969 17.578 1 96.69 613 GLY B C 1
ATOM 11984 O O . GLY B 1 613 ? 11.258 -26.266 16.641 1 96.69 613 GLY B O 1
ATOM 11985 N N . THR B 1 614 ? 11.57 -27.938 18.031 1 96.81 614 THR B N 1
ATOM 11986 C CA . THR B 1 614 ? 12.984 -28.094 17.719 1 96.81 614 THR B CA 1
ATOM 11987 C C . THR B 1 614 ? 13.164 -29 16.5 1 96.81 614 THR B C 1
ATOM 11989 O O . THR B 1 614 ? 12.461 -30 16.359 1 96.81 614 THR B O 1
ATOM 11992 N N . THR B 1 615 ? 14.031 -28.625 15.641 1 96.5 615 THR B N 1
ATOM 11993 C CA . THR B 1 615 ? 14.43 -29.422 14.484 1 96.5 615 THR B CA 1
ATOM 11994 C C . THR B 1 615 ? 15.953 -29.531 14.406 1 96.5 615 THR B C 1
ATOM 11996 O O . THR B 1 615 ? 16.672 -28.734 15.008 1 96.5 615 THR B O 1
ATOM 11999 N N . THR B 1 616 ? 16.438 -30.578 13.633 1 96.56 616 THR B N 1
ATOM 12000 C CA . THR B 1 616 ? 17.875 -30.797 13.477 1 96.56 616 THR B CA 1
ATOM 12001 C C . THR B 1 616 ? 18.219 -31.062 12.016 1 96.56 616 THR B C 1
ATOM 12003 O O . THR B 1 616 ? 17.516 -31.797 11.32 1 96.56 616 THR B O 1
ATOM 12006 N N . SER B 1 617 ? 19.219 -30.516 11.531 1 96.75 617 SER B N 1
ATOM 12007 C CA . SER B 1 617 ? 19.797 -30.766 10.219 1 96.75 617 SER B CA 1
ATOM 12008 C C . SER B 1 617 ? 21.281 -31.109 10.336 1 96.75 617 SER B C 1
ATOM 12010 O O . SER B 1 617 ? 21.969 -30.656 11.266 1 96.75 617 SER B O 1
ATOM 12012 N N . TRP B 1 618 ? 21.797 -31.875 9.391 1 96.19 618 TRP B N 1
ATOM 12013 C CA . TRP B 1 618 ? 23.219 -32.219 9.406 1 96.19 618 TRP B CA 1
ATOM 12014 C C . TRP B 1 618 ? 23.703 -32.594 8.008 1 96.19 618 TRP B C 1
ATOM 12016 O O . TRP B 1 618 ? 22.891 -32.906 7.129 1 96.19 618 TRP B O 1
ATOM 12026 N N . ASN B 1 619 ? 24.922 -32.5 7.711 1 93.19 619 ASN B N 1
ATOM 12027 C CA . ASN B 1 619 ? 25.578 -33.062 6.531 1 93.19 619 ASN B CA 1
ATOM 12028 C C . ASN B 1 619 ? 26.953 -33.625 6.871 1 93.19 619 ASN B C 1
ATOM 12030 O O . ASN B 1 619 ? 27.625 -33.125 7.77 1 93.19 619 ASN B O 1
ATOM 12034 N N . ILE B 1 620 ? 27.312 -34.719 6.254 1 95 620 ILE B N 1
ATOM 12035 C CA . ILE B 1 620 ? 28.625 -35.375 6.328 1 95 620 ILE B CA 1
ATOM 12036 C C . ILE B 1 620 ? 29.125 -35.656 4.918 1 95 620 ILE B C 1
ATOM 12038 O O . ILE B 1 620 ? 28.344 -36.031 4.035 1 95 620 ILE B O 1
ATOM 12042 N N . GLY B 1 621 ? 30.375 -35.375 4.742 1 93 621 GLY B N 1
ATOM 12043 C CA . GLY B 1 621 ? 30.906 -35.625 3.41 1 93 621 GLY B CA 1
ATOM 12044 C C . GLY B 1 621 ? 32.406 -35.781 3.396 1 93 621 GLY B C 1
ATOM 12045 O O . GLY B 1 621 ? 33.062 -35.625 4.422 1 93 621 GLY B O 1
ATOM 12046 N N . GLY B 1 622 ? 32.875 -36.188 2.256 1 92.69 622 GLY B N 1
ATOM 12047 C CA . GLY B 1 622 ? 34.312 -36.344 2.012 1 92.69 622 GLY B CA 1
ATOM 12048 C C . GLY B 1 622 ? 34.75 -35.875 0.642 1 92.69 622 GLY B C 1
ATOM 12049 O O . GLY B 1 622 ? 33.969 -35.938 -0.321 1 92.69 622 GLY B O 1
ATOM 12050 N N . GLU B 1 623 ? 35.906 -35.375 0.608 1 92.81 623 GLU B N 1
ATOM 12051 C CA . GLU B 1 623 ? 36.562 -34.969 -0.635 1 92.81 623 GLU B CA 1
ATOM 12052 C C . GLU B 1 623 ? 37.875 -35.719 -0.81 1 92.81 623 GLU B C 1
ATOM 12054 O O . GLU B 1 623 ? 38.719 -35.719 0.096 1 92.81 623 GLU B O 1
ATOM 12059 N N . TRP B 1 624 ? 38.062 -36.312 -2.008 1 94.81 624 TRP B N 1
ATOM 12060 C CA . TRP B 1 624 ? 39.25 -37.094 -2.275 1 94.81 624 TRP B CA 1
ATOM 12061 C C . TRP B 1 624 ? 39.875 -36.688 -3.6 1 94.81 624 TRP B C 1
ATOM 12063 O O . TRP B 1 624 ? 39.25 -36.75 -4.648 1 94.81 624 TRP B O 1
ATOM 12073 N N . GLN B 1 625 ? 41.031 -36.281 -3.492 1 94.5 625 GLN B N 1
ATOM 12074 C CA . GLN B 1 625 ? 41.844 -35.969 -4.668 1 94.5 625 GLN B CA 1
ATOM 12075 C C . GLN B 1 625 ? 43 -36.938 -4.793 1 94.5 625 GLN B C 1
ATOM 12077 O O . GLN B 1 625 ? 44.094 -36.688 -4.242 1 94.5 625 GLN B O 1
ATOM 12082 N N . PRO B 1 626 ? 42.844 -37.906 -5.59 1 94.81 626 PRO B N 1
ATOM 12083 C CA . PRO B 1 626 ? 43.938 -38.906 -5.711 1 94.81 626 PRO B CA 1
ATOM 12084 C C . PRO B 1 626 ? 45.156 -38.344 -6.473 1 94.81 626 PRO B C 1
ATOM 12086 O O . PRO B 1 626 ? 46.281 -38.656 -6.129 1 94.81 626 PRO B O 1
ATOM 12089 N N . ILE B 1 627 ? 44.75 -37.625 -7.523 1 92.81 627 ILE B N 1
ATOM 12090 C CA . ILE B 1 627 ? 45.75 -36.938 -8.328 1 92.81 627 ILE B CA 1
ATOM 12091 C C . ILE B 1 627 ? 45.344 -35.5 -8.602 1 92.81 627 ILE B C 1
ATOM 12093 O O . ILE B 1 627 ? 44.188 -35.125 -8.297 1 92.81 627 ILE B O 1
ATOM 12097 N N . ASP B 1 628 ? 46.219 -34.781 -9.211 1 87.81 628 ASP B N 1
ATOM 12098 C CA . ASP B 1 628 ? 45.969 -33.344 -9.398 1 87.81 628 ASP B CA 1
ATOM 12099 C C . ASP B 1 628 ? 44.812 -33.125 -10.383 1 87.81 6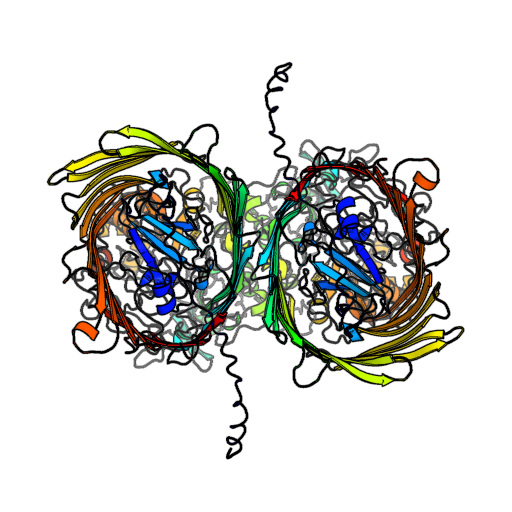28 ASP B C 1
ATOM 12101 O O . ASP B 1 628 ? 44.094 -32.125 -10.297 1 87.81 628 ASP B O 1
ATOM 12105 N N . ASP B 1 629 ? 44.5 -34.094 -11.227 1 89.69 629 ASP B N 1
ATOM 12106 C CA . ASP B 1 629 ? 43.625 -33.906 -12.375 1 89.69 629 ASP B CA 1
ATOM 12107 C C . ASP B 1 629 ? 42.156 -34.156 -12 1 89.69 629 ASP B C 1
ATOM 12109 O O . ASP B 1 629 ? 41.25 -33.781 -12.727 1 89.69 629 ASP B O 1
ATOM 12113 N N . ILE B 1 630 ? 41.969 -34.844 -10.914 1 92.88 630 ILE B N 1
ATOM 12114 C CA . ILE B 1 630 ? 40.594 -35.281 -10.633 1 92.88 630 ILE B CA 1
ATOM 12115 C C . ILE B 1 630 ? 40.312 -35.188 -9.133 1 92.88 630 ILE B C 1
ATOM 12117 O O . ILE B 1 630 ? 41.156 -35.594 -8.328 1 92.88 630 ILE B O 1
ATOM 12121 N N . ARG B 1 631 ? 39.25 -34.656 -8.742 1 93.19 631 ARG B N 1
ATOM 12122 C CA . ARG B 1 631 ? 38.75 -34.625 -7.371 1 93.19 631 ARG B CA 1
ATOM 12123 C C . ARG B 1 631 ? 37.375 -35.25 -7.258 1 93.19 631 ARG B C 1
ATOM 12125 O O . ARG B 1 631 ? 36.5 -34.969 -8.07 1 93.19 631 ARG B O 1
ATOM 12132 N N . PHE B 1 632 ? 37.188 -36.094 -6.27 1 95 632 PHE B N 1
ATOM 12133 C CA . PHE B 1 632 ? 35.906 -36.75 -5.992 1 95 632 PHE B CA 1
ATOM 12134 C C . PHE B 1 632 ? 35.281 -36.156 -4.734 1 95 632 PHE B C 1
ATOM 12136 O O . PHE B 1 632 ? 35.969 -35.781 -3.801 1 95 632 PHE B O 1
ATOM 12143 N N . ARG B 1 633 ? 33.969 -36.094 -4.742 1 93 633 ARG B N 1
ATOM 12144 C CA . ARG B 1 633 ? 33.281 -35.625 -3.549 1 93 633 ARG B CA 1
ATOM 12145 C C . ARG B 1 633 ? 32.031 -36.5 -3.297 1 93 633 ARG B C 1
ATOM 12147 O O . ARG B 1 633 ? 31.391 -36.938 -4.242 1 93 633 ARG B O 1
ATOM 12154 N N . VAL B 1 634 ? 31.719 -36.719 -2.08 1 95 634 VAL B N 1
ATOM 12155 C CA . VAL B 1 634 ? 30.5 -37.375 -1.624 1 95 634 VAL B CA 1
ATOM 12156 C C . VAL B 1 634 ? 29.938 -36.656 -0.406 1 95 634 VAL B C 1
ATOM 12158 O O . VAL B 1 634 ? 30.672 -36.281 0.506 1 95 634 VAL B O 1
ATOM 12161 N N . ILE B 1 635 ? 28.609 -36.344 -0.451 1 93.88 635 ILE B N 1
ATOM 12162 C CA . ILE B 1 635 ? 27.969 -35.656 0.664 1 93.88 635 ILE B CA 1
ATOM 12163 C C . ILE B 1 635 ? 26.625 -36.312 0.966 1 93.88 635 ILE B C 1
ATOM 12165 O O . ILE B 1 635 ? 25.828 -36.562 0.057 1 93.88 635 ILE B O 1
ATOM 12169 N N . ARG B 1 636 ? 26.328 -36.625 2.15 1 95.5 636 ARG B N 1
ATOM 12170 C CA . ARG B 1 636 ? 25.031 -37.031 2.688 1 95.5 636 ARG B CA 1
ATOM 12171 C C . ARG B 1 636 ? 24.484 -35.938 3.629 1 95.5 636 ARG B C 1
ATOM 12173 O O . ARG B 1 636 ? 25.203 -35.469 4.516 1 95.5 636 ARG B O 1
ATOM 12180 N N . ALA B 1 637 ? 23.25 -35.656 3.381 1 95.31 637 ALA B N 1
ATOM 12181 C CA . ALA B 1 637 ? 22.734 -34.562 4.184 1 95.31 637 ALA B CA 1
ATOM 12182 C C . ALA B 1 637 ? 21.266 -34.781 4.543 1 95.31 637 ALA B C 1
ATOM 12184 O O . ALA B 1 637 ? 20.547 -35.469 3.809 1 95.31 637 ALA B O 1
ATOM 12185 N N . GLN B 1 638 ? 20.875 -34.25 5.672 1 96.12 638 GLN B N 1
ATOM 12186 C CA . GLN B 1 638 ? 19.484 -34.062 6.051 1 96.12 638 GLN B CA 1
ATOM 12187 C C . GLN B 1 638 ? 19.156 -32.594 6.23 1 96.12 638 GLN B C 1
ATOM 12189 O O . GLN B 1 638 ? 19.75 -31.922 7.07 1 96.12 638 GLN B O 1
ATOM 12194 N N . SER B 1 639 ? 18.281 -32.156 5.465 1 95.75 639 SER B N 1
ATOM 12195 C CA . SER B 1 639 ? 17.781 -30.781 5.562 1 95.75 639 SER B CA 1
ATOM 12196 C C . SER B 1 639 ? 16.359 -30.75 6.113 1 95.75 639 SER B C 1
ATOM 12198 O O . SER B 1 639 ? 15.656 -31.766 6.109 1 95.75 639 SER B O 1
ATOM 12200 N N . VAL B 1 640 ? 16 -29.578 6.625 1 95.06 640 VAL B N 1
ATOM 12201 C CA . VAL B 1 640 ? 14.648 -29.422 7.16 1 95.06 640 VAL B CA 1
ATOM 12202 C C . VAL B 1 640 ? 14.031 -28.125 6.645 1 95.06 640 VAL B C 1
ATOM 12204 O O . VAL B 1 640 ? 14.75 -27.188 6.309 1 95.06 640 VAL B O 1
ATOM 12207 N N . ARG B 1 641 ? 12.727 -28.078 6.531 1 95.62 641 ARG B N 1
ATOM 12208 C CA . ARG B 1 641 ? 11.938 -26.875 6.277 1 95.62 641 ARG B CA 1
ATOM 12209 C C . ARG B 1 641 ? 10.719 -26.812 7.188 1 95.62 641 ARG B C 1
ATOM 12211 O O . ARG B 1 641 ? 9.93 -27.766 7.234 1 95.62 641 ARG B O 1
ATOM 12218 N N . ALA B 1 642 ? 10.656 -25.812 7.906 1 96.38 642 ALA B N 1
ATOM 12219 C CA . ALA B 1 642 ? 9.445 -25.562 8.688 1 96.38 642 ALA B CA 1
ATOM 12220 C C . ALA B 1 642 ? 8.344 -24.969 7.82 1 96.38 642 ALA B C 1
ATOM 12222 O O . ALA B 1 642 ? 8.625 -24.344 6.793 1 96.38 642 ALA B O 1
ATOM 12223 N N . PRO B 1 643 ? 7.094 -25.219 8.195 1 96.38 643 PRO B N 1
ATOM 12224 C CA . PRO B 1 643 ? 6.016 -24.562 7.445 1 96.38 643 PRO B CA 1
ATOM 12225 C C . PRO B 1 643 ? 6.094 -23.047 7.504 1 96.38 643 PRO B C 1
ATOM 12227 O O . PRO B 1 643 ? 6.508 -22.484 8.523 1 96.38 643 PRO B O 1
ATOM 12230 N N . ASN B 1 644 ? 5.746 -22.406 6.441 1 96.62 644 ASN B N 1
ATOM 12231 C CA . ASN B 1 644 ? 5.707 -20.938 6.441 1 96.62 644 ASN B CA 1
ATOM 12232 C C . ASN B 1 644 ? 4.367 -20.422 6.953 1 96.62 644 ASN B C 1
ATOM 12234 O O . ASN B 1 644 ? 3.512 -21.203 7.379 1 96.62 644 ASN B O 1
ATOM 12238 N N . ILE B 1 645 ? 4.168 -19.109 6.953 1 97.44 645 ILE B N 1
ATOM 12239 C CA . ILE B 1 645 ? 3.029 -18.469 7.594 1 97.44 645 ILE B CA 1
ATOM 12240 C C . ILE B 1 645 ? 1.747 -18.812 6.84 1 97.44 645 ILE B C 1
ATOM 12242 O O . ILE B 1 645 ? 0.722 -19.109 7.449 1 97.44 645 ILE B O 1
ATOM 12246 N N . SER B 1 646 ? 1.716 -18.781 5.566 1 96.62 646 SER B N 1
ATOM 12247 C CA . SER B 1 646 ? 0.527 -19.094 4.781 1 96.62 646 SER B CA 1
ATOM 12248 C C . SER B 1 646 ? 0.119 -20.547 4.953 1 96.62 646 SER B C 1
ATOM 12250 O O . SER B 1 646 ? -1.07 -20.859 5.051 1 96.62 646 SER B O 1
ATOM 12252 N N . GLU B 1 647 ? 1.075 -21.422 4.953 1 96.12 647 GLU B N 1
ATOM 12253 C CA . GLU B 1 647 ? 0.797 -22.844 5.121 1 96.12 647 GLU B CA 1
ATOM 12254 C C . GLU B 1 647 ? 0.166 -23.125 6.48 1 96.12 647 GLU B C 1
ATOM 12256 O O . GLU B 1 647 ? -0.708 -23.984 6.598 1 96.12 647 GLU B O 1
ATOM 12261 N N . LEU B 1 648 ? 0.626 -22.406 7.473 1 97.5 648 LEU B N 1
ATOM 12262 C CA . LEU B 1 648 ? 0.14 -22.625 8.836 1 97.5 648 LEU B CA 1
ATOM 12263 C C . LEU B 1 648 ? -1.209 -21.938 9.039 1 97.5 648 LEU B C 1
ATOM 12265 O O . LEU B 1 648 ? -2.119 -22.531 9.633 1 97.5 648 LEU B O 1
ATOM 12269 N N . TYR B 1 649 ? -1.361 -20.719 8.492 1 96.94 649 TYR B N 1
ATOM 12270 C CA . TYR B 1 649 ? -2.391 -19.875 9.094 1 96.94 649 TYR B CA 1
ATOM 12271 C C . TYR B 1 649 ? -3.404 -19.422 8.047 1 96.94 649 TYR B C 1
ATOM 12273 O O . TYR B 1 649 ? -4.375 -18.734 8.367 1 96.94 649 TYR B O 1
ATOM 12281 N N . SER B 1 650 ? -3.271 -19.734 6.785 1 95.5 650 SER B N 1
ATOM 12282 C CA . SER B 1 650 ? -4.254 -19.328 5.789 1 95.5 650 SER B CA 1
ATOM 12283 C C . SER B 1 650 ? -5.641 -19.875 6.117 1 95.5 650 SER B C 1
ATOM 12285 O O . SER B 1 650 ? -5.812 -21.078 6.27 1 95.5 650 SER B O 1
ATOM 12287 N N . PRO B 1 651 ? -6.594 -19.031 6.238 1 95.12 651 PRO B N 1
ATOM 12288 C CA . PRO B 1 651 ? -7.969 -19.531 6.305 1 95.12 651 PRO B CA 1
ATOM 12289 C C . PRO B 1 651 ? -8.461 -20.078 4.969 1 95.12 651 PRO B C 1
ATOM 12291 O O . PRO B 1 651 ? -7.785 -19.938 3.949 1 95.12 651 PRO B O 1
ATOM 12294 N N . PRO B 1 652 ? -9.609 -20.781 5.027 1 93.94 652 PRO B N 1
ATOM 12295 C CA . PRO B 1 652 ? -10.148 -21.234 3.742 1 93.94 652 PRO B CA 1
ATOM 12296 C C . PRO B 1 652 ? -10.305 -20.109 2.729 1 93.94 652 PRO B C 1
ATOM 12298 O O . PRO B 1 652 ? -11.055 -19.156 2.965 1 93.94 652 PRO B O 1
ATOM 12301 N N . SER B 1 653 ? -9.578 -20.203 1.684 1 93.69 653 SER B N 1
ATOM 12302 C CA . SER B 1 653 ? -9.578 -19.203 0.612 1 93.69 653 SER B CA 1
ATOM 12303 C C . SER B 1 653 ? -10.102 -19.812 -0.691 1 93.69 653 SER B C 1
ATOM 12305 O O . SER B 1 653 ? -9.578 -20.812 -1.168 1 93.69 653 SER B O 1
ATOM 12307 N N . GLN B 1 654 ? -11.039 -19.156 -1.263 1 91.38 654 GLN B N 1
ATOM 12308 C CA . GLN B 1 654 ? -11.727 -19.703 -2.426 1 91.38 654 GLN B CA 1
ATOM 12309 C C . GLN B 1 654 ? -10.836 -19.656 -3.664 1 91.38 654 GLN B C 1
ATOM 12311 O O . GLN B 1 654 ? -10.086 -18.703 -3.867 1 91.38 654 GLN B O 1
ATOM 12316 N N . ASN B 1 655 ? -10.883 -20.656 -4.383 1 88.31 655 ASN B N 1
ATOM 12317 C CA . ASN B 1 655 ? -10.188 -20.797 -5.656 1 88.31 655 ASN B CA 1
ATOM 12318 C C . ASN B 1 655 ? -11.055 -21.5 -6.695 1 88.31 655 ASN B C 1
ATOM 12320 O O . ASN B 1 655 ? -12.094 -22.078 -6.355 1 88.31 655 ASN B O 1
ATOM 12324 N N . TYR B 1 656 ? -10.695 -21.391 -7.949 1 82.94 656 TYR B N 1
ATOM 12325 C CA . TYR B 1 656 ? -11.336 -22.078 -9.07 1 82.94 656 TYR B CA 1
ATOM 12326 C C . TYR B 1 656 ? -10.312 -22.875 -9.875 1 82.94 656 TYR B C 1
ATOM 12328 O O . TYR B 1 656 ? -9.75 -22.375 -10.852 1 82.94 656 TYR B O 1
ATOM 12336 N N . PRO B 1 657 ? -10.195 -24.109 -9.461 1 80.94 657 PRO B N 1
ATOM 12337 C CA . PRO B 1 657 ? -9.188 -24.922 -10.141 1 80.94 657 PRO B CA 1
ATOM 12338 C C . PRO B 1 657 ? -9.594 -25.312 -11.562 1 80.94 657 PRO B C 1
ATOM 12340 O O . PRO B 1 657 ? -10.781 -25.484 -11.844 1 80.94 657 PRO B O 1
ATOM 12343 N N . THR B 1 658 ? -8.602 -25.5 -12.406 1 72.62 658 THR B N 1
ATOM 12344 C CA . THR B 1 658 ? -8.852 -25.922 -13.781 1 72.62 658 THR B CA 1
ATOM 12345 C C . THR B 1 658 ? -8.406 -27.359 -14 1 72.62 658 THR B C 1
ATOM 12347 O O . THR B 1 658 ? -7.586 -27.875 -13.242 1 72.62 658 THR B O 1
ATOM 12350 N N . GLY B 1 659 ? -9 -28.016 -14.867 1 69.81 659 GLY B N 1
ATOM 12351 C CA . GLY B 1 659 ? -8.5 -29.297 -15.352 1 69.81 659 GLY B CA 1
ATOM 12352 C C . GLY B 1 659 ? -8.961 -30.469 -14.516 1 69.81 659 GLY B C 1
ATOM 12353 O O . GLY B 1 659 ? -8.414 -31.578 -14.625 1 69.81 659 GLY B O 1
ATOM 12354 N N . LEU B 1 660 ? -9.953 -30.281 -13.672 1 80.19 660 LEU B N 1
ATOM 12355 C CA . LEU B 1 660 ? -10.469 -31.391 -12.875 1 80.19 660 LEU B CA 1
ATOM 12356 C C . LEU B 1 660 ? -11.391 -32.281 -13.703 1 80.19 660 LEU B C 1
ATOM 12358 O O . LEU B 1 660 ? -12.164 -31.781 -14.531 1 80.19 660 LEU B O 1
ATOM 12362 N N . ILE B 1 661 ? -11.234 -33.531 -13.469 1 81.12 661 ILE B N 1
ATOM 12363 C CA . ILE B 1 661 ? -12.094 -34.5 -14.125 1 81.12 661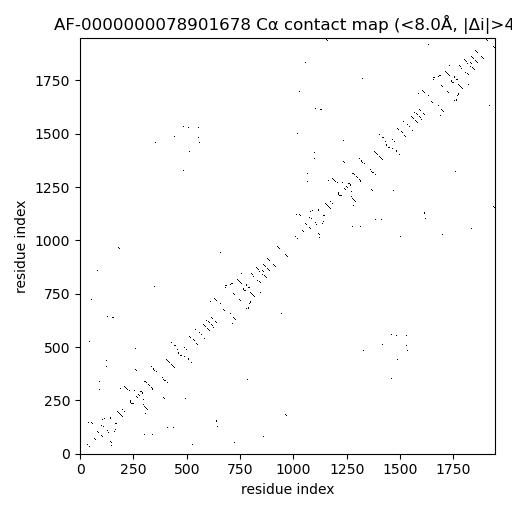 ILE B CA 1
ATOM 12364 C C . ILE B 1 661 ? -13.047 -35.125 -13.102 1 81.12 661 ILE B C 1
ATOM 12366 O O . ILE B 1 661 ? -12.609 -35.719 -12.117 1 81.12 661 ILE B O 1
ATOM 12370 N N . ASP B 1 662 ? -14.312 -35.031 -13.328 1 91.19 662 ASP B N 1
ATOM 12371 C CA . ASP B 1 662 ? -15.336 -35.625 -12.492 1 91.19 662 ASP B CA 1
ATOM 12372 C C . ASP B 1 662 ? -15.477 -37.125 -12.797 1 91.19 662 ASP B C 1
ATOM 12374 O O . ASP B 1 662 ? -15.898 -37.5 -13.891 1 91.19 662 ASP B O 1
ATOM 12378 N N . PRO B 1 663 ? -15.219 -38 -11.812 1 90.75 663 PRO B N 1
ATOM 12379 C CA . PRO B 1 663 ? -15.297 -39.438 -12.047 1 90.75 663 PRO B CA 1
ATOM 12380 C C . PRO B 1 663 ? -16.719 -39.906 -12.352 1 90.75 663 PRO B C 1
ATOM 12382 O O . PRO B 1 663 ? -16.906 -41 -12.859 1 90.75 663 PRO B O 1
ATOM 12385 N N . CYS B 1 664 ? -17.641 -39.125 -12.086 1 94.62 664 CYS B N 1
ATOM 12386 C CA . CYS B 1 664 ? -19.031 -39.562 -12.203 1 94.62 664 CYS B CA 1
ATOM 12387 C C . CYS B 1 664 ? -19.562 -39.312 -13.609 1 94.62 664 CYS B C 1
ATOM 12389 O O . CYS B 1 664 ? -20.609 -39.844 -13.977 1 94.62 664 CYS B O 1
ATOM 12391 N N . VAL B 1 665 ? -18.891 -38.531 -14.359 1 91.75 665 VAL B N 1
ATOM 12392 C CA . VAL B 1 665 ? -19.375 -38.219 -15.703 1 91.75 665 VAL B CA 1
ATOM 12393 C C . VAL B 1 665 ? -19.516 -39.531 -16.5 1 91.75 665 VAL B C 1
ATOM 12395 O O . VAL B 1 665 ? -18.625 -40.375 -16.484 1 91.75 665 VAL B O 1
ATOM 12398 N N . GLY B 1 666 ? -20.688 -39.812 -17.172 1 91.06 666 GLY B N 1
ATOM 12399 C CA . GLY B 1 666 ? -20.938 -40.969 -18 1 91.06 666 GLY B CA 1
ATOM 12400 C C . GLY B 1 666 ? -21.547 -42.125 -17.25 1 91.06 666 GLY B C 1
ATOM 12401 O O . GLY B 1 666 ? -22.031 -43.094 -17.844 1 91.06 666 GLY B O 1
ATOM 12402 N N . ILE B 1 667 ? -21.594 -42.031 -15.984 1 95.19 667 ILE B N 1
ATOM 12403 C CA . ILE B 1 667 ? -22.203 -43.062 -15.172 1 95.19 667 ILE B CA 1
ATOM 12404 C C . ILE B 1 667 ? -23.719 -43.062 -15.383 1 95.19 667 ILE B C 1
ATOM 12406 O O . ILE B 1 667 ? -24.359 -42.031 -15.305 1 95.19 667 ILE B O 1
ATOM 12410 N N . GLY B 1 668 ? -24.281 -44.188 -15.648 1 95.5 668 GLY B N 1
ATOM 12411 C CA . GLY B 1 668 ? -25.703 -44.344 -15.812 1 95.5 668 GLY B CA 1
ATOM 12412 C C . GLY B 1 668 ? -26.391 -44.938 -14.586 1 95.5 668 GLY B C 1
ATOM 12413 O O . GLY B 1 668 ? -25.797 -44.969 -13.508 1 95.5 668 GLY B O 1
ATOM 12414 N N . ALA B 1 669 ? -27.688 -45.375 -14.836 1 95.38 669 ALA B N 1
ATOM 12415 C CA . ALA B 1 669 ? -28.5 -45.906 -13.742 1 95.38 669 ALA B CA 1
ATOM 12416 C C . ALA B 1 669 ? -27.891 -47.188 -13.195 1 95.38 669 ALA B C 1
ATOM 12418 O O . ALA B 1 669 ? -28.109 -47.531 -12.023 1 95.38 669 ALA B O 1
ATOM 12419 N N . THR B 1 670 ? -27.281 -47.875 -14.078 1 94.12 670 THR B N 1
ATOM 12420 C CA . THR B 1 670 ? -26.547 -49.062 -13.703 1 94.12 670 THR B CA 1
ATOM 12421 C C . THR B 1 670 ? -25.141 -49.062 -14.289 1 94.12 670 THR B C 1
ATOM 12423 O O . THR B 1 670 ? -24.797 -48.156 -15.078 1 94.12 670 THR B O 1
ATOM 12426 N N . GLY B 1 671 ? -24.297 -49.906 -13.727 1 92.38 671 GLY B N 1
ATOM 12427 C CA . GLY B 1 671 ? -22.953 -50 -14.273 1 92.38 671 GLY B CA 1
ATOM 12428 C C . GLY B 1 671 ? -21.953 -49.094 -13.57 1 92.38 671 GLY B C 1
ATOM 12429 O O . GLY B 1 671 ? -22.266 -48.5 -12.555 1 92.38 671 GLY B O 1
ATOM 12430 N N . GLY B 1 672 ? -20.656 -49.125 -13.984 1 91.5 672 GLY B N 1
ATOM 12431 C CA . GLY B 1 672 ? -19.594 -48.281 -13.484 1 91.5 672 GLY B CA 1
ATOM 12432 C C . GLY B 1 672 ? -18.875 -48.875 -12.273 1 91.5 672 GLY B C 1
ATOM 12433 O O . GLY B 1 672 ? -18.078 -48.188 -11.625 1 91.5 672 GLY B O 1
ATOM 12434 N N . GLY B 1 673 ? -19.203 -50.125 -11.938 1 93.81 673 GLY B N 1
ATOM 12435 C CA . GLY B 1 673 ? -18.531 -50.75 -10.836 1 93.81 673 GLY B CA 1
ATOM 12436 C C . GLY B 1 673 ? -18.609 -49.969 -9.539 1 93.81 673 GLY B C 1
ATOM 12437 O O . GLY B 1 673 ? -19.656 -49.438 -9.203 1 93.81 673 GLY B O 1
ATOM 12438 N N . VAL B 1 674 ? -17.516 -49.906 -8.867 1 94 674 VAL B N 1
ATOM 12439 C CA . VAL B 1 674 ? -17.453 -49.25 -7.57 1 94 674 VAL B CA 1
ATOM 12440 C C . VAL B 1 674 ? -17.672 -47.75 -7.746 1 94 674 VAL B C 1
ATOM 12442 O O . VAL B 1 674 ? -18.328 -47.094 -6.922 1 94 674 VAL B O 1
ATOM 12445 N N . ILE B 1 675 ? -17.094 -47.125 -8.75 1 94.56 675 ILE B N 1
ATOM 12446 C CA . ILE B 1 675 ? -17.266 -45.719 -9.023 1 94.56 675 ILE B CA 1
ATOM 12447 C C . ILE B 1 675 ? -18.75 -45.406 -9.219 1 94.56 675 ILE B C 1
ATOM 12449 O O . ILE B 1 675 ? -19.266 -44.438 -8.68 1 94.56 675 ILE B O 1
ATOM 12453 N N . GLY B 1 676 ? -19.375 -46.219 -10.031 1 95.75 676 GLY B N 1
ATOM 12454 C CA . GLY B 1 676 ? -20.797 -46.031 -10.266 1 95.75 676 GLY B CA 1
ATOM 12455 C C . GLY B 1 676 ? -21.625 -46.094 -8.992 1 95.75 676 GLY B C 1
ATOM 12456 O O . GLY B 1 676 ? -22.531 -45.281 -8.805 1 95.75 676 GLY B O 1
ATOM 12457 N N . GLU B 1 677 ? -21.328 -47.062 -8.188 1 95.19 677 GLU B N 1
ATOM 12458 C CA . GLU B 1 677 ? -22.047 -47.219 -6.922 1 95.19 677 GLU B CA 1
ATOM 12459 C C . GLU B 1 677 ? -21.859 -45.969 -6.035 1 95.19 677 GLU B C 1
ATOM 12461 O O . GLU B 1 677 ? -22.828 -45.5 -5.418 1 95.19 677 GLU B O 1
ATOM 12466 N N . ASN B 1 678 ? -20.625 -45.531 -5.941 1 96.19 678 ASN B N 1
ATOM 12467 C CA . ASN B 1 678 ? -20.328 -44.375 -5.09 1 96.19 678 ASN B CA 1
ATOM 12468 C C . ASN B 1 678 ? -20.938 -43.094 -5.648 1 96.19 678 ASN B C 1
ATOM 12470 O O . ASN B 1 678 ? -21.344 -42.219 -4.891 1 96.19 678 ASN B O 1
ATOM 12474 N N . CYS B 1 679 ? -20.906 -42.938 -6.949 1 96.88 679 CYS B N 1
ATOM 12475 C CA . CYS B 1 679 ? -21.531 -41.781 -7.586 1 96.88 679 CYS B CA 1
ATOM 12476 C C . CYS B 1 679 ? -23.031 -41.75 -7.301 1 96.88 679 CYS B C 1
ATOM 12478 O O . CYS B 1 679 ? -23.594 -40.719 -6.984 1 96.88 679 CYS B O 1
ATOM 12480 N N . ARG B 1 680 ? -23.672 -42.875 -7.336 1 96.44 680 ARG B N 1
ATOM 12481 C CA . ARG B 1 680 ? -25.125 -42.969 -7.215 1 96.44 680 ARG B CA 1
ATOM 12482 C C . ARG B 1 680 ? -25.562 -42.75 -5.77 1 96.44 680 ARG B C 1
ATOM 12484 O O . ARG B 1 680 ? -26.766 -42.688 -5.484 1 96.44 680 ARG B O 1
ATOM 12491 N N . ARG B 1 681 ? -24.625 -42.531 -4.887 1 93.94 681 ARG B N 1
ATOM 12492 C CA . ARG B 1 681 ? -24.969 -42.219 -3.504 1 93.94 681 ARG B CA 1
ATOM 12493 C C . ARG B 1 681 ? -25.375 -40.781 -3.365 1 93.94 681 ARG B C 1
ATOM 12495 O O . ARG B 1 681 ? -26 -40.375 -2.369 1 93.94 681 ARG B O 1
ATOM 12502 N N . ASP B 1 682 ? -24.953 -39.969 -4.242 1 94.38 682 ASP B N 1
ATOM 12503 C CA . ASP B 1 682 ? -25.297 -38.562 -4.219 1 94.38 682 ASP B CA 1
ATOM 12504 C C . ASP B 1 682 ? -26.641 -38.312 -4.895 1 94.38 682 ASP B C 1
ATOM 12506 O O . ASP B 1 682 ? -26.828 -38.656 -6.062 1 94.38 682 ASP B O 1
ATOM 12510 N N . PRO B 1 683 ? -27.531 -37.688 -4.219 1 92.38 683 PRO B N 1
ATOM 12511 C CA . PRO B 1 683 ? -28.844 -37.438 -4.797 1 92.38 683 PRO B CA 1
ATOM 12512 C C . PRO B 1 683 ? -28.797 -36.594 -6.055 1 92.38 683 PRO B C 1
ATOM 12514 O O . PRO B 1 683 ? -29.625 -36.75 -6.961 1 92.38 683 PRO B O 1
ATOM 12517 N N . GLY B 1 684 ? -27.953 -35.625 -6.082 1 93.88 684 GLY B N 1
ATOM 12518 C CA . GLY B 1 684 ? -27.797 -34.812 -7.281 1 93.88 684 GLY B CA 1
ATOM 12519 C C . GLY B 1 684 ? -27.359 -35.625 -8.492 1 93.88 684 GLY B C 1
ATOM 12520 O O . GLY B 1 684 ? -27.859 -35.406 -9.602 1 93.88 684 GLY B O 1
ATOM 12521 N N . VAL B 1 685 ? -26.484 -36.562 -8.328 1 95.81 685 VAL B N 1
ATOM 12522 C CA . VAL B 1 685 ? -26.031 -37.438 -9.406 1 95.81 685 VAL B CA 1
ATOM 12523 C C . VAL B 1 685 ? -27.188 -38.312 -9.898 1 95.81 685 VAL B C 1
ATOM 12525 O O . VAL B 1 685 ? -27.359 -38.469 -11.109 1 95.81 685 VAL B O 1
ATOM 12528 N N . LEU B 1 686 ? -27.953 -38.781 -8.992 1 95.12 686 LEU B N 1
ATOM 12529 C CA . LEU B 1 686 ? -29.109 -39.594 -9.359 1 95.12 686 LEU B CA 1
ATOM 12530 C C . LEU B 1 686 ? -30.094 -38.781 -10.188 1 95.12 686 LEU B C 1
ATOM 12532 O O . LEU B 1 686 ? -30.672 -39.281 -11.156 1 95.12 686 LEU B O 1
ATOM 12536 N N . SER B 1 687 ? -30.203 -37.531 -9.766 1 94 687 SER B N 1
ATOM 12537 C CA . SER B 1 687 ? -31.094 -36.656 -10.508 1 94 687 SER B CA 1
ATOM 12538 C C . SER B 1 687 ? -30.578 -36.406 -11.922 1 94 687 SER B C 1
ATOM 12540 O O . SER B 1 687 ? -31.375 -36.312 -12.867 1 94 687 SER B O 1
ATOM 12542 N N . ASN B 1 688 ? -29.391 -36.25 -12.039 1 94.94 688 ASN B N 1
ATOM 12543 C CA . ASN B 1 688 ? -28.766 -36.062 -13.344 1 94.94 688 ASN B CA 1
ATOM 12544 C C . ASN B 1 688 ? -28.953 -37.281 -14.242 1 94.94 688 ASN B C 1
ATOM 12546 O O . ASN B 1 688 ? -29.281 -37.125 -15.422 1 94.94 688 ASN B O 1
ATOM 12550 N N . ILE B 1 689 ? -28.828 -38.469 -13.734 1 95.81 689 ILE B N 1
ATOM 12551 C CA . ILE B 1 689 ? -29 -39.719 -14.453 1 95.81 689 ILE B CA 1
ATOM 12552 C C . ILE B 1 689 ? -30.453 -39.875 -14.906 1 95.81 689 ILE B C 1
ATOM 12554 O O . ILE B 1 689 ? -30.719 -40.25 -16.047 1 95.81 689 ILE B O 1
ATOM 12558 N N . ALA B 1 690 ? -31.297 -39.562 -14.062 1 94 690 ALA B N 1
ATOM 12559 C CA . ALA B 1 690 ? -32.719 -39.656 -14.375 1 94 690 ALA B CA 1
ATOM 12560 C C . ALA B 1 690 ? -33.094 -38.75 -15.539 1 94 690 ALA B C 1
ATOM 12562 O O . ALA B 1 690 ? -33.906 -39.094 -16.375 1 94 690 ALA B O 1
ATOM 12563 N N . ALA B 1 691 ? -32.469 -37.625 -15.555 1 90.25 691 ALA B N 1
ATOM 12564 C CA . ALA B 1 691 ? -32.844 -36.594 -16.547 1 90.25 691 ALA B CA 1
ATOM 12565 C C . ALA B 1 691 ? -32.156 -36.875 -17.891 1 90.25 691 ALA B C 1
ATOM 12567 O O . ALA B 1 691 ? -32.719 -36.594 -18.953 1 90.25 691 ALA B O 1
ATOM 12568 N N . ASN B 1 692 ? -30.938 -37.469 -17.875 1 93.31 692 ASN B N 1
ATOM 12569 C CA . ASN B 1 692 ? -30.125 -37.5 -19.078 1 93.31 692 ASN B CA 1
ATOM 12570 C C . ASN B 1 692 ? -29.766 -38.938 -19.453 1 93.31 692 ASN B C 1
ATOM 12572 O O . ASN B 1 692 ? -29.141 -39.156 -20.5 1 93.31 692 ASN B O 1
ATOM 12576 N N . GLY B 1 693 ? -30.094 -39.875 -18.641 1 94.75 693 GLY B N 1
ATOM 12577 C CA . GLY B 1 693 ? -29.703 -41.281 -18.844 1 94.75 693 GLY B CA 1
ATOM 12578 C C . GLY B 1 693 ? -28.328 -41.594 -18.281 1 94.75 693 GLY B C 1
ATOM 12579 O O . GLY B 1 693 ? -28.047 -42.75 -17.922 1 94.75 693 GLY B O 1
ATOM 12580 N N . LYS B 1 694 ? -27.469 -40.688 -18.281 1 95.88 694 LYS B N 1
ATOM 12581 C CA . LYS B 1 694 ? -26.141 -40.719 -17.688 1 95.88 694 LYS B CA 1
ATOM 12582 C C . LYS B 1 694 ? -25.719 -39.312 -17.203 1 95.88 694 LYS B C 1
ATOM 12584 O O . LYS B 1 694 ? -26.281 -38.312 -17.641 1 95.88 694 LYS B O 1
ATOM 12589 N N . VAL B 1 695 ? -24.812 -39.344 -16.281 1 95.56 695 VAL B N 1
ATOM 12590 C CA . VAL B 1 695 ? -24.344 -38.062 -15.789 1 95.56 695 VAL B CA 1
ATOM 12591 C C . VAL B 1 695 ? -23.766 -37.219 -16.938 1 95.56 695 VAL B C 1
ATOM 12593 O O . VAL B 1 695 ? -22.797 -37.625 -17.578 1 95.56 695 VAL B O 1
ATOM 12596 N N . THR B 1 696 ? -24.344 -36.125 -17.203 1 91.5 696 THR B N 1
ATOM 12597 C CA . THR B 1 696 ? -23.953 -35.219 -18.266 1 91.5 696 THR B CA 1
ATOM 12598 C C . THR B 1 696 ? -23.75 -33.812 -17.688 1 91.5 696 THR B C 1
ATOM 12600 O O . THR B 1 696 ? -24.594 -33.281 -16.953 1 91.5 696 THR B O 1
ATOM 12603 N N . LEU B 1 697 ? -22.562 -33.281 -18 1 88.62 697 LEU B N 1
ATOM 12604 C CA . LEU B 1 697 ? -22.219 -31.953 -17.5 1 88.62 697 LEU B CA 1
ATOM 12605 C C . LEU B 1 697 ? -22.141 -30.953 -18.641 1 88.62 697 LEU B C 1
ATOM 12607 O O . LEU B 1 697 ? -21.734 -31.297 -19.766 1 88.62 697 LEU B O 1
ATOM 12611 N N . THR B 1 698 ? -22.5 -29.688 -18.359 1 79.94 698 THR B N 1
ATOM 12612 C CA . THR B 1 698 ? -22.312 -28.578 -19.281 1 79.94 698 THR B CA 1
ATOM 12613 C C . THR B 1 698 ? -20.906 -28 -19.172 1 79.94 698 THR B C 1
ATOM 12615 O O . THR B 1 698 ? -20.156 -28.359 -18.25 1 79.94 698 THR B O 1
ATOM 12618 N N . GLN B 1 699 ? -20.5 -27.109 -20.156 1 76.69 699 GLN B N 1
ATOM 12619 C CA . GLN B 1 699 ? -19.219 -26.422 -20.078 1 76.69 699 GLN B CA 1
ATOM 12620 C C . GLN B 1 699 ? -19.125 -25.578 -18.812 1 76.69 699 GLN B C 1
ATOM 12622 O O . GLN B 1 699 ? -18.062 -25.516 -18.188 1 76.69 699 GLN B O 1
ATOM 12627 N N . SER B 1 700 ? -20.188 -24.922 -18.438 1 76.19 700 SER B N 1
ATOM 12628 C CA . SER B 1 700 ? -20.203 -24.109 -17.234 1 76.19 700 SER B CA 1
ATOM 12629 C C . SER B 1 700 ? -19.969 -24.953 -15.984 1 76.19 700 SER B C 1
ATOM 12631 O O . SER B 1 700 ? -19.359 -24.484 -15.016 1 76.19 700 SER B O 1
ATOM 12633 N N . ASP B 1 701 ? -20.5 -26.172 -16 1 84.19 701 ASP B N 1
ATOM 12634 C CA . ASP B 1 701 ? -20.328 -27.078 -14.867 1 84.19 701 ASP B CA 1
ATOM 12635 C C . ASP B 1 701 ? -18.844 -27.438 -14.688 1 84.19 701 ASP B C 1
ATOM 12637 O O . ASP B 1 701 ? -18.344 -27.484 -13.562 1 84.19 701 ASP B O 1
ATOM 12641 N N . VAL B 1 702 ? -18.172 -27.641 -15.75 1 79.06 702 VAL B N 1
ATOM 12642 C CA . VAL B 1 702 ? -16.781 -28.094 -15.742 1 79.06 702 VAL B CA 1
ATOM 12643 C C . VAL B 1 702 ? -15.852 -26.953 -15.352 1 79.06 702 VAL B C 1
ATOM 12645 O O . VAL B 1 702 ? -14.898 -27.141 -14.594 1 79.06 702 VAL B O 1
ATOM 12648 N N . GLN B 1 703 ? -16.188 -25.828 -15.828 1 73.56 703 GLN B N 1
ATOM 12649 C CA . GLN B 1 703 ? -15.32 -24.688 -15.617 1 73.56 703 GLN B CA 1
ATOM 12650 C C . GLN B 1 703 ? -15.633 -23.984 -14.297 1 73.56 703 GLN B C 1
ATOM 12652 O O . GLN B 1 703 ? -14.828 -23.203 -13.789 1 73.56 703 GLN B O 1
ATOM 12657 N N . GLY B 1 704 ? -16.734 -24.266 -13.695 1 77.94 704 GLY B N 1
ATOM 12658 C CA . GLY B 1 704 ? -17.188 -23.516 -12.531 1 77.94 704 GLY B CA 1
ATOM 12659 C C . GLY B 1 704 ? -16.906 -24.219 -11.219 1 77.94 704 GLY B C 1
ATOM 12660 O O . GLY B 1 704 ? -17.344 -23.766 -10.156 1 77.94 704 GLY B O 1
ATOM 12661 N N . VAL B 1 705 ? -16.109 -25.297 -11.273 1 87.5 705 VAL B N 1
ATOM 12662 C CA . VAL B 1 705 ? -15.797 -25.984 -10.031 1 87.5 705 VAL B CA 1
ATOM 12663 C C . VAL B 1 705 ? -14.969 -25.078 -9.125 1 87.5 705 VAL B C 1
ATOM 12665 O O . VAL B 1 705 ? -13.969 -24.5 -9.555 1 87.5 705 VAL B O 1
ATOM 12668 N N . SER B 1 706 ? -15.414 -24.906 -7.922 1 90.25 706 SER B N 1
ATOM 12669 C CA . SER B 1 706 ? -14.695 -24.094 -6.938 1 90.25 706 SER B CA 1
ATOM 12670 C C . SER B 1 706 ? -14.133 -24.969 -5.82 1 90.25 706 SER B C 1
ATOM 12672 O O . SER B 1 706 ? -14.18 -26.188 -5.891 1 90.25 706 SER B O 1
ATOM 12674 N N . GLY B 1 707 ? -13.578 -24.344 -4.879 1 93.12 707 GLY B N 1
ATOM 12675 C CA . GLY B 1 707 ? -13.055 -24.969 -3.676 1 93.12 707 GLY B CA 1
ATOM 12676 C C . GLY B 1 707 ? -12.195 -24.031 -2.838 1 93.12 707 GLY B C 1
ATOM 12677 O O . GLY B 1 707 ? -11.859 -22.938 -3.279 1 93.12 707 GLY B O 1
ATOM 12678 N N . PHE B 1 708 ? -11.906 -24.469 -1.665 1 94.06 708 PHE B N 1
ATOM 12679 C CA . PHE B 1 708 ? -11.133 -23.625 -0.751 1 94.06 708 PHE B CA 1
ATOM 12680 C C . PHE B 1 708 ? -9.766 -24.25 -0.484 1 94.06 708 PHE B C 1
ATOM 12682 O O . PHE B 1 708 ? -9.641 -25.469 -0.328 1 94.06 708 PHE B O 1
ATOM 12689 N N . ASP B 1 709 ? -8.758 -23.438 -0.576 1 93.94 709 ASP B N 1
ATOM 12690 C CA . ASP B 1 709 ? -7.422 -23.781 -0.095 1 93.94 709 ASP B CA 1
ATOM 12691 C C . ASP B 1 709 ? -7.27 -23.438 1.387 1 93.94 709 ASP B C 1
ATOM 12693 O O . ASP B 1 709 ? -7.621 -22.344 1.82 1 93.94 709 ASP B O 1
ATOM 12697 N N . LEU B 1 710 ? -6.777 -24.406 2.137 1 94.62 710 LEU B N 1
ATOM 12698 C CA . LEU B 1 710 ? -6.723 -24.219 3.584 1 94.62 710 LEU B CA 1
ATOM 12699 C C . LEU B 1 710 ? -5.301 -24.422 4.102 1 94.62 710 LEU B C 1
ATOM 12701 O O . LEU B 1 710 ? -4.609 -25.359 3.693 1 94.62 710 LEU B O 1
ATOM 12705 N N . GLY B 1 711 ? -4.895 -23.484 5.012 1 95.44 711 GLY B N 1
ATOM 12706 C CA . GLY B 1 711 ? -3.729 -23.797 5.828 1 95.44 711 GLY B CA 1
ATOM 12707 C C . GLY B 1 711 ? -3.996 -24.859 6.879 1 95.44 711 GLY B C 1
ATOM 12708 O O . GLY B 1 711 ? -5.113 -25.359 6.988 1 95.44 711 GLY B O 1
ATOM 12709 N N . ASN B 1 712 ? -2.963 -25.266 7.578 1 96.19 712 ASN B N 1
ATOM 12710 C CA . ASN B 1 712 ? -3.033 -26.281 8.625 1 96.19 712 ASN B CA 1
ATOM 12711 C C . ASN B 1 712 ? -2.088 -25.953 9.773 1 96.19 712 ASN B C 1
ATOM 12713 O O . ASN B 1 712 ? -0.875 -26.141 9.656 1 96.19 712 ASN B O 1
ATOM 12717 N N . PRO B 1 713 ? -2.604 -25.453 10.867 1 95.5 713 PRO B N 1
ATOM 12718 C CA . PRO B 1 713 ? -1.75 -25.047 11.984 1 95.5 713 PRO B CA 1
ATOM 12719 C C . PRO B 1 713 ? -1.032 -26.234 12.641 1 95.5 713 PRO B C 1
ATOM 12721 O O . PRO B 1 713 ? -0.145 -26.031 13.469 1 95.5 713 PRO B O 1
ATOM 12724 N N . ASN B 1 714 ? -1.359 -27.469 12.211 1 94.69 714 ASN B N 1
ATOM 12725 C CA . ASN B 1 714 ? -0.771 -28.656 12.828 1 94.69 714 ASN B CA 1
ATOM 12726 C C . ASN B 1 714 ? 0.376 -29.219 11.992 1 94.69 714 ASN B C 1
ATOM 12728 O O . ASN B 1 714 ? 0.838 -30.328 12.227 1 94.69 714 ASN B O 1
ATOM 12732 N N . LEU B 1 715 ? 0.773 -28.5 11.031 1 96.56 715 LEU B N 1
ATOM 12733 C CA . LEU B 1 715 ? 1.893 -28.938 10.203 1 96.56 715 LEU B CA 1
ATOM 12734 C C . LEU B 1 715 ? 3.166 -29.062 11.039 1 96.56 715 LEU B C 1
ATOM 12736 O O . LEU B 1 715 ? 3.334 -28.359 12.031 1 96.56 715 LEU B O 1
ATOM 12740 N N . SER B 1 716 ? 3.975 -29.953 10.648 1 95.62 716 SER B N 1
ATOM 12741 C CA . SER B 1 716 ? 5.328 -30.109 11.172 1 95.62 716 SER B CA 1
ATOM 12742 C C . SER B 1 716 ? 6.371 -29.922 10.078 1 95.62 716 SER B C 1
ATOM 12744 O O . SER B 1 716 ? 6.031 -29.562 8.945 1 95.62 716 SER B O 1
ATOM 12746 N N . GLU B 1 717 ? 7.637 -30.141 10.453 1 96.06 717 GLU B N 1
ATOM 12747 C CA . GLU B 1 717 ? 8.703 -29.938 9.477 1 96.06 717 GLU B CA 1
ATOM 12748 C C . GLU B 1 717 ? 8.727 -31.062 8.445 1 96.06 717 GLU B C 1
ATOM 12750 O O . GLU B 1 717 ? 8.297 -32.188 8.727 1 96.06 717 GLU B O 1
ATOM 12755 N N . GLU B 1 718 ? 9.141 -30.734 7.285 1 96 718 GLU B N 1
ATOM 12756 C CA . GLU B 1 718 ? 9.539 -31.766 6.336 1 96 718 GLU B CA 1
ATOM 12757 C C . GLU B 1 718 ? 11.039 -32.031 6.418 1 96 718 GLU B C 1
ATOM 12759 O O . GLU B 1 718 ? 11.82 -31.172 6.797 1 96 718 GLU B O 1
ATOM 12764 N N . LYS B 1 719 ? 11.438 -33.219 6.023 1 95.62 719 LYS B N 1
ATOM 12765 C CA . LYS B 1 719 ? 12.836 -33.625 6.074 1 95.62 719 LYS B CA 1
ATOM 12766 C C . LYS B 1 719 ? 13.336 -34.062 4.699 1 95.62 719 LYS B C 1
ATOM 12768 O O . LYS B 1 719 ? 12.766 -34.969 4.086 1 95.62 719 LYS B O 1
ATOM 12773 N N . GLY B 1 720 ? 14.312 -33.375 4.238 1 95.5 720 GLY B N 1
ATOM 12774 C CA . GLY B 1 720 ? 14.953 -33.75 2.982 1 95.5 720 GLY B CA 1
ATOM 12775 C C . GLY B 1 720 ? 16.234 -34.5 3.166 1 95.5 720 GLY B C 1
ATOM 12776 O O . GLY B 1 720 ? 17.188 -34 3.766 1 95.5 720 GLY B O 1
ATOM 12777 N N . LYS B 1 721 ? 16.281 -35.688 2.668 1 95.94 721 LYS B N 1
ATOM 12778 C CA . LYS B 1 721 ? 17.5 -36.5 2.654 1 95.94 721 LYS B CA 1
ATOM 12779 C C . LYS B 1 721 ? 18.141 -36.5 1.271 1 95.94 721 LYS B C 1
ATOM 12781 O O . LYS B 1 721 ? 17.484 -36.844 0.277 1 95.94 721 LYS B O 1
ATOM 12786 N N . SER B 1 722 ? 19.406 -36.219 1.259 1 94.81 722 SER B N 1
ATOM 12787 C CA . SER B 1 722 ? 20.016 -36.094 -0.06 1 94.81 722 SER B CA 1
ATOM 12788 C C . SER B 1 722 ? 21.375 -36.75 -0.114 1 94.81 722 SER B C 1
ATOM 12790 O O . SER B 1 722 ? 22.047 -36.906 0.913 1 94.81 722 SER B O 1
ATOM 12792 N N . TRP B 1 723 ? 21.734 -37.219 -1.288 1 94.94 723 TRP B N 1
ATOM 12793 C CA . TRP B 1 723 ? 23.047 -37.688 -1.681 1 94.94 723 TRP B CA 1
ATOM 12794 C C . TRP B 1 723 ? 23.578 -36.875 -2.859 1 94.94 723 TRP B C 1
ATOM 12796 O O . TRP B 1 723 ? 22.844 -36.594 -3.807 1 94.94 723 TRP B O 1
ATOM 12806 N N . THR B 1 724 ? 24.781 -36.5 -2.734 1 94 724 THR B N 1
ATOM 12807 C CA . THR B 1 724 ? 25.5 -35.938 -3.861 1 94 724 THR B CA 1
ATOM 12808 C C . THR B 1 724 ? 26.844 -36.625 -4.059 1 94 724 THR B C 1
ATOM 12810 O O . THR B 1 724 ? 27.656 -36.719 -3.123 1 94 724 THR B O 1
ATOM 12813 N N . ILE B 1 725 ? 27.078 -37.125 -5.188 1 95.81 725 ILE B N 1
ATOM 12814 C CA . ILE B 1 725 ? 28.344 -37.75 -5.586 1 95.81 725 ILE B CA 1
ATOM 12815 C C . ILE B 1 725 ? 28.844 -37.094 -6.875 1 95.81 725 ILE B C 1
ATOM 12817 O O . ILE B 1 725 ? 28.125 -37.031 -7.871 1 95.81 725 ILE B O 1
ATOM 12821 N N . GLY B 1 726 ? 30 -36.594 -6.75 1 94.31 726 GLY B N 1
ATOM 12822 C CA . GLY B 1 726 ? 30.453 -35.875 -7.926 1 94.31 726 GLY B CA 1
ATOM 12823 C C . GLY B 1 726 ? 31.953 -36 -8.164 1 94.31 726 GLY B C 1
ATOM 12824 O O . GLY B 1 726 ? 32.688 -36.5 -7.312 1 94.31 726 GLY B O 1
ATOM 12825 N N . ALA B 1 727 ? 32.344 -35.562 -9.312 1 94.81 727 ALA B N 1
ATOM 12826 C CA . ALA B 1 727 ? 33.75 -35.5 -9.734 1 94.81 727 ALA B CA 1
ATOM 12827 C C . ALA B 1 727 ? 34.031 -34.188 -10.469 1 94.81 727 ALA B C 1
ATOM 12829 O O . ALA B 1 727 ? 33.219 -33.719 -11.242 1 94.81 727 ALA B O 1
ATOM 12830 N N . VAL B 1 728 ? 35.156 -33.656 -10.094 1 92.56 728 VAL B N 1
ATOM 12831 C CA . VAL B 1 728 ? 35.656 -32.469 -10.789 1 92.56 728 VAL B CA 1
ATOM 12832 C C . VAL B 1 728 ? 36.938 -32.844 -11.539 1 92.56 728 VAL B C 1
ATOM 12834 O O . VAL B 1 728 ? 37.906 -33.312 -10.938 1 92.56 728 VAL B O 1
ATOM 12837 N N . ILE B 1 729 ? 36.906 -32.594 -12.781 1 93 729 ILE B N 1
ATOM 12838 C CA . ILE B 1 729 ? 38.031 -32.969 -13.641 1 93 729 ILE B CA 1
ATOM 12839 C C . ILE B 1 729 ? 38.688 -31.734 -14.211 1 93 729 ILE B C 1
ATOM 12841 O O . ILE B 1 729 ? 38.031 -30.969 -14.938 1 93 729 ILE B O 1
ATOM 12845 N N . THR B 1 730 ? 39.875 -31.516 -13.867 1 90 730 THR B N 1
ATOM 12846 C CA . THR B 1 730 ? 40.688 -30.422 -14.367 1 90 730 THR B CA 1
ATOM 12847 C C . THR B 1 730 ? 42.031 -30.953 -14.875 1 90 730 THR B C 1
ATOM 12849 O O . THR B 1 730 ? 43.031 -30.859 -14.172 1 90 730 THR B O 1
ATOM 12852 N N . PRO B 1 731 ? 42.062 -31.297 -16.109 1 86.88 731 PRO B N 1
ATOM 12853 C CA . PRO B 1 731 ? 43.281 -31.906 -16.625 1 86.88 731 PRO B CA 1
ATOM 12854 C C . PRO B 1 731 ? 44.469 -30.953 -16.609 1 86.88 731 PRO B C 1
ATOM 12856 O O . PRO B 1 731 ? 44.312 -29.766 -16.891 1 86.88 731 PRO B O 1
ATOM 12859 N N . THR B 1 732 ? 45.594 -31.453 -16.234 1 80.62 732 THR B N 1
ATOM 12860 C CA . THR B 1 732 ? 46.812 -30.641 -16.188 1 80.62 732 THR B CA 1
ATOM 12861 C C . THR B 1 732 ? 47.625 -30.797 -17.469 1 80.62 732 THR B C 1
ATOM 12863 O O . THR B 1 732 ? 48.594 -30.062 -17.688 1 80.62 732 THR B O 1
ATOM 12866 N N . ILE B 1 733 ? 47.188 -31.672 -18.312 1 79.19 733 ILE B N 1
ATOM 12867 C CA . ILE B 1 733 ? 47.875 -31.828 -19.594 1 79.19 733 ILE B CA 1
ATOM 12868 C C . ILE B 1 733 ? 47.688 -30.578 -20.438 1 79.19 733 ILE B C 1
ATOM 12870 O O . ILE B 1 733 ? 46.594 -30.031 -20.5 1 79.19 733 ILE B O 1
ATOM 12874 N N . GLU B 1 734 ? 48.688 -30.125 -20.969 1 69.31 734 GLU B N 1
ATOM 12875 C CA . GLU B 1 734 ? 48.75 -28.859 -21.703 1 69.31 734 GLU B CA 1
ATOM 12876 C C . GLU B 1 734 ? 47.625 -28.781 -22.75 1 69.31 734 GLU B C 1
ATOM 12878 O O . GLU B 1 734 ? 47 -27.734 -22.922 1 69.31 734 GLU B O 1
ATOM 12883 N N . ALA B 1 735 ? 47.406 -29.922 -23.406 1 70.81 735 ALA B N 1
ATOM 12884 C CA . ALA B 1 735 ? 46.438 -29.938 -24.5 1 70.81 735 ALA B CA 1
ATOM 12885 C C . ALA B 1 735 ? 45 -29.703 -23.969 1 70.81 735 ALA B C 1
ATOM 12887 O O . ALA B 1 735 ? 44.125 -29.25 -24.719 1 70.81 735 ALA B O 1
ATOM 12888 N N . LEU B 1 736 ? 44.844 -29.891 -22.719 1 79.25 736 LEU B N 1
ATOM 12889 C CA . LEU B 1 736 ? 43.5 -29.812 -22.156 1 79.25 736 LEU B CA 1
ATOM 12890 C C . LEU B 1 736 ? 43.469 -28.875 -20.938 1 79.25 736 LEU B C 1
ATOM 12892 O O . LEU B 1 736 ? 42.562 -28.969 -20.094 1 79.25 736 LEU B O 1
ATOM 12896 N N . SER B 1 737 ? 44.375 -27.953 -20.859 1 76.12 737 SER B N 1
ATOM 12897 C CA . SER B 1 737 ? 44.5 -27.125 -19.656 1 76.12 737 SER B CA 1
ATOM 12898 C C . SER B 1 737 ? 43.375 -26.109 -19.578 1 76.12 737 SER B C 1
ATOM 12900 O O . SER B 1 737 ? 43.062 -25.594 -18.5 1 76.12 737 SER B O 1
ATOM 12902 N N . ALA B 1 738 ? 42.812 -25.906 -20.672 1 81.38 738 ALA B N 1
ATOM 12903 C CA . ALA B 1 738 ? 41.781 -24.906 -20.688 1 81.38 738 ALA B CA 1
ATOM 12904 C C . ALA B 1 738 ? 40.406 -25.562 -20.562 1 81.38 738 ALA B C 1
ATOM 12906 O O . ALA B 1 738 ? 39.375 -24.906 -20.766 1 81.38 738 ALA B O 1
ATOM 12907 N N . PHE B 1 739 ? 40.469 -26.797 -20.219 1 88.06 739 PHE B N 1
ATOM 12908 C CA . PHE B 1 739 ? 39.25 -27.578 -20.141 1 88.06 739 PHE B CA 1
ATOM 12909 C C . PHE B 1 739 ? 38.938 -27.938 -18.688 1 88.06 739 PHE B C 1
ATOM 12911 O O . PHE B 1 739 ? 39.844 -28.25 -17.906 1 88.06 739 PHE B O 1
ATOM 12918 N N . SER B 1 740 ? 37.656 -27.828 -18.281 1 90.25 740 SER B N 1
ATOM 12919 C CA . SER B 1 740 ? 37.188 -28.328 -16.984 1 90.25 740 SER B CA 1
ATOM 12920 C C . SER B 1 740 ? 35.812 -28.953 -17.109 1 90.25 740 SER B C 1
ATOM 12922 O O . SER B 1 740 ? 34.969 -28.516 -17.906 1 90.25 740 SER B O 1
ATOM 12924 N N . MET B 1 741 ? 35.562 -30.047 -16.375 1 92.5 741 MET B N 1
ATOM 12925 C CA . MET B 1 741 ? 34.312 -30.75 -16.391 1 92.5 741 MET B CA 1
ATOM 12926 C C . MET B 1 741 ? 33.875 -31.156 -14.984 1 92.5 741 MET B C 1
ATOM 12928 O O . MET B 1 741 ? 34.719 -31.578 -14.18 1 92.5 741 MET B O 1
ATOM 12932 N N . THR B 1 742 ? 32.688 -30.906 -14.672 1 92.62 742 THR B N 1
ATOM 12933 C CA . THR B 1 742 ? 32.094 -31.375 -13.422 1 92.62 742 THR B CA 1
ATOM 12934 C C . THR B 1 742 ? 30.922 -32.312 -13.695 1 92.62 742 THR B C 1
ATOM 12936 O O . THR B 1 742 ? 30.078 -32 -14.555 1 92.62 742 THR B O 1
ATOM 12939 N N . VAL B 1 743 ? 30.875 -33.438 -13.055 1 95.31 743 VAL B N 1
ATOM 12940 C CA . VAL B 1 743 ? 29.766 -34.375 -13.109 1 95.31 743 VAL B CA 1
ATOM 12941 C C . VAL B 1 743 ? 29.25 -34.656 -11.695 1 95.31 743 VAL B C 1
ATOM 12943 O O . VAL B 1 743 ? 30.016 -35.094 -10.828 1 95.31 743 VAL B O 1
ATOM 12946 N N . ASP B 1 744 ? 27.984 -34.438 -11.484 1 95 744 ASP B N 1
ATOM 12947 C CA . ASP B 1 744 ? 27.422 -34.594 -10.148 1 95 744 ASP B CA 1
ATOM 12948 C C . ASP B 1 744 ? 26.125 -35.406 -10.203 1 95 744 ASP B C 1
ATOM 12950 O O . ASP B 1 744 ? 25.156 -35 -10.852 1 95 744 ASP B O 1
ATOM 12954 N N . TYR B 1 745 ? 26.125 -36.5 -9.562 1 96.69 745 TYR B N 1
ATOM 12955 C CA . TYR B 1 745 ? 24.891 -37.219 -9.297 1 96.69 745 TYR B CA 1
ATOM 12956 C C . TYR B 1 745 ? 24.172 -36.656 -8.07 1 96.69 745 TYR B C 1
ATOM 12958 O O . TYR B 1 745 ? 24.797 -36.438 -7.035 1 96.69 745 TYR B O 1
ATOM 12966 N N . PHE B 1 746 ? 22.891 -36.438 -8.211 1 95.5 746 PHE B N 1
ATOM 12967 C CA . PHE B 1 746 ? 22.109 -35.938 -7.078 1 95.5 746 PHE B CA 1
ATOM 12968 C C . PHE B 1 746 ? 20.906 -36.844 -6.82 1 95.5 746 PHE B C 1
ATOM 12970 O O . PHE B 1 746 ? 20.328 -37.406 -7.754 1 95.5 746 PHE B O 1
ATOM 12977 N N . ASN B 1 747 ? 20.578 -36.969 -5.551 1 96.44 747 ASN B N 1
ATOM 12978 C CA . ASN B 1 747 ? 19.375 -37.625 -5.051 1 96.44 747 ASN B CA 1
ATOM 12979 C C . ASN B 1 747 ? 18.812 -36.906 -3.84 1 96.44 747 ASN B C 1
ATOM 12981 O O . ASN B 1 747 ? 19.5 -36.688 -2.848 1 96.44 747 ASN B O 1
ATOM 12985 N N . VAL B 1 748 ? 17.562 -36.469 -3.996 1 96.06 748 VAL B N 1
ATOM 12986 C CA . VAL B 1 748 ? 16.891 -35.781 -2.908 1 96.06 748 VAL B CA 1
ATOM 12987 C C . VAL B 1 748 ? 15.531 -36.406 -2.646 1 96.06 748 VAL B C 1
ATOM 12989 O O . VAL B 1 748 ? 14.711 -36.562 -3.559 1 96.06 748 VAL B O 1
ATOM 12992 N N . LYS B 1 749 ? 15.281 -36.812 -1.467 1 95.75 749 LYS B N 1
ATOM 12993 C CA . LYS B 1 749 ? 13.992 -37.312 -1.015 1 95.75 749 LYS B CA 1
ATOM 12994 C C . LYS B 1 749 ? 13.469 -36.5 0.169 1 95.75 749 LYS B C 1
ATOM 12996 O O . LYS B 1 749 ? 14.125 -36.406 1.207 1 95.75 749 LYS B O 1
ATOM 13001 N N . ILE B 1 750 ? 12.344 -36 -0.028 1 95.94 750 ILE B N 1
ATOM 13002 C CA . ILE B 1 750 ? 11.711 -35.219 1.029 1 95.94 750 ILE B CA 1
ATOM 13003 C C . ILE B 1 750 ? 10.609 -36.031 1.686 1 95.94 750 ILE B C 1
ATOM 13005 O O . ILE B 1 750 ? 9.641 -36.438 1.026 1 95.94 750 ILE B O 1
ATOM 13009 N N . GLU B 1 751 ? 10.742 -36.281 2.918 1 94.5 751 GLU B N 1
ATOM 13010 C CA . GLU B 1 751 ? 9.75 -36.969 3.715 1 94.5 751 GLU B CA 1
ATOM 13011 C C . GLU B 1 751 ? 8.852 -36 4.477 1 94.5 751 GLU B C 1
ATOM 13013 O O . GLU B 1 751 ? 9.281 -34.906 4.832 1 94.5 751 GLU B O 1
ATOM 13018 N N . ASP B 1 752 ? 7.609 -36.438 4.688 1 93.81 752 ASP B N 1
ATOM 13019 C CA . ASP B 1 752 ? 6.617 -35.594 5.34 1 93.81 752 ASP B CA 1
ATOM 13020 C C . ASP B 1 752 ? 6.496 -34.25 4.633 1 93.81 752 ASP B C 1
ATOM 13022 O O . ASP B 1 752 ? 6.496 -33.188 5.277 1 93.81 752 ASP B O 1
ATOM 13026 N N . ALA B 1 753 ? 6.48 -34.375 3.344 1 94.69 753 ALA B N 1
ATOM 13027 C CA . ALA B 1 753 ? 6.465 -33.125 2.543 1 94.69 753 ALA B CA 1
ATOM 13028 C C . ALA B 1 753 ? 5.219 -32.312 2.832 1 94.69 753 ALA B C 1
ATOM 13030 O O . ALA B 1 753 ? 4.125 -32.875 2.992 1 94.69 753 ALA B O 1
ATOM 13031 N N . ILE B 1 754 ? 5.363 -31.047 3.074 1 94 754 ILE B N 1
ATOM 13032 C CA . ILE B 1 754 ? 4.238 -30.141 3.219 1 94 754 ILE B CA 1
ATOM 13033 C C . ILE B 1 754 ? 3.645 -29.828 1.846 1 94 754 ILE B C 1
ATOM 13035 O O . ILE B 1 754 ? 4.289 -29.188 1.009 1 94 754 ILE B O 1
ATOM 13039 N N . SER B 1 755 ? 2.543 -30.266 1.583 1 90.94 755 SER B N 1
ATOM 13040 C CA . SER B 1 755 ? 1.894 -30.078 0.292 1 90.94 755 SER B CA 1
ATOM 13041 C C . SER B 1 755 ? 0.375 -30.047 0.435 1 90.94 755 SER B C 1
ATOM 13043 O O . SER B 1 755 ? -0.17 -30.578 1.408 1 90.94 755 SER B O 1
ATOM 13045 N N . ALA B 1 756 ? -0.243 -29.438 -0.516 1 90.62 756 ALA B N 1
ATOM 13046 C CA . ALA B 1 756 ? -1.698 -29.516 -0.621 1 90.62 756 ALA B CA 1
ATOM 13047 C C . ALA B 1 756 ? -2.135 -30.875 -1.194 1 90.62 756 ALA B C 1
ATOM 13049 O O . ALA B 1 756 ? -1.527 -31.375 -2.141 1 90.62 756 ALA B O 1
ATOM 13050 N N . ILE B 1 757 ? -3.131 -31.406 -0.64 1 86.88 757 ILE B N 1
ATOM 13051 C CA . ILE B 1 757 ? -3.664 -32.625 -1.21 1 86.88 757 ILE B CA 1
ATOM 13052 C C . ILE B 1 757 ? -4.324 -32.344 -2.555 1 86.88 757 ILE B C 1
ATOM 13054 O O . ILE B 1 757 ? -5.281 -31.562 -2.625 1 86.88 757 ILE B O 1
ATOM 13058 N N . PRO B 1 758 ? -3.801 -32.938 -3.551 1 85.81 758 PRO B N 1
ATOM 13059 C CA . PRO B 1 758 ? -4.348 -32.594 -4.863 1 85.81 758 PRO B CA 1
ATOM 13060 C C . PRO B 1 758 ? -5.844 -32.875 -4.977 1 85.81 758 PRO B C 1
ATOM 13062 O O . PRO B 1 758 ? -6.305 -33.938 -4.531 1 85.81 758 PRO B O 1
ATOM 13065 N N . ARG B 1 759 ? -6.598 -32.062 -5.621 1 89.62 759 ARG B N 1
ATOM 13066 C CA . ARG B 1 759 ? -8.047 -32.156 -5.727 1 89.62 759 ARG B CA 1
ATOM 13067 C C . ARG B 1 759 ? -8.461 -33.406 -6.508 1 89.62 759 ARG B C 1
ATOM 13069 O O . ARG B 1 759 ? -9.43 -34.062 -6.152 1 89.62 759 ARG B O 1
ATOM 13076 N N . GLN B 1 760 ? -7.742 -33.656 -7.629 1 84.25 760 GLN B N 1
ATOM 13077 C CA . GLN B 1 760 ? -8.094 -34.844 -8.391 1 84.25 760 GLN B CA 1
ATOM 13078 C C . GLN B 1 760 ? -7.902 -36.094 -7.547 1 84.25 760 GLN B C 1
ATOM 13080 O O . GLN B 1 760 ? -8.664 -37.062 -7.676 1 84.25 760 GLN B O 1
ATOM 13085 N N . PHE B 1 761 ? -6.918 -36.156 -6.77 1 83.94 761 PHE B N 1
ATOM 13086 C CA . PHE B 1 761 ? -6.699 -37.281 -5.855 1 83.94 761 PHE B CA 1
ATOM 13087 C C . PHE B 1 761 ? -7.859 -37.406 -4.879 1 83.94 761 PHE B C 1
ATOM 13089 O O . PHE B 1 761 ? -8.312 -38.531 -4.598 1 83.94 761 PHE B O 1
ATOM 13096 N N . ILE B 1 762 ? -8.289 -36.312 -4.332 1 90.5 762 ILE B N 1
ATOM 13097 C CA . ILE B 1 762 ? -9.422 -36.312 -3.408 1 90.5 762 ILE B CA 1
ATOM 13098 C C . ILE B 1 762 ? -10.648 -36.938 -4.086 1 90.5 762 ILE B C 1
ATOM 13100 O O . ILE B 1 762 ? -11.312 -37.781 -3.51 1 90.5 762 ILE B O 1
ATOM 13104 N N . LEU B 1 763 ? -10.93 -36.531 -5.246 1 91.25 763 LEU B N 1
ATOM 13105 C CA . LEU B 1 763 ? -12.039 -37.062 -6.012 1 91.25 763 LEU B CA 1
ATOM 13106 C C . LEU B 1 763 ? -11.875 -38.562 -6.215 1 91.25 763 LEU B C 1
ATOM 13108 O O . LEU B 1 763 ? -12.812 -39.344 -5.992 1 91.25 763 LEU B O 1
ATOM 13112 N N . ASP B 1 764 ? -10.742 -38.969 -6.586 1 86.19 764 ASP B N 1
ATOM 13113 C CA . ASP B 1 764 ? -10.492 -40.375 -6.855 1 86.19 764 ASP B CA 1
ATOM 13114 C C . ASP B 1 764 ? -10.633 -41.219 -5.586 1 86.19 764 ASP B C 1
ATOM 13116 O O . ASP B 1 764 ? -11.219 -42.312 -5.613 1 86.19 764 ASP B O 1
ATOM 13120 N N . GLN B 1 765 ? -10.008 -40.719 -4.516 1 88.25 765 GLN B N 1
ATOM 13121 C CA . GLN B 1 765 ? -10.086 -41.469 -3.266 1 88.25 765 GLN B CA 1
ATOM 13122 C C . GLN B 1 765 ? -11.531 -41.594 -2.801 1 88.25 765 GLN B C 1
ATOM 13124 O O . GLN B 1 765 ? -11.914 -42.656 -2.262 1 88.25 765 GLN B O 1
ATOM 13129 N N . CYS B 1 766 ? -12.266 -40.625 -2.953 1 93.81 766 CYS B N 1
ATOM 13130 C CA . CYS B 1 766 ? -13.672 -40.688 -2.559 1 93.81 766 CYS B CA 1
ATOM 13131 C C . CYS B 1 766 ? -14.445 -41.656 -3.445 1 93.81 766 CYS B C 1
ATOM 13133 O O . CYS B 1 766 ? -15.156 -42.531 -2.945 1 93.81 766 CYS B O 1
ATOM 13135 N N . TYR B 1 767 ? -14.352 -41.625 -4.699 1 94 767 TYR B N 1
ATOM 13136 C CA . TYR B 1 767 ? -15.273 -42.312 -5.59 1 94 767 TYR B CA 1
ATOM 13137 C C . TYR B 1 767 ? -14.734 -43.688 -5.957 1 94 767 TYR B C 1
ATOM 13139 O O . TYR B 1 767 ? -15.508 -44.594 -6.305 1 94 767 TYR B O 1
ATOM 13147 N N . ARG B 1 768 ? -13.477 -43.906 -5.895 1 89.56 768 ARG B N 1
ATOM 13148 C CA . ARG B 1 768 ? -12.93 -45.219 -6.211 1 89.56 768 ARG B CA 1
ATOM 13149 C C . ARG B 1 768 ? -12.859 -46.094 -4.965 1 89.56 768 ARG B C 1
ATOM 13151 O O . ARG B 1 768 ? -12.945 -47.312 -5.055 1 89.56 768 ARG B O 1
ATOM 13158 N N . THR B 1 769 ? -12.688 -45.469 -3.793 1 89.69 769 THR B N 1
ATOM 13159 C CA . THR B 1 769 ? -12.477 -46.281 -2.6 1 89.69 769 THR B CA 1
ATOM 13160 C C . THR B 1 769 ? -13.539 -45.969 -1.545 1 89.69 769 THR B C 1
ATOM 13162 O O . THR B 1 769 ? -13.617 -46.656 -0.523 1 89.69 769 THR B O 1
ATOM 13165 N N . ASN B 1 770 ? -14.25 -44.969 -1.697 1 93.75 770 ASN B N 1
ATOM 13166 C CA . ASN B 1 770 ? -15.289 -44.531 -0.766 1 93.75 770 ASN B CA 1
ATOM 13167 C C . ASN B 1 770 ? -14.695 -44.125 0.583 1 93.75 770 ASN B C 1
ATOM 13169 O O . ASN B 1 770 ? -15.266 -44.438 1.631 1 93.75 770 ASN B O 1
ATOM 13173 N N . ASP B 1 771 ? -13.602 -43.562 0.574 1 92.12 771 ASP B N 1
ATOM 13174 C CA . ASP B 1 771 ? -13.008 -43.031 1.801 1 92.12 771 ASP B CA 1
ATOM 13175 C C . ASP B 1 771 ? -13.719 -41.781 2.25 1 92.12 771 ASP B C 1
ATOM 13177 O O . ASP B 1 771 ? -13.555 -40.719 1.641 1 92.12 771 ASP B O 1
ATOM 13181 N N . GLN B 1 772 ? -14.281 -41.781 3.361 1 92.31 772 GLN B N 1
ATOM 13182 C CA . GLN B 1 772 ? -15.18 -40.719 3.814 1 92.31 772 GLN B CA 1
ATOM 13183 C C . GLN B 1 772 ? -14.406 -39.469 4.203 1 92.31 772 GLN B C 1
ATOM 13185 O O . GLN B 1 772 ? -14.945 -38.375 4.164 1 92.31 772 GLN B O 1
ATOM 13190 N N . GLU B 1 773 ? -13.172 -39.625 4.621 1 89.5 773 GLU B N 1
ATOM 13191 C CA . GLU B 1 773 ? -12.359 -38.469 4.996 1 89.5 773 GLU B CA 1
ATOM 13192 C C . GLU B 1 773 ? -12.156 -37.531 3.807 1 89.5 773 GLU B C 1
ATOM 13194 O O . GLU B 1 773 ? -12.047 -36.312 3.98 1 89.5 773 GLU B O 1
ATOM 13199 N N . TYR B 1 774 ? -12.133 -38.125 2.609 1 92.25 774 TYR B N 1
ATOM 13200 C CA . TYR B 1 774 ? -11.961 -37.312 1.401 1 92.25 774 TYR B CA 1
ATOM 13201 C C . TYR B 1 774 ? -13.312 -36.906 0.839 1 92.25 774 TYR B C 1
ATOM 13203 O O . TYR B 1 774 ? -13.43 -35.812 0.244 1 92.25 774 TYR B O 1
ATOM 13211 N N . CYS B 1 775 ? -14.289 -37.719 0.962 1 94.69 775 CYS B N 1
ATOM 13212 C CA . CYS B 1 775 ? -15.609 -37.406 0.435 1 94.69 775 CYS B CA 1
ATOM 13213 C C . CYS B 1 775 ? -16.172 -36.156 1.1 1 94.69 775 CYS B C 1
ATOM 13215 O O . CYS B 1 775 ? -16.906 -35.375 0.471 1 94.69 775 CYS B O 1
ATOM 13217 N N . LYS B 1 776 ? -15.719 -35.938 2.314 1 93.62 776 LYS B N 1
ATOM 13218 C CA . LYS B 1 776 ? -16.203 -34.781 3.053 1 93.62 776 LYS B CA 1
ATOM 13219 C C . LYS B 1 776 ? -15.672 -33.469 2.438 1 93.62 776 LYS B C 1
ATOM 13221 O O . LYS B 1 776 ? -16.203 -32.406 2.699 1 93.62 776 LYS B O 1
ATOM 13226 N N . LEU B 1 777 ? -14.656 -33.531 1.688 1 95.25 777 LEU B N 1
ATOM 13227 C CA . LEU B 1 777 ? -14.039 -32.375 1.074 1 95.25 777 LEU B CA 1
ATOM 13228 C C . LEU B 1 777 ? -14.719 -32.031 -0.247 1 95.25 777 LEU B C 1
ATOM 13230 O O . LEU B 1 777 ? -14.344 -31.047 -0.906 1 95.25 777 LEU B O 1
ATOM 13234 N N . ILE B 1 778 ? -15.734 -32.844 -0.616 1 95.62 778 ILE B N 1
ATOM 13235 C CA . ILE B 1 778 ? -16.422 -32.688 -1.893 1 95.62 778 ILE B CA 1
ATOM 13236 C C . ILE B 1 778 ? -17.875 -32.281 -1.648 1 95.62 778 ILE B C 1
ATOM 13238 O O . ILE B 1 778 ? -18.562 -32.875 -0.818 1 95.62 778 ILE B O 1
ATOM 13242 N N . ARG B 1 779 ? -18.281 -31.266 -2.336 1 93.56 779 ARG B N 1
ATOM 13243 C CA . ARG B 1 779 ? -19.688 -30.875 -2.342 1 93.56 779 ARG B CA 1
ATOM 13244 C C . ARG B 1 779 ? -20.234 -30.828 -3.764 1 93.56 779 ARG B C 1
ATOM 13246 O O . ARG B 1 779 ? -19.562 -30.359 -4.684 1 93.56 779 ARG B O 1
ATOM 13253 N N . ARG B 1 780 ? -21.359 -31.375 -3.971 1 94.12 780 ARG B N 1
ATOM 13254 C CA . ARG B 1 780 ? -22.031 -31.375 -5.273 1 94.12 780 ARG B CA 1
ATOM 13255 C C . ARG B 1 780 ? -23.344 -30.609 -5.223 1 94.12 780 ARG B C 1
ATOM 13257 O O . ARG B 1 780 ? -24 -30.562 -4.18 1 94.12 780 ARG B O 1
ATOM 13264 N N . TYR B 1 781 ? -23.781 -30.109 -6.344 1 88.88 781 TYR B N 1
ATOM 13265 C CA . TYR B 1 781 ? -25.047 -29.391 -6.465 1 88.88 781 TYR B CA 1
ATOM 13266 C C . TYR B 1 781 ? -26.234 -30.359 -6.48 1 88.88 781 TYR B C 1
ATOM 13268 O O . TYR B 1 781 ? -26.125 -31.469 -6.988 1 88.88 781 TYR B O 1
ATOM 13276 N N . GLN B 1 782 ? -27.531 -30.031 -5.883 1 78.81 782 GLN B N 1
ATOM 13277 C CA . GLN B 1 782 ? -28.828 -30.656 -6.137 1 78.81 782 GLN B CA 1
ATOM 13278 C C . GLN B 1 782 ? -29.562 -29.953 -7.273 1 78.81 782 GLN B C 1
ATOM 13280 O O . GLN B 1 782 ? -30.781 -30.109 -7.422 1 78.81 782 GLN B O 1
ATOM 13285 N N . ALA B 1 783 ? -29.109 -29.391 -8.234 1 70.12 783 ALA B N 1
ATOM 13286 C CA . ALA B 1 783 ? -29.562 -28.516 -9.305 1 70.12 783 ALA B CA 1
ATOM 13287 C C . ALA B 1 783 ? -29.797 -27.094 -8.789 1 70.12 783 ALA B C 1
ATOM 13289 O O . ALA B 1 783 ? -30.578 -26.891 -7.859 1 70.12 783 ALA B O 1
ATOM 13290 N N . PHE B 1 784 ? -29.172 -26.25 -9.391 1 70.31 784 PHE B N 1
ATOM 13291 C CA . PHE B 1 784 ? -29.297 -24.891 -8.883 1 70.31 784 PHE B CA 1
ATOM 13292 C C . PHE B 1 784 ? -28.812 -23.875 -9.914 1 70.31 784 PHE B C 1
ATOM 13294 O O . PHE B 1 784 ? -27.656 -23.938 -10.367 1 70.31 784 PHE B O 1
ATOM 13301 N N . GLY B 1 785 ? -29.766 -23.016 -10.297 1 66.81 785 GLY B N 1
ATOM 13302 C CA . GLY B 1 785 ? -29.375 -21.969 -11.227 1 66.81 785 GLY B CA 1
ATOM 13303 C C . GLY B 1 785 ? -28.891 -22.5 -12.562 1 66.81 785 GLY B C 1
ATOM 13304 O O . GLY B 1 785 ? -29.578 -23.297 -13.203 1 66.81 785 GLY B O 1
ATOM 13305 N N . VAL B 1 786 ? -27.641 -22.094 -12.836 1 74.31 786 VAL B N 1
ATOM 13306 C CA . VAL B 1 786 ? -27.078 -22.469 -14.133 1 74.31 786 VAL B CA 1
ATOM 13307 C C . VAL B 1 786 ? -26.359 -23.812 -14.023 1 74.31 786 VAL B C 1
ATOM 13309 O O . VAL B 1 786 ? -25.969 -24.391 -15.039 1 74.31 786 VAL B O 1
ATOM 13312 N N . ASN B 1 787 ? -26.297 -24.312 -12.789 1 83.5 787 ASN B N 1
ATOM 13313 C CA . ASN B 1 787 ? -25.516 -25.531 -12.531 1 83.5 787 ASN B CA 1
ATOM 13314 C C . ASN B 1 787 ? -26.375 -26.781 -12.602 1 83.5 787 ASN B C 1
ATOM 13316 O O . ASN B 1 787 ? -27.5 -26.797 -12.078 1 83.5 787 ASN B O 1
ATOM 13320 N N . SER B 1 788 ? -25.828 -27.797 -13.195 1 88.06 788 SER B N 1
ATOM 13321 C CA . SER B 1 788 ? -26.531 -29.062 -13.336 1 88.06 788 SER B CA 1
ATOM 13322 C C . SER B 1 788 ? -26.578 -29.812 -12.016 1 88.06 788 SER B C 1
ATOM 13324 O O . SER B 1 788 ? -25.625 -29.734 -11.219 1 88.06 788 SER B O 1
ATOM 13326 N N . ALA B 1 789 ? -27.625 -30.5 -11.852 1 91.56 789 ALA B N 1
ATOM 13327 C CA . ALA B 1 789 ? -27.672 -31.406 -10.703 1 91.56 789 ALA B CA 1
ATOM 13328 C C . ALA B 1 789 ? -26.516 -32.406 -10.75 1 91.56 789 ALA B C 1
ATOM 13330 O O . ALA B 1 789 ? -26.203 -32.938 -11.812 1 91.56 789 ALA B O 1
ATOM 13331 N N . GLY B 1 790 ? -25.906 -32.562 -9.586 1 93.44 790 GLY B N 1
ATOM 13332 C CA . GLY B 1 790 ? -24.844 -33.562 -9.484 1 93.44 790 GLY B CA 1
ATOM 13333 C C . GLY B 1 790 ? -23.5 -33.031 -9.922 1 93.44 790 GLY B C 1
ATOM 13334 O O . GLY B 1 790 ? -22.469 -33.688 -9.711 1 93.44 790 GLY B O 1
ATOM 13335 N N . ALA B 1 791 ? -23.469 -31.859 -10.477 1 93.19 791 ALA B N 1
ATOM 13336 C CA . ALA B 1 791 ? -22.188 -31.25 -10.82 1 93.19 791 ALA B CA 1
ATOM 13337 C C . ALA B 1 791 ? -21.375 -30.938 -9.562 1 93.19 791 ALA B C 1
ATOM 13339 O O . ALA B 1 791 ? -21.953 -30.688 -8.5 1 93.19 791 ALA B O 1
ATOM 13340 N N . ILE B 1 792 ? -20.062 -30.969 -9.648 1 93.75 792 ILE B N 1
ATOM 13341 C CA . ILE B 1 792 ? -19.203 -30.625 -8.516 1 93.75 792 ILE B CA 1
ATOM 13342 C C . ILE B 1 792 ? -19.281 -29.125 -8.25 1 93.75 792 ILE B C 1
ATOM 13344 O O . ILE B 1 792 ? -19.094 -28.312 -9.164 1 93.75 792 ILE B O 1
ATOM 13348 N N . ASP B 1 793 ? -19.594 -28.812 -7.016 1 92.06 793 ASP B N 1
ATOM 13349 C CA . ASP B 1 793 ? -19.594 -27.422 -6.566 1 92.06 793 ASP B CA 1
ATOM 13350 C C . ASP B 1 793 ? -18.219 -27.016 -6.031 1 92.06 793 ASP B C 1
ATOM 13352 O O . ASP B 1 793 ? -17.656 -26.016 -6.473 1 92.06 793 ASP B O 1
ATOM 13356 N N . GLU B 1 794 ? -17.797 -27.812 -5.09 1 93.88 794 GLU B N 1
ATOM 13357 C CA . GLU B 1 794 ? -16.531 -27.484 -4.426 1 93.88 794 GLU B CA 1
ATOM 13358 C C . GLU B 1 794 ? -15.719 -28.75 -4.152 1 93.88 794 GLU B C 1
ATOM 13360 O O . GLU B 1 794 ? -16.281 -29.797 -3.848 1 93.88 794 GLU B O 1
ATOM 13365 N N . VAL B 1 795 ? -14.445 -28.594 -4.27 1 95.38 795 VAL B N 1
ATOM 13366 C CA . VAL B 1 795 ? -13.469 -29.547 -3.74 1 95.38 795 VAL B CA 1
ATOM 13367 C C . VAL B 1 795 ? -12.422 -28.797 -2.922 1 95.38 795 VAL B C 1
ATOM 13369 O O . VAL B 1 795 ? -11.516 -28.188 -3.482 1 95.38 795 VAL B O 1
ATOM 13372 N N . ASP B 1 796 ? -12.461 -28.938 -1.604 1 94.81 796 ASP B N 1
ATOM 13373 C CA . ASP B 1 796 ? -11.531 -28.234 -0.725 1 94.81 796 ASP B CA 1
ATOM 13374 C C . ASP B 1 796 ? -10.172 -28.938 -0.698 1 94.81 796 ASP B C 1
ATOM 13376 O O . ASP B 1 796 ? -10.094 -30.156 -0.854 1 94.81 796 ASP B O 1
ATOM 13380 N N . GLN B 1 797 ? -9.18 -28.125 -0.573 1 93.31 797 GLN B N 1
ATOM 13381 C CA . GLN B 1 797 ? -7.812 -28.625 -0.619 1 93.31 797 GLN B CA 1
ATOM 13382 C C . GLN B 1 797 ? -7.035 -28.203 0.625 1 93.31 797 GLN B C 1
ATOM 13384 O O . GLN B 1 797 ? -6.395 -27.156 0.638 1 93.31 797 GLN B O 1
ATOM 13389 N N . PRO B 1 798 ? -6.871 -29.047 1.65 1 91.75 798 PRO B N 1
ATOM 13390 C CA . PRO B 1 798 ? -6.094 -28.734 2.852 1 91.75 798 PRO B CA 1
ATOM 13391 C C . PRO B 1 798 ? -4.602 -29.016 2.682 1 91.75 798 PRO B C 1
ATOM 13393 O O . PRO B 1 798 ? -4.223 -29.859 1.862 1 91.75 798 PRO B O 1
ATOM 13396 N N . MET B 1 799 ? -3.799 -28.328 3.475 1 92.88 799 MET B N 1
ATOM 13397 C CA . MET B 1 799 ? -2.377 -28.625 3.598 1 92.88 799 MET B CA 1
ATOM 13398 C C . MET B 1 799 ? -2.152 -29.781 4.578 1 92.88 799 MET B C 1
ATOM 13400 O O . MET B 1 799 ? -2.863 -29.891 5.578 1 92.88 799 MET B O 1
ATOM 13404 N N . ALA B 1 800 ? -1.19 -30.562 4.277 1 91.25 800 ALA B N 1
ATOM 13405 C CA . ALA B 1 800 ? -0.827 -31.656 5.184 1 91.25 800 ALA B CA 1
ATOM 13406 C C . ALA B 1 800 ? 0.639 -32.031 5.008 1 91.25 800 ALA B C 1
ATOM 13408 O O . ALA B 1 800 ? 1.258 -31.719 3.992 1 91.25 800 ALA B O 1
ATOM 13409 N N . ASN B 1 801 ? 1.223 -32.5 6.195 1 91.75 801 ASN B N 1
ATOM 13410 C CA . ASN B 1 801 ? 2.447 -33.281 6.004 1 91.75 801 ASN B CA 1
ATOM 13411 C C . ASN B 1 801 ? 2.168 -34.625 5.328 1 91.75 801 ASN B C 1
ATOM 13413 O O . ASN B 1 801 ? 1.768 -35.562 5.988 1 91.75 801 ASN B O 1
ATOM 13417 N N . ALA B 1 802 ? 2.277 -34.438 4.18 1 79.12 802 ALA B N 1
ATOM 13418 C CA . ALA B 1 802 ? 1.807 -35.562 3.381 1 79.12 802 ALA B CA 1
ATOM 13419 C C . ALA B 1 802 ? 2.977 -36.375 2.836 1 79.12 802 ALA B C 1
ATOM 13421 O O . ALA B 1 802 ? 4.141 -36.062 3.078 1 79.12 802 ALA B O 1
ATOM 13422 N N . GLY B 1 803 ? 2.773 -37.375 2.008 1 78.44 803 GLY B N 1
ATOM 13423 C CA . GLY B 1 803 ? 3.615 -38.406 1.412 1 78.44 803 GLY B CA 1
ATOM 13424 C C . GLY B 1 803 ? 5.043 -37.938 1.191 1 78.44 803 GLY B C 1
ATOM 13425 O O . GLY B 1 803 ? 5.707 -37.5 2.125 1 78.44 803 GLY B O 1
ATOM 13426 N N . SER B 1 804 ? 5.625 -38 0.089 1 90.81 804 SER B N 1
ATOM 13427 C CA . SER B 1 804 ? 7.039 -37.75 -0.187 1 90.81 804 SER B CA 1
ATOM 13428 C C . SER B 1 804 ? 7.234 -37.125 -1.559 1 90.81 804 SER B C 1
ATOM 13430 O O . SER B 1 804 ? 6.359 -37.219 -2.422 1 90.81 804 SER B O 1
ATOM 13432 N N . LEU B 1 805 ? 8.211 -36.344 -1.646 1 93.56 805 LEU B N 1
ATOM 13433 C CA . LEU B 1 805 ? 8.711 -35.781 -2.889 1 93.56 805 LEU B CA 1
ATOM 13434 C C . LEU B 1 805 ? 10.156 -36.188 -3.141 1 93.56 805 LEU B C 1
ATOM 13436 O O . LEU B 1 805 ? 10.969 -36.219 -2.215 1 93.56 805 LEU B O 1
ATOM 13440 N N . ALA B 1 806 ? 10.398 -36.562 -4.387 1 95.06 806 ALA B N 1
ATOM 13441 C CA . ALA B 1 806 ? 11.758 -37.031 -4.645 1 95.06 806 ALA B CA 1
ATOM 13442 C C . ALA B 1 806 ? 12.195 -36.719 -6.066 1 95.06 806 ALA B C 1
ATOM 13444 O O . ALA B 1 806 ? 11.367 -36.625 -6.973 1 95.06 806 ALA B O 1
ATOM 13445 N N . THR B 1 807 ? 13.484 -36.531 -6.223 1 95.75 807 THR B N 1
ATOM 13446 C CA . THR B 1 807 ? 14.109 -36.344 -7.531 1 95.75 807 THR B CA 1
ATOM 13447 C C . THR B 1 807 ? 15.547 -36.844 -7.516 1 95.75 807 THR B C 1
ATOM 13449 O O . THR B 1 807 ? 16.188 -36.875 -6.465 1 95.75 807 THR B O 1
ATOM 13452 N N . SER B 1 808 ? 16.047 -37.344 -8.586 1 97 808 SER B N 1
ATOM 13453 C CA . SER B 1 808 ? 17.438 -37.75 -8.773 1 97 808 SER B CA 1
ATOM 13454 C C . SER B 1 808 ? 17.859 -37.562 -10.227 1 97 808 SER B C 1
ATOM 13456 O O . SER B 1 808 ? 17.031 -37.562 -11.133 1 97 808 SER B O 1
ATOM 13458 N N . GLY B 1 809 ? 19.078 -37.344 -10.383 1 97.12 809 GLY B N 1
ATOM 13459 C CA . GLY B 1 809 ? 19.562 -37.125 -11.734 1 97.12 809 GLY B CA 1
ATOM 13460 C C . GLY B 1 809 ? 21.047 -36.844 -11.789 1 97.12 809 GLY B C 1
ATOM 13461 O O . GLY B 1 809 ? 21.781 -37.125 -10.836 1 97.12 809 GLY B O 1
ATOM 13462 N N . LEU B 1 810 ? 21.516 -36.375 -13.016 1 97.19 810 LEU B N 1
ATOM 13463 C CA . LEU B 1 810 ? 22.906 -36.062 -13.305 1 97.19 810 LEU B CA 1
ATOM 13464 C C . LEU B 1 810 ? 23.031 -34.625 -13.828 1 97.19 810 LEU B C 1
ATOM 13466 O O . LEU B 1 810 ? 22.312 -34.25 -14.742 1 97.19 810 LEU B O 1
ATOM 13470 N N . ASP B 1 811 ? 23.969 -33.938 -13.188 1 96.12 811 ASP B N 1
ATOM 13471 C CA . ASP B 1 811 ? 24.359 -32.625 -13.703 1 96.12 811 ASP B CA 1
ATOM 13472 C C . ASP B 1 811 ? 25.75 -32.656 -14.32 1 96.12 811 ASP B C 1
ATOM 13474 O O . ASP B 1 811 ? 26.688 -33.188 -13.703 1 96.12 811 ASP B O 1
ATOM 13478 N N . ILE B 1 812 ? 25.875 -32.094 -15.492 1 96.25 812 ILE B N 1
ATOM 13479 C CA . ILE B 1 812 ? 27.172 -32 -16.172 1 96.25 812 ILE B CA 1
ATOM 13480 C C . ILE B 1 812 ? 27.438 -30.547 -16.578 1 96.25 812 ILE B C 1
ATOM 13482 O O . ILE B 1 812 ? 26.578 -29.906 -17.188 1 96.25 812 ILE B O 1
ATOM 13486 N N . THR B 1 813 ? 28.578 -30.094 -16.203 1 94.31 813 THR B N 1
ATOM 13487 C CA . THR B 1 813 ? 29.031 -28.781 -16.672 1 94.31 813 THR B CA 1
ATOM 13488 C C . THR B 1 813 ? 30.391 -28.891 -17.328 1 94.31 813 THR B C 1
ATOM 13490 O O . THR B 1 813 ? 31.312 -29.484 -16.766 1 94.31 813 THR B O 1
ATOM 13493 N N . LEU B 1 814 ? 30.516 -28.328 -18.5 1 94.31 814 LEU B N 1
ATOM 13494 C CA . LEU B 1 814 ? 31.766 -28.312 -19.266 1 94.31 814 LEU B CA 1
ATOM 13495 C C . LEU B 1 814 ? 32.188 -26.891 -19.609 1 94.31 814 LEU B C 1
ATOM 13497 O O . LEU B 1 814 ? 31.359 -26.094 -20.094 1 94.31 814 LEU B O 1
ATOM 13501 N N . ASN B 1 815 ? 33.375 -26.578 -19.281 1 91.69 815 ASN B N 1
ATOM 13502 C CA . ASN B 1 815 ? 33.969 -25.312 -19.688 1 91.69 815 ASN B CA 1
ATOM 13503 C C . ASN B 1 815 ? 35.219 -25.516 -20.516 1 91.69 815 ASN B C 1
ATOM 13505 O O . ASN B 1 815 ? 36.031 -26.391 -20.203 1 91.69 815 ASN B O 1
ATOM 13509 N N . HIS B 1 816 ? 35.344 -24.734 -21.578 1 91.62 816 HIS B N 1
ATOM 13510 C CA . HIS B 1 816 ? 36.5 -24.844 -22.438 1 91.62 816 HIS B CA 1
ATOM 13511 C C . HIS B 1 816 ? 36.875 -23.484 -23.031 1 91.62 816 HIS B C 1
ATOM 13513 O O . HIS B 1 816 ? 36.031 -22.781 -23.562 1 91.62 816 HIS B O 1
ATOM 13519 N N . ARG B 1 817 ? 38.094 -23.094 -22.812 1 90.88 817 ARG B N 1
ATOM 13520 C CA . ARG B 1 817 ? 38.656 -21.906 -23.453 1 90.88 817 ARG B CA 1
ATOM 13521 C C . ARG B 1 817 ? 39.656 -22.281 -24.531 1 90.88 817 ARG B C 1
ATOM 13523 O O . ARG B 1 817 ? 40.719 -22.859 -24.234 1 90.88 817 ARG B O 1
ATOM 13530 N N . LEU B 1 818 ? 39.344 -21.891 -25.766 1 88.69 818 LEU B N 1
ATOM 13531 C CA . LEU B 1 818 ? 40.188 -22.234 -26.906 1 88.69 818 LEU B CA 1
ATOM 13532 C C . LEU B 1 818 ? 40.781 -20.984 -27.547 1 88.69 818 LEU B C 1
ATOM 13534 O O . LEU B 1 818 ? 40.062 -20.109 -27.984 1 88.69 818 LEU B O 1
ATOM 13538 N N . ASP B 1 819 ? 42.031 -20.875 -27.5 1 89.44 819 ASP B N 1
ATOM 13539 C CA . ASP B 1 819 ? 42.719 -19.859 -28.297 1 89.44 819 ASP B CA 1
ATOM 13540 C C . ASP B 1 819 ? 42.781 -20.266 -29.766 1 89.44 819 ASP B C 1
ATOM 13542 O O . ASP B 1 819 ? 43.531 -21.188 -30.125 1 89.44 819 ASP B O 1
ATOM 13546 N N . LEU B 1 820 ? 42.156 -19.609 -30.578 1 90.44 820 LEU B N 1
ATOM 13547 C CA . LEU B 1 820 ? 42.031 -20.016 -31.969 1 90.44 820 LEU B CA 1
ATOM 13548 C C . LEU B 1 820 ? 43.344 -19.781 -32.719 1 90.44 820 LEU B C 1
ATOM 13550 O O . LEU B 1 820 ? 43.562 -20.328 -33.812 1 90.44 820 LEU B O 1
ATOM 13554 N N . GLU B 1 821 ? 44.156 -18.969 -32.125 1 87.19 821 GLU B N 1
ATOM 13555 C CA . GLU B 1 821 ? 45.469 -18.781 -32.75 1 87.19 821 GLU B CA 1
ATOM 13556 C C . GLU B 1 821 ? 46.188 -20.109 -32.875 1 87.19 821 GLU B C 1
ATOM 13558 O O . GLU B 1 821 ? 46.969 -20.297 -33.812 1 87.19 821 GLU B O 1
ATOM 13563 N N . ASP B 1 822 ? 45.906 -20.953 -31.984 1 83.62 822 ASP B N 1
ATOM 13564 C CA . ASP B 1 822 ? 46.531 -22.266 -32.031 1 83.62 822 ASP B CA 1
ATOM 13565 C C . ASP B 1 822 ? 46.094 -23.047 -33.25 1 83.62 822 ASP B C 1
ATOM 13567 O O . ASP B 1 822 ? 46.781 -23.969 -33.688 1 83.62 822 ASP B O 1
ATOM 13571 N N . LEU B 1 823 ? 45 -22.734 -33.875 1 88 823 LEU B N 1
ATOM 13572 C CA . LEU B 1 823 ? 44.469 -23.391 -35.062 1 88 823 LEU B CA 1
ATOM 13573 C C . LEU B 1 823 ? 44.688 -22.516 -36.281 1 88 823 LEU B C 1
ATOM 13575 O O . LEU B 1 823 ? 44.125 -22.797 -37.344 1 88 823 LEU B O 1
ATOM 13579 N N . GLY B 1 824 ? 45.406 -21.375 -36.125 1 89.69 824 GLY B N 1
ATOM 13580 C CA . GLY B 1 824 ? 45.688 -20.469 -37.25 1 89.69 824 GLY B CA 1
ATOM 13581 C C . GLY B 1 824 ? 44.562 -19.484 -37.5 1 89.69 824 GLY B C 1
ATOM 13582 O O . GLY B 1 824 ? 44.531 -18.844 -38.562 1 89.69 824 GLY B O 1
ATOM 13583 N N . LEU B 1 825 ? 43.625 -19.453 -36.594 1 92.25 825 LEU B N 1
ATOM 13584 C CA . LEU B 1 825 ? 42.5 -18.5 -36.719 1 92.25 825 LEU B CA 1
ATOM 13585 C C . LEU B 1 825 ? 42.625 -17.391 -35.688 1 92.25 825 LEU B C 1
ATOM 13587 O O . LEU B 1 825 ? 43.375 -17.516 -34.719 1 92.25 825 LEU B O 1
ATOM 13591 N N . ALA B 1 826 ? 42.031 -16.328 -35.875 1 91.88 826 ALA B N 1
ATOM 13592 C CA . ALA B 1 826 ? 42.125 -15.195 -34.938 1 91.88 826 ALA B CA 1
ATOM 13593 C C . ALA B 1 826 ? 41.031 -15.281 -33.906 1 91.88 826 ALA B C 1
ATOM 13595 O O . ALA B 1 826 ? 39.906 -15.766 -34.156 1 91.88 826 ALA B O 1
ATOM 13596 N N . GLY B 1 827 ? 41.5 -14.875 -32.688 1 93.38 827 GLY B N 1
ATOM 13597 C CA . GLY B 1 827 ? 40.5 -14.703 -31.641 1 93.38 827 GLY B CA 1
ATOM 13598 C C . GLY B 1 827 ? 40.469 -15.852 -30.641 1 93.38 827 GLY B C 1
ATOM 13599 O O . GLY B 1 827 ? 41.344 -16.703 -30.641 1 93.38 827 GLY B O 1
ATOM 13600 N N . GLN B 1 828 ? 39.562 -15.773 -29.719 1 93.5 828 GLN B N 1
ATOM 13601 C CA . GLN B 1 828 ? 39.375 -16.766 -28.672 1 93.5 828 GLN B CA 1
ATOM 13602 C C . GLN B 1 828 ? 37.906 -17.25 -28.625 1 93.5 828 GLN B C 1
ATOM 13604 O O . GLN B 1 828 ? 37 -16.469 -28.859 1 93.5 828 GLN B O 1
ATOM 13609 N N . LEU B 1 829 ? 37.75 -18.578 -28.359 1 93.81 829 LEU B N 1
ATOM 13610 C CA . LEU B 1 829 ? 36.438 -19.156 -28.219 1 93.81 829 LEU B CA 1
ATOM 13611 C C . LEU B 1 829 ? 36.219 -19.75 -26.828 1 93.81 829 LEU B C 1
ATOM 13613 O O . LEU B 1 829 ? 36.969 -20.641 -26.422 1 93.81 829 LEU B O 1
ATOM 13617 N N . ASN B 1 830 ? 35.375 -19.172 -26.094 1 92 830 ASN B N 1
ATOM 13618 C CA . ASN B 1 830 ? 34.969 -19.719 -24.812 1 92 830 ASN B CA 1
ATOM 13619 C C . ASN B 1 830 ? 33.656 -20.469 -24.906 1 92 830 ASN B C 1
ATOM 13621 O O . ASN B 1 830 ? 32.656 -19.938 -25.375 1 92 830 ASN B O 1
ATOM 13625 N N . SER B 1 831 ? 33.688 -21.719 -24.469 1 93.56 831 SER B N 1
ATOM 13626 C CA . SER B 1 831 ? 32.5 -22.562 -24.516 1 93.56 831 SER B CA 1
ATOM 13627 C C . SER B 1 831 ? 32.094 -23.047 -23.125 1 93.56 831 SER B C 1
ATOM 13629 O O . SER B 1 831 ? 32.969 -23.422 -22.328 1 93.56 831 SER B O 1
ATOM 13631 N N . ARG B 1 832 ? 30.844 -22.984 -22.812 1 93.06 832 ARG B N 1
ATOM 13632 C CA . ARG B 1 832 ? 30.297 -23.531 -21.578 1 93.06 832 ARG B CA 1
ATOM 13633 C C . ARG B 1 832 ? 29.031 -24.344 -21.844 1 93.06 832 ARG B C 1
ATOM 13635 O O . ARG B 1 832 ? 28.094 -23.844 -22.469 1 93.06 832 ARG B O 1
ATOM 13642 N N . LEU B 1 833 ? 28.984 -25.547 -21.422 1 95.56 833 LEU B N 1
ATOM 13643 C CA . LEU B 1 833 ? 27.828 -26.422 -21.531 1 95.56 833 LEU B CA 1
ATOM 13644 C C . LEU B 1 833 ? 27.312 -26.812 -20.156 1 95.56 833 LEU B C 1
ATOM 13646 O O . LEU B 1 833 ? 28.094 -27.203 -19.281 1 95.56 833 LEU B O 1
ATOM 13650 N N . SER B 1 834 ? 26.078 -26.656 -19.906 1 95.44 834 SER B N 1
ATOM 13651 C CA . SER B 1 834 ? 25.375 -27.188 -18.75 1 95.44 834 SER B CA 1
ATOM 13652 C C . SER B 1 834 ? 24.266 -28.156 -19.172 1 95.44 834 SER B C 1
ATOM 13654 O O . SER B 1 834 ? 23.422 -27.812 -19.984 1 95.44 834 SER B O 1
ATOM 13656 N N . TYR B 1 835 ? 24.312 -29.312 -18.656 1 97.44 835 TYR B N 1
ATOM 13657 C CA . TYR B 1 835 ? 23.359 -30.359 -19 1 97.44 835 TYR B CA 1
ATOM 13658 C C . TYR B 1 835 ? 22.844 -31.078 -17.75 1 97.44 835 TYR B C 1
ATOM 13660 O O . TYR B 1 835 ? 23.625 -31.406 -16.859 1 97.44 835 TYR B O 1
ATOM 13668 N N . THR B 1 836 ? 21.531 -31.281 -17.625 1 97.38 836 THR B N 1
ATOM 13669 C CA . THR B 1 836 ? 20.922 -32.062 -16.562 1 97.38 836 THR B CA 1
ATOM 13670 C C . THR B 1 836 ? 20.062 -33.188 -17.141 1 97.38 836 THR B C 1
ATOM 13672 O O . THR B 1 836 ? 19.25 -32.969 -18.031 1 97.38 836 THR B O 1
ATOM 13675 N N . HIS B 1 837 ? 20.297 -34.312 -16.641 1 98.12 837 HIS B N 1
ATOM 13676 C CA . HIS B 1 837 ? 19.438 -35.469 -16.891 1 98.12 837 HIS B CA 1
ATOM 13677 C C . HIS B 1 837 ? 18.75 -35.969 -15.617 1 98.12 837 HIS B C 1
ATOM 13679 O O . HIS B 1 837 ? 19.438 -36.344 -14.664 1 98.12 837 HIS B O 1
ATOM 13685 N N . VAL B 1 838 ? 17.469 -36.062 -15.656 1 97.75 838 VAL B N 1
ATOM 13686 C CA . VAL B 1 838 ? 16.719 -36.469 -14.477 1 97.75 838 VAL B CA 1
ATOM 13687 C C . VAL B 1 838 ? 16.344 -37.938 -14.609 1 97.75 838 VAL B C 1
ATOM 13689 O O . VAL B 1 838 ? 15.734 -38.344 -15.602 1 97.75 838 VAL B O 1
ATOM 13692 N N . PHE B 1 839 ? 16.672 -38.75 -13.594 1 97.69 839 PHE B N 1
ATOM 13693 C CA . PHE B 1 839 ? 16.375 -40.188 -13.586 1 97.69 839 PHE B CA 1
ATOM 13694 C C . PHE B 1 839 ? 14.969 -40.438 -13.047 1 97.69 839 PHE B C 1
ATOM 13696 O O . PHE B 1 839 ? 14.227 -41.25 -13.602 1 97.69 839 PHE B O 1
ATOM 13703 N N . LYS B 1 840 ? 14.727 -39.75 -11.953 1 96 840 LYS B N 1
ATOM 13704 C CA . LYS B 1 840 ? 13.43 -39.938 -11.312 1 96 840 LYS B CA 1
ATOM 13705 C C . LYS B 1 840 ? 12.922 -38.625 -10.727 1 96 840 LYS B C 1
ATOM 13707 O O . LYS B 1 840 ? 13.719 -37.781 -10.289 1 96 840 LYS B O 1
ATOM 13712 N N . GLY B 1 841 ? 11.664 -38.438 -10.781 1 95.44 841 GLY B N 1
ATOM 13713 C CA . GLY B 1 841 ? 10.914 -37.344 -10.156 1 95.44 841 GLY B CA 1
ATOM 13714 C C . GLY B 1 841 ? 9.469 -37.719 -9.883 1 95.44 841 GLY B C 1
ATOM 13715 O O . GLY B 1 841 ? 8.727 -38.062 -10.805 1 95.44 841 GLY B O 1
ATOM 13716 N N . TYR B 1 842 ? 9.094 -37.719 -8.594 1 94 842 TYR B N 1
ATOM 13717 C CA . TYR B 1 842 ? 7.719 -38.094 -8.297 1 94 842 TYR B CA 1
ATOM 13718 C C . TYR B 1 842 ? 7.262 -37.5 -6.973 1 94 842 TYR B C 1
ATOM 13720 O O . TYR B 1 842 ? 8.078 -37 -6.184 1 94 842 TYR B O 1
ATOM 13728 N N . GLU B 1 843 ? 6.008 -37.438 -6.879 1 91.44 843 GLU B N 1
ATOM 13729 C CA . GLU B 1 843 ? 5.348 -37.062 -5.633 1 91.44 843 GLU B CA 1
ATOM 13730 C C . GLU B 1 843 ? 4.449 -38.188 -5.129 1 91.44 843 GLU B C 1
ATOM 13732 O O . GLU B 1 843 ? 3.842 -38.906 -5.926 1 91.44 843 GLU B O 1
ATOM 13737 N N . ILE B 1 844 ? 4.484 -38.469 -3.893 1 90.25 844 ILE B N 1
ATOM 13738 C CA . ILE B 1 844 ? 3.496 -39.281 -3.215 1 90.25 844 ILE B CA 1
ATOM 13739 C C . ILE B 1 844 ? 2.533 -38.406 -2.426 1 90.25 844 ILE B C 1
ATOM 13741 O O . ILE B 1 844 ? 2.891 -37.875 -1.37 1 90.25 844 ILE B O 1
ATOM 13745 N N . PRO B 1 845 ? 1.374 -38.25 -2.953 1 82.38 845 PRO B N 1
ATOM 13746 C CA . PRO B 1 845 ? 0.466 -37.25 -2.367 1 82.38 845 PRO B CA 1
ATOM 13747 C C . PRO B 1 845 ? 0.126 -37.562 -0.909 1 82.38 845 PRO B C 1
ATOM 13749 O O . PRO B 1 845 ? 0.008 -36.656 -0.096 1 82.38 845 PRO B O 1
ATOM 13752 N N . LEU B 1 846 ? -0.137 -38.781 -0.608 1 81.19 846 LEU B N 1
ATOM 13753 C CA . LEU B 1 846 ? -0.393 -39.25 0.746 1 81.19 846 LEU B CA 1
ATOM 13754 C C . LEU B 1 846 ? 0.364 -40.562 1.018 1 81.19 846 LEU B C 1
ATOM 13756 O O . LEU B 1 846 ? 0.584 -41.344 0.104 1 81.19 846 LEU B O 1
ATOM 13760 N N . GLU B 1 847 ? 0.612 -40.688 2.281 1 78.5 847 GLU B N 1
ATOM 13761 C CA . GLU B 1 847 ? 1.319 -41.906 2.617 1 78.5 847 GLU B CA 1
ATOM 13762 C C . GLU B 1 847 ? 0.537 -43.125 2.162 1 78.5 847 GLU B C 1
ATOM 13764 O O . GLU B 1 847 ? -0.661 -43.25 2.43 1 78.5 847 GLU B O 1
ATOM 13769 N N . GLY B 1 848 ? 1.172 -43.906 1.489 1 77.56 848 GLY B N 1
ATOM 13770 C CA . GLY B 1 848 ? 0.544 -45.156 1.019 1 77.56 848 GLY B CA 1
ATOM 13771 C C . GLY B 1 848 ? -0.027 -45.031 -0.382 1 77.56 848 GLY B C 1
ATOM 13772 O O . GLY B 1 848 ? -0.314 -46.031 -1.03 1 77.56 848 GLY B O 1
ATOM 13773 N N . ALA B 1 849 ? -0.123 -43.812 -0.866 1 81.19 849 ALA B N 1
ATOM 13774 C CA . ALA B 1 849 ? -0.638 -43.594 -2.217 1 81.19 849 ALA B CA 1
ATOM 13775 C C . ALA B 1 849 ? 0.412 -43.969 -3.266 1 81.19 849 ALA B C 1
ATOM 13777 O O . ALA B 1 849 ? 1.6 -44.062 -2.951 1 81.19 849 ALA B O 1
ATOM 13778 N N . ALA B 1 850 ? -0.062 -44.188 -4.43 1 84.44 850 ALA B N 1
ATOM 13779 C CA . ALA B 1 850 ? 0.841 -44.469 -5.547 1 84.44 850 ALA B CA 1
ATOM 13780 C C . ALA B 1 850 ? 1.654 -43.219 -5.906 1 84.44 850 ALA B C 1
ATOM 13782 O O . ALA B 1 850 ? 1.197 -42.094 -5.711 1 84.44 850 ALA B O 1
ATOM 13783 N N . LYS B 1 851 ? 2.783 -43.5 -6.402 1 89.12 851 LYS B N 1
ATOM 13784 C CA . LYS B 1 851 ? 3.648 -42.438 -6.879 1 89.12 851 LYS B CA 1
ATOM 13785 C C . LYS B 1 851 ? 3.025 -41.719 -8.078 1 89.12 851 LYS B C 1
ATOM 13787 O O . LYS B 1 851 ? 2.451 -42.344 -8.961 1 89.12 851 LYS B O 1
ATOM 13792 N N . ASP B 1 852 ? 3.066 -40.469 -8 1 88.94 852 ASP B N 1
ATOM 13793 C CA . ASP B 1 852 ? 2.746 -39.625 -9.141 1 88.94 852 ASP B CA 1
ATOM 13794 C C . ASP B 1 852 ? 4.012 -39.031 -9.766 1 88.94 852 ASP B C 1
ATOM 13796 O O . ASP B 1 852 ? 4.574 -38.062 -9.25 1 88.94 852 ASP B O 1
ATOM 13800 N N . SER B 1 853 ? 4.418 -39.594 -10.859 1 92.88 853 SER B N 1
ATOM 13801 C CA . SER B 1 853 ? 5.66 -39.156 -11.5 1 92.88 853 SER B CA 1
ATOM 13802 C C . SER B 1 853 ? 5.477 -37.844 -12.25 1 92.88 853 SER B C 1
ATOM 13804 O O . SER B 1 853 ? 4.477 -37.656 -12.945 1 92.88 853 SER B O 1
ATOM 13806 N N . PHE B 1 854 ? 6.414 -36.938 -12.039 1 92.75 854 PHE B N 1
ATOM 13807 C CA . PHE B 1 854 ? 6.418 -35.719 -12.844 1 92.75 854 PHE B CA 1
ATOM 13808 C C . PHE B 1 854 ? 7.613 -35.688 -13.781 1 92.75 854 PHE B C 1
ATOM 13810 O O . PHE B 1 854 ? 7.785 -34.75 -14.555 1 92.75 854 PHE B O 1
ATOM 13817 N N . ASN B 1 855 ? 8.453 -36.75 -13.742 1 94.75 855 ASN B N 1
ATOM 13818 C CA . ASN B 1 855 ? 9.641 -36.844 -14.586 1 94.75 855 ASN B CA 1
ATOM 13819 C C . ASN B 1 855 ? 9.266 -36.938 -16.062 1 94.75 855 ASN B C 1
ATOM 13821 O O . ASN B 1 855 ? 8.594 -37.875 -16.469 1 94.75 855 ASN B O 1
ATOM 13825 N N . GLY B 1 856 ? 9.75 -35.875 -16.812 1 95.31 856 GLY B N 1
ATOM 13826 C CA . GLY B 1 856 ? 9.516 -35.906 -18.25 1 95.31 856 GLY B CA 1
ATOM 13827 C C . GLY B 1 856 ? 8.234 -35.219 -18.656 1 95.31 856 GLY B C 1
ATOM 13828 O O . GLY B 1 856 ? 7.887 -35.156 -19.844 1 95.31 856 GLY B O 1
ATOM 13829 N N . GLU B 1 857 ? 7.574 -34.688 -17.797 1 95.62 857 GLU B N 1
ATOM 13830 C CA . GLU B 1 857 ? 6.34 -33.969 -18.109 1 95.62 857 GLU B CA 1
ATOM 13831 C C . GLU B 1 857 ? 6.625 -32.531 -18.531 1 95.62 857 GLU B C 1
ATOM 13833 O O . GLU B 1 857 ? 7.746 -32.062 -18.359 1 95.62 857 GLU B O 1
ATOM 13838 N N . ILE B 1 858 ? 5.609 -31.922 -19.109 1 95.44 858 ILE B N 1
ATOM 13839 C CA . ILE B 1 858 ? 5.73 -30.516 -19.5 1 95.44 858 ILE B CA 1
ATOM 13840 C C . ILE B 1 858 ? 6.117 -29.688 -18.281 1 95.44 858 ILE B C 1
ATOM 13842 O O . ILE B 1 858 ? 5.449 -29.734 -17.234 1 95.44 858 ILE B O 1
ATOM 13846 N N . GLY B 1 859 ? 7.191 -28.984 -18.391 1 93.5 859 GLY B N 1
ATOM 13847 C CA . GLY B 1 859 ? 7.703 -28.188 -17.281 1 93.5 859 GLY B CA 1
ATOM 13848 C C . GLY B 1 859 ? 8.773 -28.906 -16.484 1 93.5 859 GLY B C 1
ATOM 13849 O O . GLY B 1 859 ? 9.508 -28.266 -15.719 1 93.5 859 GLY B O 1
ATOM 13850 N N . THR B 1 860 ? 8.883 -30.219 -16.625 1 95.81 860 THR B N 1
ATOM 13851 C CA . THR B 1 860 ? 9.875 -31.031 -15.945 1 95.81 860 THR B CA 1
ATOM 13852 C C . THR B 1 860 ? 10.523 -32.031 -16.906 1 95.81 860 THR B C 1
ATOM 13854 O O . THR B 1 860 ? 10.5 -33.25 -16.672 1 95.81 860 THR B O 1
ATOM 13857 N N . PRO B 1 861 ? 11.156 -31.484 -17.859 1 95.81 861 PRO B N 1
ATOM 13858 C CA . PRO B 1 861 ? 11.773 -32.406 -18.828 1 95.81 861 PRO B CA 1
ATOM 13859 C C . PRO B 1 861 ? 12.867 -33.281 -18.203 1 95.81 861 PRO B C 1
ATOM 13861 O O . PRO B 1 861 ? 13.547 -32.844 -17.266 1 95.81 861 PRO B O 1
ATOM 13864 N N . ARG B 1 862 ? 13.07 -34.406 -18.812 1 96.75 862 ARG B N 1
ATOM 13865 C CA . ARG B 1 862 ? 14.141 -35.281 -18.344 1 96.75 862 ARG B CA 1
ATOM 13866 C C . ARG B 1 862 ? 15.508 -34.719 -18.719 1 96.75 862 ARG B C 1
ATOM 13868 O O . ARG B 1 862 ? 16.484 -34.969 -18 1 96.75 862 ARG B O 1
ATOM 13875 N N . ASP B 1 863 ? 15.492 -34.125 -19.875 1 97.62 863 ASP B N 1
ATOM 13876 C CA . ASP B 1 863 ? 16.75 -33.562 -20.375 1 97.62 863 ASP B CA 1
ATOM 13877 C C . ASP B 1 863 ? 16.609 -32.062 -20.656 1 97.62 863 ASP B C 1
ATOM 13879 O O . ASP B 1 863 ? 15.633 -31.625 -21.281 1 97.62 863 ASP B O 1
ATOM 13883 N N . LYS B 1 864 ? 17.5 -31.344 -20.234 1 97.62 864 LYS B N 1
ATOM 13884 C CA . LYS B 1 864 ? 17.625 -29.922 -20.516 1 97.62 864 LYS B CA 1
ATOM 13885 C C . LYS B 1 864 ? 19.094 -29.516 -20.609 1 97.62 864 LYS B C 1
ATOM 13887 O O . LYS B 1 864 ? 19.938 -30.031 -19.875 1 97.62 864 LYS B O 1
ATOM 13892 N N . ALA B 1 865 ? 19.453 -28.609 -21.531 1 97.88 865 ALA B N 1
ATOM 13893 C CA . ALA B 1 865 ? 20.828 -28.172 -21.703 1 97.88 865 ALA B CA 1
ATOM 13894 C C . ALA B 1 865 ? 20.906 -26.719 -22.141 1 97.88 865 ALA B C 1
ATOM 13896 O O . ALA B 1 865 ? 19.969 -26.188 -22.75 1 97.88 865 ALA B O 1
ATOM 13897 N N . ALA B 1 866 ? 21.953 -26.109 -21.797 1 95.81 866 ALA B N 1
ATOM 13898 C CA . ALA B 1 866 ? 22.312 -24.766 -22.25 1 95.81 866 ALA B CA 1
ATOM 13899 C C . ALA B 1 866 ? 23.766 -24.719 -22.719 1 95.81 866 ALA B C 1
ATOM 13901 O O . ALA B 1 866 ? 24.672 -25.109 -22 1 95.81 866 ALA B O 1
ATOM 13902 N N . LEU B 1 867 ? 24 -24.281 -23.906 1 96.44 867 LEU B N 1
ATOM 13903 C CA . LEU B 1 867 ? 25.328 -24.094 -24.484 1 96.44 867 LEU B CA 1
ATOM 13904 C C . LEU B 1 867 ? 25.594 -22.625 -24.766 1 96.44 867 LEU B C 1
ATOM 13906 O O . LEU B 1 867 ? 24.812 -21.969 -25.453 1 96.44 867 LEU B O 1
ATOM 13910 N N . ASN B 1 868 ? 26.625 -22.141 -24.219 1 94.75 868 ASN B N 1
ATOM 13911 C CA . ASN B 1 868 ? 27.078 -20.781 -24.469 1 94.75 868 ASN B CA 1
ATOM 13912 C C . ASN B 1 868 ? 28.406 -20.75 -25.203 1 94.75 868 ASN B C 1
ATOM 13914 O O . ASN B 1 868 ? 29.406 -21.281 -24.719 1 94.75 868 ASN B O 1
ATOM 13918 N N . LEU B 1 869 ? 28.422 -20.078 -26.328 1 95.75 869 LEU B N 1
ATOM 13919 C CA . LEU B 1 869 ? 29.625 -19.875 -27.125 1 95.75 869 LEU B CA 1
ATOM 13920 C C . LEU B 1 869 ? 29.953 -18.391 -27.25 1 95.75 869 LEU B C 1
ATOM 13922 O O . LEU B 1 869 ? 29.141 -17.609 -27.75 1 95.75 869 LEU B O 1
ATOM 13926 N N . ILE B 1 870 ? 31.125 -18.016 -26.812 1 95.19 870 ILE B N 1
ATOM 13927 C CA . ILE B 1 870 ? 31.547 -16.625 -26.906 1 95.19 870 ILE B CA 1
ATOM 13928 C C . ILE B 1 870 ? 32.844 -16.531 -27.719 1 95.19 870 ILE B C 1
ATOM 13930 O O . ILE B 1 870 ? 33.875 -17.062 -27.312 1 95.19 870 ILE B O 1
ATOM 13934 N N . TYR B 1 871 ? 32.75 -15.867 -28.812 1 95.94 871 TYR B N 1
ATOM 13935 C CA . TYR B 1 871 ? 33.906 -15.594 -29.656 1 95.94 871 TYR B CA 1
ATOM 13936 C C . TYR B 1 871 ? 34.406 -14.172 -29.453 1 95.94 871 TYR B C 1
ATOM 13938 O O . TYR B 1 871 ? 33.625 -13.211 -29.594 1 95.94 871 TYR B O 1
ATOM 13946 N N . GLY B 1 872 ? 35.656 -14.078 -29.062 1 94.62 872 GLY B N 1
ATOM 13947 C CA . GLY B 1 872 ? 36.25 -12.766 -28.875 1 94.62 872 GLY B CA 1
ATOM 13948 C C . GLY B 1 872 ? 37.406 -12.492 -29.859 1 94.62 872 GLY B C 1
ATOM 13949 O O . GLY B 1 872 ? 38.25 -13.352 -30.094 1 94.62 872 GLY B O 1
ATOM 13950 N N . LEU B 1 873 ? 37.344 -11.305 -30.438 1 94.38 873 LEU B N 1
ATOM 13951 C CA . LEU B 1 873 ? 38.375 -10.812 -31.328 1 94.38 873 LEU B CA 1
ATOM 13952 C C . LEU B 1 873 ? 38.656 -9.336 -31.078 1 94.38 873 LEU B C 1
ATOM 13954 O O . LEU B 1 873 ? 37.938 -8.469 -31.578 1 94.38 873 LEU B O 1
ATOM 13958 N N . ASP B 1 874 ? 39.719 -9.016 -30.422 1 91.06 874 ASP B N 1
ATOM 13959 C CA . ASP B 1 874 ? 40.094 -7.652 -30.062 1 91.06 874 ASP B CA 1
ATOM 13960 C C . ASP B 1 874 ? 38.938 -6.914 -29.391 1 91.06 874 ASP B C 1
ATOM 13962 O O . ASP B 1 874 ? 38.562 -7.258 -28.281 1 91.06 874 ASP B O 1
ATOM 13966 N N . ASN B 1 875 ? 38.312 -6.027 -30.266 1 93.44 875 ASN B N 1
ATOM 13967 C CA . ASN B 1 875 ? 37.25 -5.195 -29.672 1 93.44 875 ASN B CA 1
ATOM 13968 C C . ASN B 1 875 ? 35.875 -5.75 -29.984 1 93.44 875 ASN B C 1
ATOM 13970 O O . ASN B 1 875 ? 34.875 -5.125 -29.656 1 93.44 875 ASN B O 1
ATOM 13974 N N . LEU B 1 876 ? 35.812 -6.898 -30.594 1 95.62 876 LEU B N 1
ATOM 13975 C CA . LEU B 1 876 ? 34.562 -7.504 -30.984 1 95.62 876 LEU B CA 1
ATOM 13976 C C . LEU B 1 876 ? 34.312 -8.805 -30.219 1 95.62 876 LEU B C 1
ATOM 13978 O O . LEU B 1 876 ? 35.219 -9.609 -30.062 1 95.62 876 LEU B O 1
ATOM 13982 N N . SER B 1 877 ? 33.125 -8.961 -29.719 1 95 877 SER B N 1
ATOM 13983 C CA . SER B 1 877 ? 32.688 -10.211 -29.094 1 95 877 SER B CA 1
ATOM 13984 C C . SER B 1 877 ? 31.328 -10.664 -29.641 1 95 877 SER B C 1
ATOM 13986 O O . SER B 1 877 ? 30.406 -9.852 -29.781 1 95 877 SER B O 1
ATOM 13988 N N . VAL B 1 878 ? 31.219 -11.859 -30.016 1 96.81 878 VAL B N 1
ATOM 13989 C CA . VAL B 1 878 ? 29.969 -12.461 -30.484 1 96.81 878 VAL B CA 1
ATOM 13990 C C . VAL B 1 878 ? 29.609 -13.641 -29.594 1 96.81 878 VAL B C 1
ATOM 13992 O O . VAL B 1 878 ? 30.406 -14.555 -29.391 1 96.81 878 VAL B O 1
ATOM 13995 N N . ALA B 1 879 ? 28.438 -13.578 -29.062 1 96.56 879 ALA B N 1
ATOM 13996 C CA . ALA B 1 879 ? 27.969 -14.641 -28.188 1 96.56 879 ALA B CA 1
ATOM 13997 C C . ALA B 1 879 ? 26.766 -15.359 -28.797 1 96.56 879 ALA B C 1
ATOM 13999 O O . ALA B 1 879 ? 25.891 -14.727 -29.391 1 96.56 879 ALA B O 1
ATOM 14000 N N . TRP B 1 880 ? 26.75 -16.641 -28.766 1 97.06 880 TRP B N 1
ATOM 14001 C CA . TRP B 1 880 ? 25.656 -17.5 -29.188 1 97.06 880 TRP B CA 1
ATOM 14002 C C . TRP B 1 880 ? 25.234 -18.453 -28.062 1 97.06 880 TRP B C 1
ATOM 14004 O O . TRP B 1 880 ? 26.047 -19.234 -27.578 1 97.06 880 TRP B O 1
ATOM 14014 N N . THR B 1 881 ? 24.016 -18.391 -27.641 1 95.88 881 THR B N 1
ATOM 14015 C CA . THR B 1 881 ? 23.5 -19.25 -26.594 1 95.88 881 THR B CA 1
ATOM 14016 C C . THR B 1 881 ? 22.391 -20.156 -27.141 1 95.88 881 THR B C 1
ATOM 14018 O O . THR B 1 881 ? 21.422 -19.688 -27.75 1 95.88 881 THR B O 1
ATOM 14021 N N . SER B 1 882 ? 22.516 -21.438 -26.953 1 97 882 SER B N 1
ATOM 14022 C CA . SER B 1 882 ? 21.5 -22.422 -27.328 1 97 882 SER B CA 1
ATOM 14023 C C . SER B 1 882 ? 20.906 -23.094 -26.094 1 97 882 SER B C 1
ATOM 14025 O O . SER B 1 882 ? 21.641 -23.609 -25.25 1 97 882 SER B O 1
ATOM 14027 N N . THR B 1 883 ? 19.609 -23.062 -25.969 1 96.75 883 THR B N 1
ATOM 14028 C CA . THR B 1 883 ? 18.891 -23.75 -24.906 1 96.75 883 THR B CA 1
ATOM 14029 C C . THR B 1 883 ? 18.047 -24.891 -25.484 1 96.75 883 THR B C 1
ATOM 14031 O O . THR B 1 883 ? 17.281 -24.688 -26.422 1 96.75 883 THR B O 1
ATOM 14034 N N . TRP B 1 884 ? 18.25 -26.047 -24.922 1 98.06 884 TRP B N 1
ATOM 14035 C CA . TRP B 1 884 ? 17.578 -27.25 -25.406 1 98.06 884 TRP B CA 1
ATOM 14036 C C . TRP B 1 884 ? 16.688 -27.859 -24.312 1 98.06 884 TRP B C 1
ATOM 14038 O O . TRP B 1 884 ? 17.156 -28.094 -23.203 1 98.06 884 TRP B O 1
ATOM 14048 N N . ILE B 1 885 ? 15.398 -28.094 -24.609 1 97.75 885 ILE B N 1
ATOM 14049 C CA . ILE B 1 885 ? 14.43 -28.766 -23.75 1 97.75 885 ILE B CA 1
ATOM 14050 C C . ILE B 1 885 ? 14.031 -30.109 -24.375 1 97.75 885 ILE B C 1
ATOM 14052 O O . ILE B 1 885 ? 13.523 -30.156 -25.5 1 97.75 885 ILE B O 1
ATOM 14056 N N . GLY B 1 886 ? 14.195 -31.141 -23.641 1 97.38 886 GLY B N 1
ATOM 14057 C CA . GLY B 1 886 ? 13.906 -32.469 -24.156 1 97.38 886 GLY B CA 1
ATOM 14058 C C . GLY B 1 886 ? 12.422 -32.75 -24.312 1 97.38 886 GLY B C 1
ATOM 14059 O O . GLY B 1 886 ? 11.594 -31.922 -23.938 1 97.38 886 GLY B O 1
ATOM 14060 N N . ASN B 1 887 ? 12.18 -33.938 -24.938 1 96.56 887 ASN B N 1
ATOM 14061 C CA . ASN B 1 887 ? 10.789 -34.344 -25.094 1 96.56 887 ASN B CA 1
ATOM 14062 C C . ASN B 1 887 ? 10.047 -34.344 -23.75 1 96.56 887 ASN B C 1
ATOM 14064 O O . ASN B 1 887 ? 10.617 -34.688 -22.719 1 96.56 887 ASN B O 1
ATOM 14068 N N . SER B 1 888 ? 8.828 -33.844 -23.828 1 96.81 888 SER B N 1
ATOM 14069 C CA . SER B 1 888 ? 8.016 -33.719 -22.625 1 96.81 888 SER B CA 1
ATOM 14070 C C . SER B 1 888 ? 6.594 -34.25 -22.875 1 96.81 888 SER B C 1
ATOM 14072 O O . SER B 1 888 ? 6.035 -34.031 -23.953 1 96.81 888 SER B O 1
ATOM 14074 N N . TYR B 1 889 ? 6.004 -34.812 -21.891 1 97.19 889 TYR B N 1
ATOM 14075 C CA . TYR B 1 889 ? 4.68 -35.438 -22.016 1 97.19 889 TYR B CA 1
ATOM 14076 C C . TYR B 1 889 ? 3.67 -34.719 -21.125 1 97.19 889 TYR B C 1
ATOM 14078 O O . TYR B 1 889 ? 4.051 -33.969 -20.219 1 97.19 889 TYR B O 1
ATOM 14086 N N . LEU B 1 890 ? 2.41 -34.938 -21.469 1 95.56 890 LEU B N 1
ATOM 14087 C CA . LEU B 1 890 ? 1.344 -34.438 -20.609 1 95.56 890 LEU B CA 1
ATOM 14088 C C . LEU B 1 890 ? 1.321 -35.188 -19.281 1 95.56 890 LEU B C 1
ATOM 14090 O O . LEU B 1 890 ? 1.902 -36.281 -19.172 1 95.56 890 LEU B O 1
ATOM 14094 N N . ASP B 1 891 ? 0.667 -34.656 -18.328 1 91.56 891 ASP B N 1
ATOM 14095 C CA . ASP B 1 891 ? 0.583 -35.219 -16.984 1 91.56 891 ASP B CA 1
ATOM 14096 C C . ASP B 1 891 ? 0.02 -36.656 -17.031 1 91.56 891 ASP B C 1
ATOM 14098 O O . ASP B 1 891 ? -0.971 -36.906 -17.719 1 91.56 891 ASP B O 1
ATOM 14102 N N . ASN B 1 892 ? 0.653 -37.562 -16.344 1 89.31 892 ASN B N 1
ATOM 14103 C CA . ASN B 1 892 ? 0.305 -38.969 -16.406 1 89.31 892 ASN B CA 1
ATOM 14104 C C . ASN B 1 892 ? -1.083 -39.219 -15.836 1 89.31 892 ASN B C 1
ATOM 14106 O O . ASN B 1 892 ? -1.801 -40.094 -16.312 1 89.31 892 ASN B O 1
ATOM 14110 N N . GLN B 1 893 ? -1.43 -38.5 -14.805 1 80.44 893 GLN B N 1
ATOM 14111 C CA . GLN B 1 893 ? -2.76 -38.688 -14.234 1 80.44 893 GLN B CA 1
ATOM 14112 C C . GLN B 1 893 ? -3.844 -38.219 -15.211 1 80.44 893 GLN B C 1
ATOM 14114 O O . GLN B 1 893 ? -4.906 -38.844 -15.305 1 80.44 893 GLN B O 1
ATOM 14119 N N . PHE B 1 894 ? -3.639 -37.188 -15.906 1 85.56 894 PHE B N 1
ATOM 14120 C CA . PHE B 1 894 ? -4.551 -36.719 -16.938 1 85.56 894 PHE B CA 1
ATOM 14121 C C . PHE B 1 894 ? -4.684 -37.75 -18.062 1 85.56 894 PHE B C 1
ATOM 14123 O O . PHE B 1 894 ? -5.793 -38.062 -18.484 1 85.56 894 PHE B O 1
ATOM 14130 N N . LEU B 1 895 ? -3.516 -38.219 -18.5 1 90.38 895 LEU B N 1
ATOM 14131 C CA . LEU B 1 895 ? -3.516 -39.188 -19.578 1 90.38 895 LEU B CA 1
ATOM 14132 C C . LEU B 1 895 ? -4.289 -40.438 -19.156 1 90.38 895 LEU B C 1
ATOM 14134 O O . LEU B 1 895 ? -5.055 -41 -19.953 1 90.38 895 LEU B O 1
ATOM 14138 N N . ALA B 1 896 ? -4.055 -40.812 -17.906 1 84.25 896 ALA B N 1
ATOM 14139 C CA . ALA B 1 896 ? -4.781 -41.969 -17.406 1 84.25 896 ALA B CA 1
ATOM 14140 C C . ALA B 1 896 ? -6.281 -41.719 -17.344 1 84.25 896 ALA B C 1
ATOM 14142 O O . ALA B 1 896 ? -7.09 -42.562 -17.688 1 84.25 896 ALA B O 1
ATOM 14143 N N . SER B 1 897 ? -6.625 -40.562 -16.906 1 76.62 897 SER B N 1
ATOM 14144 C CA . SER B 1 897 ? -8.031 -40.188 -16.766 1 76.62 897 SER B CA 1
ATOM 14145 C C . SER B 1 897 ? -8.711 -40.125 -18.141 1 76.62 897 SER B C 1
ATOM 14147 O O . SER B 1 897 ? -9.906 -40.406 -18.25 1 76.62 897 SER B O 1
ATOM 14149 N N . MET B 1 898 ? -7.965 -39.781 -19.188 1 84.06 898 MET B N 1
ATOM 14150 C CA . MET B 1 898 ? -8.492 -39.688 -20.547 1 84.06 898 MET B CA 1
ATOM 14151 C C . MET B 1 898 ? -8.375 -41 -21.281 1 84.06 898 MET B C 1
ATOM 14153 O O . MET B 1 898 ? -8.789 -41.125 -22.422 1 84.06 898 MET B O 1
ATOM 14157 N N . GLU B 1 899 ? -7.793 -41.969 -20.547 1 86.56 899 GLU B N 1
ATOM 14158 C CA . GLU B 1 899 ? -7.492 -43.281 -21.156 1 86.56 899 GLU B CA 1
ATOM 14159 C C . GLU B 1 899 ? -6.625 -43.094 -22.406 1 86.56 899 GLU B C 1
ATOM 14161 O O . GLU B 1 899 ? -6.883 -43.719 -23.438 1 86.56 899 GLU B O 1
ATOM 14166 N N . TRP B 1 900 ? -5.785 -42.125 -22.344 1 93.69 900 TRP B N 1
ATOM 14167 C CA . TRP B 1 900 ? -4.805 -41.875 -23.391 1 93.69 900 TRP B CA 1
ATOM 14168 C C . TRP B 1 900 ? -3.514 -42.625 -23.141 1 93.69 900 TRP B C 1
ATOM 14170 O O . TRP B 1 900 ? -3.223 -43 -22 1 93.69 900 TRP B O 1
ATOM 14180 N N . PRO B 1 901 ? -2.754 -42.906 -24.203 1 94.62 901 PRO B N 1
ATOM 14181 C CA . PRO B 1 901 ? -1.426 -43.469 -23.969 1 94.62 901 PRO B CA 1
ATOM 14182 C C . PRO B 1 901 ? -0.504 -42.531 -23.188 1 94.62 901 PRO B C 1
ATOM 14184 O O . PRO B 1 901 ? -0.616 -41.312 -23.297 1 94.62 901 PRO B O 1
ATOM 14187 N N . GLY B 1 902 ? 0.464 -43.094 -22.531 1 92.25 902 GLY B N 1
ATOM 14188 C CA . GLY B 1 902 ? 1.347 -42.344 -21.641 1 92.25 902 GLY B CA 1
ATOM 14189 C C . GLY B 1 902 ? 2.365 -41.5 -22.375 1 92.25 902 GLY B C 1
ATOM 14190 O O . GLY B 1 902 ? 3.066 -40.688 -21.75 1 92.25 902 GLY B O 1
ATOM 14191 N N . ASN B 1 903 ? 2.391 -41.562 -23.688 1 92.94 903 ASN B N 1
ATOM 14192 C CA . ASN B 1 903 ? 3.443 -40.875 -24.422 1 92.94 903 ASN B CA 1
ATOM 14193 C C . ASN B 1 903 ? 2.881 -39.75 -25.266 1 92.94 903 ASN B C 1
ATOM 14195 O O . ASN B 1 903 ? 3.463 -39.375 -26.281 1 92.94 903 ASN B O 1
ATOM 14199 N N . VAL B 1 904 ? 1.682 -39.219 -24.922 1 97.12 904 VAL B N 1
ATOM 14200 C CA . VAL B 1 904 ? 1.174 -38.031 -25.594 1 97.12 904 VAL B CA 1
ATOM 14201 C C . VAL B 1 904 ? 1.921 -36.812 -25.094 1 97.12 904 VAL B C 1
ATOM 14203 O O . VAL B 1 904 ? 1.873 -36.469 -23.906 1 97.12 904 VAL B O 1
ATOM 14206 N N . GLY B 1 905 ? 2.664 -36.219 -25.938 1 96.94 905 GLY B N 1
ATOM 14207 C CA . GLY B 1 905 ? 3.473 -35.062 -25.531 1 96.94 905 GLY B CA 1
ATOM 14208 C C . GLY B 1 905 ? 4.047 -34.312 -26.719 1 96.94 905 GLY B C 1
ATOM 14209 O O . GLY B 1 905 ? 3.549 -34.406 -27.828 1 96.94 905 GLY B O 1
ATOM 14210 N N . VAL B 1 906 ? 4.965 -33.406 -26.438 1 96.62 906 VAL B N 1
ATOM 14211 C CA . VAL B 1 906 ? 5.617 -32.594 -27.453 1 96.62 906 VAL B CA 1
ATOM 14212 C C . VAL B 1 906 ? 7.082 -33 -27.578 1 96.62 906 VAL B C 1
ATOM 14214 O O . VAL B 1 906 ? 7.68 -33.5 -26.625 1 96.62 906 VAL B O 1
ATOM 14217 N N . GLY B 1 907 ? 7.613 -32.812 -28.734 1 95.31 907 GLY B N 1
ATOM 14218 C CA . GLY B 1 907 ? 9.008 -33.125 -28.984 1 95.31 907 GLY B CA 1
ATOM 14219 C C . GLY B 1 907 ? 9.977 -32.188 -28.328 1 95.31 907 GLY B C 1
ATOM 14220 O O . GLY B 1 907 ? 9.594 -31.391 -27.469 1 95.31 907 GLY B O 1
ATOM 14221 N N . ASN B 1 908 ? 11.234 -32.281 -28.688 1 95.25 908 ASN B N 1
ATOM 14222 C CA . ASN B 1 908 ? 12.266 -31.391 -28.172 1 95.25 908 ASN B CA 1
ATOM 14223 C C . ASN B 1 908 ? 12.109 -29.969 -28.688 1 95.25 908 ASN B C 1
ATOM 14225 O O . ASN B 1 908 ? 11.562 -29.766 -29.781 1 95.25 908 ASN B O 1
ATOM 14229 N N . TRP B 1 909 ? 12.492 -29.047 -27.969 1 95.38 909 TRP B N 1
ATOM 14230 C CA . TRP B 1 909 ? 12.43 -27.625 -28.328 1 95.38 909 TRP B CA 1
ATOM 14231 C C . TRP B 1 909 ? 13.797 -26.969 -28.203 1 95.38 909 TRP B C 1
ATOM 14233 O O . TRP B 1 909 ? 14.531 -27.219 -27.25 1 95.38 909 TRP B O 1
ATOM 14243 N N . PHE B 1 910 ? 14.227 -26.125 -29.188 1 96.38 910 PHE B N 1
ATOM 14244 C CA . PHE B 1 910 ? 15.5 -25.422 -29.203 1 96.38 910 PHE B CA 1
ATOM 14245 C C . PHE B 1 910 ? 15.281 -23.922 -29.359 1 96.38 910 PHE B C 1
ATOM 14247 O O . PHE B 1 910 ? 14.539 -23.484 -30.234 1 96.38 910 PHE B O 1
ATOM 14254 N N . TYR B 1 911 ? 15.859 -23.141 -28.5 1 96.88 911 TYR B N 1
ATOM 14255 C CA . TYR B 1 911 ? 15.93 -21.703 -28.656 1 96.88 911 TYR B CA 1
ATOM 14256 C C . TYR B 1 911 ? 17.359 -21.234 -28.875 1 96.88 911 TYR B C 1
ATOM 14258 O O . TYR B 1 911 ? 18.297 -21.797 -28.297 1 96.88 911 TYR B O 1
ATOM 14266 N N . HIS B 1 912 ? 17.562 -20.219 -29.734 1 97.69 912 HIS B N 1
ATOM 14267 C CA . HIS B 1 912 ? 18.859 -19.625 -30.016 1 97.69 912 HIS B CA 1
ATOM 14268 C C . HIS B 1 912 ? 18.844 -18.125 -29.812 1 97.69 912 HIS B C 1
ATOM 14270 O O . HIS B 1 912 ? 17.938 -17.438 -30.281 1 97.69 912 HIS B O 1
ATOM 14276 N N . ASP B 1 913 ? 19.797 -17.641 -29.109 1 96.94 913 ASP B N 1
ATOM 14277 C CA . ASP B 1 913 ? 20.031 -16.219 -28.875 1 96.94 913 ASP B CA 1
ATOM 14278 C C . ASP B 1 913 ? 21.406 -15.797 -29.375 1 96.94 913 ASP B C 1
ATOM 14280 O O . ASP B 1 913 ? 22.375 -16.562 -29.281 1 96.94 913 ASP B O 1
ATOM 14284 N N . VAL B 1 914 ? 21.438 -14.57 -29.859 1 97.38 914 VAL B N 1
ATOM 14285 C CA . VAL B 1 914 ? 22.703 -14.039 -30.359 1 97.38 914 VAL B CA 1
ATOM 14286 C C . VAL B 1 914 ? 22.906 -12.617 -29.844 1 97.38 914 VAL B C 1
ATOM 14288 O O . VAL B 1 914 ? 21.953 -11.844 -29.75 1 97.38 914 VAL B O 1
ATOM 14291 N N . GLN B 1 915 ? 24.094 -12.312 -29.484 1 96.69 915 GLN B N 1
ATOM 14292 C CA . GLN B 1 915 ? 24.469 -10.961 -29.094 1 96.69 915 GLN B CA 1
ATOM 14293 C C . GLN B 1 915 ? 25.844 -10.578 -29.656 1 96.69 915 GLN B C 1
ATOM 14295 O O . GLN B 1 915 ? 26.75 -11.406 -29.688 1 96.69 915 GLN B O 1
ATOM 14300 N N . VAL B 1 916 ? 25.969 -9.352 -30.125 1 97.19 916 VAL B N 1
ATOM 14301 C CA . VAL B 1 916 ? 27.234 -8.781 -30.578 1 97.19 916 VAL B CA 1
ATOM 14302 C C . VAL B 1 916 ? 27.594 -7.574 -29.719 1 97.19 916 VAL B C 1
ATOM 14304 O O . VAL B 1 916 ? 26.75 -6.711 -29.469 1 97.19 916 VAL B O 1
ATOM 14307 N N . ARG B 1 917 ? 28.781 -7.605 -29.266 1 96.25 917 ARG B N 1
ATOM 14308 C CA . ARG B 1 917 ? 29.312 -6.477 -28.5 1 96.25 917 ARG B CA 1
ATOM 14309 C C . ARG B 1 917 ? 30.547 -5.883 -29.172 1 96.25 917 ARG B C 1
ATOM 14311 O O . ARG B 1 917 ? 31.406 -6.621 -29.656 1 96.25 917 ARG B O 1
ATOM 14318 N N . TYR B 1 918 ? 30.594 -4.559 -29.188 1 96.81 918 TYR B N 1
ATOM 14319 C CA . TYR B 1 918 ? 31.703 -3.836 -29.797 1 96.81 918 TYR B CA 1
ATOM 14320 C C . TYR B 1 918 ? 32.219 -2.738 -28.875 1 96.81 918 TYR B C 1
ATOM 14322 O O . TYR B 1 918 ? 31.5 -1.782 -28.578 1 96.81 918 TYR B O 1
ATOM 14330 N N . ALA B 1 919 ? 33.438 -2.922 -28.516 1 95.31 919 ALA B N 1
ATOM 14331 C CA . ALA B 1 919 ? 34.094 -1.877 -27.734 1 95.31 919 ALA B CA 1
ATOM 14332 C C . ALA B 1 919 ? 34.594 -0.755 -28.625 1 95.31 919 ALA B C 1
ATOM 14334 O O . ALA B 1 919 ? 35.75 -0.774 -29.062 1 95.31 919 ALA B O 1
ATOM 14335 N N . ALA B 1 920 ? 33.844 0.239 -28.812 1 94.38 920 ALA B N 1
ATOM 14336 C CA . ALA B 1 920 ? 34.188 1.344 -29.703 1 94.38 920 ALA B CA 1
ATOM 14337 C C . ALA B 1 920 ? 35.375 2.121 -29.172 1 94.38 920 ALA B C 1
ATOM 14339 O O . ALA B 1 920 ? 36.219 2.582 -29.938 1 94.38 920 ALA B O 1
ATOM 14340 N N . THR B 1 921 ? 35.375 2.387 -27.891 1 92.38 921 THR B N 1
ATOM 14341 C CA . THR B 1 921 ? 36.5 2.973 -27.172 1 92.38 921 THR B CA 1
ATOM 14342 C C . THR B 1 921 ? 36.719 2.26 -25.844 1 92.38 921 THR B C 1
ATOM 14344 O O . THR B 1 921 ? 36.031 1.274 -25.547 1 92.38 921 THR B O 1
ATOM 14347 N N . GLU B 1 922 ? 37.688 2.736 -25.188 1 88.12 922 GLU B N 1
ATOM 14348 C CA . GLU B 1 922 ? 37.938 2.16 -23.875 1 88.12 922 GLU B CA 1
ATOM 14349 C C . GLU B 1 922 ? 36.781 2.4 -22.922 1 88.12 922 GLU B C 1
ATOM 14351 O O . GLU B 1 922 ? 36.562 1.625 -21.984 1 88.12 922 GLU B O 1
ATOM 14356 N N . ASN B 1 923 ? 36 3.389 -23.203 1 89.62 923 ASN B N 1
ATOM 14357 C CA . ASN B 1 923 ? 34.969 3.77 -22.266 1 89.62 923 ASN B CA 1
ATOM 14358 C C . ASN B 1 923 ? 33.562 3.43 -22.812 1 89.62 923 ASN B C 1
ATOM 14360 O O . ASN B 1 923 ? 32.594 3.42 -22.062 1 89.62 923 ASN B O 1
ATOM 14364 N N . PHE B 1 924 ? 33.5 3.195 -24.125 1 93.31 924 PHE B N 1
ATOM 14365 C CA . PHE B 1 924 ? 32.188 3.037 -24.75 1 93.31 924 PHE B CA 1
ATOM 14366 C C . PHE B 1 924 ? 32.062 1.661 -25.391 1 93.31 924 PHE B C 1
ATOM 14368 O O . PHE B 1 924 ? 32.844 1.302 -26.266 1 93.31 924 PHE B O 1
ATOM 14375 N N . GLU B 1 925 ? 31.078 0.941 -24.984 1 95.06 925 GLU B N 1
ATOM 14376 C CA . GLU B 1 925 ? 30.75 -0.355 -25.578 1 95.06 925 GLU B CA 1
ATOM 14377 C C . GLU B 1 925 ? 29.312 -0.38 -26.109 1 95.06 925 GLU B C 1
ATOM 14379 O O . GLU B 1 925 ? 28.375 -0.01 -25.391 1 95.06 925 GLU B O 1
ATOM 14384 N N . LEU B 1 926 ? 29.156 -0.77 -27.328 1 96.75 926 LEU B N 1
ATOM 14385 C CA . LEU B 1 926 ? 27.859 -0.954 -27.938 1 96.75 926 LEU B CA 1
ATOM 14386 C C . LEU B 1 926 ? 27.5 -2.436 -28.047 1 96.75 926 LEU B C 1
ATOM 14388 O O . LEU B 1 926 ? 28.391 -3.266 -28.297 1 96.75 926 LEU B O 1
ATOM 14392 N N . TYR B 1 927 ? 26.266 -2.734 -27.844 1 95.81 927 TYR B N 1
ATOM 14393 C CA . TYR B 1 927 ? 25.875 -4.121 -28.062 1 95.81 927 TYR B CA 1
ATOM 14394 C C . TYR B 1 927 ? 24.469 -4.203 -28.656 1 95.81 927 TYR B C 1
ATOM 14396 O O . TYR B 1 927 ? 23.672 -3.271 -28.531 1 95.81 927 TYR B O 1
ATOM 14404 N N . ALA B 1 928 ? 24.219 -5.258 -29.344 1 97.38 928 ALA B N 1
ATOM 14405 C CA . ALA B 1 928 ? 22.922 -5.602 -29.938 1 97.38 928 ALA B CA 1
ATOM 14406 C C . ALA B 1 928 ? 22.734 -7.113 -29.984 1 97.38 928 ALA B C 1
ATOM 14408 O O . ALA B 1 928 ? 23.703 -7.871 -30.062 1 97.38 928 ALA B O 1
ATOM 14409 N N . GLY B 1 929 ? 21.5 -7.5 -29.859 1 96.88 929 GLY B N 1
ATOM 14410 C CA . GLY B 1 929 ? 21.234 -8.93 -29.891 1 96.88 929 GLY B CA 1
ATOM 14411 C C . GLY B 1 929 ? 19.797 -9.266 -30.219 1 96.88 929 GLY B C 1
ATOM 14412 O O . GLY B 1 929 ? 18.984 -8.367 -30.469 1 96.88 929 GLY B O 1
ATOM 14413 N N . ALA B 1 930 ? 19.609 -10.523 -30.359 1 97.38 930 ALA B N 1
ATOM 14414 C CA . ALA B 1 930 ? 18.281 -11.086 -30.625 1 97.38 930 ALA B CA 1
ATOM 14415 C C . ALA B 1 930 ? 18.062 -12.375 -29.844 1 97.38 930 ALA B C 1
ATOM 14417 O O . ALA B 1 930 ? 18.938 -13.25 -29.828 1 97.38 930 ALA B O 1
ATOM 14418 N N . ASP B 1 931 ? 17 -12.438 -29.141 1 96.44 931 ASP B N 1
ATOM 14419 C CA . ASP B 1 931 ? 16.562 -13.672 -28.5 1 96.44 931 ASP B CA 1
ATOM 14420 C C . ASP B 1 931 ? 15.57 -14.438 -29.375 1 96.44 931 ASP B C 1
ATOM 14422 O O . ASP B 1 931 ? 14.734 -13.836 -30.062 1 96.44 931 ASP B O 1
ATOM 14426 N N . ASN B 1 932 ? 15.688 -15.758 -29.312 1 97.5 932 ASN B N 1
ATOM 14427 C CA . ASN B 1 932 ? 14.875 -16.578 -30.203 1 97.5 932 ASN B CA 1
ATOM 14428 C C . ASN B 1 932 ? 15.008 -16.141 -31.656 1 97.5 932 ASN B C 1
ATOM 14430 O O . ASN B 1 932 ? 14.008 -15.859 -32.312 1 97.5 932 ASN B O 1
ATOM 14434 N N . VAL B 1 933 ? 16.203 -16.125 -32.094 1 97.56 933 VAL B N 1
ATOM 14435 C CA . VAL B 1 933 ? 16.562 -15.469 -33.344 1 97.56 933 VAL B CA 1
ATOM 14436 C C . VAL B 1 933 ? 15.828 -16.141 -34.5 1 97.56 933 VAL B C 1
ATOM 14438 O O . VAL B 1 933 ? 15.492 -15.492 -35.5 1 97.56 933 VAL B O 1
ATOM 14441 N N . PHE B 1 934 ? 15.508 -17.422 -34.406 1 97.75 934 PHE B N 1
ATOM 14442 C CA . PHE B 1 934 ? 14.867 -18.125 -35.5 1 97.75 934 PHE B CA 1
ATOM 14443 C C . PHE B 1 934 ? 13.352 -18.109 -35.344 1 97.75 934 PHE B C 1
ATOM 14445 O O . PHE B 1 934 ? 12.633 -18.75 -36.125 1 97.75 934 PHE B O 1
ATOM 14452 N N . ASP B 1 935 ? 12.828 -17.453 -34.312 1 97.19 935 ASP B N 1
ATOM 14453 C CA . ASP B 1 935 ? 11.406 -17.266 -34.062 1 97.19 935 ASP B CA 1
ATOM 14454 C C . ASP B 1 935 ? 10.695 -18.609 -33.875 1 97.19 935 ASP B C 1
ATOM 14456 O O . ASP B 1 935 ? 9.688 -18.875 -34.531 1 97.19 935 ASP B O 1
ATOM 14460 N N . LYS B 1 936 ? 11.344 -19.406 -33.094 1 97.06 936 LYS B N 1
ATOM 14461 C CA . LYS B 1 936 ? 10.703 -20.672 -32.75 1 97.06 936 LYS B CA 1
ATOM 14462 C C . LYS B 1 936 ? 9.406 -20.438 -31.984 1 97.06 936 LYS B C 1
ATOM 14464 O O . LYS B 1 936 ? 9.406 -19.734 -30.953 1 97.06 936 LYS B O 1
ATOM 14469 N N . LYS B 1 937 ? 8.289 -21 -32.469 1 95.88 937 LYS B N 1
ATOM 14470 C CA . LYS B 1 937 ? 7.008 -20.875 -31.797 1 95.88 937 LYS B CA 1
ATOM 14471 C C . LYS B 1 937 ? 6.965 -21.734 -30.547 1 95.88 937 LYS B C 1
ATOM 14473 O O . LYS B 1 937 ? 7.684 -22.719 -30.438 1 95.88 937 LYS B O 1
ATOM 14478 N N . PRO B 1 938 ? 6.125 -21.312 -29.609 1 97.19 938 PRO B N 1
ATOM 14479 C CA . PRO B 1 938 ? 6.027 -22.156 -28.406 1 97.19 938 PRO B CA 1
ATOM 14480 C C . PRO B 1 938 ? 5.309 -23.469 -28.672 1 97.19 938 PRO B C 1
ATOM 14482 O O . PRO B 1 938 ? 4.523 -23.578 -29.609 1 97.19 938 PRO B O 1
ATOM 14485 N N . ALA B 1 939 ? 5.648 -24.422 -27.797 1 97.12 939 ALA B N 1
ATOM 14486 C CA . ALA B 1 939 ? 4.91 -25.672 -27.875 1 97.12 939 ALA B CA 1
ATOM 14487 C C . ALA B 1 939 ? 3.416 -25.438 -27.656 1 97.12 939 ALA B C 1
ATOM 14489 O O . ALA B 1 939 ? 3.016 -24.641 -26.812 1 97.12 939 ALA B O 1
ATOM 14490 N N . PRO B 1 940 ? 2.572 -26.109 -28.391 1 96.88 940 PRO B N 1
ATOM 14491 C CA . PRO B 1 940 ? 1.131 -25.844 -28.344 1 96.88 940 PRO B CA 1
ATOM 14492 C C . PRO B 1 940 ? 0.446 -26.594 -27.188 1 96.88 940 PRO B C 1
ATOM 14494 O O . PRO B 1 940 ? -0.408 -27.453 -27.422 1 96.88 940 PRO B O 1
ATOM 14497 N N . ILE B 1 941 ? 0.766 -26.234 -26.047 1 97.31 941 ILE B N 1
ATOM 14498 C CA . ILE B 1 941 ? 0.023 -26.734 -24.906 1 97.31 941 ILE B CA 1
ATOM 14499 C C . ILE B 1 941 ? -1.296 -25.984 -24.766 1 97.31 941 ILE B C 1
ATOM 14501 O O . ILE B 1 941 ? -1.386 -25 -24.016 1 97.31 941 ILE B O 1
ATOM 14505 N N . LEU B 1 942 ? -2.307 -26.5 -25.375 1 96.19 942 LEU B N 1
ATOM 14506 C CA . LEU B 1 942 ? -3.568 -25.797 -25.594 1 96.19 942 LEU B CA 1
ATOM 14507 C C . LEU B 1 942 ? -4.434 -25.828 -24.344 1 96.19 942 LEU B C 1
ATOM 14509 O O . LEU B 1 942 ? -4.223 -26.656 -23.453 1 96.19 942 LEU B O 1
ATOM 14513 N N . SER B 1 943 ? -5.371 -24.844 -24.25 1 92.75 943 SER B N 1
ATOM 14514 C CA . SER B 1 943 ? -6.371 -24.844 -23.188 1 92.75 943 SER B CA 1
ATOM 14515 C C . SER B 1 943 ? -6.996 -26.234 -23.016 1 92.75 943 SER B C 1
ATOM 14517 O O . SER B 1 943 ? -7.25 -26.922 -24 1 92.75 943 SER B O 1
ATOM 14519 N N . ASN B 1 944 ? -7.227 -26.609 -21.719 1 88 944 ASN B N 1
ATOM 14520 C CA . ASN B 1 944 ? -7.793 -27.875 -21.297 1 88 944 ASN B CA 1
ATOM 14521 C C . ASN B 1 944 ? -6.746 -28.984 -21.281 1 88 944 ASN B C 1
ATOM 14523 O O . ASN B 1 944 ? -7.062 -30.141 -21.016 1 88 944 ASN B O 1
ATOM 14527 N N . LEU B 1 945 ? -5.539 -28.688 -21.641 1 92.12 945 LEU B N 1
ATOM 14528 C CA . LEU B 1 945 ? -4.426 -29.594 -21.391 1 92.12 945 LEU B CA 1
ATOM 14529 C C . LEU B 1 945 ? -3.654 -29.172 -20.141 1 92.12 945 LEU B C 1
ATOM 14531 O O . LEU B 1 945 ? -3.504 -27.984 -19.875 1 92.12 945 LEU B O 1
ATOM 14535 N N . PRO B 1 946 ? -3.164 -30.172 -19.375 1 90.12 946 PRO B N 1
ATOM 14536 C CA . PRO B 1 946 ? -2.342 -29.797 -18.219 1 90.12 946 PRO B CA 1
ATOM 14537 C C . PRO B 1 946 ? -1.069 -29.062 -18.609 1 90.12 946 PRO B C 1
ATOM 14539 O O . PRO B 1 946 ? -0.425 -29.406 -19.609 1 90.12 946 PRO B O 1
ATOM 14542 N N . GLY B 1 947 ? -0.75 -28.047 -17.844 1 90.75 947 GLY B N 1
ATOM 14543 C CA . GLY B 1 947 ? 0.44 -27.25 -18.094 1 90.75 947 GLY B CA 1
ATOM 14544 C C . GLY B 1 947 ? 0.147 -25.938 -18.812 1 90.75 947 GLY B C 1
ATOM 14545 O O . GLY B 1 947 ? 0.984 -25.031 -18.828 1 90.75 947 GLY B O 1
ATOM 14546 N N . ASN B 1 948 ? -1.036 -25.844 -19.375 1 93.88 948 ASN B N 1
ATOM 14547 C CA . ASN B 1 948 ? -1.421 -24.625 -20.047 1 93.88 948 ASN B CA 1
ATOM 14548 C C . ASN B 1 948 ? -1.515 -23.453 -19.078 1 93.88 948 ASN B C 1
ATOM 14550 O O . ASN B 1 948 ? -2.01 -23.594 -17.969 1 93.88 948 ASN B O 1
ATOM 14554 N N . GLU B 1 949 ? -0.882 -22.375 -19.531 1 93.5 949 GLU B N 1
ATOM 14555 C CA . GLU B 1 949 ? -1.105 -21.109 -18.828 1 93.5 949 GLU B CA 1
ATOM 14556 C C . GLU B 1 949 ? -2.203 -20.297 -19.516 1 93.5 949 GLU B C 1
ATOM 14558 O O . GLU B 1 949 ? -2.102 -19.969 -20.688 1 93.5 949 GLU B O 1
ATOM 14563 N N . THR B 1 950 ? -3.176 -19.906 -18.734 1 91.44 950 THR B N 1
ATOM 14564 C CA . THR B 1 950 ? -4.363 -19.266 -19.281 1 91.44 950 THR B CA 1
ATOM 14565 C C . THR B 1 950 ? -3.984 -18.031 -20.078 1 91.44 950 THR B C 1
ATOM 14567 O O . THR B 1 950 ? -3.275 -17.156 -19.578 1 91.44 950 THR B O 1
ATOM 14570 N N . GLY B 1 951 ? -4.434 -18.016 -21.297 1 93.81 951 GLY B N 1
ATOM 14571 C CA . GLY B 1 951 ? -4.227 -16.859 -22.172 1 93.81 951 GLY B CA 1
ATOM 14572 C C . GLY B 1 951 ? -3.01 -17 -23.062 1 93.81 951 GLY B C 1
ATOM 14573 O O . GLY B 1 951 ? -2.85 -16.234 -24.016 1 93.81 951 GLY B O 1
ATOM 14574 N N . THR B 1 952 ? -2.203 -18.016 -22.812 1 96.94 952 THR B N 1
ATOM 14575 C CA . THR B 1 952 ? -0.947 -18.062 -23.547 1 96.94 952 THR B CA 1
ATOM 14576 C C . THR B 1 952 ? -0.953 -19.234 -24.531 1 96.94 952 THR B C 1
ATOM 14578 O O . THR B 1 952 ? -0.115 -19.297 -25.438 1 96.94 952 THR B O 1
ATOM 14581 N N . GLU B 1 953 ? -1.845 -20.203 -24.359 1 97 953 GLU B N 1
ATOM 14582 C CA . GLU B 1 953 ? -1.996 -21.391 -25.172 1 97 953 GLU B CA 1
ATOM 14583 C C . GLU B 1 953 ? -0.693 -22.188 -25.25 1 97 953 GLU B C 1
ATOM 14585 O O . GLU B 1 953 ? -0.366 -22.766 -26.281 1 97 953 GLU B O 1
ATOM 14590 N N . THR B 1 954 ? 0.057 -22.094 -24.219 1 97.88 954 THR B N 1
ATOM 14591 C CA . THR B 1 954 ? 1.282 -22.844 -23.984 1 97.88 954 THR B CA 1
ATOM 14592 C C . THR B 1 954 ? 1.603 -22.906 -22.484 1 97.88 954 THR B C 1
ATOM 14594 O O . THR B 1 954 ? 0.785 -22.5 -21.656 1 97.88 954 THR B O 1
ATOM 14597 N N . ALA B 1 955 ? 2.652 -23.578 -22.141 1 96.81 955 ALA B N 1
ATOM 14598 C CA . ALA B 1 955 ? 3.252 -23.469 -20.812 1 96.81 955 ALA B CA 1
ATOM 14599 C C . ALA B 1 955 ? 4.293 -22.359 -20.766 1 96.81 955 ALA B C 1
ATOM 14601 O O . ALA B 1 955 ? 5.492 -22.625 -20.891 1 96.81 955 ALA B O 1
ATOM 14602 N N . SER B 1 956 ? 3.846 -21.219 -20.516 1 95.94 956 SER B N 1
ATOM 14603 C CA . SER B 1 956 ? 4.648 -20.031 -20.766 1 95.94 956 SER B CA 1
ATOM 14604 C C . SER B 1 956 ? 5.801 -19.922 -19.781 1 95.94 956 SER B C 1
ATOM 14606 O O . SER B 1 956 ? 6.742 -19.156 -19.984 1 95.94 956 SER B O 1
ATOM 14608 N N . GLY B 1 957 ? 5.801 -20.609 -18.719 1 92.56 957 GLY B N 1
ATOM 14609 C CA . GLY B 1 957 ? 6.957 -20.688 -17.844 1 92.56 957 GLY B CA 1
ATOM 14610 C C . GLY B 1 957 ? 8.102 -21.5 -18.422 1 92.56 957 GLY B C 1
ATOM 14611 O O . GLY B 1 957 ? 9.242 -21.375 -17.984 1 92.56 957 GLY B O 1
ATOM 14612 N N . THR B 1 958 ? 7.789 -22.281 -19.391 1 94.88 958 THR B N 1
ATOM 14613 C CA . THR B 1 958 ? 8.758 -23.203 -19.984 1 94.88 958 THR B CA 1
ATOM 14614 C C . THR B 1 958 ? 9.07 -22.797 -21.422 1 94.88 958 THR B C 1
ATOM 14616 O O . THR B 1 958 ? 10.227 -22.844 -21.859 1 94.88 958 THR B O 1
ATOM 14619 N N . TYR B 1 959 ? 8.023 -22.438 -22.125 1 97.12 959 TYR B N 1
ATOM 14620 C CA . TYR B 1 959 ? 8.188 -22.141 -23.531 1 97.12 959 TYR B CA 1
ATOM 14621 C C . TYR B 1 959 ? 7.941 -20.656 -23.812 1 97.12 959 TYR B C 1
ATOM 14623 O O . TYR B 1 959 ? 7.031 -20.062 -23.234 1 97.12 959 TYR B O 1
ATOM 14631 N N . ASP B 1 960 ? 8.703 -20.094 -24.672 1 96.19 960 ASP B N 1
ATOM 14632 C CA . ASP B 1 960 ? 8.68 -18.656 -24.984 1 96.19 960 ASP B CA 1
ATOM 14633 C C . ASP B 1 960 ? 7.398 -18.266 -25.703 1 96.19 960 ASP B C 1
ATOM 14635 O O . ASP B 1 960 ? 7.262 -18.516 -26.906 1 96.19 960 ASP B O 1
ATOM 14639 N N . ALA B 1 961 ? 6.57 -17.578 -25.094 1 96.75 961 ALA B N 1
ATOM 14640 C CA . ALA B 1 961 ? 5.293 -17.188 -25.672 1 96.75 961 ALA B CA 1
ATOM 14641 C C . ALA B 1 961 ? 5.391 -15.789 -26.297 1 96.75 961 ALA B C 1
ATOM 14643 O O . ALA B 1 961 ? 4.477 -15.359 -27 1 96.75 961 ALA B O 1
ATOM 14644 N N . ILE B 1 962 ? 6.457 -15.102 -26.094 1 96.81 962 ILE B N 1
ATOM 14645 C CA . ILE B 1 962 ? 6.613 -13.734 -26.594 1 96.81 962 ILE B CA 1
ATOM 14646 C C . ILE B 1 962 ? 7.074 -13.773 -28.047 1 96.81 962 ILE B C 1
ATOM 14648 O O . ILE B 1 962 ? 6.586 -13.008 -28.891 1 96.81 962 ILE B O 1
ATOM 14652 N N . GLY B 1 963 ? 8.039 -14.625 -28.344 1 96.69 963 GLY B N 1
ATOM 14653 C CA . GLY B 1 963 ? 8.609 -14.695 -29.672 1 96.69 963 GLY B CA 1
ATOM 14654 C C . GLY B 1 963 ? 9.93 -13.969 -29.797 1 96.69 963 GLY B C 1
ATOM 14655 O O . GLY B 1 963 ? 10.555 -13.617 -28.797 1 96.69 963 GLY B O 1
ATOM 14656 N N . ARG B 1 964 ? 10.297 -13.797 -31.062 1 97.69 964 ARG B N 1
ATOM 14657 C CA . ARG B 1 964 ? 11.594 -13.188 -31.344 1 97.69 964 ARG B CA 1
ATOM 14658 C C . ARG B 1 964 ? 11.664 -11.766 -30.797 1 97.69 964 ARG B C 1
ATOM 14660 O O . ARG B 1 964 ? 10.734 -10.977 -30.969 1 97.69 964 ARG B O 1
ATOM 14667 N N . PHE B 1 965 ? 12.719 -11.5 -30.141 1 97.06 965 PHE B N 1
ATOM 14668 C CA . PHE B 1 965 ? 12.898 -10.242 -29.422 1 97.06 965 PHE B CA 1
ATOM 14669 C C . PHE B 1 965 ? 14.242 -9.617 -29.766 1 97.06 965 PHE B C 1
ATOM 14671 O O . PHE B 1 965 ? 15.289 -10.266 -29.656 1 97.06 965 PHE B O 1
ATOM 14678 N N . PHE B 1 966 ? 14.266 -8.312 -30.156 1 98.12 966 PHE B N 1
ATOM 14679 C CA . PHE B 1 966 ? 15.469 -7.582 -30.516 1 98.12 966 PHE B CA 1
ATOM 14680 C C . PHE B 1 966 ? 15.82 -6.551 -29.453 1 98.12 966 PHE B C 1
ATOM 14682 O O . PHE B 1 966 ? 14.938 -5.988 -28.797 1 98.12 966 PHE B O 1
ATOM 14689 N N . TYR B 1 967 ? 17.094 -6.375 -29.266 1 97 967 TYR B N 1
ATOM 14690 C CA . TYR B 1 967 ? 17.5 -5.324 -28.328 1 97 967 TYR B CA 1
ATOM 14691 C C . TYR B 1 967 ? 18.828 -4.715 -28.734 1 97 967 TYR B C 1
ATOM 14693 O O . TYR B 1 967 ? 19.578 -5.305 -29.516 1 97 967 TYR B O 1
ATOM 14701 N N . ALA B 1 968 ? 19.141 -3.529 -28.234 1 97.62 968 ALA B N 1
ATOM 14702 C CA . ALA B 1 968 ? 20.406 -2.816 -28.375 1 97.62 968 ALA B CA 1
ATOM 14703 C C . ALA B 1 968 ? 20.672 -1.937 -27.156 1 97.62 968 ALA B C 1
ATOM 14705 O O . ALA B 1 968 ? 19.75 -1.567 -26.438 1 97.62 968 ALA B O 1
ATOM 14706 N N . GLY B 1 969 ? 21.938 -1.805 -26.906 1 96.31 969 GLY B N 1
ATOM 14707 C CA . GLY B 1 969 ? 22.266 -0.978 -25.766 1 96.31 969 GLY B CA 1
ATOM 14708 C C . GLY B 1 969 ? 23.688 -0.415 -25.812 1 96.31 969 GLY B C 1
ATOM 14709 O O . GLY B 1 969 ? 24.422 -0.677 -26.766 1 96.31 969 GLY B O 1
ATOM 14710 N N . VAL B 1 970 ? 24.016 0.466 -24.891 1 96.31 970 VAL B N 1
ATOM 14711 C CA . VAL B 1 970 ? 25.312 1.11 -24.734 1 96.31 970 VAL B CA 1
ATOM 14712 C C . VAL B 1 970 ? 25.766 1.03 -23.281 1 96.31 970 VAL B C 1
ATOM 14714 O O . VAL B 1 970 ? 24.953 1.188 -22.359 1 96.31 970 VAL B O 1
ATOM 14717 N N . LYS B 1 971 ? 26.953 0.692 -23.078 1 94.69 971 LYS B N 1
ATOM 14718 C CA . LYS B 1 971 ? 27.594 0.688 -21.766 1 94.69 971 LYS B CA 1
ATOM 14719 C C . LYS B 1 971 ? 28.766 1.66 -21.734 1 94.69 971 LYS B C 1
ATOM 14721 O O . LYS B 1 971 ? 29.609 1.652 -22.625 1 94.69 971 LYS B O 1
ATOM 14726 N N . VAL B 1 972 ? 28.797 2.484 -20.75 1 93.56 972 VAL B N 1
ATOM 14727 C CA . VAL B 1 972 ? 29.844 3.488 -20.578 1 93.56 972 VAL B CA 1
ATOM 14728 C C . VAL B 1 972 ? 30.547 3.295 -19.234 1 93.56 972 VAL B C 1
ATOM 14730 O O . VAL B 1 972 ? 29.891 3.141 -18.203 1 93.56 972 VAL B O 1
ATOM 14733 N N . THR B 1 973 ? 31.891 3.285 -19.266 1 91.12 973 THR B N 1
ATOM 14734 C CA . THR B 1 973 ? 32.656 3.102 -18.031 1 91.12 973 THR B CA 1
ATOM 14735 C C . THR B 1 973 ? 33.75 4.152 -17.938 1 91.12 973 THR B C 1
ATOM 14737 O O . THR B 1 973 ? 34.406 4.496 -18.938 1 91.12 973 THR B O 1
ATOM 14740 N N . PHE B 1 974 ? 33.969 4.57 -16.75 1 86.56 974 PHE B N 1
ATOM 14741 C CA . PHE B 1 974 ? 35.062 5.496 -16.469 1 86.56 974 PHE B CA 1
ATOM 14742 C C . PHE B 1 974 ? 35.75 5.117 -15.164 1 86.56 974 PHE B C 1
ATOM 14744 O O . PHE B 1 974 ? 35.125 4.66 -14.211 1 86.56 974 PHE B O 1
#

Foldseek 3Di:
DDDPPDDPPDDPDDPPCPPPPPPPDDPDPPPDPLPFDDDPLDPFGDSDPDHQFDKDKFFLVLLVFQVDQFVLSSCLLFPQWFFWPAALQFQLPPPPDHHFRFIHGLNPDRQLEFEAEPLAGDFDQDFQGSTHRRNQPGSNQFGMKMWTAAFRCLHRNFSPQGHYIYTYGDDQDAFKKKWWKWWAFPLGWQIKTKIKMKHKHADDVNQKIKIKMKMKIKTTFAALCSDPLQNAPWFQPCLVPLDLVRRLPIDPDPFAQAAAQKWKAALNWIWGADPVQDIDTDAAQGADPVGHHRGHGWSNKFTSGWMKIKIWMWMKMKGHPDQFKMKIKIKIKMKMKTKHWTFFDKDWQCLLVVPDFDFQADPVRDGNPLDDPVRLVRFDDDPPPHTTGMIMIHRPPLLHIKMKMKIKMKMKMKMKMKHADVVDPFKIKIKMKMKMKMKMKMKIWRWWQSNLLSQQQQKDFQLVPPVVPPHRGDIDGPDPVSVVVQRHHARSHGRPRGDNSNSVRTIDMKMKIKMKMKIKIKMKMKGFDDADPAGTKIKMKMKMKMKMWMKIAMDPCLCCSRRSDKNFHIFIDMKMKIKIKMKIKAWDDDDDAQFNTKIKIKMKMWMQMPQAGIDIKMKIKMWGDNDPFKIKIKMKIKHKHFRTRCQQTGAWIKDFDAQADALQFFQAPDDPPQLNVLLCVALLQVVCRVVPRGNDFDPCLRRQEMATEHHHSPQGMKMKIKMKIKMKGQDPPPVCNQKIKIKMKMKIKIALDWDKQDQNVLNCCCRVVVDPVSVVQWDFASDDRPGGGSRTHYGYIHIGSFGMWIWIWMKMKMWGKDQCVVVVDAWIKIKIKIKIAIDFTWDDSHVPRDTFTQEQAVSHRRIKMKMWIWTDHVFKIKIKMKIKGAWHAFGQVSCVVSVHDRRSTDGMDMWMKMKMKGPPDPFKIKMKIKTSQVFDAWRQCAPSTPCDRPSQSHNVSRTPSSTMMIMIMMMGID/DDDPPDDPPDDPPDPDCPPPPPPPDDPDPPPDPLPFDDDPLDPFGDSDPDHQFDKDKFFPVLLVFQVDQFPLSSCLLFQQWFFWPAALQFFLPPPPDHHFRFIHGLNPDRQLEFEAEPLAGDFDQDFQGSTHRRNQPGSNQFGMKMWTAAFRCLHNNFSPQGHYIYTYGDDQDAFKKKWWKWWAFPLGWQIKTKIKMKHKHADDVNQKIKIKMKMKIKTTFAALCSDPLQNAPWFQPCLVPLDLVSRLPIGPDPFAQAAQQKWKDALNWIWGADPVQDIDTDAAQGADPVGHHRGHGWSNKFTSGWMKIKIWIWMKMKGHPDQFKMKIKIKIKMKMKTKHWTFFDKDWQCLLVVPDFDFQADPVRDGNPLDDPVRLVRFDDDPPPHTTGMIMIHRPPLLHIKMKMKIKMKMKMKMKMKHADVVDPFKIKIKMKMKMKMKMKMKIWRWWQSNLLVQQQQKDFQLVPPVVPPHRGDIDGPDPVSVVVQRHHARSHGRPRGDNSNSVRTIDMKMKIKMKMKIKIKMKMKGFDDADPAGTKIKMKMKMKMKMWMKIAMDPCLCCSRRSDKNFHIFIDMKMKIKIKMKIKAWDDDDDAQFNTKIKIKMKMWMQMPQAGIDIKMKIKMWGDNDPFKIKIKMKIKHKHFRTRCQQTGAWIKDFDAQADQLQFFQAPDDPPQLNVLLCVALLQVVCRVVPRGNDFDPCLRRQEMATEHHHSPQGMKMKIKMKIKMKGQDPPPVCNQKIKIKMKMKIKIALDWDKQDQNVLNCCCRVVVDVVSVVQWDFASDDRPGGGSRTHYGYIHIGSFGMWIWIWMKMKMWGKDQCVVVVDAWIKIKIKIKIAIDFTWDDSHVPRDTFTQEQAVSHRRIKMKMWIWTDHVFKIKIKMKIKGAWHAFGQVSCVVSVHDRRSTDGMDMWMKMKMKGPPDPFKIKMKIKTSQVFDAWRQCAPSTPCDRPSQRHNVSRTPSSTMMIMIMMMGID

Organism: Rhodospirillum centenum (strain ATCC 51521 / SW) (NCBI:txid414684)

Secondary structure (DSSP, 8-state):
--STTS-TTSTT------------------------BPPTT-SS-BS----SS-EEEEEHHHHHHHT-SSHHHHHTTSTTB---SS-TTS-TT-SSSTT-----BTTS-GGGEEEEETTEE---SSTTS----GGGS-GGGEEEEEEEES--HHHH-TTTTSEEEEEEE--S--EEEEEEEEEEETTS---EEEEEEEEEEEETTTTEEEEEEEEEEEE--EEGGGSTTTSS--EEHHHHH--GGGTT-EE----BS--TT-EEEETTEEEEE-TT--EEE---SS--SSS---SB-GGGT-EEE--EEEEEEEEEEEEEEETTEEEEEEEEEEEEEEE--EEEPEEEHHHH-SSS-EE-B-TTSPBPTTS-HHHHHH---SSSSSS-EEEEEEE-TTT-EEEEEEEEEEEEEEEEEEEE-TTSTT-EEEEEEEEEEEEEEEEEES-B-HHHHHHHHSEEE-TT-TT-SS-SSSEEES-HHHHHTT------SSTT-S-HHHHHHHB--EEEEEEEEEEEEEEEEEEEEEEETTEEEEEEEEEEEEEEEEEEEE-HHHHTT-SSS-----EEEEEEEEEEEEEEEEEEEEEETTEEEEEEEEEEEEEEETTTEEEEEEEEEEEEEEETTEEEEEEEEEEEE---HHHHH---EEE--SS---TTTT-BSS--HHHHHHHTTSHHHHHHHHHHSB----HHHHHT-BEEEE--TT---EEEEEEEEEEEE---SGGGTTEEEEEEEEEEEEEEEEEEPPHHHHHHHHHHH--HHHHTTEEE-SSBTTBPTT-EEEE-EEEEEEEEEEEEEEEEEEEEEEEGGGGT-SSEEEEEEEEEEEEEEEEESSTTPPPEE-TTBTTB-SEEEEEEEEEEETTEEEEEEEEEE--EE--HHHHHHTT--TT-EE--EEEEEEEEEEE-SSSEEEEEEEESTT-PPPP---TTSTTPBTTTTB-TTTS-SS--EEEEEEEEE-/---TT--TTS-TT-----------------------BPPTT-SS-BS----SS-EEEEEHHHHHHHT-SSHHHHHTTSTTB---SS-TTS-TT-SSSTT-----BTTS-GGGEEEEETTEE---SSTTS----GGGS-GGGEEEEEEEES--HHHH-TTTTSEEEEEEE--S--EEEEEEEEEEETTS---EEEEEEEEEEEETTTTEEEEEEEEEEEE--EEGGGSTTTSS--EEHHHHH--GGGTT-EE----BS--TT-EEEETTEEEEE-TT--EEE---SS--SSS---SB-GGGT-EEE--EEEEEEEEEEEEEEETTEEEEEEEEEEEEEEE--EEEPEEEHHHH-SSS-EE-B-TTSPBPTTS-HHHHHH---SSSSSS-EEEEEEE-TTT-EEEEEEEEEEEEEEEEEEEE-TTSTT-EEEEEEEEEEEEEEEEEES-B-HHHHHHHHSEEE-TT-TT-SS-SSSEEES-HHHHHTT------SSTT-S-HHHHHHHB--EEEEEEEEEEE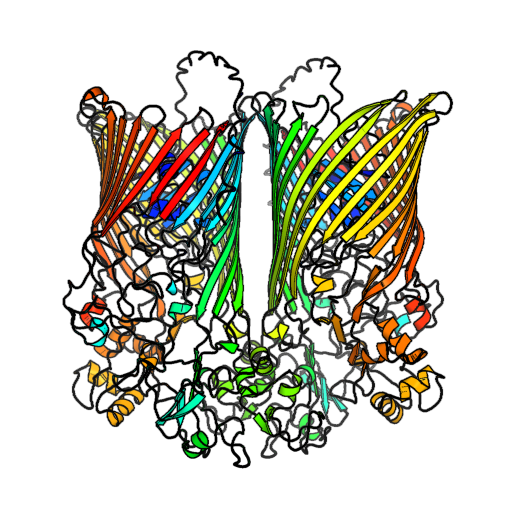EEEEEEEEEEEETTEEEEEEEEEEEEEEEEEEEE-HHHHTT-SSS-----EEEEEEEEEEEEEEEEEEEEEETTEEEEEEEEEEEEEEETTTEEEEEEEEEEEEEEETTEEEEEEEEEEEE---HHHHH---EEE--SS---TTTT-BSS--HHHHHHHTTSHHHHHHHHHHSB----HHHHHT-BEEEE--TT---EEEEEEEEEEEE---SGGGTTEEEEEEEEEEEEEEEEEEPPHHHHHHHHHHH--HHHHTTEEE-SSBTTBPTT-EEEE-EEEEEEEEEEEEEEEEEEEEEEEGGGGT-SSEEEEEEEEEEEEEEEEESSTTPPPEE-TTBTTB-SEEEEEEEEEEETTEEEEEEEEEE--EE--HHHHHHTT--TT-EE--EEEEEEEEEEE-SSSEEEEEEEESTT-PPPP---TTSTTPPTTTSS-TTTS-SS--EEEEEEEEE-

Radius of gyration: 38.1 Å; Cα contacts (8 Å, |Δi|>4): 5536; chains: 2; bounding box: 104×108×95 Å

InterPro domains:
  IPR000531 TonB-dependent receptor-like, beta-barrel [PF00593] (379-933)
  IPR010917 TonB-dependent receptor, conserved site [PS01156] (957-974)
  IPR012910 TonB-dependent receptor, plug domain [PF07715] (49-164)
  IPR036942 TonB-dependent receptor-like, beta-barrel domain superfamily [G3DSA:2.40.170.20] (283-974)
  IPR037066 TonB-dependent receptor, plug domain superfamily [G3DSA:2.170.130.10] (27-172)
  IPR039426 TonB-dependent receptor-like [PS52016] (47-974)

Solvent-accessible surface area (backbone atoms only — not comparable to full-atom values): 93863 Å² total; per-residue (Å²): 140,78,75,92,78,74,74,98,68,72,83,80,62,86,72,80,76,77,78,75,79,76,77,78,71,81,76,72,79,63,84,63,76,72,67,60,43,64,47,84,85,48,77,45,63,31,72,62,89,71,59,88,49,61,68,46,74,46,41,41,66,56,51,57,68,57,65,55,93,41,47,49,68,56,50,54,52,40,48,62,35,28,42,40,84,33,27,38,44,62,17,57,85,46,92,64,70,46,49,36,29,35,62,12,36,74,64,69,36,39,60,24,32,30,52,24,47,72,82,34,82,52,54,29,54,39,65,30,45,62,31,44,35,37,76,50,49,61,58,89,50,40,39,32,35,39,38,34,60,43,43,39,13,22,77,74,32,67,19,10,39,42,9,37,40,32,38,29,59,64,69,86,47,67,38,39,40,39,39,41,39,44,32,34,30,78,85,72,40,37,40,31,44,37,40,37,39,36,38,26,26,47,14,79,93,67,37,24,32,40,35,43,36,42,36,39,37,35,36,39,46,34,48,9,50,77,35,85,86,22,31,56,29,43,30,18,38,10,71,71,72,58,40,65,92,28,43,71,36,83,34,70,65,46,37,38,69,43,9,56,26,22,36,37,41,25,60,91,37,44,27,27,39,49,97,87,53,44,81,41,81,42,81,38,38,54,38,56,96,89,38,75,53,55,31,29,64,48,17,69,42,18,35,33,25,38,27,41,37,38,41,38,38,39,37,42,35,38,36,48,78,49,87,50,36,26,40,36,39,39,39,37,33,21,43,35,39,29,42,35,43,33,45,37,36,67,46,42,46,45,61,60,25,71,65,54,70,49,64,49,44,42,97,86,65,44,69,30,73,80,57,53,65,70,52,57,71,41,26,37,54,80,83,76,82,80,47,34,30,49,40,40,30,29,21,36,62,79,59,27,48,23,33,35,41,35,42,33,42,34,40,37,43,34,42,34,38,33,30,43,40,85,90,41,83,76,24,34,39,39,36,39,45,35,41,22,37,24,34,37,38,32,46,29,42,30,35,31,30,29,69,47,42,52,49,14,64,40,38,35,64,26,68,76,28,81,84,68,74,84,52,45,72,47,73,35,31,60,51,58,42,48,43,71,64,54,47,31,44,51,39,66,75,20,65,85,40,49,45,73,63,22,30,60,51,23,48,26,43,44,36,36,45,34,29,24,38,32,40,39,37,39,40,41,38,26,34,63,76,49,76,42,97,36,36,54,31,36,35,24,41,36,41,39,40,40,37,39,40,26,35,40,36,48,29,40,44,36,33,61,38,36,26,67,55,59,29,33,53,62,29,61,42,68,48,41,35,45,34,42,34,41,36,39,38,39,40,70,37,47,73,38,91,70,24,45,32,28,36,39,36,40,29,34,24,44,36,42,34,74,80,71,40,72,49,73,21,29,35,41,33,40,40,40,19,40,47,93,36,40,36,37,32,39,38,41,23,34,8,33,32,68,72,44,42,39,49,31,44,26,50,65,25,46,46,68,63,77,84,74,75,68,88,47,61,66,33,38,91,61,63,59,64,60,38,27,56,49,38,58,68,36,67,18,34,44,51,22,18,72,75,64,56,22,30,71,80,54,74,67,37,62,65,57,24,28,23,29,42,27,29,26,76,80,52,52,60,21,39,26,41,26,42,37,43,33,40,40,36,41,43,75,52,76,93,38,50,47,33,40,40,37,42,35,39,41,34,38,38,27,40,37,28,75,42,63,44,52,54,63,55,36,52,45,44,16,33,64,67,62,38,62,84,38,41,69,38,48,42,60,32,78,48,53,79,91,39,48,32,35,31,57,41,31,45,47,27,47,41,38,60,21,20,33,38,36,41,28,32,39,39,37,39,38,40,36,54,42,59,29,55,82,76,75,38,85,38,34,40,38,38,38,38,37,38,28,40,50,75,45,30,35,36,21,66,36,77,89,48,69,76,43,63,49,60,23,16,66,62,34,43,29,36,27,28,26,38,39,39,37,40,39,44,96,53,38,36,41,36,41,38,40,40,39,39,35,49,21,18,47,49,55,67,56,25,56,74,58,71,36,67,80,76,52,58,49,68,64,46,71,44,40,32,40,34,41,36,36,46,79,45,97,35,38,31,40,36,37,36,29,38,31,65,81,48,54,75,48,60,58,34,26,41,83,41,78,62,36,29,85,44,46,35,11,34,42,60,68,30,57,73,82,49,29,30,38,37,39,35,42,38,38,47,86,144,81,73,93,78,72,73,97,68,70,82,81,61,85,72,80,77,78,77,75,78,74,77,80,72,80,76,73,80,63,86,61,76,72,69,60,44,65,48,85,86,49,76,45,63,31,72,60,86,72,60,88,49,62,69,47,73,48,41,42,67,56,51,58,69,58,64,54,95,40,44,49,67,57,50,55,52,39,47,63,35,29,42,39,85,33,26,37,44,62,19,56,84,48,93,64,70,44,50,36,29,34,60,12,36,74,62,69,38,37,59,23,32,29,52,23,47,71,81,35,82,53,54,29,55,39,65,30,45,64,31,43,34,37,74,51,48,61,58,88,52,40,39,32,35,40,38,34,59,42,45,39,13,22,79,74,32,66,20,10,38,42,9,37,40,32,37,28,60,63,69,85,46,66,38,39,38,36,38,40,36,44,32,34,29,78,86,72,39,38,41,29,43,38,41,35,40,35,39,27,26,46,14,79,93,68,36,24,30,43,35,41,38,43,35,40,39,36,36,38,46,33,49,9,52,78,34,84,87,22,31,56,28,44,30,18,38,10,70,70,74,59,41,66,90,29,44,71,35,82,35,72,66,45,36,40,71,42,8,56,27,23,34,35,39,27,60,92,36,46,26,26,38,50,98,87,54,44,82,40,81,43,82,38,39,54,38,55,96,89,36,74,53,55,30,29,63,49,16,68,43,20,34,34,24,38,27,40,37,38,40,37,37,38,37,40,34,37,36,47,78,47,86,49,37,27,40,35,40,40,39,36,32,18,42,34,38,27,42,34,44,33,45,37,37,67,45,40,47,45,63,62,25,71,64,54,69,49,63,47,42,42,96,88,63,45,69,33,70,80,56,54,67,71,52,57,70,42,26,38,54,82,83,76,82,82,46,34,30,48,40,42,30,29,21,36,62,79,58,26,49,22,33,35,44,36,44,35,43,34,41,37,43,33,42,34,40,34,31,43,39,85,89,41,84,74,25,33,39,38,36,38,46,34,42,22,36,24,35,37,39,32,46,29,42,30,36,32,30,28,70,46,44,52,49,13,64,40,36,36,65,25,67,78,27,82,82,67,75,84,52,44,73,46,73,35,29,61,51,59,39,47,43,72,63,55,45,33,43,51,40,66,73,21,64,86,40,48,44,72,63,21,32,60,51,22,49,25,43,44,37,36,44,35,30,24,38,34,39,38,37,39,40,39,37,28,33,63,78,47,78,41,98,37,37,55,30,37,34,23,42,35,40,39,38,39,36,40,39,25,34,41,37,49,29,39,43,34,34,61,38,37,26,67,56,60,30,34,52,64,28,60,41,67,47,40,36,47,32,42,33,41,36,38,37,39,39,70,37,46,73,38,91,69,24,44,31,26,36,38,36,40,30,34,23,42,35,41,34,74,80,71,41,72,49,72,21,29,34,41,34,39,38,41,20,39,46,92,36,39,36,37,31,39,38,40,22,33,7,32,32,67,72,44,42,40,50,31,44,26,50,66,25,45,44,69,62,78,83,70,76,69,87,46,61,66,32,38,90,62,63,59,63,61,38,26,56,49,38,57,69,38,67,18,34,43,50,23,16,72,75,64,55,20,28,70,78,54,72,66,37,62,66,56,24,28,26,30,42,28,31,27,76,81,50,53,60,21,39,25,40,25,42,38,43,32,39,41,38,41,44,75,50,76,94,38,50,47,34,38,39,37,42,33,39,42,34,43,38,25,39,37,27,75,42,63,44,53,54,62,56,35,52,45,43,18,33,66,68,60,37,62,84,39,39,70,37,48,40,60,33,77,48,53,80,93,38,49,33,36,33,57,44,31,45,46,28,48,41,36,59,21,20,33,37,38,40,28,32,39,40,38,38,39,38,36,56,42,61,28,55,80,77,77,38,85,36,35,39,39,39,38,39,37,36,29,39,49,76,44,29,33,35,20,66,36,77,88,48,70,75,43,63,48,60,24,16,67,62,35,45,28,36,28,29,25,37,40,38,37,39,38,44,96,53,35,36,41,38,41,38,39,39,39,40,34,50,20,17,48,51,54,68,58,24,55,74,57,69,37,66,81,77,52,58,49,68,64,48,71,44,40,31,40,34,40,37,38,46,81,46,98,37,37,32,40,35,38,36,28,38,31,65,81,50,57,74,46,59,58,33,27,39,82,41,78,62,38,29,86,44,45,36,12,34,41,61,68,31,57,73,84,48,28,32,38,38,38,34,42,37,37,47,87

pLDDT: mean 90.24, std 14.06, range [16.53, 98.44]

Nearest PDB structures (foldseek):
  5fr8-assembly2_B  TM=6.876E-01  e=3.388E-34  Acinetobacter baumannii
  6z8r-assembly2_B  TM=7.139E-01  e=2.630E-23  Pseudomonas aeruginosa PAO1
  6z9n-assembly1_A  TM=7.023E-01  e=5.109E-23  Pseudomonas aeruginosa PAO1
  6z9y-assembly4_D  TM=6.991E-01  e=8.919E-22  Pseudomonas aeruginosa PAO1
  6z9n-assembly4_D  TM=6.906E-01  e=7.652E-22  Pseudomonas aeruginosa PAO1

Sequence (1948 aa):
MDLRETAIRRGLMAGAAIGVLITAMPAAAQQGQVEEIVITGSRIASSNLNSPSPLQVVGGEDIDIAASATLQDVLLKNPTFGAPSISRTNSNFQTASAGAATINLRNLGVDRTLVLVNGRRFVSGIPGSAAVDLNTIPTQFIDRVEVLTGGASAVYGSDAVAGVVNIIYKQDFEGIEADARYGISEEGDGIEKDVSLMMGGNFDDNRGNIVGFLGYSNQGAVFSRNRDFAAVDQSSLGALDGDPSHAFTVSRPYYSSYAPQGRFTAGGRNFTYDKNNNLISGFSTNGTETRAADGFNRSDYRTIAIPTERYLFATQGDYEVNDNLRFFMEGTYAGTQTKTEMEPFGLASDDIFPATVWNIQNADGSRNPLVPTALYDAATDTNGDGLKDLVFTRRLREVGNRGNTADRDTYRFLVGADGDIPMVEGWRYETYLGYGKTSESQVSNGQVNVQSVRQALDAVVDVNDINSNGNRTELICRDADARAQGCHPINLFGFGSISPEAAKYIAAPGMLSTFTQQTIAGLNVTGDVVDLPAGALGVALGTEYRAERSRSEFDALQQSGLNAGNAIPATRGDFDVFEGYAETNVPILADLPFAKQLNLRGAVRFSDYSTIGTTTSWNIGGEWQPIDDIRFRVIRAQSVRAPNISELYSPPSQNYPTGLIDPCVGIGATGGGVIGENCRRDPGVLSNIAANGKVTLTQSDVQGVSGFDLGNPNLSEEKGKSWTIGAVITPTIEALSAFSMTVDYFNVKIEDAISAIPRQFILDQCYRTNDQEYCKLIRRYQAFGVNSAGAIDEVDQPMANAGSLATSGLDITLNHRLDLEDLGLAGQLNSRLSYTHVFKGYEIPLEGAAKDSFNGEIGTPRDKAALNLIYGLDNLSVAWTSTWIGNSYLDNQFLASMEWPGNVGVGNWFYHDVQVRYAATENFELYAGADNVFDKKPAPILSNLPGNETGTETASGTYDAIGRFFYAGVKVTFMDLRETAIRRGLMAGAAIGVLITAMPAAAQQGQVEEIVITGSRIASSNLNSPSPLQVVGGEDIDIAASATLQDVLLKNPTFGAPSISRTNSNFQTASAGAATINLRNLGVDRTLVLVNGRRFVSGIPGSAAVDLNTIPTQFIDRVEVLTGGASAVYGSDAVAGVVNIIYKQDFEGIEADARYGISEEGDGIEKDVSLMMGGNFDDNRGNIVGFLGYSNQGAVFSRNRDFAAVDQSSLGALDGDPSHAFTVSRPYYSSYAPQGRFTAGGRNFTYDKNNNLISGFSTNGTETRAADGFNRSDYRTIAIPTERYLFATQGDYEVNDNLRFFMEGTYAGTQTKTEMEPFGLASDDIFPATVWNIQNADGSRNPLVPTALYDAATDTNGDGLKDLVFTRRLREVGNRGNTADRDTYRFLVGADGDIPMVEGWRYETYLGYGKTSESQVSNGQVNVQSVRQALDAVVDVNDINSNGNRTELICRDADARAQGCHPINLFGFGSISPEAAKYIAAPGMLSTFTQQTIAGLNVTGDVVDLPAGALGVALGTEYRAERSRSEFDALQQSGLNAGNAIPATRGDFDVFEGYAETNVPILADLPFAKQLNLRGAVRFSDYSTIGTTTSWNIGGEWQPIDDIRFRVIRAQSVRAPNISELYSPPSQNYPTGLIDPCVGIGATGGGVIGENCRRDPGVLSNIAANGKVTLTQSDVQGVSGFDLGNPNLSEEKGKSWTIGAVITPTIEALSAFSMTVDYFNVKIEDAISAIPRQFILDQCYRTNDQEYCKLIRRYQAFGVNSAGAIDEVDQPMANAGSLATSGLDITLNHRLDLEDLGLAGQLNSRLSYTHVFKGYEIPLEGAAKDSFNGEIGTPRDKAALNLIYGLDNLSVAWTSTWIGNSYLDNQFLASMEWPGNVGVGNWFYHDVQVRYAATENFELYAGADNVFDKKPAPILSNLPGNETGTETASGTYDAIGRFFYAGVKVTF